Protein 6XS4 (pdb70)

Radius of gyration: 39.38 Å; Cα contacts (8 Å, |Δi|>4): 3560; chains: 2; bounding box: 83×91×117 Å

Organism: Enterobacter cloacae subsp. cloacae (strain ATCC 13047 / DSM 30054 / NBRC 13535 / NCTC 10005 / WDCM 00083 / NCDC 279-56) (NCBI:txid716541)

Secondary structure (DSSP, 8-state):
------S---HHHHHHHHHHHT--S-BEE-HHHHHHHHHHHHTTTS-HHHHHHHHHHHHHHHS-----TT-SS---SSSSTTPEEP-TTT--HHHHHSTTS-TT-TT---B--HHHHHHHHHHHHHHTTTSHHHHHTTT--HHHHHHHHHTSEE-HHHHSS----EE--HHHHHHHHHHHHHHHHHHHHTT--TTSHHHHHHHHHHHHHHHHHHHHHHHHHHHHHHHHHHHHH---HHHHHHHHHHHHHHHHHTTSPP-SHHHHHHHHHHHHHHHHHH-----EE-BSHHHHTHHHHIIIIIIS-SS-HHHHHHHHHHHHHHHHH------HHHHHHSTT-----EEEEE-EEEETTEEEE---HHHHHHHHHHHHH--S-SEEEEEE-TTS-HHHHHHHHHHHTTSS---EEEEHHHHHHHHHHHT--HHHHTTEEE-SSS-EEETTSB-S-SS---EEEHHHHHHHHTBTTB-TTT--BSS--S-BTTTT---SHHHHHHHHHHHHHHHHHHHHHHHHHHHHHHHHH---HHHHHTSTTHHHHTS-GGGT-SSEEEEE-EEE-HHHHHHHHHHIIIIIIIS--S-HHHHHHHHHTTT-SHHHHHHHHHHHHSS--TTS--HHHHHHHHHHHHHHHHHHTT---TTTTSSSEEEEEE-----GGGHHHHHHT----TTSPPTT-----TTPPPTTT--SHHHHHHHHHHTS-GGG-TT----EEEE-GGGGSSHHHHHHHHHHHHHHHHTS---EEEEEE--HHHHHHHHH-GGGGTT-EEE-SSSEEEGGGS-HHHHHHHHTS-EE--/------S---HHHHHHHHHHHT-SS-BEE-HHHHHHHHHHHHTTTS-HHHHHHHHHHHHHHHS-----TT-SS---SSSSTTPEE--TTT--HHHHHHTTS-SS-TT---B--HHHHHHHHHHHHHHTTTSHHHHHHTT--HHHHHHHHHTSEE-HHHHSS----SB--HHHHHHHHHHHHHHHHHHHHTT--TTSHHHHHHHHHHHHHHHHHHHHHHHHHHHHHHHHHHHHH---HHHHHHHHHHHHHHHHHTTSPP-SHHHHHHHHHHHHHHHHHH------B--BHHHHTHHHHIIIIIIS-SS-HHHHHHHHHHHHHHHHH------TTGGGGSTT-----EEEEE-EEEETTEEEE---HHHHHHHHHHHHH--S-SEEEEEE-TT--HHHHHHHHHHHTTSS---EEEEHHHHHHHHHHHT--HHHHHT-EE-SSS-EE-TTSB-S-SS---EEEHHHHHHHHTBTTB-TTT--BSS--S-BTTTT---SHHHHHHHHHHHHHHHHHHHHHHHHHHHHHHHHH---HHHHHTSTTHHHHTS-GGGT-SSEEEEE-EEE-HHHHHHHHHHIIIIIIIS--S-HHHHHHHHHTTT-SHHHHHHHHHHHHSS--TTS--HHHHHHHHHHHHHHHHHHTT---TTTTSSSEEEEEE-----TTTHHHHHHT----TTSPPTTSPPPPTTPPPTT---SHHHHHHHHHTTS-GGG-TT------EE-GGGGSSHHHHHHHHHHHHHHHHTS---EE--EE--HHHHHHHHH-GGG-TT-EEE-SSSEEEGGGS-HHHHHHHHTSPEE--

Structure (mmCIF, N/CA/C/O backbone):
data_6XS4
#
_entry.id   6XS4
#
_cell.length_a   283.101
_cell.length_b   60.974
_cell.length_c   118.951
_cell.angle_alpha   90.000
_cell.angle_beta   107.653
_cell.angle_gamma   90.000
#
_symmetry.space_group_name_H-M   'C 1 2 1'
#
loop_
_entity.id
_entity.type
_entity.pdbx_description
1 polymer 'Formate C-acetyltransferase'
2 non-polymer DI(HYDROXYETHYL)ETHER
3 non-polymer 1,2-ETHANEDIOL
4 water water
#
loop_
_atom_site.group_PDB
_atom_site.id
_atom_site.type_symbol
_atom_site.label_atom_id
_atom_site.label_alt_id
_atom_site.label_comp_id
_atom_site.label_asym_id
_atom_site.label_entity_id
_atom_site.label_seq_id
_atom_site.pdbx_PDB_ins_code
_atom_site.Cartn_x
_atom_site.Cartn_y
_atom_site.Cartn_z
_atom_site.occupancy
_atom_site.B_iso_or_equiv
_atom_site.auth_seq_id
_atom_site.auth_comp_id
_atom_site.auth_asym_id
_atom_site.auth_atom_id
_atom_site.pdbx_PDB_model_num
ATOM 1 N N . MET A 1 2 ? 111.39400 -6.89500 55.22300 1.000 116.12960 1 MET A N 1
ATOM 2 C CA . MET A 1 2 ? 110.88600 -5.79800 54.36000 1.000 111.02396 1 MET A CA 1
ATOM 3 C C . MET A 1 2 ? 112.05900 -4.96100 53.85400 1.000 104.83611 1 MET A C 1
ATOM 4 O O . MET A 1 2 ? 113.19400 -5.42400 53.98100 1.000 106.69465 1 MET A O 1
ATOM 9 N N . THR A 1 3 ? 111.78100 -3.78700 53.28100 1.000 96.91196 2 THR A N 1
ATOM 10 C CA . THR A 1 3 ? 112.84200 -2.93800 52.75400 1.000 89.53220 2 THR A CA 1
ATOM 11 C C . THR A 1 3 ? 112.99600 -1.72200 53.65500 1.000 86.54597 2 THR A C 1
ATOM 12 O O . THR A 1 3 ? 112.03100 -0.97900 53.86800 1.000 84.11657 2 THR A O 1
ATOM 16 N N . THR A 1 4 ? 114.20200 -1.52800 54.18600 1.000 85.80359 3 THR A N 1
ATOM 17 C CA . THR A 1 4 ? 114.55300 -0.35300 54.97700 1.000 84.49286 3 THR A CA 1
ATOM 18 C C . THR A 1 4 ? 115.58900 0.45100 54.20100 1.000 79.45161 3 THR A C 1
ATOM 19 O O . THR A 1 4 ? 116.64700 -0.07700 53.84100 1.000 78.90565 3 THR A O 1
ATOM 23 N N . LEU A 1 5 ? 115.28000 1.71700 53.94300 1.000 75.97976 4 LEU A N 1
ATOM 24 C CA . LEU A 1 5 ? 116.13700 2.59100 53.15800 1.000 71.68948 4 LEU A CA 1
ATOM 25 C C . LEU A 1 5 ? 117.02700 3.42600 54.07100 1.000 75.81135 4 LEU A C 1
ATOM 26 O O . LEU A 1 5 ? 116.65200 3.76500 55.19700 1.000 80.68392 4 LEU A O 1
ATOM 31 N N . ASN A 1 6 ? 118.21600 3.75200 53.56900 1.000 75.32409 5 ASN A N 1
ATOM 32 C CA . ASN A 1 6 ? 119.16700 4.61800 54.26600 1.000 80.12040 5 ASN A CA 1
ATOM 33 C C . ASN A 1 6 ? 119.00000 6.02400 53.69800 1.000 78.26907 5 ASN A C 1
ATOM 34 O O . ASN A 1 6 ? 119.48700 6.32700 52.60600 1.000 72.29531 5 ASN A O 1
ATOM 39 N N . LEU A 1 7 ? 118.30800 6.88200 54.44800 1.000 82.86243 6 LEU A N 1
ATOM 40 C CA . LEU A 1 7 ? 117.88700 8.19100 53.96900 1.000 82.36629 6 LEU A CA 1
ATOM 41 C C . LEU A 1 7 ? 118.77400 9.32000 54.47600 1.000 88.18884 6 LEU A C 1
ATOM 42 O O . LEU A 1 7 ? 118.36300 10.48600 54.43800 1.000 88.72702 6 LEU A O 1
ATOM 47 N N . ASN A 1 8 ? 119.97700 8.99100 54.95300 1.000 94.74223 7 ASN A N 1
ATOM 48 C CA . ASN A 1 8 ? 120.86100 10.03600 55.54300 1.000 99.07253 7 ASN A CA 1
ATOM 49 C C . ASN A 1 8 ? 122.22800 10.15600 54.86800 1.000 100.34027 7 ASN A C 1
ATOM 50 O O . ASN A 1 8 ? 122.89000 11.16700 55.09100 1.000 103.42242 7 ASN A O 1
ATOM 55 N N . THR A 1 9 ? 122.64300 9.17500 54.08700 1.000 99.67045 8 THR A N 1
ATOM 56 C CA . THR A 1 9 ? 123.98500 9.22200 53.52300 1.000 100.80456 8 THR A CA 1
ATOM 57 C C . THR A 1 9 ? 124.01200 10.11300 52.28700 1.000 91.27645 8 THR A C 1
ATOM 58 O O . THR A 1 9 ? 123.12900 10.03200 51.42900 1.000 90.48011 8 THR A O 1
ATOM 62 N N . LEU A 1 10 ? 125.02000 10.97700 52.21300 1.000 85.77629 9 LEU A N 1
ATOM 63 C CA . LEU A 1 10 ? 125.33200 11.71800 51.00100 1.000 75.75197 9 LEU A CA 1
ATOM 64 C C . LEU A 1 10 ? 126.84500 11.78900 50.86900 1.000 77.73584 9 LEU A C 1
ATOM 65 O O . LEU A 1 10 ? 127.55400 11.95000 51.86800 1.000 81.57139 9 LEU A O 1
ATOM 70 N N . SER A 1 11 ? 127.33400 11.65900 49.63900 1.000 74.71873 10 SER A N 1
ATOM 71 C CA . SER A 1 11 ? 128.76100 11.78900 49.39000 1.000 78.68894 10 SER A CA 1
ATOM 72 C C . SER A 1 11 ? 129.19400 13.23700 49.59300 1.000 85.08916 10 SER A C 1
ATOM 73 O O . SER A 1 11 ? 128.39600 14.17000 49.47900 1.000 82.79897 10 SER A O 1
ATOM 76 N N . GLU A 1 12 ? 130.47600 13.42700 49.88300 1.000 31.70193 11 GLU A N 1
ATOM 77 C CA . GLU A 1 12 ? 131.00100 14.78800 50.12400 1.000 40.23412 11 GLU A CA 1
ATOM 78 C C . GLU A 1 12 ? 130.75700 15.62500 48.88000 1.000 42.96229 11 GLU A C 1
ATOM 79 O O . GLU A 1 12 ? 130.48600 16.79900 49.01300 1.000 45.48290 11 GLU A O 1
ATOM 85 N N . ARG A 1 13 ? 130.87000 14.99700 47.72200 1.000 44.94868 12 ARG A N 1
ATOM 86 C CA . ARG A 1 13 ? 130.67800 15.66200 46.41800 1.000 47.41079 12 ARG A CA 1
ATOM 87 C C . ARG A 1 13 ? 129.26000 16.22300 46.33800 1.000 47.44194 12 ARG A C 1
ATOM 88 O O . ARG A 1 13 ? 129.12000 17.38300 45.98400 1.000 47.36420 12 ARG A O 1
ATOM 96 N N . ILE A 1 14 ? 128.26800 15.41500 46.68700 1.000 46.90279 13 ILE A N 1
ATOM 97 C CA . ILE A 1 14 ? 126.86000 15.88200 46.59500 1.000 47.36840 13 ILE A CA 1
ATOM 98 C C . ILE A 1 14 ? 126.57700 16.91500 47.68800 1.000 49.36433 13 ILE A C 1
ATOM 99 O O . ILE A 1 14 ? 125.95500 17.91700 47.36500 1.000 49.18817 13 ILE A O 1
ATOM 104 N N . LYS A 1 15 ? 127.03500 16.66700 48.92000 1.000 52.20409 14 LYS A N 1
ATOM 105 C CA . LYS A 1 15 ? 126.83000 17.59900 50.02500 1.000 53.83356 14 LYS A CA 1
ATOM 106 C C . LYS A 1 15 ? 127.27700 19.00500 49.64200 1.000 53.03661 14 LYS A C 1
ATOM 107 O O . LYS A 1 15 ? 126.49300 19.95900 49.68500 1.000 52.99693 14 LYS A O 1
ATOM 113 N N . ALA A 1 16 ? 128.54700 19.14700 49.25800 1.000 52.41613 15 ALA A N 1
ATOM 114 C CA . ALA A 1 16 ? 129.06700 20.46100 48.90000 1.000 51.64280 15 ALA A CA 1
ATOM 115 C C . ALA A 1 16 ? 128.26200 21.08000 47.76500 1.000 51.00934 15 ALA A C 1
ATOM 116 O O . ALA A 1 16 ? 128.01300 22.29100 47.75800 1.000 50.78055 15 ALA A O 1
ATOM 118 N N . HIS A 1 17 ? 127.84100 20.26300 46.79800 1.000 50.60638 16 HIS A N 1
ATOM 119 C CA . HIS A 1 17 ? 127.09100 20.78700 45.66300 1.000 50.73733 16 HIS A CA 1
ATOM 120 C C . HIS A 1 17 ? 125.72900 21.31100 46.10500 1.000 49.70601 16 HIS A C 1
ATOM 121 O O . HIS A 1 17 ? 125.34300 22.43400 45.76000 1.000 49.32731 16 HIS A O 1
ATOM 128 N N . LYS A 1 18 ? 124.98500 20.50900 46.87100 1.000 49.25810 17 LYS A N 1
ATOM 129 C CA . LYS A 1 18 ? 123.68800 20.96200 47.36500 1.000 49.05574 17 LYS A CA 1
ATOM 130 C C . LYS A 1 18 ? 123.82900 22.22300 48.21000 1.000 49.57166 17 LYS A C 1
ATOM 131 O O . LYS A 1 18 ? 122.99900 23.13500 48.12100 1.000 49.43087 17 LYS A O 1
ATOM 137 N N . MET A 1 19 ? 124.86400 22.28600 49.05200 1.000 50.53955 18 MET A N 1
ATOM 138 C CA . MET A 1 19 ? 125.06700 23.47600 49.87200 1.000 51.64928 18 MET A CA 1
ATOM 139 C C . MET A 1 19 ? 125.29100 24.70600 49.00200 1.000 50.52921 18 MET A C 1
ATOM 140 O O . MET A 1 19 ? 124.82400 25.80200 49.32900 1.000 50.49688 18 MET A O 1
ATOM 145 N N . ALA A 1 20 ? 126.00300 24.54300 47.88500 1.000 49.53692 19 ALA A N 1
ATOM 146 C CA . ALA A 1 20 ? 126.29700 25.68400 47.02600 1.000 48.89267 19 ALA A CA 1
ATOM 147 C C . ALA A 1 20 ? 125.02800 26.25700 46.40700 1.000 48.26351 19 ALA A C 1
ATOM 148 O O . ALA A 1 20 ? 124.89700 27.47900 46.26500 1.000 47.78870 19 ALA A O 1
ATOM 150 N N . LEU A 1 21 ? 124.08200 25.39400 46.03400 1.000 48.24377 20 LEU A N 1
ATOM 151 C CA . LEU A 1 21 ? 122.86500 25.86800 45.38400 1.000 48.20262 20 LEU A CA 1
ATOM 152 C C . LEU A 1 21 ? 121.89000 26.47700 46.38500 1.000 48.72903 20 LEU A C 1
ATOM 153 O O . LEU A 1 21 ? 121.29400 27.52500 46.11300 1.000 47.89744 20 LEU A O 1
ATOM 158 N N . VAL A 1 22 ? 121.71500 25.83900 47.54600 1.000 50.79316 21 VAL A N 1
ATOM 159 C CA . VAL A 1 22 ? 120.70800 26.29400 48.49700 1.000 52.19045 21 VAL A CA 1
ATOM 160 C C . VAL A 1 22 ? 121.07700 27.62400 49.14200 1.000 52.58073 21 VAL A C 1
ATOM 161 O O . VAL A 1 22 ? 120.19400 28.32300 49.65100 1.000 52.68316 21 VAL A O 1
ATOM 165 N N . HIS A 1 23 ? 122.35400 27.99600 49.14100 1.000 52.31246 22 HIS A N 1
ATOM 166 C CA . HIS A 1 23 ? 122.78400 29.26400 49.71200 1.000 52.67168 22 HIS A CA 1
ATOM 167 C C . HIS A 1 23 ? 122.84600 30.38300 48.68000 1.000 53.38119 22 HIS A C 1
ATOM 168 O O . HIS A 1 23 ? 123.41500 31.44200 48.96300 1.000 53.56956 22 HIS A O 1
ATOM 175 N N . ILE A 1 24 ? 122.27100 30.17400 47.49800 1.000 54.00985 23 ILE A N 1
ATOM 176 C CA . ILE A 1 24 ? 122.06700 31.24100 46.52400 1.000 53.58897 23 ILE A CA 1
ATOM 177 C C . ILE A 1 24 ? 120.71200 31.86100 46.85200 1.000 54.23531 23 ILE A C 1
ATOM 178 O O . ILE A 1 24 ? 119.66200 31.32300 46.49600 1.000 56.16009 23 ILE A O 1
ATOM 183 N N . VAL A 1 25 ? 120.73900 32.99600 47.54500 1.000 54.85030 24 VAL A N 1
ATOM 184 C CA . VAL A 1 25 ? 119.51600 33.62100 48.04000 1.000 55.92969 24 VAL A CA 1
ATOM 185 C C . VAL A 1 25 ? 118.93100 34.59200 47.02300 1.000 56.77520 24 VAL A C 1
ATOM 186 O O . VAL A 1 25 ? 117.70900 34.68500 46.88000 1.000 56.74889 24 VAL A O 1
ATOM 190 N N . LYS A 1 26 ? 119.78100 35.33000 46.30900 1.000 57.85180 25 LYS A N 1
ATOM 191 C CA . LYS A 1 26 ? 119.35400 36.32200 45.32500 1.000 59.17360 25 LYS A CA 1
ATOM 192 C C . LYS A 1 26 ? 119.98400 35.93600 43.99300 1.000 56.90539 25 LYS A C 1
ATOM 193 O O . LYS A 1 26 ? 121.04100 36.46800 43.61600 1.000 56.92118 25 LYS A O 1
ATOM 199 N N . PRO A 1 27 ? 119.37000 35.01900 43.25100 1.000 54.49565 26 PRO A N 1
ATOM 200 C CA . PRO A 1 27 ? 120.02200 34.47900 42.06100 1.000 52.99406 26 PRO A CA 1
ATOM 201 C C . PRO A 1 27 ? 120.24400 35.56400 41.02100 1.000 51.02795 26 PRO A C 1
ATOM 202 O O . PRO A 1 27 ? 119.53300 36.57900 41.00600 1.000 50.06107 26 PRO A O 1
ATOM 206 N N . PRO A 1 28 ? 121.22400 35.38700 40.14600 1.000 50.39929 27 PRO A N 1
ATOM 207 C CA . PRO A 1 28 ? 121.49700 36.38700 39.11100 1.000 49.83038 27 PRO A CA 1
ATOM 208 C C . PRO A 1 28 ? 120.60300 36.17000 37.89400 1.000 49.74405 27 PRO A C 1
ATOM 209 O O . PRO A 1 28 ? 119.78700 35.25300 37.84500 1.000 49.99468 27 PRO A O 1
ATOM 213 N N . VAL A 1 29 ? 120.77800 37.04200 36.90300 1.000 49.66262 28 VAL A N 1
ATOM 214 C CA . VAL A 1 29 ? 120.10300 36.93200 35.61700 1.000 50.10984 28 VAL A CA 1
ATOM 215 C C . VAL A 1 29 ? 121.15800 36.83100 34.52400 1.000 49.81621 28 VAL A C 1
ATOM 216 O O . VAL A 1 29 ? 122.25900 37.37900 34.64200 1.000 50.55734 28 VAL A O 1
ATOM 220 N N . CYS A 1 30 ? 120.81300 36.12100 33.45400 1.000 48.79727 29 CYS A N 1
ATOM 221 C CA . CYS A 1 30 ? 121.68400 35.94400 32.30000 1.000 47.60857 29 CYS A CA 1
ATOM 222 C C . CYS A 1 30 ? 120.98600 36.49700 31.06700 1.000 46.70622 29 CYS A C 1
ATOM 223 O O . CYS A 1 30 ? 119.79500 36.24000 30.85600 1.000 46.76098 29 CYS A O 1
ATOM 226 N N . THR A 1 31 ? 121.72500 37.26100 30.26200 1.000 45.57566 30 THR A N 1
ATOM 227 C CA . THR A 1 31 ? 121.19200 37.87300 29.05400 1.000 43.73468 30 THR A CA 1
ATOM 228 C C . THR A 1 31 ? 121.72600 37.24100 27.77700 1.000 42.32101 30 THR A C 1
ATOM 229 O O . THR A 1 31 ? 121.39400 37.71200 26.68500 1.000 42.05906 30 THR A O 1
ATOM 233 N N . GLU A 1 32 ? 122.54400 36.19100 27.88000 1.000 41.76580 31 GLU A N 1
ATOM 234 C CA . GLU A 1 32 ? 123.15900 35.61600 26.68700 1.000 41.51804 31 GLU A CA 1
ATOM 235 C C . GLU A 1 32 ? 122.10100 35.14700 25.69400 1.000 40.80428 31 GLU A C 1
ATOM 236 O O . GLU A 1 32 ? 122.13000 35.52500 24.51600 1.000 40.82080 31 GLU A O 1
ATOM 242 N N . ARG A 1 33 ? 121.14700 34.33100 26.15100 1.000 40.29663 32 ARG A N 1
ATOM 243 C CA . ARG A 1 33 ? 120.10400 33.85000 25.25000 1.000 40.39164 32 ARG A CA 1
ATOM 244 C C . ARG A 1 33 ? 119.34900 35.01400 24.61900 1.000 41.75059 32 ARG A C 1
ATOM 245 O O . ARG A 1 33 ? 119.09300 35.02200 23.40800 1.000 41.47776 32 ARG A O 1
ATOM 253 N N . ALA A 1 34 ? 118.97400 36.00500 25.42900 1.000 43.41551 33 ALA A N 1
ATOM 254 C CA . ALA A 1 34 ? 118.26900 37.16400 24.89300 1.000 46.05595 33 ALA A CA 1
ATOM 255 C C . ALA A 1 34 ? 119.10600 37.87100 23.83500 1.000 49.45735 33 ALA A C 1
ATOM 256 O O . ALA A 1 34 ? 118.59100 38.26000 22.78000 1.000 49.43325 33 ALA A O 1
ATOM 258 N N . GLN A 1 35 ? 120.40200 38.04300 24.09900 1.000 52.89401 34 GLN A N 1
ATOM 259 C CA . GLN A 1 35 ? 121.27500 38.70800 23.13800 1.000 56.75342 34 GLN A CA 1
ATOM 260 C C . GLN A 1 35 ? 121.37600 37.90600 21.84500 1.000 54.14668 34 GLN A C 1
ATOM 261 O O . GLN A 1 35 ? 121.23800 38.45500 20.74500 1.000 53.93459 34 GLN A O 1
ATOM 267 N N . HIS A 1 36 ? 121.61000 36.59800 21.96100 1.000 51.33191 35 HIS A N 1
ATOM 268 C CA . HIS A 1 36 ? 121.83100 35.77700 20.77600 1.000 49.20007 35 HIS A CA 1
ATOM 269 C C . HIS A 1 36 ? 120.54900 35.56900 19.98000 1.000 47.35919 35 HIS A C 1
ATOM 270 O O . HIS A 1 36 ? 120.59600 35.49600 18.74700 1.000 47.41168 35 HIS A O 1
ATOM 277 N N . TYR A 1 37 ? 119.40200 35.46600 20.65500 1.000 45.72705 36 TYR A N 1
ATOM 278 C CA . TYR A 1 37 ? 118.14200 35.32500 19.93200 1.000 44.28358 36 TYR A CA 1
ATOM 279 C C . TYR A 1 37 ? 117.80000 36.60000 19.17200 1.000 44.24515 36 TYR A C 1
ATOM 280 O O . TYR A 1 37 ? 117.30000 36.54000 18.04200 1.000 44.39417 36 TYR A O 1
ATOM 289 N N . THR A 1 38 ? 118.06300 37.76100 19.77300 1.000 44.49802 37 THR A N 1
ATOM 290 C CA . THR A 1 38 ? 117.83100 39.02200 19.07700 1.000 44.96989 37 THR A CA 1
ATOM 291 C C . THR A 1 38 ? 118.71700 39.12700 17.84100 1.000 46.12273 37 THR A C 1
ATOM 292 O O . THR A 1 38 ? 118.25600 39.51200 16.76100 1.000 46.50491 37 THR A O 1
ATOM 296 N N . GLU A 1 39 ? 119.99900 38.78400 17.98500 1.000 46.61124 38 GLU A N 1
ATOM 297 C CA . GLU A 1 39 ? 120.92000 38.85400 16.85500 1.000 46.93607 38 GLU A CA 1
ATOM 298 C C . GLU A 1 39 ? 120.40700 38.03400 15.67700 1.000 46.46709 38 GLU A C 1
ATOM 299 O O . GLU A 1 39 ? 120.35600 38.52100 14.54100 1.000 46.23528 38 GLU A O 1
ATOM 305 N N . MET A 1 40 ? 120.01500 36.78400 15.92900 1.000 45.97529 39 MET A N 1
ATOM 306 C CA . MET A 1 40 ? 119.55400 35.92500 14.84400 1.000 45.75927 39 MET A CA 1
ATOM 307 C C . MET A 1 40 ? 118.17400 36.33300 14.34500 1.000 45.50709 39 MET A C 1
ATOM 308 O O . MET A 1 40 ? 117.88900 36.20100 13.14900 1.000 45.94123 39 MET A O 1
ATOM 313 N N . TYR A 1 41 ? 117.30400 36.81700 15.23400 1.000 44.86440 40 TYR A N 1
ATOM 314 C CA . TYR A 1 41 ? 116.01000 37.32300 14.78800 1.000 44.50751 40 TYR A CA 1
ATOM 315 C C . TYR A 1 41 ? 116.18500 38.49000 13.82800 1.000 45.21594 40 TYR A C 1
ATOM 316 O O . TYR A 1 41 ? 115.41900 38.63900 12.86900 1.000 45.57713 40 TYR A O 1
ATOM 325 N N . GLN A 1 42 ? 117.18900 39.33400 14.07300 1.000 46.05117 41 GLN A N 1
ATOM 326 C CA . GLN A 1 42 ? 117.41300 40.49500 13.22100 1.000 47.55434 41 GLN A CA 1
ATOM 327 C C . GLN A 1 42 ? 118.08000 40.10900 11.90700 1.000 49.01131 41 GLN A C 1
ATOM 328 O O . GLN A 1 42 ? 117.76100 40.67400 10.85600 1.000 48.87786 41 GLN A O 1
ATOM 334 N N . GLN A 1 43 ? 119.00300 39.15600 11.94700 1.000 50.50462 42 GLN A N 1
ATOM 335 C CA . GLN A 1 43 ? 119.76400 38.76200 10.77200 1.000 52.07636 42 GLN A CA 1
ATOM 336 C C . GLN A 1 43 ? 119.06400 37.69400 9.94300 1.000 50.61504 42 GLN A C 1
ATOM 337 O O . GLN A 1 43 ? 119.57400 37.32600 8.88000 1.000 51.00002 42 GLN A O 1
ATOM 343 N N . HIS A 1 44 ? 117.90700 37.19900 10.39600 1.000 48.59121 43 HIS A N 1
ATOM 344 C CA . HIS A 1 44 ? 117.16300 36.18800 9.65600 1.000 47.65390 43 HIS A CA 1
ATOM 345 C C . HIS A 1 44 ? 115.67100 36.50200 9.62300 1.000 49.78268 43 HIS A C 1
ATOM 346 O O . HIS A 1 44 ? 114.84000 35.58700 9.62900 1.000 50.03846 43 HIS A O 1
ATOM 353 N N . MET A 1 45 ? 115.31500 37.79100 9.58400 1.000 52.40369 44 MET A N 1
ATOM 354 C CA . MET A 1 45 ? 113.92300 38.18000 9.38900 1.000 55.03372 44 MET A CA 1
ATOM 355 C C . MET A 1 45 ? 113.32700 37.56200 8.13300 1.000 53.65648 44 MET A C 1
ATOM 356 O O . MET A 1 45 ? 112.10200 37.41200 8.04400 1.000 53.88601 44 MET A O 1
ATOM 361 N N . ASP A 1 46 ? 114.16400 37.20600 7.15600 1.000 51.29089 45 ASP A N 1
ATOM 362 C CA . ASP A 1 46 ? 113.67600 36.66400 5.89600 1.000 49.91086 45 ASP A CA 1
ATOM 363 C C . ASP A 1 46 ? 113.25400 35.20500 5.99900 1.000 48.42984 45 ASP A C 1
ATOM 364 O O . ASP A 1 46 ? 112.51600 34.72700 5.13000 1.000 48.71354 45 ASP A O 1
ATOM 369 N N . LYS A 1 47 ? 113.70300 34.48900 7.02900 1.000 46.64537 46 LYS A N 1
ATOM 370 C CA . LYS A 1 47 ? 113.38000 33.07900 7.16200 1.000 44.46672 46 LYS A CA 1
ATOM 371 C C . LYS A 1 47 ? 111.98900 32.90000 7.76300 1.000 41.78553 46 LYS A C 1
ATOM 372 O O . LYS A 1 47 ? 111.49900 33.77400 8.48400 1.000 41.53821 46 LYS A O 1
ATOM 378 N N . PRO A 1 48 ? 111.33500 31.77300 7.48800 1.000 39.74453 47 PRO A N 1
ATOM 379 C CA . PRO A 1 48 ? 110.12000 31.43900 8.23700 1.000 38.50716 47 PRO A CA 1
ATOM 380 C C . PRO A 1 48 ? 110.41100 31.41000 9.72900 1.000 37.30698 47 PRO A C 1
ATOM 381 O O . PRO A 1 48 ? 111.52300 31.09300 10.16000 1.000 37.19994 47 PRO A O 1
ATOM 385 N N . ILE A 1 49 ? 109.39200 31.75200 10.52100 1.000 36.29087 48 ILE A N 1
ATOM 386 C CA . ILE A 1 49 ? 109.58400 31.85200 11.96900 1.000 35.28526 48 ILE A CA 1
ATOM 387 C C . ILE A 1 49 ? 110.14200 30.56100 12.55700 1.000 34.58232 48 ILE A C 1
ATOM 388 O O . ILE A 1 49 ? 111.08600 30.63200 13.36200 1.000 34.19406 48 ILE A O 1
ATOM 393 N N . PRO A 1 50 ? 109.63200 29.37200 12.21500 1.000 34.09261 49 PRO A N 1
ATOM 394 C CA . PRO A 1 50 ? 110.23000 28.14900 12.78000 1.000 34.03676 49 PRO A CA 1
ATOM 395 C C . PRO A 1 50 ? 111.71700 28.01400 12.48500 1.000 34.64823 49 PRO A C 1
ATOM 396 O O . PRO A 1 50 ? 112.47800 27.57100 13.35500 1.000 34.37102 49 PRO A O 1
ATOM 400 N N . VAL A 1 51 ? 112.15500 28.38100 11.27900 1.000 35.44633 50 VAL A N 1
ATOM 401 C CA . VAL A 1 51 ? 113.57400 28.28700 10.94500 1.000 36.00218 50 VAL A CA 1
ATOM 402 C C . VAL A 1 51 ? 114.36000 29.39100 11.64100 1.000 37.08174 50 VAL A C 1
ATOM 403 O O . VAL A 1 51 ? 115.49500 29.18100 12.08600 1.000 37.20663 50 VAL A O 1
ATOM 407 N N . ARG A 1 52 ? 113.77800 30.58900 11.72800 1.000 38.21062 51 ARG A N 1
ATOM 408 C CA . ARG A 1 52 ? 114.42000 31.67500 12.46200 1.000 38.95618 51 ARG A CA 1
ATOM 409 C C . ARG A 1 52 ? 114.70500 31.26900 13.90200 1.000 39.50363 51 ARG A C 1
ATOM 410 O O . ARG A 1 52 ? 115.76300 31.59800 14.45100 1.000 39.72969 51 ARG A O 1
ATOM 418 N N . ARG A 1 53 ? 113.77300 30.55000 14.53100 1.000 39.83326 52 ARG A N 1
ATOM 419 C CA . ARG A 1 53 ? 113.98200 30.13300 15.91300 1.000 40.82706 52 ARG A CA 1
ATOM 420 C C . ARG A 1 53 ? 115.02600 29.02800 16.01400 1.000 41.17231 52 ARG A C 1
ATOM 421 O O . ARG A 1 53 ? 115.74300 28.94600 17.01900 1.000 40.99523 52 ARG A O 1
ATOM 429 N N . ALA A 1 54 ? 115.13400 28.17600 14.99100 1.000 40.85001 53 ALA A N 1
ATOM 430 C CA . ALA A 1 54 ? 116.13500 27.11500 15.02500 1.000 40.72922 53 ALA A CA 1
ATOM 431 C C . ALA A 1 54 ? 117.54600 27.68600 14.94300 1.000 41.23931 53 ALA A C 1
ATOM 432 O O . ALA A 1 54 ? 118.46200 27.19400 15.61300 1.000 41.55756 53 ALA A O 1
ATOM 434 N N . LEU A 1 55 ? 117.74200 28.72400 14.12600 1.000 41.32894 54 LEU A N 1
ATOM 435 C CA . LEU A 1 55 ? 119.05700 29.34900 14.03100 1.000 40.94409 54 LEU A CA 1
ATOM 436 C C . LEU A 1 55 ? 119.39800 30.10400 15.31100 1.000 40.92286 54 LEU A C 1
ATOM 437 O O . LEU A 1 55 ? 120.55400 30.10300 15.74900 1.000 40.85310 54 LEU A O 1
ATOM 442 N N . ALA A 1 56 ? 118.40600 30.75100 15.92500 1.000 41.10634 55 ALA A N 1
ATOM 443 C CA . ALA A 1 56 ? 118.65000 31.43500 17.19100 1.000 41.60483 55 ALA A CA 1
ATOM 444 C C . ALA A 1 56 ? 119.20800 30.47400 18.23400 1.000 41.13323 55 ALA A C 1
ATOM 445 O O . ALA A 1 56 ? 120.15400 30.81000 18.95700 1.000 42.18355 55 ALA A O 1
ATOM 447 N N . LEU A 1 57 ? 118.64400 29.26700 18.31600 1.000 40.88853 56 LEU A N 1
ATOM 448 C CA . LEU A 1 57 ? 119.13500 28.28200 19.27400 1.000 40.95526 56 LEU A CA 1
ATOM 449 C C . LEU A 1 57 ? 120.53800 27.81100 18.90600 1.000 41.73205 56 LEU A C 1
ATOM 450 O O . LEU A 1 57 ? 121.42700 27.75000 19.76400 1.000 41.75491 56 LEU A O 1
ATOM 455 N N . ALA A 1 58 ? 120.75500 27.47400 17.63100 1.000 41.91757 57 ALA A N 1
ATOM 456 C CA . ALA A 1 58 ? 122.06800 26.99800 17.20900 1.000 42.36392 57 ALA A CA 1
ATOM 457 C C . ALA A 1 58 ? 123.12900 28.07000 17.41600 1.000 43.16154 57 ALA A C 1
ATOM 458 O O . ALA A 1 58 ? 124.26400 27.76700 17.80200 1.000 43.29149 57 ALA A O 1
ATOM 460 N N . HIS A 1 59 ? 122.77900 29.33100 17.15900 1.000 43.92517 58 HIS A N 1
ATOM 461 C CA . HIS A 1 59 ? 123.70100 30.42700 17.43400 1.000 44.71279 58 HIS A CA 1
ATOM 462 C C . HIS A 1 59 ? 123.93300 30.58400 18.93200 1.000 45.33279 58 HIS A C 1
ATOM 463 O O . HIS A 1 59 ? 125.06300 30.82800 19.37100 1.000 45.46881 58 HIS A O 1
ATOM 470 N N . HIS A 1 60 ? 122.87500 30.44200 19.73400 1.000 45.72899 59 HIS A N 1
ATOM 471 C CA . HIS A 1 60 ? 123.02000 30.55100 21.18200 1.000 45.84934 59 HIS A CA 1
ATOM 472 C C . HIS A 1 60 ? 123.88600 29.42400 21.73300 1.000 45.91103 59 HIS A C 1
ATOM 473 O O . HIS A 1 60 ? 124.85800 29.67300 22.45600 1.000 46.17303 59 HIS A O 1
ATOM 480 N N . LEU A 1 61 ? 123.55100 28.17600 21.40000 1.000 45.45100 60 LEU A N 1
ATOM 481 C CA . LEU A 1 61 ? 124.30900 27.04700 21.93000 1.000 45.16766 60 LEU A CA 1
ATOM 482 C C . LEU A 1 61 ? 125.78000 27.13600 21.54300 1.000 46.60690 60 LEU A C 1
ATOM 483 O O . LEU A 1 61 ? 126.66100 26.77900 22.33400 1.000 46.57565 60 LEU A O 1
ATOM 488 N N . ALA A 1 62 ? 126.06600 27.60900 20.32800 1.000 48.04066 61 ALA A N 1
ATOM 489 C CA . ALA A 1 62 ? 127.44900 27.66700 19.86800 1.000 48.97691 61 ALA A CA 1
ATOM 490 C C . ALA A 1 62 ? 128.23500 28.74500 20.60500 1.000 49.75453 61 ALA A C 1
ATOM 491 O O . ALA A 1 62 ? 129.41800 28.55600 20.91300 1.000 50.47339 61 ALA A O 1
ATOM 493 N N . GLN A 1 63 ? 127.59200 29.87400 20.91000 1.000 50.83269 62 GLN A N 1
ATOM 494 C CA . GLN A 1 63 ? 128.28300 31.03400 21.45400 1.000 51.80408 62 GLN A CA 1
ATOM 495 C C . GLN A 1 63 ? 128.15700 31.17800 22.96500 1.000 51.55668 62 GLN A C 1
ATOM 496 O O . GLN A 1 63 ? 129.00300 31.84100 23.57600 1.000 51.72359 62 GLN A O 1
ATOM 502 N N . ARG A 1 64 ? 127.13900 30.58400 23.58100 1.000 50.41049 63 ARG A N 1
ATOM 503 C CA . ARG A 1 64 ? 126.85800 30.87100 24.97900 1.000 48.45429 63 ARG A CA 1
ATOM 504 C C . ARG A 1 64 ? 127.98400 30.35800 25.87500 1.000 48.64867 63 ARG A C 1
ATOM 505 O O . ARG A 1 64 ? 128.85000 29.58200 25.46100 1.000 51.17987 63 ARG A O 1
ATOM 513 N N . THR A 1 65 ? 127.95600 30.81100 27.12600 1.000 47.82747 64 THR A N 1
ATOM 514 C CA . THR A 1 65 ? 128.92100 30.37900 28.12500 1.000 46.98824 64 THR A CA 1
ATOM 515 C C . THR A 1 65 ? 128.52600 29.01000 28.66200 1.000 47.11899 64 THR A C 1
ATOM 516 O O . THR A 1 65 ? 127.38600 28.81100 29.09700 1.000 47.23145 64 THR A O 1
ATOM 520 N N . ILE A 1 66 ? 129.46400 28.06500 28.62900 1.000 46.85045 65 ILE A N 1
ATOM 521 C CA . ILE A 1 66 ? 129.26900 26.76800 29.26000 1.000 46.72879 65 ILE A CA 1
ATOM 522 C C . ILE A 1 66 ? 130.39600 26.54800 30.26200 1.000 46.71646 65 ILE A C 1
ATOM 523 O O . ILE A 1 66 ? 131.45100 27.18500 30.20100 1.000 46.63082 65 ILE A O 1
ATOM 528 N N . TRP A 1 67 ? 130.15400 25.64000 31.20400 1.000 47.05400 66 TRP A N 1
ATOM 529 C CA . TRP A 1 67 ? 131.15300 25.31300 32.21100 1.000 47.60024 66 TRP A CA 1
ATOM 530 C C . TRP A 1 67 ? 130.76900 24.01300 32.90200 1.000 47.49132 66 TRP A C 1
ATOM 531 O O . TRP A 1 67 ? 129.65100 23.51000 32.75700 1.000 47.91561 66 TRP A O 1
ATOM 542 N N . ILE A 1 68 ? 131.72700 23.47300 33.65100 1.000 47.02341 67 ILE A N 1
ATOM 543 C CA . ILE A 1 68 ? 131.51900 22.32000 34.51800 1.000 47.64002 67 ILE A CA 1
ATOM 544 C C . ILE A 1 68 ? 132.03600 22.68300 35.90300 1.000 48.04539 67 ILE A C 1
ATOM 545 O O . ILE A 1 68 ? 133.19000 23.10300 36.04700 1.000 48.34422 67 ILE A O 1
ATOM 550 N N . LYS A 1 69 ? 131.18800 22.52100 36.91800 1.000 48.25908 68 LYS A N 1
ATOM 551 C CA . LYS A 1 69 ? 131.51300 22.95100 38.26900 1.000 47.52536 68 LYS A CA 1
ATOM 552 C C . LYS A 1 69 ? 131.12500 21.86900 39.26700 1.000 48.29882 68 LYS A C 1
ATOM 553 O O . LYS A 1 69 ? 130.48700 20.87000 38.92300 1.000 47.51067 68 LYS A O 1
ATOM 559 N N . HIS A 1 70 ? 131.53400 22.08100 40.52000 1.000 50.08990 69 HIS A N 1
ATOM 560 C CA . HIS A 1 70 ? 131.08300 21.27500 41.65400 1.000 51.12703 69 HIS A CA 1
ATOM 561 C C . HIS A 1 70 ? 131.41700 19.79500 41.48400 1.000 52.34593 69 HIS A C 1
ATOM 562 O O . HIS A 1 70 ? 130.72400 18.92900 42.02500 1.000 52.32688 69 HIS A O 1
ATOM 569 N N . ASP A 1 71 ? 132.48400 19.49600 40.74200 1.000 53.56299 70 ASP A N 1
ATOM 570 C CA . ASP A 1 71 ? 132.89200 18.11500 40.47100 1.000 54.46444 70 ASP A CA 1
ATOM 571 C C . ASP A 1 71 ? 131.69600 17.25900 40.05900 1.000 53.94910 70 ASP A C 1
ATOM 572 O O . ASP A 1 71 ? 131.58300 16.08800 40.42600 1.000 53.65479 70 ASP A O 1
ATOM 577 N N . GLU A 1 72 ? 130.79500 17.85400 39.28300 1.000 53.89635 71 GLU A N 1
ATOM 578 C CA . GLU A 1 72 ? 129.57000 17.17300 38.89200 1.000 53.59688 71 GLU A CA 1
ATOM 579 C C . GLU A 1 72 ? 129.86600 16.03300 37.92400 1.000 52.36197 71 GLU A C 1
ATOM 580 O O . GLU A 1 72 ? 130.76300 16.12700 37.08100 1.000 51.45278 71 GLU A O 1
ATOM 586 N N . LEU A 1 73 ? 129.10600 14.94600 38.05700 1.000 51.79606 72 LEU A N 1
ATOM 587 C CA . LEU A 1 73 ? 129.19300 13.81100 37.15000 1.000 51.30582 72 LEU A CA 1
ATOM 588 C C . LEU A 1 73 ? 128.21800 13.91600 35.98500 1.000 49.81064 72 LEU A C 1
ATOM 589 O O . LEU A 1 73 ? 128.33500 13.14600 35.02600 1.000 49.14891 72 LEU A O 1
ATOM 594 N N . ILE A 1 74 ? 127.25900 14.83700 36.05800 1.000 48.75841 73 ILE A N 1
ATOM 595 C CA . ILE A 1 74 ? 126.29500 15.09300 34.99400 1.000 47.49313 73 ILE A CA 1
ATOM 596 C C . ILE A 1 74 ? 126.43900 16.56100 34.61600 1.000 47.01688 73 ILE A C 1
ATOM 597 O O . ILE A 1 74 ? 126.25000 17.44400 35.46100 1.000 46.56602 73 ILE A O 1
ATOM 602 N N . VAL A 1 75 ? 126.77300 16.82100 33.35400 1.000 46.80670 74 VAL A N 1
ATOM 603 C CA . VAL A 1 75 ? 127.21000 18.14300 32.92900 1.000 46.16937 74 VAL A CA 1
ATOM 604 C C . VAL A 1 75 ? 126.15500 18.78100 32.03600 1.000 45.90488 74 VAL A C 1
ATOM 605 O O . VAL A 1 75 ? 125.27300 18.11700 31.48100 1.000 45.52584 74 VAL A O 1
ATOM 609 N N . GLY A 1 76 ? 126.26400 20.10300 31.89700 1.000 45.60831 75 GLY A N 1
ATOM 610 C CA . GLY A 1 76 ? 125.30100 20.89200 31.15800 1.000 45.12079 75 GLY A CA 1
ATOM 611 C C . GLY A 1 76 ? 124.72500 22.00400 32.01000 1.000 45.50744 75 GLY A C 1
ATOM 612 O O . GLY A 1 76 ? 123.96700 21.74200 32.94900 1.000 45.80256 75 GLY A O 1
ATOM 613 N N . ASN A 1 77 ? 125.08100 23.24800 31.70000 1.000 45.28406 76 ASN A N 1
ATOM 614 C CA . ASN A 1 77 ? 124.61600 24.41600 32.43700 1.000 45.25991 76 ASN A CA 1
ATOM 615 C C . ASN A 1 77 ? 123.56300 25.15700 31.62400 1.000 45.26656 76 ASN A C 1
ATOM 616 O O . ASN A 1 77 ? 123.65100 25.22600 30.39300 1.000 45.24252 76 ASN A O 1
ATOM 621 N N . GLN A 1 78 ? 122.57000 25.71900 32.31900 1.000 44.85562 77 GLN A N 1
ATOM 622 C CA . GLN A 1 78 ? 121.49800 26.42700 31.63100 1.000 44.92819 77 GLN A CA 1
ATOM 623 C C . GLN A 1 78 ? 121.92600 27.82500 31.20400 1.000 44.69227 77 GLN A C 1
ATOM 624 O O . GLN A 1 78 ? 121.55500 28.28400 30.11800 1.000 44.76322 77 GLN A O 1
ATOM 630 N N . ALA A 1 79 ? 122.68800 28.52200 32.04600 1.000 44.53694 78 ALA A N 1
ATOM 631 C CA . ALA A 1 79 ? 123.05500 29.90500 31.78500 1.000 45.01418 78 ALA A CA 1
ATOM 632 C C . ALA A 1 79 ? 124.49600 30.13100 32.22500 1.000 46.11645 78 ALA A C 1
ATOM 633 O O . ALA A 1 79 ? 125.18400 29.21000 32.67800 1.000 45.85048 78 ALA A O 1
ATOM 635 N N . SER A 1 80 ? 124.94800 31.38100 32.09400 1.000 47.49436 79 SER A N 1
ATOM 636 C CA . SER A 1 80 ? 126.36300 31.68400 32.28400 1.000 49.19564 79 SER A CA 1
ATOM 637 C C . SER A 1 80 ? 126.79000 31.54100 33.73700 1.000 50.55463 79 SER A C 1
ATOM 638 O O . SER A 1 80 ? 127.94000 31.17500 34.00900 1.000 50.51205 79 SER A O 1
ATOM 641 N N . GLU A 1 81 ? 125.89500 31.82000 34.67800 1.000 51.83581 80 GLU A N 1
ATOM 642 C CA . GLU A 1 81 ? 126.19600 31.74400 36.09900 1.000 52.85725 80 GLU A CA 1
ATOM 643 C C . GLU A 1 81 ? 125.30300 30.69900 36.75500 1.000 52.93575 80 GLU A C 1
ATOM 644 O O . GLU A 1 81 ? 124.34500 30.19900 36.16000 1.000 53.47230 80 GLU A O 1
ATOM 650 N N . VAL A 1 82 ? 125.63500 30.36900 38.00100 1.000 51.95677 81 VAL A N 1
ATOM 651 C CA . VAL A 1 82 ? 124.97000 29.28000 38.71100 1.000 50.63192 81 VAL A CA 1
ATOM 652 C C . VAL A 1 82 ? 123.59400 29.74400 39.17000 1.000 49.84006 81 VAL A C 1
ATOM 653 O O . VAL A 1 82 ? 123.45100 30.81700 39.76600 1.000 48.72793 81 VAL A O 1
ATOM 657 N N . ARG A 1 83 ? 122.57700 28.92400 38.89700 1.000 50.80363 82 ARG A N 1
ATOM 658 C CA . ARG A 1 83 ? 121.18100 29.24300 39.20200 1.000 51.31202 82 ARG A CA 1
ATOM 659 C C . ARG A 1 83 ? 120.75300 30.57200 38.58400 1.000 49.30490 82 ARG A C 1
ATOM 660 O O . ARG A 1 83 ? 119.79800 31.20400 39.04800 1.000 49.33021 82 ARG A O 1
ATOM 668 N N . ALA A 1 84 ? 121.44000 31.00900 37.53400 1.000 47.26455 83 ALA A N 1
ATOM 669 C CA . ALA A 1 84 ? 121.04100 32.22200 36.83800 1.000 45.29280 83 ALA A CA 1
ATOM 670 C C . ALA A 1 84 ? 119.78500 31.95800 36.01800 1.000 44.04985 83 ALA A C 1
ATOM 671 O O . ALA A 1 84 ? 119.63100 30.89300 35.41400 1.000 43.25064 83 ALA A O 1
ATOM 673 N N . ALA A 1 85 ? 118.87800 32.93000 36.01000 1.000 43.46058 84 ALA A N 1
ATOM 674 C CA . ALA A 1 85 ? 117.67300 32.83300 35.19900 1.000 43.47840 84 ALA A CA 1
ATOM 675 C C . ALA A 1 85 ? 117.91600 33.50200 33.85400 1.000 43.90368 84 ALA A C 1
ATOM 676 O O . ALA A 1 85 ? 118.30300 34.67800 33.82300 1.000 44.12899 84 ALA A O 1
ATOM 678 N N . PRO A 1 86 ? 117.72400 32.81200 32.73300 1.000 44.01212 85 PRO A N 1
ATOM 679 C CA . PRO A 1 86 ? 117.85700 33.47700 31.43500 1.000 43.95807 85 PRO A CA 1
ATOM 680 C C . PRO A 1 86 ? 116.64900 34.35400 31.14000 1.000 43.99564 85 PRO A C 1
ATOM 681 O O . PRO A 1 86 ? 115.58400 34.22700 31.74700 1.000 44.16576 85 PRO A O 1
ATOM 685 N N . ILE A 1 87 ? 116.83900 35.26300 30.18900 1.000 43.65438 86 ILE A N 1
ATOM 686 C CA . ILE A 1 87 ? 115.77700 36.14600 29.72000 1.000 43.23482 86 ILE A CA 1
ATOM 687 C C . ILE A 1 87 ? 115.28100 35.62600 28.37900 1.000 42.38893 86 ILE A C 1
ATOM 688 O O . ILE A 1 87 ? 116.07700 35.20200 27.53000 1.000 42.35499 86 ILE A O 1
ATOM 693 N N . PHE A 1 88 ? 113.96100 35.65000 28.19200 1.000 41.08680 87 PHE A N 1
ATOM 694 C CA . PHE A 1 88 ? 113.30500 35.13300 26.99000 1.000 40.51556 87 PHE A CA 1
ATOM 695 C C . PHE A 1 88 ? 112.42400 36.24200 26.43100 1.000 40.25718 87 PHE A C 1
ATOM 696 O O . PHE A 1 88 ? 111.22900 36.32100 26.74900 1.000 40.62824 87 PHE A O 1
ATOM 704 N N . PRO A 1 89 ? 112.97600 37.11100 25.57400 1.000 39.72921 88 PRO A N 1
ATOM 705 C CA . PRO A 1 89 ? 112.24100 38.32700 25.19000 1.000 39.08287 88 PRO A CA 1
ATOM 706 C C . PRO A 1 89 ? 111.10900 38.10700 24.20100 1.000 39.09334 88 PRO A C 1
ATOM 707 O O . PRO A 1 89 ? 110.25500 38.99500 24.07200 1.000 38.79879 88 PRO A O 1
ATOM 711 N N . GLU A 1 90 ? 111.06900 36.97300 23.49600 1.000 39.26587 89 GLU A N 1
ATOM 712 C CA . GLU A 1 90 ? 110.04100 36.78300 22.47800 1.000 40.21496 89 GLU A CA 1
ATOM 713 C C . GLU A 1 90 ? 108.65000 36.61600 23.07800 1.000 39.70499 89 GLU A C 1
ATOM 714 O O . GLU A 1 90 ? 107.65600 36.85000 22.38100 1.000 39.33269 89 GLU A O 1
ATOM 720 N N . TYR A 1 91 ? 108.55400 36.21600 24.34500 1.000 38.96363 90 TYR A N 1
ATOM 721 C CA . TYR A 1 91 ? 107.24200 36.04600 24.96000 1.000 39.17759 90 TYR A CA 1
ATOM 722 C C . TYR A 1 91 ? 106.71100 37.36800 25.49600 1.000 38.88520 90 TYR A C 1
ATOM 723 O O . TYR A 1 91 ? 105.53500 37.69200 25.29800 1.000 38.61521 90 TYR A O 1
ATOM 732 N N . THR A 1 92 ? 107.56400 38.14800 26.15400 1.000 38.86576 91 THR A N 1
ATOM 733 C CA . THR A 1 92 ? 107.17900 39.46800 26.62700 1.000 39.19705 91 THR A CA 1
ATOM 734 C C . THR A 1 92 ? 108.42000 40.19800 27.11400 1.000 40.37040 91 THR A C 1
ATOM 735 O O . THR A 1 92 ? 109.38500 39.57400 27.56600 1.000 40.34542 91 THR A O 1
ATOM 739 N N . VAL A 1 93 ? 108.38800 41.52300 26.99200 1.000 41.75835 92 VAL A N 1
ATOM 740 C CA . VAL A 1 93 ? 109.33700 42.40600 27.65500 1.000 43.38133 92 VAL A CA 1
ATOM 741 C C . VAL A 1 93 ? 108.64400 43.40400 28.56700 1.000 45.07297 92 VAL A C 1
ATOM 742 O O . VAL A 1 93 ? 109.31700 44.23800 29.17900 1.000 44.72768 92 VAL A O 1
ATOM 746 N N . SER A 1 94 ? 107.31600 43.34100 28.67800 1.000 46.94822 93 SER A N 1
ATOM 747 C CA . SER A 1 94 ? 106.57200 44.35300 29.42000 1.000 48.70738 93 SER A CA 1
ATOM 748 C C . SER A 1 94 ? 107.00800 44.40000 30.88000 1.000 47.87533 93 SER A C 1
ATOM 749 O O . SER A 1 94 ? 107.53000 45.41600 31.35300 1.000 48.44163 93 SER A O 1
ATOM 752 N N . TRP A 1 95 ? 106.80000 43.30500 31.61800 1.000 46.11047 94 TRP A N 1
ATOM 753 C CA . TRP A 1 95 ? 107.18400 43.30400 33.02400 1.000 44.88441 94 TRP A CA 1
ATOM 754 C C . TRP A 1 95 ? 108.68400 43.50800 33.20100 1.000 45.74140 94 TRP A C 1
ATOM 755 O O . TRP A 1 95 ? 109.11400 43.96900 34.26400 1.000 45.61079 94 TRP A O 1
ATOM 766 N N . ILE A 1 96 ? 109.49000 43.18900 32.18600 1.000 46.36449 95 ILE A N 1
ATOM 767 C CA . ILE A 1 96 ? 110.92500 43.43500 32.28800 1.000 47.46035 95 ILE A CA 1
ATOM 768 C C . ILE A 1 96 ? 111.20600 44.93300 32.31400 1.000 49.83109 95 ILE A C 1
ATOM 769 O O . ILE A 1 96 ? 112.02400 45.41100 33.10800 1.000 50.34779 95 ILE A O 1
ATOM 774 N N . GLU A 1 97 ? 110.54000 45.69700 31.44700 1.000 51.93815 96 GLU A N 1
ATOM 775 C CA . GLU A 1 97 ? 110.78900 47.13400 31.40400 1.000 54.58428 96 GLU A CA 1
ATOM 776 C C . GLU A 1 97 ? 110.24400 47.83500 32.64200 1.000 54.35707 96 GLU A C 1
ATOM 777 O O . GLU A 1 97 ? 110.78300 48.86700 33.05500 1.000 54.67782 96 GLU A O 1
ATOM 783 N N . LYS A 1 98 ? 109.19200 47.28700 33.25400 1.000 53.41701 97 LYS A N 1
ATOM 784 C CA . LYS A 1 98 ? 108.59600 47.92800 34.42000 1.000 52.41973 97 LYS A CA 1
ATOM 785 C C . LYS A 1 98 ? 109.40700 47.67600 35.68600 1.000 51.51419 97 LYS A C 1
ATOM 786 O O . LYS A 1 98 ? 109.58800 48.58800 36.50000 1.000 51.85947 97 LYS A O 1
ATOM 792 N N . GLU A 1 99 ? 109.90600 46.45100 35.86700 1.000 50.56312 98 GLU A N 1
ATOM 793 C CA . GLU A 1 99 ? 110.48400 46.01500 37.13100 1.000 50.24947 98 GLU A CA 1
ATOM 794 C C . GLU A 1 99 ? 112.00600 45.94200 37.09400 1.000 51.12083 98 GLU A C 1
ATOM 795 O O . GLU A 1 99 ? 112.61000 45.31000 37.96500 1.000 50.42813 98 GLU A O 1
ATOM 801 N N . ILE A 1 100 ? 112.64500 46.58700 36.11800 1.000 52.91746 99 ILE A N 1
ATOM 802 C CA . ILE A 1 100 ? 114.06000 46.32100 35.87100 1.000 54.29003 99 ILE A CA 1
ATOM 803 C C . ILE A 1 100 ? 114.91000 46.72700 37.07100 1.000 55.73217 99 ILE A C 1
ATOM 804 O O . ILE A 1 100 ? 115.89000 46.05100 37.40900 1.000 55.69539 99 ILE A O 1
ATOM 809 N N . ASP A 1 101 ? 114.55700 47.82700 37.73300 1.000 57.09428 100 ASP A N 1
ATOM 810 C CA . ASP A 1 101 ? 115.30900 48.29500 38.89100 1.000 58.26528 100 ASP A CA 1
ATOM 811 C C . ASP A 1 101 ? 114.77500 47.75400 40.21000 1.000 58.46003 100 ASP A C 1
ATOM 812 O O . ASP A 1 101 ? 115.41000 47.96500 41.25000 1.000 58.46364 100 ASP A O 1
ATOM 817 N N . ASP A 1 102 ? 113.60900 47.08300 40.17800 1.000 58.44936 101 ASP A N 1
ATOM 818 C CA . ASP A 1 102 ? 112.96400 46.63700 41.40600 1.000 57.87136 101 ASP A CA 1
ATOM 819 C C . ASP A 1 102 ? 112.83100 45.11900 41.43900 1.000 55.53227 101 ASP A C 1
ATOM 820 O O . ASP A 1 102 ? 111.76200 44.59300 41.76800 1.000 55.98299 101 ASP A O 1
ATOM 825 N N . LEU A 1 103 ? 113.91000 44.40700 41.10800 1.000 52.15797 102 LEU A N 1
ATOM 826 C CA . LEU A 1 103 ? 113.91100 42.95100 41.14400 1.000 48.96358 102 LEU A CA 1
ATOM 827 C C . LEU A 1 103 ? 114.54600 42.37800 42.40100 1.000 45.69022 102 LEU A C 1
ATOM 828 O O . LEU A 1 103 ? 114.26200 41.22600 42.74600 1.000 46.54973 102 LEU A O 1
ATOM 833 N N . ALA A 1 104 ? 115.38300 43.15000 43.09900 1.000 41.89583 103 ALA A N 1
ATOM 834 C CA . ALA A 1 104 ? 116.14900 42.58900 44.20900 1.000 37.07455 103 ALA A CA 1
ATOM 835 C C . ALA A 1 104 ? 115.27600 42.33000 45.43100 1.000 32.53992 103 ALA A C 1
ATOM 836 O O . ALA A 1 104 ? 115.46500 41.32600 46.12800 1.000 35.35076 103 ALA A O 1
ATOM 838 N N . ASP A 1 105 ? 114.32100 43.21400 45.71200 1.000 86.18759 104 ASP A N 1
ATOM 839 C CA . ASP A 1 105 ? 113.57700 43.17000 46.96200 1.000 82.93731 104 ASP A CA 1
ATOM 840 C C . ASP A 1 105 ? 112.17500 42.59200 46.81300 1.000 77.72904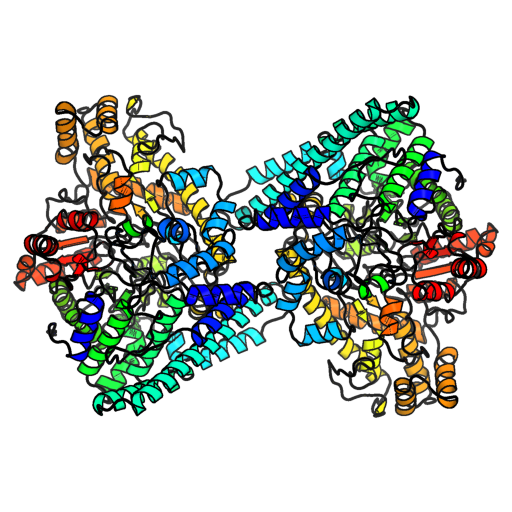 104 ASP A C 1
ATOM 841 O O . ASP A 1 105 ? 111.35500 42.75200 47.72300 1.000 81.46063 104 ASP A O 1
ATOM 846 N N . ARG A 1 106 ? 111.87500 41.93400 45.70100 1.000 70.16816 105 ARG A N 1
ATOM 847 C CA . ARG A 1 106 ? 110.57500 41.29500 45.55000 1.000 64.84228 105 ARG A CA 1
ATOM 848 C C . ARG A 1 106 ? 110.44900 40.16000 46.56100 1.000 64.25874 105 ARG A C 1
ATOM 849 O O . ARG A 1 106 ? 111.31100 39.26700 46.59000 1.000 64.27894 105 ARG A O 1
ATOM 857 N N . PRO A 1 107 ? 109.41700 40.15600 47.40500 1.000 64.69378 106 PRO A N 1
ATOM 858 C CA . PRO A 1 107 ? 109.33300 39.15400 48.48000 1.000 65.12251 106 PRO A CA 1
ATOM 859 C C . PRO A 1 107 ? 109.21000 37.74300 47.92600 1.000 59.91165 106 PRO A C 1
ATOM 860 O O . PRO A 1 107 ? 108.23600 37.40200 47.25300 1.000 57.36481 106 PRO A O 1
ATOM 864 N N . GLY A 1 108 ? 110.21400 36.91900 48.22000 1.000 58.63999 107 GLY A N 1
ATOM 865 C CA . GLY A 1 108 ? 110.21300 35.54600 47.76100 1.000 54.93086 107 GLY A CA 1
ATOM 866 C C . GLY A 1 108 ? 110.48300 35.35800 46.28700 1.000 51.11012 107 GLY A C 1
ATOM 867 O O . GLY A 1 108 ? 110.29600 34.25000 45.77600 1.000 48.56737 107 GLY A O 1
ATOM 868 N N . ALA A 1 109 ? 110.91600 36.40000 45.58600 1.000 50.73314 108 ALA A N 1
ATOM 869 C CA . ALA A 1 109 ? 111.19700 36.30200 44.15800 1.000 47.63451 108 ALA A CA 1
ATOM 870 C C . ALA A 1 109 ? 112.26000 37.33000 43.78100 1.000 49.43331 108 ALA A C 1
ATOM 871 O O . ALA A 1 109 ? 112.13600 38.05600 42.79300 1.000 48.83745 108 ALA A O 1
ATOM 873 N N . GLY A 1 110 ? 113.32600 37.39900 44.57400 1.000 51.68838 109 GLY A N 1
ATOM 874 C CA . GLY A 1 110 ? 114.36400 38.39200 44.36700 1.000 53.30066 109 GLY A CA 1
ATOM 875 C C . GLY A 1 110 ? 115.46100 37.88900 43.44300 1.000 51.17113 109 GLY A C 1
ATOM 876 O O . GLY A 1 110 ? 115.92000 36.75400 43.55800 1.000 49.55222 109 GLY A O 1
ATOM 877 N N . PHE A 1 111 ? 115.87400 38.75700 42.52200 1.000 51.59324 110 PHE A N 1
ATOM 878 C CA . PHE A 1 111 ? 116.96700 38.47700 41.60400 1.000 51.07180 110 PHE A CA 1
ATOM 879 C C . PHE A 1 111 ? 117.93600 39.65100 41.59300 1.000 54.22219 110 PHE A C 1
ATOM 880 O O . PHE A 1 111 ? 117.54500 40.79900 41.81900 1.000 56.99703 110 PHE A O 1
ATOM 888 N N . ALA A 1 112 ? 119.20500 39.35100 41.32700 1.000 54.48070 111 ALA A N 1
ATOM 889 C CA . ALA A 1 112 ? 120.25000 40.36300 41.23300 1.000 57.03316 111 ALA A CA 1
ATOM 890 C C . ALA A 1 112 ? 120.53000 40.67100 39.76700 1.000 56.45951 111 ALA A C 1
ATOM 891 O O . ALA A 1 112 ? 120.77700 39.75700 38.97200 1.000 55.50366 111 ALA A O 1
ATOM 893 N N . VAL A 1 113 ? 120.48900 41.95300 39.41600 1.000 58.84385 112 VAL A N 1
ATOM 894 C CA . VAL A 1 113 ? 120.69700 42.41100 38.04800 1.000 58.77915 112 VAL A CA 1
ATOM 895 C C . VAL A 1 113 ? 121.88500 43.35700 38.05200 1.000 64.22852 112 VAL A C 1
ATOM 896 O O . VAL A 1 113 ? 121.79500 44.47900 38.56700 1.000 66.59062 112 VAL A O 1
ATOM 900 N N . SER A 1 114 ? 122.99400 42.91400 37.47100 1.000 66.70676 113 SER A N 1
ATOM 901 C CA . SER A 1 114 ? 124.17200 43.76100 37.38100 1.000 72.98385 113 SER A CA 1
ATOM 902 C C . SER A 1 114 ? 123.91700 44.91500 36.41900 1.000 77.49879 113 SER A C 1
ATOM 903 O O . SER A 1 114 ? 123.07200 44.83300 35.52300 1.000 75.50791 113 SER A O 1
ATOM 906 N N . GLU A 1 115 ? 124.65100 46.01600 36.63100 1.000 84.89806 114 GLU A N 1
ATOM 907 C CA . GLU A 1 115 ? 124.50000 47.18500 35.77000 1.000 87.35678 114 GLU A CA 1
ATOM 908 C C . GLU A 1 115 ? 124.81600 46.85000 34.31900 1.000 83.50298 114 GLU A C 1
ATOM 909 O O . GLU A 1 115 ? 124.26700 47.47300 33.40400 1.000 82.51896 114 GLU A O 1
ATOM 915 N N . GLU A 1 116 ? 125.69600 45.87200 34.08800 1.000 81.04215 115 GLU A N 1
ATOM 916 C CA . GLU A 1 116 ? 125.95200 45.41400 32.72700 1.000 78.43847 115 GLU A CA 1
ATOM 917 C C . GLU A 1 116 ? 124.70400 44.78200 32.12300 1.000 73.45982 115 GLU A C 1
ATOM 918 O O . GLU A 1 116 ? 124.39000 45.00700 30.94900 1.000 73.37170 115 GLU A O 1
ATOM 924 N N . ASN A 1 117 ? 123.97700 43.99100 32.91500 1.000 69.89949 116 ASN A N 1
ATOM 925 C CA . ASN A 1 117 ? 122.76700 43.35100 32.41000 1.000 65.53915 116 ASN A CA 1
ATOM 926 C C . ASN A 1 117 ? 121.66400 44.37100 32.16200 1.000 64.40072 116 ASN A C 1
ATOM 927 O O . ASN A 1 117 ? 120.93900 44.27700 31.16500 1.000 62.51320 116 ASN A O 1
ATOM 932 N N . LYS A 1 118 ? 121.51800 45.35000 33.05800 1.000 66.16938 117 LYS A N 1
ATOM 933 C CA . LYS A 1 118 ? 120.58000 46.44000 32.80800 1.000 66.35490 117 LYS A CA 1
ATOM 934 C C . LYS A 1 118 ? 120.90400 47.14700 31.49800 1.000 68.75775 117 LYS A C 1
ATOM 935 O O . LYS A 1 118 ? 120.00000 47.58600 30.77600 1.000 67.86233 117 LYS A O 1
ATOM 941 N N . ARG A 1 119 ? 122.19300 47.26400 31.17500 1.000 72.25757 118 ARG A N 1
ATOM 942 C CA . ARG A 1 119 ? 122.59600 47.95400 29.95500 1.000 75.12329 118 ARG A CA 1
ATOM 943 C C . ARG A 1 119 ? 122.31800 47.10200 28.72300 1.000 71.22516 118 ARG A C 1
ATOM 944 O O . ARG A 1 119 ? 121.92900 47.62700 27.67300 1.000 71.81100 118 ARG A O 1
ATOM 952 N N . VAL A 1 120 ? 122.51400 45.78700 28.82900 1.000 67.65844 119 VAL A N 1
ATOM 953 C CA . VAL A 1 120 ? 122.25100 44.90300 27.69800 1.000 64.39056 119 VAL A CA 1
ATOM 954 C C . VAL A 1 120 ? 120.76300 44.88400 27.37400 1.000 61.07407 119 VAL A C 1
ATOM 955 O O . VAL A 1 120 ? 120.36100 44.97900 26.20900 1.000 61.02132 119 VAL A O 1
ATOM 959 N N . LEU A 1 121 ? 119.92100 44.76100 28.40100 1.000 59.40253 120 LEU A N 1
ATOM 960 C CA . LEU A 1 121 ? 118.48400 44.67500 28.17400 1.000 57.28182 120 LEU A CA 1
ATOM 961 C C . LEU A 1 121 ? 117.89400 45.98700 27.67400 1.000 60.29342 120 LEU A C 1
ATOM 962 O O . LEU A 1 121 ? 116.84100 45.96900 27.03000 1.000 57.19469 120 LEU A O 1
ATOM 967 N N . HIS A 1 122 ? 118.54200 47.12100 27.95300 1.000 66.51861 121 HIS A N 1
ATOM 968 C CA . HIS A 1 122 ? 118.05200 48.38500 27.41500 1.000 70.71601 121 HIS A CA 1
ATOM 969 C C . HIS A 1 122 ? 118.29100 48.48700 25.91300 1.000 72.08267 121 HIS A C 1
ATOM 970 O O . HIS A 1 122 ? 117.57400 49.22100 25.22600 1.000 74.05567 121 HIS A O 1
ATOM 977 N N . GLU A 1 123 ? 119.29300 47.77300 25.38800 1.000 72.65319 122 GLU A N 1
ATOM 978 C CA . GLU A 1 123 ? 119.47700 47.69500 23.94300 1.000 74.88962 122 GLU A CA 1
ATOM 979 C C . GLU A 1 123 ? 118.52800 46.68800 23.30500 1.000 71.17775 122 GLU A C 1
ATOM 980 O O . GLU A 1 123 ? 118.09500 46.88300 22.16400 1.000 71.36673 122 GLU A O 1
ATOM 986 N N . ILE A 1 124 ? 118.19100 45.61900 24.02600 1.000 67.20502 123 ILE A N 1
ATOM 987 C CA . ILE A 1 124 ? 117.47200 44.48400 23.46100 1.000 63.19688 123 ILE A CA 1
ATOM 988 C C . ILE A 1 124 ? 115.97000 44.72600 23.47400 1.000 59.08784 123 ILE A C 1
ATOM 989 O O . ILE A 1 124 ? 115.31000 44.65900 22.43000 1.000 59.70551 123 ILE A O 1
ATOM 994 N N . CYS A 1 125 ? 115.42200 45.00300 24.65500 1.000 55.48347 124 CYS A N 1
ATOM 995 C CA . CYS A 1 125 ? 113.97200 45.04900 24.83000 1.000 51.53300 124 CYS A CA 1
ATOM 996 C C . CYS A 1 125 ? 113.25200 45.94100 23.82800 1.000 51.49351 124 CYS A C 1
ATOM 997 O O . CYS A 1 125 ? 112.25500 45.48600 23.24300 1.000 49.30484 124 CYS A O 1
ATOM 1000 N N . PRO A 1 126 ? 113.66700 47.18700 23.58600 1.000 52.91869 125 PRO A N 1
ATOM 1001 C CA . PRO A 1 126 ? 112.87200 48.04200 22.68700 1.000 53.72250 125 PRO A CA 1
ATOM 1002 C C . PRO A 1 126 ? 112.66400 47.45300 21.30000 1.000 52.39258 125 PRO A C 1
ATOM 1003 O O . PRO A 1 126 ? 111.61600 47.70100 20.69000 1.000 52.59516 125 PRO A O 1
ATOM 1007 N N . TRP A 1 127 ? 113.61800 46.67700 20.77900 1.000 52.21025 126 TRP A N 1
ATOM 1008 C CA . TRP A 1 127 ? 113.43000 46.07600 19.46200 1.000 51.90650 126 TRP A CA 1
ATOM 1009 C C . TRP A 1 127 ? 112.26400 45.09600 19.45600 1.000 48.55357 126 TRP A C 1
ATOM 1010 O O . TRP A 1 127 ? 111.60300 44.92200 18.42600 1.000 48.64616 126 TRP A O 1
ATOM 1021 N N . TRP A 1 128 ? 111.99800 44.44800 20.59000 1.000 45.64786 127 TRP A N 1
ATOM 1022 C CA . TRP A 1 128 ? 110.95000 43.43900 20.66500 1.000 43.15317 127 TRP A CA 1
ATOM 1023 C C . TRP A 1 128 ? 109.56100 44.02700 20.87000 1.000 43.66140 127 TRP A C 1
ATOM 1024 O O . TRP A 1 128 ? 108.57700 43.29100 20.73900 1.000 42.43580 127 TRP A O 1
ATOM 1035 N N . ARG A 1 129 ? 109.45000 45.31600 21.18600 1.000 46.28309 128 ARG A N 1
ATOM 1036 C CA . ARG A 1 129 ? 108.13900 45.92200 21.37900 1.000 47.04928 128 ARG A CA 1
ATOM 1037 C C . ARG A 1 129 ? 107.27300 45.70700 20.14600 1.000 46.89570 128 ARG A C 1
ATOM 1038 O O . ARG A 1 129 ? 107.68700 46.00200 19.02100 1.000 49.41152 128 ARG A O 1
ATOM 1046 N N . GLY A 1 130 ? 106.06500 45.19000 20.36100 1.000 46.32328 129 GLY A N 1
ATOM 1047 C CA . GLY A 1 130 ? 105.14100 44.90700 19.29200 1.000 45.40709 129 GLY A CA 1
ATOM 1048 C C . GLY A 1 130 ? 105.20000 43.49000 18.75500 1.000 44.29764 129 GLY A C 1
ATOM 1049 O O . GLY A 1 130 ? 104.19500 42.99800 18.23200 1.000 43.80666 129 GLY A O 1
ATOM 1050 N N . GLN A 1 131 ? 106.34600 42.81600 18.88500 1.000 44.44545 130 GLN A N 1
ATOM 1051 C CA . GLN A 1 131 ? 106.54000 41.49000 18.31600 1.000 43.48375 130 GLN A CA 1
ATOM 1052 C C . GLN A 1 131 ? 106.37900 40.36300 19.32600 1.000 41.80312 130 GLN A C 1
ATOM 1053 O O . GLN A 1 131 ? 106.37700 39.19400 18.92500 1.000 40.25222 130 GLN A O 1
ATOM 1059 N N . THR A 1 132 ? 106.26600 40.67500 20.61500 1.000 42.00263 131 THR A N 1
ATOM 1060 C CA . THR A 1 132 ? 106.20800 39.63100 21.62600 1.000 40.85288 131 THR A CA 1
ATOM 1061 C C . THR A 1 132 ? 104.84200 38.95100 21.61200 1.000 40.01176 131 THR A C 1
ATOM 1062 O O . THR A 1 132 ? 103.85500 39.47800 21.09100 1.000 40.16619 131 THR A O 1
ATOM 1066 N N . VAL A 1 133 ? 104.80300 37.74900 22.19100 1.000 39.16158 132 VAL A N 1
ATOM 1067 C CA . VAL A 1 133 ? 103.54400 37.01900 22.31400 1.000 38.74778 132 VAL A CA 1
ATOM 1068 C C . VAL A 1 133 ? 102.51400 37.86100 23.05600 1.000 39.36545 132 VAL A C 1
ATOM 1069 O O . VAL A 1 133 ? 101.35600 37.97500 22.63500 1.000 39.71628 132 VAL A O 1
ATOM 1073 N N . GLN A 1 134 ? 102.92000 38.46800 24.17400 1.000 39.62223 133 GLN A N 1
ATOM 1074 C CA . GLN A 1 134 ? 101.96800 39.22000 24.98500 1.000 40.18208 133 GLN A CA 1
ATOM 1075 C C . GLN A 1 134 ? 101.42100 40.42200 24.22500 1.000 41.37800 133 GLN A C 1
ATOM 1076 O O . GLN A 1 134 ? 100.21400 40.68700 24.25600 1.000 41.97898 133 GLN A O 1
ATOM 1082 N N . ASP A 1 135 ? 102.29200 41.16600 23.53900 1.000 42.28752 134 ASP A N 1
ATOM 1083 C CA . ASP A 1 135 ? 101.82900 42.34900 22.82100 1.000 44.66776 134 ASP A CA 1
ATOM 1084 C C . ASP A 1 135 ? 100.83300 41.97900 21.72800 1.000 43.53942 134 ASP A C 1
ATOM 1085 O O . ASP A 1 135 ? 99.87300 42.71700 21.47900 1.000 43.53499 134 ASP A O 1
ATOM 1090 N N . ARG A 1 136 ? 101.04100 40.84000 21.06600 1.000 42.30641 135 ARG A N 1
ATOM 1091 C CA . ARG A 1 136 ? 100.15700 40.43900 19.97800 1.000 41.75042 135 ARG A CA 1
ATOM 1092 C C . ARG A 1 136 ? 98.87600 39.78700 20.47700 1.000 39.67998 135 ARG A C 1
ATOM 1093 O O . ARG A 1 136 ? 97.87400 39.79800 19.75200 1.000 39.38912 135 ARG A O 1
ATOM 1101 N N . CYS A 1 137 ? 98.88400 39.22000 21.68700 1.000 37.82873 136 CYS A N 1
ATOM 1102 C CA . CYS A 1 137 ? 97.62700 38.88600 22.34800 1.000 36.68867 136 CYS A CA 1
ATOM 1103 C C . CYS A 1 137 ? 96.77500 40.13600 22.52600 1.000 37.18009 136 CYS A C 1
ATOM 1104 O O . CYS A 1 137 ? 95.58300 40.14900 22.19900 1.000 37.08492 136 CYS A O 1
ATOM 1107 N N . TYR A 1 138 ? 97.37900 41.20700 23.04500 1.000 38.02178 137 TYR A N 1
ATOM 1108 C CA . TYR A 1 138 ? 96.65300 42.45400 23.24300 1.000 39.95911 137 TYR A CA 1
ATOM 1109 C C . TYR A 1 138 ? 96.41300 43.20400 21.94000 1.000 40.36420 137 TYR A C 1
ATOM 1110 O O . TYR A 1 138 ? 95.70300 44.21400 21.95000 1.000 40.96270 137 TYR A O 1
ATOM 1119 N N . GLY A 1 139 ? 96.98100 42.73600 20.82800 1.000 40.36371 138 GLY A N 1
ATOM 1120 C CA . GLY A 1 139 ? 96.57100 43.20700 19.52100 1.000 41.44495 138 GLY A CA 1
ATOM 1121 C C . GLY A 1 139 ? 95.30600 42.56600 18.99400 1.000 42.23288 138 GLY A C 1
ATOM 1122 O O . GLY A 1 139 ? 94.78400 43.00500 17.96500 1.000 44.06818 138 GLY A O 1
ATOM 1123 N N . MET A 1 140 ? 94.79600 41.54400 19.68900 1.000 42.24486 139 MET A N 1
ATOM 1124 C CA . MET A 1 140 ? 93.59700 40.82900 19.28100 1.000 42.69313 139 MET A CA 1
ATOM 1125 C C . MET A 1 140 ? 92.48100 40.82700 20.31800 1.000 42.49082 139 MET A C 1
ATOM 1126 O O . MET A 1 140 ? 91.32100 40.63400 19.93800 1.000 42.52827 139 MET A O 1
ATOM 1131 N N . PHE A 1 141 ? 92.78600 41.02300 21.60100 1.000 41.38325 140 PHE A N 1
ATOM 1132 C CA . PHE A 1 141 ? 91.75000 40.97000 22.62500 1.000 41.59513 140 PHE A CA 1
ATOM 1133 C C . PHE A 1 141 ? 90.67300 42.01800 22.36900 1.000 43.66396 140 PHE A C 1
ATOM 1134 O O . PHE A 1 141 ? 90.96600 43.16600 22.02100 1.000 44.47296 140 PHE A O 1
ATOM 1142 N N . THR A 1 142 ? 89.41800 41.61700 22.55400 1.000 44.80940 141 THR A N 1
ATOM 1143 C CA . THR A 1 142 ? 88.34200 42.58800 22.63600 1.000 47.20750 141 THR A CA 1
ATOM 1144 C C . THR A 1 142 ? 88.49900 43.40700 23.91600 1.000 49.59731 141 THR A C 1
ATOM 1145 O O . THR A 1 142 ? 89.18000 43.00300 24.86200 1.000 49.46971 141 THR A O 1
ATOM 1149 N N . ASP A 1 143 ? 87.86300 44.57900 23.93600 1.000 52.28866 142 ASP A N 1
ATOM 1150 C CA . ASP A 1 143 ? 87.94000 45.43000 25.11900 1.000 55.27449 142 ASP A CA 1
ATOM 1151 C C . ASP A 1 143 ? 87.40700 44.70600 26.34900 1.000 55.17704 142 ASP A C 1
ATOM 1152 O O . ASP A 1 143 ? 87.93800 44.86700 27.45400 1.000 56.29163 142 ASP A O 1
ATOM 1157 N N . GLU A 1 144 ? 86.36000 43.89800 26.17300 1.000 54.03029 143 GLU A N 1
ATOM 1158 C CA . GLU A 1 144 ? 85.82500 43.12200 27.28500 1.000 53.88458 143 GLU A CA 1
ATOM 1159 C C . GLU A 1 144 ? 86.85700 42.13500 27.81300 1.000 50.49035 143 GLU A C 1
ATOM 1160 O O . GLU A 1 144 ? 86.99900 41.96100 29.02900 1.000 51.03002 143 GLU A O 1
ATOM 1166 N N . GLN A 1 145 ? 87.58700 41.47400 26.91200 1.000 46.68388 144 GLN A N 1
ATOM 1167 C CA . GLN A 1 145 ? 88.59400 40.51100 27.34100 1.000 44.20500 144 GLN A CA 1
ATOM 1168 C C . GLN A 1 145 ? 89.77700 41.19900 28.01100 1.000 43.72990 144 GLN A C 1
ATOM 1169 O O . GLN A 1 145 ? 90.39500 40.62300 28.91400 1.000 43.18748 144 GLN A O 1
ATOM 1175 N N . LYS A 1 146 ? 90.10700 42.42100 27.59000 1.000 44.06926 145 LYS A N 1
ATOM 1176 C CA . LYS A 1 146 ? 91.14800 43.17500 28.27900 1.000 44.69083 145 LYS A CA 1
ATOM 1177 C C . LYS A 1 146 ? 90.70300 43.56500 29.68400 1.000 45.94761 145 LYS A C 1
ATOM 1178 O O . LYS A 1 146 ? 91.49400 43.49900 30.63400 1.000 45.68913 145 LYS A O 1
ATOM 1184 N N . SER A 1 147 ? 89.44000 43.97200 29.83600 1.000 47.06459 146 SER A N 1
ATOM 1185 C CA . SER A 1 147 ? 88.94300 44.38100 31.14600 1.000 49.20734 146 SER A CA 1
ATOM 1186 C C . SER A 1 147 ? 88.86600 43.19700 32.10300 1.000 49.08726 146 SER A C 1
ATOM 1187 O O . SER A 1 147 ? 89.20400 43.32500 33.28500 1.000 50.44098 146 SER A O 1
ATOM 1190 N N . LEU A 1 148 ? 88.41600 42.03900 31.61200 1.000 48.04567 147 LEU A N 1
ATOM 1191 C CA . LEU A 1 148 ? 88.36300 40.84900 32.45600 1.000 48.43224 147 LEU A CA 1
ATOM 1192 C C . LEU A 1 148 ? 89.74200 40.50600 33.00200 1.000 47.54206 147 LEU A C 1
ATOM 1193 O O . LEU A 1 148 ? 89.88900 40.19400 34.19100 1.000 47.90078 147 LEU A O 1
ATOM 1198 N N . LEU A 1 149 ? 90.76500 40.55500 32.14900 1.000 46.79091 148 LEU A N 1
ATOM 1199 C CA . LEU A 1 149 ? 92.11700 40.25600 32.60200 1.000 46.58655 148 LEU A CA 1
ATOM 1200 C C . LEU A 1 149 ? 92.65000 41.34100 33.52600 1.000 50.60854 148 LEU A C 1
ATOM 1201 O O . LEU A 1 149 ? 93.40100 41.04200 34.46200 1.000 49.70366 148 LEU A O 1
ATOM 1206 N N . GLU A 1 150 ? 92.27300 42.59800 33.28400 1.000 54.93487 149 GLU A N 1
ATOM 1207 C CA . GLU A 1 150 ? 92.74800 43.68900 34.12800 1.000 60.78618 149 GLU A CA 1
ATOM 1208 C C . GLU A 1 150 ? 92.24500 43.53700 35.55800 1.000 60.09704 149 GLU A C 1
ATOM 1209 O O . GLU A 1 150 ? 92.97600 43.82200 36.51400 1.000 62.56746 149 GLU A O 1
ATOM 1215 N N . THR A 1 151 ? 90.99800 43.08700 35.72800 1.000 57.22390 150 THR A N 1
ATOM 1216 C CA . THR A 1 151 ? 90.46200 42.90400 37.07200 1.000 57.03845 150 THR A CA 1
ATOM 1217 C C . THR A 1 151 ? 91.05100 41.67200 37.74700 1.000 54.03439 150 THR A C 1
ATOM 1218 O O . THR A 1 151 ? 91.13900 41.62300 38.97900 1.000 55.04268 150 THR A O 1
ATOM 1222 N N . GLY A 1 152 ? 91.44900 40.67200 36.96500 1.000 49.90996 151 GLY A N 1
ATOM 1223 C CA . GLY A 1 152 ? 91.99500 39.45000 37.50900 1.000 47.93965 151 GLY A CA 1
ATOM 1224 C C . GLY A 1 152 ? 90.97800 38.37000 37.79900 1.000 46.09388 151 GLY A C 1
ATOM 1225 O O . GLY A 1 152 ? 91.36700 37.27700 38.23100 1.000 44.46149 151 GLY A O 1
ATOM 1226 N N . ILE A 1 153 ? 89.68900 38.63500 37.57900 1.000 46.14914 152 ILE A N 1
ATOM 1227 C CA . ILE A 1 153 ? 88.68200 37.59900 37.78500 1.000 46.08341 152 ILE A CA 1
ATOM 1228 C C . ILE A 1 153 ? 88.96100 36.40900 36.87800 1.000 43.72596 152 ILE A C 1
ATOM 1229 O O . ILE A 1 153 ? 88.69300 35.25900 37.24700 1.000 42.90226 152 ILE A O 1
ATOM 1234 N N . ILE A 1 154 ? 89.50700 36.66100 35.68900 1.000 42.84146 153 ILE A N 1
ATOM 1235 C CA . ILE A 1 154 ? 90.10400 35.63700 34.83900 1.000 41.32775 153 ILE A CA 1
ATOM 1236 C C . ILE A 1 154 ? 91.55300 36.03500 34.59600 1.000 41.77921 153 ILE A C 1
ATOM 1237 O O . ILE A 1 154 ? 91.83500 37.20200 34.30100 1.000 41.90522 153 ILE A O 1
ATOM 1242 N N . LYS A 1 155 ? 92.46700 35.07200 34.71900 1.000 42.63116 154 LYS A N 1
ATOM 1243 C CA . LYS A 1 155 ? 93.89000 35.32400 34.54800 1.000 43.55571 154 LYS A CA 1
ATOM 1244 C C . LYS A 1 155 ? 94.50900 34.28100 33.62900 1.000 41.35511 154 LYS A C 1
ATOM 1245 O O . LYS A 1 155 ? 94.11500 33.11100 33.62700 1.000 39.93163 154 LYS A O 1
ATOM 1251 N N . ALA A 1 156 ? 95.49200 34.72600 32.84400 1.000 41.14503 155 ALA A N 1
ATOM 1252 C CA . ALA A 1 156 ? 96.25600 33.83800 31.97600 1.000 40.81587 155 ALA A CA 1
ATOM 1253 C C . ALA A 1 156 ? 97.67500 34.37500 31.82000 1.000 42.75638 155 ALA A C 1
ATOM 1254 O O . ALA A 1 156 ? 98.27500 34.29500 30.74300 1.000 40.60012 155 ALA A O 1
ATOM 1256 N N . GLU A 1 157 ? 98.22700 34.92200 32.90300 1.000 47.13391 156 GLU A N 1
ATOM 1257 C CA . GLU A 1 157 ? 99.51800 35.59900 32.82600 1.000 51.83919 156 GLU A CA 1
ATOM 1258 C C . GLU A 1 157 ? 100.63800 34.62500 32.47900 1.000 50.58310 156 GLU A C 1
ATOM 1259 O O . GLU A 1 157 ? 101.55400 34.97100 31.72400 1.000 51.39394 156 GLU A O 1
ATOM 1265 N N . GLY A 1 158 ? 100.57600 33.39900 33.00200 1.000 48.93718 157 GLY A N 1
ATOM 1266 C CA . GLY A 1 158 ? 101.61600 32.42300 32.72600 1.000 47.38630 157 GLY A CA 1
ATOM 1267 C C . GLY A 1 158 ? 101.69400 31.98800 31.27700 1.000 47.37760 157 GLY A C 1
ATOM 1268 O O . GLY A 1 158 ? 102.75000 31.51800 30.83700 1.000 51.08131 157 GLY A O 1
ATOM 1269 N N . ASN A 1 159 ? 100.60400 32.13200 30.52700 1.000 45.75787 158 ASN A N 1
ATOM 1270 C CA . ASN A 1 159 ? 100.58400 31.73000 29.12600 1.000 43.47405 158 ASN A CA 1
ATOM 1271 C C . ASN A 1 159 ? 101.10500 32.81500 28.19600 1.000 42.37984 158 ASN A C 1
ATOM 1272 O O . ASN A 1 159 ? 101.68700 32.49600 27.15100 1.000 41.66572 158 ASN A O 1
ATOM 1277 N N . MET A 1 160 ? 100.91400 34.08600 28.54200 1.000 41.37450 159 MET A N 1
ATOM 1278 C CA . MET A 1 160 ? 101.33100 35.17600 27.67300 1.000 40.84331 159 MET A CA 1
ATOM 1279 C C . MET A 1 160 ? 102.79000 35.56600 27.86000 1.000 40.39370 159 MET A C 1
ATOM 1280 O O . MET A 1 160 ? 103.34000 36.27000 27.00900 1.000 40.53330 159 MET A O 1
ATOM 1285 N N . THR A 1 161 ? 103.42400 35.12500 28.94400 1.000 39.71419 160 THR A N 1
ATOM 1286 C CA . THR A 1 161 ? 104.76800 35.55900 29.29600 1.000 40.14148 160 THR A CA 1
ATOM 1287 C C . THR A 1 161 ? 105.78800 34.43100 29.22200 1.000 40.73543 160 THR A C 1
ATOM 1288 O O . THR A 1 161 ? 106.94600 34.62800 29.60500 1.000 41.50110 160 THR A O 1
ATOM 1292 N N . SER A 1 162 ? 105.39400 33.25800 28.73400 1.000 41.08394 161 SER A N 1
ATOM 1293 C CA . SER A 1 162 ? 106.28300 32.10800 28.76000 1.000 42.46557 161 SER A CA 1
ATOM 1294 C C . SER A 1 162 ? 105.82500 31.08000 27.74000 1.000 42.86925 161 SER A C 1
ATOM 1295 O O . SER A 1 162 ? 104.67600 31.08700 27.29200 1.000 43.14431 161 SER A O 1
ATOM 1298 N N . GLY A 1 163 ? 106.74900 30.19800 27.37600 1.000 43.21724 162 GLY A N 1
ATOM 1299 C CA . GLY A 1 163 ? 106.39300 29.01200 26.62500 1.000 42.54672 162 GLY A CA 1
ATOM 1300 C C . GLY A 1 163 ? 105.48000 28.10700 27.43100 1.000 43.05767 162 GLY A C 1
ATOM 1301 O O . GLY A 1 163 ? 105.25900 28.28500 28.62900 1.000 43.37709 162 GLY A O 1
ATOM 1302 N N . ASP A 1 164 ? 104.94600 27.09700 26.74500 1.000 42.86368 163 ASP A N 1
ATOM 1303 C CA . ASP A 1 164 ? 103.93400 26.24100 27.35400 1.000 43.28841 163 ASP A CA 1
ATOM 1304 C C . ASP A 1 164 ? 104.55900 25.14600 28.21200 1.000 42.63129 163 ASP A C 1
ATOM 1305 O O . ASP A 1 164 ? 104.26100 25.03200 29.40500 1.000 43.71640 163 ASP A O 1
ATOM 1310 N N . ALA A 1 165 ? 105.42600 24.32700 27.61600 1.000 41.47472 164 ALA A N 1
ATOM 1311 C CA . ALA A 1 165 ? 105.99400 23.13900 28.26800 1.000 40.39127 164 ALA A CA 1
ATOM 1312 C C . ALA A 1 165 ? 104.83300 22.35300 28.88100 1.000 40.23475 164 ALA A C 1
ATOM 1313 O O . ALA A 1 165 ? 103.86600 22.05200 28.17000 1.000 39.85968 164 ALA A O 1
ATOM 1315 N N . HIS A 1 166 ? 104.87800 22.01000 30.16900 1.000 39.74484 165 HIS A N 1
ATOM 1316 C CA . HIS A 1 166 ? 103.82800 21.21300 30.80300 1.000 39.92107 165 HIS A CA 1
ATOM 1317 C C . HIS A 1 166 ? 103.62300 19.89000 30.06300 1.000 39.40954 165 HIS A C 1
ATOM 1318 O O . HIS A 1 166 ? 102.50800 19.53300 29.67400 1.000 39.52024 165 HIS A O 1
ATOM 1325 N N . LEU A 1 167 ? 104.71300 19.15300 29.87800 1.000 39.26076 166 LEU A N 1
ATOM 1326 C CA . LEU A 1 167 ? 104.64400 17.86200 29.20600 1.000 40.17566 166 LEU A CA 1
ATOM 1327 C C . LEU A 1 167 ? 105.95700 17.12600 29.43200 1.000 40.13431 166 LEU A C 1
ATOM 1328 O O . LEU A 1 167 ? 106.91700 17.67700 29.97700 1.000 39.25134 166 LEU A O 1
ATOM 1333 N N . ALA A 1 168 ? 105.98200 15.87200 28.99200 1.000 40.89734 167 ALA A N 1
ATOM 1334 C CA . ALA A 1 168 ? 107.19600 15.07500 28.90900 1.000 41.26078 167 ALA A CA 1
ATOM 1335 C C . ALA A 1 168 ? 107.43600 14.70300 27.45200 1.000 42.16274 167 ALA A C 1
ATOM 1336 O O . ALA A 1 168 ? 106.49800 14.34200 26.73400 1.000 43.00333 167 ALA A O 1
ATOM 1338 N N . VAL A 1 169 ? 108.69000 14.80000 27.01300 1.000 41.96837 168 VAL A N 1
ATOM 1339 C CA . VAL A 1 169 ? 109.04000 14.41800 25.64900 1.000 42.63211 168 VAL A CA 1
ATOM 1340 C C . VAL A 1 169 ? 109.23900 12.90800 25.60900 1.000 43.59390 168 VAL A C 1
ATOM 1341 O O . VAL A 1 169 ? 109.21500 12.23800 26.64900 1.000 44.16462 168 VAL A O 1
ATOM 1345 N N . ASN A 1 170 ? 109.44300 12.36600 24.40900 1.000 43.35636 169 ASN A N 1
ATOM 1346 C CA . ASN A 1 170 ? 109.55000 10.92200 24.20900 1.000 44.47901 169 ASN A CA 1
ATOM 1347 C C . ASN A 1 170 ? 110.99400 10.49500 24.46300 1.000 44.38574 169 ASN A C 1
ATOM 1348 O O . ASN A 1 170 ? 111.79400 10.29800 23.54600 1.000 45.82798 169 ASN A O 1
ATOM 1353 N N . PHE A 1 171 ? 111.32800 10.34900 25.74700 1.000 42.48999 170 PHE A N 1
ATOM 1354 C CA . PHE A 1 171 ? 112.67500 9.91300 26.10800 1.000 41.88478 170 PHE A CA 1
ATOM 1355 C C . PHE A 1 171 ? 113.01400 8.52600 25.57600 1.000 43.25597 170 PHE A C 1
ATOM 1356 O O . PHE A 1 171 ? 114.17400 8.31500 25.18000 1.000 43.48845 170 PHE A O 1
ATOM 1364 N N . PRO A 1 172 ? 112.09900 7.55000 25.55400 1.000 44.00787 171 PRO A N 1
ATOM 1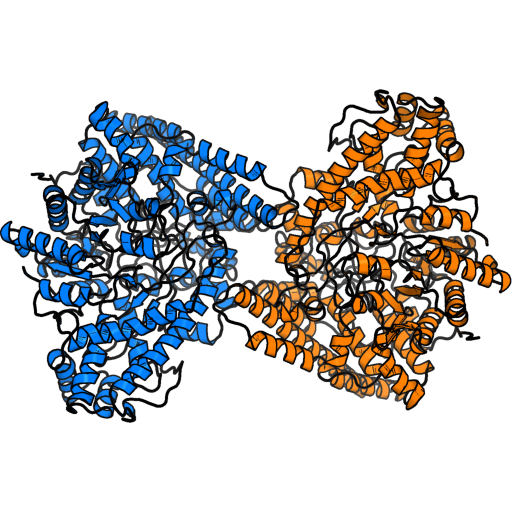365 C CA . PRO A 1 172 ? 112.44500 6.26100 24.93100 1.000 46.70210 171 PRO A CA 1
ATOM 1366 C C . PRO A 1 172 ? 112.89700 6.40700 23.48800 1.000 47.40659 171 PRO A C 1
ATOM 1367 O O . PRO A 1 172 ? 113.82000 5.70800 23.05300 1.000 49.77547 171 PRO A O 1
ATOM 1371 N N . LEU A 1 173 ? 112.26500 7.31000 22.73300 1.000 47.16124 172 LEU A N 1
ATOM 1372 C CA . LEU A 1 173 ? 112.66200 7.52800 21.34500 1.000 49.06022 172 LEU A CA 1
ATOM 1373 C C . LEU A 1 173 ? 114.07400 8.09500 21.25700 1.000 50.17913 172 LEU A C 1
ATOM 1374 O O . LEU A 1 173 ? 114.86900 7.67300 20.40800 1.000 52.28958 172 LEU A O 1
ATOM 1379 N N . VAL A 1 174 ? 114.40500 9.05200 22.12800 1.000 49.05110 173 VAL A N 1
ATOM 1380 C CA . VAL A 1 174 ? 115.75500 9.61000 22.14100 1.000 49.92606 173 VAL A CA 1
ATOM 1381 C C . VAL A 1 174 ? 116.77500 8.52900 22.47400 1.000 51.96050 173 VAL A C 1
ATOM 1382 O O . VAL A 1 174 ? 117.84900 8.45800 21.86600 1.000 53.10635 173 VAL A O 1
ATOM 1386 N N . LEU A 1 175 ? 116.45600 7.67200 23.44700 1.000 52.26225 174 LEU A N 1
ATOM 1387 C CA . LEU A 1 175 ? 117.39800 6.64100 23.86600 1.000 54.39387 174 LEU A CA 1
ATOM 1388 C C . LEU A 1 175 ? 117.53000 5.54900 22.81200 1.000 59.16662 174 LEU A C 1
ATOM 1389 O O . LEU A 1 175 ? 118.62800 5.02700 22.58400 1.000 59.85801 174 LEU A O 1
ATOM 1394 N N . GLU A 1 176 ? 116.42700 5.19400 22.15400 1.000 63.06959 175 GLU A N 1
ATOM 1395 C CA . GLU A 1 176 ? 116.45900 4.09000 21.20200 1.000 69.27195 175 GLU A CA 1
ATOM 1396 C C . GLU A 1 176 ? 117.14900 4.49100 19.90400 1.000 67.38112 175 GLU A C 1
ATOM 1397 O O . GLU A 1 176 ? 117.93200 3.71300 19.34700 1.000 70.64870 175 GLU A O 1
ATOM 1403 N N . LYS A 1 177 ? 116.88300 5.70100 19.41700 1.000 62.99403 176 LYS A N 1
ATOM 1404 C CA . LYS A 1 177 ? 117.41200 6.13600 18.13100 1.000 62.76913 176 LYS A CA 1
ATOM 1405 C C . LYS A 1 177 ? 118.75300 6.84400 18.24300 1.000 61.17789 176 LYS A C 1
ATOM 1406 O O . LYS A 1 177 ? 119.56600 6.76500 17.31400 1.000 63.09362 176 LYS A O 1
ATOM 1412 N N . GLY A 1 178 ? 119.01100 7.52400 19.35200 1.000 57.66756 177 GLY A N 1
ATOM 1413 C CA . GLY A 1 178 ? 120.14000 8.42800 19.42100 1.000 56.19308 177 GLY A CA 1
ATOM 1414 C C . GLY A 1 178 ? 119.90900 9.61700 18.50400 1.000 54.78880 177 GLY A C 1
ATOM 1415 O O . GLY A 1 178 ? 118.91100 9.71200 17.79100 1.000 54.42063 177 GLY A O 1
ATOM 1416 N N . LEU A 1 179 ? 120.86800 10.54100 18.52100 1.000 54.18923 178 LEU A N 1
ATOM 1417 C CA . LEU A 1 179 ? 120.68700 11.78300 17.77400 1.000 53.44859 178 LEU A CA 1
ATOM 1418 C C . LEU A 1 179 ? 120.84500 11.56000 16.27400 1.000 55.20916 178 LEU A C 1
ATOM 1419 O O . LEU A 1 179 ? 120.05100 12.08000 15.48200 1.000 55.34937 178 LEU A O 1
ATOM 1424 N N . ASP A 1 180 ? 121.85500 10.79000 15.85800 1.000 56.46106 179 ASP A N 1
ATOM 1425 C CA . ASP A 1 180 ? 121.98600 10.47600 14.43900 1.000 58.69172 179 ASP A CA 1
ATOM 1426 C C . ASP A 1 180 ? 120.73100 9.78900 13.91500 1.000 58.87170 179 ASP A C 1
ATOM 1427 O O . ASP A 1 180 ? 120.26800 10.08300 12.80600 1.000 58.58461 179 ASP A O 1
ATOM 1432 N N . GLY A 1 181 ? 120.17000 8.86400 14.69600 1.000 59.07018 180 GLY A N 1
ATOM 1433 C CA . GLY A 1 181 ? 118.93600 8.21800 14.28800 1.000 59.69910 180 GLY A CA 1
ATOM 1434 C C . GLY A 1 181 ? 117.79400 9.19700 14.11100 1.000 56.73153 180 GLY A C 1
ATOM 1435 O O . GLY A 1 181 ? 116.94000 9.01000 13.24000 1.000 57.67651 180 GLY A O 1
ATOM 1436 N N . LEU A 1 182 ? 117.76700 10.25600 14.92300 1.000 53.58740 181 LEU A N 1
ATOM 1437 C CA . LEU A 1 182 ? 116.70600 11.25000 14.80000 1.000 51.54493 181 LEU A CA 1
ATOM 1438 C C . LEU A 1 182 ? 116.86500 12.07900 13.53200 1.000 52.67516 181 LEU A C 1
ATOM 1439 O O . LEU A 1 182 ? 115.88000 12.34600 12.83400 1.000 53.02781 181 LEU A O 1
ATOM 1444 N N . ARG A 1 183 ? 118.09300 12.50900 13.22500 1.000 53.87545 182 ARG A N 1
ATOM 1445 C CA . ARG A 1 183 ? 118.32500 13.22400 11.97400 1.000 55.42236 182 ARG A CA 1
ATOM 1446 C C . ARG A 1 183 ? 117.93800 12.36200 10.77800 1.000 59.11855 182 ARG A C 1
ATOM 1447 O O . ARG A 1 183 ? 117.41900 12.87200 9.77800 1.000 58.78799 182 ARG A O 1
ATOM 1455 N N . ALA A 1 184 ? 118.17900 11.05100 10.86600 1.000 49.64239 183 ALA A N 1
ATOM 1456 C CA . ALA A 1 184 ? 117.79400 10.15400 9.78100 1.000 52.03765 183 ALA A CA 1
ATOM 1457 C C . ALA A 1 184 ? 116.27800 10.05900 9.65900 1.000 51.69295 183 ALA A C 1
ATOM 1458 O O . ALA A 1 184 ? 115.74100 10.03200 8.54700 1.000 53.82425 183 ALA A O 1
ATOM 1460 N N . LYS A 1 185 ? 115.57100 10.00000 10.78800 1.000 51.38731 184 LYS A N 1
ATOM 1461 C CA . LYS A 1 185 ? 114.11300 9.99100 10.73600 1.000 51.15486 184 LYS A CA 1
ATOM 1462 C C . LYS A 1 185 ? 113.59200 11.24900 10.05300 1.000 50.54235 184 LYS A C 1
ATOM 1463 O O . LYS A 1 185 ? 112.61100 11.19800 9.30200 1.000 50.72833 184 LYS A O 1
ATOM 1469 N N . VAL A 1 186 ? 114.25000 12.38600 10.29000 1.000 49.78913 185 VAL A N 1
ATOM 1470 C CA . VAL A 1 186 ? 113.84100 13.62900 9.64700 1.000 49.19462 185 VAL A CA 1
ATOM 1471 C C . VAL A 1 186 ? 114.15600 13.58700 8.15800 1.000 49.94581 185 VAL A C 1
ATOM 1472 O O . VAL A 1 186 ? 113.34200 14.00400 7.32500 1.000 50.40564 185 VAL A O 1
ATOM 1476 N N . ALA A 1 187 ? 115.33800 13.08200 7.79700 1.000 51.30005 186 ALA A N 1
ATOM 1477 C CA . ALA A 1 187 ? 115.71600 13.00700 6.39000 1.000 51.29598 186 ALA A CA 1
ATOM 1478 C C . ALA A 1 187 ? 114.72900 12.15400 5.60400 1.000 52.07553 186 ALA A C 1
ATOM 1479 O O . ALA A 1 187 ? 114.26400 12.55200 4.53100 1.000 52.45609 186 ALA A O 1
ATOM 1481 N N . GLU A 1 188 ? 114.40400 10.96700 6.12100 1.000 52.15361 187 GLU A N 1
ATOM 1482 C CA . GLU A 1 188 ? 113.45500 10.10500 5.42400 1.000 53.06659 187 GLU A CA 1
ATOM 1483 C C . GLU A 1 188 ? 112.11400 10.80600 5.24700 1.000 51.80841 187 GLU A C 1
ATOM 1484 O O . GLU A 1 188 ? 111.43800 10.62100 4.22700 1.000 52.60331 187 GLU A O 1
ATOM 1490 N N . ARG A 1 189 ? 111.71400 11.61600 6.23000 1.000 49.36060 188 ARG A N 1
ATOM 1491 C CA . ARG A 1 189 ? 110.44600 12.33100 6.13000 1.000 47.61477 188 ARG A CA 1
ATOM 1492 C C . ARG A 1 189 ? 110.53200 13.46500 5.11700 1.000 46.69942 188 ARG A C 1
ATOM 1493 O O . ARG A 1 189 ? 109.57100 13.72200 4.38400 1.000 45.96136 188 ARG A O 1
ATOM 1501 N N . ARG A 1 190 ? 111.66900 14.16700 5.06900 1.000 47.11176 189 ARG A N 1
ATOM 1502 C CA . ARG A 1 190 ? 111.82900 15.22100 4.07300 1.000 48.35539 189 ARG A CA 1
ATOM 1503 C C . ARG A 1 190 ? 111.88400 14.65100 2.66100 1.000 49.18546 189 ARG A C 1
ATOM 1504 O O . ARG A 1 190 ? 111.50400 15.33500 1.70500 1.000 49.60113 189 ARG A O 1
ATOM 1512 N N . SER A 1 191 ? 112.35300 13.40800 2.50900 1.000 49.92789 190 SER A N 1
ATOM 1513 C CA . SER A 1 191 ? 112.38300 12.78200 1.19300 1.000 51.36572 190 SER A CA 1
ATOM 1514 C C . SER A 1 191 ? 110.98500 12.56300 0.63400 1.000 50.98689 190 SER A C 1
ATOM 1515 O O . SER A 1 191 ? 110.84100 12.34400 -0.57200 1.000 52.03435 190 SER A O 1
ATOM 1518 N N . ARG A 1 192 ? 109.95700 12.61000 1.47900 1.000 50.00411 191 ARG A N 1
ATOM 1519 C CA . ARG A 1 192 ? 108.57600 12.46900 1.04400 1.000 50.24720 191 ARG A CA 1
ATOM 1520 C C . ARG A 1 192 ? 107.86900 13.81100 0.90200 1.000 49.25184 191 ARG A C 1
ATOM 1521 O O . ARG A 1 192 ? 106.64000 13.84400 0.77900 1.000 49.62806 191 ARG A O 1
ATOM 1529 N N . ILE A 1 193 ? 108.61400 14.91300 0.91400 1.000 48.61463 192 ILE A N 1
ATOM 1530 C CA . ILE A 1 193 ? 108.03300 16.24000 0.75000 1.000 47.00728 192 ILE A CA 1
ATOM 1531 C C . ILE A 1 193 ? 107.81200 16.50900 -0.73200 1.000 47.25404 192 ILE A C 1
ATOM 1532 O O . ILE A 1 193 ? 108.70500 16.27900 -1.55600 1.000 48.33593 192 ILE A O 1
ATOM 1537 N N . ASN A 1 194 ? 106.62400 17.00600 -1.07300 1.000 46.52373 193 ASN A N 1
ATOM 1538 C CA . ASN A 1 194 ? 106.29900 17.46600 -2.42000 1.000 46.70345 193 ASN A CA 1
ATOM 1539 C C . ASN A 1 194 ? 106.13400 18.98000 -2.35300 1.000 45.77108 193 ASN A C 1
ATOM 1540 O O . ASN A 1 194 ? 105.16500 19.47800 -1.76800 1.000 45.14441 193 ASN A O 1
ATOM 1545 N N . LEU A 1 195 ? 107.08000 19.71100 -2.93800 1.000 45.39494 194 LEU A N 1
ATOM 1546 C CA . LEU A 1 195 ? 107.09600 21.16600 -2.83700 1.000 44.05476 194 LEU A CA 1
ATOM 1547 C C . LEU A 1 195 ? 106.05200 21.83800 -3.72200 1.000 45.13125 194 LEU A C 1
ATOM 1548 O O . LEU A 1 195 ? 106.03600 23.07200 -3.80300 1.000 44.97392 194 LEU A O 1
ATOM 1553 N N . THR A 1 196 ? 105.19400 21.06200 -4.38900 1.000 46.55621 195 THR A N 1
ATOM 1554 C CA . THR A 1 196 ? 104.03200 21.59200 -5.09000 1.000 47.32556 195 THR A CA 1
ATOM 1555 C C . THR A 1 196 ? 102.73900 21.30100 -4.33300 1.000 48.08116 195 THR A C 1
ATOM 1556 O O . THR A 1 196 ? 101.64800 21.41900 -4.90100 1.000 48.80174 195 THR A O 1
ATOM 1560 N N . VAL A 1 197 ? 102.84800 20.92400 -3.06100 1.000 47.66387 196 VAL A N 1
ATOM 1561 C CA . VAL A 1 197 ? 101.70900 20.68400 -2.18200 1.000 48.15465 196 VAL A CA 1
ATOM 1562 C C . VAL A 1 197 ? 101.84300 21.64100 -1.00700 1.000 47.28320 196 VAL A C 1
ATOM 1563 O O . VAL A 1 197 ? 102.87600 21.65000 -0.32600 1.000 46.60189 196 VAL A O 1
ATOM 1567 N N . LEU A 1 198 ? 100.80000 22.44000 -0.76700 1.000 47.61429 197 LEU A N 1
ATOM 1568 C CA . LEU A 1 198 ? 100.91700 23.55500 0.16900 1.000 46.91885 197 LEU A CA 1
ATOM 1569 C C . LEU A 1 198 ? 101.37600 23.08700 1.54600 1.000 46.61912 197 LEU A C 1
ATOM 1570 O O . LEU A 1 198 ? 102.35700 23.60500 2.09200 1.000 47.08168 197 LEU A O 1
ATOM 1575 N N . ASP A 1 199 ? 100.67700 22.10600 2.12700 1.000 46.49709 198 ASP A N 1
ATOM 1576 C CA . ASP A 1 199 ? 101.02600 21.65800 3.47300 1.000 46.07521 198 ASP A CA 1
ATOM 1577 C C . ASP A 1 199 ? 102.45500 21.13900 3.54000 1.000 45.53393 198 ASP A C 1
ATOM 1578 O O . ASP A 1 199 ? 103.10100 21.23500 4.59100 1.000 43.99084 198 ASP A O 1
ATOM 1583 N N . ASP A 1 200 ? 102.96100 20.57700 2.43900 1.000 45.94081 199 ASP A N 1
ATOM 1584 C CA . ASP A 1 200 ? 104.33000 20.07700 2.41400 1.000 45.96591 199 ASP A CA 1
ATOM 1585 C C . ASP A 1 200 ? 105.34800 21.20600 2.32000 1.000 45.12828 199 ASP A C 1
ATOM 1586 O O . ASP A 1 200 ? 106.48500 21.04700 2.77600 1.000 44.92388 199 ASP A O 1
ATOM 1591 N N . LEU A 1 201 ? 104.97000 22.34100 1.72700 1.000 44.36343 200 LEU A N 1
ATOM 1592 C CA . LEU A 1 201 ? 105.87700 23.48300 1.68100 1.000 43.58765 200 LEU A CA 1
ATOM 1593 C C . LEU A 1 201 ? 106.12000 24.03300 3.08100 1.000 43.80076 200 LEU A C 1
ATOM 1594 O O . LEU A 1 201 ? 107.26800 24.25700 3.48100 1.000 48.16112 200 LEU A O 1
ATOM 1599 N N . HIS A 1 202 ? 105.04600 24.26300 3.84000 1.000 40.71484 201 HIS A N 1
ATOM 1600 C CA . HIS A 1 202 ? 105.20600 24.64300 5.23900 1.000 38.69171 201 HIS A CA 1
ATOM 1601 C C . HIS A 1 202 ? 105.87000 23.52600 6.03400 1.000 38.05707 201 HIS A C 1
ATOM 1602 O O . HIS A 1 202 ? 106.73800 23.78300 6.87600 1.000 37.71320 201 HIS A O 1
ATOM 1609 N N . GLY A 1 203 ? 105.46600 22.27800 5.78600 1.000 38.35264 202 GLY A N 1
ATOM 1610 C CA . GLY A 1 203 ? 106.05100 21.16500 6.51300 1.000 38.78426 202 GLY A CA 1
ATOM 1611 C C . GLY A 1 203 ? 107.55500 21.07500 6.33900 1.000 39.59093 202 GLY A C 1
ATOM 1612 O O . GLY A 1 203 ? 108.28500 20.80100 7.29400 1.000 39.27813 202 GLY A O 1
ATOM 1613 N N . ASP A 1 204 ? 108.03900 21.31100 5.11800 1.000 40.78612 203 ASP A N 1
ATOM 1614 C CA . ASP A 1 204 ? 109.47000 21.18500 4.86300 1.000 42.53668 203 ASP A CA 1
ATOM 1615 C C . ASP A 1 204 ? 110.26700 22.21700 5.64700 1.000 42.68715 203 ASP A C 1
ATOM 1616 O O . ASP A 1 204 ? 111.39300 21.93800 6.07800 1.000 42.67944 203 ASP A O 1
ATOM 1621 N N . GLN A 1 205 ? 109.71000 23.41300 5.83300 1.000 43.30521 204 GLN A N 1
ATOM 1622 C CA . GLN A 1 205 ? 110.39900 24.42300 6.62500 1.000 44.45539 204 GLN A CA 1
ATOM 1623 C C . GLN A 1 205 ? 110.48600 24.00400 8.08700 1.000 43.01909 204 GLN A C 1
ATOM 1624 O O . GLN A 1 205 ? 111.49500 24.26200 8.75400 1.000 43.06964 204 GLN A O 1
ATOM 1630 N N . PHE A 1 206 ? 109.44600 23.34900 8.60300 1.000 41.75712 205 PHE A N 1
ATOM 1631 C CA . PHE A 1 206 ? 109.50100 22.89500 9.98600 1.000 40.88614 205 PHE A CA 1
ATOM 1632 C C . PHE A 1 206 ? 110.50200 21.75900 10.15100 1.000 41.28965 205 PHE A C 1
ATOM 1633 O O . PHE A 1 206 ? 111.19100 21.67600 11.17400 1.000 41.23907 205 PHE A O 1
ATOM 1641 N N . LEU A 1 207 ? 110.59700 20.87400 9.15500 1.000 41.84323 206 LEU A N 1
ATOM 1642 C CA . LEU A 1 207 ? 111.57600 19.79400 9.22000 1.000 42.00476 206 LEU A CA 1
ATOM 1643 C C . LEU A 1 207 ? 112.99600 20.33700 9.12500 1.000 42.53830 206 LEU A C 1
ATOM 1644 O O . LEU A 1 207 ? 113.90200 19.85100 9.81300 1.000 43.27092 206 LEU A O 1
ATOM 1649 N N . LYS A 1 208 ? 113.21000 21.33900 8.26900 1.000 42.74903 207 LYS A N 1
ATOM 1650 C CA . LYS A 1 208 ? 114.51100 21.99500 8.20300 1.000 43.41341 207 LYS A CA 1
ATOM 1651 C C . LYS A 1 208 ? 114.90000 22.55900 9.56500 1.000 42.38815 207 LYS A C 1
ATOM 1652 O O . LYS A 1 208 ? 116.03900 22.39600 10.01600 1.000 43.18756 207 LYS A O 1
ATOM 1658 N N . ALA A 1 209 ? 113.95800 23.22600 10.23600 1.000 40.75238 208 ALA A N 1
ATOM 1659 C CA . ALA A 1 209 ? 114.22800 23.75100 11.57200 1.000 39.80084 208 ALA A CA 1
ATOM 1660 C C . ALA A 1 209 ? 114.63200 22.63400 12.52700 1.000 39.07757 208 ALA A C 1
ATOM 1661 O O . ALA A 1 209 ? 115.63200 22.74600 13.24500 1.000 38.98623 208 ALA A O 1
ATOM 1663 N N . ILE A 1 210 ? 113.86100 21.54300 12.54500 1.000 39.04210 209 ILE A N 1
ATOM 1664 C CA . ILE A 1 210 ? 114.17300 20.41200 13.41800 1.000 39.79050 209 ILE A CA 1
ATOM 1665 C C . ILE A 1 210 ? 115.60300 19.94100 13.18600 1.000 42.98213 209 ILE A C 1
ATOM 1666 O O . ILE A 1 210 ? 116.35800 19.69300 14.13400 1.000 43.19715 209 ILE A O 1
ATOM 1671 N N . ASP A 1 211 ? 115.99500 19.80800 11.91600 1.000 45.25076 210 ASP A N 1
ATOM 1672 C CA . ASP A 1 211 ? 117.32300 19.28600 11.60900 1.000 48.38284 210 ASP A CA 1
ATOM 1673 C C . ASP A 1 211 ? 118.41400 20.27000 12.01300 1.000 47.96816 210 ASP A C 1
ATOM 1674 O O . ASP A 1 211 ? 119.47900 19.86100 12.48800 1.000 49.25135 210 ASP A O 1
ATOM 1679 N N . ILE A 1 212 ? 118.17300 21.56900 11.82200 1.000 46.88973 211 ILE A N 1
ATOM 1680 C CA . ILE A 1 212 ? 119.11000 22.57600 12.31200 1.000 46.58834 211 ILE A CA 1
ATOM 1681 C C . ILE A 1 212 ? 119.35400 22.38500 13.80200 1.000 45.81250 211 ILE A C 1
ATOM 1682 O O . ILE A 1 212 ? 120.49200 22.47000 14.28000 1.000 46.74286 211 ILE A O 1
ATOM 1687 N N . VAL A 1 213 ? 118.28900 22.11200 14.55700 1.000 44.07638 212 VAL A N 1
ATOM 1688 C CA . VAL A 1 213 ? 118.39800 22.02500 16.00900 1.000 43.77197 212 VAL A CA 1
ATOM 1689 C C . VAL A 1 213 ? 119.07100 20.72600 16.42600 1.000 44.96572 212 VAL A C 1
ATOM 1690 O O . VAL A 1 213 ? 119.95300 20.71700 17.29400 1.000 45.24030 212 VAL A O 1
ATOM 1694 N N . LEU A 1 214 ? 118.66100 19.60600 15.82400 1.000 45.00669 213 LEU A N 1
ATOM 1695 C CA . LEU A 1 214 ? 119.30400 18.33300 16.12800 1.000 46.11737 213 LEU A CA 1
ATOM 1696 C C . LEU A 1 214 ? 120.80200 18.40500 15.85800 1.000 48.31358 213 LEU A C 1
ATOM 1697 O O . LEU A 1 214 ? 121.60900 17.90200 16.64900 1.000 49.65296 213 LEU A O 1
ATOM 1702 N N . GLU A 1 215 ? 121.19100 19.02700 14.74200 1.000 49.05399 214 GLU A N 1
ATOM 1703 C CA . GLU A 1 215 ? 122.60800 19.21900 14.45400 1.000 50.92714 214 GLU A CA 1
ATOM 1704 C C . GLU A 1 215 ? 123.27600 20.05700 15.53500 1.000 50.27798 214 GLU A C 1
ATOM 1705 O O . GLU A 1 215 ? 124.40200 19.76400 15.95300 1.000 51.28313 214 GLU A O 1
ATOM 1711 N N . ALA A 1 216 ? 122.59600 21.10800 15.99900 1.000 48.58462 215 ALA A N 1
ATOM 1712 C CA . ALA A 1 216 ? 123.17900 21.97100 17.02000 1.000 48.58931 215 ALA A CA 1
ATOM 1713 C C . ALA A 1 216 ? 123.28700 21.26000 18.36200 1.000 48.02578 215 ALA A C 1
ATOM 1714 O O . ALA A 1 216 ? 124.24300 21.49400 19.11000 1.000 48.97899 215 ALA A O 1
ATOM 1716 N N . VAL A 1 217 ? 122.32600 20.39200 18.68300 1.000 46.81253 216 VAL A N 1
ATOM 1717 C CA . VAL A 1 217 ? 122.39100 19.64200 19.93500 1.000 47.25593 216 VAL A CA 1
ATOM 1718 C C . VAL A 1 217 ? 123.60800 18.72600 19.94000 1.000 49.07069 216 VAL A C 1
ATOM 1719 O O . VAL A 1 217 ? 124.35600 18.66200 20.92200 1.000 51.69004 216 VAL A O 1
ATOM 1723 N N . SER A 1 218 ? 123.82100 17.99600 18.84200 1.000 51.10844 217 SER A N 1
ATOM 1724 C CA . SER A 1 218 ? 124.99200 17.13000 18.75600 1.000 52.19892 217 SER A CA 1
ATOM 1725 C C . SER A 1 218 ? 126.27800 17.93700 18.87000 1.000 53.02616 217 SER A C 1
ATOM 1726 O O . SER A 1 218 ? 127.20300 17.54900 19.59300 1.000 54.75906 217 SER A O 1
ATOM 1729 N N . LEU A 1 219 ? 126.35400 19.06700 18.16200 1.000 51.83320 218 LEU A N 1
ATOM 1730 C CA . LEU A 1 219 ? 127.53800 19.91400 18.25300 1.000 52.39988 218 LEU A CA 1
ATOM 1731 C C . LEU A 1 219 ? 127.72100 20.46500 19.65800 1.000 52.30187 218 LEU A C 1
ATOM 1732 O O . LEU A 1 219 ? 128.85600 20.70200 20.08900 1.000 54.27297 218 LEU A O 1
ATOM 1737 N N . HIS A 1 220 ? 126.62400 20.67500 20.38700 1.000 49.63375 219 HIS A N 1
ATOM 1738 C CA . HIS A 1 220 ? 126.72000 21.22200 21.73500 1.000 49.12747 219 HIS A CA 1
ATOM 1739 C C . HIS A 1 220 ? 127.20700 20.17000 22.72600 1.000 49.52196 219 HIS A C 1
ATOM 1740 O O . HIS A 1 220 ? 127.96200 20.48700 23.65200 1.000 50.92649 219 HIS A O 1
ATOM 1747 N N . ILE A 1 221 ? 126.77800 18.92000 22.55000 1.000 48.08902 220 ILE A N 1
ATOM 1748 C CA . ILE A 1 221 ? 127.27700 17.84200 23.39700 1.000 47.87639 220 ILE A CA 1
ATOM 1749 C C . ILE A 1 221 ? 128.76700 17.63100 23.16300 1.000 50.52898 220 ILE A C 1
ATOM 1750 O O . ILE A 1 221 ? 129.53800 17.43700 24.11200 1.000 51.77578 220 ILE A O 1
ATOM 1755 N N . GLU A 1 222 ? 129.19900 17.66300 21.90000 1.000 50.89711 221 GLU A N 1
ATOM 1756 C CA . GLU A 1 222 ? 130.62600 17.58900 21.61000 1.000 53.59223 221 GLU A CA 1
ATOM 1757 C C . GLU A 1 222 ? 131.36500 18.79100 22.18000 1.000 54.59412 221 GLU A C 1
ATOM 1758 O O . GLU A 1 222 ? 132.52500 18.67100 22.59100 1.000 56.80720 221 GLU A O 1
ATOM 1764 N N . ARG A 1 223 ? 130.71200 19.95600 22.21300 1.000 53.42658 222 ARG A N 1
ATOM 1765 C CA . ARG A 1 223 ? 131.32300 21.12300 22.83900 1.000 55.08166 222 ARG A CA 1
ATOM 1766 C C . ARG A 1 223 ? 131.62100 20.85700 24.31000 1.000 56.42316 222 ARG A C 1
ATOM 1767 O O . ARG A 1 223 ? 132.62900 21.33200 24.84500 1.000 58.43498 222 ARG A O 1
ATOM 1775 N N . PHE A 1 224 ? 130.75300 20.09800 24.98100 1.000 55.76492 223 PHE A N 1
ATOM 1776 C CA . PHE A 1 224 ? 131.00400 19.74900 26.37500 1.000 57.59694 223 PHE A CA 1
ATOM 1777 C C . PHE A 1 224 ? 132.05800 18.65500 26.49400 1.000 59.47253 223 PHE A C 1
ATOM 1778 O O . PHE A 1 224 ? 132.85800 18.66300 27.43700 1.000 62.90830 223 PHE A O 1
ATOM 1786 N N . ALA A 1 225 ? 132.07000 17.70400 25.55700 1.000 58.55925 224 ALA A N 1
ATOM 1787 C CA . ALA A 1 225 ? 133.10500 16.67600 25.57000 1.000 59.82378 224 ALA A CA 1
ATOM 1788 C C . ALA A 1 225 ? 134.49000 17.30000 25.46200 1.000 60.89127 224 ALA A C 1
ATOM 1789 O O . ALA A 1 225 ? 135.42500 16.88300 26.15600 1.000 62.63483 224 ALA A O 1
ATOM 1791 N N . ALA A 1 226 ? 134.63800 18.30800 24.59800 1.000 59.80658 225 ALA A N 1
ATOM 1792 C CA . ALA A 1 226 ? 135.92300 18.98500 24.47000 1.000 61.74068 225 ALA A CA 1
ATOM 1793 C C . ALA A 1 226 ? 136.29400 19.70300 25.76000 1.000 61.93715 225 ALA A C 1
ATOM 1794 O O . ALA A 1 226 ? 137.44600 19.64200 26.20500 1.000 64.28511 225 ALA A O 1
ATOM 1796 N N . LEU A 1 227 ? 135.32900 20.38600 26.38000 1.000 60.37753 226 LEU A N 1
ATOM 1797 C CA . LEU A 1 227 ? 135.61400 21.10400 27.61700 1.000 61.53063 226 LEU A CA 1
ATOM 1798 C C . LEU A 1 227 ? 136.09900 20.15600 28.70700 1.000 63.36156 226 LEU A C 1
ATOM 1799 O O . LEU A 1 227 ? 137.05900 20.46200 29.42400 1.000 64.85687 226 LEU A O 1
ATOM 1804 N N . ALA A 1 228 ? 135.44500 19.00100 28.85100 1.000 63.78966 227 ALA A N 1
ATOM 1805 C CA . ALA A 1 228 ? 135.86900 18.03900 29.86300 1.000 66.59949 227 ALA A CA 1
ATOM 1806 C C . ALA A 1 228 ? 137.30600 17.59100 29.62900 1.000 70.84311 227 ALA A C 1
ATOM 1807 O O . ALA A 1 228 ? 138.08800 17.46700 30.57800 1.000 72.11379 227 ALA A O 1
ATOM 1809 N N . ARG A 1 229 ? 137.67200 17.33900 28.36800 1.000 73.23205 228 ARG A N 1
ATOM 1810 C CA . ARG A 1 229 ? 139.05500 16.99100 28.05800 1.000 77.67807 228 ARG A CA 1
ATOM 1811 C C . ARG A 1 229 ? 139.99500 18.14600 28.37700 1.000 81.70020 228 ARG A C 1
ATOM 1812 O O . ARG A 1 229 ? 141.11200 17.93300 28.86400 1.000 84.36163 228 ARG A O 1
ATOM 1820 N N . GLU A 1 230 ? 139.56100 19.37800 28.10500 1.000 83.88473 229 GLU A N 1
ATOM 1821 C CA . GLU A 1 230 ? 140.38900 20.53900 28.41300 1.000 88.18069 229 GLU A CA 1
ATOM 1822 C C . GLU A 1 230 ? 140.62700 20.66100 29.91400 1.000 87.19849 229 GLU A C 1
ATOM 1823 O O . GLU A 1 230 ? 141.75200 20.92900 30.35200 1.000 90.14152 229 GLU A O 1
ATOM 1829 N N . MET A 1 231 ? 139.58000 20.46100 30.71800 1.000 82.45954 230 MET A N 1
ATOM 1830 C CA . MET A 1 231 ? 139.73100 20.57100 32.16600 1.000 81.26291 230 MET A CA 1
ATOM 1831 C C . MET A 1 231 ? 140.50200 19.38500 32.73200 1.000 82.00284 230 MET A C 1
ATOM 1832 O O . MET A 1 231 ? 141.28600 19.54200 33.67600 1.000 83.80844 230 MET A O 1
ATOM 1837 N N . ALA A 1 232 ? 140.29500 18.19000 32.17200 1.000 80.70753 231 ALA A N 1
ATOM 1838 C CA . ALA A 1 232 ? 141.05800 17.03000 32.61600 1.000 81.61698 231 ALA A CA 1
ATOM 1839 C C . ALA A 1 232 ? 142.55600 17.25600 32.45600 1.000 85.18852 231 ALA A C 1
ATOM 1840 O O . ALA A 1 232 ? 143.35500 16.68500 33.20800 1.000 86.35283 231 ALA A O 1
ATOM 1842 N N . ALA A 1 233 ? 142.95400 18.08700 31.48900 1.000 87.06244 232 ALA A N 1
ATOM 1843 C CA . ALA A 1 233 ? 144.37200 18.36100 31.28500 1.000 91.83623 232 ALA A CA 1
ATOM 1844 C C . ALA A 1 233 ? 144.94100 19.20500 32.41900 1.000 95.45835 232 ALA A C 1
ATOM 1845 O O . ALA A 1 233 ? 146.07600 18.98100 32.85700 1.000 97.58428 232 ALA A O 1
ATOM 1847 N N . THR A 1 234 ? 144.17200 20.18100 32.90600 1.000 96.66944 233 THR A N 1
ATOM 1848 C CA . THR A 1 234 ? 144.60400 21.01000 34.02300 1.000 100.33118 233 THR A CA 1
ATOM 1849 C C . THR A 1 234 ? 144.31700 20.37000 35.37500 1.000 102.52531 233 THR A C 1
ATOM 1850 O O . THR A 1 234 ? 144.79200 20.87800 36.39600 1.000 103.99956 233 THR A O 1
ATOM 1854 N N . GLU A 1 235 ? 143.55700 19.27900 35.40300 1.000 104.34309 234 GLU A N 1
ATOM 1855 C CA . GLU A 1 235 ? 143.16000 18.64800 36.65500 1.000 102.26050 234 GLU A CA 1
ATOM 1856 C C . GLU A 1 235 ? 144.33300 17.88300 37.25400 1.000 102.35090 234 GLU A C 1
ATOM 1857 O O . GLU A 1 235 ? 145.00000 17.10800 36.56200 1.000 105.11201 234 GLU A O 1
ATOM 1863 N N . SER A 1 236 ? 144.58200 18.10200 38.54600 1.000 97.58903 235 SER A N 1
ATOM 1864 C CA . SER A 1 236 ? 145.66000 17.42400 39.25500 1.000 97.08556 235 SER A CA 1
ATOM 1865 C C . SER A 1 236 ? 145.18600 16.23000 40.07000 1.000 93.24307 235 SER A C 1
ATOM 1866 O O . SER A 1 236 ? 145.96600 15.29600 40.28600 1.000 95.87321 235 SER A O 1
ATOM 1869 N N . ARG A 1 237 ? 143.93600 16.23400 40.53000 1.000 87.68547 236 ARG A N 1
ATOM 1870 C CA . ARG A 1 237 ? 143.38100 15.07100 41.21000 1.000 84.16136 236 ARG A CA 1
ATOM 1871 C C . ARG A 1 237 ? 143.18500 13.93900 40.20900 1.000 82.56296 236 ARG A C 1
ATOM 1872 O O . ARG A 1 237 ? 142.42100 14.07800 39.24700 1.000 79.23005 236 ARG A O 1
ATOM 1880 N N . VAL A 1 238 ? 143.87200 12.81600 40.43200 1.000 84.85794 237 VAL A N 1
ATOM 1881 C CA . VAL A 1 238 ? 143.72300 11.67600 39.53300 1.000 84.90200 237 VAL A CA 1
ATOM 1882 C C . VAL A 1 238 ? 142.27800 11.19500 39.53200 1.000 82.45785 237 VAL A C 1
ATOM 1883 O O . VAL A 1 238 ? 141.74600 10.77500 38.49700 1.000 80.89585 237 VAL A O 1
ATOM 1887 N N . SER A 1 239 ? 141.62000 11.25100 40.69100 1.000 82.49854 238 SER A N 1
ATOM 1888 C CA . SER A 1 239 ? 140.22300 10.84300 40.77900 1.000 80.33742 238 SER A CA 1
ATOM 1889 C C . SER A 1 239 ? 139.35900 11.66500 39.83000 1.000 78.13422 238 SER A C 1
ATOM 1890 O O . SER A 1 239 ? 138.69300 11.12000 38.94200 1.000 76.54567 238 SER A O 1
ATOM 1893 N N . ARG A 1 240 ? 139.36500 12.98900 39.99900 1.000 77.88351 239 ARG A N 1
ATOM 1894 C CA . ARG A 1 240 ? 138.50300 13.83900 39.18400 1.000 75.74550 239 ARG A CA 1
ATOM 1895 C C . ARG A 1 240 ? 138.96500 13.88900 37.73200 1.000 77.17652 239 ARG A C 1
ATOM 1896 O O . ARG A 1 240 ? 138.12900 13.97800 36.82400 1.000 75.24833 239 ARG A O 1
ATOM 1904 N N . ARG A 1 241 ? 140.27700 13.83800 37.48700 1.000 80.81288 240 ARG A N 1
ATOM 1905 C CA . ARG A 1 241 ? 140.76700 13.82200 36.11200 1.000 82.34049 240 ARG A CA 1
ATOM 1906 C C . ARG A 1 241 ? 140.14100 12.67200 35.33200 1.000 80.38467 240 ARG A C 1
ATOM 1907 O O . ARG A 1 241 ? 139.61000 12.86500 34.23300 1.000 79.52005 240 ARG A O 1
ATOM 1915 N N . ASP A 1 242 ? 140.19900 11.46100 35.89100 1.000 80.05995 241 ASP A N 1
ATOM 1916 C CA . ASP A 1 242 ? 139.62300 10.30800 35.20900 1.000 78.62305 241 ASP A CA 1
ATOM 1917 C C . ASP A 1 242 ? 138.11000 10.42900 35.08400 1.000 75.56979 241 ASP A C 1
ATOM 1918 O O . ASP A 1 242 ? 137.53300 9.95900 34.09700 1.000 74.49957 241 ASP A O 1
ATOM 1923 N N . GLU A 1 243 ? 137.45200 11.05200 36.06600 1.000 73.76309 242 GLU A N 1
ATOM 1924 C CA . GLU A 1 243 ? 136.01600 11.28800 35.94700 1.000 70.14659 242 GLU A CA 1
ATOM 1925 C C . GLU A 1 243 ? 135.70900 12.17000 34.74300 1.000 68.02235 242 GLU A C 1
ATOM 1926 O O . GLU A 1 243 ? 134.74300 11.92400 34.01200 1.000 66.14326 242 GLU A O 1
ATOM 1932 N N . LEU A 1 244 ? 136.53000 13.19800 34.51300 1.000 68.25902 243 LEU A N 1
ATOM 1933 C CA . LEU A 1 244 ? 136.31200 14.07800 33.37000 1.000 66.57235 243 LEU A CA 1
ATOM 1934 C C . LEU A 1 244 ? 136.55900 13.34700 32.05500 1.000 67.27331 243 LEU A C 1
ATOM 1935 O O . LEU A 1 244 ? 135.86100 13.59000 31.06400 1.000 65.41267 243 LEU A O 1
ATOM 1940 N N . LEU A 1 245 ? 137.54500 12.44600 32.02500 1.000 69.26538 244 LEU A N 1
ATOM 1941 C CA . LEU A 1 245 ? 137.76200 11.64000 30.82800 1.000 69.58954 244 LEU A CA 1
ATOM 1942 C C . LEU A 1 245 ? 136.55000 10.76400 30.53800 1.000 68.06391 244 LEU A C 1
ATOM 1943 O O . LEU A 1 245 ? 136.13200 10.62800 29.38200 1.000 67.63943 244 LEU A O 1
ATOM 1948 N N . ALA A 1 246 ? 135.97200 10.15900 31.57900 1.000 67.77812 245 ALA A N 1
ATOM 1949 C CA . ALA A 1 246 ? 134.78400 9.33600 31.39000 1.000 66.02681 245 ALA A CA 1
ATOM 1950 C C . ALA A 1 246 ? 133.59800 10.16700 30.92000 1.000 63.93929 245 ALA A C 1
ATOM 1951 O O . ALA A 1 246 ? 132.76300 9.67200 30.15400 1.000 62.74371 245 ALA A O 1
ATOM 1953 N N . ILE A 1 247 ? 133.50300 11.42200 31.36600 1.000 63.54115 246 ILE A N 1
ATOM 1954 C CA . ILE A 1 247 ? 132.45100 12.30600 30.87600 1.000 61.09201 246 ILE A CA 1
ATOM 1955 C C . ILE A 1 247 ? 132.67600 12.62500 29.40300 1.000 61.92051 246 ILE A C 1
ATOM 1956 O O . ILE A 1 247 ? 131.74700 12.56800 28.58900 1.000 59.28030 246 ILE A O 1
ATOM 1961 N N . ALA A 1 248 ? 133.91300 12.97300 29.04200 1.000 65.62540 247 ALA A N 1
ATOM 1962 C CA . ALA A 1 248 ? 134.22900 13.25200 27.64600 1.000 68.17720 247 ALA A CA 1
ATOM 1963 C C . ALA A 1 248 ? 133.86400 12.06800 26.76000 1.000 70.29224 247 ALA A C 1
ATOM 1964 O O . ALA A 1 248 ? 133.25500 12.23700 25.69700 1.000 69.68911 247 ALA A O 1
ATOM 1966 N N . GLU A 1 249 ? 134.22200 10.85400 27.18800 1.000 74.34037 248 GLU A N 1
ATOM 1967 C CA . GLU A 1 249 ? 133.88000 9.66700 26.41200 1.000 77.77950 248 GLU A CA 1
ATOM 1968 C C . GLU A 1 249 ? 132.37000 9.49700 26.29800 1.000 75.90494 248 GLU A C 1
ATOM 1969 O O . GLU A 1 249 ? 131.85700 9.13700 25.23200 1.000 76.25787 248 GLU A O 1
ATOM 1975 N N . ASN A 1 250 ? 131.64000 9.74200 27.38800 1.000 73.89468 249 ASN A N 1
ATOM 1976 C CA . ASN A 1 250 ? 130.19500 9.53900 27.36000 1.000 71.76263 249 ASN A CA 1
ATOM 1977 C C . ASN A 1 250 ? 129.49800 10.62500 26.54900 1.000 67.86719 249 ASN A C 1
ATOM 1978 O O . ASN A 1 250 ? 128.52400 10.34500 25.84200 1.000 66.67351 249 ASN A O 1
ATOM 1983 N N . CYS A 1 251 ? 129.97600 11.86900 26.64000 1.000 65.42556 250 CYS A N 1
ATOM 1984 C CA . CYS A 1 251 ? 129.47100 12.90900 25.75100 1.000 62.02687 250 CYS A CA 1
ATOM 1985 C C . CYS A 1 251 ? 129.75400 12.55500 24.29500 1.000 61.90210 250 CYS A C 1
ATOM 1986 O O . CYS A 1 251 ? 128.89700 12.74200 23.42200 1.000 60.97912 250 CYS A O 1
ATOM 1989 N N . ASP A 1 252 ? 130.95200 12.03600 24.01500 1.000 62.86889 251 ASP A N 1
ATOM 1990 C CA . ASP A 1 252 ? 131.26900 11.58800 22.66300 1.000 63.29664 251 ASP A CA 1
ATOM 1991 C C . ASP A 1 252 ? 130.25000 10.56700 22.17300 1.000 62.90337 251 ASP A C 1
ATOM 1992 O O . ASP A 1 252 ? 129.74200 10.66700 21.05000 1.000 62.46713 251 ASP A O 1
ATOM 1997 N N . ALA A 1 253 ? 129.94300 9.57100 23.00600 1.000 63.23888 252 ALA A N 1
ATOM 1998 C CA . ALA A 1 253 ? 129.04300 8.50200 22.58500 1.000 63.07270 252 ALA A CA 1
ATOM 1999 C C . ALA A 1 253 ? 127.65000 9.03800 22.28300 1.000 60.91523 252 ALA A C 1
ATOM 2000 O O . ALA A 1 253 ? 127.08500 8.76600 21.21700 1.000 63.27324 252 ALA A O 1
ATOM 2002 N N . ILE A 1 254 ? 127.07600 9.80900 23.21400 1.000 57.71356 253 ILE A N 1
ATOM 2003 C CA . ILE A 1 254 ? 125.68700 10.24400 23.07900 1.000 54.96257 253 ILE A CA 1
ATOM 2004 C C . ILE A 1 254 ? 125.52700 11.46100 22.18500 1.000 53.66127 253 ILE A C 1
ATOM 2005 O O . ILE A 1 254 ? 124.39100 11.88000 21.92700 1.000 52.70285 253 ILE A O 1
ATOM 2010 N N . ALA A 1 255 ? 126.62500 12.04700 21.70400 1.000 54.67345 254 ALA A N 1
ATOM 2011 C CA . ALA A 1 255 ? 126.51200 13.12600 20.73200 1.000 54.66901 254 ALA A CA 1
ATOM 2012 C C . ALA A 1 255 ? 125.92000 12.64800 19.41100 1.000 55.89986 254 ALA A C 1
ATOM 2013 O O . ALA A 1 255 ? 125.39500 13.46900 18.65100 1.000 54.91394 254 ALA A O 1
ATOM 2015 N N . HIS A 1 256 ? 125.98500 11.34500 19.12800 1.000 57.74213 255 HIS A N 1
ATOM 2016 C CA . HIS A 1 256 ? 125.47700 10.81100 17.87100 1.000 59.22684 255 HIS A CA 1
ATOM 2017 C C . HIS A 1 256 ? 124.77700 9.47100 18.06200 1.000 60.77823 255 HIS A C 1
ATOM 2018 O O . HIS A 1 256 ? 123.65900 9.27700 17.57600 1.000 60.23968 255 HIS A O 1
ATOM 2025 N N . GLU A 1 257 ? 125.42400 8.54200 18.76400 1.000 63.69498 256 GLU A N 1
ATOM 2026 C CA . GLU A 1 257 ? 124.92800 7.17600 18.83800 1.000 65.59239 256 GLU A CA 1
ATOM 2027 C C . GLU A 1 257 ? 123.92700 7.01600 19.97200 1.000 60.98133 256 GLU A C 1
ATOM 2028 O O . GLU A 1 257 ? 123.82800 7.86900 20.86000 1.000 59.26126 256 GLU A O 1
ATOM 2034 N N . PRO A 1 258 ? 123.15300 5.93400 19.96300 1.000 57.86997 257 PRO A N 1
ATOM 2035 C CA . PRO A 1 258 ? 122.32600 5.60900 21.13100 1.000 55.55200 257 PRO A CA 1
ATOM 2036 C C . PRO A 1 258 ? 123.20500 5.23100 22.30800 1.000 55.28491 257 PRO A C 1
ATOM 2037 O O . PRO A 1 258 ? 124.20400 4.51700 22.13600 1.000 56.38934 257 PRO A O 1
ATOM 2041 N N . PRO A 1 259 ? 122.87600 5.68300 23.51500 1.000 54.30829 258 PRO A N 1
ATOM 2042 C CA . PRO A 1 259 ? 123.73100 5.36700 24.66300 1.000 55.47530 258 PRO A CA 1
ATOM 2043 C C . PRO A 1 259 ? 123.69500 3.88000 24.97800 1.000 57.91695 258 PRO A C 1
ATOM 2044 O O . PRO A 1 259 ? 122.72300 3.18000 24.68100 1.000 58.45555 258 PRO A O 1
ATOM 2048 N N . LYS A 1 260 ? 124.79000 3.39500 25.56900 1.000 59.69190 259 LYS A N 1
ATOM 2049 C CA . LYS A 1 260 ? 124.91700 1.98800 25.91900 1.000 62.35896 259 LYS A CA 1
ATOM 2050 C C . LYS A 1 260 ? 124.95300 1.72700 27.41800 1.000 62.12624 259 LYS A C 1
ATOM 2051 O O . LYS A 1 260 ? 124.69500 0.59300 27.83300 1.000 62.90957 259 LYS A O 1
ATOM 2057 N N . THR A 1 261 ? 125.26000 2.73500 28.23200 1.000 60.64050 260 THR A N 1
ATOM 2058 C CA . THR A 1 261 ? 125.39600 2.57100 29.66900 1.000 60.20260 260 THR A CA 1
ATOM 2059 C C . THR A 1 261 ? 124.38400 3.45000 30.39400 1.000 56.95707 260 THR A C 1
ATOM 2060 O O . THR A 1 261 ? 123.80700 4.37800 29.82000 1.000 55.04518 260 THR A O 1
ATOM 2064 N N . PHE A 1 262 ? 124.17600 3.14500 31.67800 1.000 56.45789 261 PHE A N 1
ATOM 2065 C CA . PHE A 1 262 ? 123.25600 3.94400 32.48000 1.000 54.72477 261 PHE A CA 1
ATOM 2066 C C . PHE A 1 262 ? 123.73400 5.38700 32.59100 1.000 53.98215 261 PHE A C 1
ATOM 2067 O O . PHE A 1 262 ? 122.93500 6.32300 32.47300 1.000 51.81615 261 PHE A O 1
ATOM 2075 N N . TRP A 1 263 ? 125.03300 5.58900 32.82200 1.000 55.90671 262 TRP A N 1
ATOM 2076 C CA . TRP A 1 263 ? 125.55200 6.95100 32.90000 1.000 55.81812 262 TRP A CA 1
ATOM 2077 C C . TRP A 1 263 ? 125.31800 7.69700 31.59100 1.000 53.91810 262 TRP A C 1
ATOM 2078 O O . TRP A 1 263 ? 124.92300 8.86900 31.59800 1.000 51.21249 262 TRP A O 1
ATOM 2089 N N . GLN A 1 264 ? 125.54100 7.03000 30.45600 1.000 55.22333 263 GLN A N 1
ATOM 2090 C CA . GLN A 1 264 ? 125.27800 7.65800 29.16600 1.000 55.23410 263 GLN A CA 1
ATOM 2091 C C . GLN A 1 264 ? 123.79800 7.98300 29.00500 1.000 53.94367 263 GLN A C 1
ATOM 2092 O O . GLN A 1 264 ? 123.43400 9.09100 28.59400 1.000 52.83258 263 GLN A O 1
ATOM 2098 N N . ALA A 1 265 ? 122.92800 7.02200 29.32300 1.000 54.37094 264 ALA A N 1
ATOM 2099 C CA . ALA A 1 265 ? 121.49600 7.23000 29.13500 1.000 52.76584 264 ALA A CA 1
ATOM 2100 C C . ALA A 1 265 ? 120.97300 8.34500 30.03300 1.000 51.35312 264 ALA A C 1
ATOM 2101 O O . ALA A 1 265 ? 120.10100 9.12200 29.62500 1.000 50.17918 264 ALA A O 1
ATOM 2103 N N . LEU A 1 266 ? 121.48700 8.44000 31.26200 1.000 51.62238 265 LEU A N 1
ATOM 2104 C CA . LEU A 1 266 ? 121.07100 9.52400 32.14900 1.000 50.71813 265 LEU A CA 1
ATOM 2105 C C . LEU A 1 266 ? 121.59800 10.86400 31.64900 1.000 50.61003 265 LEU A C 1
ATOM 2106 O O . LEU A 1 266 ? 120.86300 11.85800 31.61300 1.000 49.58025 265 LEU A O 1
ATOM 2111 N N . GLN A 1 267 ? 122.87700 10.91100 31.26900 1.000 51.54378 266 GLN A N 1
ATOM 2112 C CA . GLN A 1 267 ? 123.45200 12.15400 30.76500 1.000 51.12100 266 GLN A CA 1
ATOM 2113 C C . GLN A 1 267 ? 122.67600 12.66800 29.56100 1.000 50.63156 266 GLN A C 1
ATOM 2114 O O . GLN A 1 267 ? 122.38400 13.86600 29.46800 1.000 50.71079 266 GLN A O 1
ATOM 2120 N N . LEU A 1 268 ? 122.33200 11.78000 28.62500 1.000 51.02275 267 LEU A N 1
ATOM 2121 C CA . LEU A 1 268 ? 121.60400 12.21800 27.43800 1.000 50.19176 267 LEU A CA 1
ATOM 2122 C C . LEU A 1 268 ? 120.20500 12.70000 27.79800 1.000 48.79075 267 LEU A C 1
ATOM 2123 O O . LEU A 1 268 ? 119.75000 13.73200 27.29000 1.000 46.88973 267 LEU A O 1
ATOM 2128 N N . CYS A 1 269 ? 119.50200 11.96500 28.66300 1.000 48.76233 268 CYS A N 1
ATOM 2129 C CA . CYS A 1 269 ? 118.18300 12.41300 29.09600 1.000 47.24582 268 CYS A CA 1
ATOM 2130 C C . CYS A 1 269 ? 118.25700 13.80400 29.71100 1.000 44.93121 268 CYS A C 1
ATOM 2131 O O . CYS A 1 269 ? 117.34600 14.62100 29.53000 1.000 43.47232 268 CYS A O 1
ATOM 2134 N N . TYR A 1 270 ? 119.34400 14.09900 30.43000 1.000 45.21121 269 TYR A N 1
ATOM 2135 C CA . TYR A 1 270 ? 119.48300 15.41900 31.03300 1.000 43.94370 269 TYR A CA 1
ATOM 2136 C C . TYR A 1 270 ? 119.78000 16.48400 29.98300 1.000 42.96918 269 TYR A C 1
ATOM 2137 O O . TYR A 1 270 ? 119.22500 17.58700 30.04000 1.000 41.87433 269 TYR A O 1
ATOM 2146 N N . PHE A 1 271 ? 120.66900 16.18100 29.03000 1.000 43.35982 270 PHE A N 1
ATOM 2147 C CA . PHE A 1 271 ? 120.95500 17.13200 27.95800 1.000 42.16247 270 PHE A CA 1
ATOM 2148 C C . PHE A 1 271 ? 119.67000 17.59400 27.28500 1.000 40.53037 270 PHE A C 1
ATOM 2149 O O . PHE A 1 271 ? 119.50400 18.78200 26.98800 1.000 40.67798 270 PHE A O 1
ATOM 2157 N N . ILE A 1 272 ? 118.74300 16.66600 27.04200 1.000 40.54758 271 ILE A N 1
ATOM 2158 C CA . ILE A 1 272 ? 117.45700 17.03400 26.45900 1.000 40.00406 271 ILE A CA 1
ATOM 2159 C C . ILE A 1 272 ? 116.67200 17.91500 27.42300 1.000 40.46463 271 ILE A C 1
ATOM 2160 O O . ILE A 1 272 ? 116.20800 19.00300 27.06000 1.000 38.65554 271 ILE A O 1
ATOM 2165 N N . GLN A 1 273 ? 116.50900 17.44900 28.66800 1.000 41.13626 272 GLN A N 1
ATOM 2166 C CA . GLN A 1 273 ? 115.78700 18.21900 29.67600 1.000 41.55452 272 GLN A CA 1
ATOM 2167 C C . GLN A 1 273 ? 116.35000 19.62900 29.79800 1.000 40.74854 272 GLN A C 1
ATOM 2168 O O . GLN A 1 273 ? 115.59600 20.60000 29.92800 1.000 40.28237 272 GLN A O 1
ATOM 2174 N N . LEU A 1 274 ? 117.67700 19.75900 29.75900 1.000 41.57754 273 LEU A N 1
ATOM 2175 C CA . LEU A 1 274 ? 118.30000 21.07400 29.86600 1.000 41.73797 273 LEU A CA 1
ATOM 2176 C C . LEU A 1 274 ? 117.99200 21.93400 28.64700 1.000 41.09830 273 LEU A C 1
ATOM 2177 O O . LEU A 1 274 ? 117.49700 23.06000 28.77800 1.000 40.48275 273 LEU A O 1
ATOM 2182 N N . ILE A 1 275 ? 118.29400 21.42500 27.45100 1.000 41.42832 274 ILE A N 1
ATOM 2183 C CA . ILE A 1 275 ? 118.16200 22.24500 26.25100 1.000 41.97767 274 ILE A CA 1
ATOM 2184 C C . ILE A 1 275 ? 116.70500 22.60000 25.99300 1.000 40.58106 274 ILE A C 1
ATOM 2185 O O . ILE A 1 275 ? 116.40900 23.68000 25.46900 1.000 39.97772 274 ILE A O 1
ATOM 2190 N N . LEU A 1 276 ? 115.77200 21.71600 26.35700 1.000 39.71196 275 LEU A N 1
ATOM 2191 C CA . LEU A 1 276 ? 114.36000 22.06600 26.25900 1.000 38.00296 275 LEU A CA 1
ATOM 2192 C C . LEU A 1 276 ? 114.07900 23.37300 26.98400 1.000 38.42388 275 LEU A C 1
ATOM 2193 O O . LEU A 1 276 ? 113.31000 24.21200 26.50200 1.000 38.12260 275 LEU A O 1
ATOM 2198 N N . GLN A 1 277 ? 114.70600 23.56400 28.14100 1.000 39.42169 276 GLN A N 1
ATOM 2199 C CA . GLN A 1 277 ? 114.50000 24.74500 28.96400 1.000 39.90652 276 GLN A CA 1
ATOM 2200 C C . GLN A 1 277 ? 115.50000 25.85300 28.66000 1.000 41.92551 276 GLN A C 1
ATOM 2201 O O . GLN A 1 277 ? 115.51500 26.86700 29.36400 1.000 42.98564 276 GLN A O 1
ATOM 2207 N N . ILE A 1 278 ? 116.33000 25.68100 27.63200 1.000 42.89866 277 ILE A N 1
ATOM 2208 C CA . ILE A 1 278 ? 117.07900 26.79900 27.06700 1.000 45.09182 277 ILE A CA 1
ATOM 2209 C C . ILE A 1 278 ? 116.34200 27.39500 25.87400 1.000 46.71117 277 ILE A C 1
ATOM 2210 O O . ILE A 1 278 ? 116.35600 28.61100 25.67200 1.000 47.51596 277 ILE A O 1
ATOM 2215 N N . GLU A 1 279 ? 115.69300 26.55300 25.06600 1.000 48.29222 278 GLU A N 1
ATOM 2216 C CA . GLU A 1 279 ? 114.94100 27.06000 23.92400 1.000 50.41934 278 GLU A CA 1
ATOM 2217 C C . GLU A 1 279 ? 113.61700 27.67800 24.35300 1.000 47.83078 278 GLU A C 1
ATOM 2218 O O . GLU A 1 279 ? 113.09100 28.55300 23.65600 1.000 47.06819 278 GLU A O 1
ATOM 2224 N N . SER A 1 280 ? 113.06900 27.24000 25.48500 1.000 45.33298 279 SER A N 1
ATOM 2225 C CA . SER A 1 280 ? 111.78500 27.71800 25.97300 1.000 43.22495 279 SER A CA 1
ATOM 2226 C C . SER A 1 280 ? 111.84700 27.87400 27.48400 1.000 43.05085 279 SER A C 1
ATOM 2227 O O . SER A 1 280 ? 112.44100 27.04200 28.17500 1.000 43.25819 279 SER A O 1
ATOM 2230 N N . ASN A 1 281 ? 111.23300 28.94000 27.99200 1.000 42.75438 280 ASN A N 1
ATOM 2231 C CA . ASN A 1 281 ? 111.13000 29.14600 29.42900 1.000 42.98698 280 ASN A CA 1
ATOM 2232 C C . ASN A 1 281 ? 109.89500 28.48500 30.02400 1.000 42.83006 280 ASN A C 1
ATOM 2233 O O . ASN A 1 281 ? 109.62500 28.66200 31.21500 1.000 44.98063 280 ASN A O 1
ATOM 2238 N N . GLY A 1 282 ? 109.13900 27.73900 29.22500 1.000 42.08612 281 GLY A N 1
ATOM 2239 C CA . GLY A 1 282 ? 108.05600 26.95000 29.77100 1.000 42.78488 281 GLY A CA 1
ATOM 2240 C C . GLY A 1 282 ? 108.55700 26.08700 30.91000 1.000 43.23645 281 GLY A C 1
ATOM 2241 O O . GLY A 1 282 ? 109.68200 25.58000 30.85500 1.000 43.59750 281 GLY A O 1
ATOM 2242 N N . HIS A 1 283 ? 107.75800 25.92600 31.95400 1.000 42.94746 282 HIS A N 1
ATOM 2243 C CA . HIS A 1 283 ? 108.14200 25.09700 33.08600 1.000 43.27838 282 HIS A CA 1
ATOM 2244 C C . HIS A 1 283 ? 107.26700 23.84800 33.12300 1.000 43.88062 282 HIS A C 1
ATOM 2245 O O . HIS A 1 283 ? 106.45900 23.59700 32.22300 1.000 43.39927 282 HIS A O 1
ATOM 2252 N N . SER A 1 284 ? 107.45000 23.05000 34.17300 1.000 44.73583 283 SER A N 1
ATOM 2253 C CA . SER A 1 284 ? 106.83100 21.73600 34.30100 1.000 45.53796 283 SER A CA 1
ATOM 2254 C C . SER A 1 284 ? 107.34000 20.76500 33.24400 1.000 45.07355 283 SER A C 1
ATOM 2255 O O . SER A 1 284 ? 106.64500 19.80600 32.88700 1.000 45.10244 283 SER A O 1
ATOM 2258 N N . VAL A 1 285 ? 108.54400 21.00300 32.72600 1.000 44.50437 284 VAL A N 1
ATOM 2259 C CA . VAL A 1 285 ? 109.20700 20.03300 31.86300 1.000 44.04678 284 VAL A CA 1
ATOM 2260 C C . VAL A 1 285 ? 109.52100 18.80000 32.69800 1.000 44.58136 284 VAL A C 1
ATOM 2261 O O . VAL A 1 285 ? 110.22500 18.88500 33.71100 1.000 45.26593 284 VAL A O 1
ATOM 2265 N N . SER A 1 286 ? 109.00300 17.65000 32.27900 1.000 44.73586 285 SER A N 1
ATOM 2266 C CA . SER A 1 286 ? 108.98800 16.45700 33.11000 1.000 45.22739 285 SER A CA 1
ATOM 2267 C C . SER A 1 286 ? 109.69900 15.29800 32.42400 1.000 45.35150 285 SER A C 1
ATOM 2268 O O . SER A 1 286 ? 109.78000 15.23200 31.19200 1.000 44.32552 285 SER A O 1
ATOM 2271 N N . PHE A 1 287 ? 110.20800 14.38100 33.24900 1.000 46.30375 286 PHE A N 1
ATOM 2272 C CA . PHE A 1 287 ? 110.90200 13.19600 32.76700 1.000 47.30115 286 PHE A CA 1
ATOM 2273 C C . PHE A 1 287 ? 109.97000 12.02300 32.50300 1.000 45.73256 286 PHE A C 1
ATOM 2274 O O . PHE A 1 287 ? 110.38300 11.06100 31.84800 1.000 46.33130 286 PHE A O 1
ATOM 2282 N N . ALA A 1 288 ? 108.74800 12.06500 33.00500 1.000 43.62804 287 ALA A N 1
ATOM 2283 C CA . ALA A 1 288 ? 107.82200 10.92800 32.86300 1.000 42.79270 287 ALA A CA 1
ATOM 2284 C C . ALA A 1 288 ? 108.37800 9.72500 33.62800 1.000 43.49511 287 ALA A C 1
ATOM 2285 O O . ALA A 1 288 ? 108.91100 9.86800 34.74100 1.000 43.92449 287 ALA A O 1
ATOM 2287 N N . ARG A 1 289 ? 108.27400 8.52800 33.05300 1.000 44.06726 288 ARG A N 1
ATOM 2288 C CA . ARG A 1 289 ? 108.55300 7.30100 33.78600 1.000 45.43006 288 ARG A CA 1
ATOM 2289 C C . ARG A 1 289 ? 110.02900 6.91400 33.64700 1.000 46.38399 288 ARG A C 1
ATOM 2290 O O . ARG A 1 289 ? 110.39800 5.96700 32.95500 1.000 47.90802 288 ARG A O 1
ATOM 2298 N N . MET A 1 290 ? 110.87400 7.65500 34.36800 1.000 46.17260 289 MET A N 1
ATOM 2299 C CA . MET A 1 290 ? 112.31000 7.39000 34.31000 1.000 46.52468 289 MET A CA 1
ATOM 2300 C C . MET A 1 290 ? 112.64400 5.99800 34.83600 1.000 48.43937 289 MET A C 1
ATOM 2301 O O . MET A 1 290 ? 113.50500 5.30900 34.27800 1.000 49.82341 289 MET A O 1
ATOM 2306 N N . ASP A 1 291 ? 111.98900 5.57000 35.91800 1.000 49.39452 290 ASP A N 1
ATOM 2307 C CA . ASP A 1 291 ? 112.28600 4.25700 36.48100 1.000 50.88488 290 ASP A CA 1
ATOM 2308 C C . ASP A 1 291 ? 111.99500 3.12400 35.50500 1.000 52.19822 290 ASP A C 1
ATOM 2309 O O . ASP A 1 291 ? 112.43700 1.99400 35.74200 1.000 54.78944 290 ASP A O 1
ATOM 2314 N N . GLN A 1 292 ? 111.27400 3.39400 34.41700 1.000 51.68357 291 GLN A N 1
ATOM 2315 C CA . GLN A 1 292 ? 110.97900 2.38500 33.40900 1.000 53.19412 291 GLN A CA 1
ATOM 2316 C C . GLN A 1 292 ? 111.95800 2.41600 32.24000 1.000 53.09448 291 GLN A C 1
ATOM 2317 O O . GLN A 1 292 ? 112.55200 1.38600 31.90800 1.000 54.92304 291 GLN A O 1
ATOM 2323 N N . TYR A 1 293 ? 112.15000 3.57400 31.60800 1.000 50.72406 292 TYR A N 1
ATOM 2324 C CA . TYR A 1 293 ? 112.94700 3.60500 30.38800 1.000 50.82121 292 TYR A CA 1
ATOM 2325 C C . TYR A 1 293 ? 114.44800 3.66300 30.64500 1.000 52.80167 292 TYR A C 1
ATOM 2326 O O . TYR A 1 293 ? 115.22200 3.57800 29.68700 1.000 53.04191 292 TYR A O 1
ATOM 2335 N N . LEU A 1 294 ? 114.88200 3.79300 31.89900 1.000 54.38587 293 LEU A N 1
ATOM 2336 C CA . LEU A 1 294 ? 116.29400 3.69000 32.24000 1.000 55.55317 293 LEU A CA 1
ATOM 2337 C C . LEU A 1 294 ? 116.63600 2.38100 32.94100 1.000 56.71982 293 LEU A C 1
ATOM 2338 O O . LEU A 1 294 ? 117.79900 2.17400 33.30400 1.000 58.14561 293 LEU A O 1
ATOM 2343 N N . TYR A 1 295 ? 115.66500 1.49800 33.14400 1.000 56.78433 294 TYR A N 1
ATOM 2344 C CA . TYR A 1 295 ? 115.93100 0.25900 33.86000 1.000 58.21655 294 TYR A CA 1
ATOM 2345 C C . TYR A 1 295 ? 116.80300 -0.69100 33.04500 1.000 59.02638 294 TYR A C 1
ATOM 2346 O O . TYR A 1 295 ? 117.67900 -1.35400 33.61800 1.000 59.86009 294 TYR A O 1
ATOM 2355 N N . PRO A 1 296 ? 116.60300 -0.80600 31.72400 1.000 58.16934 295 PRO A N 1
ATOM 2356 C CA . PRO A 1 296 ? 117.47600 -1.70200 30.94400 1.000 60.04998 295 PRO A CA 1
ATOM 2357 C C . PRO A 1 296 ? 118.95400 -1.42100 31.15300 1.000 60.62226 295 PRO A C 1
ATOM 2358 O O . PRO A 1 296 ? 119.76600 -2.35500 31.16800 1.000 62.97171 295 PRO A O 1
ATOM 2362 N N . TYR A 1 297 ? 119.32400 -0.15100 31.32600 1.000 58.70716 296 TYR A N 1
ATOM 2363 C CA . TYR A 1 297 ? 120.71500 0.19100 31.59900 1.000 59.17245 296 TYR A CA 1
ATOM 2364 C C . TYR A 1 297 ? 121.09300 -0.13000 33.04100 1.000 60.98589 296 TYR A C 1
ATOM 2365 O O . TYR A 1 297 ? 122.17000 -0.68100 33.29400 1.000 64.92141 296 TYR A O 1
ATOM 2374 N N . TYR A 1 298 ? 120.22100 0.20600 33.99600 1.000 60.62123 297 TYR A N 1
ATOM 2375 C CA . TYR A 1 298 ? 120.46800 -0.15500 35.38900 1.000 62.58200 297 TYR A CA 1
ATOM 2376 C C . TYR A 1 298 ? 120.67600 -1.65800 35.52900 1.000 65.79574 297 TYR A C 1
ATOM 2377 O O . TYR A 1 298 ? 121.63600 -2.11000 36.16300 1.000 66.87006 297 TYR A O 1
ATOM 2386 N N . ARG A 1 299 ? 119.78000 -2.45000 34.93400 1.000 66.77013 298 ARG A N 1
ATOM 2387 C CA . ARG A 1 299 ? 119.91600 -3.90200 34.99300 1.000 69.50255 298 ARG A CA 1
ATOM 2388 C C . ARG A 1 299 ? 121.21900 -4.36000 34.35100 1.000 71.43877 298 ARG A C 1
ATOM 2389 O O . ARG A 1 299 ? 121.92200 -5.21900 34.89700 1.000 73.62148 298 ARG A O 1
ATOM 2397 N N . ARG A 1 300 ? 121.54400 -3.83000 33.19100 1.000 71.59376 299 ARG A N 1
ATOM 2398 C CA . ARG A 1 300 ? 122.78100 -4.26000 32.51100 1.000 74.04762 299 ARG A CA 1
ATOM 2399 C C . ARG A 1 300 ? 124.00400 -3.88300 33.34900 1.000 74.23730 299 ARG A C 1
ATOM 2400 O O . ARG A 1 300 ? 124.83700 -4.74300 33.57700 1.000 77.33772 299 ARG A O 1
ATOM 2408 N N . ASP A 1 301 ? 124.07800 -2.65000 33.83100 1.000 71.08705 300 ASP A N 1
ATOM 2409 C CA . ASP A 1 301 ? 125.29200 -2.17900 34.49500 1.000 71.06863 300 ASP A CA 1
ATOM 2410 C C . ASP A 1 301 ? 125.37500 -2.60400 35.95800 1.000 72.04758 300 ASP A C 1
ATOM 2411 O O . ASP A 1 301 ? 126.48300 -2.80000 36.47200 1.000 74.37701 300 ASP A O 1
ATOM 2416 N N . VAL A 1 302 ? 124.24300 -2.74800 36.64100 1.000 70.29601 301 VAL A N 1
ATOM 2417 C CA . VAL A 1 302 ? 124.24800 -3.06400 38.06800 1.000 72.21156 301 VAL A CA 1
ATOM 2418 C C . VAL A 1 302 ? 124.12600 -4.56200 38.31000 1.000 76.60145 301 VAL A C 1
ATOM 2419 O O . VAL A 1 302 ? 124.94000 -5.15600 39.02300 1.000 80.61659 301 VAL A O 1
ATOM 2423 N N . GLU A 1 303 ? 123.10900 -5.19100 37.72400 1.000 76.60093 302 GLU A N 1
ATOM 2424 C CA . GLU A 1 303 ? 122.73400 -6.55000 38.09600 1.000 81.15590 302 GLU A CA 1
ATOM 2425 C C . GLU A 1 303 ? 123.38000 -7.61600 37.21700 1.000 84.52204 302 GLU A C 1
ATOM 2426 O O . GLU A 1 303 ? 123.84800 -8.63500 37.73600 1.000 89.56990 302 GLU A O 1
ATOM 2432 N N . LEU A 1 304 ? 123.38700 -7.45900 35.90000 1.000 83.00596 303 LEU A N 1
ATOM 2433 C CA . LEU A 1 304 ? 123.92900 -8.49000 34.98500 1.000 86.13229 303 LEU A CA 1
ATOM 2434 C C . LEU A 1 304 ? 125.45200 -8.40700 34.90000 1.000 88.17068 303 LEU A C 1
ATOM 2435 O O . LEU A 1 304 ? 126.08200 -9.43600 35.04800 1.000 94.24330 303 LEU A O 1
ATOM 2440 N N . ASN A 1 305 ? 126.02900 -7.23300 34.70400 1.000 84.73715 304 ASN A N 1
ATOM 2441 C CA . ASN A 1 305 ? 127.46400 -7.10800 34.49300 1.000 85.84749 304 ASN A CA 1
ATOM 2442 C C . ASN A 1 305 ? 128.22300 -6.55900 35.69100 1.000 86.84174 304 ASN A C 1
ATOM 2443 O O . ASN A 1 305 ? 129.44100 -6.74600 35.76400 1.000 91.06633 304 ASN A O 1
ATOM 2448 N N . GLN A 1 306 ? 127.54500 -5.89200 36.62100 1.000 84.19262 305 GLN A N 1
ATOM 2449 C CA . GLN A 1 306 ? 128.18600 -5.32800 37.80600 1.000 85.52736 305 GLN A CA 1
ATOM 2450 C C . GLN A 1 306 ? 129.33900 -4.40600 37.41700 1.000 86.39973 305 GLN A C 1
ATOM 2451 O O . GLN A 1 306 ? 130.44100 -4.47200 37.96800 1.000 90.01794 305 GLN A O 1
ATOM 2457 N N . SER A 1 307 ? 129.07500 -3.53200 36.44500 1.000 83.09631 306 SER A N 1
ATOM 2458 C CA . SER A 1 307 ? 130.05700 -2.53100 36.05000 1.000 83.62353 306 SER A CA 1
ATOM 2459 C C . SER A 1 307 ? 130.05300 -1.32000 36.97200 1.000 83.83196 306 SER A C 1
ATOM 2460 O O . SER A 1 307 ? 131.05700 -0.60200 37.03300 1.000 84.59542 306 SER A O 1
ATOM 2463 N N . LEU A 1 308 ? 128.93200 -1.08900 37.64700 1.000 83.99050 307 LEU A N 1
ATOM 2464 C CA . LEU A 1 308 ? 128.91600 -0.03600 38.69300 1.000 85.72028 307 LEU A CA 1
ATOM 2465 C C . LEU A 1 308 ? 128.00500 -0.45100 39.84200 1.000 86.47371 307 LEU A C 1
ATOM 2466 O O . LEU A 1 308 ? 127.03400 -1.15300 39.60800 1.000 86.37500 307 LEU A O 1
ATOM 2471 N N . ASP A 1 309 ? 128.38500 -0.06100 41.05000 1.000 88.76855 308 ASP A N 1
ATOM 2472 C CA . ASP A 1 309 ? 127.61000 -0.39800 42.23600 1.000 91.04254 308 ASP A CA 1
ATOM 2473 C C . ASP A 1 309 ? 126.31500 0.40700 42.28500 1.000 84.09658 308 ASP A C 1
ATOM 2474 O O . ASP A 1 309 ? 126.22700 1.52200 41.76300 1.000 81.12430 308 ASP A O 1
ATOM 2479 N N . ARG A 1 310 ? 125.29900 -0.17800 42.92500 1.000 80.99011 309 ARG A N 1
ATOM 2480 C CA . ARG A 1 310 ? 124.02000 0.51100 43.07800 1.000 74.72968 309 ARG A CA 1
ATOM 2481 C C . ARG A 1 310 ? 124.20100 1.87800 43.72300 1.000 72.30391 309 ARG A C 1
ATOM 2482 O O . ARG A 1 310 ? 123.48100 2.82900 43.39700 1.000 68.60360 309 ARG A O 1
ATOM 2490 N N . GLU A 1 311 ? 125.15400 1.99600 44.65100 1.000 75.62958 310 GLU A N 1
ATOM 2491 C CA . GLU A 1 311 ? 125.39400 3.28000 45.29900 1.000 74.33073 310 GLU A CA 1
ATOM 2492 C C . GLU A 1 311 ? 125.89700 4.32200 44.30800 1.000 72.07353 310 GLU A C 1
ATOM 2493 O O . GLU A 1 311 ? 125.56200 5.50600 44.43100 1.000 70.34357 310 GLU A O 1
ATOM 2499 N N . HIS A 1 312 ? 126.69500 3.90800 43.31900 1.000 72.51498 311 HIS A N 1
ATOM 2500 C CA . HIS A 1 312 ? 127.14800 4.85500 42.30500 1.000 71.13157 311 HIS A CA 1
ATOM 2501 C C . HIS A 1 312 ? 125.97100 5.37700 41.49100 1.000 66.70076 311 HIS A C 1
ATOM 2502 O O . HIS A 1 312 ? 125.93600 6.55500 41.11800 1.000 63.72666 311 HIS A O 1
ATOM 2509 N N . VAL A 1 313 ? 124.99500 4.51100 41.20700 1.000 63.75965 312 VAL A N 1
ATOM 2510 C CA . VAL A 1 313 ? 123.77800 4.95600 40.53600 1.000 61.58409 312 VAL A CA 1
ATOM 2511 C C . VAL A 1 313 ? 123.08100 6.02500 41.36400 1.000 59.14707 312 VAL A C 1
ATOM 2512 O O . VAL A 1 313 ? 122.56100 7.01000 40.82500 1.000 57.29204 312 VAL A O 1
ATOM 2516 N N . ILE A 1 314 ? 123.05600 5.84700 42.68600 1.000 60.35980 313 ILE A N 1
ATOM 2517 C CA . ILE A 1 314 ? 122.44000 6.84000 43.56200 1.000 59.92242 313 ILE A CA 1
ATOM 2518 C C . ILE A 1 314 ? 123.13200 8.18700 43.39400 1.000 59.62837 313 ILE A C 1
ATOM 2519 O O . ILE A 1 314 ? 122.48100 9.23000 43.26100 1.000 57.79784 313 ILE A O 1
ATOM 2524 N N . GLU A 1 315 ? 124.46700 8.18500 43.40000 1.000 61.32757 314 GLU A N 1
ATOM 2525 C CA . GLU A 1 315 ? 125.20400 9.43700 43.27300 1.000 61.51618 314 GLU A CA 1
ATOM 2526 C C . GLU A 1 315 ? 124.95400 10.08500 41.91700 1.000 59.17357 314 GLU A C 1
ATOM 2527 O O . GLU A 1 315 ? 124.84800 11.31400 41.81700 1.000 57.00825 314 GLU A O 1
ATOM 2533 N N . LEU A 1 316 ? 124.85700 9.27400 40.86000 1.000 59.20758 315 LEU A N 1
ATOM 2534 C CA . LEU A 1 316 ? 124.56100 9.81600 39.53900 1.000 57.51778 315 LEU A CA 1
ATOM 2535 C C . LEU A 1 316 ? 123.18500 10.46800 39.51100 1.000 55.53502 315 LEU A C 1
ATOM 2536 O O . LEU A 1 316 ? 123.01900 11.56400 38.96300 1.000 48.82389 315 LEU A O 1
ATOM 2541 N N . LEU A 1 317 ? 122.18300 9.81000 40.09600 1.000 55.34649 316 LEU A N 1
ATOM 2542 C CA . LEU A 1 317 ? 120.86600 10.42900 40.19300 1.000 53.55404 316 LEU A CA 1
ATOM 2543 C C . LEU A 1 317 ? 120.93300 11.72200 40.99700 1.000 52.78296 316 LEU A C 1
ATOM 2544 O O . LEU A 1 317 ? 120.30300 12.72000 40.63000 1.000 50.78840 316 LEU A O 1
ATOM 2549 N N . HIS A 1 318 ? 121.69900 11.72500 42.09200 1.000 54.49600 317 HIS A N 1
ATOM 2550 C CA . HIS A 1 318 ? 121.91700 12.96100 42.83600 1.000 54.71607 317 HIS A CA 1
ATOM 2551 C C . HIS A 1 318 ? 122.50100 14.04400 41.93700 1.000 54.01675 317 HIS A C 1
ATOM 2552 O O . HIS A 1 318 ? 122.07800 15.20600 41.99400 1.000 52.00918 317 HIS A O 1
ATOM 2559 N N . SER A 1 319 ? 123.48300 13.68400 41.10600 1.000 55.18038 318 SER A N 1
ATOM 2560 C CA . SER A 1 319 ? 124.06800 14.65400 40.18600 1.000 54.57112 318 SER A CA 1
ATOM 2561 C C . SER A 1 319 ? 122.99900 15.25300 39.28300 1.000 52.05236 318 SER A C 1
ATOM 2562 O O . SER A 1 319 ? 122.93600 16.47300 39.09800 1.000 51.57552 318 SER A O 1
ATOM 2565 N N . CYS A 1 320 ? 122.13300 14.40800 38.72300 1.000 50.61060 319 CYS A N 1
ATOM 2566 C CA . CYS A 1 320 ? 121.06400 14.91500 37.87100 1.000 48.41903 319 CYS A CA 1
ATOM 2567 C C . CYS A 1 320 ? 120.09100 15.77400 38.66800 1.000 46.72282 319 CYS A C 1
ATOM 2568 O O . CYS A 1 320 ? 119.71600 16.86900 38.23600 1.000 45.53010 319 CYS A O 1
ATOM 2571 N N . TRP A 1 321 ? 119.67000 15.29300 39.84400 1.000 46.46630 320 TRP A N 1
ATOM 2572 C CA . TRP A 1 321 ? 118.71300 16.04900 40.64500 1.000 45.04474 320 TRP A CA 1
ATOM 2573 C C . TRP A 1 321 ? 119.21700 17.46200 40.91800 1.000 45.24302 320 TRP A C 1
ATOM 2574 O O . TRP A 1 321 ? 118.44600 18.42700 40.86100 1.000 40.42159 320 TRP A O 1
ATOM 2585 N N . LEU A 1 322 ? 120.50800 17.60600 41.22000 1.000 42.99536 321 LEU A N 1
ATOM 2586 C CA . LEU A 1 322 ? 121.03900 18.93000 41.52800 1.000 45.31905 321 LEU A CA 1
ATOM 2587 C C . LEU A 1 322 ? 121.12500 19.79600 40.27600 1.000 44.07112 321 LEU A C 1
ATOM 2588 O O . LEU A 1 322 ? 120.87100 21.00500 40.33700 1.000 43.47048 321 LEU A O 1
ATOM 2593 N N . LYS A 1 323 ? 121.47900 19.20200 39.13300 1.000 44.31048 322 LYS A N 1
ATOM 2594 C CA . LYS A 1 323 ? 121.42200 19.94900 37.88100 1.000 44.11495 322 LYS A CA 1
ATOM 2595 C C . LYS A 1 323 ? 120.00900 20.45900 37.62100 1.000 43.54136 322 LYS A C 1
ATOM 2596 O O . LYS A 1 323 ? 119.82300 21.57300 37.11900 1.000 42.86763 322 LYS A O 1
ATOM 2602 N N . LEU A 1 324 ? 118.99600 19.65900 37.96600 1.000 43.57956 323 LEU A N 1
ATOM 2603 C CA . LEU A 1 324 ? 117.61900 20.12200 37.83500 1.000 42.56628 323 LEU A CA 1
ATOM 2604 C C . LEU A 1 324 ? 117.35800 21.32400 38.73500 1.000 42.20905 323 LEU A C 1
ATOM 2605 O O . LEU A 1 324 ? 116.63800 22.25300 38.35200 1.000 41.27441 323 LEU A O 1
ATOM 2610 N N . LEU A 1 325 ? 117.93400 21.32500 39.94000 1.000 44.18603 324 LEU A N 1
ATOM 2611 C CA . LEU A 1 325 ? 117.75500 22.46300 40.83400 1.000 45.06286 324 LEU A CA 1
ATOM 2612 C C . LEU A 1 325 ? 118.47800 23.70000 40.31500 1.000 46.35220 324 LEU A C 1
ATOM 2613 O O . LEU A 1 325 ? 118.05400 24.82700 40.59700 1.000 46.19221 324 LEU A O 1
ATOM 2618 N N . GLU A 1 326 ? 119.56500 23.51500 39.56100 1.000 47.28793 325 GLU A N 1
ATOM 2619 C CA . GLU A 1 326 ? 120.27000 24.66000 38.99600 1.000 48.59967 325 GLU A CA 1
ATOM 2620 C C . GLU A 1 326 ? 119.40200 25.42200 38.00300 1.000 48.53175 325 GLU A C 1
ATOM 2621 O O . GLU A 1 326 ? 119.62000 26.61800 37.77800 1.000 48.78666 325 GLU A O 1
ATOM 2627 N N . VAL A 1 327 ? 118.42400 24.75100 37.39000 1.000 47.75224 326 VAL A N 1
ATOM 2628 C CA . VAL A 1 327 ? 117.54000 25.43700 36.45700 1.000 46.92862 326 VAL A CA 1
ATOM 2629 C C . VAL A 1 327 ? 116.75600 26.50100 37.21000 1.000 46.03069 326 VAL A C 1
ATOM 2630 O O . VAL A 1 327 ? 116.30900 26.28700 38.34400 1.000 45.98265 326 VAL A O 1
ATOM 2634 N N . ASN A 1 328 ? 116.59200 27.66300 36.58200 1.000 46.35228 327 ASN A N 1
ATOM 2635 C CA . ASN A 1 328 ? 115.89300 28.77400 37.20800 1.000 46.42550 327 ASN A CA 1
ATOM 2636 C C . ASN A 1 328 ? 115.03200 29.47800 36.16900 1.000 46.11129 327 ASN A C 1
ATOM 2637 O O . ASN A 1 328 ? 115.21200 29.31100 34.95900 1.000 45.22805 327 ASN A O 1
ATOM 2642 N N . LYS A 1 329 ? 114.08300 30.26800 36.66700 1.000 45.78347 328 LYS A N 1
ATOM 2643 C CA . LYS A 1 329 ? 113.14500 30.99500 35.82300 1.000 44.41999 328 LYS A CA 1
ATOM 2644 C C . LYS A 1 329 ? 112.65900 32.21900 36.58400 1.000 45.57213 328 LYS A C 1
ATOM 2645 O O . LYS A 1 329 ? 112.31000 32.12000 37.76500 1.000 47.80307 328 LYS A O 1
ATOM 2651 N N . ILE A 1 330 ? 112.63300 33.36300 35.90600 1.000 45.18226 329 ILE A N 1
ATOM 2652 C CA . ILE A 1 330 ? 112.21100 34.62400 36.50000 1.000 45.26284 329 ILE A CA 1
ATOM 2653 C C . ILE A 1 330 ? 110.84200 34.99100 35.94500 1.000 44.73723 329 ILE A C 1
ATOM 2654 O O . ILE A 1 330 ? 110.58400 34.84400 34.74300 1.000 44.52013 329 ILE A O 1
ATOM 2659 N N . ARG A 1 331 ? 109.96300 35.45500 36.82700 1.000 44.94457 330 ARG A N 1
ATOM 2660 C CA . ARG A 1 331 ? 108.60800 35.85600 36.48300 1.000 44.40083 330 ARG A CA 1
ATOM 2661 C C . ARG A 1 331 ? 108.37900 37.29200 36.93800 1.000 44.51586 330 ARG A C 1
ATOM 2662 O O . ARG A 1 331 ? 109.18900 37.87600 37.66200 1.000 45.96203 330 ARG A O 1
ATOM 2670 N N . SER A 1 332 ? 107.26000 37.86500 36.50400 1.000 42.58629 331 SER A N 1
ATOM 2671 C CA . SER A 1 332 ? 106.90200 39.19800 36.95800 1.000 43.58303 331 SER A CA 1
ATOM 2672 C C . SER A 1 332 ? 106.58800 39.17700 38.45500 1.000 45.65525 331 SER A C 1
ATOM 2673 O O . SER A 1 332 ? 106.45600 38.12000 39.08200 1.000 44.43490 331 SER A O 1
ATOM 2676 N N . GLY A 1 333 ? 106.46700 40.37200 39.03200 1.000 48.88867 332 GLY A N 1
ATOM 2677 C CA . GLY A 1 333 ? 106.14100 40.46300 40.44400 1.000 51.98253 332 GLY A CA 1
ATOM 2678 C C . GLY A 1 333 ? 104.79100 39.85500 40.76900 1.000 53.01747 332 GLY A C 1
ATOM 2679 O O . GLY A 1 333 ? 104.64200 39.14500 41.76600 1.000 53.96114 332 GLY A O 1
ATOM 2680 N N . SER A 1 334 ? 103.79100 40.11900 39.92700 1.000 53.73194 333 SER A N 1
ATOM 2681 C CA . SER A 1 334 ? 102.44900 39.60700 40.18300 1.000 54.94193 333 SER A CA 1
ATOM 2682 C C . SER A 1 334 ? 102.39000 38.09600 39.99700 1.000 54.29267 333 SER A C 1
ATOM 2683 O O . SER A 1 334 ? 101.82400 37.37900 40.83200 1.000 56.13821 333 SER A O 1
ATOM 2686 N N . HIS A 1 335 ? 102.97000 37.59100 38.90500 1.000 51.91044 334 HIS A N 1
ATOM 2687 C CA . HIS A 1 335 ? 102.88400 36.16400 38.61900 1.000 49.98609 334 HIS A CA 1
ATOM 2688 C C . HIS A 1 335 ? 103.72300 35.34200 39.58600 1.000 48.73638 334 HIS A C 1
ATOM 2689 O O . HIS A 1 335 ? 103.40400 34.17600 39.84300 1.000 50.58912 334 HIS A O 1
ATOM 2696 N N . SER A 1 336 ? 104.80200 35.92000 40.11800 1.000 47.85272 335 SER A N 1
ATOM 2697 C CA . SER A 1 336 ? 105.61100 35.20000 41.09500 1.000 46.84799 335 SER A CA 1
ATOM 2698 C C . SER A 1 336 ? 104.81300 34.88100 42.35300 1.000 46.60518 335 SER A C 1
ATOM 2699 O O . SER A 1 336 ? 105.08000 33.87500 43.01900 1.000 46.52914 335 SER A O 1
ATOM 2702 N N . LYS A 1 337 ? 103.82900 35.71900 42.69000 1.000 46.78778 336 LYS A N 1
ATOM 2703 C CA . LYS A 1 337 ? 103.01700 35.46900 43.87700 1.000 47.40982 336 LYS A CA 1
ATOM 2704 C C . LYS A 1 337 ? 102.18800 34.20100 43.73300 1.000 47.46898 336 LYS A C 1
ATOM 2705 O O . LYS A 1 337 ? 101.89100 33.54200 44.73500 1.000 47.82222 336 LYS A O 1
ATOM 2711 N N . ALA A 1 338 ? 101.79600 33.85400 42.50600 1.000 47.48370 337 ALA A N 1
ATOM 2712 C CA . ALA A 1 338 ? 101.12100 32.59000 42.24900 1.000 47.65677 337 ALA A CA 1
ATOM 2713 C C . ALA A 1 338 ? 102.09500 31.42900 42.11600 1.000 46.82505 337 ALA A C 1
ATOM 2714 O O . ALA A 1 338 ? 101.65700 30.27600 42.06900 1.000 46.52379 337 ALA A O 1
ATOM 2716 N N . SER A 1 339 ? 103.39800 31.70800 42.05600 1.000 47.74271 338 SER A N 1
ATOM 2717 C CA . SER A 1 339 ? 104.42900 30.68800 41.89300 1.000 47.61101 338 SER A CA 1
ATOM 2718 C C . SER A 1 339 ? 105.46300 30.83900 43.01000 1.000 48.76588 338 SER A C 1
ATOM 2719 O O . SER A 1 339 ? 106.66100 30.99000 42.77500 1.000 47.62615 338 SER A O 1
ATOM 2722 N N . ALA A 1 340 ? 104.98200 30.79900 44.25100 1.000 50.80587 339 ALA A N 1
ATOM 2723 C CA . ALA A 1 340 ? 105.85500 31.00100 45.39900 1.000 52.13942 339 ALA A CA 1
ATOM 2724 C C . ALA A 1 340 ? 106.95900 29.95100 45.42700 1.000 52.35782 339 ALA A C 1
ATOM 2725 O O . ALA A 1 340 ? 106.70000 28.75200 45.28600 1.000 52.17231 339 ALA A O 1
ATOM 2727 N N . GLY A 1 341 ? 108.19500 30.41100 45.60000 1.000 53.24223 340 GLY A N 1
ATOM 2728 C CA . GLY A 1 341 ? 109.33500 29.53100 45.73100 1.000 53.84418 340 GLY A CA 1
ATOM 2729 C C . GLY A 1 341 ? 110.16800 29.34500 44.48400 1.000 55.76511 340 GLY A C 1
ATOM 2730 O O . GLY A 1 341 ? 111.03900 28.46700 44.47300 1.000 60.70388 340 GLY A O 1
ATOM 2731 N N . SER A 1 342 ? 109.93900 30.13800 43.44300 1.000 53.21855 341 SER A N 1
ATOM 2732 C CA . SER A 1 342 ? 110.65600 30.01200 42.17800 1.000 50.69299 341 SER A CA 1
ATOM 2733 C C . SER A 1 342 ? 110.70600 28.55800 41.71300 1.000 47.98073 341 SER A C 1
ATOM 2734 O O . SER A 1 342 ? 111.79900 28.00700 41.49300 1.000 47.26346 341 SER A O 1
ATOM 2737 N N . PRO A 1 343 ? 109.56400 27.90300 41.55100 1.000 46.21689 342 PRO A N 1
ATOM 2738 C CA . PRO A 1 343 ? 109.56200 26.49100 41.16000 1.000 45.70741 342 PRO A CA 1
ATOM 2739 C C . PRO A 1 343 ? 109.69900 26.29900 39.65700 1.000 44.61929 342 PRO A C 1
ATOM 2740 O O . PRO A 1 343 ? 109.45400 27.20200 38.85500 1.000 44.03041 342 PRO A O 1
ATOM 2744 N N . LEU A 1 344 ? 110.09700 25.07900 39.28900 1.000 45.02074 343 LEU A N 1
ATOM 2745 C CA . LEU A 1 344 ? 110.10100 24.64500 37.89900 1.000 44.98947 343 LEU A CA 1
ATOM 2746 C C . LEU A 1 344 ? 109.34200 23.34600 37.67600 1.000 44.79917 343 LEU A C 1
ATOM 2747 O O . LEU A 1 344 ? 109.12800 22.97200 36.51800 1.000 43.20538 343 LEU A O 1
ATOM 2752 N N . TYR A 1 345 ? 108.93200 22.65100 38.73800 1.000 45.49783 344 TYR A N 1
ATOM 2753 C CA . TYR A 1 345 ? 107.99200 21.53600 38.64800 1.000 45.53067 344 TYR A CA 1
ATOM 2754 C C . TYR A 1 345 ? 108.51700 20.40300 37.76900 1.000 43.41327 344 TYR A C 1
ATOM 2755 O O . TYR A 1 345 ? 107.75300 19.74300 37.06400 1.000 42.95142 344 TYR A O 1
ATOM 2764 N N . GLN A 1 346 ? 109.82200 20.15900 37.80700 1.000 42.28795 345 GLN A N 1
ATOM 2765 C CA . GLN A 1 346 ? 110.41100 19.10600 36.97900 1.000 41.27998 345 GLN A CA 1
ATOM 2766 C C . GLN A 1 346 ? 110.09800 17.75900 37.62000 1.000 40.54727 345 GLN A C 1
ATOM 2767 O O . GLN A 1 346 ? 110.75000 17.34200 38.57900 1.000 41.33795 345 GLN A O 1
ATOM 2773 N N . ASN A 1 347 ? 109.10300 17.07000 37.06600 1.000 39.71669 346 ASN A N 1
ATOM 2774 C CA . ASN A 1 347 ? 108.51400 15.88200 37.66400 1.000 40.58106 346 ASN A CA 1
ATOM 2775 C C . ASN A 1 347 ? 109.20600 14.61000 37.18500 1.000 41.56215 346 ASN A C 1
ATOM 2776 O O . ASN A 1 347 ? 109.63700 14.50700 36.03300 1.000 41.26404 346 ASN A O 1
ATOM 2781 N N . VAL A 1 348 ? 109.30100 13.63600 38.09000 1.000 42.70556 347 VAL A N 1
ATOM 2782 C CA . VAL A 1 348 ? 109.77200 12.29000 37.78000 1.000 44.07460 347 VAL A CA 1
ATOM 2783 C C . VAL A 1 348 ? 108.73800 11.30800 38.31500 1.000 45.64201 347 VAL A C 1
ATOM 2784 O O . VAL A 1 348 ? 108.42800 11.32100 39.51300 1.000 45.88600 347 VAL A O 1
ATOM 2788 N N . THR A 1 349 ? 108.21800 10.45400 37.43900 1.000 46.79598 348 THR A N 1
ATOM 2789 C CA . THR A 1 349 ? 107.18300 9.49400 37.79700 1.000 48.50348 348 THR A CA 1
ATOM 2790 C C . THR A 1 349 ? 107.79200 8.10800 37.96400 1.000 50.62496 348 THR A C 1
ATOM 2791 O O . THR A 1 349 ? 108.56400 7.65600 37.11100 1.000 54.35505 348 THR A O 1
ATOM 2795 N N . ILE A 1 350 ? 107.44100 7.43900 39.06500 1.000 49.69388 349 ILE A N 1
ATOM 2796 C CA . ILE A 1 350 ? 107.84700 6.06600 39.32400 1.000 50.23537 349 ILE A CA 1
ATOM 2797 C C . ILE A 1 350 ? 106.62400 5.27400 39.76500 1.000 51.89296 349 ILE A C 1
ATOM 2798 O O . ILE A 1 350 ? 105.61000 5.83200 40.18900 1.000 51.68264 349 ILE A O 1
ATOM 2803 N N . GLY A 1 351 ? 106.73300 3.95300 39.66100 1.000 54.09709 350 GLY A N 1
ATOM 2804 C CA . GLY A 1 351 ? 105.66200 3.07400 40.08500 1.000 55.75462 350 GLY A CA 1
ATOM 2805 C C . GLY A 1 351 ? 104.69000 2.74900 38.97200 1.000 56.17136 350 GLY A C 1
ATOM 2806 O O . GLY A 1 351 ? 105.09200 2.57300 37.81800 1.000 56.93488 350 GLY A O 1
ATOM 2807 N N . GLY A 1 352 ? 103.40500 2.66100 39.31000 1.000 56.09602 351 GLY A N 1
ATOM 2808 C CA . GLY A 1 352 ? 102.39000 2.37800 38.31900 1.000 56.37812 351 GLY A CA 1
ATOM 2809 C C . GLY A 1 352 ? 102.39200 0.91700 37.88800 1.000 59.13237 351 GLY A C 1
ATOM 2810 O O . GLY A 1 352 ? 102.86200 0.02200 38.59400 1.000 63.43622 351 GLY A O 1
ATOM 2811 N N . GLN A 1 353 ? 101.84800 0.69300 36.69500 1.000 58.62883 352 GLN A N 1
ATOM 2812 C CA . GLN A 1 353 ? 101.72600 -0.64100 36.12700 1.000 60.22390 352 GLN A CA 1
ATOM 2813 C C . GLN A 1 353 ? 102.33300 -0.65700 34.73000 1.000 59.62762 352 GLN A C 1
ATOM 2814 O O . GLN A 1 353 ? 102.73100 0.37400 34.18400 1.000 58.01384 352 GLN A O 1
ATOM 2820 N N . LYS A 1 354 ? 102.40000 -1.85400 34.15400 1.000 61.34171 353 LYS A N 1
ATOM 2821 C CA . LYS A 1 354 ? 102.86400 -2.02600 32.78700 1.000 61.59252 353 LYS A CA 1
ATOM 2822 C C . LYS A 1 354 ? 102.13900 -3.21600 32.17900 1.000 63.98351 353 LYS A C 1
ATOM 2823 O O . LYS A 1 354 ? 101.67700 -4.11600 32.88600 1.000 65.24921 353 LYS A O 1
ATOM 2829 N N . LEU A 1 355 ? 102.04100 -3.21000 30.85500 1.000 64.44159 354 LEU A N 1
ATOM 2830 C CA . LEU A 1 355 ? 101.38000 -4.27600 30.11500 1.000 67.60307 354 LEU A CA 1
ATOM 2831 C C . LEU A 1 355 ? 102.44000 -5.22800 29.57400 1.000 70.57304 354 LEU A C 1
ATOM 2832 O O . LEU A 1 355 ? 103.31100 -4.82100 28.79700 1.000 69.72067 354 LEU A O 1
ATOM 2837 N N . VAL A 1 356 ? 102.37200 -6.48400 29.99900 1.000 74.88343 355 VAL A N 1
ATOM 2838 C CA . VAL A 1 356 ? 103.26400 -7.53800 29.53600 1.000 78.31143 355 VAL A CA 1
ATOM 2839 C C . VAL A 1 356 ? 102.42000 -8.46500 28.67000 1.000 83.53185 355 VAL A C 1
ATOM 2840 O O . VAL A 1 356 ? 101.71900 -9.34600 29.18100 1.000 85.85808 355 VAL A O 1
ATOM 2844 N N . ASN A 1 357 ? 102.47900 -8.26200 27.35400 1.000 86.01266 356 ASN A N 1
ATOM 2845 C CA . ASN A 1 357 ? 101.62800 -8.99000 26.41600 1.000 91.10224 356 ASN A CA 1
ATOM 2846 C C . ASN A 1 357 ? 100.15800 -8.65100 26.65200 1.000 91.23175 356 ASN A C 1
ATOM 2847 O O . ASN A 1 357 ? 99.27600 -9.50500 26.54100 1.000 95.33385 356 ASN A O 1
ATOM 2852 N N . GLY A 1 358 ? 99.89500 -7.38800 26.98700 1.000 86.98271 357 GLY A N 1
ATOM 2853 C CA . GLY A 1 358 ? 98.55100 -6.92300 27.25200 1.000 85.81747 357 GLY A CA 1
ATOM 2854 C C . GLY A 1 358 ? 98.02100 -7.23100 28.63500 1.000 85.53834 357 GLY A C 1
ATOM 2855 O O . GLY A 1 358 ? 96.85500 -6.92100 28.91300 1.000 85.85262 357 GLY A O 1
ATOM 2856 N N . GLU A 1 359 ? 98.83300 -7.82500 29.51200 1.000 84.99316 358 GLU A N 1
ATOM 2857 C CA . GLU A 1 359 ? 98.39000 -8.19400 30.85000 1.000 84.64475 358 GLU A CA 1
ATOM 2858 C C . GLU A 1 359 ? 98.93500 -7.20000 31.86100 1.000 79.58896 358 GLU A C 1
ATOM 2859 O O . GLU A 1 359 ? 100.15800 -6.99500 31.90900 1.000 77.48767 358 GLU A O 1
ATOM 2865 N N . PRO A 1 360 ? 98.09300 -6.56000 32.67600 1.000 77.02038 359 PRO A N 1
ATOM 2866 C CA . PRO A 1 360 ? 98.62100 -5.64500 33.69500 1.000 74.38350 359 PRO A CA 1
ATOM 2867 C C . PRO A 1 360 ? 99.60000 -6.34400 34.62800 1.000 75.59897 359 PRO A C 1
ATOM 2868 O O . PRO A 1 360 ? 99.40900 -7.50000 35.01100 1.000 79.56085 359 PRO A O 1
ATOM 2872 N N . MET A 1 361 ? 100.65900 -5.62300 34.99000 1.000 73.99652 360 MET A N 1
ATOM 2873 C CA . MET A 1 361 ? 101.64600 -6.11500 35.93900 1.000 75.70939 360 MET A CA 1
ATOM 2874 C C . MET A 1 361 ? 102.25000 -4.93200 36.67900 1.000 72.84324 360 MET A C 1
ATOM 2875 O O . MET A 1 361 ? 102.36500 -3.83200 36.13300 1.000 69.99282 360 MET A O 1
ATOM 2880 N N . ASP A 1 362 ? 102.62900 -5.17100 37.93200 1.000 72.55659 361 ASP A N 1
ATOM 2881 C CA . ASP A 1 362 ? 103.33000 -4.15600 38.70400 1.000 69.62399 361 ASP A CA 1
ATOM 2882 C C . ASP A 1 362 ? 104.62500 -3.77500 37.99600 1.000 67.64481 361 ASP A C 1
ATOM 2883 O O . ASP A 1 362 ? 105.42400 -4.64100 37.62800 1.000 69.50787 361 ASP A O 1
ATOM 2888 N N . ALA A 1 363 ? 104.82600 -2.47400 37.79700 1.000 64.43684 362 ALA A N 1
ATOM 2889 C CA . ALA A 1 363 ? 106.00100 -1.96900 37.10100 1.000 62.44191 362 ALA A CA 1
ATOM 2890 C C . ALA A 1 363 ? 107.13400 -1.58600 38.04400 1.000 63.02106 362 ALA A C 1
ATOM 2891 O O . ALA A 1 363 ? 108.21700 -1.22400 37.57000 1.000 64.37307 362 ALA A O 1
ATOM 2893 N N . VAL A 1 364 ? 106.91500 -1.65400 39.36000 1.000 61.95783 363 VAL A N 1
ATOM 2894 C CA . VAL A 1 364 ? 107.96600 -1.30400 40.30800 1.000 60.72864 363 VAL A CA 1
ATOM 2895 C C . VAL A 1 364 ? 109.14300 -2.25000 40.12600 1.000 60.27625 363 VAL A C 1
ATOM 2896 O O . VAL A 1 364 ? 108.97200 -3.47200 40.03200 1.000 62.51723 363 VAL A O 1
ATOM 2900 N N . ASN A 1 365 ? 110.34900 -1.68600 40.08300 1.000 58.38179 364 ASN A N 1
ATOM 2901 C CA . ASN A 1 365 ? 111.56800 -2.44900 39.84300 1.000 59.66531 364 ASN A CA 1
ATOM 2902 C C . ASN A 1 365 ? 112.69800 -1.88600 40.70000 1.000 60.06101 364 ASN A C 1
ATOM 2903 O O . ASN A 1 365 ? 112.51700 -0.85100 41.35300 1.000 56.82930 364 ASN A O 1
ATOM 2908 N N . PRO A 1 366 ? 113.86800 -2.53500 40.74200 1.000 63.42578 365 PRO A N 1
ATOM 2909 C CA . PRO A 1 366 ? 114.96500 -1.99400 41.56200 1.000 58.74442 365 PRO A CA 1
ATOM 2910 C C . PRO A 1 366 ? 115.26200 -0.52500 41.30800 1.000 59.64341 365 PRO A C 1
ATOM 2911 O O . PRO A 1 366 ? 115.49400 0.22300 42.26500 1.000 60.62282 365 PRO A O 1
ATOM 2915 N N . LEU A 1 367 ? 115.25700 -0.08000 40.05000 1.000 57.91125 366 LEU A N 1
ATOM 2916 C CA . LEU A 1 367 ? 115.52000 1.33100 39.78100 1.000 55.10084 366 LEU A CA 1
ATOM 2917 C C . LEU A 1 367 ? 114.45600 2.21600 40.41800 1.000 55.29566 366 LEU A C 1
ATOM 2918 O O . LEU A 1 367 ? 114.75500 3.32600 40.87700 1.000 54.27421 366 LEU A O 1
ATOM 2923 N N . SER A 1 368 ? 113.20600 1.74700 40.45300 1.000 56.80693 367 SER A N 1
ATOM 2924 C CA . SER A 1 368 ? 112.16200 2.48100 41.16100 1.000 56.20095 367 SER A CA 1
ATOM 2925 C C . SER A 1 368 ? 112.57500 2.73800 42.60600 1.000 56.15687 367 SER A C 1
ATOM 2926 O O . SER A 1 368 ? 112.44000 3.85500 43.11600 1.000 54.70444 367 SER A O 1
ATOM 2929 N N . TYR A 1 369 ? 113.08800 1.70500 43.27900 1.000 58.00252 368 TYR A N 1
ATOM 2930 C CA . TYR A 1 369 ? 113.55500 1.87300 44.65100 1.000 58.11238 368 TYR A CA 1
ATOM 2931 C C . TYR A 1 369 ? 114.73300 2.83700 44.72000 1.000 57.40300 368 TYR A C 1
ATOM 2932 O O . TYR A 1 369 ? 114.78500 3.70400 45.60200 1.000 56.66966 368 TYR A O 1
ATOM 2941 N N . ALA A 1 370 ? 115.69100 2.70100 43.80000 1.000 57.38981 369 ALA A N 1
ATOM 2942 C CA . ALA A 1 370 ? 116.89100 3.53100 43.85000 1.000 57.02904 369 ALA A CA 1
ATOM 2943 C C . ALA A 1 370 ? 116.56200 5.00200 43.62300 1.000 54.09296 369 ALA A C 1
ATOM 2944 O O . ALA A 1 370 ? 117.20400 5.88400 44.20800 1.000 53.21731 369 ALA A O 1
ATOM 2946 N N . ILE A 1 371 ? 115.57800 5.28900 42.76700 1.000 52.34852 370 ILE A N 1
ATOM 2947 C CA . ILE A 1 371 ? 115.16200 6.67200 42.56100 1.000 49.85102 370 ILE A CA 1
ATOM 2948 C C . ILE A 1 371 ? 114.45300 7.19900 43.80100 1.000 49.58050 370 ILE A C 1
ATOM 2949 O O . ILE A 1 371 ? 114.70600 8.32500 44.24800 1.000 48.59485 370 ILE A O 1
ATOM 2954 N N . LEU A 1 372 ? 113.54800 6.40100 44.37000 1.000 50.98697 371 LEU A N 1
ATOM 2955 C CA . LEU A 1 372 ? 112.88100 6.79600 45.60500 1.000 51.08707 371 LEU A CA 1
ATOM 2956 C C . LEU A 1 372 ? 113.89800 7.05200 46.70900 1.000 52.74493 371 LEU A C 1
ATOM 2957 O O . LEU A 1 372 ? 113.82800 8.06500 47.41400 1.000 52.03318 371 LEU A O 1
ATOM 2962 N N . GLU A 1 373 ? 114.86500 6.14400 46.86300 1.000 54.96923 372 GLU A N 1
ATOM 2963 C CA . GLU A 1 373 ? 115.86900 6.29800 47.91100 1.000 56.67813 372 GLU A CA 1
ATOM 2964 C C . GLU A 1 373 ? 116.76300 7.50400 47.65000 1.000 55.55573 372 GLU A C 1
ATOM 2965 O O . GLU A 1 373 ? 117.11700 8.23400 48.58300 1.000 56.24323 372 GLU A O 1
ATOM 2971 N N . SER A 1 374 ? 117.13800 7.73100 46.38800 1.000 54.52069 373 SER A N 1
ATOM 2972 C CA . SER A 1 374 ? 118.01500 8.85400 46.07000 1.000 53.56265 373 SER A CA 1
ATOM 2973 C C . SER A 1 374 ? 117.36700 10.18300 46.43800 1.000 52.31390 373 SER A C 1
ATOM 2974 O O . SER A 1 374 ? 118.04200 11.10000 46.92000 1.000 51.73054 373 SER A O 1
ATOM 2977 N N . CYS A 1 375 ? 116.05800 10.31100 46.20800 1.000 51.61576 374 CYS A N 1
ATOM 2978 C CA . CYS A 1 375 ? 115.37000 11.54800 46.55700 1.000 50.92510 374 CYS A CA 1
ATOM 2979 C C . CYS A 1 375 ? 115.24100 11.71000 48.06600 1.000 51.93651 374 CYS A C 1
ATOM 2980 O O . CYS A 1 375 ? 115.28700 12.83700 48.57000 1.000 52.29933 374 CYS A O 1
ATOM 2983 N N . GLY A 1 376 ? 115.08200 10.60500 48.79900 1.000 52.73196 375 GLY A N 1
ATOM 2984 C CA . GLY A 1 376 ? 114.97000 10.69900 50.24500 1.000 54.36240 375 GLY A CA 1
ATOM 2985 C C . GLY A 1 376 ? 116.23300 11.22600 50.89800 1.000 56.32207 375 GLY A C 1
ATOM 2986 O O . GLY A 1 376 ? 116.17200 12.00600 51.85100 1.000 57.54852 375 GLY A O 1
ATOM 2987 N N . ARG A 1 377 ? 117.39700 10.81200 50.39000 1.000 57.07588 376 ARG A N 1
ATOM 2988 C CA . ARG A 1 377 ? 118.65800 11.26800 50.96600 1.000 57.95318 376 ARG A CA 1
ATOM 2989 C C . ARG A 1 377 ? 118.89900 12.74400 50.67300 1.000 57.33044 376 ARG A C 1
ATOM 2990 O O . ARG A 1 377 ? 119.39600 13.48000 51.53300 1.000 57.56369 376 ARG A O 1
ATOM 2998 N N . LEU A 1 378 ? 118.54800 13.19700 49.46700 1.000 55.41683 377 LEU A N 1
ATOM 2999 C CA . LEU A 1 378 ? 118.87600 14.55800 49.05400 1.000 55.16459 377 LEU A CA 1
ATOM 3000 C C . LEU A 1 378 ? 117.88200 15.57500 49.60600 1.000 55.03823 377 LEU A C 1
ATOM 3001 O O . LEU A 1 378 ? 118.27300 16.69000 49.96900 1.000 55.39136 377 LEU A O 1
ATOM 3006 N N . ARG A 1 379 ? 116.60100 15.21700 49.66300 1.000 55.51509 378 ARG A N 1
ATOM 3007 C CA . ARG A 1 379 ? 115.55700 16.08000 50.21600 1.000 56.51055 378 ARG A CA 1
ATOM 3008 C C . ARG A 1 379 ? 115.56900 17.45700 49.55400 1.000 56.20382 378 ARG A C 1
ATOM 3009 O O . ARG A 1 379 ? 115.57500 18.49600 50.21900 1.000 57.36554 378 ARG A O 1
ATOM 3017 N N . SER A 1 380 ? 115.55500 17.45600 48.22500 1.000 55.34584 379 SER A N 1
ATOM 3018 C CA . SER A 1 380 ? 115.57100 18.67100 47.42500 1.000 54.45193 379 SER A CA 1
ATOM 3019 C C . SER A 1 380 ? 114.21100 18.89600 46.77500 1.000 52.38063 379 SER A C 1
ATOM 3020 O O . SER A 1 380 ? 113.37100 17.99500 46.70500 1.000 51.40197 379 SER A O 1
ATOM 3023 N N . THR A 1 381 ? 114.00300 20.12600 46.29400 1.000 51.76285 380 THR A N 1
ATOM 3024 C CA . THR A 1 381 ? 112.75100 20.46400 45.62600 1.000 49.80511 380 THR A CA 1
ATOM 3025 C C . THR A 1 381 ? 112.65300 19.85200 44.23400 1.000 48.37898 380 THR A C 1
ATOM 3026 O O . THR A 1 381 ? 111.54400 19.73200 43.70000 1.000 46.75036 380 THR A O 1
ATOM 3030 N N . GLN A 1 382 ? 113.78000 19.47200 43.63400 1.000 48.45928 381 GLN A N 1
ATOM 3031 C CA . GLN A 1 382 ? 113.79500 18.83700 42.32700 1.000 47.59728 381 GLN A CA 1
ATOM 3032 C C . GLN A 1 382 ? 114.48900 17.48200 42.41900 1.000 48.94129 381 GLN A C 1
ATOM 3033 O O . GLN A 1 382 ? 115.54900 17.37500 43.04600 1.000 49.90728 381 GLN A O 1
ATOM 3039 N N . PRO A 1 383 ? 113.92800 16.42800 41.80700 1.000 49.92380 382 PRO A N 1
ATOM 3040 C CA . PRO A 1 383 ? 112.69000 16.40100 41.02000 1.000 49.61382 382 PRO A CA 1
ATOM 3041 C C . PRO A 1 383 ? 111.42200 16.40200 41.86200 1.000 49.80546 382 PRO A C 1
ATOM 3042 O O . PRO A 1 383 ? 111.46000 16.05600 43.04000 1.000 51.25579 382 PRO A O 1
ATOM 3046 N N . ASN A 1 384 ? 110.30800 16.79600 41.25200 1.000 48.80312 383 ASN A N 1
ATOM 3047 C CA . ASN A 1 384 ? 108.99100 16.66300 41.87000 1.000 48.82241 383 ASN A CA 1
ATOM 3048 C C . ASN A 1 384 ? 108.57600 15.20400 41.72500 1.000 48.21944 383 ASN A C 1
ATOM 3049 O O . ASN A 1 384 ? 108.07000 14.78900 40.68000 1.000 47.76246 383 ASN A O 1
ATOM 3054 N N . LEU A 1 385 ? 108.80100 14.41500 42.77300 1.000 47.01117 384 LEU A N 1
ATOM 3055 C CA . LEU A 1 385 ? 108.64800 12.96800 42.68400 1.000 45.89448 384 LEU A CA 1
ATOM 3056 C C . LEU A 1 385 ? 107.19100 12.57900 42.89800 1.000 46.06735 384 LEU A C 1
ATOM 3057 O O . LEU A 1 385 ? 106.59400 12.92000 43.92400 1.000 46.99989 384 LEU A O 1
ATOM 3062 N N . SER A 1 386 ? 106.62200 11.86600 41.92700 1.000 45.98197 385 SER A N 1
ATOM 3063 C CA . SER A 1 386 ? 105.26300 11.35400 42.00200 1.000 45.84167 385 SER A CA 1
ATOM 3064 C C . SER A 1 386 ? 105.28300 9.83800 41.86300 1.000 46.18238 385 SER A C 1
ATOM 3065 O O . SER A 1 386 ? 105.97900 9.29300 41.00000 1.000 45.88839 385 SER A O 1
ATOM 3068 N N . VAL A 1 387 ? 104.51600 9.16100 42.71600 1.000 46.35346 386 VAL A N 1
ATOM 3069 C CA . VAL A 1 387 ? 104.38400 7.71000 42.68800 1.000 46.83241 386 VAL A CA 1
ATOM 3070 C C . VAL A 1 387 ? 103.00300 7.36500 42.15100 1.000 46.55142 386 VAL A C 1
ATOM 3071 O O . VAL A 1 387 ? 101.99400 7.91200 42.61400 1.000 46.50546 386 VAL A O 1
ATOM 3075 N N . ARG A 1 388 ? 102.96000 6.46600 41.17200 1.000 46.50176 387 ARG A N 1
ATOM 3076 C CA . ARG A 1 388 ? 101.70000 5.97200 40.63000 1.000 47.08210 387 ARG A CA 1
ATOM 3077 C C . ARG A 1 388 ? 101.20700 4.83100 41.51100 1.000 49.04978 387 ARG A C 1
ATOM 3078 O O . ARG A 1 388 ? 101.77500 3.73400 41.49600 1.000 49.71778 387 ARG A O 1
ATOM 3086 N N . TYR A 1 389 ? 100.15800 5.08600 42.28300 1.000 50.19176 388 TYR A N 1
ATOM 3087 C CA . TYR A 1 389 ? 99.58700 4.04700 43.12100 1.000 52.49684 388 TYR A CA 1
ATOM 3088 C C . TYR A 1 389 ? 98.67100 3.14700 42.30100 1.000 54.16309 388 TYR A C 1
ATOM 3089 O O . TYR A 1 389 ? 98.00700 3.58800 41.35800 1.000 52.26449 388 TYR A O 1
ATOM 3098 N N . HIS A 1 390 ? 98.65100 1.87000 42.66900 1.000 54.69226 389 HIS A N 1
ATOM 3099 C CA . HIS A 1 390 ? 97.67200 0.92700 42.15200 1.000 56.75828 389 HIS A CA 1
ATOM 3100 C C . HIS A 1 390 ? 97.49900 -0.17400 43.18600 1.000 59.02672 389 HIS A C 1
ATOM 3101 O O . HIS A 1 390 ? 98.42000 -0.47500 43.95000 1.000 59.24327 389 HIS A O 1
ATOM 3108 N N . ALA A 1 391 ? 96.30500 -0.77100 43.19900 1.000 61.13927 390 ALA A N 1
ATOM 3109 C CA . ALA A 1 391 ? 95.96300 -1.73600 44.24000 1.000 63.52260 390 ALA A CA 1
ATOM 3110 C C . ALA A 1 391 ? 97.03900 -2.80100 44.40100 1.000 64.37061 390 ALA A C 1
ATOM 3111 O O . ALA A 1 391 ? 97.30400 -3.26400 45.51700 1.000 65.42108 390 ALA A O 1
ATOM 3113 N N . GLY A 1 392 ? 97.67700 -3.20000 43.30400 1.000 64.10557 391 GLY A N 1
ATOM 3114 C CA . GLY A 1 392 ? 98.65800 -4.26000 43.34900 1.000 65.24275 391 GLY A CA 1
ATOM 3115 C C . GLY A 1 392 ? 100.02000 -3.87600 43.87200 1.000 72.16467 391 GLY A C 1
ATOM 3116 O O . GLY A 1 392 ? 100.88100 -4.74900 44.01800 1.000 64.75094 391 GLY A O 1
ATOM 3117 N N . MET A 1 393 ? 100.25400 -2.59600 44.15500 1.000 69.27437 392 MET A N 1
ATOM 3118 C CA . MET A 1 393 ? 101.54900 -2.18200 44.67500 1.000 67.09566 392 MET A CA 1
ATOM 3119 C C . MET A 1 393 ? 101.77400 -2.78900 46.05500 1.000 66.34645 392 MET A C 1
ATOM 3120 O O . MET A 1 393 ? 100.87400 -2.80300 46.90100 1.000 66.82613 392 MET A O 1
ATOM 3125 N N . SER A 1 394 ? 102.98700 -3.28200 46.27900 1.000 65.03347 393 SER A N 1
ATOM 3126 C CA . SER A 1 394 ? 103.27400 -4.07300 47.46600 1.000 66.09823 393 SER A CA 1
ATOM 3127 C C . SER A 1 394 ? 103.33000 -3.19700 48.71300 1.000 64.91667 393 SER A C 1
ATOM 3128 O O . SER A 1 394 ? 103.66500 -2.01100 48.65700 1.000 62.03271 393 SER A O 1
ATOM 3131 N N . ASN A 1 395 ? 102.99100 -3.80200 49.85400 1.000 67.22498 394 ASN A N 1
ATOM 3132 C CA . ASN A 1 395 ? 103.14200 -3.10300 51.12600 1.000 67.58225 394 ASN A CA 1
ATOM 3133 C C . ASN A 1 395 ? 104.58000 -2.65000 51.33900 1.000 66.41492 394 ASN A C 1
ATOM 3134 O O . ASN A 1 395 ? 104.81700 -1.58200 51.91400 1.000 65.12112 394 ASN A O 1
ATOM 3139 N N . ASP A 1 396 ? 105.54900 -3.44000 50.87400 1.000 66.98085 395 ASP A N 1
ATOM 3140 C CA . ASP A 1 396 ? 106.95000 -3.09200 51.07600 1.000 67.03157 395 ASP A CA 1
ATOM 3141 C C . ASP A 1 396 ? 107.28800 -1.76200 50.41200 1.000 65.71645 395 ASP A C 1
ATOM 3142 O O . ASP A 1 396 ? 107.90900 -0.88800 51.02900 1.000 65.51521 395 ASP A O 1
ATOM 3147 N N . PHE A 1 397 ? 106.88500 -1.58600 49.15200 1.000 64.90827 396 PHE A N 1
ATOM 3148 C CA . PHE A 1 397 ? 107.20500 -0.34400 48.45700 1.000 62.87464 396 PHE A CA 1
ATOM 3149 C C . PHE A 1 397 ? 106.40900 0.82600 49.02300 1.000 63.05085 396 PHE A C 1
ATOM 3150 O O . PHE A 1 397 ? 106.92900 1.94400 49.12700 1.000 62.15894 396 PHE A O 1
ATOM 3158 N N . LEU A 1 398 ? 105.14900 0.59300 49.39800 1.000 64.86440 397 LEU A N 1
ATOM 3159 C CA . LEU A 1 398 ? 104.34000 1.67300 49.95700 1.000 65.33995 397 LEU A CA 1
ATOM 3160 C C . LEU A 1 398 ? 104.92600 2.17200 51.27200 1.000 66.66803 397 LEU A C 1
ATOM 3161 O O . LEU A 1 398 ? 104.86200 3.37000 51.57300 1.000 65.72415 397 LEU A O 1
ATOM 3166 N N . ASP A 1 399 ? 105.50000 1.27000 52.07100 1.000 68.99314 398 ASP A N 1
ATOM 3167 C CA . ASP A 1 399 ? 106.15800 1.69900 53.30100 1.000 70.02668 398 ASP A CA 1
ATOM 3168 C C . ASP A 1 399 ? 107.44200 2.45900 52.99400 1.000 67.47370 398 ASP A C 1
ATOM 3169 O O . ASP A 1 399 ? 107.76800 3.43900 53.67400 1.000 67.79056 398 ASP A O 1
ATOM 3174 N N . ALA A 1 400 ? 108.18400 2.02000 51.97500 1.000 65.50187 399 ALA A N 1
ATOM 3175 C CA . ALA A 1 400 ? 109.35300 2.77500 51.53600 1.000 62.75267 399 ALA A CA 1
ATOM 3176 C C . ALA A 1 400 ? 108.96800 4.20000 51.15700 1.000 60.48462 399 ALA A C 1
ATOM 3177 O O . ALA A 1 400 ? 109.73200 5.14300 51.39600 1.000 59.67316 399 ALA A O 1
ATOM 3179 N N . CYS A 1 401 ? 107.78200 4.37700 50.56900 1.000 59.04261 400 CYS A N 1
ATOM 3180 C CA . CYS A 1 401 ? 107.31600 5.71900 50.23900 1.000 57.19832 400 CYS A CA 1
ATOM 3181 C C . CYS A 1 401 ? 107.03000 6.52700 51.49900 1.000 57.61534 400 CYS A C 1
ATOM 3182 O O . CYS A 1 401 ? 107.37800 7.71100 51.57600 1.000 57.77940 400 CYS A O 1
ATOM 3185 N N . VAL A 1 402 ? 106.38900 5.90600 52.49300 1.000 58.43076 401 VAL A N 1
ATOM 3186 C CA . VAL A 1 402 ? 106.12200 6.60500 53.74600 1.000 58.66086 401 VAL A CA 1
ATOM 3187 C C . VAL A 1 402 ? 107.42500 6.92400 54.46600 1.000 59.65621 401 VAL A C 1
ATOM 3188 O O . VAL A 1 402 ? 107.53700 7.96400 55.12800 1.000 59.98752 401 VAL A O 1
ATOM 3192 N N . GLN A 1 403 ? 108.42600 6.04500 54.36100 1.000 60.90872 402 GLN A N 1
ATOM 3193 C CA . GLN A 1 403 ? 109.74400 6.36400 54.89800 1.000 61.74695 402 GLN A CA 1
ATOM 3194 C C . GLN A 1 403 ? 110.25600 7.68500 54.33800 1.000 59.26600 402 GLN A C 1
ATOM 3195 O O . GLN A 1 403 ? 110.84100 8.49600 55.06500 1.000 59.26918 402 GLN A O 1
ATOM 3201 N N . VAL A 1 404 ? 110.04500 7.91600 53.04100 1.000 56.73451 403 VAL A N 1
ATOM 3202 C CA . VAL A 1 404 ? 110.54500 9.13000 52.40600 1.000 54.19173 403 VAL A CA 1
ATOM 3203 C C . VAL A 1 404 ? 109.66500 10.32300 52.75300 1.000 52.60953 403 VAL A C 1
ATOM 3204 O O . VAL A 1 404 ? 110.15900 11.44600 52.91000 1.000 51.81143 403 VAL A O 1
ATOM 3208 N N . ILE A 1 405 ? 108.35200 10.10800 52.87000 1.000 52.68388 404 ILE A N 1
ATOM 3209 C CA . ILE A 1 405 ? 107.46300 11.18600 53.29400 1.000 52.26445 404 ILE A CA 1
ATOM 3210 C C . ILE A 1 405 ? 107.88700 11.71700 54.65400 1.000 53.33357 404 ILE A C 1
ATOM 3211 O O . ILE A 1 405 ? 107.72500 12.90800 54.94600 1.000 53.07570 404 ILE A O 1
ATOM 3216 N N . ARG A 1 406 ? 108.43900 10.85200 55.50500 1.000 61.11895 405 ARG A N 1
ATOM 3217 C CA . ARG A 1 406 ? 108.86600 11.25200 56.83900 1.000 63.56047 405 ARG A CA 1
ATOM 3218 C C . ARG A 1 406 ? 110.18000 12.01800 56.83800 1.000 62.18022 405 ARG A C 1
ATOM 3219 O O . ARG A 1 406 ? 110.59100 12.50500 57.89600 1.000 63.83673 405 ARG A O 1
ATOM 3227 N N . CYS A 1 407 ? 110.84200 12.14500 55.68500 1.000 58.90804 406 CYS A N 1
ATOM 3228 C CA . CYS A 1 407 ? 112.00900 13.01200 55.58400 1.000 57.95410 406 CYS A CA 1
ATOM 3229 C C . CYS A 1 407 ? 111.63400 14.48700 55.57200 1.000 57.30922 406 CYS A C 1
ATOM 3230 O O . CYS A 1 407 ? 112.52500 15.33600 55.67900 1.000 56.71578 406 CYS A O 1
ATOM 3233 N N . GLY A 1 408 ? 110.35100 14.80700 55.43000 1.000 58.05872 407 GLY A N 1
ATOM 3234 C CA . GLY A 1 408 ? 109.89100 16.16200 55.64600 1.000 58.90082 407 GLY A CA 1
ATOM 3235 C C . GLY A 1 408 ? 110.18400 17.14000 54.53500 1.000 56.31397 407 GLY A C 1
ATOM 3236 O O . GLY A 1 408 ? 110.40900 18.32300 54.80900 1.000 57.02300 407 GLY A O 1
ATOM 3237 N N . PHE A 1 409 ? 110.19200 16.68600 53.28100 1.000 54.09917 408 PHE A N 1
ATOM 3238 C CA . PHE A 1 409 ? 110.32900 17.59000 52.14400 1.000 52.21290 408 PHE A CA 1
ATOM 3239 C C . PHE A 1 409 ? 109.18200 17.42900 51.15100 1.000 51.47308 408 PHE A C 1
ATOM 3240 O O . PHE A 1 409 ? 109.28200 17.89300 50.01100 1.000 49.52680 408 PHE A O 1
ATOM 3248 N N . GLY A 1 410 ? 108.08900 16.79100 51.56700 1.000 53.61742 409 GLY A N 1
ATOM 3249 C CA . GLY A 1 410 ? 106.84800 16.80800 50.82000 1.000 53.96220 409 GLY A CA 1
ATOM 3250 C C . GLY A 1 410 ? 106.70600 15.76800 49.73200 1.000 52.82404 409 GLY A C 1
ATOM 3251 O O . GLY A 1 410 ? 105.75200 15.85000 48.94600 1.000 52.70467 409 GLY A O 1
ATOM 3252 N N . MET A 1 411 ? 107.60200 14.79500 49.66100 1.000 52.49298 410 MET A N 1
ATOM 3253 C CA . MET A 1 411 ? 107.61300 13.80300 48.59900 1.000 50.68641 410 MET A CA 1
ATOM 3254 C C . MET A 1 411 ? 107.80600 12.41300 49.18000 1.000 53.34391 410 MET A C 1
ATOM 3255 O O . MET A 1 411 ? 108.32400 12.26300 50.29300 1.000 57.63468 410 MET A O 1
ATOM 3260 N N . PRO A 1 412 ? 107.39000 11.36400 48.45000 1.000 52.95978 411 PRO A N 1
ATOM 3261 C CA . PRO A 1 412 ? 106.67900 11.45100 47.16900 1.000 51.28359 411 PRO A CA 1
ATOM 3262 C C . PRO A 1 412 ? 105.19900 11.78500 47.31600 1.000 51.06778 411 PRO A C 1
ATOM 3263 O O . PRO A 1 412 ? 104.58400 11.46600 48.33600 1.000 53.29930 411 PRO A O 1
ATOM 3267 N N . ALA A 1 413 ? 104.64200 12.44000 46.30300 1.000 48.58055 412 ALA A N 1
ATOM 3268 C CA . ALA A 1 413 ? 103.20100 12.57300 46.17700 1.000 48.35894 412 ALA A CA 1
ATOM 3269 C C . ALA A 1 413 ? 102.65700 11.37300 45.40500 1.000 48.19462 412 ALA A C 1
ATOM 3270 O O . ALA A 1 413 ? 103.40800 10.58600 44.82400 1.000 48.59332 412 ALA A O 1
ATOM 3272 N N . PHE A 1 414 ? 101.33400 11.23400 45.40000 1.000 48.53568 413 PHE A N 1
ATOM 3273 C CA . PHE A 1 414 ? 100.68400 10.04300 44.87500 1.000 49.31847 413 PHE A CA 1
ATOM 3274 C C . PHE A 1 414 ? 99.67400 10.40000 43.79600 1.000 48.18826 413 PHE A C 1
ATOM 3275 O O . PHE A 1 414 ? 98.82200 11.26900 43.99900 1.000 48.98213 413 PHE A O 1
ATOM 3283 N N . ASN A 1 415 ? 99.78400 9.72700 42.65300 1.000 46.78651 414 ASN A N 1
ATOM 3284 C CA . ASN A 1 415 ? 98.72500 9.63600 41.65900 1.000 45.65936 414 ASN A CA 1
ATOM 3285 C C . ASN A 1 415 ? 98.12400 8.23600 41.73000 1.000 47.17114 414 ASN A C 1
ATOM 3286 O O . ASN A 1 415 ? 98.72100 7.31100 42.28900 1.000 48.06926 414 ASN A O 1
ATOM 3291 N N . ASN A 1 416 ? 96.93100 8.08400 41.15700 1.000 47.29139 415 ASN A N 1
ATOM 3292 C CA . ASN A 1 416 ? 96.10300 6.89900 41.37900 1.000 49.19337 415 ASN A CA 1
ATOM 3293 C C . ASN A 1 416 ? 95.72100 6.25600 40.04900 1.000 48.41810 415 ASN A C 1
ATOM 3294 O O . ASN A 1 416 ? 94.77800 6.69900 39.38800 1.000 48.11180 415 ASN A O 1
ATOM 3299 N N . ASP A 1 417 ? 96.43900 5.19100 39.67300 1.000 48.41566 416 ASP A N 1
ATOM 3300 C CA . ASP A 1 417 ? 96.08700 4.44000 38.47300 1.000 48.37988 416 ASP A CA 1
ATOM 3301 C C . ASP A 1 417 ? 94.61800 4.03600 38.46700 1.000 51.33468 416 ASP A C 1
ATOM 3302 O O . ASP A 1 417 ? 94.01300 3.89500 37.39700 1.000 51.21620 416 ASP A O 1
ATOM 3307 N N . GLU A 1 418 ? 94.02800 3.84100 39.64900 1.000 54.05906 417 GLU A N 1
ATOM 3308 C CA . GLU A 1 418 ? 92.68100 3.29100 39.74500 1.000 57.56902 417 GLU A CA 1
ATOM 3309 C C . GLU A 1 418 ? 91.61000 4.22500 39.19500 1.000 55.24665 417 GLU A C 1
ATOM 3310 O O . GLU A 1 418 ? 90.48000 3.77300 38.97900 1.000 57.32641 417 GLU A O 1
ATOM 3316 N N . ILE A 1 419 ? 91.92400 5.50200 38.96100 1.000 51.64178 418 ILE A N 1
ATOM 3317 C CA . ILE A 1 419 ? 90.99800 6.43100 38.33000 1.000 50.12853 418 ILE A CA 1
ATOM 3318 C C . ILE A 1 419 ? 91.54700 6.97600 37.01700 1.000 48.78196 418 ILE A C 1
ATOM 3319 O O . ILE A 1 419 ? 90.79100 7.16800 36.05700 1.000 48.47501 418 ILE A O 1
ATOM 3324 N N . VAL A 1 420 ? 92.85700 7.22100 36.94200 1.000 47.90168 419 VAL A N 1
ATOM 3325 C CA . VAL A 1 420 ? 93.44100 7.78600 35.72700 1.000 47.04516 419 VAL A CA 1
ATOM 3326 C C . VAL A 1 420 ? 93.23300 6.83900 34.54900 1.000 49.64549 419 VAL A C 1
ATOM 3327 O O . VAL A 1 420 ? 92.66200 7.21400 33.51700 1.000 53.41998 419 VAL A O 1
ATOM 3331 N N . ILE A 1 421 ? 93.69300 5.59400 34.68800 1.000 49.35750 420 ILE A N 1
ATOM 3332 C CA . ILE A 1 421 ? 93.66600 4.66600 33.55700 1.000 49.30787 420 ILE A CA 1
ATOM 3333 C C . ILE A 1 421 ? 92.24800 4.44200 33.04300 1.000 49.44066 420 ILE A C 1
ATOM 3334 O O . ILE A 1 421 ? 92.03400 4.54500 31.82400 1.000 48.80478 420 ILE A O 1
ATOM 3339 N N . PRO A 1 422 ? 91.25400 4.12800 33.88100 1.000 49.82489 421 PRO A N 1
ATOM 3340 C CA . PRO A 1 422 ? 89.88900 3.97700 33.34600 1.000 51.68064 421 PRO A CA 1
ATOM 3341 C C . PRO A 1 422 ? 89.37200 5.21900 32.64200 1.000 49.74913 421 PRO A C 1
ATOM 3342 O O . PRO A 1 422 ? 88.70900 5.10300 31.60400 1.000 50.67091 421 PRO A O 1
ATOM 3346 N N . GLU A 1 423 ? 89.65000 6.41000 33.18100 1.000 48.50778 422 GLU A N 1
ATOM 3347 C CA . GLU A 1 423 ? 89.08100 7.62800 32.61500 1.000 47.74119 422 GLU A CA 1
ATOM 3348 C C . GLU A 1 423 ? 89.85000 8.11000 31.39100 1.000 47.00323 422 GLU A C 1
ATOM 3349 O O . GLU A 1 423 ? 89.25100 8.71100 30.49300 1.000 46.78879 422 GLU A O 1
ATOM 3355 N N . PHE A 1 424 ? 91.16400 7.88000 31.34300 1.000 46.69996 423 PHE A N 1
ATOM 3356 C CA . PHE A 1 424 ? 91.90900 8.12400 30.11300 1.000 45.96974 423 PHE A CA 1
ATOM 3357 C C . PHE A 1 424 ? 91.37900 7.24300 28.98700 1.000 47.90963 423 PHE A C 1
ATOM 3358 O O . PHE A 1 424 ? 91.15600 7.71000 27.86500 1.000 47.58776 423 PHE A O 1
ATOM 3366 N N . ILE A 1 425 ? 91.17100 5.95600 29.27300 1.000 50.26328 424 ILE A N 1
ATOM 3367 C CA . ILE A 1 425 ? 90.59400 5.06100 28.27500 1.000 52.93753 424 ILE A CA 1
ATOM 3368 C C . ILE A 1 425 ? 89.22500 5.56600 27.84000 1.000 54.42161 424 ILE A C 1
ATOM 3369 O O . ILE A 1 425 ? 88.88100 5.52900 26.65100 1.000 55.83392 424 ILE A O 1
ATOM 3374 N N . LYS A 1 426 ? 88.42200 6.04700 28.79400 1.000 54.99223 425 LYS A N 1
ATOM 3375 C CA . LYS A 1 426 ? 87.11800 6.60800 28.45100 1.000 57.00022 425 LYS A CA 1
ATOM 3376 C C . LYS A 1 426 ? 87.26100 7.79500 27.50600 1.000 55.58316 425 LYS A C 1
ATOM 3377 O O . LYS A 1 426 ? 86.48000 7.94000 26.55900 1.000 57.65762 425 LYS A O 1
ATOM 3383 N N . LEU A 1 427 ? 88.25100 8.65800 27.74900 1.000 53.24512 426 LEU A N 1
ATOM 3384 C CA . LEU A 1 427 ? 88.45300 9.81100 26.87700 1.000 51.91492 426 LEU A CA 1
ATOM 3385 C C . LEU A 1 427 ? 88.78000 9.39100 25.44900 1.000 52.08763 426 LEU A C 1
ATOM 3386 O O . LEU A 1 427 ? 88.39200 10.07700 24.49600 1.000 52.98544 426 LEU A O 1
ATOM 3391 N N . GLY A 1 428 ? 89.50100 8.28500 25.28200 1.000 51.43268 427 GLY A N 1
ATOM 3392 C CA . GLY A 1 428 ? 89.91900 7.84600 23.96700 1.000 52.28854 427 GLY A CA 1
ATOM 3393 C C . GLY A 1 428 ? 91.40500 7.56600 23.88100 1.000 52.28888 427 GLY A C 1
ATOM 3394 O O . GLY A 1 428 ? 91.93800 7.34600 22.79000 1.000 54.99013 427 GLY A O 1
ATOM 3395 N N . VAL A 1 429 ? 92.09000 7.58600 25.02400 1.000 50.38527 428 VAL A N 1
ATOM 3396 C CA . VAL A 1 429 ? 93.49400 7.19600 25.05500 1.000 50.08955 428 VAL A CA 1
ATOM 3397 C C . VAL A 1 429 ? 93.58800 5.69100 24.84800 1.000 51.43949 428 VAL A C 1
ATOM 3398 O O . VAL A 1 429 ? 92.82900 4.91600 25.44500 1.000 50.55176 428 VAL A O 1
ATOM 3402 N N . GLU A 1 430 ? 94.51200 5.26900 23.99100 1.000 53.35535 429 GLU A N 1
ATOM 3403 C CA . GLU A 1 430 ? 94.68300 3.84800 23.72100 1.000 56.10328 429 GLU A CA 1
ATOM 3404 C C . GLU A 1 430 ? 95.20600 3.13400 24.96100 1.000 55.43942 429 GLU A C 1
ATOM 3405 O O . GLU A 1 430 ? 96.03400 3.66900 25.70500 1.000 53.84332 429 GLU A O 1
ATOM 3411 N N . LYS A 1 431 ? 94.70400 1.91600 25.18300 1.000 57.90846 430 LYS A N 1
ATOM 3412 C CA . LYS A 1 431 ? 95.02600 1.17100 26.39800 1.000 59.29595 430 LYS A CA 1
ATOM 3413 C C . LYS A 1 431 ? 96.52900 1.11100 26.63300 1.000 62.14829 430 LYS A C 1
ATOM 3414 O O . LYS A 1 431 ? 97.00700 1.35200 27.74800 1.000 60.66066 430 LYS A O 1
ATOM 3420 N N . GLU A 1 432 ? 97.29500 0.79300 25.58600 1.000 67.24114 431 GLU A N 1
ATOM 3421 C CA . GLU A 1 432 ? 98.74400 0.71900 25.72700 1.000 70.49518 431 GLU A CA 1
ATOM 3422 C C . GLU A 1 432 ? 99.30300 2.02400 26.27900 1.000 65.36705 431 GLU A C 1
ATOM 3423 O O . GLU A 1 432 ? 100.20400 2.01700 27.12700 1.000 65.43249 431 GLU A O 1
ATOM 3429 N N . ASP A 1 433 ? 98.76400 3.15600 25.82400 1.000 61.12683 432 ASP A N 1
ATOM 3430 C CA . ASP A 1 433 ? 99.27700 4.45300 26.24700 1.000 56.58671 432 ASP A CA 1
ATOM 3431 C C . ASP A 1 433 ? 98.77300 4.84000 27.63100 1.000 52.19339 432 ASP A C 1
ATOM 3432 O O . ASP A 1 433 ? 99.52700 5.40300 28.43200 1.000 50.17078 432 ASP A O 1
ATOM 3437 N N . ALA A 1 434 ? 97.49900 4.56400 27.92300 1.000 52.04690 433 ALA A N 1
ATOM 3438 C CA . ALA A 1 434 ? 96.94800 4.92700 29.22300 1.000 50.92860 433 ALA A CA 1
ATOM 3439 C C . ALA A 1 434 ? 97.73400 4.27400 30.35300 1.000 51.40337 433 ALA A C 1
ATOM 3440 O O . ALA A 1 434 ? 98.05300 4.92600 31.35500 1.000 50.71074 433 ALA A O 1
ATOM 3442 N N . TYR A 1 435 ? 98.06600 2.98900 30.20800 1.000 52.84751 434 TYR A N 1
ATOM 3443 C CA . TYR A 1 435 ? 98.85500 2.30500 31.22500 1.000 54.20386 434 TYR A CA 1
ATOM 3444 C C . TYR A 1 435 ? 100.26200 2.87500 31.34800 1.000 53.96958 434 TYR A C 1
ATOM 3445 O O . TYR A 1 435 ? 100.94300 2.59700 32.34100 1.000 55.44177 434 TYR A O 1
ATOM 3454 N N . ASP A 1 436 ? 100.71100 3.66200 30.36800 1.000 52.22227 435 ASP A N 1
ATOM 3455 C CA . ASP A 1 436 ? 102.02400 4.29000 30.40700 1.000 51.93409 435 ASP A CA 1
ATOM 3456 C C . ASP A 1 436 ? 101.94400 5.77300 30.75600 1.000 50.01704 435 ASP A C 1
ATOM 3457 O O . ASP A 1 436 ? 102.86400 6.53200 30.43100 1.000 49.17639 435 ASP A O 1
ATOM 3462 N N . TYR A 1 437 ? 100.86700 6.20000 31.41200 1.000 49.52416 436 TYR A N 1
ATOM 3463 C CA . TYR A 1 437 ? 100.72700 7.60500 31.76100 1.000 48.65254 436 TYR A CA 1
ATOM 3464 C C . TYR A 1 437 ? 101.73900 7.98600 32.83700 1.000 49.07918 436 TYR A C 1
ATOM 3465 O O . TYR A 1 437 ? 102.34900 7.13500 33.49100 1.000 50.53078 436 TYR A O 1
ATOM 3474 N N . ALA A 1 438 ? 101.92200 9.29300 33.00200 1.000 48.16246 437 ALA A N 1
ATOM 3475 C CA . ALA A 1 438 ? 102.82100 9.82000 34.01500 1.000 48.85844 437 ALA A CA 1
ATOM 3476 C C . ALA A 1 438 ? 102.25500 11.13300 34.53100 1.000 48.12435 437 ALA A C 1
ATOM 3477 O O . ALA A 1 438 ? 101.37700 11.73900 33.91200 1.000 46.71536 437 ALA A O 1
ATOM 3479 N N . ALA A 1 439 ? 102.75900 11.56100 35.68300 1.000 48.88059 438 ALA A N 1
ATOM 3480 C CA . ALA A 1 439 ? 102.46500 12.89500 36.17600 1.000 47.86834 438 ALA A CA 1
ATOM 3481 C C . ALA A 1 439 ? 103.33300 13.90800 35.44200 1.000 46.63938 438 ALA A C 1
ATOM 3482 O O . ALA A 1 439 ? 104.48600 13.62700 35.09900 1.000 46.99903 438 ALA A O 1
ATOM 3484 N N . ILE A 1 440 ? 102.76600 15.08100 35.18500 1.000 44.63618 439 ILE A N 1
ATOM 3485 C CA . ILE A 1 440 ? 103.48200 16.19200 34.57500 1.000 42.88051 439 ILE A CA 1
ATOM 3486 C C . ILE A 1 440 ? 103.41600 17.36600 35.54000 1.000 42.65453 439 ILE A C 1
ATOM 3487 O O . ILE A 1 440 ? 102.34400 17.67600 36.07300 1.000 42.35625 439 ILE A O 1
ATOM 3492 N N . GLY A 1 441 ? 104.55700 18.00500 35.77800 1.000 42.73213 440 GLY A N 1
ATOM 3493 C CA . GLY A 1 441 ? 104.59600 19.14900 36.66600 1.000 42.90261 440 GLY A CA 1
ATOM 3494 C C . GLY A 1 441 ? 104.20000 18.81000 38.08900 1.000 43.89293 440 GLY A C 1
ATOM 3495 O O . GLY A 1 441 ? 105.00400 18.26100 38.85000 1.000 45.56524 440 GLY A O 1
ATOM 3496 N N . CYS A 1 442 ? 102.95900 19.12800 38.45800 1.000 43.02145 441 CYS A N 1
ATOM 3497 C CA . CYS A 1 442 ? 102.47900 18.90700 39.81700 1.000 43.90878 441 CYS A CA 1
ATOM 3498 C C . CYS A 1 442 ? 101.66600 17.62200 39.91000 1.000 44.80149 441 CYS A C 1
ATOM 3499 O O . CYS A 1 442 ? 102.22600 16.54300 40.13000 1.000 46.28191 441 CYS A O 1
ATOM 3502 N N . ILE A 1 443 ? 100.34900 17.72700 39.74100 1.000 44.53528 442 ILE A N 1
ATOM 3503 C CA . ILE A 1 443 ? 99.46000 16.58500 39.89400 1.000 45.48115 442 ILE A CA 1
ATOM 3504 C C . ILE A 1 443 ? 98.82100 16.15000 38.58000 1.000 45.97085 442 ILE A C 1
ATOM 3505 O O . ILE A 1 443 ? 98.30300 15.02400 38.50900 1.000 46.72025 442 ILE A O 1
ATOM 3510 N N . GLU A 1 444 ? 98.82700 16.99500 37.55000 1.000 45.64895 443 GLU A N 1
ATOM 3511 C CA . GLU A 1 444 ? 98.20400 16.64500 36.28200 1.000 45.84392 443 GLU A CA 1
ATOM 3512 C C . GLU A 1 444 ? 98.89400 15.43200 35.65900 1.000 46.26694 443 GLU A C 1
ATOM 3513 O O . GLU A 1 444 ? 100.06100 15.13600 35.92900 1.000 47.22955 443 GLU A O 1
ATOM 3519 N N . THR A 1 445 ? 98.15100 14.72500 34.80600 1.000 45.74065 444 THR A N 1
ATOM 3520 C CA . THR A 1 445 ? 98.62600 13.49100 34.20000 1.000 46.07315 444 THR A CA 1
ATOM 3521 C C . THR A 1 445 ? 98.46200 13.54200 32.68800 1.000 45.73066 444 THR A C 1
ATOM 3522 O O . THR A 1 445 ? 97.52200 14.14800 32.16500 1.000 44.01357 444 THR A O 1
ATOM 3526 N N . ALA A 1 446 ? 99.38600 12.88400 31.99600 1.000 46.67718 445 ALA A N 1
ATOM 3527 C CA . ALA A 1 446 ? 99.35100 12.77800 30.54500 1.000 46.75699 445 ALA A CA 1
ATOM 3528 C C . ALA A 1 446 ? 100.14200 11.53900 30.14900 1.000 47.94808 445 ALA A C 1
ATOM 3529 O O . ALA A 1 446 ? 100.66000 10.81000 31.00000 1.000 48.82255 445 ALA A O 1
ATOM 3531 N N . VAL A 1 447 ? 100.22700 11.30300 28.84500 1.000 47.94459 446 VAL A N 1
ATOM 3532 C CA . VAL A 1 447 ? 101.03500 10.22600 28.28700 1.000 49.24273 446 VAL A CA 1
ATOM 3533 C C . VAL A 1 447 ? 102.33000 10.85300 27.78900 1.000 48.43557 446 VAL A C 1
ATOM 3534 O O . VAL A 1 447 ? 102.33400 11.58500 26.79200 1.000 47.50867 446 VAL A O 1
ATOM 3538 N N . GLY A 1 448 ? 103.42800 10.57700 28.48600 1.000 48.85915 447 GLY A N 1
ATOM 3539 C CA . GLY A 1 448 ? 104.71100 11.13600 28.11900 1.000 48.77908 447 GLY A CA 1
ATOM 3540 C C . GLY A 1 448 ? 105.09800 10.82200 26.69000 1.000 49.15087 447 GLY A C 1
ATOM 3541 O O . GLY A 1 448 ? 104.97700 9.67700 26.24600 1.000 50.17700 447 GLY A O 1
ATOM 3542 N N . GLY A 1 449 ? 105.55400 11.83500 25.95500 1.000 48.17877 448 GLY A N 1
ATOM 3543 C CA . GLY A 1 449 ? 106.03000 11.64800 24.60200 1.000 48.88012 448 GLY A CA 1
ATOM 3544 C C . GLY A 1 449 ? 104.96000 11.57400 23.53400 1.000 48.12108 448 GLY A C 1
ATOM 3545 O O . GLY A 1 449 ? 105.30000 11.41200 22.35400 1.000 48.48606 448 GLY A O 1
ATOM 3546 N N . LYS A 1 450 ? 103.68000 11.68800 23.90100 1.000 46.92497 449 LYS A N 1
ATOM 3547 C CA . LYS A 1 450 ? 102.60000 11.58600 22.92900 1.000 46.61100 449 LYS A CA 1
ATOM 3548 C C . LYS A 1 450 ? 101.52500 12.64900 23.12500 1.000 44.83370 449 LYS A C 1
ATOM 3549 O O . LYS A 1 450 ? 100.47000 12.56600 22.48200 1.000 44.51652 449 LYS A O 1
ATOM 3555 N N . TRP A 1 451 ? 101.75800 13.64600 23.97500 1.000 43.23222 450 TRP A N 1
ATOM 3556 C CA . TRP A 1 451 ? 100.71600 14.55000 24.43700 1.000 41.91547 450 TRP A CA 1
ATOM 3557 C C . TRP A 1 451 ? 101.12200 15.99000 24.16800 1.000 40.33922 450 TRP A C 1
ATOM 3558 O O . TRP A 1 451 ? 102.30400 16.33800 24.21500 1.000 39.56165 450 TRP A O 1
ATOM 3569 N N . GLY A 1 452 ? 100.12600 16.82600 23.89500 1.000 40.13718 451 GLY A N 1
ATOM 3570 C CA . GLY A 1 452 ? 100.36000 18.23800 23.69900 1.000 39.54996 451 GLY A CA 1
ATOM 3571 C C . GLY A 1 452 ? 100.68200 18.94600 25.00600 1.000 40.28824 451 GLY A C 1
ATOM 3572 O O . GLY A 1 452 ? 100.83400 18.34400 26.07000 1.000 41.48724 451 GLY A O 1
ATOM 3573 N N . TYR A 1 453 ? 100.78400 20.26900 24.90900 1.000 40.10127 452 TYR A N 1
ATOM 3574 C CA . TYR A 1 453 ? 101.13300 21.07000 26.07200 1.000 39.68279 452 TYR A CA 1
ATOM 3575 C C . TYR A 1 453 ? 99.98500 21.13600 27.07300 1.000 38.95790 452 TYR A C 1
ATOM 3576 O O . TYR A 1 453 ? 98.80900 21.01200 26.71900 1.000 38.72943 452 TYR A O 1
ATOM 3585 N N . ARG A 1 454 ? 100.34800 21.34700 28.33800 1.000 39.11130 453 ARG A N 1
ATOM 3586 C CA . ARG A 1 454 ? 99.44100 21.83900 29.37400 1.000 38.04180 453 ARG A CA 1
ATOM 3587 C C . ARG A 1 454 ? 98.19300 20.96600 29.52100 1.000 37.73578 453 ARG A C 1
ATOM 3588 O O . ARG A 1 454 ? 97.05800 21.43000 29.40100 1.000 37.26012 453 ARG A O 1
ATOM 3596 N N . CYS A 1 455 ? 98.42200 19.68500 29.82400 1.000 38.93756 454 CYS A N 1
ATOM 3597 C CA . CYS A 1 455 ? 97.32100 18.85100 30.29900 1.000 39.55429 454 CYS A CA 1
ATOM 3598 C C . CYS A 1 455 ? 96.56800 19.55800 31.41900 1.000 39.60410 454 CYS A C 1
ATOM 3599 O O . CYS A 1 455 ? 95.35700 19.36900 31.57700 1.000 38.91834 454 CYS A O 1
ATOM 3602 N N . THR A 1 456 ? 97.27200 20.36600 32.21000 1.000 39.54846 455 THR A N 1
ATOM 3603 C CA . THR A 1 456 ? 96.66500 21.45800 32.95400 1.000 38.77757 455 THR A CA 1
ATOM 3604 C C . THR A 1 456 ? 97.57300 22.67200 32.80600 1.000 37.60651 455 THR A C 1
ATOM 3605 O O . THR A 1 456 ? 98.67300 22.58700 32.25300 1.000 36.94048 455 THR A O 1
ATOM 3609 N N . GLY A 1 457 ? 97.10500 23.80700 33.29900 1.000 37.43294 456 GLY A N 1
ATOM 3610 C CA . GLY A 1 457 ? 97.86400 25.03100 33.26300 1.000 37.39103 456 GLY A CA 1
ATOM 3611 C C . GLY A 1 457 ? 97.32800 26.11500 32.35000 1.000 36.90861 456 GLY A C 1
ATOM 3612 O O . GLY A 1 457 ? 98.09000 27.02100 31.98700 1.000 36.19651 456 GLY A O 1
ATOM 3613 N N . MET A 1 458 ? 96.05300 26.05600 31.97000 1.000 36.92775 457 MET A N 1
ATOM 3614 C CA . MET A 1 458 ? 95.45400 27.10500 31.15400 1.000 36.65475 457 MET A CA 1
ATOM 3615 C C . MET A 1 458 ? 94.92200 28.21800 32.05400 1.000 36.83134 457 MET A C 1
ATOM 3616 O O . MET A 1 458 ? 95.48100 28.47000 33.12700 1.000 36.73653 457 MET A O 1
ATOM 3621 N N . SER A 1 459 ? 93.85300 28.89000 31.63600 1.000 36.29901 458 SER A N 1
ATOM 3622 C CA . SER A 1 459 ? 93.43500 30.11200 32.31100 1.000 36.89108 458 SER A CA 1
ATOM 3623 C C . SER A 1 459 ? 92.90300 29.82400 33.71400 1.000 37.65441 458 SER A C 1
ATOM 3624 O O . SER A 1 459 ? 92.37000 28.74800 33.99900 1.000 37.89365 458 SER A O 1
ATOM 3627 N N . PHE A 1 460 ? 93.06000 30.81300 34.59200 1.000 37.86974 459 PHE A N 1
ATOM 3628 C CA . PHE A 1 460 ? 92.59100 30.74400 35.97000 1.000 38.67574 459 PHE A CA 1
ATOM 3629 C C . PHE A 1 460 ? 91.28200 31.51200 36.09900 1.000 39.20801 459 PHE A C 1
ATOM 3630 O O . PHE A 1 460 ? 91.21100 32.68700 35.72400 1.000 39.14415 459 PHE A O 1
ATOM 3638 N N . ILE A 1 461 ? 90.25800 30.86000 36.64300 1.000 40.44810 460 ILE A N 1
ATOM 3639 C CA . ILE A 1 461 ? 88.99500 31.51000 36.97800 1.000 40.93054 460 ILE A CA 1
ATOM 3640 C C . ILE A 1 461 ? 88.88000 31.57300 38.49500 1.000 41.23902 460 ILE A C 1
ATOM 3641 O O . ILE A 1 461 ? 89.06100 30.55700 39.17900 1.000 41.93634 460 ILE A O 1
ATOM 3646 N N . ASN A 1 462 ? 88.57800 32.76100 39.01700 1.000 41.45191 461 ASN A N 1
ATOM 3647 C CA . ASN A 1 462 ? 88.40800 32.96800 40.45500 1.000 42.06702 461 ASN A CA 1
ATOM 3648 C C . ASN A 1 462 ? 86.95200 32.67300 40.80100 1.000 42.36346 461 ASN A C 1
ATOM 3649 O O . ASN A 1 462 ? 86.07500 33.52300 40.63000 1.000 42.94492 461 ASN A O 1
ATOM 3654 N N . PHE A 1 463 ? 86.69800 31.45500 41.28800 1.000 42.06661 462 PHE A N 1
ATOM 3655 C CA . PHE A 1 463 ? 85.33100 31.03800 41.58500 1.000 42.48259 462 PHE A CA 1
ATOM 3656 C C . PHE A 1 463 ? 84.69600 31.92000 42.65700 1.000 43.26906 462 PHE A C 1
ATOM 3657 O O . PHE A 1 463 ? 83.49700 32.21500 42.59700 1.000 43.57115 462 PHE A O 1
ATOM 3665 N N . ALA A 1 464 ? 85.47900 32.34100 43.65400 1.000 42.95118 463 ALA A N 1
ATOM 3666 C CA . ALA A 1 464 ? 84.90400 33.09100 44.76800 1.000 43.90828 463 ALA A CA 1
ATOM 3667 C C . ALA A 1 464 ? 84.41300 34.46400 44.32100 1.000 43.12278 463 ALA A C 1
ATOM 3668 O O . ALA A 1 464 ? 83.35400 34.92400 44.76700 1.000 43.52101 463 ALA A O 1
ATOM 3670 N N . ARG A 1 465 ? 85.17100 35.13500 43.44700 1.000 41.93636 464 ARG A N 1
ATOM 3671 C CA . ARG A 1 465 ? 84.74400 36.43600 42.94000 1.000 41.76094 464 ARG A CA 1
ATOM 3672 C C . ARG A 1 465 ? 83.51200 36.30200 42.05300 1.000 41.97185 464 ARG A C 1
ATOM 3673 O O . ARG A 1 465 ? 82.59800 37.13300 42.11900 1.000 42.55291 464 ARG A O 1
ATOM 3681 N N . VAL A 1 466 ? 83.46700 35.26300 41.21700 1.000 41.76039 465 VAL A N 1
ATOM 3682 C CA . VAL A 1 466 ? 82.27400 35.01200 40.41500 1.000 42.54636 465 VAL A CA 1
ATOM 3683 C C . VAL A 1 466 ? 81.07900 34.75300 41.32100 1.000 43.97467 465 VAL A C 1
ATOM 3684 O O . VAL A 1 466 ? 79.97300 35.25600 41.08300 1.000 44.23509 465 VAL A O 1
ATOM 3688 N N . MET A 1 467 ? 81.28300 33.96200 42.37400 1.000 44.81753 466 MET A N 1
ATOM 3689 C CA . MET A 1 467 ? 80.20800 33.67400 43.31600 1.000 46.10260 466 MET A CA 1
ATOM 3690 C C . MET A 1 467 ? 79.68700 34.95300 43.96200 1.000 45.69216 466 MET A C 1
ATOM 3691 O O . MET A 1 467 ? 78.47200 35.15200 44.08200 1.000 46.60750 466 MET A O 1
ATOM 3696 N N . LEU A 1 468 ? 80.59500 35.83200 44.39300 1.000 44.25638 467 LEU A N 1
ATOM 3697 C CA . LEU A 1 468 ? 80.16800 37.10700 44.96200 1.000 44.26164 467 LEU A CA 1
ATOM 3698 C C . LEU A 1 468 ? 79.32300 37.89700 43.97000 1.000 44.73758 467 LEU A C 1
ATOM 3699 O O . LEU A 1 468 ? 78.32500 38.52100 44.35200 1.000 44.56643 467 LEU A O 1
ATOM 3704 N N . ALA A 1 469 ? 79.71200 37.89100 42.69000 1.000 44.03515 468 ALA A N 1
ATOM 3705 C CA . ALA A 1 469 ? 78.93400 38.59800 41.67800 1.000 45.46489 468 ALA A CA 1
ATOM 3706 C C . ALA A 1 469 ? 77.55900 37.96600 41.50200 1.000 46.88246 468 ALA A C 1
ATOM 3707 O O . ALA A 1 469 ? 76.56500 38.67300 41.30200 1.000 48.56361 468 ALA A O 1
ATOM 3709 N N . ALA A 1 470 ? 77.48300 36.63400 41.57400 1.000 47.27890 469 ALA A N 1
ATOM 3710 C CA . ALA A 1 470 ? 76.19300 35.96200 41.46600 1.000 48.67327 469 ALA A CA 1
ATOM 3711 C C . ALA A 1 470 ? 75.26700 36.33700 42.61600 1.000 52.09615 469 ALA A C 1
ATOM 3712 O O . ALA A 1 470 ? 74.04100 36.25800 42.47600 1.000 53.31004 469 ALA A O 1
ATOM 3714 N N . LEU A 1 471 ? 75.82600 36.74300 43.75300 1.000 53.89950 470 LEU A N 1
ATOM 3715 C CA . LEU A 1 471 ? 75.03300 37.13100 44.91000 1.000 56.74322 470 LEU A CA 1
ATOM 3716 C C . LEU A 1 471 ? 74.68500 38.61400 44.92800 1.000 57.93225 470 LEU A C 1
ATOM 3717 O O . LEU A 1 471 ? 73.95100 39.04900 45.82100 1.000 59.04011 470 LEU A O 1
ATOM 3722 N N . GLU A 1 472 ? 75.18500 39.40200 43.97000 1.000 56.88937 471 GLU A N 1
ATOM 3723 C CA . GLU A 1 472 ? 75.03900 40.85200 44.03400 1.000 57.86596 471 GLU A CA 1
ATOM 3724 C C . GLU A 1 472 ? 75.03200 41.43000 42.61500 1.000 56.43658 471 GLU A C 1
ATOM 3725 O O . GLU A 1 472 ? 75.95600 42.11000 42.17400 1.000 56.50419 471 GLU A O 1
ATOM 3731 N N . GLY A 1 473 ? 73.95100 41.15900 41.88500 1.000 55.29672 472 GLY A N 1
ATOM 3732 C CA . GLY A 1 473 ? 73.71000 41.81400 40.61300 1.000 54.48604 472 GLY A CA 1
ATOM 3733 C C . GLY A 1 473 ? 74.79900 41.64500 39.58100 1.000 53.61654 472 GLY A C 1
ATOM 3734 O O . GLY A 1 473 ? 74.90500 42.46500 38.66500 1.000 53.31489 472 GLY A O 1
ATOM 3735 N N . GLY A 1 474 ? 75.60600 40.59300 39.68900 1.000 53.21259 473 GLY A N 1
ATOM 3736 C CA . GLY A 1 474 ? 76.69800 40.40400 38.75900 1.000 51.59537 473 GLY A CA 1
ATOM 3737 C C . GLY A 1 474 ? 77.86300 41.34100 38.95600 1.000 50.78427 473 GLY A C 1
ATOM 3738 O O . GLY A 1 474 ? 78.72100 41.43300 38.07400 1.000 49.77953 473 GLY A O 1
ATOM 3739 N N . ARG A 1 475 ? 77.92600 42.03300 40.09000 1.000 52.02865 474 ARG A N 1
ATOM 3740 C CA . ARG A 1 475 ? 78.98500 42.99400 40.36200 1.000 52.87210 474 ARG A CA 1
ATOM 3741 C C . ARG A 1 475 ? 80.16700 42.29800 41.02400 1.000 51.61651 474 ARG A C 1
ATOM 3742 O O . ARG A 1 475 ? 79.99800 41.57200 42.00800 1.000 52.13845 474 ARG A O 1
ATOM 3750 N N . ASP A 1 476 ? 81.35900 42.52000 40.47900 1.000 49.75968 475 ASP A N 1
ATOM 3751 C CA . ASP A 1 476 ? 82.58800 42.09500 41.13500 1.000 48.91338 475 ASP A CA 1
ATOM 3752 C C . ASP A 1 476 ? 82.90100 43.07700 42.25900 1.000 50.22457 475 ASP A C 1
ATOM 3753 O O . ASP A 1 476 ? 83.13100 44.26500 42.00700 1.000 51.28795 475 ASP A O 1
ATOM 3758 N N . ALA A 1 477 ? 82.89900 42.58100 43.50000 1.000 49.80013 476 ALA A N 1
ATOM 3759 C CA . ALA A 1 477 ? 83.08200 43.46000 44.65000 1.000 50.72348 476 ALA A CA 1
ATOM 3760 C C . ALA A 1 477 ? 84.41500 44.19300 44.59900 1.000 50.32204 476 ALA A C 1
ATOM 3761 O O . ALA A 1 477 ? 84.52700 45.31200 45.11400 1.000 51.05597 476 ALA A O 1
ATOM 3763 N N . THR A 1 478 ? 85.43100 43.58700 43.98500 1.000 48.54027 477 THR A N 1
ATOM 3764 C CA . THR A 1 478 ? 86.77500 44.15500 44.02500 1.000 48.55935 477 THR A CA 1
ATOM 3765 C C . THR A 1 478 ? 86.91500 45.34200 43.07800 1.000 49.21198 477 THR A C 1
ATOM 3766 O O . THR A 1 478 ? 87.44700 46.39000 43.46000 1.000 51.02309 477 THR A O 1
ATOM 3770 N N . SER A 1 479 ? 86.44700 45.19800 41.83900 1.000 48.43556 478 SER A N 1
ATOM 3771 C CA . SER A 1 479 ? 86.64400 46.21900 40.82000 1.000 49.39354 478 SER A CA 1
ATOM 3772 C C . SER A 1 479 ? 85.42700 47.10600 40.59900 1.000 52.30524 478 SER A C 1
ATOM 3773 O O . SER A 1 479 ? 85.56600 48.17900 39.99900 1.000 52.77492 478 SER A O 1
ATOM 3776 N N . GLY A 1 480 ? 84.24800 46.68900 41.05600 1.000 54.21995 479 GLY A N 1
ATOM 3777 C CA . GLY A 1 480 ? 83.02600 47.40800 40.77800 1.000 56.71180 479 GLY A CA 1
ATOM 3778 C C . GLY A 1 480 ? 82.39800 47.10200 39.43700 1.000 57.12850 479 GLY A C 1
ATOM 3779 O O . GLY A 1 480 ? 81.24300 47.48500 39.21200 1.000 59.04678 479 GLY A O 1
ATOM 3780 N N . LYS A 1 481 ? 83.11000 46.41700 38.54400 1.000 56.53593 480 LYS A N 1
ATOM 3781 C CA . LYS A 1 481 ? 82.57800 46.12500 37.22100 1.000 56.20359 480 LYS A CA 1
ATOM 3782 C C . LYS A 1 481 ? 81.43500 45.12100 37.31000 1.000 54.26262 480 LYS A C 1
ATOM 3783 O O . LYS A 1 481 ? 81.45700 44.20000 38.13100 1.000 54.25806 480 LYS A O 1
ATOM 3789 N N . VAL A 1 482 ? 80.43300 45.30100 36.44900 1.000 52.55156 481 VAL A N 1
ATOM 3790 C CA . VAL A 1 482 ? 79.35300 44.33300 36.29100 1.000 50.79667 481 VAL A CA 1
ATOM 3791 C C . VAL A 1 482 ? 79.44700 43.74300 34.88800 1.000 49.55883 481 VAL A C 1
ATOM 3792 O O . VAL A 1 482 ? 78.86600 44.28100 33.93800 1.000 50.22438 481 VAL A O 1
ATOM 3796 N N . PHE A 1 483 ? 80.17800 42.63400 34.74600 1.000 48.06448 482 PHE A N 1
ATOM 3797 C CA . PHE A 1 483 ? 80.41600 42.07600 33.41800 1.000 46.69507 482 PHE A CA 1
ATOM 3798 C C . PHE A 1 483 ? 79.16800 41.40300 32.86000 1.000 47.31336 482 PHE A C 1
ATOM 3799 O O . PHE A 1 483 ? 78.89500 41.49400 31.65800 1.000 47.16243 482 PHE A O 1
ATOM 3807 N N . LEU A 1 484 ? 78.40500 40.72000 33.70900 1.000 47.51625 483 LEU A N 1
ATOM 3808 C CA . LEU A 1 484 ? 77.13900 40.10500 33.31000 1.000 48.38054 483 LEU A CA 1
ATOM 3809 C C . LEU A 1 484 ? 76.05400 40.59200 34.26200 1.000 51.55809 483 LEU A C 1
ATOM 3810 O O . LEU A 1 484 ? 75.95800 40.10000 35.40100 1.000 52.98982 483 LEU A O 1
ATOM 3815 N N . PRO A 1 485 ? 75.21500 41.53700 33.84200 1.000 53.29920 484 PRO A N 1
ATOM 3816 C CA . PRO A 1 485 ? 74.19600 42.06000 34.75500 1.000 54.86178 484 PRO A CA 1
ATOM 3817 C C . PRO A 1 485 ? 73.12900 41.02300 35.06600 1.000 56.72034 484 PRO A C 1
ATOM 3818 O O . PRO A 1 485 ? 72.83800 40.12900 34.26800 1.000 56.25381 484 PRO A O 1
ATOM 3822 N N . GLN A 1 486 ? 72.55500 41.14800 36.26000 1.000 58.50132 485 GLN A N 1
ATOM 3823 C CA . GLN A 1 486 ? 71.42400 40.32500 36.66200 1.000 60.16215 485 GLN A CA 1
ATOM 3824 C C . GLN A 1 486 ? 70.60100 41.11600 37.66500 1.000 62.20750 485 GLN A C 1
ATOM 3825 O O . GLN A 1 486 ? 71.08800 42.06700 38.28400 1.000 62.46439 485 GLN A O 1
ATOM 3831 N N . GLU A 1 487 ? 69.34400 40.71700 37.82600 1.000 63.87502 486 GLU A N 1
ATOM 3832 C CA . GLU A 1 487 ? 68.42400 41.49900 38.63800 1.000 66.51977 486 GLU A CA 1
ATOM 3833 C C . GLU A 1 487 ? 68.51600 41.16200 40.11800 1.000 65.75734 486 GLU A C 1
ATOM 3834 O O . GLU A 1 487 ? 68.35200 42.05400 40.95900 1.000 67.80037 486 GLU A O 1
ATOM 3840 N N . LYS A 1 488 ? 68.79900 39.90900 40.45800 1.000 62.81784 487 LYS A N 1
ATOM 3841 C CA . LYS A 1 488 ? 68.72500 39.45800 41.84000 1.000 61.32358 487 LYS A CA 1
ATOM 3842 C C . LYS A 1 488 ? 70.04400 39.67600 42.56900 1.000 58.75493 487 LYS A C 1
ATOM 3843 O O . LYS A 1 488 ? 71.12400 39.40000 42.03800 1.000 57.85160 487 LYS A O 1
ATOM 3849 N N . ALA A 1 489 ? 69.94000 40.18600 43.79400 1.000 58.06129 488 ALA A N 1
ATOM 3850 C CA . ALA A 1 489 ? 71.09800 40.58700 44.57800 1.000 56.40236 488 ALA A CA 1
ATOM 3851 C C . ALA A 1 489 ? 70.71100 40.59800 46.04800 1.000 56.15807 488 ALA A C 1
ATOM 3852 O O . ALA A 1 489 ? 69.56200 40.88100 46.39800 1.000 57.60615 488 ALA A O 1
ATOM 3854 N N . LEU A 1 490 ? 71.68500 40.28500 46.90700 1.000 54.04105 489 LEU A N 1
ATOM 3855 C CA . LEU A 1 490 ? 71.42400 40.29200 48.34300 1.000 54.33620 489 LEU A CA 1
ATOM 3856 C C . LEU A 1 490 ? 71.10700 41.70000 48.83700 1.000 56.22626 489 LEU A C 1
ATOM 3857 O O . LEU A 1 490 ? 70.27000 41.87600 49.73100 1.000 58.95353 489 LEU A O 1
ATOM 3862 N N . SER A 1 491 ? 71.76600 42.71100 48.26900 1.000 55.88751 490 SER A N 1
ATOM 3863 C CA . SER A 1 491 ? 71.48800 44.09000 48.65600 1.000 58.13336 490 SER A CA 1
ATOM 3864 C C . SER A 1 491 ? 70.01100 44.42100 48.49000 1.000 61.61666 490 SER A C 1
ATOM 3865 O O . SER A 1 491 ? 69.43400 45.15100 49.30500 1.000 64.00697 490 SER A O 1
ATOM 3868 N N . ALA A 1 492 ? 69.38500 43.90300 47.43500 1.000 62.66533 491 ALA A N 1
ATOM 3869 C CA . ALA A 1 492 ? 67.96700 44.13800 47.19800 1.000 65.23534 491 ALA A CA 1
ATOM 3870 C C . ALA A 1 492 ? 67.07400 43.16200 47.94900 1.000 68.07276 491 ALA A C 1
ATOM 3871 O O . ALA A 1 492 ? 65.86700 43.40700 48.05200 1.000 71.29872 491 ALA A O 1
ATOM 3873 N N . GLY A 1 493 ? 67.63200 42.07400 48.47500 1.000 67.80647 492 GLY A N 1
ATOM 3874 C CA . GLY A 1 493 ? 66.82300 41.07800 49.15400 1.000 68.63069 492 GLY A CA 1
ATOM 3875 C C . GLY A 1 493 ? 65.75200 40.46800 48.28100 1.000 67.64892 492 GLY A C 1
ATOM 3876 O O . GLY A 1 493 ? 64.71700 40.03100 48.79500 1.000 68.73229 492 GLY A O 1
ATOM 3877 N N . ASN A 1 494 ? 65.97100 40.42200 46.96700 1.000 65.67925 493 ASN A N 1
ATOM 3878 C CA . ASN A 1 494 ? 64.96900 39.92900 46.03400 1.000 66.33653 493 ASN A CA 1
ATOM 3879 C C . ASN A 1 494 ? 65.22200 38.49100 45.59200 1.000 64.64017 493 ASN A C 1
ATOM 3880 O O . ASN A 1 494 ? 64.57100 38.02100 44.65400 1.000 64.71928 493 ASN A O 1
ATOM 3885 N N . PHE A 1 495 ? 66.14500 37.78300 46.24100 1.000 63.00353 494 PHE A N 1
ATOM 3886 C CA . PHE A 1 495 ? 66.22400 36.33700 46.07600 1.000 61.62346 494 PHE A CA 1
ATOM 3887 C C . PHE A 1 495 ? 65.01300 35.69800 46.75100 1.000 63.93812 494 PHE A C 1
ATOM 3888 O O . PHE A 1 495 ? 64.81900 35.85000 47.96200 1.000 64.54734 494 PHE A O 1
ATOM 3896 N N . GLY A 1 496 ? 64.19200 34.99000 45.97200 1.000 65.16660 495 GLY A N 1
ATOM 3897 C CA . GLY A 1 496 ? 63.00000 34.37600 46.53200 1.000 67.93940 495 GLY A CA 1
ATOM 3898 C C . GLY A 1 496 ? 63.25100 33.09000 47.28600 1.000 68.07178 495 GLY A C 1
ATOM 3899 O O . GLY A 1 496 ? 62.42400 32.69900 48.11500 1.000 70.10315 495 GLY A O 1
ATOM 3900 N N . ASN A 1 497 ? 64.36600 32.42600 47.01100 1.000 66.76768 496 ASN A N 1
ATOM 3901 C CA . ASN A 1 497 ? 64.74200 31.17300 47.65700 1.000 67.17172 496 ASN A CA 1
ATOM 3902 C C . ASN A 1 497 ? 66.18300 30.88700 47.24900 1.000 65.10766 496 ASN A C 1
ATOM 3903 O O . ASN A 1 497 ? 66.79600 31.65500 46.50100 1.000 63.66564 496 ASN A O 1
ATOM 3908 N N . PHE A 1 498 ? 66.72200 29.76800 47.73500 1.000 64.15841 497 PHE A N 1
ATOM 3909 C CA . PHE A 1 498 ? 68.11100 29.45800 47.43000 1.000 62.10380 497 PHE A CA 1
ATOM 3910 C C . PHE A 1 498 ? 68.29600 28.87200 46.03500 1.000 61.37727 497 PHE A C 1
ATOM 3911 O O . PHE A 1 498 ? 69.39400 28.97400 45.48000 1.000 59.25733 497 PHE A O 1
ATOM 3919 N N . ASP A 1 499 ? 67.26300 28.25300 45.45900 1.000 63.36924 498 ASP A N 1
ATOM 3920 C CA . ASP A 1 499 ? 67.37400 27.78800 44.08100 1.000 63.33562 498 ASP A CA 1
ATOM 3921 C C . ASP A 1 499 ? 67.66100 28.95100 43.13900 1.000 61.51088 498 ASP A C 1
ATOM 3922 O O . ASP A 1 499 ? 68.39800 28.79900 42.15800 1.000 59.72713 498 ASP A O 1
ATOM 3927 N N . GLU A 1 500 ? 67.08800 30.12400 43.42300 1.000 61.62708 499 GLU A N 1
ATOM 3928 C CA . GLU A 1 500 ? 67.39100 31.30000 42.61700 1.000 59.80402 499 GLU A CA 1
ATOM 3929 C C . GLU A 1 500 ? 68.83800 31.73900 42.80100 1.000 56.54003 499 GLU A C 1
ATOM 3930 O O . GLU A 1 500 ? 69.44300 32.28100 41.86900 1.000 55.17805 499 GLU A O 1
ATOM 3936 N N . VAL A 1 501 ? 69.41200 31.50800 43.98300 1.000 55.68239 500 VAL A N 1
ATOM 3937 C CA . VAL A 1 501 ? 70.83100 31.78700 44.18100 1.000 53.37074 500 VAL A CA 1
ATOM 3938 C C . VAL A 1 501 ? 71.67000 30.91700 43.25500 1.000 52.70970 500 VAL A C 1
ATOM 3939 O O . VAL A 1 501 ? 72.58700 31.39900 42.57900 1.000 50.76911 500 VAL A O 1
ATOM 3943 N N . MET A 1 502 ? 71.37600 29.61600 43.22000 1.000 54.16616 501 MET A N 1
ATOM 3944 C CA . MET A 1 502 ? 72.15700 28.71100 42.38400 1.000 54.57701 501 MET A CA 1
ATOM 3945 C C . MET A 1 502 ? 71.98000 29.03300 40.90500 1.000 52.56957 501 MET A C 1
ATOM 3946 O O . MET A 1 502 ? 72.94100 28.96300 40.13200 1.000 51.64912 501 MET A O 1
ATOM 3951 N N . THR A 1 503 ? 70.75800 29.38100 40.49200 1.000 52.20601 502 THR A N 1
ATOM 3952 C CA . THR A 1 503 ? 70.54000 29.80300 39.11300 1.000 49.96750 502 THR A CA 1
ATOM 3953 C C . THR A 1 503 ? 71.46800 30.95200 38.74500 1.000 47.79213 502 THR A C 1
ATOM 3954 O O . THR A 1 503 ? 72.03800 30.97700 37.64800 1.000 46.00355 502 THR A O 1
ATOM 3958 N N . ALA A 1 504 ? 71.63400 31.91500 39.65400 1.000 48.16715 503 ALA A N 1
ATOM 3959 C CA . ALA A 1 504 ? 72.55300 33.01900 39.40400 1.000 47.55110 503 ALA A CA 1
ATOM 3960 C C . ALA A 1 504 ? 73.97600 32.50900 39.22100 1.000 46.39805 503 ALA A C 1
ATOM 3961 O O . ALA A 1 504 ? 74.66800 32.88900 38.26800 1.000 45.25591 503 ALA A O 1
ATOM 3963 N N . TRP A 1 505 ? 74.43200 31.64100 40.12800 1.000 46.06216 504 TRP A N 1
ATOM 3964 C CA . TRP A 1 505 ? 75.76200 31.05600 39.99100 1.000 44.77746 504 TRP A CA 1
ATOM 3965 C C . TRP A 1 505 ? 75.92200 30.37300 38.63800 1.000 45.82515 504 TRP A C 1
ATOM 3966 O O . TRP A 1 505 ? 76.91500 30.58900 37.93300 1.000 45.53003 504 TRP A O 1
ATOM 3977 N N . ASP A 1 506 ? 74.95400 29.53500 38.26300 1.000 48.43734 505 ASP A N 1
ATOM 3978 C CA . ASP A 1 506 ? 75.02100 28.84600 36.97900 1.000 49.91676 505 ASP A CA 1
ATOM 3979 C C . ASP A 1 506 ? 75.15400 29.84000 35.83000 1.000 49.93335 505 ASP A C 1
ATOM 3980 O O . ASP A 1 506 ? 75.99000 29.67000 34.93500 1.000 49.08892 505 ASP A O 1
ATOM 3985 N N . THR A 1 507 ? 74.33200 30.89000 35.84200 1.000 50.66613 506 THR A N 1
ATOM 3986 C CA . THR A 1 507 ? 74.34200 31.85000 34.74400 1.000 50.16971 506 THR A CA 1
ATOM 3987 C C . THR A 1 507 ? 75.66000 32.61100 34.68300 1.000 48.64139 506 THR A C 1
ATOM 3988 O O . THR A 1 507 ? 76.19600 32.84900 33.59500 1.000 47.97425 506 THR A O 1
ATOM 3992 N N . GLN A 1 508 ? 76.19700 33.00300 35.83800 1.000 48.22892 507 GLN A N 1
ATOM 3993 C CA . GLN A 1 508 ? 77.43100 33.77900 35.85100 1.000 47.06679 507 GLN A CA 1
ATOM 3994 C C . GLN A 1 508 ? 78.62300 32.92400 35.43600 1.000 45.25720 507 GLN A C 1
ATOM 3995 O O . GLN A 1 508 ? 79.45100 33.35100 34.62200 1.000 44.02411 507 GLN A O 1
ATOM 4001 N N . ILE A 1 509 ? 78.72800 31.71000 35.98000 1.000 44.62846 508 ILE A N 1
ATOM 4002 C CA . ILE A 1 509 ? 79.92300 30.91000 35.72900 1.000 42.84673 508 ILE A CA 1
ATOM 4003 C C . ILE A 1 509 ? 79.98100 30.46300 34.27400 1.000 42.90587 508 ILE A C 1
ATOM 4004 O O . ILE A 1 509 ? 81.07200 30.33700 33.70400 1.000 43.67345 508 ILE A O 1
ATOM 4009 N N . ARG A 1 510 ? 78.82800 30.21600 33.64500 1.000 44.31684 509 ARG A N 1
ATOM 4010 C CA . ARG A 1 510 ? 78.83500 29.91600 32.21600 1.000 44.44412 509 ARG A CA 1
ATOM 4011 C C . ARG A 1 510 ? 79.41600 31.08000 31.42400 1.000 43.44520 509 ARG A C 1
ATOM 4012 O O . ARG A 1 510 ? 80.22200 30.87800 30.50900 1.000 42.31053 509 ARG A O 1
ATOM 4020 N N . TYR A 1 511 ? 79.02800 32.30900 31.77200 1.000 44.04815 510 TYR A N 1
ATOM 4021 C CA . TYR A 1 511 ? 79.56300 33.47800 31.08300 1.000 43.54400 510 TYR A CA 1
ATOM 4022 C C . TYR A 1 511 ? 81.07800 33.55500 31.22700 1.000 42.31320 510 TYR A C 1
ATOM 4023 O O . TYR A 1 511 ? 81.80000 33.72600 30.23900 1.000 41.38004 510 TYR A O 1
ATOM 4032 N N . TYR A 1 512 ? 81.58100 33.44200 32.45800 1.000 42.51457 511 TYR A N 1
ATOM 4033 C CA . TYR A 1 512 ? 83.01900 33.55800 32.67400 1.000 41.85052 511 TYR A CA 1
ATOM 4034 C C . TYR A 1 512 ? 83.77400 32.37300 32.08600 1.000 40.54895 511 TYR A C 1
ATOM 4035 O O . TYR A 1 512 ? 84.95300 32.50600 31.73900 1.000 39.97900 511 TYR A O 1
ATOM 4044 N N . THR A 1 513 ? 83.12500 31.21200 31.97600 1.000 40.12710 512 THR A N 1
ATOM 4045 C CA . THR A 1 513 ? 83.76500 30.07200 31.32600 1.000 39.46845 512 THR A CA 1
ATOM 4046 C C . THR A 1 513 ? 83.99800 30.35800 29.84600 1.000 39.43392 512 THR A C 1
ATOM 4047 O O . THR A 1 513 ? 85.12200 30.23000 29.34700 1.000 38.13326 512 THR A O 1
ATOM 4051 N N . ARG A 1 514 ? 82.94200 30.75600 29.13000 1.000 40.25265 513 ARG A N 1
ATOM 4052 C CA . ARG A 1 514 ? 83.09000 31.10600 27.72200 1.000 40.96845 513 ARG A CA 1
ATOM 4053 C C . ARG A 1 514 ? 84.17800 32.15000 27.52500 1.000 41.36651 513 ARG A C 1
ATOM 4054 O O . ARG A 1 514 ? 84.99200 32.04600 26.60000 1.000 41.08536 513 ARG A O 1
ATOM 4062 N N . LYS A 1 515 ? 84.20300 33.17300 28.38000 1.000 42.71001 514 LYS A N 1
ATOM 4063 C CA . LYS A 1 515 ? 85.18600 34.23700 28.21500 1.000 42.86169 514 LYS A CA 1
ATOM 4064 C C . LYS A 1 515 ? 86.59800 33.74300 28.49900 1.000 41.19618 514 LYS A C 1
ATOM 4065 O O . LYS A 1 515 ? 87.54900 34.19900 27.85600 1.000 41.03066 514 LYS A O 1
ATOM 4071 N N . SER A 1 516 ? 86.75800 32.80800 29.43700 1.000 40.68708 515 SER A N 1
ATOM 4072 C CA . SER A 1 516 ? 88.08500 32.25300 29.68000 1.000 39.99460 515 SER A CA 1
ATOM 4073 C C . SER A 1 516 ? 88.61000 31.54200 28.44000 1.000 39.37345 515 SER A C 1
ATOM 4074 O O . SER A 1 516 ? 89.80500 31.61300 28.13300 1.000 39.40943 515 SER A O 1
ATOM 4077 N N . ILE A 1 517 ? 87.72900 30.85700 27.71000 1.000 38.86763 516 ILE A N 1
ATOM 4078 C CA . ILE A 1 517 ? 88.16500 30.10400 26.54000 1.000 38.70710 516 ILE A CA 1
ATOM 4079 C C . ILE A 1 517 ? 88.38700 31.03400 25.35400 1.000 37.91329 516 ILE A C 1
ATOM 4080 O O . ILE A 1 517 ? 89.32300 30.84100 24.57100 1.000 37.39136 516 ILE A O 1
ATOM 4085 N N . GLU A 1 518 ? 87.54300 32.05800 25.20400 1.000 37.28413 517 GLU A N 1
ATOM 4086 C CA . GLU A 1 518 ? 87.82200 33.09700 24.22000 1.000 36.17882 517 GLU A CA 1
ATOM 4087 C C . GLU A 1 518 ? 89.21400 33.67500 24.43200 1.000 34.87296 517 GLU A C 1
ATOM 4088 O O . GLU A 1 518 ? 89.94100 33.94700 23.47000 1.000 34.58330 517 GLU A O 1
ATOM 4094 N N . ILE A 1 519 ? 89.60400 33.86600 25.69300 1.000 34.09068 518 ILE A N 1
ATOM 4095 C CA . ILE A 1 519 ? 90.92600 34.40900 25.98600 1.000 33.93466 518 ILE A CA 1
ATOM 4096 C C . ILE A 1 519 ? 92.00700 33.38700 25.65700 1.000 34.96087 518 ILE A C 1
ATOM 4097 O O . ILE A 1 519 ? 93.05300 33.73200 25.09400 1.000 34.73819 518 ILE A O 1
ATOM 4102 N N . GLU A 1 520 ? 91.77500 32.11500 25.99700 1.000 36.12937 519 GLU A N 1
ATOM 4103 C CA . GLU A 1 520 ? 92.76000 31.08000 25.69800 1.000 36.93455 519 GLU A CA 1
ATOM 4104 C C . GLU A 1 520 ? 92.97700 30.94500 24.19700 1.000 36.55524 519 GLU A C 1
ATOM 4105 O O . GLU A 1 520 ? 94.10000 30.69800 23.74200 1.000 36.25029 519 GLU A O 1
ATOM 4111 N N . TYR A 1 521 ? 91.91200 31.10200 23.41000 1.000 36.00117 520 TYR A N 1
ATOM 4112 C CA . TYR A 1 521 ? 92.03900 30.95900 21.96400 1.000 35.42864 520 TYR A CA 1
ATOM 4113 C C . TYR A 1 521 ? 92.97600 32.01200 21.38700 1.000 36.03535 520 TYR A C 1
ATOM 4114 O O . TYR A 1 521 ? 93.79200 31.71100 20.50800 1.000 36.64968 520 TYR A O 1
ATOM 4123 N N . VAL A 1 522 ? 92.88800 33.24800 21.87800 1.000 36.72007 521 VAL A N 1
ATOM 4124 C CA . VAL A 1 522 ? 93.81400 34.28500 21.43200 1.000 37.17454 521 VAL A CA 1
ATOM 4125 C C . VAL A 1 522 ? 95.24200 33.92200 21.82200 1.000 38.66049 521 VAL A C 1
ATOM 4126 O O . VAL A 1 522 ? 96.16100 33.97200 20.99700 1.000 42.21969 521 VAL A O 1
ATOM 4130 N N . VAL A 1 523 ? 95.44800 33.53700 23.08500 1.000 37.90076 522 VAL A N 1
ATOM 4131 C CA . VAL A 1 523 ? 96.80500 33.31000 23.57800 1.000 38.70495 522 VAL A CA 1
ATOM 4132 C C . VAL A 1 523 ? 97.41800 32.08000 22.91700 1.000 38.57941 522 VAL A C 1
ATOM 4133 O O . VAL A 1 523 ? 98.56000 32.11900 22.44200 1.000 38.82757 522 VAL A O 1
ATOM 4137 N N . ASP A 1 524 ? 96.68400 30.96300 22.90000 1.000 38.16865 523 ASP A N 1
ATOM 4138 C CA . ASP A 1 524 ? 97.18000 29.76700 22.22800 1.000 38.01885 523 ASP A CA 1
ATOM 4139 C C . ASP A 1 524 ? 97.56400 30.06600 20.78300 1.000 36.81172 523 ASP A C 1
ATOM 4140 O O . ASP A 1 524 ? 98.60700 29.60900 20.30000 1.000 35.88399 523 ASP A O 1
ATOM 4145 N N . THR A 1 525 ? 96.73800 30.84600 20.08200 1.000 35.92443 524 THR A N 1
ATOM 4146 C CA . THR A 1 525 ? 97.00200 31.12500 18.67400 1.000 35.27830 524 THR A CA 1
ATOM 4147 C C . THR A 1 525 ? 98.23500 32.00600 18.50700 1.000 35.78390 524 THR A C 1
ATOM 4148 O O . THR A 1 525 ? 98.99300 31.84100 17.54500 1.000 35.47170 524 THR A O 1
ATOM 4152 N N . MET A 1 526 ? 98.45700 32.94300 19.43300 1.000 36.51537 525 MET A N 1
ATOM 4153 C CA . MET A 1 526 ? 99.65400 33.77300 19.35800 1.000 37.10816 525 MET A CA 1
ATOM 4154 C C . MET A 1 526 ? 100.91000 32.97500 19.69300 1.000 37.23608 525 MET A C 1
ATOM 4155 O O . MET A 1 526 ? 101.98900 33.27200 19.16800 1.000 38.43717 525 MET A O 1
ATOM 4160 N N . LEU A 1 527 ? 100.79700 31.96800 20.56200 1.000 36.25454 526 LEU A N 1
ATOM 4161 C CA . LEU A 1 527 ? 101.93100 31.08200 20.80600 1.000 35.47568 526 LEU A CA 1
ATOM 4162 C C . LEU A 1 527 ? 102.21800 30.21700 19.58300 1.000 36.31103 526 LEU A C 1
ATOM 4163 O O . LEU A 1 527 ? 103.38200 30.01100 19.22000 1.000 36.63705 526 LEU A O 1
ATOM 4168 N N . GLU A 1 528 ? 101.16800 29.71000 18.93300 1.000 37.22233 527 GLU A N 1
ATOM 4169 C CA . GLU A 1 528 ? 101.35700 28.86500 17.75800 1.000 38.92130 527 GLU A CA 1
ATOM 4170 C C . GLU A 1 528 ? 102.09700 29.60600 16.65100 1.000 38.56716 527 GLU A C 1
ATOM 4171 O O . GLU A 1 528 ? 103.00200 29.05000 16.01800 1.000 38.95067 527 GLU A O 1
ATOM 4177 N N . GLU A 1 529 ? 101.72400 30.86100 16.40000 1.000 38.03230 528 GLU A N 1
ATOM 4178 C CA . GLU A 1 529 ? 102.22600 31.57100 15.23300 1.000 38.53933 528 GLU A CA 1
ATOM 4179 C C . GLU A 1 529 ? 103.59900 32.19700 15.44400 1.000 38.74429 528 GLU A C 1
ATOM 4180 O O . GLU A 1 529 ? 104.27500 32.50200 14.45500 1.000 38.45332 528 GLU A O 1
ATOM 4186 N N . ASN A 1 530 ? 104.04200 32.37700 16.68900 1.000 38.43147 529 ASN A N 1
ATOM 4187 C CA . ASN A 1 530 ? 105.23000 33.17700 16.95500 1.000 38.77047 529 ASN A CA 1
ATOM 4188 C C . ASN A 1 530 ? 106.35900 32.44400 17.66300 1.000 39.22641 529 ASN A C 1
ATOM 4189 O O . ASN A 1 530 ? 107.51400 32.83900 17.49200 1.000 40.43462 529 ASN A O 1
ATOM 4194 N N . VAL A 1 531 ? 106.07500 31.40200 18.44700 1.000 39.45257 530 VAL A N 1
ATOM 4195 C CA . VAL A 1 531 ? 107.10800 30.77700 19.26800 1.000 40.02814 530 VAL A CA 1
ATOM 4196 C C . VAL A 1 531 ? 107.04000 29.25700 19.19000 1.000 40.33524 530 VAL A C 1
ATOM 4197 O O . VAL A 1 531 ? 106.78300 28.57800 20.19200 1.000 41.09834 530 VAL A O 1
ATOM 4201 N N . HIS A 1 532 ? 107.30400 28.71200 18.00600 1.000 40.49887 531 HIS A N 1
ATOM 4202 C CA . HIS A 1 532 ? 107.38000 27.26600 17.84500 1.000 41.09374 531 HIS A CA 1
ATOM 4203 C C . HIS A 1 532 ? 108.50400 26.69800 18.70700 1.000 41.90171 531 HIS A C 1
ATOM 4204 O O . HIS A 1 532 ? 109.59800 27.26500 18.77700 1.000 42.94651 531 HIS A O 1
ATOM 4211 N N . ASP A 1 533 ? 108.22700 25.57100 19.36600 1.000 42.02450 532 ASP A N 1
ATOM 4212 C CA . ASP A 1 533 ? 109.24300 24.82000 20.10500 1.000 42.72264 532 ASP A CA 1
ATOM 4213 C C . ASP A 1 533 ? 109.78200 23.73100 19.18200 1.000 42.83687 532 ASP A C 1
ATOM 4214 O O . ASP A 1 533 ? 109.10600 22.72400 18.93800 1.000 43.04398 532 ASP A O 1
ATOM 4219 N N . ILE A 1 534 ? 111.00100 23.92300 18.67800 1.000 42.16188 533 ILE A N 1
ATOM 4220 C CA . ILE A 1 534 ? 111.52500 23.04900 17.63300 1.000 42.13576 533 ILE A CA 1
ATOM 4221 C C . ILE A 1 534 ? 111.97800 21.71400 18.21200 1.000 42.04702 533 ILE A C 1
ATOM 4222 O O . ILE A 1 534 ? 111.59300 20.64600 17.72000 1.000 41.39322 533 ILE A O 1
ATOM 4227 N N . LEU A 1 535 ? 112.81800 21.74700 19.25000 1.000 42.00530 534 LEU A N 1
ATOM 4228 C CA . LEU A 1 535 ? 113.28100 20.50300 19.85700 1.000 42.72515 534 LEU A CA 1
ATOM 4229 C C . LEU A 1 535 ? 112.13200 19.76600 20.53300 1.000 41.66872 534 LEU A C 1
ATOM 4230 O O . LEU A 1 535 ? 111.98400 18.54900 20.37800 1.000 42.53783 534 LEU A O 1
ATOM 4235 N N . CYS A 1 536 ? 111.31000 20.48800 21.29600 1.000 40.76539 535 CYS A N 1
ATOM 4236 C CA . CYS A 1 536 ? 110.19500 19.84600 21.98400 1.000 40.51099 535 CYS A CA 1
ATOM 4237 C C . CYS A 1 536 ? 109.29100 19.12800 20.99000 1.000 40.29210 535 CYS A C 1
ATOM 4238 O O . CYS A 1 536 ? 109.02800 17.92800 21.12600 1.000 41.51757 535 CYS A O 1
ATOM 4241 N N . SER A 1 537 ? 108.82000 19.84600 19.96600 1.000 38.82602 536 SER A N 1
ATOM 4242 C CA . SER A 1 537 ? 107.98200 19.21800 18.94800 1.000 37.94285 536 SER A CA 1
ATOM 4243 C C . SER A 1 537 ? 108.66700 17.99600 18.35100 1.000 39.50541 536 SER A C 1
ATOM 4244 O O . SER A 1 537 ? 108.03800 16.94900 18.16200 1.000 39.74792 536 SER A O 1
ATOM 4247 N N . ALA A 1 538 ? 109.96700 18.11000 18.06100 1.000 40.02485 537 ALA A N 1
ATOM 4248 C CA . ALA A 1 538 ? 110.69700 17.00600 17.45000 1.000 41.28248 537 ALA A CA 1
ATOM 4249 C C . ALA A 1 538 ? 110.60800 15.73000 18.27600 1.000 42.55705 537 ALA A C 1
ATOM 4250 O O . ALA A 1 538 ? 110.60300 14.62800 17.71300 1.000 43.55351 537 ALA A O 1
ATOM 4252 N N . LEU A 1 539 ? 110.54200 15.85200 19.60300 1.000 42.35825 538 LEU A N 1
ATOM 4253 C CA . LEU A 1 539 ? 110.61000 14.70800 20.50000 1.000 43.64121 538 LEU A CA 1
ATOM 4254 C C . LEU A 1 539 ? 109.24700 14.30500 21.05300 1.000 43.57247 538 LEU A C 1
ATOM 4255 O O . LEU A 1 539 ? 109.18200 13.58100 22.05200 1.000 44.65173 538 LEU A O 1
ATOM 4260 N N . VAL A 1 540 ? 108.16300 14.74900 20.42100 1.000 43.44816 539 VAL A N 1
ATOM 4261 C CA . VAL A 1 540 ? 106.80500 14.37000 20.79300 1.000 43.90105 539 VAL A CA 1
ATOM 4262 C C . VAL A 1 540 ? 106.13500 13.75000 19.57200 1.000 46.74789 539 VAL A C 1
ATOM 4263 O O . VAL A 1 540 ? 106.18300 14.32100 18.47600 1.000 45.85742 539 VAL A O 1
ATOM 4267 N N . ASP A 1 541 ? 105.52000 12.58400 19.76500 1.000 49.91051 540 ASP A N 1
ATOM 4268 C CA . ASP A 1 541 ? 104.72000 11.95600 18.71800 1.000 53.24728 540 ASP A CA 1
ATOM 4269 C C . ASP A 1 541 ? 103.45600 12.77900 18.48700 1.000 53.10992 540 ASP A C 1
ATOM 4270 O O . ASP A 1 541 ? 102.74000 13.07800 19.44500 1.000 52.97311 540 ASP A O 1
ATOM 4275 N N . ASP A 1 542 ? 103.17600 13.13400 17.23600 1.000 53.79337 541 ASP A N 1
ATOM 4276 C CA . ASP A 1 542 ? 103.80700 12.63900 15.98900 1.000 55.76290 541 ASP A CA 1
ATOM 4277 C C . ASP A 1 542 ? 104.15200 13.87400 15.16100 1.000 52.15332 541 ASP A C 1
ATOM 4278 O O . ASP A 1 542 ? 103.65300 14.01400 14.06900 1.000 51.52526 541 ASP A O 1
ATOM 4283 N N . CYS A 1 543 ? 104.99300 14.74000 15.69100 1.000 48.77986 542 CYS A N 1
ATOM 4284 C CA . CYS A 1 543 ? 105.22300 16.02700 15.04100 1.000 45.51079 542 CYS A CA 1
ATOM 4285 C C . CYS A 1 543 ? 106.09700 15.88600 13.80100 1.000 45.20932 542 CYS A C 1
ATOM 4286 O O . CYS A 1 543 ? 105.83900 16.53400 12.78100 1.000 44.78588 542 CYS A O 1
ATOM 4289 N N . ILE A 1 544 ? 107.14200 15.06000 13.86900 1.000 45.75303 543 ILE A N 1
ATOM 4290 C CA . ILE A 1 544 ? 108.02800 14.89600 12.71900 1.000 45.66896 543 ILE A CA 1
ATOM 4291 C C . ILE A 1 544 ? 107.25400 14.33400 11.53300 1.000 46.07801 543 ILE A C 1
ATOM 4292 O O . ILE A 1 544 ? 107.35100 14.83800 10.40800 1.000 45.77030 543 ILE A O 1
ATOM 4297 N N . GLU A 1 545 ? 106.46900 13.28100 11.77000 1.000 46.69430 544 GLU A N 1
ATOM 4298 C CA . GLU A 1 545 ? 105.68700 12.68900 10.69000 1.000 47.18571 544 GLU A CA 1
ATOM 4299 C C . GLU A 1 545 ? 104.68000 13.68700 10.13300 1.000 45.59835 544 GLU A C 1
ATOM 4300 O O . GLU A 1 545 ? 104.42900 13.71700 8.92300 1.000 46.15949 544 GLU A O 1
ATOM 4306 N N . ARG A 1 546 ? 104.09600 14.51400 10.99800 1.000 43.58829 545 ARG A N 1
ATOM 4307 C CA . ARG A 1 546 ? 103.16200 15.54400 10.56500 1.000 42.01873 545 ARG A CA 1
ATOM 4308 C C . ARG A 1 546 ? 103.84900 16.83600 10.14300 1.000 40.52797 545 ARG A C 1
ATOM 4309 O O . ARG A 1 546 ? 103.17500 17.73500 9.62900 1.000 38.21656 545 ARG A O 1
ATOM 4317 N N . ALA A 1 547 ? 105.15700 16.95600 10.35900 1.000 41.26507 546 ALA A N 1
ATOM 4318 C CA . ALA A 1 547 ? 105.92300 18.12700 9.94000 1.000 41.55026 546 ALA A CA 1
ATOM 4319 C C . ALA A 1 547 ? 105.27600 19.41600 10.44400 1.000 41.03379 546 ALA A C 1
ATOM 4320 O O . ALA A 1 547 ? 105.01400 20.35100 9.68400 1.000 41.12902 546 ALA A O 1
ATOM 4322 N N . LYS A 1 548 ? 105.01700 19.46300 11.74800 1.000 41.19989 547 LYS A N 1
ATOM 4323 C CA . LYS A 1 548 ? 104.45300 20.65600 12.36500 1.000 40.26193 547 LYS A CA 1
ATOM 4324 C C . LYS A 1 548 ? 104.59100 20.53800 13.87400 1.000 40.10049 547 LYS A C 1
ATOM 4325 O O . LYS A 1 548 ? 104.82000 19.45000 14.41000 1.000 40.75114 547 LYS A O 1
ATOM 4331 N N . SER A 1 549 ? 104.44000 21.67500 14.54900 1.000 38.88092 548 SER A N 1
ATOM 4332 C CA . SER A 1 549 ? 104.71700 21.76500 15.97200 1.000 38.88636 548 SER A CA 1
ATOM 4333 C C . SER A 1 549 ? 103.57200 21.17900 16.79500 1.000 37.95028 548 SER A C 1
ATOM 4334 O O . SER A 1 549 ? 102.47300 20.91100 16.30000 1.000 37.11640 548 SER A O 1
ATOM 4337 N N . ILE A 1 550 ? 103.85000 20.98600 18.08400 1.000 37.81476 549 ILE A N 1
ATOM 4338 C CA . ILE A 1 550 ? 102.81800 20.53300 19.01200 1.000 38.01155 549 ILE A CA 1
ATOM 4339 C C . ILE A 1 550 ? 101.64000 21.49800 18.99400 1.000 37.62370 549 ILE A C 1
ATOM 4340 O O . ILE A 1 550 ? 100.47500 21.08700 18.93200 1.000 37.38955 549 ILE A O 1
ATOM 4345 N N . LYS A 1 551 ? 101.93000 22.80000 19.03400 1.000 37.97641 550 LYS A N 1
ATOM 4346 C CA . LYS A 1 551 ? 100.87500 23.80400 19.10400 1.000 38.03602 550 LYS A CA 1
ATOM 4347 C C . LYS A 1 551 ? 100.03900 23.85800 17.83200 1.000 38.44263 550 LYS A C 1
ATOM 4348 O O . LYS A 1 551 ? 98.92500 24.39100 17.86300 1.000 38.30830 550 LYS A O 1
ATOM 4354 N N . GLN A 1 552 ? 100.54700 23.32400 16.72100 1.000 38.27005 551 GLN A N 1
ATOM 4355 C CA . GLN A 1 552 ? 99.81300 23.28300 15.46400 1.000 37.57086 551 GLN A CA 1
ATOM 4356 C C . GLN A 1 552 ? 99.00000 22.00400 15.29600 1.000 37.09271 551 GLN A C 1
ATOM 4357 O O . GLN A 1 552 ? 98.27800 21.87200 14.30200 1.000 37.36556 551 GLN A O 1
ATOM 4363 N N . GLY A 1 553 ? 99.09300 21.07400 16.23500 1.000 35.93297 552 GLY A N 1
ATOM 4364 C CA . GLY A 1 553 ? 98.36800 19.82900 16.17800 1.000 34.87122 552 GLY A CA 1
ATOM 4365 C C . GLY A 1 553 ? 99.21900 18.59100 15.98700 1.000 34.71015 552 GLY A C 1
ATOM 4366 O O . GLY A 1 553 ? 98.68000 17.55600 15.57700 1.000 34.67306 552 GLY A O 1
ATOM 4367 N N . GLY A 1 554 ? 100.52100 18.65900 16.28100 1.000 34.74190 553 GLY A N 1
ATOM 4368 C CA . GLY A 1 554 ? 101.41600 17.55400 15.99500 1.000 32.16174 553 GLY A CA 1
ATOM 4369 C C . GLY A 1 554 ? 101.32400 16.38700 16.95100 1.000 38.91199 553 GLY A C 1
ATOM 4370 O O . GLY A 1 554 ? 101.66900 15.26400 16.57100 1.000 40.80322 553 GLY A O 1
ATOM 4371 N N . ALA A 1 555 ? 100.87000 16.61900 18.17700 1.000 38.14196 554 ALA A N 1
ATOM 4372 C CA . ALA A 1 555 ? 100.88200 15.57700 19.19200 1.000 38.11434 554 ALA A CA 1
ATOM 4373 C C . ALA A 1 555 ? 99.76600 14.56500 18.96200 1.000 39.94339 554 ALA A C 1
ATOM 4374 O O . ALA A 1 555 ? 98.69100 14.89100 18.45200 1.000 40.23489 554 ALA A O 1
ATOM 4376 N N . LYS A 1 556 ? 100.03800 13.31800 19.35300 1.000 41.84500 555 LYS A N 1
ATOM 4377 C CA . LYS A 1 556 ? 99.04500 12.25600 19.21800 1.000 43.27812 555 LYS A CA 1
ATOM 4378 C C . LYS A 1 556 ? 97.79400 12.55300 20.03600 1.000 43.17661 555 LYS A C 1
ATOM 4379 O O . LYS A 1 556 ? 96.67400 12.27000 19.59400 1.000 43.67669 555 LYS A O 1
ATOM 4385 N N . TYR A 1 557 ? 97.96300 13.11100 21.23400 1.000 41.86154 556 TYR A N 1
ATOM 4386 C CA . TYR A 1 557 ? 96.85500 13.46600 22.10800 1.000 41.23513 556 TYR A CA 1
ATOM 4387 C C . TYR A 1 557 ? 96.92400 14.94800 22.44800 1.000 40.83770 556 TYR A C 1
ATOM 4388 O O . TYR A 1 557 ? 98.01200 15.52000 22.57200 1.000 41.33829 556 TYR A O 1
ATOM 4397 N N . ASP A 1 558 ? 95.75500 15.57000 22.61600 1.000 40.54097 557 ASP A N 1
ATOM 4398 C CA . ASP A 1 558 ? 95.72100 16.98600 22.99100 1.000 39.61889 557 ASP A CA 1
ATOM 4399 C C . ASP A 1 558 ? 94.44200 17.24200 23.79100 1.000 39.53180 557 ASP A C 1
ATOM 4400 O O . ASP A 1 558 ? 93.38600 17.53300 23.22700 1.000 39.22778 557 ASP A O 1
ATOM 4405 N N . TRP A 1 559 ? 94.55700 17.11900 25.11100 1.000 39.80653 558 TRP A N 1
ATOM 4406 C CA . TRP A 1 559 ? 93.57300 17.62600 26.05300 1.000 39.04040 558 TRP A CA 1
ATOM 4407 C C . TRP A 1 559 ? 94.26900 18.60400 26.99300 1.000 39.20811 558 TRP A C 1
ATOM 4408 O O . TRP A 1 559 ? 95.43500 18.41200 27.35400 1.000 39.80116 558 TRP A O 1
ATOM 4419 N N . VAL A 1 560 ? 93.54600 19.64900 27.39800 1.000 38.92599 559 VAL A N 1
ATOM 4420 C CA . VAL A 1 560 ? 94.07300 20.66500 28.30200 1.000 38.34205 559 VAL A CA 1
ATOM 4421 C C . VAL A 1 560 ? 92.99600 21.03000 29.31700 1.000 38.40133 559 VAL A C 1
ATOM 4422 O O . VAL A 1 560 ? 91.81900 20.70100 29.15500 1.000 39.20437 559 VAL A O 1
ATOM 4426 N N . SER A 1 561 ? 93.41400 21.72100 30.37700 1.000 37.94042 560 SER A N 1
ATOM 4427 C CA . SER A 1 561 ? 92.48500 22.15500 31.41000 1.000 37.79224 560 SER A CA 1
ATOM 4428 C C . SER A 1 561 ? 92.95400 23.46600 32.01700 1.000 37.11028 560 SER A C 1
ATOM 4429 O O . SER A 1 561 ? 94.15700 23.69200 32.18100 1.000 36.56561 560 SER A O 1
ATOM 4432 N N . GLY A 1 562 ? 91.99300 24.32500 32.33900 1.000 37.49631 561 GLY A N 1
ATOM 4433 C CA . GLY A 1 562 ? 92.25300 25.50500 33.13000 1.000 38.85366 561 GLY A CA 1
ATOM 4434 C C . GLY A 1 562 ? 92.28700 25.17100 34.60900 1.000 40.91201 561 GLY A C 1
ATOM 4435 O O . GLY A 1 562 ? 92.28500 24.01100 35.02400 1.000 40.69459 561 GLY A O 1
ATOM 4436 N N . LEU A 1 563 ? 92.30800 26.22500 35.42100 1.000 42.63021 562 LEU A N 1
ATOM 4437 C CA . LEU A 1 563 ? 92.46400 26.09000 36.86500 1.000 45.46220 562 LEU A CA 1
ATOM 4438 C C . LEU A 1 563 ? 91.38600 26.90000 37.56200 1.000 47.12859 562 LEU A C 1
ATOM 4439 O O . LEU A 1 563 ? 91.28900 28.11500 37.36400 1.000 50.71821 562 LEU A O 1
ATOM 4444 N N . GLN A 1 564 ? 90.57300 26.22300 38.36800 1.000 44.61145 563 GLN A N 1
ATOM 4445 C CA . GLN A 1 564 ? 89.45900 26.84000 39.07800 1.000 43.44933 563 GLN A CA 1
ATOM 4446 C C . GLN A 1 564 ? 89.87500 27.04800 40.53100 1.000 43.18183 563 GLN A C 1
ATOM 4447 O O . GLN A 1 564 ? 90.09600 26.08000 41.26700 1.000 44.39546 563 GLN A O 1
ATOM 4453 N N . VAL A 1 565 ? 89.97800 28.31000 40.94300 1.000 41.69886 564 VAL A N 1
ATOM 4454 C CA . VAL A 1 565 ? 90.55600 28.68300 42.22900 1.000 41.16185 564 VAL A CA 1
ATOM 4455 C C . VAL A 1 565 ? 89.44500 29.09700 43.18300 1.000 41.63673 564 VAL A C 1
ATOM 4456 O O . VAL A 1 565 ? 88.52800 29.83500 42.80400 1.000 42.04139 564 VAL A O 1
ATOM 4460 N N . GLY A 1 566 ? 89.53800 28.62900 44.42900 1.000 41.92386 565 GLY A N 1
ATOM 4461 C CA . GLY A 1 566 ? 88.57400 28.97400 45.45700 1.000 42.42758 565 GLY A CA 1
ATOM 4462 C C . GLY A 1 566 ? 87.51400 27.91000 45.64500 1.000 43.47899 565 GLY A C 1
ATOM 4463 O O . GLY A 1 566 ? 86.33300 28.22000 45.83500 1.000 44.35794 565 GLY A O 1
ATOM 4464 N N . ILE A 1 567 ? 87.93300 26.64400 45.60500 1.000 43.71248 566 ILE A N 1
ATOM 4465 C CA . ILE A 1 567 ? 86.98200 25.53600 45.62700 1.000 43.94226 566 ILE A CA 1
ATOM 4466 C C . ILE A 1 567 ? 86.25000 25.48900 46.96300 1.000 45.37311 566 ILE A C 1
ATOM 4467 O O . ILE A 1 567 ? 85.02100 25.61900 47.02600 1.000 44.52249 566 ILE A O 1
ATOM 4472 N N . ALA A 1 568 ? 86.99700 25.29100 48.05400 1.000 46.66794 567 ALA A N 1
ATOM 4473 C CA . ALA A 1 568 ? 86.37000 25.19800 49.36700 1.000 48.30690 567 ALA A CA 1
ATOM 4474 C C . ALA A 1 568 ? 85.61900 26.47500 49.71700 1.000 48.03155 567 ALA A C 1
ATOM 4475 O O . ALA A 1 568 ? 84.58800 26.42300 50.39600 1.000 48.50983 567 ALA A O 1
ATOM 4477 N N . ASN A 1 569 ? 86.11500 27.62700 49.26500 1.000 47.57837 568 ASN A N 1
ATOM 4478 C CA . ASN A 1 569 ? 85.43400 28.88200 49.56500 1.000 47.70090 568 ASN A CA 1
ATOM 4479 C C . ASN A 1 569 ? 84.07500 28.94000 48.88300 1.000 47.96282 568 ASN A C 1
ATOM 4480 O O . ASN A 1 569 ? 83.10200 29.43300 49.46500 1.000 49.26507 568 ASN A O 1
ATOM 4485 N N . LEU A 1 570 ? 83.99000 28.43100 47.65400 1.000 47.75298 569 LEU A N 1
ATOM 4486 C CA . LEU A 1 570 ? 82.71500 28.39600 46.94800 1.000 48.13689 569 LEU A CA 1
ATOM 4487 C C . LEU A 1 570 ? 81.70000 27.54200 47.69800 1.000 48.98868 569 LEU A C 1
ATOM 4488 O O . LEU A 1 570 ? 80.56000 27.96400 47.92600 1.000 49.39983 569 LEU A O 1
ATOM 4493 N N . GLY A 1 571 ? 82.10100 26.33400 48.09800 1.000 48.87986 570 GLY A N 1
ATOM 4494 C CA . GLY A 1 571 ? 81.17700 25.45700 48.79800 1.000 50.03622 570 GLY A CA 1
ATOM 4495 C C . GLY A 1 571 ? 80.80200 25.98400 50.17000 1.000 51.06608 570 GLY A C 1
ATOM 4496 O O . GLY A 1 571 ? 79.62400 26.01000 50.53900 1.000 51.87128 570 GLY A O 1
ATOM 4497 N N . ASN A 1 572 ? 81.80200 26.40700 50.94700 1.000 50.89429 571 ASN A N 1
ATOM 4498 C CA . ASN A 1 572 ? 81.53200 26.94500 52.27600 1.000 52.06814 571 ASN A CA 1
ATOM 4499 C C . ASN A 1 572 ? 80.63900 28.17800 52.20300 1.000 52.39750 571 ASN A C 1
ATOM 4500 O O . ASN A 1 572 ? 79.71200 28.33300 53.00600 1.000 54.31046 571 ASN A O 1
ATOM 4505 N N . SER A 1 573 ? 80.90200 29.06700 51.24400 1.000 51.34492 572 SER A N 1
ATOM 4506 C CA . SER A 1 573 ? 80.13900 30.30700 51.15100 1.000 51.60055 572 SER A CA 1
ATOM 4507 C C . SER A 1 573 ? 78.67000 30.03100 50.85300 1.000 52.67673 572 SER A C 1
ATOM 4508 O O . SER A 1 573 ? 77.77800 30.53900 51.54300 1.000 53.78594 572 SER A O 1
ATOM 4511 N N . LEU A 1 574 ? 78.39600 29.23200 49.81900 1.000 51.88709 573 LEU A N 1
ATOM 4512 C CA . LEU A 1 574 ? 77.01200 28.91800 49.48100 1.000 52.70407 573 LEU A CA 1
ATOM 4513 C C . LEU A 1 574 ? 76.32700 28.14100 50.59800 1.000 54.23020 573 LEU A C 1
ATOM 4514 O O . LEU A 1 574 ? 75.12600 28.32300 50.83400 1.000 54.87721 573 LEU A O 1
ATOM 4519 N N . ALA A 1 575 ? 77.06800 27.27300 51.29300 1.000 55.12283 574 ALA A N 1
ATOM 4520 C CA . ALA A 1 575 ? 76.48800 26.51500 52.39700 1.000 56.14863 574 ALA A CA 1
ATOM 4521 C C . ALA A 1 575 ? 76.00200 27.44500 53.50100 1.000 56.68440 574 ALA A C 1
ATOM 4522 O O . ALA A 1 575 ? 74.88500 27.29700 54.01100 1.000 58.35531 574 ALA A O 1
ATOM 4524 N N . ALA A 1 576 ? 76.83600 28.41100 53.89000 1.000 55.63067 575 ALA A N 1
ATOM 4525 C CA . ALA A 1 576 ? 76.42500 29.38300 54.89600 1.000 56.28331 575 ALA A CA 1
ATOM 4526 C C . ALA A 1 576 ? 75.17700 30.13400 54.44900 1.000 55.85891 575 ALA A C 1
ATOM 4527 O O . ALA A 1 576 ? 74.22300 30.29700 55.21800 1.000 57.99982 575 ALA A O 1
ATOM 4529 N N . VAL A 1 577 ? 75.16600 30.59900 53.19900 1.000 54.20321 576 VAL A N 1
ATOM 4530 C CA . VAL A 1 577 ? 74.01000 31.32500 52.68200 1.000 53.67568 576 VAL A CA 1
ATOM 4531 C C . VAL A 1 577 ? 72.76800 30.44200 52.72000 1.000 54.40961 576 VAL A C 1
ATOM 4532 O O . VAL A 1 577 ? 71.70000 30.85900 53.18400 1.000 55.69225 576 VAL A O 1
ATOM 4536 N N . LYS A 1 578 ? 72.89200 29.20500 52.23600 1.000 53.57610 577 LYS A N 1
ATOM 4537 C CA . LYS A 1 578 ? 71.73100 28.32600 52.14800 1.000 54.17202 577 LYS A CA 1
ATOM 4538 C C . LYS A 1 578 ? 71.14800 28.04100 53.52700 1.000 56.16915 577 LYS A C 1
ATOM 4539 O O . LYS A 1 578 ? 69.93100 28.12500 53.72900 1.000 58.51312 577 LYS A O 1
ATOM 4545 N N . LYS A 1 579 ? 72.00600 27.70400 54.49300 1.000 56.40386 578 LYS A N 1
ATOM 4546 C CA . LYS A 1 579 ? 71.52000 27.31400 55.81400 1.000 57.40105 578 LYS A CA 1
ATOM 4547 C C . LYS A 1 579 ? 70.98900 28.51300 56.58900 1.000 58.98188 578 LYS A C 1
ATOM 4548 O O . LYS A 1 579 ? 69.86500 28.48400 57.10400 1.000 60.49545 578 LYS A O 1
ATOM 4554 N N . LEU A 1 580 ? 71.78700 29.57600 56.68900 1.000 58.13964 579 LEU A N 1
ATOM 4555 C CA . LEU A 1 580 ? 71.47000 30.64400 57.63000 1.000 59.96433 579 LEU A CA 1
ATOM 4556 C C . LEU A 1 580 ? 70.48900 31.65400 57.04700 1.000 59.97645 579 LEU A C 1
ATOM 4557 O O . LEU A 1 580 ? 69.58600 32.11600 57.75200 1.000 61.57788 579 LEU A O 1
ATOM 4562 N N . VAL A 1 581 ? 70.63600 32.00800 55.77200 1.000 58.97454 580 VAL A N 1
ATOM 4563 C CA . VAL A 1 581 ? 69.76300 33.02500 55.19300 1.000 59.71913 580 VAL A CA 1
ATOM 4564 C C . VAL A 1 581 ? 68.40200 32.43500 54.84300 1.000 61.59761 580 VAL A C 1
ATOM 4565 O O . VAL A 1 581 ? 67.36100 32.94600 55.27000 1.000 62.97447 580 VAL A O 1
ATOM 4569 N N . PHE A 1 582 ? 68.38600 31.35000 54.07000 1.000 61.05177 581 PHE A N 1
ATOM 4570 C CA . PHE A 1 582 ? 67.15200 30.83600 53.48600 1.000 62.94009 581 PHE A CA 1
ATOM 4571 C C . PHE A 1 582 ? 66.53300 29.69800 54.28800 1.000 66.65645 581 PHE A C 1
ATOM 4572 O O . PHE A 1 582 ? 65.34900 29.76200 54.63000 1.000 69.56896 581 PHE A O 1
ATOM 4580 N N . GLU A 1 583 ? 67.30400 28.65500 54.60200 1.000 67.60180 582 GLU A N 1
ATOM 4581 C CA . GLU A 1 583 ? 66.72600 27.50500 55.29200 1.000 70.51777 582 GLU A CA 1
ATOM 4582 C C . GLU A 1 583 ? 66.22100 27.87800 56.68100 1.000 72.98428 582 GLU A C 1
ATOM 4583 O O . GLU A 1 583 ? 65.14900 27.42300 57.10000 1.000 74.49208 582 GLU A O 1
ATOM 4589 N N . GLN A 1 584 ? 66.97100 28.70700 57.41100 1.000 73.06868 583 GLN A N 1
ATOM 4590 C CA . GLN A 1 584 ? 66.63600 29.03000 58.79200 1.000 75.47914 583 GLN A CA 1
ATOM 4591 C C . GLN A 1 584 ? 66.24900 30.48600 59.01500 1.000 76.47780 583 GLN A C 1
ATOM 4592 O O . GLN A 1 584 ? 65.80000 30.82400 60.11600 1.000 78.91316 583 GLN A O 1
ATOM 4598 N N . GLY A 1 585 ? 66.41300 31.35000 58.01600 1.000 75.33650 584 GLY A N 1
ATOM 4599 C CA . GLY A 1 585 ? 65.99200 32.73800 58.15300 1.000 76.04665 584 GLY A CA 1
ATOM 4600 C C . GLY A 1 585 ? 66.59900 33.44200 59.33800 1.000 77.27278 584 GLY A C 1
ATOM 4601 O O . GLY A 1 585 ? 65.97900 34.35900 59.90000 1.000 78.58860 584 GLY A O 1
ATOM 4602 N N . VAL A 1 586 ? 67.79900 33.04200 59.74600 1.000 77.05692 585 VAL A N 1
ATOM 4603 C CA . VAL A 1 586 ? 68.46500 33.66800 60.88100 1.000 78.67701 585 VAL A CA 1
ATOM 4604 C C . VAL A 1 586 ? 69.32500 34.85400 60.46000 1.000 76.71327 585 VAL A C 1
ATOM 4605 O O . VAL A 1 586 ? 69.59400 35.73400 61.29000 1.000 78.77010 585 VAL A O 1
ATOM 4609 N N . ILE A 1 587 ? 69.74500 34.91400 59.19800 1.000 72.96391 586 ILE A N 1
ATOM 4610 C CA . ILE A 1 587 ? 70.45000 36.06400 58.64600 1.000 69.89482 586 ILE A CA 1
ATOM 4611 C C . ILE A 1 587 ? 69.62900 36.60400 57.48400 1.000 68.76320 586 ILE A C 1
ATOM 4612 O O . ILE A 1 587 ? 69.03300 35.83400 56.72200 1.000 68.91813 586 ILE A O 1
ATOM 4617 N N . GLY A 1 588 ? 69.59400 37.93000 57.35300 1.000 67.84675 587 GLY A N 1
ATOM 4618 C CA . GLY A 1 588 ? 68.89100 38.55200 56.25500 1.000 67.02500 587 GLY A CA 1
ATOM 4619 C C . GLY A 1 588 ? 69.76100 38.70700 55.02100 1.000 64.61164 587 GLY A C 1
ATOM 4620 O O . GLY A 1 588 ? 70.98800 38.72600 55.09600 1.000 63.04353 587 GLY A O 1
ATOM 4621 N N . GLN A 1 589 ? 69.10500 38.81400 53.86400 1.000 64.11130 588 GLN A N 1
ATOM 4622 C CA . GLN A 1 589 ? 69.84200 39.00100 52.61900 1.000 63.02188 588 GLN A CA 1
ATOM 4623 C C . GLN A 1 589 ? 70.56900 40.34000 52.61300 1.000 63.57002 588 GLN A C 1
ATOM 4624 O O . GLN A 1 589 ? 71.78100 40.40000 52.37200 1.000 61.99672 588 GLN A O 1
ATOM 4630 N N . GLN A 1 590 ? 69.84200 41.43000 52.87200 1.000 66.26150 589 GLN A N 1
ATOM 4631 C CA . GLN A 1 590 ? 70.48700 42.73600 52.95100 1.000 67.80834 589 GLN A CA 1
ATOM 4632 C C . GLN A 1 590 ? 71.46900 42.78700 54.11300 1.000 67.89350 589 GLN A C 1
ATOM 4633 O O . GLN A 1 590 ? 72.55400 43.37000 53.99600 1.000 67.84895 589 GLN A O 1
ATOM 4639 N N . GLN A 1 591 ? 71.10000 42.18700 55.24600 1.000 67.98476 590 GLN A N 1
ATOM 4640 C CA . GLN A 1 591 ? 72.01400 42.09400 56.37800 1.000 67.47303 590 GLN A CA 1
ATOM 4641 C C . GLN A 1 591 ? 73.34600 41.48800 55.95200 1.000 64.89414 590 GLN A C 1
ATOM 4642 O O . GLN A 1 591 ? 74.41100 42.07800 56.16700 1.000 63.81884 590 GLN A O 1
ATOM 4648 N N . LEU A 1 592 ? 73.30200 40.30500 55.33700 1.000 63.43852 591 LEU A N 1
ATOM 4649 C CA . LEU A 1 592 ? 74.53000 39.67500 54.86400 1.000 60.49870 591 LEU A CA 1
ATOM 4650 C C . LEU A 1 592 ? 75.25300 40.56700 53.86400 1.000 58.66144 591 LEU A C 1
ATOM 4651 O O . LEU A 1 592 ? 76.48100 40.70800 53.92100 1.000 57.71375 591 LEU A O 1
ATOM 4656 N N . ALA A 1 593 ? 74.50900 41.18400 52.94400 1.000 59.75909 592 ALA A N 1
ATOM 4657 C CA . ALA A 1 593 ? 75.13400 42.01600 51.92100 1.000 59.60590 592 ALA A CA 1
ATOM 4658 C C . ALA A 1 593 ? 75.91800 43.16300 52.54600 1.000 61.24810 592 ALA A C 1
ATOM 4659 O O . ALA A 1 593 ? 77.05200 43.44500 52.14600 1.000 60.71209 592 ALA A O 1
ATOM 4661 N N . ALA A 1 594 ? 75.32500 43.84100 53.53400 1.000 63.64190 593 ALA A N 1
ATOM 4662 C CA . ALA A 1 594 ? 75.99800 44.97900 54.15100 1.000 64.79050 593 ALA A CA 1
ATOM 4663 C C . ALA A 1 594 ? 77.26300 44.54400 54.87800 1.000 65.02540 593 ALA A C 1
ATOM 4664 O O . ALA A 1 594 ? 78.28700 45.23600 54.82600 1.000 64.45282 593 ALA A O 1
ATOM 4666 N N . ALA A 1 595 ? 77.21200 43.40100 55.56900 1.000 65.89745 594 ALA A N 1
ATOM 4667 C CA . ALA A 1 595 ? 78.41400 42.87300 56.20500 1.000 65.50751 594 ALA A CA 1
ATOM 4668 C C . ALA A 1 595 ? 79.50100 42.58800 55.17500 1.000 63.48371 594 ALA A C 1
ATOM 4669 O O . ALA A 1 595 ? 80.68000 42.87900 55.40600 1.000 62.42175 594 ALA A O 1
ATOM 4671 N N . LEU A 1 596 ? 79.12300 42.02100 54.02700 1.000 62.12816 595 LEU A N 1
ATOM 4672 C CA . LEU A 1 596 ? 80.11300 41.68500 53.00800 1.000 60.81974 595 LEU A CA 1
ATOM 4673 C C . LEU A 1 596 ? 80.74800 42.94200 52.42300 1.000 62.22999 595 LEU A C 1
ATOM 4674 O O . LEU A 1 596 ? 81.97200 43.01000 52.25700 1.000 62.20920 595 LEU A O 1
ATOM 4679 N N . ALA A 1 597 ? 79.93200 43.94700 52.09900 1.000 65.64316 596 ALA A N 1
ATOM 4680 C CA . ALA A 1 597 ? 80.47700 45.19000 51.56700 1.000 68.02296 596 ALA A CA 1
ATOM 4681 C C . ALA A 1 597 ? 81.35200 45.89900 52.59000 1.000 71.10675 596 ALA A C 1
ATOM 4682 O O . ALA A 1 597 ? 82.33200 46.55700 52.22100 1.000 72.68875 596 ALA A O 1
ATOM 4684 N N . ASP A 1 598 ? 81.01900 45.77700 53.87300 1.000 73.42625 597 ASP A N 1
ATOM 4685 C CA . ASP A 1 598 ? 81.75200 46.43000 54.94900 1.000 77.21285 597 ASP A CA 1
ATOM 4686 C C . ASP A 1 598 ? 82.90500 45.58000 55.47500 1.000 71.17877 597 ASP A C 1
ATOM 4687 O O . ASP A 1 598 ? 83.53800 45.96000 56.46500 1.000 70.54982 597 ASP A O 1
ATOM 4692 N N . ASP A 1 599 ? 83.19200 44.44700 54.83300 1.000 76.09572 598 ASP A N 1
ATOM 4693 C CA . ASP A 1 599 ? 84.26300 43.54900 55.26600 1.000 69.41197 598 ASP A CA 1
ATOM 4694 C C . ASP A 1 599 ? 84.14200 43.23100 56.75600 1.000 67.17258 598 ASP A C 1
ATOM 4695 O O . ASP A 1 599 ? 85.12300 43.23800 57.50400 1.000 67.24071 598 ASP A O 1
ATOM 4700 N N . PHE A 1 600 ? 82.91200 42.95100 57.18900 1.000 65.81197 599 PHE A N 1
ATOM 4701 C CA . PHE A 1 600 ? 82.63700 42.48900 58.54900 1.000 65.70084 599 PHE A CA 1
ATOM 4702 C C . PHE A 1 600 ? 83.23400 43.42700 59.59700 1.000 69.73955 599 PHE A C 1
ATOM 4703 O O . PHE A 1 600 ? 83.69300 42.99600 60.65900 1.000 71.30609 599 PHE A O 1
ATOM 4711 N N . ASP A 1 601 ? 83.22200 44.72400 59.30400 1.000 72.34345 600 ASP A N 1
ATOM 4712 C CA . ASP A 1 601 ? 83.78900 45.70700 60.21700 1.000 78.05178 600 ASP A CA 1
ATOM 4713 C C . ASP A 1 601 ? 82.82800 45.99300 61.36500 1.000 83.01925 600 ASP A C 1
ATOM 4714 O O . ASP A 1 601 ? 81.60900 46.03900 61.17700 1.000 82.81656 600 ASP A O 1
ATOM 4719 N N . GLY A 1 602 ? 83.38600 46.19500 62.55000 1.000 88.09078 601 GLY A N 1
ATOM 4720 C CA . GLY A 1 602 ? 82.57800 46.49000 63.72500 1.000 92.56452 601 GLY A CA 1
ATOM 4721 C C . GLY A 1 602 ? 82.23200 45.24400 64.51300 1.000 89.93230 601 GLY A C 1
ATOM 4722 O O . GLY A 1 602 ? 82.10400 44.14400 63.97800 1.000 86.33984 601 GLY A O 1
ATOM 4723 N N . LEU A 1 603 ? 82.07800 45.42700 65.82700 1.000 93.20538 602 LEU A N 1
ATOM 4724 C CA . LEU A 1 603 ? 81.78800 44.29000 66.69500 1.000 91.94525 602 LEU A CA 1
ATOM 4725 C C . LEU A 1 603 ? 80.54600 43.54100 66.22800 1.000 87.90247 602 LEU A C 1
ATOM 4726 O O . LEU A 1 603 ? 80.53800 42.30600 66.18300 1.000 85.67467 602 LEU A O 1
ATOM 4731 N N . THR A 1 604 ? 79.48800 44.27100 65.86700 1.000 88.20870 603 THR A N 1
ATOM 4732 C CA . THR A 1 604 ? 78.24600 43.62200 65.46000 1.000 84.91172 603 THR A CA 1
ATOM 4733 C C . THR A 1 604 ? 78.46700 42.72100 64.25100 1.000 78.84313 603 THR A C 1
ATOM 4734 O O . THR A 1 604 ? 78.06300 41.55200 64.25100 1.000 76.48797 603 THR A O 1
ATOM 4738 N N . HIS A 1 605 ? 79.10800 43.25100 63.20400 1.000 76.35978 604 HIS A N 1
ATOM 4739 C CA . HIS A 1 605 ? 79.35600 42.44700 62.01100 1.000 71.19059 604 HIS A CA 1
ATOM 4740 C C . HIS A 1 605 ? 80.29100 41.28100 62.30200 1.000 68.85831 604 HIS A C 1
ATOM 4741 O O . HIS A 1 605 ? 80.15300 40.21000 61.69800 1.000 65.80383 604 HIS A O 1
ATOM 4748 N N . GLU A 1 606 ? 81.26000 41.47000 63.20200 1.000 70.50746 605 GLU A N 1
ATOM 4749 C CA . GLU A 1 606 ? 82.16800 40.37900 63.54000 1.000 68.85101 605 GLU A CA 1
ATOM 4750 C C . GLU A 1 606 ? 81.40900 39.19000 64.11500 1.000 67.85814 605 GLU A C 1
ATOM 4751 O O . GLU A 1 606 ? 81.79400 38.03800 63.88500 1.000 65.77754 605 GLU A O 1
ATOM 4757 N N . GLN A 1 607 ? 80.33200 39.44600 64.85800 1.000 70.14140 606 GLN A N 1
ATOM 4758 C CA . GLN A 1 607 ? 79.51700 38.34700 65.36400 1.000 70.08296 606 GLN A CA 1
ATOM 4759 C C . GLN A 1 607 ? 78.82400 37.61600 64.22200 1.000 68.64244 606 GLN A C 1
ATOM 4760 O O . GLN A 1 607 ? 78.78700 36.38000 64.20200 1.000 67.35951 606 GLN A O 1
ATOM 4766 N N . LEU A 1 608 ? 78.27900 38.35900 63.25700 1.000 69.66362 607 LEU A N 1
ATOM 4767 C CA . LEU A 1 608 ? 77.69100 37.72100 62.08400 1.000 68.27167 607 LEU A CA 1
ATOM 4768 C C . LEU A 1 608 ? 78.71900 36.85200 61.37100 1.000 65.43638 607 LEU A C 1
ATOM 4769 O O . LEU A 1 608 ? 78.44800 35.69200 61.04100 1.000 65.19551 607 LEU A O 1
ATOM 4774 N N . ARG A 1 609 ? 79.91100 37.40000 61.12700 1.000 64.04308 608 ARG A N 1
ATOM 4775 C CA . ARG A 1 609 ? 80.97800 36.61200 60.52000 1.000 61.69640 608 ARG A CA 1
ATOM 4776 C C . ARG A 1 609 ? 81.21800 35.33300 61.30800 1.000 61.59327 608 ARG A C 1
ATOM 4777 O O . ARG A 1 609 ? 81.27000 34.23400 60.74500 1.000 60.25575 608 ARG A O 1
ATOM 4785 N N . GLN A 1 610 ? 81.36000 35.46500 62.62500 1.000 63.16147 609 GLN A N 1
ATOM 4786 C CA . GLN A 1 610 ? 81.68100 34.31000 63.45300 1.000 63.73318 609 GLN A CA 1
ATOM 4787 C C . GLN A 1 610 ? 80.56700 33.27300 63.42500 1.000 62.62298 609 GLN A C 1
ATOM 4788 O O . GLN A 1 610 ? 80.83100 32.07800 63.60200 1.000 62.70332 609 GLN A O 1
ATOM 4794 N N . ARG A 1 611 ? 79.32200 33.70200 63.20200 1.000 62.30772 610 ARG A N 1
ATOM 4795 C CA . ARG A 1 611 ? 78.23700 32.74300 63.02900 1.000 62.47259 610 ARG A CA 1
ATOM 4796 C C . ARG A 1 611 ? 78.31300 32.05100 61.67300 1.000 60.97865 610 ARG A C 1
ATOM 4797 O O . ARG A 1 611 ? 77.97700 30.86600 61.56700 1.000 61.58779 610 ARG A O 1
ATOM 4805 N N . LEU A 1 612 ? 78.75200 32.76400 60.63000 1.000 58.80962 611 LEU A N 1
ATOM 4806 C CA . LEU A 1 612 ? 78.93400 32.12700 59.32900 1.000 57.46161 611 LEU A CA 1
ATOM 4807 C C . LEU A 1 612 ? 79.99800 31.03800 59.39700 1.000 57.40322 611 LEU A C 1
ATOM 4808 O O . LEU A 1 612 ? 79.88100 29.99900 58.73600 1.000 57.96558 611 LEU A O 1
ATOM 4813 N N . ILE A 1 613 ? 81.04100 31.25700 60.19700 1.000 56.46795 612 ILE A N 1
ATOM 4814 C CA . ILE A 1 613 ? 82.15900 30.31900 60.25800 1.000 56.71134 612 ILE A CA 1
ATOM 4815 C C . ILE A 1 613 ? 81.73800 29.02500 60.94600 1.000 59.82851 612 ILE A C 1
ATOM 4816 O O . ILE A 1 613 ? 81.88800 27.92900 60.39300 1.000 59.56678 612 ILE A O 1
ATOM 4821 N N . ASN A 1 614 ? 81.21000 29.13300 62.16700 1.000 60.31873 613 ASN A N 1
ATOM 4822 C CA . ASN A 1 614 ? 80.96800 27.96600 63.00600 1.000 63.94696 613 ASN A CA 1
ATOM 4823 C C . ASN A 1 614 ? 79.50400 27.55300 63.08000 1.000 64.69489 613 ASN A C 1
ATOM 4824 O O . ASN A 1 614 ? 79.20900 26.48400 63.62600 1.000 67.22062 613 ASN A O 1
ATOM 4829 N N . GLY A 1 615 ? 78.58700 28.35500 62.54500 1.000 63.98639 614 GLY A N 1
ATOM 4830 C CA . GLY A 1 615 ? 77.18400 27.99700 62.53400 1.000 65.63180 614 GLY A CA 1
ATOM 4831 C C . GLY A 1 615 ? 76.71800 27.22100 61.32200 1.000 67.72644 614 GLY A C 1
ATOM 4832 O O . GLY A 1 615 ? 75.57500 26.75300 61.30200 1.000 70.98963 614 GLY A O 1
ATOM 4833 N N . ALA A 1 616 ? 77.56900 27.06800 60.31000 1.000 57.84403 615 ALA A N 1
ATOM 4834 C CA . ALA A 1 616 ? 77.23000 26.34700 59.09300 1.000 58.55921 615 ALA A CA 1
ATOM 4835 C C . ALA A 1 616 ? 78.32900 25.35300 58.75100 1.000 57.55811 615 ALA A C 1
ATOM 4836 O O . ALA A 1 616 ? 79.50900 25.60900 59.01300 1.000 57.49049 615 ALA A O 1
ATOM 4838 N N . PRO A 1 617 ? 77.97400 24.21500 58.15500 1.000 57.04312 616 PRO A N 1
ATOM 4839 C CA . PRO A 1 617 ? 78.98000 23.18100 57.89300 1.000 55.86085 616 PRO A CA 1
ATOM 4840 C C . PRO A 1 617 ? 79.95300 23.58700 56.79900 1.000 54.63934 616 PRO A C 1
ATOM 4841 O O . PRO A 1 617 ? 79.64300 24.39200 55.91700 1.000 53.89945 616 PRO A O 1
ATOM 4845 N N . LYS A 1 618 ? 81.14500 23.00200 56.86400 1.000 54.00713 617 LYS A N 1
ATOM 4846 C CA . LYS A 1 618 ? 82.24000 23.35300 55.97500 1.000 52.33040 617 LYS A CA 1
ATOM 4847 C C . LYS A 1 618 ? 82.71800 22.12900 55.20400 1.000 52.32636 617 LYS A C 1
ATOM 4848 O O . LYS A 1 618 ? 82.55000 20.98600 55.64000 1.000 53.35906 617 LYS A O 1
ATOM 4854 N N . TYR A 1 619 ? 83.30900 22.39300 54.04100 1.000 50.82468 618 TYR A N 1
ATOM 4855 C CA . TYR A 1 619 ? 83.88200 21.34300 53.20800 1.000 50.13381 618 TYR A CA 1
ATOM 4856 C C . TYR A 1 619 ? 85.06200 20.69000 53.91700 1.000 50.52505 618 TYR A C 1
ATOM 4857 O O . TYR A 1 619 ? 85.93800 21.37700 54.45100 1.000 50.85707 618 TYR A O 1
ATOM 4866 N N . GLY A 1 620 ? 85.07600 19.36000 53.93400 1.000 50.62294 619 GLY A N 1
ATOM 4867 C CA . GLY A 1 620 ? 86.12500 18.60700 54.58600 1.000 51.26245 619 GLY A CA 1
ATOM 4868 C C . GLY A 1 620 ? 85.74500 17.95300 55.90000 1.000 53.91157 619 GLY A C 1
ATOM 4869 O O . GLY A 1 620 ? 86.64300 17.54300 56.64700 1.000 54.74188 619 GLY A O 1
ATOM 4870 N N . ASN A 1 621 ? 84.45100 17.84800 56.21300 1.000 54.77006 620 ASN A N 1
ATOM 4871 C CA . ASN A 1 621 ? 83.98400 17.15000 57.40500 1.000 56.57279 620 ASN A CA 1
ATOM 4872 C C . ASN A 1 621 ? 83.03700 16.00400 57.07100 1.000 57.74457 620 ASN A C 1
ATOM 4873 O O . ASN A 1 621 ? 82.36800 15.48500 57.97100 1.000 59.89943 620 ASN A O 1
ATOM 4878 N N . ASP A 1 622 ? 82.96200 15.60100 55.80200 1.000 56.68268 621 ASP A N 1
ATOM 4879 C CA . ASP A 1 622 ? 82.07400 14.52800 55.35500 1.000 57.35790 621 ASP A CA 1
ATOM 4880 C C . ASP A 1 622 ? 80.60800 14.86700 55.61000 1.000 57.44081 621 ASP A C 1
ATOM 4881 O O . ASP A 1 622 ? 79.79300 13.98500 55.89300 1.000 58.52284 621 ASP A O 1
ATOM 4886 N N . ASP A 1 623 ? 80.26000 16.14600 55.50200 1.000 56.31068 622 ASP A N 1
ATOM 4887 C CA . ASP A 1 623 ? 78.88300 16.60700 55.63900 1.000 56.83241 622 ASP A CA 1
ATOM 4888 C C . ASP A 1 623 ? 78.30600 16.79300 54.23900 1.000 56.69690 622 ASP A C 1
ATOM 4889 O O . ASP A 1 623 ? 78.73300 17.68500 53.49800 1.000 55.30923 622 ASP A O 1
ATOM 4894 N N . ASP A 1 624 ? 77.33300 15.95000 53.87800 1.000 58.03934 623 ASP A N 1
ATOM 4895 C CA . ASP A 1 624 ? 76.74000 16.03400 52.54700 1.000 58.71369 623 ASP A CA 1
ATOM 4896 C C . ASP A 1 624 ? 76.08100 17.38600 52.30500 1.000 59.60757 623 ASP A C 1
ATOM 4897 O O . ASP A 1 624 ? 76.08100 17.88100 51.17200 1.000 59.09172 623 ASP A O 1
ATOM 4902 N N . SER A 1 625 ? 75.52000 17.99700 53.35300 1.000 61.33141 624 SER A N 1
ATOM 4903 C CA . SER A 1 625 ? 74.79700 19.25300 53.18600 1.000 61.30894 624 SER A CA 1
ATOM 4904 C C . SER A 1 625 ? 75.64700 20.31100 52.49400 1.000 59.23452 624 SER A C 1
ATOM 4905 O O . SER A 1 625 ? 75.10900 21.17600 51.79200 1.000 58.39670 624 SER A O 1
ATOM 4908 N N . VAL A 1 626 ? 76.96700 20.25800 52.66600 1.000 58.19403 625 VAL A N 1
ATOM 4909 C CA . VAL A 1 626 ? 77.87600 21.20100 52.03300 1.000 56.40551 625 VAL A CA 1
ATOM 4910 C C . VAL A 1 626 ? 78.69900 20.54600 50.92900 1.000 55.30756 625 VAL A C 1
ATOM 4911 O O . VAL A 1 626 ? 78.97600 21.17700 49.90700 1.000 53.19001 625 VAL A O 1
ATOM 4915 N N . ASP A 1 627 ? 79.09800 19.28500 51.11100 1.000 56.45147 626 ASP A N 1
ATOM 4916 C CA . ASP A 1 627 ? 79.95100 18.63300 50.12100 1.000 56.69046 626 ASP A CA 1
ATOM 4917 C C . ASP A 1 627 ? 79.23100 18.48600 48.78400 1.000 57.96936 626 ASP A C 1
ATOM 4918 O O . ASP A 1 627 ? 79.76700 18.85300 47.73100 1.000 56.70856 626 ASP A O 1
ATOM 4923 N N . MET A 1 628 ? 78.01200 17.94100 48.80500 1.000 60.77158 627 MET A N 1
ATOM 4924 C CA . MET A 1 628 ? 77.26900 17.76600 47.56400 1.000 62.38507 627 MET A CA 1
ATOM 4925 C C . MET A 1 628 ? 76.84900 19.09800 46.95700 1.000 60.43825 627 MET A C 1
ATOM 4926 O O . MET A 1 628 ? 76.64400 19.17300 45.74000 1.000 59.67760 627 MET A O 1
ATOM 4931 N N . LEU A 1 629 ? 76.71600 20.14900 47.77000 1.000 58.79586 628 LEU A N 1
ATOM 4932 C CA . LEU A 1 629 ? 76.40700 21.46500 47.22000 1.000 56.60501 628 LEU A CA 1
ATOM 4933 C C . LEU A 1 629 ? 77.58800 22.01700 46.43100 1.000 54.06681 628 LEU A C 1
ATOM 4934 O O . LEU A 1 629 ? 77.41000 22.57400 45.34200 1.000 53.28800 628 LEU A O 1
ATOM 4939 N N . LEU A 1 630 ? 78.80400 21.87300 46.96500 1.000 52.64674 629 LEU A N 1
ATOM 4940 C CA . LEU A 1 630 ? 79.99100 22.26700 46.21400 1.000 50.57191 629 LEU A CA 1
ATOM 4941 C C . LEU A 1 630 ? 80.10100 21.48100 44.91300 1.000 49.57014 629 LEU A C 1
ATOM 4942 O O . LEU A 1 630 ? 80.43200 22.04400 43.86300 1.000 48.69688 629 LEU A O 1
ATOM 4947 N N . THR A 1 631 ? 79.82800 20.17600 44.96300 1.000 50.44814 630 THR A N 1
ATOM 4948 C CA . THR A 1 631 ? 79.88900 19.35800 43.75600 1.000 50.04155 630 THR A CA 1
ATOM 4949 C C . THR A 1 631 ? 78.87500 19.83000 42.72200 1.000 49.75982 630 THR A C 1
ATOM 4950 O O . THR A 1 631 ? 79.18500 19.90500 41.52600 1.000 48.66944 630 THR A O 1
ATOM 4954 N N . ARG A 1 632 ? 77.65900 20.15900 43.16500 1.000 50.51916 631 ARG A N 1
ATOM 4955 C CA . ARG A 1 632 ? 76.63800 20.65000 42.24300 1.000 51.00037 631 ARG A CA 1
ATOM 4956 C C . ARG A 1 632 ? 77.04600 21.98000 41.62300 1.000 48.82289 631 ARG A C 1
ATOM 4957 O O . ARG A 1 632 ? 76.76300 22.23700 40.44700 1.000 47.24187 631 ARG A O 1
ATOM 4965 N N . ALA A 1 633 ? 77.70500 22.84400 42.39800 1.000 48.32622 632 ALA A N 1
ATOM 4966 C CA . ALA A 1 633 ? 78.18200 24.10900 41.84500 1.000 47.53889 632 ALA A CA 1
ATOM 4967 C C . ALA A 1 633 ? 79.31400 23.88100 40.85000 1.000 46.69165 632 ALA A C 1
ATOM 4968 O O . ALA A 1 633 ? 79.35300 24.51600 39.78900 1.000 40.29447 632 ALA A O 1
ATOM 4970 N N . TYR A 1 634 ? 80.25400 22.99200 41.18700 1.000 46.84149 633 TYR A N 1
ATOM 4971 C CA . TYR A 1 634 ? 81.34400 22.67400 40.27000 1.000 45.64839 633 TYR A CA 1
ATOM 4972 C C . TYR A 1 634 ? 80.81900 22.02900 38.99800 1.000 46.89999 633 TYR A C 1
ATOM 4973 O O . TYR A 1 634 ? 81.39500 22.21700 37.92100 1.000 45.11555 633 TYR A O 1
ATOM 4982 N N . GLN A 1 635 ? 79.72300 21.27100 39.10200 1.000 49.82843 634 GLN A N 1
ATOM 4983 C CA . GLN A 1 635 ? 79.21100 20.52600 37.95600 1.000 52.09999 634 GLN A CA 1
ATOM 4984 C C . GLN A 1 635 ? 78.81100 21.44900 36.81300 1.000 50.83460 634 GLN A C 1
ATOM 4985 O O . GLN A 1 635 ? 78.87000 21.04800 35.64600 1.000 51.10444 634 GLN A O 1
ATOM 4991 N N . THR A 1 636 ? 78.40000 22.68100 37.12100 1.000 50.15105 635 THR A N 1
ATOM 4992 C CA . THR A 1 636 ? 77.96300 23.59000 36.06600 1.000 48.96296 635 THR A CA 1
ATOM 4993 C C . THR A 1 636 ? 79.13100 24.02600 35.19100 1.000 47.79039 635 THR A C 1
ATOM 4994 O O . THR A 1 636 ? 78.98700 24.13800 33.96800 1.000 47.81353 635 THR A O 1
ATOM 4998 N N . TYR A 1 637 ? 80.29300 24.28300 35.79600 1.000 46.56167 636 TYR A N 1
ATOM 4999 C CA . TYR A 1 637 ? 81.48200 24.59300 35.00900 1.000 45.47646 636 TYR A CA 1
ATOM 5000 C C . TYR A 1 637 ? 81.88800 23.39800 34.15700 1.000 44.98695 636 TYR A C 1
ATOM 5001 O O . TYR A 1 637 ? 82.16500 23.53400 32.95900 1.000 44.36529 636 TYR A O 1
ATOM 5010 N N . ILE A 1 638 ? 81.91500 22.20900 34.76300 1.000 44.90211 637 ILE A N 1
ATOM 5011 C CA . ILE A 1 638 ? 82.29700 21.00200 34.03700 1.000 44.21482 637 ILE A CA 1
ATOM 5012 C C . ILE A 1 638 ? 81.38400 20.78600 32.83600 1.000 45.82747 637 ILE A C 1
ATOM 5013 O O . ILE A 1 638 ? 81.84700 20.44600 31.74000 1.000 45.82867 637 ILE A O 1
ATOM 5018 N N . ASP A 1 639 ? 80.07600 20.98600 33.01700 1.000 48.00339 638 ASP A N 1
ATOM 5019 C CA . ASP A 1 639 ? 79.14800 20.78900 31.90900 1.000 50.05448 638 ASP A CA 1
ATOM 5020 C C . ASP A 1 639 ? 79.35300 21.83800 30.82100 1.000 49.44250 638 ASP A C 1
ATOM 5021 O O . ASP A 1 639 ? 79.27700 21.52600 29.62700 1.000 49.04145 638 ASP A O 1
ATOM 5026 N N . GLU A 1 640 ? 79.61400 23.08800 31.21100 1.000 48.81556 639 GLU A N 1
ATOM 5027 C CA . GLU A 1 640 ? 79.82400 24.13600 30.21900 1.000 48.56770 639 GLU A CA 1
ATOM 5028 C C . GLU A 1 640 ? 81.04700 23.84900 29.35600 1.000 46.98697 639 GLU A C 1
ATOM 5029 O O . GLU A 1 640 ? 81.08700 24.24700 28.18700 1.000 47.46744 639 GLU A O 1
ATOM 5035 N N . LEU A 1 641 ? 82.04500 23.15000 29.90600 1.000 45.75050 640 LEU A N 1
ATOM 5036 C CA . LEU A 1 641 ? 83.25100 22.85100 29.14000 1.000 44.69664 640 LEU A CA 1
ATOM 5037 C C . LEU A 1 641 ? 82.95900 21.94300 27.95100 1.000 46.59676 640 LEU A C 1
ATOM 5038 O O . LEU A 1 641 ? 83.69200 21.97100 26.95700 1.000 45.47498 640 LEU A O 1
ATOM 5043 N N . LYS A 1 642 ? 81.90900 21.12500 28.03700 1.000 49.81245 641 LYS A N 1
ATOM 5044 C CA . LYS A 1 642 ? 81.60800 20.17300 26.97500 1.000 52.50772 641 LYS A CA 1
ATOM 5045 C C . LYS A 1 642 ? 81.13300 20.84700 25.69700 1.000 53.91447 641 LYS A C 1
ATOM 5046 O O . LYS A 1 642 ? 81.10400 20.19500 24.64700 1.000 54.64715 641 LYS A O 1
ATOM 5052 N N . GLN A 1 643 ? 80.77000 22.12600 25.75600 1.000 54.81419 642 GLN A N 1
ATOM 5053 C CA . GLN A 1 643 ? 80.30800 22.85400 24.58400 1.000 55.76623 642 GLN A CA 1
ATOM 5054 C C . GLN A 1 643 ? 81.45300 23.37100 23.72400 1.000 52.93373 642 GLN A C 1
ATOM 5055 O O . GLN A 1 643 ? 81.19400 23.97700 22.67900 1.000 55.07345 642 GLN A O 1
ATOM 5061 N N . TYR A 1 644 ? 82.70200 23.14900 24.13100 1.000 49.55288 643 TYR A N 1
ATOM 5062 C CA . TYR A 1 644 ? 83.85200 23.74600 23.47600 1.000 46.11729 643 TYR A CA 1
ATOM 5063 C C . TYR A 1 644 ? 84.85100 22.67300 23.07000 1.000 44.38301 643 TYR A C 1
ATOM 5064 O O . TYR A 1 644 ? 84.87200 21.56700 23.61600 1.000 45.40844 643 TYR A O 1
ATOM 5073 N N . HIS A 1 645 ? 85.67200 23.01900 22.08300 1.000 41.76365 644 HIS A N 1
ATOM 5074 C CA . HIS A 1 645 ? 86.86000 22.26400 21.72200 1.000 39.93616 644 HIS A CA 1
ATOM 5075 C C . HIS A 1 645 ? 88.06500 23.18600 21.86200 1.000 39.76007 644 HIS A C 1
ATOM 5076 O O . HIS A 1 645 ? 87.93500 24.41000 21.76500 1.000 39.19955 644 HIS A O 1
ATOM 5083 N N . ASN A 1 646 ? 89.23600 22.60500 22.09400 1.000 40.18123 645 ASN A N 1
ATOM 5084 C CA . ASN A 1 646 ? 90.45400 23.40500 22.16900 1.000 40.53315 645 ASN A CA 1
ATOM 5085 C C . ASN A 1 646 ? 91.00000 23.63000 20.76200 1.000 40.02879 645 ASN A C 1
ATOM 5086 O O . ASN A 1 646 ? 90.57200 22.98900 19.80100 1.000 40.07212 645 ASN A O 1
ATOM 5091 N N . PRO A 1 647 ? 91.95200 24.55500 20.60700 1.000 39.33902 646 PRO A N 1
ATOM 5092 C CA . PRO A 1 647 ? 92.33700 24.99000 19.25200 1.000 38.13255 646 PRO A CA 1
ATOM 5093 C C . PRO A 1 647 ? 92.96000 23.91100 18.37400 1.000 37.68743 646 PRO A C 1
ATOM 5094 O O . PRO A 1 647 ? 92.92700 24.05700 17.14600 1.000 37.47251 646 PRO A O 1
ATOM 5098 N N . ARG A 1 648 ? 93.53700 22.85000 18.93700 1.000 37.61673 647 ARG A N 1
ATOM 5099 C CA . ARG A 1 648 ? 94.07900 21.78100 18.10400 1.000 37.08914 647 ARG A CA 1
ATOM 5100 C C . ARG A 1 648 ? 93.01700 20.79300 17.64100 1.000 37.23594 647 ARG A C 1
ATOM 5101 O O . ARG A 1 648 ? 93.34600 19.84600 16.91800 1.000 37.76092 647 ARG A O 1
ATOM 5109 N N . TYR A 1 649 ? 91.76200 20.98900 18.03300 1.000 37.38995 648 TYR A N 1
ATOM 5110 C CA . TYR A 1 649 ? 90.70400 20.06100 17.66400 1.000 38.51100 648 TYR A CA 1
ATOM 5111 C C . TYR A 1 649 ? 90.60600 19.93300 16.15000 1.000 38.52361 648 TYR A C 1
ATOM 5112 O O . TYR A 1 649 ? 90.58700 20.93400 15.42900 1.000 38.29545 648 TYR A O 1
ATOM 5121 N N . GLY A 1 650 ? 90.54400 18.69100 15.67200 1.000 39.01186 649 GLY A N 1
ATOM 5122 C CA . GLY A 1 650 ? 90.42600 18.41900 14.25500 1.000 39.11920 649 GLY A CA 1
ATOM 5123 C C . GLY A 1 650 ? 91.66600 18.68900 13.43700 1.000 39.60236 649 GLY A C 1
ATOM 5124 O O . GLY A 1 650 ? 91.61700 18.54800 12.20800 1.000 40.25896 649 GLY A O 1
ATOM 5125 N N . ARG A 1 651 ? 92.77500 19.07400 14.06900 1.000 39.18903 650 ARG A N 1
ATOM 5126 C CA . ARG A 1 651 ? 94.01700 19.36500 13.36500 1.000 38.49256 650 ARG A CA 1
ATOM 5127 C C . ARG A 1 651 ? 95.06400 18.27700 13.56700 1.000 37.55790 650 ARG A C 1
ATOM 5128 O O . ARG A 1 651 ? 96.25700 18.52700 13.36600 1.000 36.58468 650 ARG A O 1
ATOM 5136 N N . GLY A 1 652 ? 94.64600 17.07700 13.96800 1.000 37.97088 651 GLY A N 1
ATOM 5137 C CA . GLY A 1 652 ? 95.55200 15.96000 14.08000 1.000 38.44710 651 GLY A CA 1
ATOM 5138 C C . GLY A 1 652 ? 95.35900 15.13400 15.33700 1.000 38.18007 651 GLY A C 1
ATOM 5139 O O . GLY A 1 652 ? 95.12100 13.92300 15.27600 1.000 38.44999 651 GLY A O 1
ATOM 5140 N N . PRO A 1 653 ? 95.46400 15.77100 16.50100 1.000 37.67128 652 PRO A N 1
ATOM 5141 C CA . PRO A 1 653 ? 95.45800 15.01300 17.75900 1.000 38.86828 652 PRO A CA 1
ATOM 5142 C C . PRO A 1 653 ? 94.11600 14.36600 18.05900 1.000 39.62816 652 PRO A C 1
ATOM 5143 O O . PRO A 1 653 ? 93.05600 14.83400 17.63600 1.000 40.46413 652 PRO A O 1
ATOM 5147 N N . ILE A 1 654 ? 94.17800 13.27300 18.82100 1.000 41.52906 653 ILE A N 1
ATOM 5148 C CA . ILE A 1 654 ? 92.97900 12.68100 19.39800 1.000 42.55613 653 ILE A CA 1
ATOM 5149 C C . ILE A 1 654 ? 92.45400 13.58200 20.50800 1.000 43.89912 653 ILE A C 1
ATOM 5150 O O . ILE A 1 654 ? 93.22800 14.17000 21.27500 1.000 43.39412 653 ILE A O 1
ATOM 5155 N N . GLY A 1 655 ? 91.13100 13.69300 20.60100 1.000 45.24129 654 GLY A N 1
ATOM 5156 C CA . GLY A 1 655 ? 90.51500 14.45300 21.67000 1.000 45.30507 654 GLY A CA 1
ATOM 5157 C C . GLY A 1 655 ? 90.30800 15.91600 21.34000 1.000 44.38410 654 GLY A C 1
ATOM 5158 O O . GLY A 1 655 ? 89.25100 16.30300 20.83300 1.000 44.54055 654 GLY A O 1
ATOM 5159 N N . GLY A 1 656 ? 91.30600 16.74200 21.63500 1.000 43.59122 655 GLY A N 1
ATOM 5160 C CA . GLY A 1 656 ? 91.18700 18.16800 21.37400 1.000 42.12762 655 GLY A CA 1
ATOM 5161 C C . GLY A 1 656 ? 90.06700 18.83100 22.14400 1.000 41.72117 655 GLY A C 1
ATOM 5162 O O . GLY A 1 656 ? 89.34300 19.66500 21.58700 1.000 41.68558 655 GLY A O 1
ATOM 5163 N N . ASN A 1 657 ? 89.91100 18.48200 23.42200 1.000 41.27412 656 ASN A N 1
ATOM 5164 C CA . ASN A 1 657 ? 88.83900 18.99500 24.26300 1.000 40.45882 656 ASN A CA 1
ATOM 5165 C C . ASN A 1 657 ? 89.42100 19.52900 25.56900 1.000 40.48704 656 ASN A C 1
ATOM 5166 O O . ASN A 1 657 ? 90.63900 19.53900 25.77800 1.000 40.25621 656 ASN A O 1
ATOM 5171 N N . TYR A 1 658 ? 88.52900 19.98300 26.44900 1.000 40.06535 657 TYR A N 1
ATOM 5172 C CA . TYR A 1 658 ? 88.87800 20.47500 27.77100 1.000 39.43136 657 TYR A CA 1
ATOM 5173 C C . TYR A 1 658 ? 88.32300 19.55700 28.85300 1.000 39.56460 657 TYR A C 1
ATOM 5174 O O . TYR A 1 658 ? 87.32900 18.85100 28.65500 1.000 39.62133 657 TYR A O 1
ATOM 5183 N N . TYR A 1 659 ? 88.97600 19.58900 30.01400 1.000 39.00154 658 TYR A N 1
ATOM 5184 C CA . TYR A 1 659 ? 88.38300 19.13200 31.26400 1.000 38.97687 658 TYR A CA 1
ATOM 5185 C C . TYR A 1 659 ? 88.80700 20.10400 32.36400 1.000 38.67485 658 TYR A C 1
ATOM 5186 O O . TYR A 1 659 ? 89.45400 21.12400 32.10300 1.000 37.95719 658 TYR A O 1
ATOM 5195 N N . ALA A 1 660 ? 88.42300 19.79400 33.60200 1.000 39.01065 659 ALA A N 1
ATOM 5196 C CA . ALA A 1 660 ? 88.60800 20.70800 34.72000 1.000 38.80133 659 ALA A CA 1
ATOM 5197 C C . ALA A 1 660 ? 89.91700 20.42200 35.45500 1.000 39.15365 659 ALA A C 1
ATOM 5198 O O . ALA A 1 660 ? 90.57500 19.40200 35.23900 1.000 39.10307 659 ALA A O 1
ATOM 5200 N N . GLY A 1 661 ? 90.29200 21.34500 36.33900 1.000 39.46650 660 GLY A N 1
ATOM 5201 C CA . GLY A 1 661 ? 91.52000 21.20500 37.09900 1.000 40.39360 660 GLY A CA 1
ATOM 5202 C C . GLY A 1 661 ? 91.52600 22.10600 38.31100 1.000 40.70735 660 GLY A C 1
ATOM 5203 O O . GLY A 1 661 ? 90.88000 23.15800 38.32700 1.000 40.59090 660 GLY A O 1
ATOM 5204 N N . THR A 1 662 ? 92.27100 21.68800 39.33800 1.000 41.12259 661 THR A N 1
ATOM 5205 C CA . THR A 1 662 ? 92.42200 22.47400 40.55600 1.000 41.89863 661 THR A CA 1
ATOM 5206 C C . THR A 1 662 ? 93.88000 22.63800 40.97000 1.000 42.64260 661 THR A C 1
ATOM 5207 O O . THR A 1 662 ? 94.14400 23.13800 42.06800 1.000 43.57975 661 THR A O 1
ATOM 5211 N N . SER A 1 663 ? 94.83100 22.21800 40.13700 1.000 42.98921 662 SER A N 1
ATOM 5212 C CA . SER A 1 663 ? 96.24400 22.36900 40.46500 1.000 43.56320 662 SER A CA 1
ATOM 5213 C C . SER A 1 663 ? 96.64700 23.83300 40.33900 1.000 43.16625 662 SER A C 1
ATOM 5214 O O . SER A 1 663 ? 97.45600 24.19200 39.47600 1.000 42.31976 662 SER A O 1
ATOM 5217 N N . SER A 1 664 ? 96.08100 24.68500 41.19500 1.000 42.61429 663 SER A N 1
ATOM 5218 C CA . SER A 1 664 ? 96.21800 26.12900 41.08100 1.000 41.88311 663 SER A CA 1
ATOM 5219 C C . SER A 1 664 ? 97.47200 26.66600 41.76200 1.000 41.80672 663 SER A C 1
ATOM 5220 O O . SER A 1 664 ? 97.51000 27.85300 42.10900 1.000 41.30449 663 SER A O 1
ATOM 5223 N N . ILE A 1 665 ? 98.50400 25.83300 41.92400 1.000 42.27791 664 ILE A N 1
ATOM 5224 C CA . ILE A 1 665 ? 99.76200 26.22100 42.56200 1.000 42.52966 664 ILE A CA 1
ATOM 5225 C C . ILE A 1 665 ? 99.46200 27.12700 43.75300 1.000 43.29316 664 ILE A C 1
ATOM 5226 O O . ILE A 1 665 ? 98.49300 26.89300 44.48500 1.000 44.66920 664 ILE A O 1
ATOM 5231 N N . SER A 1 666 ? 100.28600 28.15300 43.97600 1.000 43.64688 665 SER A N 1
ATOM 5232 C CA . SER A 1 666 ? 100.08100 29.06400 45.09800 1.000 44.11746 665 SER A CA 1
ATOM 5233 C C . SER A 1 666 ? 99.23600 30.27300 44.72000 1.000 43.69890 665 SER A C 1
ATOM 5234 O O . SER A 1 666 ? 99.38000 31.34300 45.32800 1.000 43.53252 665 SER A O 1
ATOM 5237 N N . ALA A 1 667 ? 98.34800 30.12900 43.73400 1.000 43.22027 666 ALA A N 1
ATOM 5238 C CA . ALA A 1 667 ? 97.52600 31.25100 43.29900 1.000 43.14207 666 ALA A CA 1
ATOM 5239 C C . ALA A 1 667 ? 96.47400 31.63200 44.33100 1.000 42.79202 666 ALA A C 1
ATOM 5240 O O . ALA A 1 667 ? 95.93700 32.74200 44.26300 1.000 42.92654 666 ALA A O 1
ATOM 5242 N N . ASN A 1 668 ? 96.17300 30.74500 45.28300 1.000 42.80931 667 ASN A N 1
ATOM 5243 C CA . ASN A 1 668 ? 95.17300 31.06200 46.29900 1.000 43.06485 667 ASN A CA 1
ATOM 5244 C C . ASN A 1 668 ? 95.51400 32.34400 47.05000 1.000 43.54140 667 ASN A C 1
ATOM 5245 O O . ASN A 1 668 ? 94.61100 33.09700 47.43200 1.000 43.66031 667 ASN A O 1
ATOM 5250 N N . VAL A 1 669 ? 96.79700 32.61300 47.26900 1.000 43.55932 668 VAL A N 1
ATOM 5251 C CA . VAL A 1 669 ? 97.21400 33.78000 48.04400 1.000 43.66702 668 VAL A CA 1
ATOM 5252 C C . VAL A 1 669 ? 96.95100 35.05400 47.24700 1.000 42.87689 668 VAL A C 1
ATOM 5253 O O . VAL A 1 669 ? 96.18100 35.91100 47.70700 1.000 42.99807 668 VAL A O 1
ATOM 5257 N N . PRO A 1 670 ? 97.55500 35.24000 46.06700 1.000 42.37533 669 PRO A N 1
ATOM 5258 C CA . PRO A 1 670 ? 97.28300 36.47500 45.31200 1.000 42.01774 669 PRO A CA 1
ATOM 5259 C C . PRO A 1 670 ? 95.83400 36.60700 44.87500 1.000 42.89860 669 PRO A C 1
ATOM 5260 O O . PRO A 1 670 ? 95.31800 37.73000 44.80300 1.000 43.08267 669 PRO A O 1
ATOM 5264 N N . PHE A 1 671 ? 95.16000 35.49400 44.57400 1.000 43.30492 670 PHE A N 1
ATOM 5265 C CA . PHE A 1 671 ? 93.74200 35.56400 44.23200 1.000 43.82064 670 PHE A CA 1
ATOM 5266 C C . PHE A 1 671 ? 92.91100 35.99800 45.43200 1.000 46.32746 670 PHE A C 1
ATOM 5267 O O . PHE A 1 671 ? 91.98500 36.80600 45.29500 1.000 49.62263 670 PHE A O 1
ATOM 5275 N N . GLY A 1 672 ? 93.22200 35.46900 46.61700 1.000 46.02713 671 GLY A N 1
ATOM 5276 C CA . GLY A 1 672 ? 92.55900 35.94600 47.81500 1.000 46.63344 671 GLY A CA 1
ATOM 5277 C C . GLY A 1 672 ? 92.78100 37.42500 48.05000 1.000 46.08094 671 GLY A C 1
ATOM 5278 O O . GLY A 1 672 ? 91.88600 38.12300 48.53500 1.000 46.48619 671 GLY A O 1
ATOM 5279 N N . ALA A 1 673 ? 93.96700 37.92800 47.69800 1.000 45.04625 672 ALA A N 1
ATOM 5280 C CA . ALA A 1 673 ? 94.26300 39.34300 47.88300 1.000 45.27764 672 ALA A CA 1
ATOM 5281 C C . ALA A 1 673 ? 93.33600 40.23700 47.07200 1.000 45.43768 672 ALA A C 1
ATOM 5282 O O . ALA A 1 673 ? 93.13600 41.39900 47.44300 1.000 48.79497 672 ALA A O 1
ATOM 5284 N N . ALA A 1 674 ? 92.76900 39.72700 45.97700 1.000 44.19381 673 ALA A N 1
ATOM 5285 C CA . ALA A 1 674 ? 91.85400 40.48600 45.13400 1.000 44.79300 673 ALA A CA 1
ATOM 5286 C C . ALA A 1 674 ? 90.40600 40.03800 45.30700 1.000 45.09014 673 ALA A C 1
ATOM 5287 O O . ALA A 1 674 ? 89.55800 40.35500 44.46600 1.000 44.64335 673 ALA A O 1
ATOM 5289 N N . THR A 1 675 ? 90.11000 39.30200 46.37500 1.000 45.20991 674 THR A N 1
ATOM 5290 C CA . THR A 1 675 ? 88.76000 38.85100 46.68300 1.000 45.75985 674 THR A CA 1
ATOM 5291 C C . THR A 1 675 ? 88.30500 39.50800 47.97900 1.000 48.29517 674 THR A C 1
ATOM 5292 O O . THR A 1 675 ? 89.02400 39.46900 48.98400 1.000 48.76179 674 THR A O 1
ATOM 5296 N N . MET A 1 676 ? 87.11800 40.10700 47.95700 1.000 50.37644 675 MET A N 1
ATOM 5297 C CA . MET A 1 676 ? 86.58400 40.76200 49.13800 1.000 53.16984 675 MET A CA 1
ATOM 5298 C C . MET A 1 676 ? 85.97400 39.72300 50.07900 1.000 53.57171 675 MET A C 1
ATOM 5299 O O . MET A 1 676 ? 86.00800 38.51500 49.82300 1.000 53.08923 675 MET A O 1
ATOM 5304 N N . ALA A 1 677 ? 85.41300 40.19900 51.18900 1.000 54.85167 676 ALA A N 1
ATOM 5305 C CA . ALA A 1 677 ? 84.79400 39.30700 52.16000 1.000 55.20294 676 ALA A CA 1
ATOM 5306 C C . ALA A 1 677 ? 83.77100 38.40700 51.47800 1.000 55.05516 676 ALA A C 1
ATOM 5307 O O . ALA A 1 677 ? 83.05500 38.83300 50.56800 1.000 54.16226 676 ALA A O 1
ATOM 5309 N N . THR A 1 678 ? 83.70800 37.15800 51.92200 1.000 55.36970 677 THR A N 1
ATOM 5310 C CA . THR A 1 678 ? 82.80800 36.16200 51.36600 1.000 55.05773 677 THR A CA 1
ATOM 5311 C C . THR A 1 678 ? 81.89000 35.60500 52.44600 1.000 56.16009 677 THR A C 1
ATOM 5312 O O . THR A 1 678 ? 82.21000 35.66500 53.64000 1.000 56.88695 677 THR A O 1
ATOM 5316 N N . PRO A 1 679 ? 80.73500 35.05100 52.06000 1.000 56.62906 678 PRO A N 1
ATOM 5317 C CA . PRO A 1 679 ? 79.76700 34.58500 53.06700 1.000 57.66454 678 PRO A CA 1
ATOM 5318 C C . PRO A 1 679 ? 80.25300 33.40900 53.89900 1.000 58.29627 678 PRO A C 1
ATOM 5319 O O . PRO A 1 679 ? 79.54900 33.01200 54.83700 1.000 59.02736 678 PRO A O 1
ATOM 5323 N N . ASP A 1 680 ? 81.41000 32.82900 53.58700 1.000 57.63871 679 ASP A N 1
ATOM 5324 C CA . ASP A 1 680 ? 81.95200 31.73900 54.38700 1.000 58.26252 679 ASP A CA 1
ATOM 5325 C C . ASP A 1 680 ? 82.65600 32.22600 55.64700 1.000 58.39594 679 ASP A C 1
ATOM 5326 O O . ASP A 1 680 ? 83.23700 31.40700 56.36700 1.000 58.94529 679 ASP A O 1
ATOM 5331 N N . GLY A 1 681 ? 82.61800 33.52700 55.92900 1.000 57.61755 680 GLY A N 1
ATOM 5332 C CA . GLY A 1 681 ? 83.31900 34.09200 57.05900 1.000 57.52378 680 GLY A CA 1
ATOM 5333 C C . GLY A 1 681 ? 84.73400 34.53900 56.77200 1.000 56.45567 680 GLY A C 1
ATOM 5334 O O . GLY A 1 681 ? 85.43000 34.96900 57.70100 1.000 57.70487 680 GLY A O 1
ATOM 5335 N N . ARG A 1 682 ? 85.18500 34.45400 55.52300 1.000 54.28877 681 ARG A N 1
ATOM 5336 C CA . ARG A 1 682 ? 86.53300 34.87400 55.16700 1.000 52.42649 681 ARG A CA 1
ATOM 5337 C C . ARG A 1 682 ? 86.59600 36.39400 55.07800 1.000 52.39224 681 ARG A C 1
ATOM 5338 O O . ARG A 1 682 ? 85.71400 37.02800 54.49000 1.000 52.38743 681 ARG A O 1
ATOM 5346 N N . LYS A 1 683 ? 87.63900 36.97500 55.66400 1.000 52.09319 682 LYS A N 1
ATOM 5347 C CA . LYS A 1 683 ? 87.85400 38.40900 55.56500 1.000 52.30085 682 LYS A CA 1
ATOM 5348 C C . LYS A 1 683 ? 88.44600 38.76900 54.20200 1.000 51.83053 682 LYS A C 1
ATOM 5349 O O . LYS A 1 683 ? 89.05800 37.94400 53.51700 1.000 50.37302 682 LYS A O 1
ATOM 5355 N N . ALA A 1 684 ? 88.25500 40.02800 53.81600 1.000 52.06569 683 ALA A N 1
ATOM 5356 C CA . ALA A 1 684 ? 88.73100 40.50000 52.52600 1.000 51.29046 683 ALA A CA 1
ATOM 5357 C C . ALA A 1 684 ? 90.25400 40.48000 52.46200 1.000 51.12646 683 ALA A C 1
ATOM 5358 O O . ALA A 1 684 ? 90.94500 40.66300 53.46700 1.000 52.47208 683 ALA A O 1
ATOM 5360 N N . HIS A 1 685 ? 90.77400 40.24900 51.25800 1.000 50.34224 684 HIS A N 1
ATOM 5361 C CA . HIS A 1 685 ? 92.19500 40.27500 50.92800 1.000 50.02645 684 HIS A CA 1
ATOM 5362 C C . HIS A 1 685 ? 92.97000 39.10700 51.52400 1.000 49.65810 684 HIS A C 1
ATOM 5363 O O . HIS A 1 685 ? 94.18600 39.02200 51.31200 1.000 49.27988 684 HIS A O 1
ATOM 5370 N N . THR A 1 686 ? 92.31900 38.20400 52.25300 1.000 49.69281 685 THR A N 1
ATOM 5371 C CA . THR A 1 686 ? 93.00600 37.05900 52.83100 1.000 49.42320 685 THR A CA 1
ATOM 5372 C C . THR A 1 686 ? 93.01700 35.89400 51.85300 1.000 48.91794 685 THR A C 1
ATOM 5373 O O . THR A 1 686 ? 92.15300 35.79400 50.97700 1.000 48.54289 685 THR A O 1
ATOM 5377 N N . PRO A 1 687 ? 93.98100 34.98200 51.98400 1.000 48.71421 686 PRO A N 1
ATOM 5378 C CA . PRO A 1 687 ? 94.10400 33.90200 50.99800 1.000 47.54513 686 PRO A CA 1
ATOM 5379 C C . PRO A 1 687 ? 92.85100 33.04300 50.91900 1.000 47.68061 686 PRO A C 1
ATOM 5380 O O . PRO A 1 687 ? 92.08700 32.92000 51.87800 1.000 48.45337 686 PRO A O 1
ATOM 5384 N N . LEU A 1 688 ? 92.64900 32.44900 49.74800 1.000 46.76054 687 LEU A N 1
ATOM 5385 C CA . LEU A 1 688 ? 91.64400 31.41700 49.56300 1.000 46.69817 687 LEU A CA 1
ATOM 5386 C C . LEU A 1 688 ? 92.25000 30.05500 49.89400 1.000 47.06620 687 LEU A C 1
ATOM 5387 O O . LEU A 1 688 ? 93.44700 29.92800 50.16000 1.000 47.00506 687 LEU A O 1
ATOM 5392 N N . ALA A 1 689 ? 91.40900 29.02600 49.87400 1.000 47.54315 688 ALA A N 1
ATOM 5393 C CA . ALA A 1 689 ? 91.90700 27.66700 50.03500 1.000 47.74281 688 ALA A CA 1
ATOM 5394 C C . ALA A 1 689 ? 92.63000 27.22800 48.76700 1.000 47.05227 688 ALA A C 1
ATOM 5395 O O . ALA A 1 689 ? 92.19200 27.52300 47.65100 1.000 47.21583 688 ALA A O 1
ATOM 5397 N N . GLU A 1 690 ? 93.74800 26.52600 48.94000 1.000 47.68941 689 GLU A N 1
ATOM 5398 C CA . GLU A 1 690 ? 94.53600 26.08100 47.80100 1.000 47.37800 689 GLU A CA 1
ATOM 5399 C C . GLU A 1 690 ? 93.97100 24.78300 47.23600 1.000 46.44262 689 GLU A C 1
ATOM 5400 O O . GLU A 1 690 ? 93.40000 23.96100 47.95800 1.000 46.86927 689 GLU A O 1
ATOM 5406 N N . GLY A 1 691 ? 94.13700 24.61000 45.92700 1.000 44.76398 690 GLY A N 1
ATOM 5407 C CA . GLY A 1 691 ? 93.72300 23.37400 45.28300 1.000 44.39854 690 GLY A CA 1
ATOM 5408 C C . GLY A 1 691 ? 92.28100 23.03100 45.58300 1.000 45.51257 690 GLY A C 1
ATOM 5409 O O . GLY A 1 691 ? 91.37900 23.86900 45.46200 1.000 45.35306 690 GLY A O 1
ATOM 5410 N N . ALA A 1 692 ? 92.05400 21.77300 45.96300 1.000 46.90341 691 ALA A N 1
ATOM 5411 C CA . ALA A 1 692 ? 90.75100 21.30200 46.41500 1.000 48.25585 691 ALA A CA 1
ATOM 5412 C C . ALA A 1 692 ? 90.75500 20.96300 47.90200 1.000 49.90029 691 ALA A C 1
ATOM 5413 O O . ALA A 1 692 ? 89.90500 20.19600 48.36500 1.000 52.13370 691 ALA A O 1
ATOM 5415 N N . SER A 1 693 ? 91.69600 21.52400 48.65900 1.000 50.19523 692 SER A N 1
ATOM 5416 C CA . SER A 1 693 ? 91.83000 21.19900 50.06800 1.000 50.69255 692 SER A CA 1
ATOM 5417 C C . SER A 1 693 ? 90.75300 21.89600 50.89800 1.000 50.40738 692 SER A C 1
ATOM 5418 O O . SER A 1 693 ? 90.23200 22.94300 50.50300 1.000 49.59161 692 SER A O 1
ATOM 5421 N N . PRO A 1 694 ? 90.40200 21.33200 52.05500 1.000 51.27670 693 PRO A N 1
ATOM 5422 C CA . PRO A 1 694 ? 89.52900 22.05800 52.98300 1.000 51.09289 693 PRO A CA 1
ATOM 5423 C C . PRO A 1 694 ? 90.14900 23.38900 53.38000 1.000 50.06882 693 PRO A C 1
ATOM 5424 O O . PRO A 1 694 ? 91.37000 23.52600 53.48200 1.000 49.83104 693 PRO A O 1
ATOM 5428 N N . ALA A 1 695 ? 89.29200 24.38300 53.58900 1.000 49.65316 694 ALA A N 1
ATOM 5429 C CA . ALA A 1 695 ? 89.75800 25.64500 54.14400 1.000 49.67722 694 ALA A CA 1
ATOM 5430 C C . ALA A 1 695 ? 90.42200 25.39700 55.49400 1.000 50.40127 694 ALA A C 1
ATOM 5431 O O . ALA A 1 695 ? 89.95700 24.57900 56.29300 1.000 50.69952 694 ALA A O 1
ATOM 5433 N N . SER A 1 696 ? 91.52300 26.10200 55.74300 1.000 49.97913 695 SER A N 1
ATOM 5434 C CA . SER A 1 696 ? 92.31200 25.85000 56.94200 1.000 50.94989 695 SER A CA 1
ATOM 5435 C C . SER A 1 696 ? 91.49800 26.12600 58.20100 1.000 51.08084 695 SER A C 1
ATOM 5436 O O . SER A 1 696 ? 90.69100 27.05900 58.25300 1.000 50.04290 695 SER A O 1
ATOM 5439 N N . GLY A 1 697 ? 91.71400 25.29700 59.22100 1.000 52.08587 696 GLY A N 1
ATOM 5440 C CA . GLY A 1 697 ? 91.03400 25.46100 60.48800 1.000 53.17721 696 GLY A CA 1
ATOM 5441 C C . GLY A 1 697 ? 89.56900 25.09200 60.49600 1.000 53.33720 696 GLY A C 1
ATOM 5442 O O . GLY A 1 697 ? 88.90100 25.31000 61.51000 1.000 54.14504 696 GLY A O 1
ATOM 5443 N N . THR A 1 698 ? 89.04200 24.53900 59.40000 1.000 52.38285 697 THR A N 1
ATOM 5444 C CA . THR A 1 698 ? 87.63300 24.17700 59.31800 1.000 52.64262 697 THR A CA 1
ATOM 5445 C C . THR A 1 698 ? 87.38200 22.67700 59.32500 1.000 54.25078 697 THR A C 1
ATOM 5446 O O . THR A 1 698 ? 86.30300 22.24800 59.73800 1.000 55.59723 697 THR A O 1
ATOM 5450 N N . ASP A 1 699 ? 88.34500 21.86900 58.88500 1.000 54.82078 698 ASP A N 1
ATOM 5451 C CA . ASP A 1 699 ? 88.19000 20.41500 58.87400 1.000 56.50301 698 ASP A CA 1
ATOM 5452 C C . ASP A 1 699 ? 88.50700 19.89100 60.27000 1.000 58.82490 698 ASP A C 1
ATOM 5453 O O . ASP A 1 699 ? 89.67200 19.73600 60.64300 1.000 59.74665 698 ASP A O 1
ATOM 5458 N N . HIS A 1 700 ? 87.45800 19.60600 61.04400 1.000 60.35968 699 HIS A N 1
ATOM 5459 C CA . HIS A 1 700 ? 87.58000 19.32200 62.46700 1.000 62.32540 699 HIS A CA 1
ATOM 5460 C C . HIS A 1 700 ? 87.41300 17.85100 62.82300 1.000 62.93244 699 HIS A C 1
ATOM 5461 O O . HIS A 1 700 ? 87.47900 17.51000 64.00900 1.000 64.99357 699 HIS A O 1
ATOM 5468 N N . LEU A 1 701 ? 87.20200 16.96900 61.84500 1.000 61.14059 700 LEU A N 1
ATOM 5469 C CA . LEU A 1 701 ? 86.89900 15.56800 62.12100 1.000 60.37022 700 LEU A CA 1
ATOM 5470 C C . LEU A 1 701 ? 87.98700 14.62300 61.62000 1.000 59.89691 700 LEU A C 1
ATOM 5471 O O . LEU A 1 701 ? 87.71100 13.44500 61.36700 1.000 61.15299 700 LEU A O 1
ATOM 5476 N N . GLY A 1 702 ? 89.21800 15.10800 61.48000 1.000 58.60843 701 GLY A N 1
ATOM 5477 C CA . GLY A 1 702 ? 90.33900 14.25800 61.15600 1.000 59.03771 701 GLY A CA 1
ATOM 5478 C C . GLY A 1 702 ? 90.51700 14.02100 59.66900 1.000 59.34887 701 GLY A C 1
ATOM 5479 O O . GLY A 1 702 ? 89.74000 14.50000 58.83600 1.000 59.33592 701 GLY A O 1
ATOM 5480 N N . PRO A 1 703 ? 91.55800 13.26200 59.30900 1.000 59.64091 702 PRO A N 1
ATOM 5481 C CA . PRO A 1 703 ? 91.82400 13.03800 57.87800 1.000 58.17459 702 PRO A CA 1
ATOM 5482 C C . PRO A 1 703 ? 90.78100 12.16100 57.21100 1.000 58.37404 702 PRO A C 1
ATOM 5483 O O . PRO A 1 703 ? 90.35200 12.45700 56.08900 1.000 57.29279 702 PRO A O 1
ATOM 5487 N N . THR A 1 704 ? 90.36800 11.07800 57.87300 1.000 60.01415 703 THR A N 1
ATOM 5488 C CA . THR A 1 704 ? 89.39000 10.16600 57.28800 1.000 60.48509 703 THR A CA 1
ATOM 5489 C C . THR A 1 704 ? 88.15100 10.91100 56.80100 1.000 60.10158 703 THR A C 1
ATOM 5490 O O . THR A 1 704 ? 87.55500 10.54200 55.78200 1.000 59.13844 703 THR A O 1
ATOM 5494 N N . ALA A 1 705 ? 87.75000 11.96600 57.51500 1.000 60.17596 704 ALA A N 1
ATOM 5495 C CA . ALA A 1 705 ? 86.60200 12.75900 57.09000 1.000 59.15616 704 ALA A CA 1
ATOM 5496 C C . ALA A 1 705 ? 86.94400 13.66900 55.92000 1.000 57.73659 704 ALA A C 1
ATOM 5497 O O . ALA A 1 705 ? 86.06000 14.00400 55.12200 1.000 58.21388 704 ALA A O 1
ATOM 5499 N N . VAL A 1 706 ? 88.20800 14.07900 55.80000 1.000 57.40308 705 VAL A N 1
ATOM 5500 C CA . VAL A 1 706 ? 88.60800 14.94600 54.69700 1.000 55.51401 705 VAL A CA 1
ATOM 5501 C C . VAL A 1 706 ? 88.49100 14.20600 53.37000 1.000 54.00870 705 VAL A C 1
ATOM 5502 O O . VAL A 1 706 ? 87.88700 14.70500 52.41300 1.000 54.31484 705 VAL A O 1
ATOM 5506 N N . ILE A 1 707 ? 89.07100 13.00600 53.28700 1.000 53.54345 706 ILE A N 1
ATOM 5507 C CA . ILE A 1 707 ? 88.98700 12.24900 52.04400 1.000 52.58849 706 ILE A CA 1
ATOM 5508 C C . ILE A 1 707 ? 87.54000 11.89200 51.73900 1.000 53.01408 706 ILE A C 1
ATOM 5509 O O . ILE A 1 707 ? 87.14500 11.80200 50.56900 1.000 51.83357 706 ILE A O 1
ATOM 5514 N N . GLY A 1 708 ? 86.72900 11.67600 52.77600 1.000 53.92128 707 GLY A N 1
ATOM 5515 C CA . GLY A 1 708 ? 85.30300 11.51300 52.55500 1.000 54.34116 707 GLY A CA 1
ATOM 5516 C C . GLY A 1 708 ? 84.73100 12.64300 51.72700 1.000 52.87783 707 GLY A C 1
ATOM 5517 O O . GLY A 1 708 ? 84.06900 12.41600 50.71300 1.000 52.73908 707 GLY A O 1
ATOM 5518 N N . SER A 1 709 ? 85.01300 13.88400 52.13000 1.000 51.40845 708 SER A N 1
ATOM 5519 C CA . SER A 1 709 ? 84.51700 15.04100 51.39200 1.000 50.21966 708 SER A CA 1
ATOM 5520 C C . SER A 1 709 ? 85.14900 15.12800 50.00900 1.000 50.22599 708 SER A C 1
ATOM 5521 O O . SER A 1 709 ? 84.44300 15.25400 49.00200 1.000 50.21340 708 SER A O 1
ATOM 5524 N N . VAL A 1 710 ? 86.48200 15.07000 49.94000 1.000 50.36338 709 VAL A N 1
ATOM 5525 C CA . VAL A 1 710 ? 87.16800 15.24400 48.66100 1.000 49.51318 709 VAL A CA 1
ATOM 5526 C C . VAL A 1 710 ? 86.68000 14.21600 47.64700 1.000 50.42085 709 VAL A C 1
ATOM 5527 O O . VAL A 1 710 ? 86.43400 14.54100 46.47800 1.000 49.97605 709 VAL A O 1
ATOM 5531 N N . GLY A 1 711 ? 86.53100 12.96100 48.07500 1.000 51.98165 710 GLY A N 1
ATOM 5532 C CA . GLY A 1 711 ? 86.07100 11.91600 47.17900 1.000 53.15198 710 GLY A CA 1
ATOM 5533 C C . GLY A 1 711 ? 84.69800 12.16500 46.59200 1.000 54.94320 710 GLY A C 1
ATOM 5534 O O . GLY A 1 711 ? 84.34700 11.55200 45.57800 1.000 56.02475 710 GLY A O 1
ATOM 5535 N N . LYS A 1 712 ? 83.91000 13.04900 47.20400 1.000 56.08803 711 LYS A N 1
ATOM 5536 C CA . LYS A 1 712 ? 82.58700 13.36100 46.68200 1.000 56.85678 711 LYS A CA 1
ATOM 5537 C C . LYS A 1 712 ? 82.63000 14.31400 45.49700 1.000 55.86646 711 LYS A C 1
ATOM 5538 O O . LYS A 1 712 ? 81.59900 14.50600 44.84400 1.000 55.87378 711 LYS A O 1
ATOM 5544 N N . LEU A 1 713 ? 83.77800 14.92700 45.21700 1.000 55.02675 712 LEU A N 1
ATOM 5545 C CA . LEU A 1 713 ? 83.90900 15.73400 44.01600 1.000 54.73533 712 LEU A CA 1
ATOM 5546 C C . LEU A 1 713 ? 83.82400 14.84000 42.77900 1.000 56.21059 712 LEU A C 1
ATOM 5547 O O . LEU A 1 713 ? 84.15300 13.65200 42.83700 1.000 58.00064 712 LEU A O 1
ATOM 5552 N N . PRO A 1 714 ? 83.38500 15.38800 41.64300 1.000 55.99208 713 PRO A N 1
ATOM 5553 C CA . PRO A 1 714 ? 83.36800 14.59200 40.40700 1.000 55.73566 713 PRO A CA 1
ATOM 5554 C C . PRO A 1 714 ? 84.77100 14.40600 39.85300 1.000 54.77252 713 PRO A C 1
ATOM 5555 O O . PRO A 1 714 ? 85.14600 15.03300 38.85900 1.000 53.97874 713 PRO A O 1
ATOM 5559 N N . THR A 1 715 ? 85.55500 13.54000 40.50100 1.000 55.28212 714 THR A N 1
ATOM 5560 C CA . THR A 1 715 ? 86.96500 13.40600 40.15100 1.000 53.87689 714 THR A CA 1
ATOM 5561 C C . THR A 1 715 ? 87.15000 12.96400 38.70600 1.000 53.99406 714 THR A C 1
ATOM 5562 O O . THR A 1 715 ? 88.11200 13.37900 38.05000 1.000 51.83556 714 THR A O 1
ATOM 5566 N N . GLU A 1 716 ? 86.24000 12.13300 38.19000 1.000 55.56978 715 GLU A N 1
ATOM 5567 C CA . GLU A 1 716 ? 86.39100 11.62100 36.83300 1.000 56.54372 715 GLU A CA 1
ATOM 5568 C C . GLU A 1 716 ? 86.34300 12.72800 35.78700 1.000 52.35160 715 GLU A C 1
ATOM 5569 O O . GLU A 1 716 ? 86.79400 12.51600 34.65600 1.000 52.23676 715 GLU A O 1
ATOM 5575 N N . ALA A 1 717 ? 85.80800 13.89800 36.13300 1.000 48.88297 716 ALA A N 1
ATOM 5576 C CA . ALA A 1 717 ? 85.73600 15.02700 35.21600 1.000 45.31558 716 ALA A CA 1
ATOM 5577 C C . ALA A 1 717 ? 86.79500 16.08300 35.49400 1.000 43.50768 716 ALA A C 1
ATOM 5578 O O . ALA A 1 717 ? 86.84600 17.09100 34.78300 1.000 42.73139 716 ALA A O 1
ATOM 5580 N N . ILE A 1 718 ? 87.63800 15.87900 36.50300 1.000 43.34244 717 ILE A N 1
ATOM 5581 C CA . ILE A 1 718 ? 88.66900 16.84600 36.86400 1.000 42.70006 717 ILE A CA 1
ATOM 5582 C C . ILE A 1 718 ? 90.02400 16.22700 36.54700 1.000 42.79438 717 ILE A C 1
ATOM 5583 O O . ILE A 1 718 ? 90.88000 16.08800 37.42800 1.000 42.49665 717 ILE A O 1
ATOM 5588 N N . LEU A 1 719 ? 90.22800 15.84900 35.28500 1.000 43.40719 718 LEU A N 1
ATOM 5589 C CA . LEU A 1 719 ? 91.42300 15.10000 34.91500 1.000 44.46795 718 LEU A CA 1
ATOM 5590 C C . LEU A 1 719 ? 92.68000 15.96000 34.91500 1.000 43.81283 718 LEU A C 1
ATOM 5591 O O . LEU A 1 719 ? 93.77700 15.41900 34.73500 1.000 43.03350 718 LEU A O 1
ATOM 5596 N N . GLY A 1 720 ? 92.55200 17.27000 35.11800 1.000 43.72903 719 GLY A N 1
ATOM 5597 C CA . GLY A 1 720 ? 93.70700 18.08600 35.43900 1.000 43.40979 719 GLY A CA 1
ATOM 5598 C C . GLY A 1 720 ? 94.20400 17.91700 36.86000 1.000 43.63439 719 GLY A C 1
ATOM 5599 O O . GLY A 1 720 ? 95.31200 18.36700 37.17100 1.000 43.55745 719 GLY A O 1
ATOM 5600 N N . GLY A 1 721 ? 93.40700 17.29300 37.72500 1.000 43.07321 720 GLY A N 1
ATOM 5601 C CA . GLY A 1 721 ? 93.86600 16.92900 39.06400 1.000 43.21877 720 GLY A CA 1
ATOM 5602 C C . GLY A 1 721 ? 93.05300 17.56900 40.17200 1.000 42.96588 720 GLY A C 1
ATOM 5603 O O . GLY A 1 721 ? 92.74100 18.76000 40.14900 1.000 42.06921 720 GLY A O 1
ATOM 5604 N N . VAL A 1 722 ? 92.70300 16.75200 41.15900 1.000 43.28163 721 VAL A N 1
ATOM 5605 C CA . VAL A 1 722 ? 92.08300 17.21100 42.39700 1.000 43.86363 721 VAL A CA 1
ATOM 5606 C C . VAL A 1 722 ? 93.17800 17.24400 43.45800 1.000 44.12817 721 VAL A C 1
ATOM 5607 O O . VAL A 1 722 ? 93.67400 16.19700 43.88900 1.000 45.23881 721 VAL A O 1
ATOM 5611 N N . LEU A 1 723 ? 93.56000 18.44700 43.88000 1.000 43.95189 722 LEU A N 1
ATOM 5612 C CA . LEU A 1 723 ? 94.72100 18.63200 44.74000 1.000 45.48676 722 LEU A CA 1
ATOM 5613 C C . LEU A 1 723 ? 94.31100 18.61600 46.20900 1.000 48.02001 722 LEU A C 1
ATOM 5614 O O . LEU A 1 723 ? 93.44000 19.38500 46.63100 1.000 46.57360 722 LEU A O 1
ATOM 5619 N N . LEU A 1 724 ? 94.95200 17.74500 46.98500 1.000 49.95897 723 LEU A N 1
ATOM 5620 C CA . LEU A 1 724 ? 94.68000 17.61300 48.41100 1.000 51.45627 723 LEU A CA 1
ATOM 5621 C C . LEU A 1 724 ? 95.99400 17.69700 49.17100 1.000 52.97316 723 LEU A C 1
ATOM 5622 O O . LEU A 1 724 ? 96.86100 16.83000 49.01400 1.000 54.47762 723 LEU A O 1
ATOM 5627 N N . ASN A 1 725 ? 96.14100 18.73800 49.98000 1.000 55.21231 724 ASN A N 1
ATOM 5628 C CA . ASN A 1 725 ? 97.25400 18.84600 50.90700 1.000 57.88384 724 ASN A CA 1
ATOM 5629 C C . ASN A 1 725 ? 96.87200 18.22900 52.24800 1.000 61.86388 724 ASN A C 1
ATOM 5630 O O . ASN A 1 725 ? 95.69400 18.12700 52.60000 1.000 63.81011 724 ASN A O 1
ATOM 5635 N N . GLN A 1 726 ? 97.89000 17.81000 52.99400 1.000 64.39632 725 GLN A N 1
ATOM 5636 C CA . GLN A 1 726 ? 97.68300 17.25900 54.32700 1.000 67.56882 725 GLN A CA 1
ATOM 5637 C C . GLN A 1 726 ? 98.96600 17.45900 55.11800 1.000 67.02684 725 GLN A C 1
ATOM 5638 O O . GLN A 1 726 ? 100.05500 17.17900 54.60800 1.000 69.91161 725 GLN A O 1
ATOM 5644 N N . LYS A 1 727 ? 98.83700 17.95200 56.34700 1.000 63.65781 726 LYS A N 1
ATOM 5645 C CA . LYS A 1 727 ? 99.97700 18.29000 57.18900 1.000 60.59145 726 LYS A CA 1
ATOM 5646 C C . LYS A 1 727 ? 99.89400 17.52900 58.50400 1.000 59.64314 726 LYS A C 1
ATOM 5647 O O . LYS A 1 727 ? 98.83000 17.45500 59.12700 1.000 60.05763 726 LYS A O 1
ATOM 5653 N N . LEU A 1 728 ? 101.02800 16.96900 58.92000 1.000 58.40998 727 LEU A N 1
ATOM 5654 C CA . LEU A 1 728 ? 101.11900 16.21300 60.15700 1.000 58.28123 727 LEU A CA 1
ATOM 5655 C C . LEU A 1 728 ? 102.37500 16.62300 60.90600 1.000 58.64017 727 LEU A C 1
ATOM 5656 O O . LEU A 1 728 ? 103.38800 16.98500 60.30100 1.000 58.19083 727 LEU A O 1
ATOM 5661 N N . ASN A 1 729 ? 102.29800 16.56700 62.22900 1.000 59.03502 728 ASN A N 1
ATOM 5662 C CA . ASN A 1 729 ? 103.50100 16.65200 63.03900 1.000 59.44431 728 ASN A CA 1
ATOM 5663 C C . ASN A 1 729 ? 104.30300 15.36400 62.87000 1.000 60.11594 728 ASN A C 1
ATOM 5664 O O . ASN A 1 729 ? 103.71900 14.28000 62.76600 1.000 63.41884 728 ASN A O 1
ATOM 5669 N N . PRO A 1 730 ? 105.63300 15.44200 62.81800 1.000 59.09246 729 PRO A N 1
ATOM 5670 C CA . PRO A 1 730 ? 106.42000 14.20400 62.69200 1.000 60.32804 729 PRO A CA 1
ATOM 5671 C C . PRO A 1 730 ? 106.11300 13.17200 63.76600 1.000 63.26781 729 PRO A C 1
ATOM 5672 O O . PRO A 1 730 ? 106.29200 11.97100 63.52600 1.000 63.49433 729 PRO A O 1
ATOM 5676 N N . SER A 1 731 ? 105.65100 13.59600 64.94500 1.000 64.66087 730 SER A N 1
ATOM 5677 C CA . SER A 1 731 ? 105.38200 12.64000 66.01400 1.000 68.46410 730 SER A CA 1
ATOM 5678 C C . SER A 1 731 ? 104.19500 11.73800 65.69700 1.000 70.53864 730 SER A C 1
ATOM 5679 O O . SER A 1 731 ? 104.04600 10.68700 66.33100 1.000 73.19296 730 SER A O 1
ATOM 5682 N N . THR A 1 732 ? 103.35800 12.11400 64.73000 1.000 71.19801 731 THR A N 1
ATOM 5683 C CA . THR A 1 732 ? 102.19500 11.31500 64.36700 1.000 73.72183 731 THR A CA 1
ATOM 5684 C C . THR A 1 732 ? 102.55200 10.08300 63.54400 1.000 76.96277 731 THR A C 1
ATOM 5685 O O . THR A 1 732 ? 101.67900 9.23700 63.32000 1.000 80.59803 731 THR A O 1
ATOM 5689 N N . LEU A 1 733 ? 103.80300 9.95200 63.09700 1.000 74.96630 732 LEU A N 1
ATOM 5690 C CA . LEU A 1 733 ? 104.21500 8.83300 62.25700 1.000 74.68009 732 LEU A CA 1
ATOM 5691 C C . LEU A 1 733 ? 105.39600 8.06700 62.84800 1.000 78.12527 732 LEU A C 1
ATOM 5692 O O . LEU A 1 733 ? 106.08900 7.34700 62.12200 1.000 79.90909 732 LEU A O 1
ATOM 5697 N N . GLU A 1 734 ? 105.64200 8.20200 64.15100 1.000 80.36586 733 GLU A N 1
ATOM 5698 C CA . GLU A 1 734 ? 106.72700 7.44900 64.76900 1.000 83.70145 733 GLU A CA 1
ATOM 5699 C C . GLU A 1 734 ? 106.29600 6.03300 65.12600 1.000 86.70708 733 GLU A C 1
ATOM 5700 O O . GLU A 1 734 ? 107.11900 5.11200 65.09100 1.000 88.66503 733 GLU A O 1
ATOM 5706 N N . ASN A 1 735 ? 105.02300 5.84100 65.46200 1.000 88.11384 734 ASN A N 1
ATOM 5707 C CA . ASN A 1 735 ? 104.50400 4.51200 65.75100 1.000 90.26148 734 ASN A CA 1
ATOM 5708 C C . ASN A 1 735 ? 104.18100 3.79100 64.45100 1.000 88.82040 734 ASN A C 1
ATOM 5709 O O . ASN A 1 735 ? 103.45900 4.32300 63.60100 1.000 87.57042 734 ASN A O 1
ATOM 5714 N N . ASP A 1 736 ? 104.71500 2.57800 64.29300 1.000 89.28545 735 ASP A N 1
ATOM 5715 C CA . ASP A 1 736 ? 104.30200 1.75100 63.16400 1.000 88.34320 735 ASP A CA 1
ATOM 5716 C C . ASP A 1 736 ? 102.79900 1.51500 63.18900 1.000 87.83691 735 ASP A C 1
ATOM 5717 O O . ASP A 1 736 ? 102.18800 1.27400 62.14000 1.000 85.01893 735 ASP A O 1
ATOM 5722 N N . SER A 1 737 ? 102.18800 1.58700 64.37400 1.000 89.59756 736 SER A N 1
ATOM 5723 C CA . SER A 1 737 ? 100.73200 1.58700 64.46700 1.000 90.09212 736 SER A CA 1
ATOM 5724 C C . SER A 1 737 ? 100.13200 2.70800 63.62600 1.000 88.85175 736 SER A C 1
ATOM 5725 O O . SER A 1 737 ? 99.17600 2.49300 62.87200 1.000 89.31946 736 SER A O 1
ATOM 5728 N N . ASP A 1 738 ? 100.68600 3.91700 63.74300 1.000 88.26649 737 ASP A N 1
ATOM 5729 C CA . ASP A 1 738 ? 100.14000 5.06100 63.02200 1.000 88.61983 737 ASP A CA 1
ATOM 5730 C C . ASP A 1 738 ? 100.51200 5.02700 61.54500 1.000 85.58353 737 ASP A C 1
ATOM 5731 O O . ASP A 1 738 ? 99.71900 5.44400 60.69400 1.000 85.96627 737 ASP A O 1
ATOM 5736 N N . ARG A 1 739 ? 101.71300 4.54300 61.21900 1.000 83.22518 738 ARG A N 1
ATOM 5737 C CA . ARG A 1 739 ? 102.10000 4.44700 59.81500 1.000 80.10693 738 ARG A CA 1
ATOM 5738 C C . ARG A 1 739 ? 101.18100 3.49500 59.06000 1.000 79.00518 738 ARG A C 1
ATOM 5739 O O . ARG A 1 739 ? 100.82700 3.74800 57.90300 1.000 77.51037 738 ARG A O 1
ATOM 5747 N N . GLN A 1 740 ? 100.77700 2.39700 59.70200 1.000 79.21294 739 GLN A N 1
ATOM 5748 C CA . GLN A 1 740 ? 99.83800 1.47900 59.06500 1.000 78.95248 739 GLN A CA 1
ATOM 5749 C C . GLN A 1 740 ? 98.46100 2.11600 58.91800 1.000 77.71961 739 GLN A C 1
ATOM 5750 O O . GLN A 1 740 ? 97.76400 1.87400 57.92500 1.000 78.08390 739 GLN A O 1
ATOM 5756 N N . LYS A 1 741 ? 98.04900 2.93200 59.89400 1.000 76.93972 740 LYS A N 1
ATOM 5757 C CA . LYS A 1 741 ? 96.82000 3.70100 59.73000 1.000 74.97620 740 LYS A CA 1
ATOM 5758 C C . LYS A 1 741 ? 96.87900 4.55800 58.47200 1.000 75.53347 740 LYS A C 1
ATOM 5759 O O . LYS A 1 741 ? 95.91200 4.62000 57.70400 1.000 79.07518 740 LYS A O 1
ATOM 5765 N N . LEU A 1 742 ? 98.01200 5.22700 58.24500 1.000 72.02763 741 LEU A N 1
ATOM 5766 C CA . LEU A 1 742 ? 98.15000 6.08600 57.07400 1.000 69.31887 741 LEU A CA 1
ATOM 5767 C C . LEU A 1 742 ? 98.03200 5.28000 55.78700 1.000 68.41441 741 LEU A C 1
ATOM 5768 O O . LEU A 1 742 ? 97.24900 5.62200 54.89400 1.000 68.06963 741 LEU A O 1
ATOM 5773 N N . MET A 1 743 ? 98.81400 4.20400 55.67300 1.000 68.59361 742 MET A N 1
ATOM 5774 C CA . MET A 1 743 ? 98.79600 3.40200 54.45500 1.000 68.26697 742 MET A CA 1
ATOM 5775 C C . MET A 1 743 ? 97.41100 2.82200 54.19700 1.000 68.53432 742 MET A C 1
ATOM 5776 O O . MET A 1 743 ? 96.97100 2.73800 53.04500 1.000 67.34023 742 MET A O 1
ATOM 5781 N N . VAL A 1 744 ? 96.70700 2.41900 55.25600 1.000 69.69236 743 VAL A N 1
ATOM 5782 C CA . VAL A 1 744 ? 95.33100 1.95500 55.09000 1.000 69.91422 743 VAL A CA 1
ATOM 5783 C C . VAL A 1 744 ? 94.47900 3.06100 54.47800 1.000 70.27987 743 VAL A C 1
ATOM 5784 O O . VAL A 1 744 ? 93.71500 2.83200 53.53300 1.000 70.23622 743 VAL A O 1
ATOM 5788 N N . LEU A 1 745 ? 94.61300 4.28300 54.99800 1.000 71.74071 744 LEU A N 1
ATOM 5789 C CA . LEU A 1 745 ? 93.81100 5.38700 54.48500 1.000 73.78568 744 LEU A CA 1
ATOM 5790 C C . LEU A 1 745 ? 94.12700 5.66400 53.02000 1.000 72.65830 744 LEU A C 1
ATOM 5791 O O . LEU A 1 745 ? 93.22000 5.93900 52.22500 1.000 71.90639 744 LEU A O 1
ATOM 5796 N N . LEU A 1 746 ? 95.40700 5.60400 52.64200 1.000 71.89205 745 LEU A N 1
ATOM 5797 C CA . LEU A 1 746 ? 95.76800 5.82500 51.24500 1.000 70.14339 745 LEU A CA 1
ATOM 5798 C C . LEU A 1 746 ? 95.09600 4.79300 50.34600 1.000 66.99503 745 LEU A C 1
ATOM 5799 O O . LEU A 1 746 ? 94.39200 5.14700 49.39300 1.000 65.68393 745 LEU A O 1
ATOM 5804 N N . ARG A 1 747 ? 95.29900 3.50500 50.64100 1.000 65.02688 746 ARG A N 1
ATOM 5805 C CA . ARG A 1 747 ? 94.64800 2.46100 49.85800 1.000 62.88237 746 ARG A CA 1
ATOM 5806 C C . ARG A 1 747 ? 93.13700 2.64500 49.82600 1.000 61.79516 746 ARG A C 1
ATOM 5807 O O . ARG A 1 747 ? 92.49200 2.31500 48.82500 1.000 61.86461 746 ARG A O 1
ATOM 5815 N N . THR A 1 748 ? 92.55300 3.16500 50.90600 1.000 61.69534 747 THR A N 1
ATOM 5816 C CA . THR A 1 748 ? 91.11500 3.40800 50.92200 1.000 61.02583 747 THR A CA 1
ATOM 5817 C C . THR A 1 748 ? 90.75200 4.63300 50.09000 1.000 59.22216 747 THR A C 1
ATOM 5818 O O . THR A 1 748 ? 89.76100 4.61300 49.35100 1.000 58.94597 747 THR A O 1
ATOM 5822 N N . PHE A 1 749 ? 91.54500 5.70000 50.19100 1.000 57.64992 748 PHE A N 1
ATOM 5823 C CA . PHE A 1 749 ? 91.26100 6.90900 49.42400 1.000 57.25363 748 PHE A CA 1
ATOM 5824 C C . PHE A 1 749 ? 91.34000 6.64600 47.92500 1.000 57.69079 748 PHE A C 1
ATOM 5825 O O . PHE A 1 749 ? 90.51700 7.15200 47.15400 1.000 57.51501 748 PHE A O 1
ATOM 5833 N N . PHE A 1 750 ? 92.32800 5.85400 47.49700 1.000 59.48957 749 PHE A N 1
ATOM 5834 C CA . PHE A 1 750 ? 92.56500 5.63400 46.07500 1.000 60.30877 749 PHE A CA 1
ATOM 5835 C C . PHE A 1 750 ? 91.70300 4.51700 45.49500 1.000 63.19844 749 PHE A C 1
ATOM 5836 O O . PHE A 1 750 ? 91.34100 4.57800 44.31400 1.000 67.06521 749 PHE A O 1
ATOM 5844 N N . GLU A 1 751 ? 91.36900 3.49600 46.28500 1.000 63.19803 750 GLU A N 1
ATOM 5845 C CA . GLU A 1 751 ? 90.63800 2.34200 45.77400 1.000 64.17617 750 GLU A CA 1
ATOM 5846 C C . GLU A 1 751 ? 89.13200 2.44100 45.98100 1.000 65.88756 750 GLU A C 1
ATOM 5847 O O . GLU A 1 751 ? 88.36900 2.09700 45.07300 1.000 67.35101 750 GLU A O 1
ATOM 5853 N N . VAL A 1 752 ? 88.67800 2.89800 47.14500 1.000 66.46821 751 VAL A N 1
ATOM 5854 C CA . VAL A 1 752 ? 87.24400 2.99200 47.41000 1.000 67.55635 751 VAL A CA 1
ATOM 5855 C C . VAL A 1 752 ? 86.69200 4.34900 46.99300 1.000 66.14023 751 VAL A C 1
ATOM 5856 O O . VAL A 1 752 ? 85.68000 4.42900 46.29200 1.000 65.63302 751 VAL A O 1
ATOM 5860 N N . HIS A 1 753 ? 87.34000 5.43600 47.41600 1.000 65.05397 752 HIS A N 1
ATOM 5861 C CA . HIS A 1 753 ? 86.88500 6.77400 47.06200 1.000 63.53950 752 HIS A CA 1
ATOM 5862 C C . HIS A 1 753 ? 87.31500 7.20100 45.66600 1.000 60.83324 752 HIS A C 1
ATOM 5863 O O . HIS A 1 753 ? 86.77400 8.18200 45.14600 1.000 60.14707 752 HIS A O 1
ATOM 5870 N N . LYS A 1 754 ? 88.26900 6.49900 45.05400 1.000 59.78475 753 LYS A N 1
ATOM 5871 C CA . LYS A 1 754 ? 88.77300 6.84800 43.72500 1.000 57.64804 753 LYS A CA 1
ATOM 5872 C C . LYS A 1 754 ? 89.30200 8.28200 43.70700 1.000 55.64886 753 LYS A C 1
ATOM 5873 O O . LYS A 1 754 ? 88.97200 9.08300 42.82900 1.000 54.58712 753 LYS A O 1
ATOM 5879 N N . GLY A 1 755 ? 90.13000 8.60600 44.70400 1.000 54.95432 754 GLY A N 1
ATOM 5880 C CA . GLY A 1 755 ? 90.73400 9.91700 44.76500 1.000 53.73467 754 GLY A CA 1
ATOM 5881 C C . GLY A 1 755 ? 91.87800 10.07600 43.78100 1.000 53.34698 754 GLY A C 1
ATOM 5882 O O . GLY A 1 755 ? 92.47400 9.10800 43.30900 1.000 54.05991 754 GLY A O 1
ATOM 5883 N N . TRP A 1 756 ? 92.18900 11.33500 43.47400 1.000 52.23880 755 TRP A N 1
ATOM 5884 C CA . TRP A 1 756 ? 93.20200 11.63800 42.47200 1.000 50.85665 755 TRP A CA 1
ATOM 5885 C C . TRP A 1 756 ? 94.60900 11.69600 43.05200 1.000 50.81246 755 TRP A C 1
ATOM 5886 O O . TRP A 1 756 ? 95.54500 11.15400 42.45300 1.000 51.22688 755 TRP A O 1
ATOM 5897 N N . HIS A 1 757 ? 94.78400 12.33200 44.20800 1.000 50.45750 756 HIS A N 1
ATOM 5898 C CA . HIS A 1 757 ? 96.12500 12.68500 44.65200 1.000 50.37609 756 HIS A CA 1
ATOM 5899 C C . HIS A 1 757 ? 96.10900 13.05300 46.12800 1.000 50.60056 756 HIS A C 1
ATOM 5900 O O . HIS A 1 757 ? 95.11100 13.55500 46.65200 1.000 49.93694 756 HIS A O 1
ATOM 5907 N N . ILE A 1 758 ? 97.22700 12.76800 46.79500 1.000 50.82026 757 ILE A N 1
ATOM 5908 C CA . ILE A 1 758 ? 97.45800 13.23300 48.15600 1.000 51.38116 757 ILE A CA 1
ATOM 5909 C C . ILE A 1 758 ? 98.94700 13.50800 48.30900 1.000 51.58565 757 ILE A C 1
ATOM 5910 O O . ILE A 1 758 ? 99.78800 12.84100 47.69900 1.000 51.28229 757 ILE A O 1
ATOM 5915 N N . GLN A 1 759 ? 99.26600 14.52000 49.11100 1.000 52.25298 758 GLN A N 1
ATOM 5916 C CA . GLN A 1 759 ? 100.64100 14.88500 49.41900 1.000 53.52297 758 GLN A CA 1
ATOM 5917 C C . GLN A 1 759 ? 100.70400 15.30400 50.87900 1.000 54.53965 758 GLN A C 1
ATOM 5918 O O . GLN A 1 759 ? 99.71100 15.76900 51.44700 1.000 55.81881 758 GLN A O 1
ATOM 5924 N N . TYR A 1 760 ? 101.87700 15.14100 51.48500 1.000 55.30232 759 TYR A N 1
ATOM 5925 C CA . TYR A 1 760 ? 102.01100 15.24500 52.93100 1.000 56.83976 759 TYR A CA 1
ATOM 5926 C C . TYR A 1 760 ? 103.14300 16.18800 53.30500 1.000 55.67852 759 TYR A C 1
ATOM 5927 O O . TYR A 1 760 ? 104.30800 15.92200 52.99600 1.000 56.18951 759 TYR A O 1
ATOM 5936 N N . ASN A 1 761 ? 102.78700 17.29300 53.95800 1.000 54.38236 760 ASN A N 1
ATOM 5937 C CA . ASN A 1 761 ? 103.73500 18.04800 54.76100 1.000 54.22455 760 ASN A CA 1
ATOM 5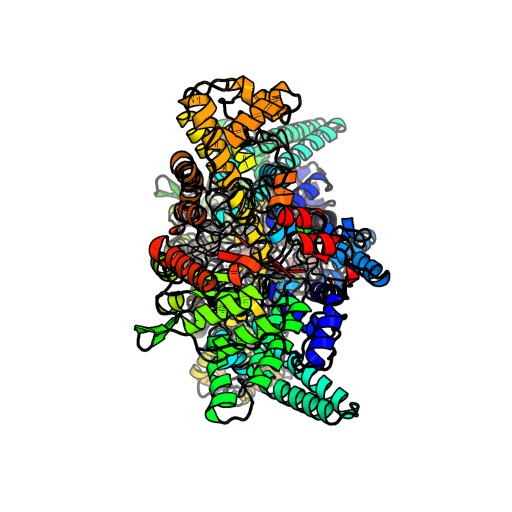938 C C . ASN A 1 761 ? 103.91300 17.35400 56.10500 1.000 55.01471 760 ASN A C 1
ATOM 5939 O O . ASN A 1 761 ? 102.93900 16.92100 56.72800 1.000 55.69862 760 ASN A O 1
ATOM 5944 N N . ILE A 1 762 ? 105.16100 17.24200 56.54800 1.000 54.85607 761 ILE A N 1
ATOM 5945 C CA . ILE A 1 762 ? 105.45500 16.65000 57.84800 1.000 56.14221 761 ILE A CA 1
ATOM 5946 C C . ILE A 1 762 ? 106.50400 17.51500 58.53200 1.000 56.77593 761 ILE A C 1
ATOM 5947 O O . ILE A 1 762 ? 107.69800 17.44200 58.21900 1.000 57.47182 761 ILE A O 1
ATOM 5952 N N . VAL A 1 763 ? 106.05300 18.33700 59.47700 1.000 56.30801 762 VAL A N 1
ATOM 5953 C CA . VAL A 1 763 ? 106.85000 19.42900 60.01900 1.000 56.19862 762 VAL A CA 1
ATOM 5954 C C . VAL A 1 763 ? 106.05800 20.05200 61.16000 1.000 56.06468 762 VAL A C 1
ATOM 5955 O O . VAL A 1 763 ? 104.82300 20.08000 61.12600 1.000 55.12076 762 VAL A O 1
ATOM 5959 N N . SER A 1 764 ? 106.75300 20.55200 62.17400 1.000 57.41094 763 SER A N 1
ATOM 5960 C CA . SER A 1 764 ? 106.08300 21.14200 63.32100 1.000 58.31463 763 SER A CA 1
ATOM 5961 C C . SER A 1 764 ? 105.84600 22.63200 63.09300 1.000 58.01040 763 SER A C 1
ATOM 5962 O O . SER A 1 764 ? 106.49100 23.27100 62.25800 1.000 57.01743 763 SER A O 1
ATOM 5965 N N . ARG A 1 765 ? 104.89200 23.18000 63.84900 1.000 58.45028 764 ARG A N 1
ATOM 5966 C CA . ARG A 1 765 ? 104.66500 24.61900 63.80400 1.000 58.39997 764 ARG A CA 1
ATOM 5967 C C . ARG A 1 765 ? 105.88100 25.38000 64.31300 1.000 58.89536 764 ARG A C 1
ATOM 5968 O O . ARG A 1 765 ? 106.19400 26.46400 63.80800 1.000 58.96472 764 ARG A O 1
ATOM 5976 N N . GLU A 1 766 ? 106.58400 24.82300 65.30300 1.000 60.10892 765 GLU A N 1
ATOM 5977 C CA . GLU A 1 766 ? 107.76100 25.49000 65.84500 1.000 60.95488 765 GLU A CA 1
ATOM 5978 C C . GLU A 1 766 ? 108.89200 25.54200 64.82700 1.000 59.40983 765 GLU A C 1
ATOM 5979 O O . GLU A 1 766 ? 109.66200 26.50900 64.80800 1.000 59.33921 765 GLU A O 1
ATOM 5985 N N . THR A 1 767 ? 109.00900 24.52100 63.97600 1.000 57.89297 766 THR A N 1
ATOM 5986 C CA . THR A 1 767 ? 110.04600 24.53100 62.94900 1.000 56.78435 766 THR A CA 1
ATOM 5987 C C . THR A 1 767 ? 109.78400 25.62700 61.92200 1.000 56.05311 766 THR A C 1
ATOM 5988 O O . THR A 1 767 ? 110.69600 26.37500 61.55000 1.000 56.47258 766 THR A O 1
ATOM 5992 N N . LEU A 1 768 ? 108.53800 25.74300 61.45900 1.000 54.75723 767 LEU A N 1
ATOM 5993 C CA . LEU A 1 768 ? 108.22500 26.72600 60.42800 1.000 54.15901 767 LEU A CA 1
ATOM 5994 C C . LEU A 1 768 ? 108.34600 28.14800 60.96200 1.000 55.00444 767 LEU A C 1
ATOM 5995 O O . LEU A 1 768 ? 108.78800 29.05200 60.24300 1.000 54.90573 767 LEU A O 1
ATOM 6000 N N . LEU A 1 769 ? 107.95900 28.37000 62.21900 1.000 56.63879 768 LEU A N 1
ATOM 6001 C CA . LEU A 1 769 ? 108.05900 29.71000 62.78700 1.000 57.76083 768 LEU A CA 1
ATOM 6002 C C . LEU A 1 769 ? 109.50100 30.08500 63.09500 1.000 59.76625 768 LEU A C 1
ATOM 6003 O O . LEU A 1 769 ? 109.87000 31.25900 62.98400 1.000 60.67291 768 LEU A O 1
ATOM 6008 N N . ASP A 1 770 ? 110.32400 29.11300 63.49100 1.000 61.01589 769 ASP A N 1
ATOM 6009 C CA . ASP A 1 770 ? 111.73500 29.40100 63.71700 1.000 62.71620 769 ASP A CA 1
ATOM 6010 C C . ASP A 1 770 ? 112.46100 29.65000 62.40200 1.000 62.53552 769 ASP A C 1
ATOM 6011 O O . ASP A 1 770 ? 113.47300 30.36000 62.37900 1.000 61.95373 769 ASP A O 1
ATOM 6016 N N . ALA A 1 771 ? 111.95800 29.08300 61.30200 1.000 62.07187 770 ALA A N 1
ATOM 6017 C CA . ALA A 1 771 ? 112.54100 29.35700 59.99400 1.000 62.71845 770 ALA A CA 1
ATOM 6018 C C . ALA A 1 771 ? 112.19000 30.75800 59.51300 1.000 62.67900 770 ALA A C 1
ATOM 6019 O O . ALA A 1 771 ? 112.98900 31.38900 58.81100 1.000 64.00229 770 ALA A O 1
ATOM 6021 N N . LYS A 1 772 ? 111.00200 31.25800 59.86800 1.000 62.44601 771 LYS A N 1
ATOM 6022 C CA . LYS A 1 772 ? 110.69000 32.65800 59.60900 1.000 62.72032 771 LYS A CA 1
ATOM 6023 C C . LYS A 1 772 ? 111.61200 33.58400 60.38900 1.000 64.23747 771 LYS A C 1
ATOM 6024 O O . LYS A 1 772 ? 111.96500 34.66600 59.90600 1.000 64.19131 771 LYS A O 1
ATOM 6030 N N . LYS A 1 773 ? 112.01000 33.17900 61.59400 1.000 64.91345 772 LYS A N 1
ATOM 6031 C CA . LYS A 1 773 ? 112.77900 34.04500 62.47700 1.000 65.99686 772 LYS A CA 1
ATOM 6032 C C . LYS A 1 773 ? 114.27500 33.97200 62.20000 1.000 65.51784 772 LYS A C 1
ATOM 6033 O O . LYS A 1 773 ? 114.97100 34.98700 62.30900 1.000 65.88094 772 LYS A O 1
ATOM 6039 N N . HIS A 1 774 ? 114.78700 32.79900 61.83600 1.000 65.29090 773 HIS A N 1
ATOM 6040 C CA . HIS A 1 774 ? 116.21300 32.59700 61.57800 1.000 65.55658 773 HIS A CA 1
ATOM 6041 C C . HIS A 1 774 ? 116.38400 31.86200 60.25400 1.000 63.02134 773 HIS A C 1
ATOM 6042 O O . HIS A 1 774 ? 116.69900 30.66600 60.22600 1.000 62.83848 773 HIS A O 1
ATOM 6049 N N . PRO A 1 775 ? 116.18700 32.55700 59.12800 1.000 61.13294 774 PRO A N 1
ATOM 6050 C CA . PRO A 1 775 ? 116.30000 31.87400 57.82500 1.000 59.70619 774 PRO A CA 1
ATOM 6051 C C . PRO A 1 775 ? 117.65100 31.22100 57.58900 1.000 61.08706 774 PRO A C 1
ATOM 6052 O O . PRO A 1 775 ? 117.70400 30.09100 57.08900 1.000 60.58403 774 PRO A O 1
ATOM 6056 N N . ASP A 1 776 ? 118.75000 31.90600 57.92500 1.000 62.65964 775 ASP A N 1
ATOM 6057 C CA . ASP A 1 776 ? 120.07700 31.34200 57.70000 1.000 64.42415 775 ASP A CA 1
ATOM 6058 C C . ASP A 1 776 ? 120.20800 29.95300 58.30700 1.000 64.64992 775 ASP A C 1
ATOM 6059 O O . ASP A 1 776 ? 121.01700 29.14100 57.84200 1.000 66.65487 775 ASP A O 1
ATOM 6064 N N . GLN A 1 777 ? 119.42500 29.66400 59.34300 1.000 63.53964 776 GLN A N 1
ATOM 6065 C CA . GLN A 1 777 ? 119.48000 28.37500 60.01600 1.000 62.94519 776 GLN A CA 1
ATOM 6066 C C . GLN A 1 777 ? 118.72200 27.28500 59.27000 1.000 61.89093 776 GLN A C 1
ATOM 6067 O O . GLN A 1 777 ? 119.00600 26.10100 59.48100 1.000 63.10903 776 GLN A O 1
ATOM 6073 N N . TYR A 1 778 ? 117.78200 27.65300 58.40100 1.000 60.27738 777 TYR A N 1
ATOM 6074 C CA . TYR A 1 778 ? 116.90500 26.70300 57.72800 1.000 59.36493 777 TYR A CA 1
ATOM 6075 C C . TYR A 1 778 ? 116.93100 26.90400 56.21700 1.000 58.19812 777 TYR A C 1
ATOM 6076 O O . TYR A 1 778 ? 115.89100 26.87700 55.55200 1.000 56.70006 777 TYR A O 1
ATOM 6085 N N . ARG A 1 779 ? 118.12000 27.10300 55.64500 1.000 58.85323 778 ARG A N 1
ATOM 6086 C CA . ARG A 1 779 ? 118.20800 27.30200 54.20200 1.000 58.01914 778 ARG A CA 1
ATOM 6087 C C . ARG A 1 779 ? 117.82100 26.05200 53.42200 1.000 58.58056 778 ARG A C 1
ATOM 6088 O O . ARG A 1 779 ? 117.40900 26.16500 52.26200 1.000 57.53225 778 ARG A O 1
ATOM 6096 N N . ASP A 1 780 ? 117.93500 24.86800 54.02700 1.000 60.38507 779 ASP A N 1
ATOM 6097 C CA . ASP A 1 780 ? 117.58800 23.61700 53.36600 1.000 61.06020 779 ASP A CA 1
ATOM 6098 C C . ASP A 1 780 ? 116.27200 23.03700 53.87900 1.000 59.26813 779 ASP A C 1
ATOM 6099 O O . ASP A 1 780 ? 116.01300 21.84300 53.69900 1.000 59.81261 779 ASP A O 1
ATOM 6104 N N . LEU A 1 781 ? 115.43600 23.85900 54.51100 1.000 57.23628 780 LEU A N 1
ATOM 6105 C CA . LEU A 1 781 ? 114.10400 23.42600 54.91700 1.000 54.84062 780 LEU A CA 1
ATOM 6106 C C . LEU A 1 781 ? 113.19300 23.43400 53.69700 1.000 52.45833 780 LEU A C 1
ATOM 6107 O O . LEU A 1 781 ? 113.03700 24.46900 53.04000 1.000 50.78925 780 LEU A O 1
ATOM 6112 N N . VAL A 1 782 ? 112.58700 22.28900 53.39900 1.000 51.58064 781 VAL A N 1
ATOM 6113 C CA . VAL A 1 782 ? 111.74400 22.13200 52.22200 1.000 50.81101 781 VAL A CA 1
ATOM 6114 C C . VAL A 1 782 ? 110.32000 21.84300 52.66900 1.000 51.62126 781 VAL A C 1
ATOM 6115 O O . VAL A 1 782 ? 110.09100 21.03600 53.57700 1.000 52.62327 781 VAL A O 1
ATOM 6119 N N . VAL A 1 783 ? 109.36500 22.49600 52.01200 1.000 52.10311 782 VAL A N 1
ATOM 6120 C CA . VAL A 1 783 ? 107.95800 22.45400 52.37900 1.000 52.53582 782 VAL A CA 1
ATOM 6121 C C . VAL A 1 783 ? 107.13400 22.18100 51.13000 1.000 52.10068 782 VAL A C 1
ATOM 6122 O O . VAL A 1 783 ? 107.48200 22.61100 50.02600 1.000 52.06421 782 VAL A O 1
ATOM 6126 N N . ARG A 1 784 ? 106.03400 21.45400 51.30900 1.000 52.99056 783 ARG A N 1
ATOM 6127 C CA . ARG A 1 784 ? 105.09200 21.22900 50.22300 1.000 52.81149 783 ARG A CA 1
ATOM 6128 C C . ARG A 1 784 ? 104.13600 22.41200 50.13300 1.000 50.90313 783 ARG A C 1
ATOM 6129 O O . ARG A 1 784 ? 103.51800 22.79700 51.13100 1.000 50.21949 783 ARG A O 1
ATOM 6137 N N . VAL A 1 785 ? 104.02300 22.99300 48.94000 1.000 49.18264 784 VAL A N 1
ATOM 6138 C CA . VAL A 1 785 ? 103.15700 24.14800 48.72900 1.000 48.49428 784 VAL A CA 1
ATOM 6139 C C . VAL A 1 785 ? 101.81200 23.66300 48.20100 1.000 49.24224 784 VAL A C 1
ATOM 6140 O O . VAL A 1 785 ? 100.88500 23.41000 48.97900 1.000 49.29996 784 VAL A O 1
ATOM 6144 N N . ALA A 1 786 ? 101.69900 23.52400 46.87600 1.000 49.09529 785 ALA A N 1
ATOM 6145 C CA . ALA A 1 786 ? 100.46900 23.03400 46.24500 1.000 49.47541 785 ALA A CA 1
ATOM 6146 C C . ALA A 1 786 ? 100.87800 22.33800 44.94500 1.000 49.86016 785 ALA A C 1
ATOM 6147 O O . ALA A 1 786 ? 100.96600 22.96700 43.88800 1.000 49.89148 785 ALA A O 1
ATOM 6149 N N . GLY A 1 787 ? 101.13000 21.03500 45.04300 1.000 50.45007 786 GLY A N 1
ATOM 6150 C CA . GLY A 1 787 ? 101.54400 20.24600 43.90700 1.000 49.95234 786 GLY A CA 1
ATOM 6151 C C . GLY 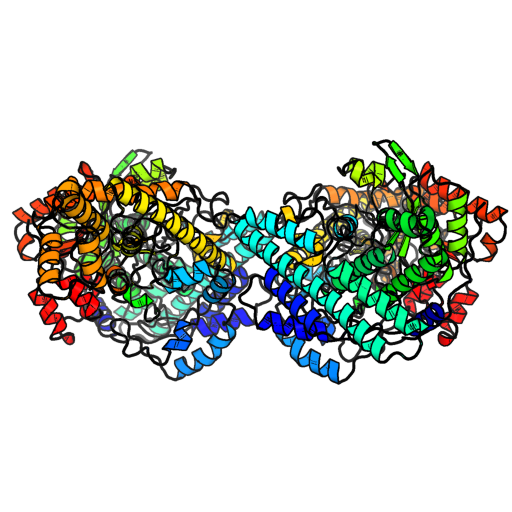A 1 787 ? 103.03900 20.14800 43.72500 1.000 49.96688 786 GLY A C 1
ATOM 6152 O O . GLY A 1 787 ? 103.49600 19.35000 42.89600 1.000 50.73493 786 GLY A O 1
ATOM 6153 N N . TYR A 1 788 ? 103.81200 20.92000 44.48100 1.000 49.18858 787 TYR A N 1
ATOM 6154 C CA . TYR A 1 788 ? 105.26000 20.94100 44.36400 1.000 48.17189 787 TYR A CA 1
ATOM 6155 C C . TYR A 1 788 ? 105.83800 21.28600 45.72800 1.000 48.22666 787 TYR A C 1
ATOM 6156 O O . TYR A 1 788 ? 105.11300 21.65200 46.65500 1.000 48.18156 787 TYR A O 1
ATOM 6165 N N . SER A 1 789 ? 107.15700 21.17000 45.83800 1.000 48.35693 788 SER A N 1
ATOM 6166 C CA . SER A 1 789 ? 107.88800 21.54100 47.03900 1.000 48.59300 788 SER A CA 1
ATOM 6167 C C . SER A 1 789 ? 108.73500 22.77800 46.77000 1.000 48.48579 788 SER A C 1
ATOM 6168 O O . SER A 1 789 ? 109.09500 23.08000 45.62700 1.000 47.03156 788 SER A O 1
ATOM 6171 N N . ALA A 1 790 ? 109.04300 23.50000 47.84400 1.000 49.04298 789 ALA A N 1
ATOM 6172 C CA . ALA A 1 790 ? 109.84600 24.70900 47.74900 1.000 49.28245 789 ALA A CA 1
ATOM 6173 C C . ALA A 1 790 ? 110.70000 24.83500 49.00000 1.000 49.43448 789 ALA A C 1
ATOM 6174 O O . ALA A 1 790 ? 110.41200 24.23200 50.03600 1.000 52.28717 789 ALA A O 1
ATOM 6176 N N . PHE A 1 791 ? 111.76500 25.62300 48.88800 1.000 48.51297 790 PHE A N 1
ATOM 6177 C CA . PHE A 1 791 ? 112.57300 25.97700 50.04500 1.000 48.86981 790 PHE A CA 1
ATOM 6178 C C . PHE A 1 791 ? 111.82400 27.02300 50.86000 1.000 49.37786 790 PHE A C 1
ATOM 6179 O O . PHE A 1 791 ? 111.50000 28.10200 50.35200 1.000 49.22333 790 PHE A O 1
ATOM 6187 N N . PHE A 1 792 ? 111.54200 26.69400 52.12300 1.000 50.23147 791 PHE A N 1
ATOM 6188 C CA . PHE A 1 792 ? 110.69100 27.54900 52.94200 1.000 50.42793 791 PHE A CA 1
ATOM 6189 C C . PHE A 1 792 ? 111.24600 28.96400 53.03600 1.000 50.37070 791 PHE A C 1
ATOM 6190 O O . PHE A 1 792 ? 110.49500 29.94100 52.92500 1.000 49.43269 791 PHE A O 1
ATOM 6198 N N . THR A 1 793 ? 112.55800 29.09700 53.23900 1.000 51.13846 792 THR A N 1
ATOM 6199 C CA . THR A 1 793 ? 113.16500 30.41700 53.35400 1.000 51.66083 792 THR A CA 1
ATOM 6200 C C . THR A 1 793 ? 113.13400 31.19200 52.04300 1.000 51.28389 792 THR A C 1
ATOM 6201 O O . THR A 1 793 ? 113.36000 32.40600 52.05700 1.000 51.94344 792 THR A O 1
ATOM 6205 N N . ALA A 1 794 ? 112.85300 30.53100 50.92300 1.000 50.67905 793 ALA A N 1
ATOM 6206 C CA . ALA A 1 794 ? 112.72200 31.19900 49.63600 1.000 50.87212 793 ALA A CA 1
ATOM 6207 C C . ALA A 1 794 ? 111.28900 31.61600 49.33200 1.000 50.80117 793 ALA A C 1
ATOM 6208 O O . ALA A 1 794 ? 111.03800 32.17800 48.26100 1.000 49.32525 793 ALA A O 1
ATOM 6210 N N . LEU A 1 795 ? 110.35100 31.36200 50.24000 1.000 52.16736 794 LEU A N 1
ATOM 6211 C CA . LEU A 1 795 ? 108.95500 31.70600 50.02200 1.000 52.51674 794 LEU A CA 1
ATOM 6212 C C . LEU A 1 795 ? 108.66400 33.11500 50.52100 1.000 54.33594 794 LEU A C 1
ATOM 6213 O O . LEU A 1 795 ? 109.34900 33.63900 51.40400 1.000 56.66220 794 LEU A O 1
ATOM 6218 N N . SER A 1 796 ? 107.63900 33.72800 49.93800 1.000 54.26341 795 SER A N 1
ATOM 6219 C CA . SER A 1 796 ? 107.19900 35.03500 50.39100 1.000 55.26517 795 SER A CA 1
ATOM 6220 C C . SER A 1 796 ? 106.58200 34.92400 51.78500 1.000 56.75923 795 SER A C 1
ATOM 6221 O O . SER A 1 796 ? 106.05500 33.87200 52.15600 1.000 56.76548 795 SER A O 1
ATOM 6224 N N . PRO A 1 797 ? 106.63900 35.99600 52.58000 1.000 58.30497 796 PRO A N 1
ATOM 6225 C CA . PRO A 1 797 ? 105.97900 35.95200 53.89600 1.000 59.26178 796 PRO A CA 1
ATOM 6226 C C . PRO A 1 797 ? 104.51800 35.54400 53.81600 1.000 58.32893 796 PRO A C 1
ATOM 6227 O O . PRO A 1 797 ? 104.06100 34.72700 54.62700 1.000 58.05473 796 PRO A O 1
ATOM 6231 N N . ASP A 1 798 ? 103.76900 36.09400 52.85600 1.000 57.14517 797 ASP A N 1
ATOM 6232 C CA . ASP A 1 798 ? 102.37700 35.69800 52.67700 1.000 56.05429 797 ASP A CA 1
ATOM 6233 C C . ASP A 1 798 ? 102.25500 34.18900 52.51000 1.000 54.65375 797 ASP A C 1
ATOM 6234 O O . ASP A 1 798 ? 101.42000 33.54300 53.15400 1.000 54.69400 797 ASP A O 1
ATOM 6239 N N . ALA A 1 799 ? 103.08800 33.60800 51.64300 1.000 53.71277 798 ALA A N 1
ATOM 6240 C CA . ALA A 1 799 ? 103.00500 32.17500 51.38400 1.000 52.88705 798 ALA A CA 1
ATOM 6241 C C . ALA A 1 799 ? 103.47000 31.36700 52.58800 1.000 53.40728 798 ALA A C 1
ATOM 6242 O O . ALA A 1 799 ? 102.90500 30.30800 52.88700 1.000 53.82785 798 ALA A O 1
ATOM 6244 N N . GLN A 1 800 ? 104.51100 31.83700 53.27900 1.000 53.99555 799 GLN A N 1
ATOM 6245 C CA . GLN A 1 800 ? 104.93800 31.17900 54.50900 1.000 54.70722 799 GLN A CA 1
ATOM 6246 C C . GLN A 1 800 ? 103.78500 31.08500 55.50100 1.000 55.37989 799 GLN A C 1
ATOM 6247 O O . GLN A 1 800 ? 103.54000 30.02600 56.09000 1.000 56.49763 799 GLN A O 1
ATOM 6253 N N . ASP A 1 801 ? 103.05600 32.18900 55.69100 1.000 55.05626 800 ASP A N 1
ATOM 6254 C CA . ASP A 1 801 ? 101.97000 32.19800 56.66600 1.000 55.60002 800 ASP A CA 1
ATOM 6255 C C . ASP A 1 801 ? 100.79500 31.34200 56.21200 1.000 55.25369 800 ASP A C 1
ATOM 6256 O O . ASP A 1 801 ? 100.09200 30.76500 57.05000 1.000 55.86570 800 ASP A O 1
ATOM 6261 N N . ASP A 1 802 ? 100.56200 31.25200 54.90000 1.000 53.87814 801 ASP A N 1
ATOM 6262 C CA . ASP A 1 802 ? 99.46000 30.43400 54.40800 1.000 53.33907 801 ASP A CA 1
ATOM 6263 C C . ASP A 1 802 ? 99.65700 28.97100 54.78600 1.000 53.30136 801 ASP A C 1
ATOM 6264 O O . ASP A 1 802 ? 98.69500 28.27400 55.12800 1.000 53.77833 801 ASP A O 1
ATOM 6269 N N . ILE A 1 803 ? 100.90200 28.49500 54.74500 1.000 52.91286 802 ILE A N 1
ATOM 6270 C CA . ILE A 1 803 ? 101.18100 27.10200 55.07800 1.000 52.86235 802 ILE A CA 1
ATOM 6271 C C . ILE A 1 803 ? 101.12800 26.88600 56.58500 1.000 53.28110 802 ILE A C 1
ATOM 6272 O O . ILE A 1 803 ? 100.55200 25.90200 57.06200 1.000 53.26609 802 ILE A O 1
ATOM 6277 N N . ILE A 1 804 ? 101.73400 27.79300 57.35400 1.000 53.61939 803 ILE A N 1
ATOM 6278 C CA . ILE A 1 804 ? 101.71200 27.67700 58.80900 1.000 54.72651 803 ILE A CA 1
ATOM 6279 C C . ILE A 1 804 ? 100.28200 27.63500 59.32800 1.000 55.90021 803 ILE A C 1
ATOM 6280 O O . ILE A 1 804 ? 100.00000 26.98900 60.34500 1.000 56.79484 803 ILE A O 1
ATOM 6285 N N . ALA A 1 805 ? 99.36000 28.31400 58.64600 1.000 55.34918 804 ALA A N 1
ATOM 6286 C CA . ALA A 1 805 ? 97.97400 28.37500 59.08800 1.000 55.70998 804 ALA A CA 1
ATOM 6287 C C . ALA A 1 805 ? 97.17900 27.12400 58.74100 1.000 56.05216 804 ALA A C 1
ATOM 6288 O O . ALA A 1 805 ? 96.05300 26.97500 59.22700 1.000 57.30700 804 ALA A O 1
ATOM 6290 N N . ARG A 1 806 ? 97.72800 26.22900 57.92500 1.000 55.44506 805 ARG A N 1
ATOM 6291 C CA . ARG A 1 806 ? 96.98800 25.05200 57.50000 1.000 54.46004 805 ARG A CA 1
ATOM 6292 C C . ARG A 1 806 ? 96.69200 24.13100 58.68200 1.000 55.34829 805 ARG A C 1
ATOM 6293 O O . ARG A 1 806 ? 97.39000 24.12400 59.70000 1.000 55.72929 805 ARG A O 1
ATOM 6301 N N . THR A 1 807 ? 95.63500 23.34100 58.52400 1.000 55.21043 806 THR A N 1
ATOM 6302 C CA . THR A 1 807 ? 95.24700 22.39500 59.55800 1.000 56.63712 806 THR A CA 1
ATOM 6303 C C . THR A 1 807 ? 96.34300 21.36000 59.77000 1.000 58.07286 806 THR A C 1
ATOM 6304 O O . THR A 1 807 ? 96.95000 20.86500 58.81600 1.000 58.22827 806 THR A O 1
ATOM 6308 N N . GLU A 1 808 ? 96.59700 21.03800 61.03500 1.000 59.91054 807 GLU A N 1
ATOM 6309 C CA . GLU A 1 808 ? 97.49700 19.96000 61.42100 1.000 61.02723 807 GLU A CA 1
ATOM 6310 C C . GLU A 1 808 ? 96.64600 18.80200 61.92600 1.000 63.50386 807 GLU A C 1
ATOM 6311 O O . GLU A 1 808 ? 95.91400 18.95000 62.91100 1.000 64.67750 807 GLU A O 1
ATOM 6317 N N . HIS A 1 809 ? 96.73800 17.66200 61.25100 1.000 64.32190 808 HIS A N 1
ATOM 6318 C CA . HIS A 1 809 ? 95.91800 16.50100 61.55700 1.000 65.90548 808 HIS A CA 1
ATOM 6319 C C . HIS A 1 809 ? 96.68900 15.48900 62.39600 1.000 67.74513 808 HIS A C 1
ATOM 6320 O O . HIS A 1 809 ? 97.91900 15.52200 62.48600 1.000 67.64079 808 HIS A O 1
ATOM 6327 N N . THR A 1 810 ? 95.93600 14.58700 63.02300 1.000 69.65725 809 THR A N 1
ATOM 6328 C CA . THR A 1 810 ? 96.49200 13.45400 63.74400 1.000 72.08380 809 THR A CA 1
ATOM 6329 C C . THR A 1 810 ? 95.82200 12.18200 63.24000 1.000 74.82399 809 THR A C 1
ATOM 6330 O O . THR A 1 810 ? 94.73900 12.21800 62.65000 1.000 75.42395 809 THR A O 1
ATOM 6334 N N . LEU A 1 811 ? 96.48400 11.05300 63.47400 1.000 78.34297 810 LEU A N 1
ATOM 6335 C CA . LEU A 1 811 ? 95.94400 9.75000 63.10200 1.000 81.43771 810 LEU A CA 1
ATOM 6336 C C . LEU A 1 811 ? 95.61300 8.93700 64.34900 1.000 85.71877 810 LEU A C 1
ATOM 6337 O O . LEU A 1 811 ? 94.49200 8.45700 64.51000 1.000 87.69806 810 LEU A O 1
ATOM 6342 N N . MET B 1 2 ? 73.24700 52.42800 -41.01100 1.000 101.76279 1 MET B N 1
ATOM 6343 C CA . MET B 1 2 ? 74.38100 51.77000 -40.29500 1.000 100.03804 1 MET B CA 1
ATOM 6344 C C . MET B 1 2 ? 75.13500 52.79600 -39.45100 1.000 96.03364 1 MET B C 1
ATOM 6345 O O . MET B 1 2 ? 75.59000 53.81900 -39.96300 1.000 97.91287 1 MET B O 1
ATOM 6350 N N . THR B 1 3 ? 75.25600 52.51700 -38.15400 1.000 90.56840 2 THR B N 1
ATOM 6351 C CA . THR B 1 3 ? 75.88600 53.45000 -37.22700 1.000 84.95090 2 THR B CA 1
ATOM 6352 C C . THR B 1 3 ? 77.24300 53.90700 -37.74500 1.000 82.33342 2 THR B C 1
ATOM 6353 O O . THR B 1 3 ? 78.15900 53.09700 -37.92200 1.000 81.59694 2 THR B O 1
ATOM 6357 N N . THR B 1 4 ? 77.36600 55.21000 -37.98200 1.000 80.76397 3 THR B N 1
ATOM 6358 C CA . THR B 1 4 ? 78.62800 55.84100 -38.34700 1.000 79.01551 3 THR B CA 1
ATOM 6359 C C . THR B 1 4 ? 79.09900 56.67500 -37.16400 1.000 75.61537 3 THR B C 1
ATOM 6360 O O . THR B 1 4 ? 78.40300 57.60400 -36.73800 1.000 76.29535 3 THR B O 1
ATOM 6364 N N . LEU B 1 5 ? 80.27000 56.34200 -36.63200 1.000 73.47402 4 LEU B N 1
ATOM 6365 C CA . LEU B 1 5 ? 80.79000 57.01000 -35.45100 1.000 70.44260 4 LEU B CA 1
ATOM 6366 C C . LEU B 1 5 ? 81.59700 58.24400 -35.83700 1.000 71.02675 4 LEU B C 1
ATOM 6367 O O . LEU B 1 5 ? 82.27600 58.27200 -36.86700 1.000 75.55571 4 LEU B O 1
ATOM 6372 N N . ASN B 1 6 ? 81.51000 59.27100 -34.99600 1.000 66.89931 5 ASN B N 1
ATOM 6373 C CA . ASN B 1 6 ? 82.36900 60.44500 -35.10200 1.000 65.28353 5 ASN B CA 1
ATOM 6374 C C . ASN B 1 6 ? 83.59400 60.21500 -34.22300 1.000 63.07738 5 ASN B C 1
ATOM 6375 O O . ASN B 1 6 ? 83.47000 60.10700 -32.99700 1.000 60.15355 5 ASN B O 1
ATOM 6380 N N . LEU B 1 7 ? 84.77300 60.14600 -34.84700 1.000 63.20237 6 LEU B N 1
ATOM 6381 C CA . LEU B 1 7 ? 85.97900 59.68600 -34.16900 1.000 62.05198 6 LEU B CA 1
ATOM 6382 C C . LEU B 1 7 ? 87.09100 60.73000 -34.15600 1.000 65.01328 6 LEU B C 1
ATOM 6383 O O . LEU B 1 7 ? 88.26500 60.36800 -34.02900 1.000 66.17168 6 LEU B O 1
ATOM 6388 N N . ASN B 1 8 ? 86.75300 62.01400 -34.26800 1.000 68.56425 7 ASN B N 1
ATOM 6389 C CA . ASN B 1 8 ? 87.75000 63.07500 -34.24400 1.000 73.08696 7 ASN B CA 1
ATOM 6390 C C . ASN B 1 8 ? 87.53500 64.10400 -33.14700 1.000 73.15161 7 ASN B C 1
ATOM 6391 O O . ASN B 1 8 ? 88.51500 64.65900 -32.64300 1.000 74.31580 7 ASN B O 1
ATOM 6396 N N . THR B 1 9 ? 86.29200 64.36500 -32.75300 1.000 73.13827 8 THR B N 1
ATOM 6397 C CA . THR B 1 9 ? 85.99300 65.50700 -31.90200 1.000 71.29170 8 THR B CA 1
ATOM 6398 C C . THR B 1 9 ? 86.35700 65.22700 -30.44900 1.000 66.56122 8 THR B C 1
ATOM 6399 O O . THR B 1 9 ? 86.03100 64.16800 -29.90300 1.000 64.71936 8 THR B O 1
ATOM 6403 N N . LEU B 1 10 ? 87.04200 66.18400 -29.83000 1.000 63.13249 9 LEU B N 1
ATOM 6404 C CA . LEU B 1 10 ? 87.30900 66.18600 -28.40100 1.000 58.10627 9 LEU B CA 1
ATOM 6405 C C . LEU B 1 10 ? 86.96300 67.56200 -27.85400 1.000 56.87625 9 LEU B C 1
ATOM 6406 O O . LEU B 1 10 ? 87.16800 68.57300 -28.53100 1.000 59.31794 9 LEU B O 1
ATOM 6411 N N . SER B 1 11 ? 86.43200 67.59900 -26.63700 1.000 53.89405 10 SER B N 1
ATOM 6412 C CA . SER B 1 11 ? 86.20200 68.87400 -25.97600 1.000 53.71927 10 SER B CA 1
ATOM 6413 C C . SER B 1 11 ? 87.53700 69.54200 -25.66600 1.000 54.64038 10 SER B C 1
ATOM 6414 O O . SER B 1 11 ? 88.56300 68.87800 -25.49000 1.000 53.87062 10 SER B O 1
ATOM 6417 N N . GLU B 1 12 ? 87.52100 70.87400 -25.60500 1.000 56.52952 11 GLU B N 1
ATOM 6418 C CA . GLU B 1 12 ? 88.73700 71.59800 -25.25400 1.000 57.76683 11 GLU B CA 1
ATOM 6419 C C . GLU B 1 12 ? 89.26200 71.15500 -23.89300 1.000 55.06084 11 GLU B C 1
ATOM 6420 O O . GLU B 1 12 ? 90.47800 71.08900 -23.68100 1.000 54.37180 11 GLU B O 1
ATOM 6426 N N . ARG B 1 13 ? 88.36000 70.84300 -22.95800 1.000 53.18975 12 ARG B N 1
ATOM 6427 C CA . ARG B 1 13 ? 88.79000 70.35900 -21.64900 1.000 50.36931 12 ARG B CA 1
ATOM 6428 C C . ARG B 1 13 ? 89.59500 69.07200 -21.77600 1.000 47.89565 12 ARG B C 1
ATOM 6429 O O . ARG B 1 13 ? 90.67400 68.93800 -21.18700 1.000 47.43071 12 ARG B O 1
ATOM 6437 N N . ILE B 1 14 ? 89.07400 68.10200 -22.52900 1.000 46.94519 13 ILE B N 1
ATOM 6438 C CA . ILE B 1 14 ? 89.75000 66.81400 -22.64700 1.000 45.72203 13 ILE B CA 1
ATOM 6439 C C . ILE B 1 14 ? 91.05900 66.96200 -23.41400 1.000 47.50347 13 ILE B C 1
ATOM 6440 O O . ILE B 1 14 ? 92.07700 66.36200 -23.05000 1.000 47.09962 13 ILE B O 1
ATOM 6445 N N . LYS B 1 15 ? 91.05300 67.75500 -24.48800 1.000 50.00494 14 LYS B N 1
ATOM 6446 C CA . LYS B 1 15 ? 92.27000 67.95300 -25.27000 1.000 51.87472 14 LYS B CA 1
ATOM 6447 C C . LYS B 1 15 ? 93.40100 68.47400 -24.39300 1.000 50.86204 14 LYS B C 1
ATOM 6448 O O . LYS B 1 15 ? 94.51000 67.92600 -24.39900 1.000 50.94450 14 LYS B O 1
ATOM 6454 N N . ALA B 1 16 ? 93.13600 69.53000 -23.62100 1.000 50.42628 15 ALA B N 1
ATOM 6455 C CA . ALA B 1 16 ? 94.17000 70.08500 -22.75500 1.000 50.86552 15 ALA B CA 1
ATOM 6456 C C . ALA B 1 16 ? 94.56500 69.09500 -21.66600 1.000 49.06043 15 ALA B C 1
ATOM 6457 O O . ALA B 1 16 ? 95.74200 69.00400 -21.29800 1.000 48.58593 15 ALA B O 1
ATOM 6459 N N . HIS B 1 17 ? 93.59800 68.34200 -21.14200 1.000 47.71083 16 HIS B N 1
ATOM 6460 C CA . HIS B 1 17 ? 93.91700 67.33100 -20.14100 1.000 46.69442 16 HIS B CA 1
ATOM 6461 C C . HIS B 1 17 ? 94.80800 66.24700 -20.73700 1.000 46.80999 16 HIS B C 1
ATOM 6462 O O . HIS B 1 17 ? 95.86600 65.92200 -20.18500 1.000 47.07396 16 HIS B O 1
ATOM 6469 N N . LYS B 1 18 ? 94.40700 65.68700 -21.88000 1.000 47.89333 17 LYS B N 1
ATOM 6470 C CA . LYS B 1 18 ? 95.22100 64.65600 -22.51400 1.000 48.74224 17 LYS B CA 1
ATOM 6471 C C . LYS B 1 18 ? 96.60700 65.18200 -22.87200 1.000 51.29250 17 LYS B C 1
ATOM 6472 O O . LYS B 1 18 ? 97.61100 64.48500 -22.68300 1.000 50.47426 17 LYS B O 1
ATOM 6478 N N . MET B 1 19 ? 96.68200 66.40600 -23.40300 1.000 54.18818 18 MET B N 1
ATOM 6479 C CA . MET B 1 19 ? 97.97800 66.96200 -23.77800 1.000 56.88135 18 MET B CA 1
ATOM 6480 C C . MET B 1 19 ? 98.89200 67.10000 -22.56600 1.000 55.78259 18 MET B C 1
ATOM 6481 O O . MET B 1 19 ? 100.10500 66.88000 -22.66600 1.000 57.21988 18 MET B O 1
ATOM 6486 N N . ALA B 1 20 ? 98.32900 67.46200 -21.41200 1.000 53.29405 19 ALA B N 1
ATOM 6487 C CA . ALA B 1 20 ? 99.14500 67.61200 -20.21100 1.000 52.03601 19 ALA B CA 1
ATOM 6488 C C . ALA B 1 20 ? 99.80400 66.29500 -19.82200 1.000 51.24362 19 ALA B C 1
ATOM 6489 O O . ALA B 1 20 ? 100.94600 66.28000 -19.34700 1.000 49.41150 19 ALA B O 1
ATOM 6491 N N . LEU B 1 21 ? 99.10400 65.17600 -20.02000 1.000 51.84561 20 LEU B N 1
ATOM 6492 C CA . LEU B 1 21 ? 99.62900 63.89000 -19.57700 1.000 51.23593 20 LEU B CA 1
ATOM 6493 C C . LEU B 1 21 ? 100.69100 63.34800 -20.52800 1.000 51.19266 20 LEU B C 1
ATOM 6494 O O . LEU B 1 21 ? 101.67900 62.75700 -20.08100 1.000 50.77135 20 LEU B O 1
ATOM 6499 N N . VAL B 1 22 ? 100.50900 63.53100 -21.83900 1.000 52.03321 21 VAL B N 1
ATOM 6500 C CA . VAL B 1 22 ? 101.44000 62.94000 -22.79200 1.000 53.93769 21 VAL B CA 1
ATOM 6501 C C . VAL B 1 22 ? 102.78200 63.66000 -22.79500 1.000 56.50439 21 VAL B C 1
ATOM 6502 O O . VAL B 1 22 ? 103.79600 63.06700 -23.18300 1.000 57.33356 21 VAL B O 1
ATOM 6506 N N . HIS B 1 23 ? 102.82000 64.92300 -22.37900 1.000 57.84806 22 HIS B N 1
ATOM 6507 C CA . HIS B 1 23 ? 104.06600 65.67300 -22.30100 1.000 60.22048 22 HIS B CA 1
ATOM 6508 C C . HIS B 1 23 ? 104.79000 65.47700 -20.97500 1.000 60.24280 22 HIS B C 1
ATOM 6509 O O . HIS B 1 23 ? 105.74100 66.21000 -20.68700 1.000 62.08403 22 HIS B O 1
ATOM 6516 N N . ILE B 1 24 ? 104.36500 64.51000 -20.16400 1.000 58.63649 23 ILE B N 1
ATOM 6517 C CA . ILE B 1 24 ? 105.11100 64.11100 -18.97000 1.000 58.59619 23 ILE B CA 1
ATOM 6518 C C . ILE B 1 24 ? 105.97000 62.92600 -19.40200 1.000 60.49769 23 ILE B C 1
ATOM 6519 O O . ILE B 1 24 ? 105.58400 61.76300 -19.27900 1.000 59.12070 23 ILE B O 1
ATOM 6524 N N . VAL B 1 25 ? 107.13000 63.24000 -19.99300 1.000 64.20260 24 VAL B N 1
ATOM 6525 C CA . VAL B 1 25 ? 108.00400 62.20200 -20.51800 1.000 65.95752 24 VAL B CA 1
ATOM 6526 C C . VAL B 1 25 ? 108.75800 61.49700 -19.39000 1.000 65.65223 24 VAL B C 1
ATOM 6527 O O . VAL B 1 25 ? 109.00200 60.28800 -19.45900 1.000 65.31292 24 VAL B O 1
ATOM 6531 N N . LYS B 1 26 ? 109.15400 62.22800 -18.34300 1.000 66.00504 25 LYS B N 1
ATOM 6532 C CA . LYS B 1 26 ? 109.92400 61.68400 -17.22600 1.000 65.35586 25 LYS B CA 1
ATOM 6533 C C . LYS B 1 26 ? 109.13500 61.95000 -15.94900 1.000 63.89451 25 LYS B C 1
ATOM 6534 O O . LYS B 1 26 ? 109.37100 62.95500 -15.26200 1.000 65.79210 25 LYS B O 1
ATOM 6540 N N . PRO B 1 27 ? 108.18000 61.08600 -15.61300 1.000 61.79198 26 PRO B N 1
ATOM 6541 C CA . PRO B 1 27 ? 107.27800 61.36600 -14.48500 1.000 59.20866 26 PRO B CA 1
ATOM 6542 C C . PRO B 1 27 ? 108.02000 61.27800 -13.16500 1.000 58.88646 26 PRO B C 1
ATOM 6543 O O . PRO B 1 27 ? 109.08400 60.64200 -13.07800 1.000 59.06500 26 PRO B O 1
ATOM 6547 N N . PRO B 1 28 ? 107.50300 61.91400 -12.11900 1.000 57.45319 27 PRO B N 1
ATOM 6548 C CA . PRO B 1 28 ? 108.17600 61.87800 -10.82000 1.000 57.64910 27 PRO B CA 1
ATOM 6549 C C . PRO B 1 28 ? 107.80400 60.63100 -10.02900 1.000 55.62840 27 PRO B C 1
ATOM 6550 O O . PRO B 1 28 ? 106.97200 59.82000 -10.43500 1.000 54.09459 27 PRO B O 1
ATOM 6554 N N . VAL B 1 29 ? 108.43600 60.50800 -8.86500 1.000 56.09258 28 VAL B N 1
ATOM 6555 C CA . VAL B 1 29 ? 108.20900 59.40400 -7.94000 1.000 54.06573 28 VAL B CA 1
ATOM 6556 C C . VAL B 1 29 ? 107.64900 59.96800 -6.64300 1.000 52.78340 28 VAL B C 1
ATOM 6557 O O . VAL B 1 29 ? 108.11800 61.00200 -6.15400 1.000 55.06707 28 VAL B O 1
ATOM 6561 N N . CYS B 1 30 ? 106.63300 59.28100 -6.07700 1.000 49.96472 29 CYS B N 1
ATOM 6562 C CA . CYS B 1 30 ? 105.97800 59.69700 -4.84500 1.000 48.83411 29 CYS B CA 1
ATOM 6563 C C . CYS B 1 30 ? 106.34300 58.73600 -3.72200 1.000 47.51408 29 CYS B C 1
ATOM 6564 O O . CYS B 1 30 ? 106.34000 57.51600 -3.91300 1.000 46.60571 29 CYS B O 1
ATOM 6567 N N . THR B 1 31 ? 106.65800 59.29500 -2.55200 1.000 47.30734 30 THR B N 1
ATOM 6568 C CA . THR B 1 31 ? 107.01900 58.51100 -1.37800 1.000 46.17662 30 THR B CA 1
ATOM 6569 C C . THR B 1 31 ? 105.97700 58.59800 -0.26800 1.000 44.90432 30 THR B C 1
ATOM 6570 O O . THR B 1 31 ? 106.20500 58.06700 0.82400 1.000 44.90526 30 THR B O 1
ATOM 6574 N N . GLU B 1 32 ? 104.84200 59.25600 -0.51500 1.000 43.80491 31 GLU B N 1
ATOM 6575 C CA . GLU B 1 32 ? 103.85400 59.44300 0.54300 1.000 43.02165 31 GLU B CA 1
ATOM 6576 C C . GLU B 1 32 ? 103.33100 58.10700 1.05400 1.000 41.94979 31 GLU B C 1
ATOM 6577 O O . GLU B 1 32 ? 103.29000 57.86600 2.26600 1.000 42.20924 31 GLU B O 1
ATOM 6583 N N . ARG B 1 33 ? 102.92100 57.22200 0.14300 1.000 40.99792 32 ARG B N 1
ATOM 6584 C CA . ARG B 1 33 ? 102.42700 55.91700 0.56800 1.000 39.83582 32 ARG B CA 1
ATOM 6585 C C . ARG B 1 33 ? 103.49900 55.15100 1.33200 1.000 41.54375 32 ARG B C 1
ATOM 6586 O O . ARG B 1 33 ? 103.20500 54.48600 2.33200 1.000 41.24519 32 ARG B O 1
ATOM 6594 N N . ALA B 1 34 ? 104.75000 55.23400 0.87500 1.000 43.58901 33 ALA B N 1
ATOM 6595 C CA . ALA B 1 34 ? 105.83100 54.51100 1.53500 1.000 45.33125 33 ALA B CA 1
ATOM 6596 C C . ALA B 1 34 ? 106.00200 54.97100 2.97800 1.000 47.11789 33 ALA B C 1
ATOM 6597 O O . ALA B 1 34 ? 106.16300 54.15000 3.88800 1.000 47.45877 33 ALA B O 1
ATOM 6599 N N . GLN B 1 35 ? 105.98500 56.28700 3.20500 1.000 49.44039 34 GLN B N 1
ATOM 6600 C CA . GLN B 1 35 ? 106.06600 56.80700 4.56500 1.000 52.13344 34 GLN B CA 1
ATOM 6601 C C . GLN B 1 35 ? 104.91100 56.29000 5.41300 1.000 50.26616 34 GLN B C 1
ATOM 6602 O O . GLN B 1 35 ? 105.11500 55.66200 6.45800 1.000 50.80297 34 GLN B O 1
ATOM 6608 N N . HIS B 1 36 ? 103.68000 56.55000 4.96800 1.000 48.61110 35 HIS B N 1
ATOM 6609 C CA . HIS B 1 36 ? 102.51000 56.25500 5.78800 1.000 47.34055 35 HIS B CA 1
ATOM 6610 C C . HIS B 1 36 ? 102.39000 54.76500 6.07600 1.000 45.09046 35 HIS B C 1
ATOM 6611 O O . HIS B 1 36 ? 101.96800 54.37000 7.17000 1.000 44.50444 35 HIS B O 1
ATOM 6618 N N . TYR B 1 37 ? 102.76100 53.91700 5.11400 1.000 42.38610 36 TYR B N 1
ATOM 6619 C CA . TYR B 1 37 ? 102.74000 52.48100 5.36900 1.000 40.11450 36 TYR B CA 1
ATOM 6620 C C . TYR B 1 37 ? 103.82600 52.08100 6.36100 1.000 41.57943 36 TYR B C 1
ATOM 6621 O O . TYR B 1 37 ? 103.58800 51.25000 7.24500 1.000 41.97151 36 TYR B O 1
ATOM 6630 N N . THR B 1 38 ? 105.02300 52.65900 6.23300 1.000 42.53565 37 THR B N 1
ATOM 6631 C CA . THR B 1 38 ? 106.07400 52.38400 7.20700 1.000 43.24368 37 THR B CA 1
ATOM 6632 C C . THR B 1 38 ? 105.66000 52.85000 8.59700 1.000 44.55563 37 THR B C 1
ATOM 6633 O O . THR B 1 38 ? 105.91300 52.16200 9.59300 1.000 45.90261 37 THR B O 1
ATOM 6637 N N . GLU B 1 39 ? 105.01700 54.01700 8.68200 1.000 45.26709 38 GLU B N 1
ATOM 6638 C CA . GLU B 1 39 ? 104.58700 54.53800 9.97500 1.000 46.69142 38 GLU B CA 1
ATOM 6639 C C . GLU B 1 39 ? 103.61800 53.58300 10.66100 1.000 45.82442 38 GLU B C 1
ATOM 6640 O O . GLU B 1 39 ? 103.74700 53.30200 11.85900 1.000 46.63974 38 GLU B O 1
ATOM 6646 N N . MET B 1 40 ? 102.63600 53.07100 9.91700 1.000 44.41301 39 MET B N 1
ATOM 6647 C CA . MET B 1 40 ? 101.63400 52.20400 10.52700 1.000 43.73900 39 MET B CA 1
ATOM 6648 C C . MET B 1 40 ? 102.18300 50.80500 10.78200 1.000 43.62656 39 MET B C 1
ATOM 6649 O O . MET B 1 40 ? 101.87900 50.20000 11.81700 1.000 44.02617 39 MET B O 1
ATOM 6654 N N . TYR B 1 41 ? 102.98700 50.27400 9.85700 1.000 42.79084 40 TYR B N 1
ATOM 6655 C CA . TYR B 1 41 ? 103.65300 49.00100 10.11300 1.000 42.68580 40 TYR B CA 1
ATOM 6656 C C . TYR B 1 41 ? 104.48100 49.05900 11.38900 1.000 45.20417 40 TYR B C 1
ATOM 6657 O O . TYR B 1 41 ? 104.59200 48.05800 12.10500 1.000 45.80475 40 TYR B O 1
ATOM 6666 N N . GLN B 1 42 ? 105.06200 50.22000 11.69000 1.000 46.45296 41 GLN B N 1
ATOM 6667 C CA . GLN B 1 42 ? 105.87600 50.35900 12.89000 1.000 49.15896 41 GLN B CA 1
ATOM 6668 C C . GLN B 1 42 ? 105.02500 50.58000 14.13500 1.000 51.91186 41 GLN B C 1
ATOM 6669 O O . GLN B 1 42 ? 105.39200 50.11200 15.21900 1.000 53.24911 41 GLN B O 1
ATOM 6675 N N . GLN B 1 43 ? 103.89200 51.27300 14.00100 1.000 53.35100 42 GLN B N 1
ATOM 6676 C CA . GLN B 1 43 ? 103.02500 51.53300 15.14100 1.000 55.39494 42 GLN B CA 1
ATOM 6677 C C . GLN B 1 43 ? 102.11000 50.36400 15.47600 1.000 53.33794 42 GLN B C 1
ATOM 6678 O O . GLN B 1 43 ? 101.54300 50.33700 16.57300 1.000 54.13651 42 GLN B O 1
ATOM 6684 N N . HIS B 1 44 ? 101.94000 49.40900 14.56000 1.000 51.16449 43 HIS B N 1
ATOM 6685 C CA . HIS B 1 44 ? 100.95500 48.34800 14.72700 1.000 49.95491 43 HIS B CA 1
ATOM 6686 C C . HIS B 1 44 ? 101.56000 46.97200 14.47600 1.000 50.04817 43 HIS B C 1
ATOM 6687 O O . HIS B 1 44 ? 100.87800 46.06700 13.98900 1.000 49.60085 43 HIS B O 1
ATOM 6694 N N . MET B 1 45 ? 102.84000 46.79400 14.81200 1.000 51.08926 44 MET B N 1
ATOM 6695 C CA . MET B 1 45 ? 103.43700 45.46500 14.75700 1.000 51.57106 44 MET B CA 1
ATOM 6696 C C . MET B 1 45 ? 102.66100 44.46100 15.59700 1.000 49.52500 44 MET B C 1
ATOM 6697 O O . MET B 1 45 ? 102.73800 43.25500 15.33400 1.000 48.99669 44 MET B O 1
ATOM 6702 N N . ASP B 1 46 ? 101.91500 44.93200 16.60100 1.000 47.55544 45 ASP B N 1
ATOM 6703 C CA . ASP B 1 46 ? 101.14300 44.05000 17.46400 1.000 46.32590 45 ASP B CA 1
ATOM 6704 C C . ASP B 1 46 ? 99.84800 43.57700 16.82000 1.000 44.25185 45 ASP B C 1
ATOM 6705 O O . ASP B 1 46 ? 99.26000 42.59700 17.29200 1.000 45.08894 45 ASP B O 1
ATOM 6710 N N . LYS B 1 47 ? 99.38400 44.24800 15.76900 1.000 42.06397 46 LYS B N 1
ATOM 6711 C CA . LYS B 1 47 ? 98.15900 43.82800 15.10700 1.000 40.59162 46 LYS B CA 1
ATOM 6712 C C . LYS B 1 47 ? 98.44900 42.70400 14.11500 1.000 40.04658 46 LYS B C 1
ATOM 6713 O O . LYS B 1 47 ? 99.56400 42.59600 13.60000 1.000 39.75071 46 LYS B O 1
ATOM 6719 N N . PRO B 1 48 ? 97.46400 41.85200 13.83100 1.000 40.15183 47 PRO B N 1
ATOM 6720 C CA . PRO B 1 48 ? 97.63000 40.89200 12.73500 1.000 40.43640 47 PRO B CA 1
ATOM 6721 C C . PRO B 1 48 ? 97.88200 41.61300 11.41900 1.000 39.47859 47 PRO B C 1
ATOM 6722 O O . PRO B 1 48 ? 97.39700 42.72400 11.19100 1.000 39.62165 47 PRO B O 1
ATOM 6726 N N . ILE B 1 49 ? 98.65200 40.96300 10.54600 1.000 39.30219 48 ILE B N 1
ATOM 6727 C CA . ILE B 1 49 ? 99.05500 41.61000 9.29800 1.000 38.84869 48 ILE B CA 1
ATOM 6728 C C . ILE B 1 49 ? 97.86900 42.20300 8.54800 1.000 37.43799 48 ILE B C 1
ATOM 6729 O O . ILE B 1 49 ? 97.95800 43.36200 8.11800 1.000 36.92706 48 ILE B O 1
ATOM 6734 N N . PRO B 1 50 ? 96.74400 41.50200 8.37200 1.000 36.79057 49 PRO B N 1
ATOM 6735 C CA . PRO B 1 50 ? 95.61300 42.12700 7.66100 1.000 35.91237 49 PRO B CA 1
ATOM 6736 C C . PRO B 1 50 ? 95.13800 43.41700 8.30700 1.000 36.23236 49 PRO B C 1
ATOM 6737 O O . PRO B 1 50 ? 94.88800 44.40300 7.60100 1.000 35.64341 49 PRO B O 1
ATOM 6741 N N . VAL B 1 51 ? 94.99900 43.43100 9.63900 1.000 36.47491 50 VAL B N 1
ATOM 6742 C CA . VAL B 1 51 ? 94.59200 44.64500 10.34100 1.000 36.50700 50 VAL B CA 1
ATOM 6743 C C . VAL B 1 51 ? 95.66900 45.71300 10.21800 1.000 36.63528 50 VAL B C 1
ATOM 6744 O O . VAL B 1 51 ? 95.37300 46.89200 9.99500 1.000 36.92453 50 VAL B O 1
ATOM 6748 N N . ARG B 1 52 ? 96.93500 45.31800 10.37300 1.000 37.30431 51 ARG B N 1
ATOM 6749 C CA . ARG B 1 52 ? 98.04000 46.25200 10.18300 1.000 38.16592 51 ARG B CA 1
ATOM 6750 C C . ARG B 1 52 ? 97.97500 46.91000 8.80900 1.000 37.36681 51 ARG B C 1
ATOM 6751 O O . ARG B 1 52 ? 98.15000 48.12900 8.68500 1.000 37.22339 51 ARG B O 1
ATOM 6759 N N . ARG B 1 53 ? 97.71300 46.11900 7.76500 1.000 36.33044 52 ARG B N 1
ATOM 6760 C CA . ARG B 1 53 ? 97.65200 46.66900 6.41400 1.000 36.00274 52 ARG B CA 1
ATOM 6761 C C . ARG B 1 53 ? 96.40600 47.52100 6.20600 1.000 35.35245 52 ARG B C 1
ATOM 6762 O O . ARG B 1 53 ? 96.45000 48.50500 5.45700 1.000 34.80332 52 ARG B O 1
ATOM 6770 N N . ALA B 1 54 ? 95.29100 47.16400 6.84800 1.000 34.99063 53 ALA B N 1
ATOM 6771 C CA . ALA B 1 54 ? 94.09700 47.99700 6.75600 1.000 35.10541 53 ALA B CA 1
ATOM 6772 C C . ALA B 1 54 ? 94.32500 49.35000 7.42000 1.000 36.23008 53 ALA B C 1
ATOM 6773 O O . ALA B 1 54 ? 93.90100 50.38600 6.89500 1.000 35.65784 53 ALA B O 1
ATOM 6775 N N . LEU B 1 55 ? 94.99500 49.35800 8.57900 1.000 36.59158 54 LEU B N 1
ATOM 6776 C CA . LEU B 1 55 ? 95.33100 50.61500 9.23900 1.000 36.72580 54 LEU B CA 1
ATOM 6777 C C . LEU B 1 55 ? 96.34100 51.41800 8.42800 1.000 36.61932 54 LEU B C 1
ATOM 6778 O O . LEU B 1 55 ? 96.33000 52.65400 8.47500 1.000 37.29057 54 LEU B O 1
ATOM 6783 N N . ALA B 1 56 ? 97.22100 50.73800 7.68900 1.000 36.39824 55 ALA B N 1
ATOM 6784 C CA . ALA B 1 56 ? 98.15300 51.44600 6.81600 1.000 37.17769 55 ALA B CA 1
ATOM 6785 C C . ALA B 1 56 ? 97.41100 52.20500 5.72100 1.000 37.76356 55 ALA B C 1
ATOM 6786 O O . ALA B 1 56 ? 97.73400 53.36200 5.42800 1.000 38.45934 55 ALA B O 1
ATOM 6788 N N . LEU B 1 57 ? 96.40700 51.57000 5.11000 1.000 37.05512 56 LEU B N 1
ATOM 6789 C CA . LEU B 1 57 ? 95.66200 52.22700 4.04000 1.000 37.04439 56 LEU B CA 1
ATOM 6790 C C . LEU B 1 57 ? 94.85200 53.40400 4.56800 1.000 38.56517 56 LEU B C 1
ATOM 6791 O O . LEU B 1 57 ? 94.79700 54.46100 3.93000 1.000 39.67502 56 LEU B O 1
ATOM 6796 N N . ALA B 1 58 ? 94.21200 53.24200 5.72700 1.000 39.64382 57 ALA B N 1
ATOM 6797 C CA . ALA B 1 58 ? 93.37600 54.31300 6.26000 1.000 41.37057 57 ALA B CA 1
ATOM 6798 C C . ALA B 1 58 ? 94.21300 55.52800 6.63700 1.000 41.71787 57 ALA B C 1
ATOM 6799 O O . ALA B 1 58 ? 93.78000 56.67200 6.45200 1.000 42.38899 57 ALA B O 1
ATOM 6801 N N . HIS B 1 59 ? 95.41700 55.29700 7.16400 1.000 41.23563 58 HIS B N 1
ATOM 6802 C CA . HIS B 1 59 ? 96.31300 56.39900 7.50100 1.000 41.01877 58 HIS B CA 1
ATOM 6803 C C . HIS B 1 59 ? 96.77400 57.13400 6.24700 1.000 40.99166 58 HIS B C 1
ATOM 6804 O O . HIS B 1 59 ? 96.81400 58.36900 6.22500 1.000 42.26334 58 HIS B O 1
ATOM 6811 N N . HIS B 1 60 ? 97.10900 56.38900 5.19000 1.000 40.28005 59 HIS B N 1
ATOM 6812 C CA . HIS B 1 60 ? 97.55200 57.00700 3.94100 1.000 40.39823 59 HIS B CA 1
ATOM 6813 C C . HIS B 1 60 ? 96.43500 57.82700 3.30600 1.000 39.77861 59 HIS B C 1
ATOM 6814 O O . HIS B 1 60 ? 96.64500 58.97800 2.90400 1.000 40.12370 59 HIS B O 1
ATOM 6821 N N . LEU B 1 61 ? 95.23500 57.24900 3.20800 1.000 38.02436 60 LEU B N 1
ATOM 6822 C CA . LEU B 1 61 ? 94.13100 57.95600 2.56900 1.000 37.32842 60 LEU B CA 1
ATOM 6823 C C . LEU B 1 61 ? 93.80300 59.25800 3.28700 1.000 38.26605 60 LEU B C 1
ATOM 6824 O O . LEU B 1 61 ? 93.43000 60.24300 2.64000 1.000 39.24703 60 LEU B O 1
ATOM 6829 N N . ALA B 1 62 ? 93.94300 59.29100 4.61500 1.000 38.72898 61 ALA B N 1
ATOM 6830 C CA . ALA B 1 62 ? 93.58600 60.48500 5.37100 1.000 40.15984 61 ALA B CA 1
ATOM 6831 C C . ALA B 1 62 ? 94.67800 61.54600 5.32800 1.000 41.36152 61 ALA B C 1
ATOM 6832 O O . ALA B 1 62 ? 94.37200 62.74300 5.39000 1.000 42.55490 61 ALA B O 1
ATOM 6834 N N . GLN B 1 63 ? 95.94300 61.13800 5.21700 1.000 41.43846 62 GLN B N 1
ATOM 6835 C CA . GLN B 1 63 ? 97.06200 62.06600 5.30900 1.000 43.00997 62 GLN B CA 1
ATOM 6836 C C . GLN B 1 63 ? 97.65200 62.46300 3.96300 1.000 42.83826 62 GLN B C 1
ATOM 6837 O O . GLN B 1 63 ? 98.31600 63.50100 3.88200 1.000 44.38971 62 GLN B O 1
ATOM 6843 N N . ARG B 1 64 ? 97.44000 61.67100 2.91700 1.000 41.03284 63 ARG B N 1
ATOM 6844 C CA . ARG B 1 64 ? 98.14500 61.90400 1.66900 1.000 40.81462 63 ARG B CA 1
ATOM 6845 C C . ARG B 1 64 ? 97.63900 63.17500 0.98800 1.000 41.96889 63 ARG B C 1
ATOM 6846 O O . ARG B 1 64 ? 96.61000 63.75100 1.35100 1.000 42.90842 63 ARG B O 1
ATOM 6854 N N . THR B 1 65 ? 98.39700 63.61200 -0.01400 1.000 42.08001 64 THR B N 1
ATOM 6855 C CA . THR B 1 65 ? 97.99100 64.74700 -0.82800 1.000 42.45400 64 THR B CA 1
ATOM 6856 C C . THR B 1 65 ? 96.88400 64.32400 -1.78500 1.000 40.62799 64 THR B C 1
ATOM 6857 O O . THR B 1 65 ? 96.94900 63.25800 -2.40000 1.000 40.35502 64 THR B O 1
ATOM 6861 N N . ILE B 1 66 ? 95.84900 65.16100 -1.89400 1.000 40.10248 65 ILE B N 1
ATOM 6862 C CA . ILE B 1 66 ? 94.81700 64.99300 -2.90700 1.000 39.05370 65 ILE B CA 1
ATOM 6863 C C . ILE B 1 66 ? 94.66100 66.31600 -3.64700 1.000 39.83042 65 ILE B C 1
ATOM 6864 O O . ILE B 1 66 ? 94.99300 67.38600 -3.13200 1.000 40.80724 65 ILE B O 1
ATOM 6869 N N . TRP B 1 67 ? 94.15500 66.23000 -4.87400 1.000 39.13036 66 TRP B N 1
ATOM 6870 C CA . TRP B 1 67 ? 93.91300 67.42900 -5.65900 1.000 40.52927 66 TRP B CA 1
ATOM 6871 C C . TRP B 1 67 ? 92.91000 67.12800 -6.76200 1.000 39.98641 66 TRP B C 1
ATOM 6872 O O . TRP B 1 67 ? 92.61800 65.96800 -7.06700 1.000 38.92299 66 TRP B O 1
ATOM 6883 N N . ILE B 1 68 ? 92.37400 68.20100 -7.33700 1.000 41.20586 67 ILE B N 1
ATOM 6884 C CA . ILE B 1 68 ? 91.48900 68.15200 -8.49700 1.000 41.44092 67 ILE B CA 1
ATOM 6885 C C . ILE B 1 68 ? 92.06600 69.11200 -9.52900 1.000 43.26570 67 ILE B C 1
ATOM 6886 O O . ILE B 1 68 ? 92.22900 70.30500 -9.24500 1.000 44.82035 67 ILE B O 1
ATOM 6891 N N . LYS B 1 69 ? 92.37700 68.59800 -10.71900 1.000 44.04523 68 LYS B N 1
ATOM 6892 C CA . LYS B 1 69 ? 93.12800 69.36100 -11.70400 1.000 45.55698 68 LYS B CA 1
ATOM 6893 C C . LYS B 1 69 ? 92.56100 69.12800 -13.09700 1.000 44.88171 68 LYS B C 1
ATOM 6894 O O . LYS B 1 69 ? 91.72900 68.24500 -13.32000 1.000 44.10780 68 LYS B O 1
ATOM 6900 N N . HIS B 1 70 ? 93.02300 69.95800 -14.03800 1.000 45.06292 69 HIS B N 1
ATOM 6901 C CA . HIS B 1 70 ? 92.68100 69.84100 -15.45500 1.000 44.69895 69 HIS B CA 1
ATOM 6902 C C . HIS B 1 70 ? 91.17600 69.93700 -15.69300 1.000 45.18098 69 HIS B C 1
ATOM 6903 O O . HIS B 1 70 ? 90.65300 69.37200 -16.65600 1.000 45.08676 69 HIS B O 1
ATOM 6910 N N . ASP B 1 71 ? 90.47100 70.66400 -14.82700 1.000 46.16015 70 ASP B N 1
ATOM 6911 C CA . ASP B 1 71 ? 89.02200 70.82900 -14.94300 1.000 46.89348 70 ASP B CA 1
ATOM 6912 C C . ASP B 1 71 ? 88.32400 69.47700 -15.08300 1.000 46.26983 70 ASP B C 1
ATOM 6913 O O . ASP B 1 71 ? 87.32000 69.34000 -15.78300 1.000 46.84595 70 ASP B O 1
ATOM 6918 N N . GLU B 1 72 ? 88.85900 68.47000 -14.40100 1.000 45.60769 71 GLU B N 1
ATOM 6919 C CA . GLU B 1 72 ? 88.36400 67.11100 -14.56000 1.000 45.13725 71 GLU B CA 1
ATOM 6920 C C . GLU B 1 72 ? 86.95300 66.96800 -14.00000 1.000 44.17852 71 GLU B C 1
ATOM 6921 O O . GLU B 1 72 ? 86.58000 67.61000 -13.01500 1.000 45.05541 71 GLU B O 1
ATOM 6927 N N . LEU B 1 73 ? 86.16500 66.11100 -14.64900 1.000 42.61149 72 LEU B N 1
ATOM 6928 C CA . LEU B 1 73 ? 84.83100 65.76400 -14.18100 1.000 41.86426 72 LEU B CA 1
ATOM 6929 C C . LEU B 1 73 ? 84.81600 64.49100 -13.34400 1.000 40.72494 72 LEU B C 1
ATOM 6930 O O . LEU B 1 73 ? 83.80200 64.20300 -12.69800 1.000 40.67070 72 LEU B O 1
ATOM 6935 N N . ILE B 1 74 ? 85.90700 63.72900 -13.35100 1.000 39.29949 73 ILE B N 1
ATOM 6936 C CA . ILE B 1 74 ? 86.06900 62.53800 -12.52500 1.000 37.89819 73 ILE B CA 1
ATOM 6937 C C . ILE B 1 74 ? 87.31800 62.74800 -11.67900 1.000 38.25672 73 ILE B C 1
ATOM 6938 O O . ILE B 1 74 ? 88.41300 62.94200 -12.22200 1.000 37.71855 73 ILE B O 1
ATOM 6943 N N . VAL B 1 75 ? 87.15700 62.71100 -10.35900 1.000 38.39811 74 VAL B N 1
ATOM 6944 C CA . VAL B 1 75 ? 88.21200 63.12000 -9.44200 1.000 39.51171 74 VAL B CA 1
ATOM 6945 C C . VAL B 1 75 ? 88.76300 61.90600 -8.70700 1.000 38.89135 74 VAL B C 1
ATOM 6946 O O . VAL B 1 75 ? 88.12000 60.85700 -8.59600 1.000 38.66623 74 VAL B O 1
ATOM 6950 N N . GLY B 1 76 ? 89.98100 62.06800 -8.19200 1.000 39.07474 75 GLY B N 1
ATOM 6951 C CA . GLY B 1 76 ? 90.69600 60.99200 -7.53700 1.000 38.25247 75 GLY B CA 1
ATOM 6952 C C . GLY B 1 76 ? 92.09900 60.83000 -8.08400 1.000 39.48648 75 GLY B C 1
ATOM 6953 O O . GLY B 1 76 ? 92.28500 60.27700 -9.17200 1.000 40.12571 75 GLY B O 1
ATOM 6954 N N . ASN B 1 77 ? 93.09400 61.31200 -7.34500 1.000 40.51842 76 ASN B N 1
ATOM 6955 C CA . ASN B 1 77 ? 94.48900 61.23000 -7.75300 1.000 41.09528 76 ASN B CA 1
ATOM 6956 C C . ASN B 1 77 ? 95.16700 60.04900 -7.07100 1.000 40.48732 76 ASN B C 1
ATOM 6957 O O . ASN B 1 77 ? 94.86200 59.71400 -5.92400 1.000 39.96439 76 ASN B O 1
ATOM 6962 N N . GLN B 1 78 ? 96.09800 59.41700 -7.79100 1.000 40.40505 77 GLN B N 1
ATOM 6963 C CA . GLN B 1 78 ? 96.79400 58.26100 -7.23500 1.000 40.33568 77 GLN B CA 1
ATOM 6964 C C . GLN B 1 78 ? 97.92700 58.68100 -6.30500 1.000 40.57736 77 GLN B C 1
ATOM 6965 O O . GLN B 1 78 ? 98.17900 58.01700 -5.29400 1.000 40.02688 77 GLN B O 1
ATOM 6971 N N . ALA B 1 79 ? 98.62400 59.77000 -6.63000 1.000 41.31477 78 ALA B N 1
ATOM 6972 C CA . ALA B 1 79 ? 99.79500 60.18700 -5.87400 1.000 41.79306 78 ALA B CA 1
ATOM 6973 C C . ALA B 1 79 ? 99.84100 61.70900 -5.80600 1.000 42.92121 78 ALA B C 1
ATOM 6974 O O . ALA B 1 79 ? 99.00400 62.40900 -6.38400 1.000 42.93382 78 ALA B O 1
ATOM 6976 N N . SER B 1 80 ? 100.84500 62.22100 -5.09100 1.000 44.08150 79 SER B N 1
ATOM 6977 C CA . SER B 1 80 ? 100.90100 63.64900 -4.80000 1.000 46.32357 79 SER B CA 1
ATOM 6978 C C . SER B 1 80 ? 101.10500 64.48800 -6.05600 1.000 48.39873 79 SER B C 1
ATOM 6979 O O . SER B 1 80 ? 100.66600 65.64300 -6.10100 1.000 49.56977 79 SER B O 1
ATOM 6982 N N . GLU B 1 81 ? 101.76400 63.94000 -7.07400 1.000 49.10413 80 GLU B N 1
ATOM 6983 C CA . GLU B 1 81 ? 102.01600 64.65400 -8.31500 1.000 51.48079 80 GLU B CA 1
ATOM 6984 C C . GLU B 1 81 ? 101.38900 63.91600 -9.49100 1.000 50.20981 80 GLU B C 1
ATOM 6985 O O . GLU B 1 81 ? 101.12900 62.71100 -9.43400 1.000 49.49264 80 GLU B O 1
ATOM 6991 N N . VAL B 1 82 ? 101.15800 64.66700 -10.57000 1.000 50.23688 81 VAL B N 1
ATOM 6992 C CA . VAL B 1 82 ? 100.56300 64.09100 -11.76800 1.000 49.01035 81 VAL B CA 1
ATOM 6993 C C . VAL B 1 82 ? 101.50800 63.05100 -12.35100 1.000 48.82653 81 VAL B C 1
ATOM 6994 O O . VAL B 1 82 ? 102.71200 63.29400 -12.50700 1.000 49.91366 81 VAL B O 1
ATOM 6998 N N . ARG B 1 83 ? 100.96300 61.87700 -12.67000 1.000 47.63742 82 ARG B N 1
ATOM 6999 C CA . ARG B 1 83 ? 101.70400 60.78400 -13.29500 1.000 47.91152 82 ARG B CA 1
ATOM 7000 C C . ARG B 1 83 ? 102.82100 60.24900 -12.40600 1.000 46.63070 82 ARG B C 1
ATOM 7001 O O . ARG B 1 83 ? 103.71200 59.54100 -12.88400 1.000 45.52817 82 ARG B O 1
ATOM 7009 N N . ALA B 1 84 ? 102.79200 60.55600 -11.11400 1.000 46.74114 83 ALA B N 1
ATOM 7010 C CA . ALA B 1 84 ? 103.80100 60.03800 -10.20500 1.000 46.67856 83 ALA B CA 1
ATOM 7011 C C . ALA B 1 84 ? 103.53300 58.56900 -9.89800 1.000 45.21940 83 ALA B C 1
ATOM 7012 O O . ALA B 1 84 ? 102.38400 58.11900 -9.84500 1.000 44.56820 83 ALA B O 1
ATOM 7014 N N . ALA B 1 85 ? 104.61600 57.81600 -9.71100 1.000 45.60646 84 ALA B N 1
ATOM 7015 C CA . ALA B 1 85 ? 104.52000 56.42400 -9.30100 1.000 45.19083 84 ALA B CA 1
ATOM 7016 C C . ALA B 1 85 ? 104.71000 56.33600 -7.79700 1.000 48.50626 84 ALA B C 1
ATOM 7017 O O . ALA B 1 85 ? 105.77600 56.73500 -7.30100 1.000 54.10573 84 ALA B O 1
ATOM 7019 N N . PRO B 1 86 ? 103.73800 55.84600 -7.03100 1.000 45.21453 85 PRO B N 1
ATOM 7020 C CA . PRO B 1 86 ? 103.98300 55.62200 -5.60400 1.000 44.48056 85 PRO B CA 1
ATOM 7021 C C . PRO B 1 86 ? 104.96200 54.47400 -5.41600 1.000 43.27616 85 PRO B C 1
ATOM 7022 O O . PRO B 1 86 ? 105.18500 53.65700 -6.31300 1.000 43.73369 85 PRO B O 1
ATOM 7026 N N . ILE B 1 87 ? 105.56100 54.42700 -4.23300 1.000 41.88621 86 ILE B N 1
ATOM 7027 C CA . ILE B 1 87 ? 106.49300 53.36500 -3.87300 1.000 41.29489 86 ILE B CA 1
ATOM 7028 C C . ILE B 1 87 ? 105.79100 52.40400 -2.92500 1.000 40.96073 86 ILE B C 1
ATOM 7029 O O . ILE B 1 87 ? 105.05600 52.82600 -2.02200 1.000 40.20228 86 ILE B O 1
ATOM 7034 N N . PHE B 1 88 ? 106.01900 51.10600 -3.13000 1.000 41.49368 87 PHE B N 1
ATOM 7035 C CA . PHE B 1 88 ? 105.36200 50.03700 -2.37800 1.000 40.92539 87 PHE B CA 1
ATOM 7036 C C . PHE B 1 88 ? 106.44600 49.17200 -1.74900 1.000 40.40007 87 PHE B C 1
ATOM 7037 O O . PHE B 1 88 ? 106.88100 48.17300 -2.34300 1.000 40.65305 87 PHE B O 1
ATOM 7045 N N . PRO B 1 89 ? 106.90800 49.51100 -0.54000 1.000 40.19153 88 PRO B N 1
ATOM 7046 C CA . PRO B 1 89 ? 108.09000 48.82800 0.00900 1.000 40.48462 88 PRO B CA 1
ATOM 7047 C C . PRO B 1 89 ? 107.82600 47.43000 0.53900 1.000 40.53639 88 PRO B C 1
ATOM 7048 O O . PRO B 1 89 ? 108.78500 46.66200 0.69600 1.000 40.83352 88 PRO B O 1
ATOM 7052 N N . GLU B 1 90 ? 106.57100 47.06300 0.81000 1.000 39.78001 89 GLU B N 1
ATOM 7053 C CA . GLU B 1 90 ? 106.30100 45.74400 1.36900 1.000 40.11902 89 GLU B CA 1
ATOM 7054 C C . GLU B 1 90 ? 106.62500 44.61900 0.39300 1.000 39.45176 89 GLU B C 1
ATOM 7055 O O . GLU B 1 90 ? 106.87400 43.49000 0.83000 1.000 40.09287 89 GLU B O 1
ATOM 7061 N N . TYR B 1 91 ? 106.63200 44.89400 -0.91000 1.000 38.39524 90 TYR B N 1
ATOM 7062 C CA . TYR B 1 91 ? 106.90800 43.85600 -1.89700 1.000 38.08139 90 TYR B CA 1
ATOM 7063 C C . TYR B 1 91 ? 108.40300 43.66600 -2.12000 1.000 38.96816 90 TYR B C 1
ATOM 7064 O O . TYR B 1 91 ? 108.87600 42.52600 -2.18700 1.000 39.22251 90 TYR B O 1
ATOM 7073 N N . THR B 1 92 ? 109.15700 44.75800 -2.22300 1.000 39.00313 91 THR B N 1
ATOM 7074 C CA . THR B 1 92 ? 110.61100 44.68500 -2.28700 1.000 40.54477 91 THR B CA 1
ATOM 7075 C C . THR B 1 92 ? 111.17600 46.09200 -2.17600 1.000 41.21614 91 THR B C 1
ATOM 7076 O O . THR B 1 92 ? 110.49400 47.08100 -2.46000 1.000 40.82426 91 THR B O 1
ATOM 7080 N N . VAL B 1 93 ? 112.43800 46.16400 -1.74700 1.000 42.97084 92 VAL B N 1
ATOM 7081 C CA . VAL B 1 93 ? 113.23500 47.37800 -1.85500 1.000 44.54990 92 VAL B CA 1
ATOM 7082 C C . VAL B 1 93 ? 114.57300 47.13100 -2.53300 1.000 47.24942 92 VAL B C 1
ATOM 7083 O O . VAL B 1 93 ? 115.38300 48.05300 -2.63000 1.000 48.78643 92 VAL B O 1
ATOM 7087 N N . SER B 1 94 ? 114.82700 45.91400 -3.02000 1.000 48.66170 93 SER B N 1
ATOM 7088 C CA . SER B 1 94 ? 116.13900 45.58600 -3.57000 1.000 51.69618 93 SER B CA 1
ATOM 7089 C C . SER B 1 94 ? 116.48500 46.49100 -4.74600 1.000 51.84358 93 SER B C 1
ATOM 7090 O O . SER B 1 94 ? 117.48300 47.22000 -4.71300 1.000 54.13895 93 SER B O 1
ATOM 7093 N N . TRP B 1 95 ? 115.67000 46.45500 -5.80300 1.000 49.28834 94 TRP B N 1
ATOM 7094 C CA . TRP B 1 95 ? 115.98000 47.26200 -6.97800 1.000 48.58640 94 TRP B CA 1
ATOM 7095 C C . TRP B 1 95 ? 115.91800 48.74900 -6.66100 1.000 48.10578 94 TRP B C 1
ATOM 7096 O O . TRP B 1 95 ? 116.60400 49.54900 -7.30700 1.000 49.80804 94 TRP B O 1
ATOM 7107 N N . ILE B 1 96 ? 115.11900 49.14000 -5.66700 1.000 46.39305 95 ILE B N 1
ATOM 7108 C CA . ILE B 1 96 ? 115.05000 50.54900 -5.28900 1.000 46.62018 95 ILE B CA 1
ATOM 7109 C C . ILE B 1 96 ? 116.39700 51.01700 -4.75300 1.000 49.82721 95 ILE B C 1
ATOM 7110 O O . ILE B 1 96 ? 116.94100 52.03600 -5.19100 1.000 50.88736 95 ILE B O 1
ATOM 7115 N N . GLU B 1 97 ? 116.95900 50.27400 -3.79600 1.000 51.81608 96 GLU B N 1
ATOM 7116 C CA . GLU B 1 97 ? 118.23900 50.67000 -3.21800 1.000 55.47187 96 GLU B CA 1
ATOM 7117 C C . GLU B 1 97 ? 119.36500 50.60400 -4.24300 1.000 58.39845 96 GLU B C 1
ATOM 7118 O O . GLU B 1 97 ? 120.29300 51.41800 -4.19400 1.000 60.57479 96 GLU B O 1
ATOM 7124 N N . LYS B 1 98 ? 119.29700 49.65400 -5.18000 1.000 59.80875 97 LYS B N 1
ATOM 7125 C CA . LYS B 1 98 ? 120.36000 49.51000 -6.17000 1.000 63.48336 97 LYS B CA 1
ATOM 7126 C C . LYS B 1 98 ? 120.32300 50.62800 -7.20500 1.000 64.02263 97 LYS B C 1
ATOM 7127 O O . LYS B 1 98 ? 121.37500 51.11100 -7.64200 1.000 66.00339 97 LYS B O 1
ATOM 7133 N N . GLU B 1 99 ? 119.12500 51.04700 -7.61400 1.000 62.08888 98 GLU B N 1
ATOM 7134 C CA . GLU B 1 99 ? 118.95300 51.87400 -8.80100 1.000 62.90789 98 GLU B CA 1
ATOM 7135 C C . GLU B 1 99 ? 118.50400 53.29700 -8.48900 1.000 62.75573 98 GLU B C 1
ATOM 7136 O O . GLU B 1 99 ? 118.23500 54.06300 -9.42000 1.000 62.25078 98 GLU B O 1
ATOM 7142 N N . ILE B 1 100 ? 118.43900 53.67800 -7.21000 1.000 63.49158 99 ILE B N 1
ATOM 7143 C CA . ILE B 1 100 ? 117.78000 54.93100 -6.84400 1.000 63.94181 99 ILE B CA 1
ATOM 7144 C C . ILE B 1 100 ? 118.45300 56.12900 -7.49800 1.000 67.87658 99 ILE B C 1
ATOM 7145 O O . ILE B 1 100 ? 117.79400 57.13400 -7.79100 1.000 68.11074 99 ILE B O 1
ATOM 7150 N N . ASP B 1 101 ? 119.76200 56.05900 -7.73000 1.000 71.20801 100 ASP B N 1
ATOM 7151 C CA . ASP B 1 101 ? 120.48500 57.15000 -8.37000 1.000 75.68359 100 ASP B CA 1
ATOM 7152 C C . ASP B 1 101 ? 120.53200 57.02200 -9.88700 1.000 78.92871 100 ASP B C 1
ATOM 7153 O O . ASP B 1 101 ? 121.07700 57.91000 -10.55100 1.000 82.31564 100 ASP B O 1
ATOM 7158 N N . ASP B 1 102 ? 119.99300 55.93500 -10.45200 1.000 79.14086 101 ASP B N 1
ATOM 7159 C CA . ASP B 1 102 ? 120.06900 55.65500 -11.88400 1.000 81.46446 101 ASP B CA 1
ATOM 7160 C C . ASP B 1 102 ? 118.66900 55.36300 -12.42700 1.000 81.27152 101 ASP B C 1
ATOM 7161 O O . ASP B 1 102 ? 118.40200 54.30700 -12.99800 1.000 86.44257 101 ASP B O 1
ATOM 7166 N N . LEU B 1 103 ? 117.76100 56.32100 -12.24400 1.000 74.32119 102 LEU B N 1
ATOM 7167 C CA . LEU B 1 103 ? 116.39900 56.19600 -12.73900 1.000 69.41601 102 LEU B CA 1
ATOM 7168 C C . LEU B 1 103 ? 116.05700 57.20200 -13.82700 1.000 69.76465 102 LEU B C 1
ATOM 7169 O O . LEU B 1 103 ? 114.97500 57.10500 -14.41700 1.000 68.64720 102 LEU B O 1
ATOM 7174 N N . ALA B 1 104 ? 116.94500 58.15300 -14.11800 1.000 72.02979 103 ALA B N 1
ATOM 7175 C CA . ALA B 1 104 ? 116.62800 59.19200 -15.09000 1.000 72.36592 103 ALA B CA 1
ATOM 7176 C C . ALA B 1 104 ? 116.86400 58.72600 -16.52300 1.000 73.61432 103 ALA B C 1
ATOM 7177 O O . ALA B 1 104 ? 116.06400 59.03200 -17.41400 1.000 72.84789 103 ALA B O 1
ATOM 7179 N N . ASP B 1 105 ? 117.94300 57.98400 -16.76500 1.000 76.00067 104 ASP B N 1
ATOM 7180 C CA . ASP B 1 105 ? 118.37800 57.66700 -18.11800 1.000 79.11929 104 ASP B CA 1
ATOM 7181 C C . ASP B 1 105 ? 118.07300 56.23200 -18.53300 1.000 78.62507 104 ASP B C 1
ATOM 7182 O O . ASP B 1 105 ? 118.63200 55.75800 -19.52700 1.000 80.80560 104 ASP B O 1
ATOM 7187 N N . ARG B 1 106 ? 117.20700 55.53500 -17.81000 1.000 75.76069 105 ARG B N 1
ATOM 7188 C CA . ARG B 1 106 ? 116.86900 54.16200 -18.17800 1.000 74.48530 105 ARG B CA 1
ATOM 7189 C C . ARG B 1 106 ? 116.07500 54.15700 -19.47800 1.000 73.61946 105 ARG B C 1
ATOM 7190 O O . ARG B 1 106 ? 115.03300 54.82200 -19.55900 1.000 71.62734 105 ARG B O 1
ATOM 7198 N N . PRO B 1 107 ? 116.52500 53.44500 -20.51200 1.000 75.45930 106 PRO B N 1
ATOM 7199 C CA . PRO B 1 107 ? 115.80300 53.44600 -21.79400 1.000 74.84324 106 PRO B CA 1
ATOM 7200 C C . PRO B 1 107 ? 114.38600 52.91100 -21.64500 1.000 71.37230 106 PRO B C 1
ATOM 7201 O O . PRO B 1 107 ? 114.17000 51.78500 -21.19100 1.000 70.88343 106 PRO B O 1
ATOM 7205 N N . GLY B 1 108 ? 113.41500 53.73900 -22.02700 1.000 96.27346 107 GLY B N 1
ATOM 7206 C CA . GLY B 1 108 ? 112.02300 53.33800 -22.01200 1.000 91.42936 107 GLY B CA 1
ATOM 7207 C C . GLY B 1 108 ? 111.38700 53.21800 -20.64700 1.000 81.74063 107 GLY B C 1
ATOM 7208 O O . GLY B 1 108 ? 110.27700 52.68600 -20.54600 1.000 78.10795 107 GLY B O 1
ATOM 7209 N N . ALA B 1 109 ? 112.04700 53.69500 -19.59100 1.000 77.53874 108 ALA B N 1
ATOM 7210 C CA . ALA B 1 109 ? 111.49400 53.60400 -18.24500 1.000 68.73655 108 ALA B CA 1
ATOM 7211 C C . ALA B 1 109 ? 112.13100 54.63300 -17.32000 1.000 67.65120 108 ALA B C 1
ATOM 7212 O O . ALA B 1 109 ? 112.60300 54.28800 -16.23200 1.000 64.53643 108 ALA B O 1
ATOM 7214 N N . GLY B 1 110 ? 112.14300 55.89600 -17.73900 1.000 70.77005 109 GLY B N 1
ATOM 7215 C CA . GLY B 1 110 ? 112.78000 56.94700 -16.96600 1.000 70.52748 109 GLY B CA 1
ATOM 7216 C C . GLY B 1 110 ? 111.83900 57.56200 -15.94200 1.000 65.00107 109 GLY B C 1
ATOM 7217 O O . GLY B 1 110 ? 110.64400 57.71900 -16.18800 1.000 63.29441 109 GLY B O 1
ATOM 7218 N N . PHE B 1 111 ? 112.40100 57.90700 -14.78600 1.000 62.46248 110 PHE B N 1
ATOM 7219 C CA . PHE B 1 111 ? 111.66600 58.56500 -13.71600 1.000 59.08648 110 PHE B CA 1
ATOM 7220 C C . PHE B 1 111 ? 112.53700 59.64800 -13.10000 1.000 61.38843 110 PHE B C 1
ATOM 7221 O O . PHE B 1 111 ? 113.75400 59.48000 -12.97600 1.000 63.65513 110 PHE B O 1
ATOM 7229 N N . ALA B 1 112 ? 111.90900 60.75500 -12.71700 1.000 61.64139 111 ALA B N 1
ATOM 7230 C CA . ALA B 1 112 ? 112.59600 61.83300 -12.02100 1.000 64.17263 111 ALA B CA 1
ATOM 7231 C C . ALA B 1 112 ? 112.42700 61.65100 -10.51900 1.000 59.72889 111 ALA B C 1
ATOM 7232 O O . ALA B 1 112 ? 111.30300 61.51100 -10.02600 1.000 56.92446 111 ALA B O 1
ATOM 7234 N N . VAL B 1 113 ? 113.54300 61.64300 -9.79700 1.000 60.65451 112 VAL B N 1
ATOM 7235 C CA . VAL B 1 113 ? 113.55200 61.43100 -8.35500 1.000 58.48988 112 VAL B CA 1
ATOM 7236 C C . VAL B 1 113 ? 114.14200 62.67500 -7.71000 1.000 63.40474 112 VAL B C 1
ATOM 7237 O O . VAL B 1 113 ? 115.32300 62.98700 -7.91300 1.000 66.54100 112 VAL B O 1
ATOM 7241 N N . SER B 1 114 ? 113.32700 63.38600 -6.93600 1.000 64.09574 113 SER B N 1
ATOM 7242 C CA . SER B 1 114 ? 113.82500 64.53500 -6.20200 1.000 68.70625 113 SER B CA 1
ATOM 7243 C C . SER B 1 114 ? 114.82400 64.08600 -5.14000 1.000 69.58682 113 SER B C 1
ATOM 7244 O O . SER B 1 114 ? 114.80800 62.94300 -4.67400 1.000 66.30420 113 SER B O 1
ATOM 7247 N N . GLU B 1 115 ? 115.69300 64.99700 -4.76300 1.000 75.36748 114 GLU B N 1
ATOM 7248 C CA . GLU B 1 115 ? 116.69800 64.66800 -3.75900 1.000 77.67787 114 GLU B CA 1
ATOM 7249 C C . GLU B 1 115 ? 116.06300 64.39700 -2.40200 1.000 77.81959 114 GLU B C 1
ATOM 7250 O O . GLU B 1 115 ? 116.60500 63.61700 -1.61200 1.000 77.24864 114 GLU B O 1
ATOM 7256 N N . GLU B 1 116 ? 114.92100 65.02600 -2.11200 1.000 80.19784 115 GLU B N 1
ATOM 7257 C CA . GLU B 1 116 ? 114.23800 64.76000 -0.85100 1.000 80.54215 115 GLU B CA 1
ATOM 7258 C C . GLU B 1 116 ? 113.57700 63.38700 -0.87000 1.000 74.56660 115 GLU B C 1
ATOM 7259 O O . GLU B 1 116 ? 113.63300 62.65000 0.12100 1.000 72.31943 115 GLU B O 1
ATOM 7265 N N . ASN B 1 117 ? 112.94100 63.02600 -1.98800 1.000 71.60338 116 ASN B N 1
ATOM 7266 C CA . ASN B 1 117 ? 112.47500 61.65400 -2.15300 1.000 66.89787 116 ASN B CA 1
ATOM 7267 C C . ASN B 1 117 ? 113.63900 60.67800 -2.05400 1.000 65.46131 116 ASN B C 1
ATOM 7268 O O . ASN B 1 117 ? 113.51800 59.60900 -1.44400 1.000 63.05779 116 ASN B O 1
ATOM 7273 N N . LYS B 1 118 ? 114.77700 61.03000 -2.65500 1.000 67.93786 117 LYS B N 1
ATOM 7274 C CA . LYS B 1 118 ? 115.98200 60.22500 -2.49400 1.000 67.76648 117 LYS B CA 1
ATOM 7275 C C . LYS B 1 118 ? 116.36800 60.12000 -1.02400 1.000 68.67096 117 LYS B C 1
ATOM 7276 O O . LYS B 1 118 ? 116.81400 59.06400 -0.56100 1.000 67.96862 117 LYS B O 1
ATOM 7282 N N . ARG B 1 119 ? 116.18300 61.20600 -0.27000 1.000 71.31617 118 ARG B N 1
ATOM 7283 C CA . ARG B 1 119 ? 116.51100 61.20000 1.15300 1.000 73.14326 118 ARG B CA 1
ATOM 7284 C C . ARG B 1 119 ? 115.53000 60.34000 1.94100 1.000 67.67444 118 ARG B C 1
ATOM 7285 O O . ARG B 1 119 ? 115.93300 59.58900 2.83800 1.000 66.30913 118 ARG B O 1
ATOM 7293 N N . VAL B 1 120 ? 114.23900 60.43500 1.62000 1.000 63.16991 119 VAL B N 1
ATOM 7294 C CA . VAL B 1 120 ? 113.22800 59.66900 2.34400 1.000 58.66547 119 VAL B CA 1
ATOM 7295 C C . VAL B 1 120 ? 113.42000 58.17500 2.12100 1.000 54.63447 119 VAL B C 1
ATOM 7296 O O . VAL B 1 120 ? 113.32400 57.37600 3.06000 1.000 53.71340 119 VAL B O 1
ATOM 7300 N N . LEU B 1 121 ? 113.68400 57.77000 0.87800 1.000 53.74376 120 LEU B N 1
ATOM 7301 C CA . LEU B 1 121 ? 113.77200 56.34600 0.57100 1.000 51.10905 120 LEU B CA 1
ATOM 7302 C C . LEU B 1 121 ? 114.91600 55.67900 1.32400 1.000 54.33294 120 LEU B C 1
ATOM 7303 O O . LEU B 1 121 ? 114.80100 54.52100 1.73700 1.000 52.48472 120 LEU B O 1
ATOM 7308 N N . HIS B 1 122 ? 116.03100 56.39000 1.51300 1.000 60.52715 121 HIS B N 1
ATOM 7309 C CA . HIS B 1 122 ? 117.14600 55.82200 2.26300 1.000 65.39064 121 HIS B CA 1
ATOM 7310 C C . HIS B 1 122 ? 116.85700 55.75200 3.75700 1.000 68.69412 121 HIS B C 1
ATOM 7311 O O . HIS B 1 122 ? 117.56100 55.03900 4.47900 1.000 70.71752 121 HIS B O 1
ATOM 7318 N N . GLU B 1 123 ? 115.84000 56.47000 4.23200 1.000 70.32275 122 GLU B N 1
ATOM 7319 C CA . GLU B 1 123 ? 115.39900 56.36600 5.61700 1.000 72.93239 122 GLU B CA 1
ATOM 7320 C C . GLU B 1 123 ? 114.39000 55.24400 5.82000 1.000 67.91452 122 GLU B C 1
ATOM 7321 O O . GLU B 1 123 ? 114.29700 54.69400 6.92400 1.000 68.72971 122 GLU B O 1
ATOM 7327 N N . ILE B 1 124 ? 113.64800 54.88500 4.77500 1.000 62.94932 123 ILE B N 1
ATOM 7328 C CA . ILE B 1 124 ? 112.57700 53.89700 4.87400 1.000 58.64861 123 ILE B CA 1
ATOM 7329 C C . ILE B 1 124 ? 113.06700 52.50000 4.51600 1.000 56.16856 123 ILE B C 1
ATOM 7330 O O . ILE B 1 124 ? 112.87500 51.54900 5.27800 1.000 55.13567 123 ILE B O 1
ATOM 7335 N N . CYS B 1 125 ? 113.69400 52.35900 3.35000 1.000 56.54265 124 CYS B N 1
ATOM 7336 C CA . CYS B 1 125 ? 114.03500 51.03800 2.83300 1.000 56.07830 124 CYS B CA 1
ATOM 7337 C C . CYS B 1 125 ? 114.81200 50.16600 3.81000 1.000 55.83983 124 CYS B C 1
ATOM 7338 O O . CYS B 1 125 ? 114.53200 48.95600 3.86600 1.000 57.53226 124 CYS B O 1
ATOM 7341 N N . PRO B 1 126 ? 115.77900 50.67700 4.57900 1.000 55.83780 125 PRO B N 1
ATOM 7342 C CA . PRO B 1 126 ? 116.51300 49.78900 5.49900 1.000 55.28844 125 PRO B CA 1
ATOM 7343 C C . PRO B 1 126 ? 115.61300 49.03900 6.46600 1.000 52.72563 125 PRO B C 1
ATOM 7344 O O . PRO B 1 126 ? 115.91400 47.89200 6.81600 1.000 52.97084 125 PRO B O 1
ATOM 7348 N N . TRP B 1 127 ? 114.51500 49.65200 6.90900 1.000 50.62518 126 TRP B N 1
ATOM 7349 C CA . TRP B 1 127 ? 113.63500 48.97800 7.85600 1.000 48.70979 126 TRP B CA 1
ATOM 7350 C C . TRP B 1 127 ? 112.93400 47.78300 7.22400 1.000 47.42522 126 TRP B C 1
ATOM 7351 O O . TRP B 1 127 ? 112.60700 46.81700 7.92300 1.000 47.29071 126 TRP B O 1
ATOM 7362 N N . TRP B 1 128 ? 112.70200 47.81900 5.91400 1.000 46.13271 127 TRP B N 1
ATOM 7363 C CA . TRP B 1 128 ? 111.95800 46.75500 5.25600 1.000 44.30366 127 TRP B CA 1
ATOM 7364 C C . TRP B 1 128 ? 112.82400 45.56900 4.86200 1.000 45.51527 127 TRP B C 1
ATOM 7365 O O . TRP B 1 128 ? 112.28200 44.49000 4.59800 1.000 45.11060 127 TRP B O 1
ATOM 7376 N N . ARG B 1 129 ? 114.14500 45.73500 4.82100 1.000 48.10131 128 ARG B N 1
ATOM 7377 C CA . ARG B 1 129 ? 115.02800 44.62400 4.49000 1.000 49.76057 128 ARG B CA 1
ATOM 7378 C C . ARG B 1 129 ? 114.70100 43.41100 5.35200 1.000 49.16595 128 ARG B C 1
ATOM 7379 O O . ARG B 1 129 ? 114.57100 43.51900 6.57500 1.000 49.72410 128 ARG B O 1
ATOM 7387 N N . GLY B 1 130 ? 114.57300 42.25500 4.70700 1.000 48.03730 129 GLY B N 1
ATOM 7388 C CA . GLY B 1 130 ? 114.21100 41.03300 5.38000 1.000 46.75899 129 GLY B CA 1
ATOM 7389 C C . GLY B 1 130 ? 112.72200 40.81000 5.53500 1.000 45.50611 129 GLY B C 1
ATOM 7390 O O . GLY B 1 130 ? 112.29500 39.65700 5.66300 1.000 45.26664 129 GLY B O 1
ATOM 7391 N N . GLN B 1 131 ? 111.92100 41.87700 5.52100 1.000 44.44302 130 GLN B N 1
ATOM 7392 C CA . GLN B 1 131 ? 110.48000 41.77700 5.69300 1.000 42.76254 130 GLN B CA 1
ATOM 7393 C C . GLN B 1 131 ? 109.71000 41.84800 4.38200 1.000 41.86586 130 GLN B C 1
ATOM 7394 O O . GLN B 1 131 ? 108.49400 41.62900 4.38400 1.000 41.47373 130 GLN B O 1
ATOM 7400 N N . THR B 1 132 ? 110.37500 42.16300 3.27500 1.000 41.49417 131 THR B N 1
ATOM 7401 C CA . THR B 1 132 ? 109.67900 42.29800 2.00700 1.000 39.86189 131 THR B CA 1
ATOM 7402 C C . THR B 1 132 ? 109.26300 40.92700 1.47800 1.000 38.83398 131 THR B C 1
ATOM 7403 O O . THR B 1 132 ? 109.79800 39.88700 1.87000 1.000 39.10237 131 THR B O 1
ATOM 7407 N N . VAL B 1 133 ? 108.27500 40.93900 0.58200 1.000 37.57344 132 VAL B N 1
ATOM 7408 C CA . VAL B 1 133 ? 107.85500 39.70700 -0.08000 1.000 37.56192 132 VAL B CA 1
ATOM 7409 C C . VAL B 1 133 ? 109.04100 39.03200 -0.75800 1.000 38.23889 132 VAL B C 1
ATOM 7410 O O . VAL B 1 133 ? 109.22400 37.81300 -0.65800 1.000 38.12250 132 VAL B O 1
ATOM 7414 N N . GLN B 1 134 ? 109.86800 39.81100 -1.45700 1.000 39.02395 133 GLN B N 1
ATOM 7415 C CA . GLN B 1 134 ? 110.95800 39.21900 -2.22600 1.000 40.93693 133 GLN B CA 1
ATOM 7416 C C . GLN B 1 134 ? 112.01700 38.61100 -1.31200 1.000 41.74142 133 GLN B C 1
ATOM 7417 O O . GLN B 1 134 ? 112.44600 37.47000 -1.51800 1.000 42.33083 133 GLN B O 1
ATOM 7423 N N . ASP B 1 135 ? 112.46000 39.36200 -0.30200 1.000 42.71179 134 ASP B N 1
ATOM 7424 C CA . ASP B 1 135 ? 113.45400 38.83000 0.62600 1.000 43.95942 134 ASP B CA 1
ATOM 7425 C C . ASP B 1 135 ? 112.96000 37.54900 1.29000 1.000 43.65695 134 ASP B C 1
ATOM 7426 O O . ASP B 1 135 ? 113.74900 36.63100 1.54700 1.000 43.96685 134 ASP B O 1
ATOM 7431 N N . ARG B 1 136 ? 111.65800 37.46700 1.57900 1.000 42.16472 135 ARG B N 1
ATOM 7432 C CA . ARG B 1 136 ? 111.12500 36.26200 2.20900 1.000 41.92400 135 ARG B CA 1
ATOM 7433 C C . ARG B 1 136 ? 111.03900 35.10600 1.22100 1.000 41.30153 135 ARG B C 1
ATOM 7434 O O . ARG B 1 136 ? 111.24300 33.94900 1.60800 1.000 41.66874 135 ARG B O 1
ATOM 7442 N N . CYS B 1 137 ? 110.73800 35.38900 -0.04900 1.000 40.64103 136 CYS B N 1
ATOM 7443 C CA . CYS B 1 137 ? 110.81100 34.35300 -1.07500 1.000 40.26264 136 CYS B CA 1
ATOM 7444 C C . CYS B 1 137 ? 112.19100 33.70700 -1.08800 1.000 41.37608 136 CYS B C 1
ATOM 7445 O O . CYS B 1 137 ? 112.31900 32.47800 -1.12300 1.000 41.08466 136 CYS B O 1
ATOM 7448 N N . TYR B 1 138 ? 113.24000 34.52900 -1.06400 1.000 42.31717 137 TYR B N 1
ATOM 7449 C CA . TYR B 1 138 ? 114.60200 34.01500 -1.09800 1.000 44.12059 137 TYR B CA 1
ATOM 7450 C C . TYR B 1 138 ? 115.04400 33.41900 0.22900 1.000 46.16114 137 TYR B C 1
ATOM 7451 O O . TYR B 1 138 ? 116.07400 32.73800 0.26800 1.000 48.06887 137 TYR B O 1
ATOM 7460 N N . GLY B 1 139 ? 114.30000 33.65100 1.30700 1.000 46.76181 138 GLY B N 1
ATOM 7461 C CA . GLY B 1 139 ? 114.52100 32.92700 2.53700 1.000 47.69777 138 GLY B CA 1
ATOM 7462 C C . GLY B 1 139 ? 113.99300 31.51300 2.53100 1.000 49.45964 138 GLY B C 1
ATOM 7463 O O . GLY B 1 139 ? 114.10300 30.81100 3.53900 1.000 51.07358 138 GLY B O 1
ATOM 7464 N N . MET B 1 140 ? 113.35600 31.11100 1.42000 1.000 50.37288 139 MET B N 1
ATOM 7465 C CA . MET B 1 140 ? 112.70300 29.77100 1.34200 1.000 51.86373 139 MET B CA 1
ATOM 7466 C C . MET B 1 140 ? 113.08000 29.00000 0.06800 1.000 51.14159 139 MET B C 1
ATOM 7467 O O . MET B 1 140 ? 112.97100 27.75800 0.09500 1.000 51.34892 139 MET B O 1
ATOM 7472 N N . PHE B 1 141 ? 113.50200 29.68700 -1.00300 1.000 49.19908 140 PHE B N 1
ATOM 7473 C CA . PHE B 1 141 ? 113.89400 29.02900 -2.23300 1.000 47.73098 140 PHE B CA 1
ATOM 7474 C C . PHE B 1 141 ? 115.02800 28.04600 -1.97000 1.000 49.11313 140 PHE B C 1
ATOM 7475 O O . PHE B 1 141 ? 115.94400 28.32200 -1.19100 1.000 50.13439 140 PHE B O 1
ATOM 7483 N N . THR B 1 142 ? 114.96300 26.89500 -2.63200 1.000 50.09301 141 THR B N 1
ATOM 7484 C CA . THR B 1 142 ? 116.11200 26.00400 -2.67700 1.000 51.45086 141 THR B CA 1
ATOM 7485 C C . THR B 1 142 ? 117.18400 26.61400 -3.57200 1.000 52.99474 141 THR B C 1
ATOM 7486 O O . THR B 1 142 ? 116.89300 27.39900 -4.48000 1.000 52.32446 141 THR B O 1
ATOM 7490 N N . ASP B 1 143 ? 118.44000 26.25300 -3.30700 1.000 54.72065 142 ASP B N 1
ATOM 7491 C CA . ASP B 1 143 ? 119.53700 26.78100 -4.11100 1.000 56.01886 142 ASP B CA 1
ATOM 7492 C C . ASP B 1 143 ? 119.31600 26.50800 -5.59300 1.000 54.84336 142 ASP B C 1
ATOM 7493 O O . ASP B 1 143 ? 119.60000 27.36300 -6.44100 1.000 55.40412 142 ASP B O 1
ATOM 7498 N N . GLU B 1 144 ? 118.81100 25.31700 -5.92500 1.000 53.25680 143 GLU B N 1
ATOM 7499 C CA . GLU B 1 144 ? 118.47800 25.01700 -7.31300 1.000 52.47539 143 GLU B CA 1
ATOM 7500 C C . GLU B 1 144 ? 117.49300 26.03900 -7.86400 1.000 52.41025 143 GLU B C 1
ATOM 7501 O O . GLU B 1 144 ? 117.68800 26.58700 -8.95500 1.000 53.40202 143 GLU B O 1
ATOM 7507 N N . GLN B 1 145 ? 116.42000 26.30700 -7.11600 1.000 51.84202 144 GLN B N 1
ATOM 7508 C CA . GLN B 1 145 ? 115.43400 27.28400 -7.56300 1.000 50.67323 144 GLN B CA 1
ATOM 7509 C C . GLN B 1 145 ? 116.05700 28.66500 -7.71400 1.000 50.36886 144 GLN B C 1
ATOM 7510 O O . GLN B 1 145 ? 115.73000 29.40200 -8.65200 1.000 49.94302 144 GLN B O 1
ATOM 7516 N N . LYS B 1 146 ? 116.95800 29.03500 -6.80000 1.000 50.19405 145 LYS B N 1
ATOM 7517 C CA . LYS B 1 146 ? 117.64700 30.31400 -6.92500 1.000 49.72158 145 LYS B CA 1
ATOM 7518 C C . LYS B 1 146 ? 118.47400 30.36800 -8.20000 1.000 50.65879 145 LYS B C 1
ATOM 7519 O O . LYS B 1 146 ? 118.48400 31.38700 -8.90000 1.000 51.30896 145 LYS B O 1
ATOM 7525 N N . SER B 1 147 ? 119.18500 29.28200 -8.51100 1.000 51.34428 146 SER B N 1
ATOM 7526 C CA . SER B 1 147 ? 120.00800 29.25000 -9.71600 1.000 51.56428 146 SER B CA 1
ATOM 7527 C C . SER B 1 147 ? 119.14500 29.36700 -10.96700 1.000 50.04010 146 SER B C 1
ATOM 7528 O O . SER B 1 147 ? 119.45900 30.13700 -11.88300 1.000 50.20633 146 SER B O 1
ATOM 7531 N N . LEU B 1 148 ? 118.05000 28.60500 -11.02300 1.000 47.83848 147 LEU B N 1
ATOM 7532 C CA . LEU B 1 148 ? 117.13000 28.70000 -12.15300 1.000 45.74328 147 LEU B CA 1
ATOM 7533 C C . LEU B 1 148 ? 116.67500 30.13800 -12.36400 1.000 44.69132 147 LEU B C 1
ATOM 7534 O O . LEU B 1 148 ? 116.77500 30.68100 -13.47100 1.000 44.56437 147 LEU B O 1
ATOM 7539 N N . LEU B 1 149 ? 116.17000 30.77400 -11.30300 1.000 43.93324 148 LEU B N 1
ATOM 7540 C CA . LEU B 1 149 ? 115.76500 32.17200 -11.40600 1.000 43.60910 148 LEU B CA 1
ATOM 7541 C C . LEU B 1 149 ? 116.94400 33.07300 -11.74300 1.000 46.88695 148 LEU B C 1
ATOM 7542 O O . LEU B 1 149 ? 116.75600 34.15100 -12.32200 1.000 45.38630 148 LEU B O 1
ATOM 7547 N N . GLU B 1 150 ? 118.16100 32.65600 -11.38800 1.000 51.14568 149 GLU B N 1
ATOM 7548 C CA . GLU B 1 150 ? 119.33700 33.46200 -11.69100 1.000 56.12911 149 GLU B CA 1
ATOM 7549 C C . GLU B 1 150 ? 119.63300 33.46400 -13.18700 1.000 54.72271 149 GLU B C 1
ATOM 7550 O O . GLU B 1 150 ? 119.98300 34.50700 -13.75300 1.000 55.56421 149 GLU B O 1
ATOM 7556 N N . THR B 1 151 ? 119.48900 32.30900 -13.84500 1.000 52.62342 150 THR B N 1
ATOM 7557 C CA . THR B 1 151 ? 119.78000 32.22900 -15.27400 1.000 51.72242 150 THR B CA 1
ATOM 7558 C C . THR B 1 151 ? 118.73700 32.96400 -16.10600 1.000 50.16763 150 THR B C 1
ATOM 7559 O O . THR B 1 151 ? 119.04300 33.43400 -17.20700 1.000 50.98829 150 THR B O 1
ATOM 7563 N N . GLY B 1 152 ? 117.50700 33.07000 -15.60600 1.000 48.40562 151 GLY B N 1
ATOM 7564 C CA . GLY B 1 152 ? 116.42100 33.64200 -16.36800 1.000 47.34655 151 GLY B CA 1
ATOM 7565 C C . GLY B 1 152 ? 115.65500 32.65100 -17.21400 1.000 47.38327 151 GLY B C 1
ATOM 7566 O O . GLY B 1 152 ? 114.71400 33.05200 -17.91200 1.000 46.29695 151 GLY B O 1
ATOM 7567 N N . ILE B 1 153 ? 116.02800 31.37000 -17.18100 1.000 48.68661 152 ILE B N 1
ATOM 7568 C CA . ILE B 1 153 ? 115.26800 30.36500 -17.91700 1.000 49.37401 152 ILE B CA 1
ATOM 7569 C C . ILE B 1 153 ? 113.85200 30.27700 -17.36600 1.000 48.41135 152 ILE B C 1
ATOM 7570 O O . ILE B 1 153 ? 112.88300 30.12100 -18.11900 1.000 48.04013 152 ILE B O 1
ATOM 7575 N N . ILE B 1 154 ? 113.71300 30.37400 -16.04700 1.000 48.39022 153 ILE B N 1
ATOM 7576 C CA . ILE B 1 154 ? 112.43700 30.62800 -15.39300 1.000 47.08203 153 ILE B CA 1
ATOM 7577 C C . ILE B 1 154 ? 112.52700 32.00600 -14.75400 1.000 47.32249 153 ILE B C 1
ATOM 7578 O O . ILE B 1 154 ? 113.57700 32.38200 -14.21800 1.000 47.29560 153 ILE B O 1
ATOM 7583 N N . LYS B 1 155 ? 111.43500 32.76300 -14.81900 1.000 47.35466 154 LYS B N 1
ATOM 7584 C CA . LYS B 1 155 ? 111.38800 34.08800 -14.22200 1.000 48.18438 154 LYS B CA 1
ATOM 7585 C C . LYS B 1 155 ? 110.02700 34.31000 -13.58400 1.000 47.33744 154 LYS B C 1
ATOM 7586 O O . LYS B 1 155 ? 109.00800 33.80300 -14.06000 1.000 46.67772 154 LYS B O 1
ATOM 7592 N N . ALA B 1 156 ? 110.02700 35.07400 -12.49100 1.000 47.42815 155 ALA B N 1
ATOM 7593 C CA . ALA B 1 156 ? 108.80000 35.40000 -11.77600 1.000 47.32338 155 ALA B CA 1
ATOM 7594 C C . ALA B 1 156 ? 108.95500 36.74300 -11.07300 1.000 49.21495 155 ALA B C 1
ATOM 7595 O O . ALA B 1 156 ? 108.48900 36.92900 -9.94300 1.000 48.40928 155 ALA B O 1
ATOM 7597 N N . GLU B 1 157 ? 109.61100 37.69600 -11.73700 1.000 52.42279 156 GLU B N 1
ATOM 7598 C CA . GLU B 1 157 ? 109.91300 38.96700 -11.08500 1.000 55.83278 156 GLU B CA 1
ATOM 7599 C C . GLU B 1 157 ? 108.64600 39.77200 -10.82700 1.000 52.44392 156 GLU B C 1
ATOM 7600 O O . GLU B 1 157 ? 108.52300 40.42600 -9.78500 1.000 53.20376 156 GLU B O 1
ATOM 7606 N N . GLY B 1 158 ? 107.69200 39.73800 -11.75900 1.000 49.16217 157 GLY B N 1
ATOM 7607 C CA . GLY B 1 158 ? 106.45000 40.46300 -11.55500 1.000 46.14592 157 GLY B CA 1
ATOM 7608 C C . GLY B 1 158 ? 105.69700 40.01800 -10.31800 1.000 44.52240 157 GLY B C 1
ATOM 7609 O O . GLY B 1 158 ? 104.96800 40.80800 -9.71200 1.000 43.98705 157 GLY B O 1
ATOM 7610 N N . ASN B 1 159 ? 105.86600 38.75500 -9.92000 1.000 43.27899 158 ASN B N 1
ATOM 7611 C CA . ASN B 1 159 ? 105.14500 38.23000 -8.76700 1.000 40.94492 158 ASN B CA 1
ATOM 7612 C C . ASN B 1 159 ? 105.83800 38.56700 -7.45200 1.000 40.44609 158 ASN B C 1
ATOM 7613 O O . ASN B 1 159 ? 105.17000 38.68700 -6.41800 1.000 39.25979 158 ASN B O 1
ATOM 7618 N N . MET B 1 160 ? 107.16300 38.72300 -7.47000 1.000 40.18701 159 MET B N 1
ATOM 7619 C CA . MET B 1 160 ? 107.92400 38.95400 -6.25200 1.000 40.09173 159 MET B CA 1
ATOM 7620 C C . MET B 1 160 ? 108.06800 40.42800 -5.89700 1.000 40.19267 159 MET B C 1
ATOM 7621 O O . MET B 1 160 ? 108.41700 40.74000 -4.75200 1.000 41.31860 159 MET B O 1
ATOM 7626 N N . THR B 1 161 ? 107.80100 41.33700 -6.83700 1.000 40.08120 160 THR B N 1
ATOM 7627 C CA . THR B 1 161 ? 108.01500 42.76200 -6.62200 1.000 40.17307 160 THR B CA 1
ATOM 7628 C C . THR B 1 161 ? 106.72800 43.57300 -6.68100 1.000 40.28994 160 THR B C 1
ATOM 7629 O O . THR B 1 161 ? 106.79100 44.80700 -6.74700 1.000 40.80253 160 THR B O 1
ATOM 7633 N N . SER B 1 162 ? 105.56700 42.92600 -6.65600 1.000 40.18267 161 SER B N 1
ATOM 7634 C CA . SER B 1 162 ? 104.31800 43.64300 -6.86100 1.000 40.41083 161 SER B CA 1
ATOM 7635 C C . SER B 1 162 ? 103.16200 42.82500 -6.31100 1.000 40.71383 161 SER B C 1
ATOM 7636 O O . SER B 1 162 ? 103.28000 41.61800 -6.08200 1.000 40.12479 161 SER B O 1
ATOM 7639 N N . GLY B 1 163 ? 102.04100 43.50900 -6.09400 1.000 41.38402 162 GLY B N 1
ATOM 7640 C CA . GLY B 1 163 ? 100.80600 42.81900 -5.80500 1.000 41.76263 162 GLY B CA 1
ATOM 7641 C C . GLY B 1 163 ? 100.28400 42.07800 -7.01800 1.000 42.00600 162 GLY B C 1
ATOM 7642 O O . GLY B 1 163 ? 100.67600 42.33000 -8.15700 1.000 42.47058 162 GLY B O 1
ATOM 7643 N N . ASP B 1 164 ? 99.36800 41.14500 -6.76600 1.000 41.89084 163 ASP B N 1
ATOM 7644 C CA . ASP B 1 164 ? 98.89300 40.27300 -7.83500 1.000 41.91702 163 ASP B CA 1
ATOM 7645 C C . ASP B 1 164 ? 97.95000 41.01000 -8.77500 1.000 41.49954 163 ASP B C 1
ATOM 7646 O O . ASP B 1 164 ? 98.17300 41.05300 -9.99000 1.000 41.89587 163 ASP B O 1
ATOM 7651 N N . ALA B 1 165 ? 96.88500 41.59000 -8.23700 1.000 40.77657 164 ALA B N 1
ATOM 7652 C CA . ALA B 1 165 ? 95.81600 42.18100 -9.05900 1.000 40.15647 164 ALA B CA 1
ATOM 7653 C C . ALA B 1 165 ? 95.46400 41.20300 -10.16800 1.000 39.58188 164 ALA B C 1
ATOM 7654 O O . ALA B 1 165 ? 95.16800 40.02600 -9.89700 1.000 39.21921 164 ALA B O 1
ATOM 7656 N N . HIS B 1 166 ? 95.49400 41.62800 -11.43200 1.000 39.57795 165 HIS B N 1
ATOM 7657 C CA . HIS B 1 166 ? 95.15400 40.78700 -12.56400 1.000 38.83288 165 HIS B CA 1
ATOM 7658 C C . HIS B 1 166 ? 93.73800 40.23200 -12.41700 1.000 38.19461 165 HIS B C 1
ATOM 7659 O O . HIS B 1 166 ? 93.49400 39.03500 -12.58400 1.000 38.48255 165 HIS B O 1
ATOM 7666 N N . LEU B 1 167 ? 92.79600 41.11500 -12.10300 1.000 37.42784 166 LEU B N 1
ATOM 7667 C CA . LEU B 1 167 ? 91.40900 40.70500 -11.93400 1.000 37.26894 166 LEU B CA 1
ATOM 7668 C C . LEU B 1 167 ? 90.50700 41.92400 -12.04600 1.000 37.08170 166 LEU B C 1
ATOM 7669 O O . LEU B 1 167 ? 90.96900 43.06500 -12.11900 1.000 37.94730 166 LEU B O 1
ATOM 7674 N N . ALA B 1 168 ? 89.20400 41.66000 -12.03800 1.000 36.53670 167 ALA B N 1
ATOM 7675 C CA . ALA B 1 168 ? 88.18000 42.68300 -11.89400 1.000 35.92447 167 ALA B CA 1
ATOM 7676 C C . ALA B 1 168 ? 87.37400 42.39000 -10.63600 1.000 36.06284 167 ALA B C 1
ATOM 7677 O O . ALA B 1 168 ? 87.02100 41.23600 -10.37100 1.000 35.42716 167 ALA B O 1
ATOM 7679 N N . VAL B 1 169 ? 87.09800 43.43000 -9.85100 1.000 35.72325 168 VAL B N 1
ATOM 7680 C CA . VAL B 1 169 ? 86.28200 43.27400 -8.65200 1.000 35.40271 168 VAL B CA 1
ATOM 7681 C C . VAL B 1 169 ? 84.81500 43.26800 -9.06000 1.000 35.36739 168 VAL B C 1
ATOM 7682 O O . VAL B 1 169 ? 84.48500 43.39800 -10.24500 1.000 35.38932 168 VAL B O 1
ATOM 7686 N N . ASN B 1 170 ? 83.92600 43.11100 -8.07900 1.000 35.09151 169 ASN B N 1
ATOM 7687 C CA . ASN B 1 170 ? 82.49300 42.96000 -8.33100 1.000 35.72516 169 ASN B CA 1
ATOM 7688 C C . ASN B 1 170 ? 81.84300 44.34000 -8.28500 1.000 36.29156 169 ASN B C 1
ATOM 7689 O O . ASN B 1 170 ? 81.22300 44.74600 -7.29800 1.000 37.21996 169 ASN B O 1
ATOM 7694 N N . PHE B 1 171 ? 81.99200 45.07400 -9.38800 1.000 35.93245 170 PHE B N 1
ATOM 7695 C CA . PHE B 1 171 ? 81.37700 46.39500 -9.47800 1.000 36.36584 170 PHE B CA 1
ATOM 7696 C C . PHE B 1 171 ? 79.86100 46.34700 -9.33200 1.000 36.37400 170 PHE B C 1
ATOM 7697 O O . PHE B 1 171 ? 79.30000 47.26900 -8.71300 1.000 36.55291 170 PHE B O 1
ATOM 7705 N N . PRO B 1 172 ? 79.14800 45.34500 -9.85600 1.000 36.25573 171 PRO B N 1
ATOM 7706 C CA . PRO B 1 172 ? 77.70000 45.28100 -9.58400 1.000 37.22125 171 PRO B CA 1
ATOM 7707 C C . PRO B 1 172 ? 77.37800 45.23900 -8.10000 1.000 38.43737 171 PRO B C 1
ATOM 7708 O O . PRO B 1 172 ? 76.38600 45.83500 -7.66300 1.000 39.51754 171 PRO B O 1
ATOM 7712 N N . LEU B 1 173 ? 78.19500 44.54200 -7.30900 1.000 38.61271 172 LEU B N 1
ATOM 7713 C CA . LEU B 1 173 ? 77.96000 44.48900 -5.87100 1.000 39.30591 172 LEU B CA 1
ATOM 7714 C C . LEU B 1 173 ? 78.16500 45.85600 -5.23100 1.000 40.77836 172 LEU B C 1
ATOM 7715 O O . LEU B 1 173 ? 77.39200 46.26200 -4.35400 1.000 42.51151 172 LEU B O 1
ATOM 7720 N N . VAL B 1 174 ? 79.20700 46.57700 -5.65000 1.000 40.84536 173 VAL B N 1
ATOM 7721 C CA . VAL B 1 174 ? 79.45200 47.91200 -5.11300 1.000 41.29298 173 VAL B CA 1
ATOM 7722 C C . VAL B 1 174 ? 78.31100 48.85100 -5.48200 1.000 41.34943 173 VAL B C 1
ATOM 7723 O O . VAL B 1 174 ? 77.87400 49.67400 -4.66800 1.000 41.50537 173 VAL B O 1
ATOM 7727 N N . LEU B 1 175 ? 77.81100 48.74300 -6.71700 1.000 40.76238 174 LEU B N 1
ATOM 7728 C CA . LEU B 1 175 ? 76.76300 49.64900 -7.17400 1.000 41.18566 174 LEU B CA 1
ATOM 7729 C C . LEU B 1 175 ? 75.42700 49.33500 -6.51100 1.000 43.21341 174 LEU B C 1
ATOM 7730 O O . LEU B 1 175 ? 74.66200 50.24900 -6.18200 1.000 43.03505 174 LEU B O 1
ATOM 7735 N N . GLU B 1 176 ? 75.12700 48.05200 -6.30900 1.000 45.70714 175 GLU B N 1
ATOM 7736 C CA . GLU B 1 176 ? 73.83300 47.68500 -5.74400 1.000 50.39614 175 GLU B CA 1
ATOM 7737 C C . GLU B 1 176 ? 73.74600 48.04500 -4.26500 1.000 48.20349 175 GLU B C 1
ATOM 7738 O O . GLU B 1 176 ? 72.72200 48.56700 -3.80600 1.000 49.00962 175 GLU B O 1
ATOM 7744 N N . LYS B 1 177 ? 74.80200 47.76800 -3.49900 1.000 45.37966 176 LYS B N 1
ATOM 7745 C CA . LYS B 1 177 ? 74.75400 47.92600 -2.05300 1.000 44.37745 176 LYS B CA 1
ATOM 7746 C C . LYS B 1 177 ? 75.30300 49.25300 -1.56200 1.000 42.26493 176 LYS B C 1
ATOM 7747 O O . LYS B 1 177 ? 74.93300 49.68900 -0.46400 1.000 42.53653 176 LYS B O 1
ATOM 7753 N N . GLY B 1 178 ? 76.16100 49.90500 -2.33400 1.000 39.74466 177 GLY B N 1
ATOM 7754 C CA . GLY B 1 178 ? 76.83500 51.08600 -1.84400 1.000 38.74002 177 GLY B CA 1
ATOM 7755 C C . GLY B 1 178 ? 77.75400 50.74500 -0.69500 1.000 37.71780 177 GLY B C 1
ATOM 7756 O O . GLY B 1 178 ? 77.83200 49.60000 -0.23900 1.000 37.55214 177 GLY B O 1
ATOM 7757 N N . LEU B 1 179 ? 78.45800 51.76300 -0.20200 1.000 37.51808 178 LEU B N 1
ATOM 7758 C CA . LEU B 1 179 ? 79.46700 51.51600 0.81500 1.000 37.62434 178 LEU B CA 1
ATOM 7759 C C . LEU B 1 179 ? 78.85500 51.20500 2.17800 1.000 38.54269 178 LEU B C 1
ATOM 7760 O O . LEU B 1 179 ? 79.41200 50.40000 2.93000 1.000 37.85259 178 LEU B O 1
ATOM 7765 N N . ASP B 1 180 ? 77.71000 51.81100 2.51200 1.000 39.25564 179 ASP B N 1
ATOM 7766 C CA . ASP B 1 180 ? 77.03900 51.44200 3.75500 1.000 40.45800 179 ASP B CA 1
ATOM 7767 C C . ASP B 1 180 ? 76.51600 50.01200 3.69500 1.000 39.96171 179 ASP B C 1
ATOM 7768 O O . ASP B 1 180 ? 76.59900 49.27200 4.68300 1.000 39.55674 179 ASP B O 1
ATOM 7773 N N . GLY B 1 181 ? 75.95600 49.61300 2.55000 1.000 39.82995 180 GLY B N 1
ATOM 7774 C CA . GLY B 1 181 ? 75.43200 48.26600 2.42400 1.000 39.47489 180 GLY B CA 1
ATOM 7775 C C . GLY B 1 181 ? 76.50100 47.20300 2.55900 1.000 38.43859 180 GLY B C 1
ATOM 7776 O O . GLY B 1 181 ? 76.23500 46.10700 3.05900 1.000 38.98127 180 GLY B O 1
ATOM 7777 N N . LEU B 1 182 ? 77.72400 47.50800 2.12200 1.000 37.35824 181 LEU B N 1
ATOM 7778 C CA . LEU B 1 182 ? 78.81800 46.55900 2.28500 1.000 36.37330 181 LEU B CA 1
ATOM 7779 C C . LEU B 1 182 ? 79.27300 46.49600 3.73700 1.000 35.71265 181 LEU B C 1
ATOM 7780 O O . LEU B 1 182 ? 79.56200 45.41200 4.25500 1.000 35.34598 181 LEU B O 1
ATOM 7785 N N . ARG B 1 183 ? 79.33900 47.64700 4.41000 1.000 35.69060 182 ARG B N 1
ATOM 7786 C CA . ARG B 1 183 ? 79.63000 47.64100 5.83900 1.000 35.64879 182 ARG B CA 1
ATOM 7787 C C . ARG B 1 183 ? 78.56800 46.86400 6.60700 1.000 36.08916 182 ARG B C 1
ATOM 7788 O O . ARG B 1 183 ? 78.88100 46.15300 7.57000 1.000 35.68047 182 ARG B O 1
ATOM 7796 N N . ALA B 1 184 ? 77.30300 46.99000 6.19900 1.000 36.85732 183 ALA B N 1
ATOM 7797 C CA . ALA B 1 184 ? 76.24500 46.20800 6.83000 1.000 37.79804 183 ALA B CA 1
ATOM 7798 C C . ALA B 1 184 ? 76.44400 44.72000 6.58000 1.000 38.57946 183 ALA B C 1
ATOM 7799 O O . ALA B 1 184 ? 76.22700 43.89700 7.47600 1.000 39.33568 183 ALA B O 1
ATOM 7801 N N . LYS B 1 185 ? 76.85400 44.35500 5.36400 1.000 39.39673 184 LYS B N 1
ATOM 7802 C CA . LYS B 1 185 ? 77.13000 42.95500 5.06100 1.000 39.85837 184 LYS B CA 1
ATOM 7803 C C . LYS B 1 185 ? 78.23200 42.41100 5.96000 1.000 37.49926 184 LYS B C 1
ATOM 7804 O O . LYS B 1 185 ? 78.15000 41.27300 6.43800 1.000 36.50854 184 LYS B O 1
ATOM 7810 N N . VAL B 1 186 ? 79.27000 43.21300 6.20800 1.000 35.65969 185 VAL B N 1
ATOM 7811 C CA . VAL B 1 186 ? 80.36300 42.76200 7.06200 1.000 34.42805 185 VAL B CA 1
ATOM 7812 C C . VAL B 1 186 ? 79.88000 42.60400 8.49800 1.000 34.36239 185 VAL B C 1
ATOM 7813 O O . VAL B 1 186 ? 80.27300 41.66500 9.20000 1.000 33.58760 185 VAL B O 1
ATOM 7817 N N . ALA B 1 187 ? 79.01500 43.51300 8.95600 1.000 35.09448 186 ALA B N 1
ATOM 7818 C CA . ALA B 1 187 ? 78.51800 43.43800 10.32500 1.000 36.07374 186 ALA B CA 1
ATOM 7819 C C . ALA B 1 187 ? 77.65200 42.20300 10.53200 1.000 36.40623 186 ALA B C 1
ATOM 7820 O O . ALA B 1 187 ? 77.77100 41.52100 11.55600 1.000 36.93284 186 ALA B O 1
ATOM 7822 N N . GLU B 1 188 ? 76.76900 41.89900 9.57800 1.000 37.40643 187 GLU B N 1
ATOM 7823 C CA . GLU B 1 188 ? 75.97000 40.68400 9.69600 1.000 38.70689 187 GLU B CA 1
ATOM 7824 C C . GLU B 1 188 ? 76.85400 39.44700 9.70500 1.000 39.30445 187 GLU B C 1
ATOM 7825 O O . GLU B 1 188 ? 76.52500 38.45300 10.36100 1.000 39.87495 187 GLU B O 1
ATOM 7831 N N . ARG B 1 189 ? 77.97400 39.48300 8.98300 1.000 39.65978 188 ARG B N 1
ATOM 7832 C CA . ARG B 1 189 ? 78.86200 38.32700 8.96000 1.000 40.27856 188 ARG B CA 1
ATOM 7833 C C . ARG B 1 189 ? 79.63900 38.20900 10.26300 1.000 39.50660 188 ARG B C 1
ATOM 7834 O O . ARG B 1 189 ? 79.90100 37.09800 10.73500 1.000 39.38320 188 ARG B O 1
ATOM 7842 N N . ARG B 1 190 ? 80.01800 39.34400 10.85700 1.000 39.91029 189 ARG B N 1
ATOM 7843 C CA . ARG B 1 190 ? 80.70500 39.30200 12.14200 1.000 40.95608 189 ARG B CA 1
ATOM 7844 C C . ARG B 1 190 ? 79.78100 38.83600 13.26000 1.000 42.40052 189 ARG B C 1
ATOM 7845 O O . ARG B 1 190 ? 80.25000 38.24400 14.23900 1.000 42.72472 189 ARG B O 1
ATOM 7853 N N . SER B 1 191 ? 78.47500 39.09500 13.14200 1.000 42.78123 190 SER B N 1
ATOM 7854 C CA . SER B 1 191 ? 77.54200 38.65200 14.17100 1.000 42.74319 190 SER B CA 1
ATOM 7855 C C . SER B 1 191 ? 77.47500 37.13500 14.25600 1.000 41.98143 190 SER B C 1
ATOM 7856 O O . SER B 1 191 ? 76.99500 36.60300 15.26100 1.000 42.22893 190 SER B O 1
ATOM 7859 N N . ARG B 1 192 ? 77.93400 36.43000 13.22300 1.000 40.96735 191 ARG B N 1
ATOM 7860 C CA . ARG B 1 192 ? 77.97500 34.97500 13.22600 1.000 40.67742 191 ARG B CA 1
ATOM 7861 C C . ARG B 1 192 ? 79.36100 34.43400 13.55100 1.000 40.00642 191 ARG B C 1
ATOM 7862 O O . ARG B 1 192 ? 79.60600 33.23600 13.37600 1.000 42.22756 191 ARG B O 1
ATOM 7870 N N . ILE B 1 193 ? 80.26700 35.28400 14.02300 1.000 38.79941 192 ILE B N 1
ATOM 7871 C CA . ILE B 1 193 ? 81.57300 34.83400 14.48700 1.000 37.76697 192 ILE B CA 1
ATOM 7872 C C . ILE B 1 193 ? 81.43900 34.26700 15.89300 1.000 38.94369 192 ILE B C 1
ATOM 7873 O O . ILE B 1 193 ? 80.78600 34.85800 16.76400 1.000 39.80205 192 ILE B O 1
ATOM 7878 N N . ASN B 1 194 ? 82.07000 33.11600 16.11700 1.000 38.40439 193 ASN B N 1
ATOM 7879 C CA . ASN B 1 194 ? 82.15100 32.46800 17.42300 1.000 38.12632 193 ASN B CA 1
ATOM 7880 C C . ASN B 1 194 ? 83.62500 32.40800 17.79500 1.000 38.15358 193 ASN B C 1
ATOM 7881 O O . ASN B 1 194 ? 84.40100 31.68500 17.16000 1.000 38.54542 193 ASN B O 1
ATOM 7886 N N . LEU B 1 195 ? 84.01500 33.16400 18.81800 1.000 37.88694 194 LEU B N 1
ATOM 7887 C CA . LEU B 1 195 ? 85.42800 33.34300 19.12700 1.000 36.82424 194 LEU B CA 1
ATOM 7888 C C . LEU B 1 195 ? 86.05200 32.14300 19.83300 1.000 36.21575 194 LEU B C 1
ATOM 7889 O O . LEU B 1 195 ? 87.24600 32.19600 20.15300 1.000 34.85092 194 LEU B O 1
ATOM 7894 N N . THR B 1 196 ? 85.29600 31.06600 20.06800 1.000 35.58544 195 THR B N 1
ATOM 7895 C CA . THR B 1 196 ? 85.86200 29.80700 20.53600 1.000 35.71286 195 THR B CA 1
ATOM 7896 C C . THR B 1 196 ? 86.00700 28.78900 19.40400 1.000 35.18258 195 THR B C 1
ATOM 7897 O O . THR B 1 196 ? 86.18900 27.59500 19.66500 1.000 35.55826 195 THR B O 1
ATOM 7901 N N . VAL B 1 197 ? 85.94000 29.24300 18.15500 1.000 35.30081 196 VAL B N 1
ATOM 7902 C CA . VAL B 1 197 ? 86.17600 28.40900 16.97900 1.000 35.27787 196 VAL B CA 1
ATOM 7903 C C . VAL B 1 197 ? 87.37200 28.99300 16.24000 1.000 35.51006 196 VAL B C 1
ATOM 7904 O O . VAL B 1 197 ? 87.35500 30.17000 15.85600 1.000 35.09731 196 VAL B O 1
ATOM 7908 N N . LEU B 1 198 ? 88.40600 28.17300 16.03600 1.000 36.54615 197 LEU B N 1
ATOM 7909 C CA . LEU B 1 198 ? 89.67300 28.69200 15.52700 1.000 37.37824 197 LEU B CA 1
ATOM 7910 C C . LEU B 1 198 ? 89.48500 29.46400 14.22400 1.000 37.91465 197 LEU B C 1
ATOM 7911 O O . LEU B 1 198 ? 89.96400 30.59400 14.08800 1.000 37.54111 197 LEU B O 1
ATOM 7916 N N . ASP B 1 199 ? 88.78900 28.86900 13.24900 1.000 39.30559 198 ASP B N 1
ATOM 7917 C CA . ASP B 1 199 ? 88.61000 29.55300 11.97000 1.000 39.63207 198 ASP B CA 1
ATOM 7918 C C . ASP B 1 199 ? 87.93100 30.90400 12.15700 1.000 39.56950 198 ASP B C 1
ATOM 7919 O O . ASP B 1 199 ? 88.28600 31.88400 11.49000 1.000 38.82305 198 ASP B O 1
ATOM 7924 N N . ASP B 1 200 ? 86.95600 30.98000 13.06700 1.000 39.96815 199 ASP B N 1
ATOM 7925 C CA . ASP B 1 200 ? 86.25000 32.23900 13.27800 1.000 40.11445 199 ASP B CA 1
ATOM 7926 C C . ASP B 1 200 ? 87.14400 33.28700 13.92600 1.000 39.75595 199 ASP B C 1
ATOM 7927 O O . ASP B 1 200 ? 86.94600 34.48700 13.70700 1.000 39.71783 199 ASP B O 1
ATOM 7932 N N . LEU B 1 201 ? 88.12400 32.86500 14.72800 1.000 39.87615 200 LEU B N 1
ATOM 7933 C CA . LEU B 1 201 ? 89.04800 33.82900 15.31600 1.000 39.71160 200 LEU B CA 1
ATOM 7934 C C . LEU B 1 201 ? 89.84700 34.53700 14.22900 1.000 38.13111 200 LEU B C 1
ATOM 7935 O O . LEU B 1 201 ? 89.94500 35.76900 14.21300 1.000 38.08061 200 LEU B O 1
ATOM 7940 N N . HIS B 1 202 ? 90.42400 33.76800 13.30500 1.000 37.17551 201 HIS B N 1
ATOM 7941 C CA . HIS B 1 202 ? 91.11000 34.37300 12.16800 1.000 36.70979 201 HIS B CA 1
ATOM 7942 C C . HIS B 1 202 ? 90.13700 35.14900 11.29200 1.000 36.24887 201 HIS B C 1
ATOM 7943 O O . HIS B 1 202 ? 90.45600 36.24400 10.81500 1.000 35.92429 201 HIS B O 1
ATOM 7950 N N . GLY B 1 203 ? 88.94300 34.59800 11.07200 1.000 36.68464 202 GLY B N 1
ATOM 7951 C CA . GLY B 1 203 ? 87.98000 35.26800 10.21600 1.000 36.69855 202 GLY B CA 1
ATOM 7952 C C . GLY B 1 203 ? 87.60600 36.64700 10.72200 1.000 37.02411 202 GLY B C 1
ATOM 7953 O O . GLY B 1 203 ? 87.46200 37.59000 9.93900 1.000 35.93338 202 GLY B O 1
ATOM 7954 N N . ASP B 1 204 ? 87.44900 36.78700 12.03900 1.000 38.50176 203 ASP B N 1
ATOM 7955 C CA . ASP B 1 204 ? 87.00800 38.06100 12.59400 1.000 40.13264 203 ASP B CA 1
ATOM 7956 C C . ASP B 1 204 ? 88.05100 39.15000 12.38400 1.000 40.11318 203 ASP B C 1
ATOM 7957 O O . ASP B 1 204 ? 87.70400 40.31100 12.14600 1.000 40.63828 203 ASP B O 1
ATOM 7962 N N . GLN B 1 205 ? 89.33400 38.79900 12.47500 1.000 40.36987 204 GLN B N 1
ATOM 7963 C CA . GLN B 1 205 ? 90.37800 39.79300 12.25300 1.000 40.53323 204 GLN B CA 1
ATOM 7964 C C . GLN B 1 205 ? 90.36900 40.28500 10.81100 1.000 38.70539 204 GLN B C 1
ATOM 7965 O O . GLN B 1 205 ? 90.60200 41.47100 10.55300 1.000 38.25404 204 GLN B O 1
ATOM 7971 N N . PHE B 1 206 ? 90.09500 39.39600 9.85500 1.000 36.96456 205 PHE B N 1
ATOM 7972 C CA . PHE B 1 206 ? 90.01100 39.84200 8.46900 1.000 35.50580 205 PHE B CA 1
ATOM 7973 C C . PHE B 1 206 ? 88.76500 40.68800 8.24100 1.000 35.56663 205 PHE B C 1
ATOM 7974 O O . PHE B 1 206 ? 88.80700 41.67800 7.50300 1.000 36.00463 205 PHE B O 1
ATOM 7982 N N . LEU B 1 207 ? 87.64400 40.31000 8.85900 1.000 36.01822 206 LEU B N 1
ATOM 7983 C CA . LEU B 1 207 ? 86.43900 41.12400 8.74800 1.000 36.13617 206 LEU B CA 1
ATOM 7984 C C . LEU B 1 207 ? 86.64200 42.48700 9.39700 1.000 36.96918 206 LEU B C 1
ATOM 7985 O O . LEU B 1 207 ? 86.16100 43.50500 8.88300 1.000 36.18218 206 LEU B O 1
ATOM 7990 N N . LYS B 1 208 ? 87.35600 42.53000 10.52600 1.000 37.85603 207 LYS B N 1
ATOM 7991 C CA . LYS B 1 208 ? 87.71400 43.81300 11.12200 1.000 39.05786 207 LYS B CA 1
ATOM 7992 C C . LYS B 1 208 ? 88.51600 44.65500 10.13800 1.000 38.54602 207 LYS B C 1
ATOM 7993 O O . LYS B 1 208 ? 88.25300 45.85100 9.96500 1.000 39.31082 207 LYS B O 1
ATOM 7999 N N . ALA B 1 209 ? 89.49900 44.04000 9.47600 1.000 37.29914 208 ALA B N 1
ATOM 8000 C CA . ALA B 1 209 ? 90.27800 44.75600 8.47200 1.000 36.31328 208 ALA B CA 1
ATOM 8001 C C . ALA B 1 209 ? 89.37400 45.33300 7.39000 1.000 36.00269 208 ALA B C 1
ATOM 8002 O O . ALA B 1 209 ? 89.47000 46.51900 7.05100 1.000 36.08589 208 ALA B O 1
ATOM 8004 N N . ILE B 1 210 ? 88.48000 44.50700 6.84100 1.000 35.84041 209 ILE B N 1
ATOM 8005 C CA . ILE B 1 210 ? 87.59300 44.97200 5.77700 1.000 35.00027 209 ILE B CA 1
ATOM 8006 C C . ILE B 1 210 ? 86.79600 46.18500 6.23600 1.000 35.70231 209 ILE B C 1
ATOM 8007 O O . ILE B 1 210 ? 86.65800 47.17100 5.50200 1.000 35.57562 209 ILE B O 1
ATOM 8012 N N . ASP B 1 211 ? 86.25300 46.13200 7.45400 1.000 36.27335 210 ASP B N 1
ATOM 8013 C CA . ASP B 1 211 ? 85.44200 47.24300 7.94200 1.000 37.38112 210 ASP B CA 1
ATOM 8014 C C . ASP B 1 211 ? 86.28400 48.50200 8.11300 1.000 37.06398 210 ASP B C 1
ATOM 8015 O O . ASP B 1 211 ? 85.81600 49.61200 7.83400 1.000 37.37802 210 ASP B O 1
ATOM 8020 N N . ILE B 1 212 ? 87.53300 48.34900 8.56100 1.000 36.54420 211 ILE B N 1
ATOM 8021 C CA . ILE B 1 212 ? 88.42100 49.50100 8.68200 1.000 36.45550 211 ILE B CA 1
ATOM 8022 C C . ILE B 1 212 ? 88.62600 50.15900 7.32400 1.000 37.25552 211 ILE B C 1
ATOM 8023 O O . ILE B 1 212 ? 88.69000 51.39000 7.21600 1.000 37.68196 211 ILE B O 1
ATOM 8028 N N . VAL B 1 213 ? 88.73300 49.35200 6.26700 1.000 37.22705 212 VAL B N 1
ATOM 8029 C CA . VAL B 1 213 ? 88.99300 49.89800 4.94000 1.000 37.16568 212 VAL B CA 1
ATOM 8030 C C . VAL B 1 213 ? 87.71900 50.46300 4.32300 1.000 37.84289 212 VAL B C 1
ATOM 8031 O O . VAL B 1 213 ? 87.75100 51.51200 3.66800 1.000 41.32236 212 VAL B O 1
ATOM 8035 N N . LEU B 1 214 ? 86.58400 49.78300 4.50300 1.000 36.78510 213 LEU B N 1
ATOM 8036 C CA . LEU B 1 214 ? 85.33000 50.31000 3.97100 1.000 37.13138 213 LEU B CA 1
ATOM 8037 C C . LEU B 1 214 ? 85.00600 51.66400 4.59100 1.000 39.55090 213 LEU B C 1
ATOM 8038 O O . LEU B 1 214 ? 84.57200 52.58800 3.89400 1.000 40.87025 213 LEU B O 1
ATOM 8043 N N . GLU B 1 215 ? 85.21600 51.80200 5.90300 1.000 40.58425 214 GLU B N 1
ATOM 8044 C CA . GLU B 1 215 ? 85.01200 53.09400 6.54900 1.000 42.07311 214 GLU B CA 1
ATOM 8045 C C . GLU B 1 215 ? 85.96000 54.14500 5.98700 1.000 42.27424 214 GLU B C 1
ATOM 8046 O O . GLU B 1 215 ? 85.56800 55.29900 5.77700 1.000 42.38198 214 GLU B O 1
ATOM 8052 N N . ALA B 1 216 ? 87.21700 53.76500 5.74300 1.000 41.72909 215 ALA B N 1
ATOM 8053 C CA . ALA B 1 216 ? 88.20100 54.72900 5.26400 1.000 41.61615 215 ALA B CA 1
ATOM 8054 C C . ALA B 1 216 ? 87.85500 55.22400 3.86600 1.000 40.52159 215 ALA B C 1
ATOM 8055 O O . ALA B 1 216 ? 88.03300 56.40900 3.56100 1.000 40.58085 215 ALA B O 1
ATOM 8057 N N . VAL B 1 217 ? 87.36000 54.33200 3.00500 1.000 39.69008 216 VAL B N 1
ATOM 8058 C CA . VAL B 1 217 ? 87.01700 54.72500 1.64000 1.000 39.78140 216 VAL B CA 1
ATOM 8059 C C . VAL B 1 217 ? 85.87400 55.73100 1.64400 1.000 41.53025 216 VAL B C 1
ATOM 8060 O O . VAL B 1 217 ? 85.89600 56.71900 0.90000 1.000 42.22435 216 VAL B O 1
ATOM 8064 N N . SER B 1 218 ? 84.85600 55.49900 2.47600 1.000 42.49940 217 SER B N 1
ATOM 8065 C CA . SER B 1 218 ? 83.77500 56.47100 2.60300 1.000 43.95137 217 SER B CA 1
ATOM 8066 C C . SER B 1 218 ? 84.31000 57.81400 3.08500 1.000 44.99511 217 SER B C 1
ATOM 8067 O O . SER B 1 218 ? 83.96600 58.86800 2.53800 1.000 47.75145 217 SER B O 1
ATOM 8070 N N . LEU B 1 219 ? 85.16200 57.79400 4.11300 1.000 43.99963 218 LEU B N 1
ATOM 8071 C CA . LEU B 1 219 ? 85.78200 59.02900 4.57500 1.000 43.63092 218 LEU B CA 1
ATOM 8072 C C . LEU B 1 219 ? 86.62000 59.67200 3.47800 1.000 42.98401 218 LEU B C 1
ATOM 8073 O O . LEU B 1 219 ? 86.69200 60.90400 3.39300 1.000 43.87605 218 LEU B O 1
ATOM 8078 N N . HIS B 1 220 ? 87.24800 58.86300 2.62300 1.000 41.40670 219 HIS B N 1
ATOM 8079 C CA . HIS B 1 220 ? 88.09100 59.42200 1.57100 1.000 41.10002 219 HIS B CA 1
ATOM 8080 C C . HIS B 1 220 ? 87.25200 60.09100 0.48900 1.000 40.11027 219 HIS B C 1
ATOM 8081 O O . HIS B 1 220 ? 87.63700 61.13900 -0.04400 1.000 40.59211 219 HIS B O 1
ATOM 8088 N N . ILE B 1 221 ? 86.10600 59.50000 0.14700 1.000 38.44687 220 ILE B N 1
ATOM 8089 C CA . ILE B 1 221 ? 85.20600 60.13600 -0.80800 1.000 37.75924 220 ILE B CA 1
ATOM 8090 C C . ILE B 1 221 ? 84.67600 61.44500 -0.23800 1.000 38.49900 220 ILE B C 1
ATOM 8091 O O . ILE B 1 221 ? 84.61500 62.46600 -0.93600 1.000 39.71470 220 ILE B O 1
ATOM 8096 N N . GLU B 1 222 ? 84.29000 61.43900 1.03900 1.000 37.90574 221 GLU B N 1
ATOM 8097 C CA . GLU B 1 222 ? 83.86500 62.67200 1.69200 1.000 39.17140 221 GLU B CA 1
ATOM 8098 C C . GLU B 1 222 ? 84.97700 63.71100 1.69600 1.000 40.33166 221 GLU B C 1
ATOM 8099 O O . GLU B 1 222 ? 84.70400 64.91400 1.60000 1.000 40.49605 221 GLU B O 1
ATOM 8105 N N . ARG B 1 223 ? 86.23100 63.27100 1.80500 1.000 40.69834 222 ARG B N 1
ATOM 8106 C CA . ARG B 1 223 ? 87.34700 64.21000 1.76600 1.000 41.39052 222 ARG B CA 1
ATOM 8107 C C . ARG B 1 223 ? 87.41600 64.91800 0.41600 1.000 40.98724 222 ARG B C 1
ATOM 8108 O O . ARG B 1 223 ? 87.68200 66.12400 0.35000 1.000 42.24228 222 ARG B O 1
ATOM 8116 N N . PHE B 1 224 ? 87.17400 64.18600 -0.67400 1.000 39.46857 223 PHE B N 1
ATOM 8117 C CA . PHE B 1 224 ? 87.14300 64.82300 -1.98700 1.000 39.81909 223 PHE B CA 1
ATOM 8118 C C . PHE B 1 224 ? 85.92500 65.72700 -2.13200 1.000 39.93860 223 PHE B C 1
ATOM 8119 O O . PHE B 1 224 ? 86.00300 66.78400 -2.77100 1.000 40.08171 223 PHE B O 1
ATOM 8127 N N . ALA B 1 225 ? 84.79000 65.32800 -1.55400 1.000 38.77538 224 ALA B N 1
ATOM 8128 C CA . ALA B 1 225 ? 83.61500 66.19300 -1.56900 1.000 39.15639 224 ALA B CA 1
ATOM 8129 C C . ALA B 1 225 ? 83.92600 67.53600 -0.92000 1.000 40.05730 224 ALA B C 1
ATOM 8130 O O . ALA B 1 225 ? 83.59900 68.59600 -1.46500 1.000 41.12549 224 ALA B O 1
ATOM 8132 N N . ALA B 1 226 ? 84.56800 67.50700 0.25100 1.000 39.65554 225 ALA B N 1
ATOM 8133 C CA . ALA B 1 226 ? 84.94900 68.74900 0.91600 1.000 40.45653 225 ALA B CA 1
ATOM 8134 C C . ALA B 1 226 ? 85.92000 69.55200 0.05800 1.000 41.38929 225 ALA B C 1
ATOM 8135 O O . ALA B 1 226 ? 85.84300 70.78600 0.00800 1.000 42.59668 225 ALA B O 1
ATOM 8137 N N . LEU B 1 227 ? 86.83900 68.87000 -0.62900 1.000 41.17547 226 LEU B N 1
ATOM 8138 C CA . LEU B 1 227 ? 87.77600 69.57200 -1.50000 1.000 42.09122 226 LEU B CA 1
ATOM 8139 C C . LEU B 1 227 ? 87.04800 70.26400 -2.64700 1.000 42.12748 226 LEU B C 1
ATOM 8140 O O . LEU B 1 227 ? 87.37600 71.40200 -3.00500 1.000 42.84667 226 LEU B O 1
ATOM 8145 N N . ALA B 1 228 ? 86.05900 69.59000 -3.24000 1.000 41.55946 227 ALA B N 1
ATOM 8146 C CA . ALA B 1 228 ? 85.30600 70.19700 -4.33200 1.000 42.69852 227 ALA B CA 1
ATOM 8147 C C . ALA B 1 228 ? 84.58700 71.45800 -3.87100 1.000 44.52520 227 ALA B C 1
ATOM 8148 O O . ALA B 1 228 ? 84.61200 72.48200 -4.56500 1.000 45.74652 227 ALA B O 1
ATOM 8150 N N . ARG B 1 229 ? 83.93900 71.40800 -2.70300 1.000 45.57983 228 ARG B N 1
ATOM 8151 C CA . ARG B 1 229 ? 83.27100 72.59800 -2.18300 1.000 47.46823 228 ARG B CA 1
ATOM 8152 C C . ARG B 1 229 ? 84.27000 73.71700 -1.92600 1.000 48.52458 228 ARG B C 1
ATOM 8153 O O . ARG B 1 229 ? 83.99400 74.88600 -2.22100 1.000 49.00145 228 ARG B O 1
ATOM 8161 N N . GLU B 1 230 ? 85.43700 73.37800 -1.37700 1.000 49.35700 229 GLU B N 1
ATOM 8162 C CA . GLU B 1 230 ? 86.46000 74.38900 -1.13200 1.000 51.94833 229 GLU B CA 1
ATOM 8163 C C . GLU B 1 230 ? 86.86100 75.08000 -2.43000 1.000 49.75897 229 GLU B C 1
ATOM 8164 O O . GLU B 1 230 ? 86.92300 76.31300 -2.50000 1.000 51.10953 229 GLU B O 1
ATOM 8170 N N . MET B 1 231 ? 87.13200 74.29500 -3.47600 1.000 46.33251 230 MET B N 1
ATOM 8171 C CA . MET B 1 231 ? 87.53900 74.87400 -4.75100 1.000 44.07224 230 MET B CA 1
ATOM 8172 C C . MET B 1 231 ? 86.38800 75.60600 -5.42900 1.000 42.77593 230 MET B C 1
ATOM 8173 O O . MET B 1 231 ? 86.61300 76.61400 -6.10800 1.000 42.59848 230 MET B O 1
ATOM 8178 N N . ALA B 1 232 ? 85.15600 75.12300 -5.25600 1.000 41.91088 231 ALA B N 1
ATOM 8179 C CA . ALA B 1 232 ? 84.01300 75.79600 -5.86200 1.000 42.40402 231 ALA B CA 1
ATOM 8180 C C . ALA B 1 232 ? 83.84700 77.21500 -5.33100 1.000 43.21085 231 ALA B C 1
ATOM 8181 O O . ALA B 1 232 ? 83.42300 78.10900 -6.07300 1.000 43.59707 231 ALA B O 1
ATOM 8183 N N . ALA B 1 233 ? 84.17600 77.44700 -4.05700 1.000 43.01173 232 ALA B N 1
ATOM 8184 C CA . ALA B 1 233 ? 84.02500 78.78000 -3.48500 1.000 44.25751 232 ALA B CA 1
ATOM 8185 C C . ALA B 1 233 ? 85.03300 79.77200 -4.05000 1.000 44.84972 232 ALA B C 1
ATOM 8186 O O . ALA B 1 233 ? 84.77700 80.98000 -4.02100 1.000 46.43243 232 ALA B O 1
ATOM 8188 N N . THR B 1 234 ? 86.17000 79.29400 -4.55700 1.000 44.16334 233 THR B N 1
ATOM 8189 C CA . THR B 1 234 ? 87.18800 80.16200 -5.12900 1.000 45.10507 233 THR B CA 1
ATOM 8190 C C . THR B 1 234 ? 87.25000 80.10800 -6.65100 1.000 45.18116 233 THR B C 1
ATOM 8191 O O . THR B 1 234 ? 88.01400 80.87400 -7.24700 1.000 45.69472 233 THR B O 1
ATOM 8195 N N . GLU B 1 235 ? 86.47900 79.23200 -7.29300 1.000 44.13924 234 GLU B N 1
ATOM 8196 C CA . GLU B 1 235 ? 86.44400 79.17200 -8.75000 1.000 44.64460 234 GLU B CA 1
ATOM 8197 C C . GLU B 1 235 ? 85.54800 80.28300 -9.28700 1.000 46.26452 234 GLU B C 1
ATOM 8198 O O . GLU B 1 235 ? 84.34600 80.31500 -9.00000 1.000 45.71556 234 GLU B O 1
ATOM 8204 N N . SER B 1 236 ? 86.13000 81.18700 -10.07600 1.000 48.26696 235 SER B N 1
ATOM 8205 C CA . SER B 1 236 ? 85.37400 82.32100 -10.59500 1.000 50.06621 235 SER B CA 1
ATOM 8206 C C . SER B 1 236 ? 84.49900 81.94200 -11.78500 1.000 49.33891 235 SER B C 1
ATOM 8207 O O . SER B 1 236 ? 83.44800 82.55800 -11.99500 1.000 49.84606 235 SER B O 1
ATOM 8210 N N . ARG B 1 237 ? 84.91000 80.94800 -12.56900 1.000 48.26862 236 ARG B N 1
ATOM 8211 C CA . ARG B 1 237 ? 84.15500 80.55100 -13.75200 1.000 47.56979 236 ARG B CA 1
ATOM 8212 C C . ARG B 1 237 ? 82.88300 79.81800 -13.34100 1.000 47.97528 236 ARG B C 1
ATOM 8213 O O . ARG B 1 237 ? 82.94400 78.74900 -12.72500 1.000 46.10736 236 ARG B O 1
ATOM 8221 N N . VAL B 1 238 ? 81.73000 80.38700 -13.69900 1.000 50.14711 237 VAL B N 1
ATOM 8222 C CA . VAL B 1 238 ? 80.45300 79.81300 -13.28200 1.000 50.04151 237 VAL B CA 1
ATOM 8223 C C . VAL B 1 238 ? 80.33800 78.36300 -13.73800 1.000 48.10764 237 VAL B C 1
ATOM 8224 O O . VAL B 1 238 ? 79.91600 77.48900 -12.97000 1.000 47.22002 237 VAL B O 1
ATOM 8228 N N . SER B 1 239 ? 80.71400 78.08100 -14.98800 1.000 46.96333 238 SER B N 1
ATOM 8229 C CA . SER B 1 239 ? 80.58600 76.72200 -15.50400 1.000 45.06304 238 SER B CA 1
ATOM 8230 C C . SER B 1 239 ? 81.37400 75.73800 -14.64900 1.000 44.31477 238 SER B C 1
ATOM 8231 O O . SER B 1 239 ? 80.86300 74.67800 -14.26800 1.000 42.97069 238 SER B O 1
ATOM 8234 N N . ARG B 1 240 ? 82.62600 76.07400 -14.32800 1.000 45.00862 239 ARG B N 1
ATOM 8235 C CA . ARG B 1 240 ? 83.43800 75.15900 -13.53300 1.000 45.01922 239 ARG B CA 1
ATOM 8236 C C . ARG B 1 240 ? 82.95200 75.10200 -12.09000 1.000 46.36466 239 ARG B C 1
ATOM 8237 O O . ARG B 1 240 ? 82.99100 74.03800 -11.46100 1.000 45.33557 239 ARG B O 1
ATOM 8245 N N . ARG B 1 241 ? 82.48600 76.23100 -11.54700 1.000 48.97793 240 ARG B N 1
ATOM 8246 C CA . ARG B 1 241 ? 81.95900 76.22800 -10.18500 1.000 50.85690 240 ARG B CA 1
ATOM 8247 C C . ARG B 1 241 ? 80.81300 75.23200 -10.04800 1.000 50.06822 240 ARG B C 1
ATOM 8248 O O . ARG B 1 241 ? 80.80700 74.39500 -9.13700 1.000 49.97818 240 ARG B O 1
ATOM 8256 N N . ASP B 1 242 ? 79.82700 75.30900 -10.94700 1.000 50.54516 241 ASP B N 1
ATOM 8257 C CA . ASP B 1 242 ? 78.69300 74.39500 -10.87200 1.000 50.32388 241 ASP B CA 1
ATOM 8258 C C . ASP B 1 242 ? 79.15200 72.94400 -10.94000 1.000 47.76884 241 ASP B C 1
ATOM 8259 O O . ASP B 1 242 ? 78.63800 72.08600 -10.21200 1.000 47.56255 241 ASP B O 1
ATOM 8264 N N . GLU B 1 243 ? 80.11800 72.64800 -11.81100 1.000 45.59783 242 GLU B N 1
ATOM 8265 C CA . GLU B 1 243 ? 80.63300 71.28600 -11.90100 1.000 43.49075 242 GLU B CA 1
ATOM 8266 C C . GLU B 1 243 ? 81.22200 70.84000 -10.56800 1.000 41.86100 242 GLU B C 1
ATOM 8267 O O . GLU B 1 243 ? 80.94200 69.73600 -10.08900 1.000 40.61495 242 GLU B O 1
ATOM 8273 N N . LEU B 1 244 ? 82.04100 71.69500 -9.95000 1.000 41.01418 243 LEU B N 1
ATOM 8274 C CA . LEU B 1 244 ? 82.64200 71.34400 -8.66800 1.000 40.26188 243 LEU B CA 1
ATOM 8275 C C . LEU B 1 244 ? 81.57400 71.07700 -7.61300 1.000 40.75918 243 LEU B C 1
ATOM 8276 O O . LEU B 1 244 ? 81.70600 70.14900 -6.80600 1.000 40.45114 243 LEU B O 1
ATOM 8281 N N . LEU B 1 245 ? 80.50600 71.87900 -7.60100 1.000 42.10789 244 LEU B N 1
ATOM 8282 C CA . LEU B 1 245 ? 79.40600 71.61300 -6.68000 1.000 42.76143 244 LEU B CA 1
ATOM 8283 C C . LEU B 1 245 ? 78.69600 70.31400 -7.03900 1.000 42.90013 244 LEU B C 1
ATOM 8284 O O . LEU B 1 245 ? 78.31700 69.54000 -6.15200 1.000 42.62989 244 LEU B O 1
ATOM 8289 N N . ALA B 1 246 ? 78.50800 70.05500 -8.33500 1.000 43.57413 245 ALA B N 1
ATOM 8290 C CA . ALA B 1 246 ? 77.93700 68.78000 -8.75500 1.000 44.10572 245 ALA B CA 1
ATOM 8291 C C . ALA B 1 246 ? 78.84400 67.62000 -8.35900 1.000 43.99791 245 ALA B C 1
ATOM 8292 O O . ALA B 1 246 ? 78.36500 66.55600 -7.95100 1.000 43.12957 245 ALA B O 1
ATOM 8294 N N . ILE B 1 247 ? 80.16100 67.81000 -8.47100 1.000 44.60472 246 ILE B N 1
ATOM 8295 C CA . ILE B 1 247 ? 81.10000 66.77700 -8.04200 1.000 44.45468 246 ILE B CA 1
ATOM 8296 C C . ILE B 1 247 ? 80.99000 66.54800 -6.54000 1.000 45.94532 246 ILE B C 1
ATOM 8297 O O . ILE B 1 247 ? 81.01000 65.40400 -6.06900 1.000 46.25027 246 ILE B O 1
ATOM 8302 N N . ALA B 1 248 ? 80.87700 67.62900 -5.76300 1.000 48.00873 247 ALA B N 1
ATOM 8303 C CA . ALA B 1 248 ? 80.76600 67.48700 -4.31400 1.000 49.08285 247 ALA B CA 1
ATOM 8304 C C . ALA B 1 248 ? 79.50100 66.73100 -3.93200 1.000 50.53803 247 ALA B C 1
ATOM 8305 O O . ALA B 1 248 ? 79.52300 65.88100 -3.03300 1.000 50.38203 247 ALA B O 1
ATOM 8307 N N . GLU B 1 249 ? 78.38500 67.02800 -4.60200 1.000 63.39727 248 GLU B N 1
ATOM 8308 C CA . GLU B 1 249 ? 77.13900 66.32800 -4.30900 1.000 64.95348 248 GLU B CA 1
ATOM 8309 C C . GLU B 1 249 ? 77.22700 64.85800 -4.69700 1.000 60.68859 248 GLU B C 1
ATOM 8310 O O . GLU B 1 249 ? 76.76300 63.98600 -3.95300 1.000 60.91173 248 GLU B O 1
ATOM 8316 N N . ASN B 1 250 ? 77.81600 64.56400 -5.85800 1.000 56.02205 249 ASN B N 1
ATOM 8317 C CA . ASN B 1 250 ? 78.00600 63.17300 -6.25700 1.000 51.62545 249 ASN B CA 1
ATOM 8318 C C . ASN B 1 250 ? 78.80000 62.40900 -5.20700 1.000 49.12826 249 ASN B C 1
ATOM 8319 O O . ASN B 1 250 ? 78.40900 61.31200 -4.79200 1.000 48.46144 249 ASN B O 1
ATOM 8324 N N . CYS B 1 251 ? 79.92700 62.97500 -4.76800 1.000 47.82101 250 CYS B N 1
ATOM 8325 C CA . CYS B 1 251 ? 80.75700 62.29700 -3.77900 1.000 46.40322 250 CYS B CA 1
ATOM 8326 C C . CYS B 1 251 ? 79.98700 62.05600 -2.48500 1.000 47.33680 250 CYS B C 1
ATOM 8327 O O . CYS B 1 251 ? 80.05100 60.96000 -1.91400 1.000 46.64391 250 CYS B O 1
ATOM 8330 N N . ASP B 1 252 ? 79.25300 63.06900 -2.00900 1.000 49.04980 251 ASP B N 1
ATOM 8331 C CA . ASP B 1 252 ? 78.43400 62.90200 -0.81100 1.000 50.89865 251 ASP B CA 1
ATOM 8332 C C . ASP B 1 252 ? 77.49800 61.70800 -0.94500 1.000 51.98999 251 ASP B C 1
ATOM 8333 O O . ASP B 1 252 ? 77.34800 60.91500 -0.00800 1.000 53.44611 251 ASP B O 1
ATOM 8338 N N . ALA B 1 253 ? 76.85600 61.56700 -2.10500 1.000 52.53069 252 ALA B N 1
ATOM 8339 C CA . ALA B 1 253 ? 75.90900 60.47600 -2.30700 1.000 52.72486 252 ALA B CA 1
ATOM 8340 C C . ALA B 1 253 ? 76.61100 59.12400 -2.27100 1.000 53.57687 252 ALA B C 1
ATOM 8341 O O . ALA B 1 253 ? 76.26000 58.24600 -1.47300 1.000 59.06955 252 ALA B O 1
ATOM 8343 N N . ILE B 1 254 ? 77.61900 58.93900 -3.12900 1.000 47.74666 253 ILE B N 1
ATOM 8344 C CA . ILE B 1 254 ? 78.24400 57.62600 -3.28200 1.000 44.03458 253 ILE B CA 1
ATOM 8345 C C . ILE B 1 254 ? 79.19600 57.28600 -2.14900 1.000 42.56126 253 ILE B C 1
ATOM 8346 O O . ILE B 1 254 ? 79.70200 56.15800 -2.09800 1.000 41.91639 253 ILE B O 1
ATOM 8351 N N . ALA B 1 255 ? 79.45400 58.22400 -1.23600 1.000 42.01492 254 ALA B N 1
ATOM 8352 C CA . ALA B 1 255 ? 80.23100 57.89400 -0.04800 1.000 41.17707 254 ALA B CA 1
ATOM 8353 C C . ALA B 1 255 ? 79.51500 56.88300 0.83700 1.000 40.85205 254 ALA B C 1
ATOM 8354 O O . ALA B 1 255 ? 80.17600 56.16200 1.59400 1.000 40.14765 254 ALA B O 1
ATOM 8356 N N . HIS B 1 256 ? 78.18500 56.80700 0.75300 1.000 42.20983 255 HIS B N 1
ATOM 8357 C CA . HIS B 1 256 ? 77.41000 55.92900 1.61800 1.000 43.88262 255 HIS B CA 1
ATOM 8358 C C . HIS B 1 256 ? 76.31700 55.18700 0.86100 1.000 45.77629 255 HIS B C 1
ATOM 8359 O O . HIS B 1 256 ? 76.19600 53.96400 0.99100 1.000 44.27209 255 HIS B O 1
ATOM 8366 N N . GLU B 1 257 ? 75.50800 55.91200 0.07200 1.000 48.77283 256 GLU B N 1
ATOM 8367 C CA . GLU B 1 257 ? 74.34400 55.31200 -0.56500 1.000 51.05328 256 GLU B CA 1
ATOM 8368 C C . GLU B 1 257 ? 74.69700 54.74500 -1.93200 1.000 46.93956 256 GLU B C 1
ATOM 8369 O O . GLU B 1 257 ? 75.71300 55.11200 -2.53400 1.000 45.69785 256 GLU B O 1
ATOM 8375 N N . PRO B 1 258 ? 73.87500 53.84100 -2.45700 1.000 44.43904 257 PRO B N 1
ATOM 8376 C CA . PRO B 1 258 ? 74.10900 53.32900 -3.81000 1.000 42.48602 257 PRO B CA 1
ATOM 8377 C C . PRO B 1 258 ? 73.90500 54.42600 -4.83700 1.000 42.03506 257 PRO B C 1
ATOM 8378 O O . PRO B 1 258 ? 73.01500 55.27600 -4.67600 1.000 42.22099 257 PRO B O 1
ATOM 8382 N N . PRO B 1 259 ? 74.70700 54.45200 -5.90200 1.000 41.94544 258 PRO B N 1
ATOM 8383 C CA . PRO B 1 259 ? 74.57500 55.53300 -6.88700 1.000 42.50396 258 PRO B CA 1
ATOM 8384 C C . PRO B 1 259 ? 73.18600 55.58100 -7.50300 1.000 44.09984 258 PRO B C 1
ATOM 8385 O O . PRO B 1 259 ? 72.52100 54.55800 -7.67900 1.000 44.51157 258 PRO B O 1
ATOM 8389 N N . LYS B 1 260 ? 72.75500 56.79900 -7.83900 1.000 45.56079 259 LYS B N 1
ATOM 8390 C CA . LYS B 1 260 ? 71.46200 57.02400 -8.46900 1.000 48.20923 259 LYS B CA 1
ATOM 8391 C C . LYS B 1 260 ? 71.55500 57.49600 -9.91400 1.000 48.34563 259 LYS B C 1
ATOM 8392 O O . LYS B 1 260 ? 70.59600 57.30400 -10.66800 1.000 48.51637 259 LYS B O 1
ATOM 8398 N N . THR B 1 261 ? 72.67100 58.09700 -10.31700 1.000 47.43241 260 THR B N 1
ATOM 8399 C CA . THR B 1 261 ? 72.84800 58.62100 -11.66300 1.000 46.30979 260 THR B CA 1
ATOM 8400 C C . THR B 1 261 ? 74.03800 57.94500 -12.33400 1.000 43.65736 260 THR B C 1
ATOM 8401 O O . THR B 1 261 ? 74.84100 57.26100 -11.69300 1.000 45.18015 260 THR B O 1
ATOM 8405 N N . PHE B 1 262 ? 74.14600 58.14800 -13.65000 1.000 41.54633 261 PHE B N 1
ATOM 8406 C CA . PHE B 1 262 ? 75.27200 57.59200 -14.39300 1.000 39.08025 261 PHE B CA 1
ATOM 8407 C C . PHE B 1 262 ? 76.58600 58.22300 -13.94700 1.000 38.13968 261 PHE B C 1
ATOM 8408 O O . PHE B 1 262 ? 77.58900 57.52700 -13.75100 1.000 37.25288 261 PHE B O 1
ATOM 8416 N N . TRP B 1 263 ? 76.60400 59.54900 -13.81400 1.000 38.62341 262 TRP B N 1
ATOM 8417 C CA . TRP B 1 263 ? 77.80500 60.23500 -13.35100 1.000 38.97389 262 TRP B CA 1
ATOM 8418 C C . TRP B 1 263 ? 78.23800 59.72200 -11.98200 1.000 39.83128 262 TRP B C 1
ATOM 8419 O O . TRP B 1 263 ? 79.43100 59.49600 -11.74200 1.000 39.24738 262 TRP B O 1
ATOM 8430 N N . GLN B 1 264 ? 77.28300 59.52000 -11.07100 1.000 40.80955 263 GLN B N 1
ATOM 8431 C CA . GLN B 1 264 ? 77.62100 59.01900 -9.74200 1.000 41.65857 263 GLN B CA 1
ATOM 8432 C C . GLN B 1 264 ? 78.17300 57.60000 -9.81000 1.000 41.43754 263 GLN B C 1
ATOM 8433 O O . GLN B 1 264 ? 79.18700 57.28500 -9.17600 1.000 41.65424 263 GLN B O 1
ATOM 8439 N N . ALA B 1 265 ? 77.51200 56.72400 -10.57100 1.000 41.50273 264 ALA B N 1
ATOM 8440 C CA . ALA B 1 265 ? 77.95700 55.33600 -10.64700 1.000 40.50392 264 ALA B CA 1
ATOM 8441 C C . ALA B 1 265 ? 79.35500 55.23800 -11.24400 1.000 40.27599 264 ALA B C 1
ATOM 8442 O O . ALA B 1 265 ? 80.19100 54.46400 -10.76200 1.000 39.50758 264 ALA B O 1
ATOM 8444 N N . LEU B 1 266 ? 79.63100 56.02300 -12.29000 1.000 39.89496 265 LEU B N 1
ATOM 8445 C CA . LEU B 1 266 ? 80.95200 56.00200 -12.91000 1.000 38.94066 265 LEU B CA 1
ATOM 8446 C C . LEU B 1 266 ? 82.02100 56.52600 -11.95700 1.000 38.68548 265 LEU B C 1
ATOM 8447 O O . LEU B 1 266 ? 83.12100 55.96600 -11.88100 1.000 38.71379 265 LEU B O 1
ATOM 8452 N N . GLN B 1 267 ? 81.72300 57.60700 -11.23100 1.000 38.76498 266 GLN B N 1
ATOM 8453 C CA . GLN B 1 267 ? 82.67600 58.12800 -10.25500 1.000 38.17926 266 GLN B CA 1
ATOM 8454 C C . GLN B 1 267 ? 82.94600 57.10900 -9.15400 1.000 37.73123 266 GLN B C 1
ATOM 8455 O O . GLN B 1 267 ? 84.08900 56.95600 -8.70400 1.000 37.06614 266 GLN B O 1
ATOM 8461 N N . LEU B 1 268 ? 81.90900 56.40400 -8.69900 1.000 38.06804 267 LEU B N 1
ATOM 8462 C CA . LEU B 1 268 ? 82.11000 55.39200 -7.66700 1.000 37.61515 267 LEU B CA 1
ATOM 8463 C C . LEU B 1 268 ? 82.97800 54.25500 -8.19100 1.000 37.27364 267 LEU B C 1
ATOM 8464 O O . LEU B 1 268 ? 83.91400 53.81000 -7.51700 1.000 36.75079 267 LEU B O 1
ATOM 8469 N N . CYS B 1 269 ? 82.68700 53.77700 -9.40400 1.000 36.99348 268 CYS B N 1
ATOM 8470 C CA . CYS B 1 269 ? 83.48700 52.70200 -9.97800 1.000 36.29023 268 CYS B CA 1
ATOM 8471 C C . CYS B 1 269 ? 84.94700 53.11500 -10.10900 1.000 35.81199 268 CYS B C 1
ATOM 8472 O O . CYS B 1 269 ? 85.85100 52.30400 -9.87600 1.000 35.50760 268 CYS B O 1
ATOM 8475 N N . TYR B 1 270 ? 85.20000 54.37300 -10.47600 1.000 35.30170 269 TYR B N 1
ATOM 8476 C CA . TYR B 1 270 ? 86.58300 54.81600 -10.60200 1.000 35.16733 269 TYR B CA 1
ATOM 8477 C C . TYR B 1 270 ? 87.26300 54.90700 -9.24000 1.000 35.10252 269 TYR B C 1
ATOM 8478 O O . TYR B 1 270 ? 88.42700 54.51400 -9.09600 1.000 35.31821 269 TYR B O 1
ATOM 8487 N N . PHE B 1 271 ? 86.56100 55.44400 -8.23600 1.000 35.16944 270 PHE B N 1
ATOM 8488 C CA . PHE B 1 271 ? 87.10600 55.46900 -6.88100 1.000 34.94891 270 PHE B CA 1
ATOM 8489 C C . PHE B 1 271 ? 87.62100 54.09000 -6.48800 1.000 34.32923 270 PHE B C 1
ATOM 8490 O O . PHE B 1 271 ? 88.72900 53.95100 -5.95900 1.000 34.10247 270 PHE B O 1
ATOM 8498 N N . ILE B 1 272 ? 86.82400 53.05300 -6.74700 1.000 34.17610 271 ILE B N 1
ATOM 8499 C CA . ILE B 1 272 ? 87.25600 51.69400 -6.43500 1.000 34.11662 271 ILE B CA 1
ATOM 8500 C C . ILE B 1 272 ? 88.49300 51.34100 -7.25000 1.000 34.12482 271 ILE B C 1
ATOM 8501 O O . ILE B 1 272 ? 89.51600 50.90800 -6.70700 1.000 34.07510 271 ILE B O 1
ATOM 8506 N N . GLN B 1 273 ? 88.41400 51.52400 -8.57200 1.000 34.30577 272 GLN B N 1
ATOM 8507 C CA . GLN B 1 273 ? 89.55800 51.25700 -9.43800 1.000 34.37218 272 GLN B CA 1
ATOM 8508 C C . GLN B 1 273 ? 90.80000 51.98100 -8.93800 1.000 35.39514 272 GLN B C 1
ATOM 8509 O O . GLN B 1 273 ? 91.90400 51.42400 -8.95100 1.000 35.72843 272 GLN B O 1
ATOM 8515 N N . LEU B 1 274 ? 90.63500 53.22400 -8.48400 1.000 35.87719 273 LEU B N 1
ATOM 8516 C CA . LEU B 1 274 ? 91.77100 54.01200 -8.02000 1.000 36.71483 273 LEU B CA 1
ATOM 8517 C C . LEU B 1 274 ? 92.35700 53.43400 -6.73800 1.000 37.68382 273 LEU B C 1
ATOM 8518 O O . LEU B 1 274 ? 93.54500 53.09500 -6.67900 1.000 38.29270 273 LEU B O 1
ATOM 8523 N N . ILE B 1 275 ? 91.53400 53.31900 -5.69200 1.000 37.84533 274 ILE B N 1
ATOM 8524 C CA . ILE B 1 275 ? 92.05100 52.91900 -4.38600 1.000 37.49248 274 ILE B CA 1
ATOM 8525 C C . ILE B 1 275 ? 92.61300 51.50600 -4.43300 1.000 36.97770 274 ILE B C 1
ATOM 8526 O O . ILE B 1 275 ? 93.53400 51.17400 -3.67700 1.000 37.35471 274 ILE B O 1
ATOM 8531 N N . LEU B 1 276 ? 92.08400 50.65300 -5.31300 1.000 36.54280 275 LEU B N 1
ATOM 8532 C CA . LEU B 1 276 ? 92.68400 49.33600 -5.50200 1.000 36.24739 275 LEU B CA 1
ATOM 8533 C C . LEU B 1 276 ? 94.15500 49.46200 -5.87300 1.000 37.65114 275 LEU B C 1
ATOM 8534 O O . LEU B 1 276 ? 94.98800 48.66200 -5.43100 1.000 37.92205 275 LEU B O 1
ATOM 8539 N N . GLN B 1 277 ? 94.49400 50.46700 -6.67600 1.000 38.87674 276 GLN B N 1
ATOM 8540 C CA . GLN B 1 277 ? 95.86100 50.68000 -7.13000 1.000 39.70577 276 GLN B CA 1
ATOM 8541 C C . GLN B 1 277 ? 96.62200 51.65100 -6.23900 1.000 40.42230 276 GLN B C 1
ATOM 8542 O O . GLN B 1 277 ? 97.73400 52.06000 -6.58800 1.000 41.45522 276 GLN B O 1
ATOM 8548 N N . ILE B 1 278 ? 96.05300 52.01500 -5.09500 1.000 40.89735 277 ILE B N 1
ATOM 8549 C CA . ILE B 1 278 ? 96.79800 52.66500 -4.02800 1.000 40.89294 277 ILE B CA 1
ATOM 8550 C C . ILE B 1 278 ? 97.19500 51.66900 -2.94600 1.000 41.70872 277 ILE B C 1
ATOM 8551 O O . ILE B 1 278 ? 98.30800 51.73000 -2.42400 1.000 41.71430 277 ILE B O 1
ATOM 8556 N N . GLU B 1 279 ? 96.30400 50.72800 -2.61600 1.000 41.83849 278 GLU B N 1
ATOM 8557 C CA . GLU B 1 279 ? 96.63000 49.71400 -1.61900 1.000 42.57779 278 GLU B CA 1
ATOM 8558 C C . GLU B 1 279 ? 97.56900 48.65200 -2.17800 1.000 42.99391 278 GLU B C 1
ATOM 8559 O O . GLU B 1 279 ? 98.31900 48.03200 -1.41600 1.000 44.16653 278 GLU B O 1
ATOM 8565 N N . SER B 1 280 ? 97.53800 48.42700 -3.49100 1.000 42.55237 279 SER B N 1
ATOM 8566 C CA . SER B 1 280 ? 98.40000 47.45500 -4.14700 1.000 42.18672 279 SER B CA 1
ATOM 8567 C C . SER B 1 280 ? 98.89300 48.04300 -5.45900 1.000 42.79304 279 SER B C 1
ATOM 8568 O O . SER B 1 280 ? 98.15700 48.76400 -6.13700 1.000 41.77460 279 SER B O 1
ATOM 8571 N N . ASN B 1 281 ? 100.14000 47.74000 -5.80900 1.000 43.42394 280 ASN B N 1
ATOM 8572 C CA . ASN B 1 281 ? 100.69600 48.14900 -7.09000 1.000 44.45756 280 ASN B CA 1
ATOM 8573 C C . ASN B 1 281 ? 100.52000 47.08400 -8.16400 1.000 43.64312 280 ASN B C 1
ATOM 8574 O O . ASN B 1 281 ? 101.10800 47.20700 -9.24300 1.000 45.38542 280 ASN B O 1
ATOM 8579 N N . GLY B 1 282 ? 99.73600 46.04400 -7.89300 1.000 41.17350 281 GLY B N 1
ATOM 8580 C CA . GLY B 1 282 ? 99.40000 45.10300 -8.94600 1.000 39.72198 281 GLY B CA 1
ATOM 8581 C C . GLY B 1 282 ? 98.74400 45.81700 -10.11400 1.000 40.78952 281 GLY B C 1
ATOM 8582 O O . GLY B 1 282 ? 97.95400 46.74700 -9.93400 1.000 42.19720 281 GLY B O 1
ATOM 8583 N N . HIS B 1 283 ? 99.08900 45.39000 -11.32300 1.000 40.82507 282 HIS B N 1
ATOM 8584 C CA . HIS B 1 283 ? 98.53900 45.99800 -12.52000 1.000 41.33595 282 HIS B CA 1
ATOM 8585 C C . HIS B 1 283 ? 97.49300 45.07100 -13.13400 1.000 40.06256 282 HIS B C 1
ATOM 8586 O O . HIS B 1 283 ? 97.12000 44.04000 -12.55900 1.000 39.14205 282 HIS B O 1
ATOM 8593 N N . SER B 1 284 ? 96.99900 45.44800 -14.31400 1.000 39.68626 283 SER B N 1
ATOM 8594 C CA . SER B 1 284 ? 95.90600 44.74600 -14.98000 1.000 38.96492 283 SER B CA 1
ATOM 8595 C C . SER B 1 284 ? 94.63600 44.74900 -14.13300 1.000 37.17782 283 SER B C 1
ATOM 8596 O O . SER B 1 284 ? 93.83900 43.81100 -14.18600 1.000 37.04131 283 SER B O 1
ATOM 8599 N N . VAL B 1 285 ? 94.44300 45.80200 -13.34000 1.000 36.68873 284 VAL B N 1
ATOM 8600 C CA . VAL B 1 285 ? 93.17100 46.00900 -12.65400 1.000 36.47891 284 VAL B CA 1
ATOM 8601 C C . VAL B 1 285 ? 92.13900 46.42600 -13.69500 1.000 36.83740 284 VAL B C 1
ATOM 8602 O O . VAL B 1 285 ? 92.32100 47.42400 -14.40100 1.000 37.39055 284 VAL B O 1
ATOM 8606 N N . SER B 1 286 ? 91.04700 45.67100 -13.78700 1.000 36.68271 285 SER B N 1
ATOM 8607 C CA . SER B 1 286 ? 90.12600 45.77400 -14.90900 1.000 37.78114 285 SER B CA 1
ATOM 8608 C C . SER B 1 286 ? 88.72100 46.14300 -14.45200 1.000 37.32182 285 SER B C 1
ATOM 8609 O O . SER B 1 286 ? 88.31700 45.85300 -13.32200 1.000 37.07713 285 SER B O 1
ATOM 8612 N N . PHE B 1 287 ? 87.97800 46.78200 -15.35800 1.000 37.66536 286 PHE B N 1
ATOM 8613 C CA . PHE B 1 287 ? 86.59500 47.17000 -15.11800 1.000 37.89086 286 PHE B CA 1
ATOM 8614 C C . PHE B 1 287 ? 85.58900 46.09000 -15.49500 1.000 36.95167 286 PHE B C 1
ATOM 8615 O O . PHE B 1 287 ? 84.42100 46.19400 -15.10800 1.000 36.77966 286 PHE B O 1
ATOM 8623 N N . ALA B 1 288 ? 86.00100 45.07600 -16.24600 1.000 36.51972 287 ALA B N 1
ATOM 8624 C CA . ALA B 1 288 ? 85.09300 44.00800 -16.69200 1.000 35.78655 287 ALA B CA 1
ATOM 8625 C C . ALA B 1 288 ? 84.00300 44.65700 -17.55200 1.000 36.18083 287 ALA B C 1
ATOM 8626 O O . ALA B 1 288 ? 84.28500 45.61800 -18.28400 1.000 36.41048 287 ALA B O 1
ATOM 8628 N N . ARG B 1 289 ? 82.75900 44.17900 -17.48200 1.000 36.74477 288 ARG B N 1
ATOM 8629 C CA . ARG B 1 289 ? 81.72100 44.54700 -18.44300 1.000 37.26315 288 ARG B CA 1
ATOM 8630 C C . ARG B 1 289 ? 81.04400 45.85500 -18.03100 1.000 37.32937 288 ARG B C 1
ATOM 8631 O O . ARG B 1 289 ? 79.89600 45.89400 -17.58100 1.000 35.89778 288 ARG B O 1
ATOM 8639 N N . MET B 1 290 ? 81.77300 46.95700 -18.23000 1.000 38.73367 289 MET B N 1
ATOM 8640 C CA . MET B 1 290 ? 81.24200 48.26200 -17.85100 1.000 39.83440 289 MET B CA 1
ATOM 8641 C C . MET B 1 290 ? 80.00300 48.61500 -18.66700 1.000 40.06834 289 MET B C 1
ATOM 8642 O O . MET B 1 290 ? 79.07000 49.24100 -18.15000 1.000 40.80649 289 MET B O 1
ATOM 8647 N N . ASP B 1 291 ? 79.97500 48.23000 -19.94400 1.000 39.24490 290 ASP B N 1
ATOM 8648 C CA . ASP B 1 291 ? 78.81700 48.53800 -20.77300 1.000 39.25755 290 ASP B CA 1
ATOM 8649 C C . ASP B 1 291 ? 77.55700 47.83100 -20.29400 1.000 39.53788 290 ASP B C 1
ATOM 8650 O O . ASP B 1 291 ? 76.46000 48.19600 -20.73000 1.000 40.97196 290 ASP B O 1
ATOM 8655 N N . GLN B 1 292 ? 77.68500 46.83700 -19.41500 1.000 38.80029 291 GLN B N 1
ATOM 8656 C CA . GLN B 1 292 ? 76.53700 46.12400 -18.86500 1.000 38.52202 291 GLN B CA 1
ATOM 8657 C C . GLN B 1 292 ? 76.09800 46.69500 -17.51800 1.000 38.13389 291 GLN B C 1
ATOM 8658 O O . GLN B 1 292 ? 74.93500 47.07600 -17.35500 1.000 38.07790 291 GLN B O 1
ATOM 8664 N N . TYR B 1 293 ? 77.00700 46.76900 -16.54200 1.000 37.23816 292 TYR B N 1
ATOM 8665 C CA . TYR B 1 293 ? 76.58300 47.14500 -15.19800 1.000 36.78800 292 TYR B CA 1
ATOM 8666 C C . TYR B 1 293 ? 76.37300 48.64500 -15.02600 1.000 36.07229 292 TYR B C 1
ATOM 8667 O O . TYR B 1 293 ? 75.78800 49.05200 -14.01900 1.000 36.82256 292 TYR B O 1
ATOM 8676 N N . LEU B 1 294 ? 76.81200 49.47100 -15.97100 1.000 36.29920 293 LEU B N 1
ATOM 8677 C CA . LEU B 1 294 ? 76.49400 50.89200 -15.95100 1.000 36.27555 293 LEU B CA 1
ATOM 8678 C C . LEU B 1 294 ? 75.38000 51.26200 -16.92300 1.000 36.53653 293 LEU B C 1
ATOM 8679 O O . LEU B 1 294 ? 75.05600 52.44700 -17.04600 1.000 36.60098 293 LEU B O 1
ATOM 8684 N N . TYR B 1 295 ? 74.78200 50.28800 -17.60700 1.000 36.43312 294 TYR B N 1
ATOM 8685 C CA . TYR B 1 295 ? 73.80000 50.61100 -18.63200 1.000 37.08226 294 TYR B CA 1
ATOM 8686 C C . TYR B 1 295 ? 72.46400 51.06400 -18.04600 1.000 37.32784 294 TYR B C 1
ATOM 8687 O O . TYR B 1 295 ? 71.81400 51.94400 -18.62500 1.000 38.39335 294 TYR B O 1
ATOM 8696 N N . PRO B 1 296 ? 71.99700 50.49300 -16.92800 1.000 37.73286 295 PRO B N 1
ATOM 8697 C CA . PRO B 1 296 ? 70.74000 51.00300 -16.35000 1.000 37.98322 295 PRO B CA 1
ATOM 8698 C C . PRO B 1 296 ? 70.78200 52.49300 -16.06400 1.000 38.68341 295 PRO B C 1
ATOM 8699 O O . PRO B 1 296 ? 69.77300 53.18700 -16.24900 1.000 39.23755 295 PRO B O 1
ATOM 8703 N N . TYR B 1 297 ? 71.93400 53.00800 -15.62500 1.000 38.34742 296 TYR B N 1
ATOM 8704 C CA . TYR B 1 297 ? 72.05800 54.44100 -15.38100 1.000 39.40926 296 TYR B CA 1
ATOM 8705 C C . TYR B 1 297 ? 72.10400 55.21800 -16.69100 1.000 40.39461 296 TYR B C 1
ATOM 8706 O O . TYR B 1 297 ? 71.47900 56.27900 -16.81400 1.000 40.91252 296 TYR B O 1
ATOM 8715 N N . TYR B 1 298 ? 72.84600 54.70900 -17.67900 1.000 40.11870 297 TYR B N 1
ATOM 8716 C CA . TYR B 1 298 ? 72.88400 55.34700 -18.99100 1.000 41.09268 297 TYR B CA 1
ATOM 8717 C C . TYR B 1 298 ? 71.48700 55.43100 -19.59100 1.000 42.36227 297 TYR B C 1
ATOM 8718 O O . TYR B 1 298 ? 71.04900 56.49900 -20.03600 1.000 42.67838 297 TYR B O 1
ATOM 8727 N N . ARG B 1 299 ? 70.77500 54.30300 -19.61600 1.000 43.67317 298 ARG B N 1
ATOM 8728 C CA . ARG B 1 299 ? 69.43000 54.27100 -20.17900 1.000 45.58531 298 ARG B CA 1
ATOM 8729 C C . ARG B 1 299 ? 68.53700 55.32500 -19.53500 1.000 46.34876 298 ARG B C 1
ATOM 8730 O O . ARG B 1 299 ? 67.86300 56.09500 -20.23000 1.000 47.35091 298 ARG B O 1
ATOM 8738 N N . ARG B 1 300 ? 68.52400 55.37700 -18.20000 1.000 45.43722 299 ARG B N 1
ATOM 8739 C CA . ARG B 1 300 ? 67.67200 56.33500 -17.50400 1.000 46.20175 299 ARG B CA 1
ATOM 8740 C C . ARG B 1 300 ? 68.08600 57.77000 -17.81300 1.000 46.37182 299 ARG B C 1
ATOM 8741 O O . ARG B 1 300 ? 67.24500 58.61300 -18.14700 1.000 47.93088 299 ARG B O 1
ATOM 8749 N N . ASP B 1 301 ? 69.38200 58.06700 -17.71100 1.000 45.40474 300 ASP B N 1
ATOM 8750 C CA . ASP B 1 301 ? 69.83100 59.45200 -17.79900 1.000 45.88551 300 ASP B CA 1
ATOM 8751 C C . ASP B 1 301 ? 69.83600 59.97600 -19.22800 1.000 45.86379 300 ASP B C 1
ATOM 8752 O O . ASP B 1 301 ? 69.56900 61.16400 -19.44600 1.000 47.34411 300 ASP B O 1
ATOM 8757 N N . VAL B 1 302 ? 70.12800 59.12500 -20.20500 1.000 44.06140 301 VAL B N 1
ATOM 8758 C CA . VAL B 1 302 ? 70.27100 59.55000 -21.59400 1.000 43.34666 301 VAL B CA 1
ATOM 8759 C C . VAL B 1 302 ? 69.01100 59.26900 -22.40200 1.000 44.31192 301 VAL B C 1
ATOM 8760 O O . VAL B 1 302 ? 68.48000 60.16000 -23.06500 1.000 45.42117 301 VAL B O 1
ATOM 8764 N N . GLU B 1 303 ? 68.51300 58.03600 -22.35300 1.000 44.25388 302 GLU B N 1
ATOM 8765 C CA . GLU B 1 303 ? 67.46600 57.60500 -23.27100 1.000 45.19418 302 GLU B CA 1
ATOM 8766 C C . GLU B 1 303 ? 66.06400 57.93100 -22.77000 1.000 45.25224 302 GLU B C 1
ATOM 8767 O O . GLU B 1 303 ? 65.21500 58.36100 -23.55800 1.000 46.60353 302 GLU B O 1
ATOM 8773 N N . LEU B 1 304 ? 65.79900 57.73800 -21.47800 1.000 45.14419 303 LEU B N 1
ATOM 8774 C CA . LEU B 1 304 ? 64.44300 57.86100 -20.95000 1.000 46.20498 303 LEU B CA 1
ATOM 8775 C C . LEU B 1 304 ? 64.15600 59.26900 -20.43500 1.000 47.55207 303 LEU B C 1
ATOM 8776 O O . LEU B 1 304 ? 63.23100 59.93600 -20.91000 1.000 49.09030 303 LEU B O 1
ATOM 8781 N N . ASN B 1 305 ? 64.93900 59.73100 -19.46400 1.000 47.27258 304 ASN B N 1
ATOM 8782 C CA . ASN B 1 305 ? 64.69100 61.01800 -18.82900 1.000 48.52025 304 ASN B CA 1
ATOM 8783 C C . ASN B 1 305 ? 65.43400 62.16400 -19.49700 1.000 50.05239 304 ASN B C 1
ATOM 8784 O O . ASN B 1 305 ? 65.06400 63.32600 -19.29500 1.000 50.90721 304 ASN B O 1
ATOM 8789 N N . GLN B 1 306 ? 66.46500 61.86600 -20.28800 1.000 50.36050 305 GLN B N 1
ATOM 8790 C CA . GLN B 1 306 ? 67.22400 62.88300 -21.01400 1.000 51.68637 305 GLN B CA 1
ATOM 8791 C C . GLN B 1 306 ? 67.83900 63.91400 -20.07100 1.000 52.79451 305 GLN B C 1
ATOM 8792 O O . GLN B 1 306 ? 68.05400 65.06800 -20.45100 1.000 53.93334 305 GLN B O 1
ATOM 8798 N N . SER B 1 307 ? 68.12400 63.50800 -18.83100 1.000 52.61796 306 SER B N 1
ATOM 8799 C CA . SER B 1 307 ? 68.86800 64.37400 -17.92500 1.000 53.50671 306 SER B CA 1
ATOM 8800 C C . SER B 1 307 ? 70.30000 64.57800 -18.40000 1.000 53.58464 306 SER B C 1
ATOM 8801 O O . SER B 1 307 ? 70.95300 65.53900 -17.97800 1.000 54.00690 306 SER B O 1
ATOM 8804 N N . LEU B 1 308 ? 70.79400 63.69500 -19.26600 1.000 53.71677 307 LEU B N 1
ATOM 8805 C CA . LEU B 1 308 ? 72.11200 63.80300 -19.86900 1.000 53.64583 307 LEU B CA 1
ATOM 8806 C C . LEU B 1 308 ? 71.99200 63.58200 -21.36900 1.000 54.34014 307 LEU B C 1
ATOM 8807 O O . LEU B 1 308 ? 71.17400 62.77500 -21.82100 1.000 53.08273 307 LEU B O 1
ATOM 8812 N N . ASP B 1 309 ? 72.81000 64.29300 -22.13400 1.000 55.58216 308 ASP B N 1
ATOM 8813 C CA . ASP B 1 309 ? 72.95200 64.00900 -23.55200 1.000 56.68165 308 ASP B CA 1
ATOM 8814 C C . ASP B 1 309 ? 74.03200 62.95300 -23.74700 1.000 53.47714 308 ASP B C 1
ATOM 8815 O O . ASP B 1 309 ? 74.96800 62.83700 -22.95100 1.000 53.86951 308 ASP B O 1
ATOM 8820 N N . ARG B 1 310 ? 73.88300 62.17100 -24.81700 1.000 51.13889 309 ARG B N 1
ATOM 8821 C CA . ARG B 1 310 ? 74.87500 61.15000 -25.13400 1.000 47.81210 309 ARG B CA 1
ATOM 8822 C C . ARG B 1 310 ? 76.27900 61.74100 -25.18000 1.000 47.84778 309 ARG B C 1
ATOM 8823 O O . ARG B 1 310 ? 77.24400 61.11100 -24.72900 1.000 46.68501 309 ARG B O 1
ATOM 8831 N N . GLU B 1 311 ? 76.40800 62.96300 -25.70800 1.000 48.34384 310 GLU B N 1
ATOM 8832 C CA . GLU B 1 311 ? 77.71600 63.60600 -25.78400 1.000 48.66089 310 GLU B CA 1
ATOM 8833 C C . GLU B 1 311 ? 78.29600 63.86000 -24.39700 1.000 48.89132 310 GLU B C 1
ATOM 8834 O O . GLU B 1 311 ? 79.51400 63.77500 -24.20200 1.000 48.61276 310 GLU B O 1
ATOM 8840 N N . HIS B 1 312 ? 77.44400 64.18500 -23.42200 1.000 49.08132 311 HIS B N 1
ATOM 8841 C CA . HIS B 1 312 ? 77.93300 64.36800 -22.06000 1.000 48.76139 311 HIS B CA 1
ATOM 8842 C C . HIS B 1 312 ? 78.51200 63.06900 -21.51200 1.000 46.94058 311 HIS B C 1
ATOM 8843 O O . HIS B 1 312 ? 79.52200 63.08100 -20.79800 1.000 46.43993 311 HIS B O 1
ATOM 8850 N N . VAL B 1 313 ? 77.89100 61.93600 -21.84300 1.000 46.14901 312 VAL B N 1
ATOM 8851 C CA . VAL B 1 313 ? 78.40100 60.64900 -21.37900 1.000 44.48446 312 VAL B CA 1
ATOM 8852 C C . VAL B 1 313 ? 79.80000 60.40200 -21.92900 1.000 44.37438 312 VAL B C 1
ATOM 8853 O O . VAL B 1 313 ? 80.69300 59.94000 -21.20900 1.000 42.87557 312 VAL B O 1
ATOM 8857 N N . ILE B 1 314 ? 80.01300 60.69800 -23.21400 1.000 45.29335 313 ILE B N 1
ATOM 8858 C CA . ILE B 1 314 ? 81.33900 60.52300 -23.80300 1.000 45.40554 313 ILE B CA 1
ATOM 8859 C C . ILE B 1 314 ? 82.36100 61.38200 -23.06800 1.000 45.53254 313 ILE B C 1
ATOM 8860 O O . ILE B 1 314 ? 83.47200 60.92900 -22.76600 1.000 46.33873 313 ILE B O 1
ATOM 8865 N N . GLU B 1 315 ? 82.00500 62.63300 -22.77200 1.000 46.22153 314 GLU B N 1
ATOM 8866 C CA . GLU B 1 315 ? 82.88800 63.49500 -21.99100 1.000 46.66426 314 GLU B CA 1
ATOM 8867 C C . GLU B 1 315 ? 83.23200 62.85100 -20.65200 1.000 45.31779 314 GLU B C 1
ATOM 8868 O O . GLU B 1 315 ? 84.39700 62.83200 -20.23900 1.000 44.10409 314 GLU B O 1
ATOM 8874 N N . LEU B 1 316 ? 82.22500 62.31800 -19.95600 1.000 44.19328 315 LEU B N 1
ATOM 8875 C CA . LEU B 1 316 ? 82.48200 61.67400 -18.67200 1.000 43.14862 315 LEU B CA 1
ATOM 8876 C C . LEU B 1 316 ? 83.38600 60.45800 -18.83900 1.000 41.10185 315 LEU B C 1
ATOM 8877 O O . LEU B 1 316 ? 84.31300 60.25000 -18.04600 1.000 41.03548 315 LEU B O 1
ATOM 8882 N N . LEU B 1 317 ? 83.13000 59.64200 -19.86500 1.000 40.28614 316 LEU B N 1
ATOM 8883 C CA . LEU B 1 317 ? 84.00400 58.50700 -20.14500 1.000 39.51686 316 LEU B CA 1
ATOM 8884 C C . LEU B 1 317 ? 85.42700 58.96800 -20.44200 1.000 40.24365 316 LEU B C 1
ATOM 8885 O O . LEU B 1 317 ? 86.39400 58.37400 -19.95100 1.000 38.29283 316 LEU B O 1
ATOM 8890 N N . HIS B 1 318 ? 85.57700 60.02000 -21.25100 1.000 41.23990 317 HIS B N 1
ATOM 8891 C CA . HIS B 1 318 ? 86.90400 60.57600 -21.49500 1.000 42.96414 317 HIS B CA 1
ATOM 8892 C C . HIS B 1 318 ? 87.56900 60.98200 -20.18600 1.000 43.43937 317 HIS B C 1
ATOM 8893 O O . HIS B 1 318 ? 88.75200 60.70300 -19.96200 1.000 44.14760 317 HIS B O 1
ATOM 8900 N N . SER B 1 319 ? 86.81900 61.65500 -19.31000 1.000 44.56535 318 SER B N 1
ATOM 8901 C CA . SER B 1 319 ? 87.35200 62.01400 -18.00100 1.000 45.25628 318 SER B CA 1
ATOM 8902 C C . SER B 1 319 ? 87.89400 60.78300 -17.28400 1.000 44.64654 318 SER B C 1
ATOM 8903 O O . SER B 1 319 ? 89.02400 60.78400 -16.78400 1.000 45.02136 318 SER B O 1
ATOM 8906 N N . CYS B 1 320 ? 87.10200 59.71000 -17.24200 1.000 43.21333 319 CYS B N 1
ATOM 8907 C CA . CYS B 1 320 ? 87.56100 58.48500 -16.59700 1.000 42.16854 319 CYS B CA 1
ATOM 8908 C C . CYS B 1 320 ? 88.79700 57.92600 -17.29600 1.000 41.53102 319 CYS B C 1
ATOM 8909 O O . CYS B 1 320 ? 89.77900 57.55800 -16.64000 1.000 40.55843 319 CYS B O 1
ATOM 8912 N N . TRP B 1 321 ? 88.76800 57.86000 -18.63300 1.000 41.00476 320 TRP B N 1
ATOM 8913 C CA . TRP B 1 321 ? 89.89000 57.28100 -19.36500 1.000 40.66842 320 TRP B CA 1
ATOM 8914 C C . TRP B 1 321 ? 91.19500 58.00000 -19.03600 1.000 40.93630 320 TRP B C 1
ATOM 8915 O O . TRP B 1 321 ? 92.24200 57.36200 -18.88100 1.000 41.88288 320 TRP B O 1
ATOM 8926 N N . LEU B 1 322 ? 91.15600 59.33000 -18.93200 1.000 40.37496 321 LEU B N 1
ATOM 8927 C CA . LEU B 1 322 ? 92.38600 60.07000 -18.67100 1.000 39.51186 321 LEU B CA 1
ATOM 8928 C C . LEU B 1 322 ? 92.86300 59.87800 -17.23600 1.000 40.27620 321 LEU B C 1
ATOM 8929 O O . LEU B 1 322 ? 94.07300 59.85600 -16.98800 1.000 40.66715 321 LEU B O 1
ATOM 8934 N N . LYS B 1 323 ? 91.94300 59.73500 -16.28000 1.000 40.58150 322 LYS B N 1
ATOM 8935 C CA . LYS B 1 323 ? 92.36400 59.37300 -14.93100 1.000 40.58763 322 LYS B CA 1
ATOM 8936 C C . LYS B 1 323 ? 93.06400 58.01800 -14.93500 1.000 39.41572 322 LYS B C 1
ATOM 8937 O O . LYS B 1 323 ? 94.03500 57.80900 -14.19700 1.000 39.71989 322 LYS B O 1
ATOM 8943 N N . LEU B 1 324 ? 92.59500 57.08800 -15.77200 1.000 38.64994 323 LEU B N 1
ATOM 8944 C CA . LEU B 1 324 ? 93.26600 55.79700 -15.87900 1.000 38.45998 323 LEU B CA 1
ATOM 8945 C C . LEU B 1 324 ? 94.67800 55.96200 -16.42600 1.000 40.62146 323 LEU B C 1
ATOM 8946 O O . LEU B 1 324 ? 95.60300 55.25800 -16.00400 1.000 40.44031 323 LEU B O 1
ATOM 8951 N N . LEU B 1 325 ? 94.86400 56.88900 -17.37100 1.000 41.99641 324 LEU B N 1
ATOM 8952 C CA . LEU B 1 325 ? 96.20000 57.17300 -17.87800 1.000 43.58301 324 LEU B CA 1
ATOM 8953 C C . LEU B 1 325 ? 97.07900 57.83200 -16.82500 1.000 44.14746 324 LEU B C 1
ATOM 8954 O O . LEU B 1 325 ? 98.30700 57.71800 -16.90300 1.000 45.17426 324 LEU B O 1
ATOM 8959 N N . GLU B 1 326 ? 96.48100 58.51300 -15.84300 1.000 43.98707 325 GLU B N 1
ATOM 8960 C CA . GLU B 1 326 ? 97.27200 59.10900 -14.77200 1.000 43.82729 325 GLU B CA 1
ATOM 8961 C C . GLU B 1 326 ? 97.88500 58.04600 -13.86900 1.000 42.85990 325 GLU B C 1
ATOM 8962 O O . GLU B 1 326 ? 98.94600 58.27800 -13.27900 1.000 43.05611 325 GLU B O 1
ATOM 8968 N N . VAL B 1 327 ? 97.24300 56.88200 -13.74400 1.000 41.49083 326 VAL B N 1
ATOM 8969 C CA . VAL B 1 327 ? 97.80800 55.81900 -12.92200 1.000 40.54266 326 VAL B CA 1
ATOM 8970 C C . VAL B 1 327 ? 99.15400 55.41500 -13.50500 1.000 41.50507 326 VAL B C 1
ATOM 8971 O O . VAL B 1 327 ? 99.29400 55.22500 -14.72100 1.000 41.75918 326 VAL B O 1
ATOM 8975 N N . ASN B 1 328 ? 100.15700 55.28800 -12.63800 1.000 41.66115 327 ASN B N 1
ATOM 8976 C CA . ASN B 1 328 ? 101.50800 54.96200 -13.06900 1.000 43.00731 327 ASN B CA 1
ATOM 8977 C C . ASN B 1 328 ? 102.10000 53.92600 -12.12500 1.000 43.07457 327 ASN B C 1
ATOM 8978 O O . ASN B 1 328 ? 101.59900 53.70100 -11.02000 1.000 43.41346 327 ASN B O 1
ATOM 8983 N N . LYS B 1 329 ? 103.18300 53.29500 -12.57700 1.000 43.86844 328 LYS B N 1
ATOM 8984 C CA . LYS B 1 329 ? 103.83700 52.23900 -11.81900 1.000 43.74934 328 LYS B CA 1
ATOM 8985 C C . LYS B 1 329 ? 105.30400 52.18300 -12.21400 1.000 44.24928 328 LYS B C 1
ATOM 8986 O O . LYS B 1 329 ? 105.63700 52.24100 -13.40100 1.000 44.82189 328 LYS B O 1
ATOM 8992 N N . ILE B 1 330 ? 106.17600 52.06200 -11.21800 1.000 43.65905 329 ILE B N 1
ATOM 8993 C CA . ILE B 1 330 ? 107.61500 51.98500 -11.43800 1.000 44.19827 329 ILE B CA 1
ATOM 8994 C C . ILE B 1 330 ? 108.06000 50.54400 -11.23100 1.000 44.34604 329 ILE B C 1
ATOM 8995 O O . ILE B 1 330 ? 107.62600 49.87500 -10.28500 1.000 43.87725 329 ILE B O 1
ATOM 9000 N N . ARG B 1 331 ? 108.91400 50.06500 -12.12900 1.000 44.99287 330 ARG B N 1
ATOM 9001 C CA . ARG B 1 331 ? 109.46500 48.71900 -12.07800 1.000 45.50470 330 ARG B CA 1
ATOM 9002 C C . ARG B 1 331 ? 110.98400 48.80300 -12.09800 1.000 47.02252 330 ARG B C 1
ATOM 9003 O O . ARG B 1 331 ? 111.56900 49.83900 -12.42200 1.000 47.75811 330 ARG B O 1
ATOM 9011 N N . SER B 1 332 ? 111.62900 47.69200 -11.74800 1.000 47.16156 331 SER B N 1
ATOM 9012 C CA . SER B 1 332 ? 113.07800 47.63800 -11.81600 1.000 48.33576 331 SER B CA 1
ATOM 9013 C C . SER B 1 332 ? 113.54300 47.88900 -13.25000 1.000 49.63122 331 SER B C 1
ATOM 9014 O O . SER B 1 332 ? 112.75500 47.89300 -14.20000 1.000 48.39822 331 SER B O 1
ATOM 9017 N N . GLY B 1 333 ? 114.85000 48.10200 -13.39900 1.000 52.37945 332 GLY B N 1
ATOM 9018 C CA . GLY B 1 333 ? 115.40500 48.27200 -14.73000 1.000 54.11242 332 GLY B CA 1
ATOM 9019 C C . GLY B 1 333 ? 115.21200 47.04400 -15.59700 1.000 55.26133 332 GLY B C 1
ATOM 9020 O O . GLY B 1 333 ? 114.91800 47.15400 -16.79100 1.000 55.52791 332 GLY B O 1
ATOM 9021 N N . SER B 1 334 ? 115.36600 45.85700 -15.00800 1.000 55.71147 333 SER B N 1
ATOM 9022 C CA . SER B 1 334 ? 115.26000 44.62100 -15.77400 1.000 56.59164 333 SER B CA 1
ATOM 9023 C C . SER B 1 334 ? 113.80700 44.26400 -16.06500 1.000 54.89741 333 SER B C 1
ATOM 9024 O O . SER B 1 334 ? 113.46100 43.91600 -17.19900 1.000 55.10199 333 SER B O 1
ATOM 9027 N N . HIS B 1 335 ? 112.94100 44.33900 -15.05100 1.000 53.38581 334 HIS B N 1
ATOM 9028 C CA . HIS B 1 335 ? 111.54000 43.98900 -15.25200 1.000 51.90945 334 HIS B CA 1
ATOM 9029 C C . HIS B 1 335 ? 110.82600 44.96800 -16.17400 1.000 51.08003 334 HIS B C 1
ATOM 9030 O O . HIS B 1 335 ? 109.81900 44.60000 -16.78900 1.000 49.52550 334 HIS B O 1
ATOM 9037 N N . SER B 1 336 ? 111.31600 46.20500 -16.27800 1.000 51.73937 335 SER B N 1
ATOM 9038 C CA . SER B 1 336 ? 110.70300 47.17600 -17.17500 1.000 51.02543 335 SER B CA 1
ATOM 9039 C C . SER B 1 336 ? 110.84100 46.77900 -18.63800 1.000 50.85543 335 SER B C 1
ATOM 9040 O O . SER B 1 336 ? 110.04300 47.23000 -19.46700 1.000 49.46531 335 SER B O 1
ATOM 9043 N N . LYS B 1 337 ? 111.86200 45.98500 -18.98200 1.000 52.24132 336 LYS B N 1
ATOM 9044 C CA . LYS B 1 337 ? 112.07200 45.59100 -20.37100 1.000 52.90235 336 LYS B CA 1
ATOM 9045 C C . LYS B 1 337 ? 110.99700 44.62500 -20.85100 1.000 53.39124 336 LYS B C 1
ATOM 9046 O O . LYS B 1 337 ? 110.69100 44.58900 -22.04900 1.000 53.79667 336 LYS B O 1
ATOM 9052 N N . ALA B 1 338 ? 110.42300 43.83300 -19.94500 1.000 53.67144 337 ALA B N 1
ATOM 9053 C CA . ALA B 1 338 ? 109.25500 43.03000 -20.27800 1.000 53.85658 337 ALA B CA 1
ATOM 9054 C C . ALA B 1 338 ? 107.97000 43.84300 -20.24000 1.000 54.25888 337 ALA B C 1
ATOM 9055 O O . ALA B 1 338 ? 106.93000 43.35100 -20.69100 1.000 54.35606 337 ALA B O 1
ATOM 9057 N N . SER B 1 339 ? 108.02200 45.07200 -19.72200 1.000 54.75843 338 SER B N 1
ATOM 9058 C CA . SER B 1 339 ? 106.84900 45.92900 -19.66800 1.000 54.16463 338 SER B CA 1
ATOM 9059 C C . SER B 1 339 ? 107.11100 47.22900 -20.41500 1.000 54.98941 338 SER B C 1
ATOM 9060 O O . SER B 1 339 ? 107.09100 48.31000 -19.82000 1.000 54.91869 338 SER B O 1
ATOM 9063 N N . ALA B 1 340 ? 107.35100 47.13200 -21.72300 1.000 55.29860 339 ALA B N 1
ATOM 9064 C CA . ALA B 1 340 ? 107.71000 48.31500 -22.49100 1.000 56.07492 339 ALA B CA 1
ATOM 9065 C C . ALA B 1 340 ? 106.53000 49.27200 -22.60500 1.000 56.07946 339 ALA B C 1
ATOM 9066 O O . ALA B 1 340 ? 105.41500 48.86800 -22.94900 1.000 55.19952 339 ALA B O 1
ATOM 9068 N N . GLY B 1 341 ? 106.78200 50.54700 -22.33500 1.000 56.97144 340 GLY B N 1
ATOM 9069 C CA . GLY B 1 341 ? 105.75900 51.57000 -22.43400 1.000 57.10640 340 GLY B CA 1
ATOM 9070 C C . GLY B 1 341 ? 105.06300 51.93400 -21.14100 1.000 56.39413 340 GLY B C 1
ATOM 9071 O O . GLY B 1 341 ? 104.01900 52.59400 -21.19000 1.000 56.13920 340 GLY B O 1
ATOM 9072 N N . SER B 1 342 ? 105.61800 51.54900 -19.99400 1.000 56.39878 341 SER B N 1
ATOM 9073 C CA . SER B 1 342 ? 105.03400 51.76000 -18.67200 1.000 56.48965 341 SER B CA 1
ATOM 9074 C C . SER B 1 342 ? 103.53300 51.43600 -18.66100 1.000 55.40224 341 SER B C 1
ATOM 9075 O O . SER B 1 342 ? 102.71400 52.29600 -18.32700 1.000 55.46696 341 SER B O 1
ATOM 9078 N N . PRO B 1 343 ? 103.15400 50.20800 -18.99400 1.000 53.94976 342 PRO B N 1
ATOM 9079 C CA . PRO B 1 343 ? 101.72900 49.88600 -19.09300 1.000 52.02367 342 PRO B CA 1
ATOM 9080 C C . PRO B 1 343 ? 101.12300 49.53100 -17.74600 1.000 50.07636 342 PRO B C 1
ATOM 9081 O O . PRO B 1 343 ? 101.80500 49.06800 -16.82700 1.000 50.24070 342 PRO B O 1
ATOM 9085 N N . LEU B 1 344 ? 99.81300 49.75600 -17.64700 1.000 48.83816 343 LEU B N 1
ATOM 9086 C CA . LEU B 1 344 ? 99.03100 49.30300 -16.51000 1.000 47.29234 343 LEU B CA 1
ATOM 9087 C C . LEU B 1 344 ? 97.86500 48.39600 -16.89100 1.000 45.79842 343 LEU B C 1
ATOM 9088 O O . LEU B 1 344 ? 97.19200 47.87300 -15.99400 1.000 44.79773 343 LEU B O 1
ATOM 9093 N N . TYR B 1 345 ? 97.61400 48.19800 -18.18500 1.000 44.94153 344 TYR B N 1
ATOM 9094 C CA . TYR B 1 345 ? 96.66700 47.21000 -18.70300 1.000 43.75370 344 TYR B CA 1
ATOM 9095 C C . TYR B 1 345 ? 95.30500 47.28300 -18.01700 1.000 42.11481 344 TYR B C 1
ATOM 9096 O O . TYR B 1 345 ? 94.70400 46.26200 -17.66200 1.000 41.14375 344 TYR B O 1
ATOM 9105 N N . GLN B 1 346 ? 94.81300 48.49900 -17.82100 1.000 41.91399 345 GLN B N 1
ATOM 9106 C CA . GLN B 1 346 ? 93.48800 48.69100 -17.23600 1.000 40.86223 345 GLN B CA 1
ATOM 9107 C C . GLN B 1 346 ? 92.43400 48.42600 -18.30600 1.000 40.01381 345 GLN B C 1
ATOM 9108 O O . GLN B 1 346 ? 92.18000 49.27900 -19.16200 1.000 40.39587 345 GLN B O 1
ATOM 9114 N N . ASN B 1 347 ? 91.82700 47.24300 -18.25800 1.000 38.84965 346 ASN B N 1
ATOM 9115 C CA . ASN B 1 347 ? 90.97700 46.73800 -19.32400 1.000 38.65230 346 ASN B CA 1
ATOM 9116 C C . ASN B 1 347 ? 89.51700 47.10200 -19.09700 1.000 38.53549 346 ASN B C 1
ATOM 9117 O O . ASN B 1 347 ? 89.03700 47.14400 -17.96200 1.000 38.32168 346 ASN B O 1
ATOM 9122 N N . VAL B 1 348 ? 88.82700 47.39000 -20.19900 1.000 39.07590 347 VAL B N 1
ATOM 9123 C CA . VAL B 1 348 ? 87.38000 47.57900 -20.21200 1.000 39.32293 347 VAL B CA 1
ATOM 9124 C C . VAL B 1 348 ? 86.79500 46.64100 -21.26000 1.000 40.00914 347 VAL B C 1
ATOM 9125 O O . VAL B 1 348 ? 87.26300 46.61400 -22.40300 1.000 40.73763 347 VAL B O 1
ATOM 9129 N N . THR B 1 349 ? 85.77400 45.88200 -20.87300 1.000 40.40219 348 THR B N 1
ATOM 9130 C CA . THR B 1 349 ? 85.13400 44.90200 -21.74100 1.000 41.27339 348 THR B CA 1
ATOM 9131 C C . THR B 1 349 ? 83.76400 45.41200 -22.16800 1.000 41.41672 348 THR B C 1
ATOM 9132 O O . THR B 1 349 ? 82.99300 45.90500 -21.33500 1.000 40.34496 348 THR B O 1
ATOM 9136 N N . ILE B 1 350 ? 83.46200 45.28900 -23.46300 1.000 41.55747 349 ILE B N 1
ATOM 9137 C CA . ILE B 1 350 ? 82.14400 45.60300 -23.99700 1.000 41.42843 349 ILE B CA 1
ATOM 9138 C C . ILE B 1 350 ? 81.71500 44.47500 -24.93000 1.000 42.13778 349 ILE B C 1
ATOM 9139 O O . ILE B 1 350 ? 82.51900 43.64400 -25.35100 1.000 42.82491 349 ILE B O 1
ATOM 9144 N N . GLY B 1 351 ? 80.42100 44.46400 -25.24900 1.000 42.48304 350 GLY B N 1
ATOM 9145 C CA . GLY B 1 351 ? 79.88800 43.46000 -26.14800 1.000 42.91768 350 GLY B CA 1
ATOM 9146 C C . GLY B 1 351 ? 79.53300 42.17200 -25.42100 1.000 43.09047 350 GLY B C 1
ATOM 9147 O O . GLY B 1 351 ? 79.25100 42.16100 -24.22200 1.000 42.81136 350 GLY B O 1
ATOM 9148 N N . GLY B 1 352 ? 79.55300 41.07500 -26.16800 1.000 44.19051 351 GLY B N 1
ATOM 9149 C CA . GLY B 1 352 ? 79.26000 39.77100 -25.60800 1.000 43.81061 351 GLY B CA 1
ATOM 9150 C C . GLY B 1 352 ? 77.77400 39.47000 -25.57600 1.000 43.75311 351 GLY B C 1
ATOM 9151 O O . GLY B 1 352 ? 76.96700 40.03300 -26.31800 1.000 44.35212 351 GLY B O 1
ATOM 9152 N N . GLN B 1 353 ? 77.41400 38.55700 -24.67600 1.000 43.32086 352 GLN B N 1
ATOM 9153 C CA . GLN B 1 353 ? 76.04400 38.09100 -24.54600 1.000 43.52819 352 GLN B CA 1
ATOM 9154 C C . GLN B 1 353 ? 75.59400 38.17800 -23.09400 1.000 45.02901 352 GLN B C 1
ATOM 9155 O O . GLN B 1 353 ? 76.39500 38.35600 -22.17100 1.000 43.86708 352 GLN B O 1
ATOM 9161 N N . LYS B 1 354 ? 74.28400 38.04400 -22.90800 1.000 47.50728 353 LYS B N 1
ATOM 9162 C CA . LYS B 1 354 ? 73.67600 37.99300 -21.58900 1.000 49.12975 353 LYS B CA 1
ATOM 9163 C C . LYS B 1 354 ? 72.58600 36.93200 -21.60900 1.000 50.28466 353 LYS B C 1
ATOM 9164 O O . LYS B 1 354 ? 72.08600 36.54800 -22.66900 1.000 51.26207 353 LYS B O 1
ATOM 9170 N N . LEU B 1 355 ? 72.22600 36.45500 -20.42300 1.000 50.34990 354 LEU B N 1
ATOM 9171 C CA . LEU B 1 355 ? 71.16200 35.47400 -20.27100 1.000 51.64095 354 LEU B CA 1
ATOM 9172 C C . LEU B 1 355 ? 69.89200 36.17900 -19.81500 1.000 53.37453 354 LEU B C 1
ATOM 9173 O O . LEU B 1 355 ? 69.91700 36.95500 -18.85500 1.000 52.30045 354 LEU B O 1
ATOM 9178 N N . VAL B 1 356 ? 68.79200 35.91500 -20.51400 1.000 56.04356 355 VAL B N 1
ATOM 9179 C CA . VAL B 1 356 ? 67.47400 36.42000 -20.14800 1.000 58.07004 355 VAL B CA 1
ATOM 9180 C C . VAL B 1 356 ? 66.57500 35.20900 -19.94800 1.000 60.99958 355 VAL B C 1
ATOM 9181 O O . VAL B 1 356 ? 66.21500 34.52800 -20.91800 1.000 61.94765 355 VAL B O 1
ATOM 9185 N N . ASN B 1 357 ? 66.21900 34.93400 -18.69200 1.000 62.57182 356 ASN B N 1
ATOM 9186 C CA . ASN B 1 357 ? 65.40900 33.76800 -18.34600 1.000 65.35739 356 ASN B CA 1
ATOM 9187 C C . ASN B 1 357 ? 66.11100 32.47900 -18.76400 1.000 65.66269 356 ASN B C 1
ATOM 9188 O O . ASN B 1 357 ? 65.48800 31.54400 -19.27100 1.000 67.21181 356 ASN B O 1
ATOM 9193 N N . GLY B 1 358 ? 67.42600 32.43300 -18.55300 1.000 64.61627 357 GLY B N 1
ATOM 9194 C CA . GLY B 1 358 ? 68.22300 31.28000 -18.90400 1.000 64.49592 357 GLY B CA 1
ATOM 9195 C C . GLY B 1 358 ? 68.63300 31.18900 -20.35800 1.000 63.83263 357 GLY B C 1
ATOM 9196 O O . GLY B 1 358 ? 69.43200 30.30900 -20.70100 1.000 64.04023 357 GLY B O 1
ATOM 9197 N N . GLU B 1 359 ? 68.12400 32.07300 -21.23100 1.000 62.80669 358 GLU B N 1
ATOM 9198 C CA . GLU B 1 359 ? 68.40600 31.97700 -22.65700 1.000 63.05807 358 GLU B CA 1
ATOM 9199 C C . GLU B 1 359 ? 69.34300 33.09100 -23.11100 1.000 59.53081 358 GLU B C 1
ATOM 9200 O O . GLU B 1 359 ? 69.18800 34.24200 -22.68900 1.000 58.54490 358 GLU B O 1
ATOM 9206 N N . PRO B 1 360 ? 70.31800 32.78500 -23.97000 1.000 57.54326 359 PRO B N 1
ATOM 9207 C CA . PRO B 1 360 ? 71.31400 33.79700 -24.34300 1.000 56.30623 359 PRO B CA 1
ATOM 9208 C C . PRO B 1 360 ? 70.81300 34.75900 -25.40900 1.000 57.34597 359 PRO B C 1
ATOM 9209 O O . PRO B 1 360 ? 70.07400 34.38400 -26.32300 1.000 58.88654 359 PRO B O 1
ATOM 9213 N N . MET B 1 361 ? 71.19100 36.01600 -25.25500 1.000 57.55084 360 MET B N 1
ATOM 9214 C CA . MET B 1 361 ? 70.86800 37.09400 -26.21900 1.000 59.35532 360 MET B CA 1
ATOM 9215 C C . MET B 1 361 ? 72.10200 37.97700 -26.38900 1.000 55.37462 360 MET B C 1
ATOM 9216 O O . MET B 1 361 ? 73.01400 37.86000 -25.60700 1.000 55.25750 360 MET B O 1
ATOM 9221 N N . ASP B 1 362 ? 72.14300 38.77000 -27.44800 1.000 52.03416 361 ASP B N 1
ATOM 9222 C CA . ASP B 1 362 ? 73.21300 39.73600 -27.65500 1.000 48.07487 361 ASP B CA 1
ATOM 9223 C C . ASP B 1 362 ? 73.15500 40.81300 -26.57700 1.000 44.99561 361 ASP B C 1
ATOM 9224 O O . ASP B 1 362 ? 72.08200 41.34100 -26.26800 1.000 44.25903 361 ASP B O 1
ATOM 9229 N N . ALA B 1 363 ? 74.31400 41.13600 -26.00200 1.000 42.49562 362 ALA B N 1
ATOM 9230 C CA . ALA B 1 363 ? 74.39900 42.09100 -24.90600 1.000 40.39546 362 ALA B CA 1
ATOM 9231 C C . ALA B 1 363 ? 74.76400 43.50000 -25.35100 1.000 39.35840 362 ALA B C 1
ATOM 9232 O O . ALA B 1 363 ? 74.71900 44.41900 -24.52400 1.000 38.66220 362 ALA B O 1
ATOM 9234 N N . VAL B 1 364 ? 75.13000 43.69100 -26.62200 1.000 38.93963 363 VAL B N 1
ATOM 9235 C CA . VAL B 1 364 ? 75.47700 45.02000 -27.11100 1.000 38.09213 363 VAL B CA 1
ATOM 9236 C C . VAL B 1 364 ? 74.31100 45.96700 -26.87300 1.000 38.65686 363 VAL B C 1
ATOM 9237 O O . VAL B 1 364 ? 73.15200 45.63900 -27.15700 1.000 39.07203 363 VAL B O 1
ATOM 9241 N N . ASN B 1 365 ? 74.61400 47.15500 -26.35200 1.000 38.65894 364 ASN B N 1
ATOM 9242 C CA . ASN B 1 365 ? 73.58700 48.15400 -26.07900 1.000 39.49495 364 ASN B CA 1
ATOM 9243 C C . ASN B 1 365 ? 74.12700 49.54300 -26.40200 1.000 39.75092 364 ASN B C 1
ATOM 9244 O O . ASN B 1 365 ? 75.31000 49.68300 -26.73700 1.000 39.91464 364 ASN B O 1
ATOM 9249 N N . PRO B 1 366 ? 73.29600 50.58900 -26.34500 1.000 40.74195 365 PRO B N 1
ATOM 9250 C CA . PRO B 1 366 ? 73.80700 51.93500 -26.66000 1.000 40.67333 365 PRO B CA 1
ATOM 9251 C C . PRO B 1 366 ? 75.06800 52.30800 -25.90100 1.000 40.29989 365 PRO B C 1
ATOM 9252 O O . PRO B 1 366 ? 75.95500 52.95500 -26.47200 1.000 40.87890 365 PRO B O 1
ATOM 9256 N N . LEU B 1 367 ? 75.18200 51.91600 -24.63000 1.000 39.41368 366 LEU B N 1
ATOM 9257 C CA . LEU B 1 367 ? 76.38900 52.24000 -23.87800 1.000 38.99795 366 LEU B CA 1
ATOM 9258 C C . LEU B 1 367 ? 77.61000 51.53300 -24.45400 1.000 38.15774 366 LEU B C 1
ATOM 9259 O O . LEU B 1 367 ? 78.71600 52.08600 -24.42000 1.000 37.90876 366 LEU B O 1
ATOM 9264 N N . SER B 1 368 ? 77.43500 50.31700 -24.98000 1.000 38.19990 367 SER B N 1
ATOM 9265 C CA . SER B 1 368 ? 78.51700 49.66200 -25.70800 1.000 37.98700 367 SER B CA 1
ATOM 9266 C C . SER B 1 368 ? 79.02800 50.55600 -26.83400 1.000 39.31897 367 SER B C 1
ATOM 9267 O O . SER B 1 368 ? 80.23900 50.73500 -27.00300 1.000 39.07546 367 SER B O 1
ATOM 9270 N N . TYR B 1 369 ? 78.10600 51.12600 -27.61800 1.000 40.37259 368 TYR B N 1
ATOM 9271 C CA . TYR B 1 369 ? 78.50600 52.01200 -28.70800 1.000 41.70505 368 TYR B CA 1
ATOM 9272 C C . TYR B 1 369 ? 79.17100 53.27500 -28.17700 1.000 41.39101 368 TYR B C 1
ATOM 9273 O O . TYR B 1 369 ? 80.20000 53.71200 -28.70700 1.000 41.34304 368 TYR B O 1
ATOM 9282 N N . ALA B 1 370 ? 78.59500 53.87800 -27.13200 1.000 40.95084 369 ALA B N 1
ATOM 9283 C CA . ALA B 1 370 ? 79.15200 55.11300 -26.58900 1.000 41.30131 369 ALA B CA 1
ATOM 9284 C C . ALA B 1 370 ? 80.55100 54.89800 -26.02700 1.000 41.06748 369 ALA B C 1
ATOM 9285 O O . ALA B 1 370 ? 81.40100 55.79100 -26.12100 1.000 40.76332 369 ALA B O 1
ATOM 9287 N N . ILE B 1 371 ? 80.81000 53.72800 -25.44100 1.000 40.11352 370 ILE B N 1
ATOM 9288 C CA . ILE B 1 371 ? 82.14300 53.44400 -24.91900 1.000 39.97416 370 ILE B CA 1
ATOM 9289 C C . ILE B 1 371 ? 83.12700 53.24800 -26.06700 1.000 40.12353 370 ILE B C 1
ATOM 9290 O O . ILE B 1 371 ? 84.23000 53.80700 -26.06500 1.000 40.83061 370 ILE B O 1
ATOM 9295 N N . LEU B 1 372 ? 82.73800 52.45300 -27.06700 1.000 40.39925 371 LEU B N 1
ATOM 9296 C CA . LEU B 1 372 ? 83.59400 52.24700 -28.23100 1.000 40.91670 371 LEU B CA 1
ATOM 9297 C C . LEU B 1 372 ? 83.89200 53.56400 -28.93700 1.000 41.98385 371 LEU B C 1
ATOM 9298 O O . LEU B 1 372 ? 85.03200 53.81500 -29.34600 1.000 42.37873 371 LEU B O 1
ATOM 9303 N N . GLU B 1 373 ? 82.87900 54.41700 -29.09500 1.000 42.07933 372 GLU B N 1
ATOM 9304 C CA . GLU B 1 373 ? 83.09200 55.69400 -29.76800 1.000 42.99797 372 GLU B CA 1
ATOM 9305 C C . GLU B 1 373 ? 84.00900 56.60200 -28.95800 1.000 42.44079 372 GLU B C 1
ATOM 9306 O O . GLU B 1 373 ? 84.87300 57.28200 -29.52500 1.000 42.44432 372 GLU B O 1
ATOM 9312 N N . SER B 1 374 ? 83.83800 56.62400 -27.63000 1.000 40.91660 373 SER B N 1
ATOM 9313 C CA . SER B 1 374 ? 84.64600 57.50500 -26.79200 1.000 40.06280 373 SER B CA 1
ATOM 9314 C C . SER B 1 374 ? 86.12200 57.14100 -26.87400 1.000 40.06244 373 SER B C 1
ATOM 9315 O O . SER B 1 374 ? 86.98900 58.02200 -26.83900 1.000 38.81618 373 SER B O 1
ATOM 9318 N N . CYS B 1 375 ? 86.43000 55.84700 -26.97700 1.000 40.42174 374 CYS B N 1
ATOM 9319 C CA . CYS B 1 375 ? 87.82000 55.43200 -27.11800 1.000 40.96882 374 CYS B CA 1
ATOM 9320 C C . CYS B 1 375 ? 88.37200 55.78800 -28.49300 1.000 43.04796 374 CYS B C 1
ATOM 9321 O O . CYS B 1 375 ? 89.55800 56.11400 -28.61700 1.000 43.56576 374 CYS B O 1
ATOM 9324 N N . GLY B 1 376 ? 87.53300 55.73600 -29.53000 1.000 43.92794 375 GLY B N 1
ATOM 9325 C CA . GLY B 1 376 ? 87.98500 56.11500 -30.85700 1.000 44.57685 375 GLY B CA 1
ATOM 9326 C C . GLY B 1 376 ? 88.33600 57.58400 -30.97100 1.000 44.81035 375 GLY B C 1
ATOM 9327 O O . GLY B 1 376 ? 89.22300 57.95300 -31.74800 1.000 44.93086 375 GLY B O 1
ATOM 9328 N N . ARG B 1 377 ? 87.65200 58.44100 -30.20600 1.000 44.78475 376 ARG B N 1
ATOM 9329 C CA . ARG B 1 377 ? 87.94700 59.86800 -30.23800 1.000 45.45016 376 ARG B CA 1
ATOM 9330 C C . ARG B 1 377 ? 89.20500 60.20800 -29.44900 1.000 45.07905 376 ARG B C 1
ATOM 9331 O O . ARG B 1 377 ? 89.92800 61.14100 -29.81500 1.000 45.67630 376 ARG B O 1
ATOM 9339 N N . LEU B 1 378 ? 89.47800 59.47400 -28.37100 1.000 44.60623 377 LEU B N 1
ATOM 9340 C CA . LEU B 1 378 ? 90.57800 59.80600 -27.47400 1.000 45.23774 377 LEU B CA 1
ATOM 9341 C C . LEU B 1 378 ? 91.88700 59.15700 -27.90300 1.000 47.08628 377 LEU B C 1
ATOM 9342 O O . LEU B 1 378 ? 92.95100 59.77300 -27.77800 1.000 47.49647 377 LEU B O 1
ATOM 9347 N N . ARG B 1 379 ? 91.83000 57.92100 -28.39600 1.000 48.13789 378 ARG B N 1
ATOM 9348 C CA . ARG B 1 379 ? 92.99600 57.23700 -28.94800 1.000 49.98302 378 ARG B CA 1
ATOM 9349 C C . ARG B 1 379 ? 94.14700 57.21400 -27.94500 1.000 50.27921 378 ARG B C 1
ATOM 9350 O O . ARG B 1 379 ? 95.27500 57.61700 -28.24000 1.000 51.55391 378 ARG B O 1
ATOM 9358 N N . SER B 1 380 ? 93.85100 56.72700 -26.74600 1.000 49.47153 379 SER B N 1
ATOM 9359 C CA . SER B 1 380 ? 94.81500 56.65900 -25.65900 1.000 49.49833 379 SER B CA 1
ATOM 9360 C C . SER B 1 380 ? 95.16800 55.20800 -25.35800 1.000 49.04954 379 SER B C 1
ATOM 9361 O O . SER B 1 380 ? 94.52800 54.27000 -25.84200 1.000 49.38285 379 SER B O 1
ATOM 9364 N N . THR B 1 381 ? 96.21400 55.03400 -24.54600 1.000 49.04641 380 THR B N 1
ATOM 9365 C CA . THR B 1 381 ? 96.64200 53.69100 -24.16900 1.000 47.99310 380 THR B CA 1
ATOM 9366 C C . THR B 1 381 ? 95.69300 53.06400 -23.15700 1.000 46.56803 380 THR B C 1
ATOM 9367 O O . THR B 1 381 ? 95.60500 51.83500 -23.07100 1.000 45.84715 380 THR B O 1
ATOM 9371 N N . GLN B 1 382 ? 94.98500 53.88600 -22.38400 1.000 45.95374 381 GLN B N 1
ATOM 9372 C CA . GLN B 1 382 ? 93.98900 53.41500 -21.44000 1.000 45.01687 381 GLN B CA 1
ATOM 9373 C C . GLN B 1 382 ? 92.63300 54.02200 -21.78400 1.000 43.09290 381 GLN B C 1
ATOM 9374 O O . GLN B 1 382 ? 92.56000 55.20200 -22.14400 1.000 43.73510 381 GLN B O 1
ATOM 9380 N N . PRO B 1 383 ? 91.54000 53.24900 -21.69200 1.000 40.79502 382 PRO B N 1
ATOM 9381 C CA . PRO B 1 383 ? 91.49000 51.83800 -21.29200 1.000 39.07579 382 PRO B CA 1
ATOM 9382 C C . PRO B 1 383 ? 92.00800 50.87600 -22.35600 1.000 39.90832 382 PRO B C 1
ATOM 9383 O O . PRO B 1 383 ? 92.13700 51.24300 -23.52300 1.000 41.24278 382 PRO B O 1
ATOM 9387 N N . ASN B 1 384 ? 92.31400 49.65100 -21.93300 1.000 39.64963 383 ASN B N 1
ATOM 9388 C CA . ASN B 1 384 ? 92.64600 48.55700 -22.84500 1.000 40.86630 383 ASN B CA 1
ATOM 9389 C C . ASN B 1 384 ? 91.32100 47.92100 -23.24700 1.000 41.40678 383 ASN B C 1
ATOM 9390 O O . ASN B 1 384 ? 90.81500 47.01200 -22.58700 1.000 41.31865 383 ASN B O 1
ATOM 9395 N N . LEU B 1 385 ? 90.74100 48.41700 -24.33700 1.000 42.49409 384 LEU B N 1
ATOM 9396 C CA . LEU B 1 385 ? 89.38100 48.05000 -24.71700 1.000 42.72928 384 LEU B CA 1
ATOM 9397 C C . LEU B 1 385 ? 89.36500 46.68600 -25.39800 1.000 43.39394 384 LEU B C 1
ATOM 9398 O O . LEU B 1 385 ? 90.03500 46.48400 -26.41500 1.000 44.02118 384 LEU B O 1
ATOM 9403 N N . SER B 1 386 ? 88.58300 45.76000 -24.84800 1.000 42.78311 385 SER B N 1
ATOM 9404 C CA . SER B 1 386 ? 88.39800 44.43400 -25.42000 1.000 43.14231 385 SER B CA 1
ATOM 9405 C C . SER B 1 386 ? 86.92600 44.21800 -25.74000 1.000 42.20419 385 SER B C 1
ATOM 9406 O O . SER B 1 386 ? 86.05100 44.53600 -24.92900 1.000 41.42090 385 SER B O 1
ATOM 9409 N N . VAL B 1 387 ? 86.65800 43.67700 -26.92600 1.000 41.50103 386 VAL B N 1
ATOM 9410 C CA . VAL B 1 387 ? 85.30400 43.40200 -27.39400 1.000 40.61476 386 VAL B CA 1
ATOM 9411 C C . VAL B 1 387 ? 85.07900 41.89600 -27.37300 1.000 40.63885 386 VAL B C 1
ATOM 9412 O O . VAL B 1 387 ? 85.89400 41.13100 -27.90500 1.000 40.50510 386 VAL B O 1
ATOM 9416 N N . ARG B 1 388 ? 83.97000 41.47500 -26.76700 1.000 40.07395 387 ARG B N 1
ATOM 9417 C CA . ARG B 1 388 ? 83.58300 40.06900 -26.71900 1.000 40.49730 387 ARG B CA 1
ATOM 9418 C C . ARG B 1 388 ? 82.81100 39.73100 -27.98900 1.000 41.24623 387 ARG B C 1
ATOM 9419 O O . ARG B 1 388 ? 81.65500 40.13700 -28.14600 1.000 41.59507 387 ARG B O 1
ATOM 9427 N N . TYR B 1 389 ? 83.44200 38.98200 -28.88700 1.000 41.83791 388 TYR B N 1
ATOM 9428 C CA . TYR B 1 389 ? 82.77000 38.56900 -30.10700 1.000 42.95166 388 TYR B CA 1
ATOM 9429 C C . TYR B 1 389 ? 81.86500 37.37200 -29.84100 1.000 42.93635 388 TYR B C 1
ATOM 9430 O O . TYR B 1 389 ? 82.15600 36.51700 -28.99800 1.000 42.31267 388 TYR B O 1
ATOM 9439 N N . HIS B 1 390 ? 80.75500 37.32600 -30.57200 1.000 42.94735 389 HIS B N 1
ATOM 9440 C CA . HIS B 1 390 ? 79.90500 36.14700 -30.62500 1.000 43.80109 389 HIS B CA 1
ATOM 9441 C C . HIS B 1 390 ? 79.17000 36.16000 -31.95800 1.000 45.53346 389 HIS B C 1
ATOM 9442 O O . HIS B 1 390 ? 79.04500 37.20100 -32.61000 1.000 45.49510 389 HIS B O 1
ATOM 9449 N N . ALA B 1 391 ? 78.69800 34.97900 -32.36300 1.000 46.93937 390 ALA B N 1
ATOM 9450 C CA . ALA B 1 391 ? 78.06400 34.83700 -33.67000 1.000 48.63581 390 ALA B CA 1
ATOM 9451 C C . ALA B 1 391 ? 76.92600 35.83300 -33.85500 1.000 50.18106 390 ALA B C 1
ATOM 9452 O O . ALA B 1 391 ? 76.71800 36.35300 -34.95700 1.000 52.45846 390 ALA B O 1
ATOM 9454 N N . GLY B 1 392 ? 76.17900 36.11200 -32.78800 1.000 49.61359 391 GLY B N 1
ATOM 9455 C CA . GLY B 1 392 ? 75.03100 36.99200 -32.88100 1.000 50.24964 391 GLY B CA 1
ATOM 9456 C C . GLY B 1 392 ? 75.34700 38.46600 -32.98200 1.000 49.33547 391 GLY B C 1
ATOM 9457 O O . GLY B 1 392 ? 74.43500 39.26200 -33.22500 1.000 49.95148 391 GLY B O 1
ATOM 9458 N N . MET B 1 393 ? 76.60600 38.85600 -32.79500 1.000 48.66095 392 MET B N 1
ATOM 9459 C CA . MET B 1 393 ? 76.96200 40.26500 -32.89900 1.000 49.17785 392 MET B CA 1
ATOM 9460 C C . MET B 1 393 ? 76.64200 40.78700 -34.29400 1.000 49.67735 392 MET B C 1
ATOM 9461 O O . MET B 1 393 ? 76.93800 40.13800 -35.30100 1.000 50.09141 392 MET B O 1
ATOM 9466 N N . SER B 1 394 ? 76.04000 41.97400 -34.34600 1.000 49.25979 393 SER B N 1
ATOM 9467 C CA . SER B 1 394 ? 75.55300 42.52900 -35.59900 1.000 49.87419 393 SER B CA 1
ATOM 9468 C C . SER B 1 394 ? 76.70200 43.07500 -36.43600 1.000 50.96847 393 SER B C 1
ATOM 9469 O O . SER B 1 394 ? 77.73600 43.50100 -35.91300 1.000 49.31879 393 SER B O 1
ATOM 9472 N N . ASN B 1 395 ? 76.50500 43.05800 -37.75700 1.000 52.96526 394 ASN B N 1
ATOM 9473 C CA . ASN B 1 395 ? 77.47700 43.66800 -38.65700 1.000 54.50161 394 ASN B CA 1
ATOM 9474 C C . ASN B 1 395 ? 77.65900 45.14800 -38.34000 1.000 53.89722 394 ASN B C 1
ATOM 9475 O O . ASN B 1 395 ? 78.77100 45.68100 -38.44100 1.000 55.02364 394 ASN B O 1
ATOM 9480 N N . ASP B 1 396 ? 76.57900 45.82600 -37.94700 1.000 53.30148 395 ASP B N 1
ATOM 9481 C CA . ASP B 1 396 ? 76.67500 47.24100 -37.60300 1.000 53.44796 395 ASP B CA 1
ATOM 9482 C C . ASP B 1 396 ? 77.70000 47.46500 -36.49900 1.000 52.11861 395 ASP B C 1
ATOM 9483 O O . ASP B 1 396 ? 78.58500 48.31900 -36.61900 1.000 52.43728 395 ASP B O 1
ATOM 9488 N N . PHE B 1 397 ? 77.59600 46.70200 -35.41000 1.000 50.14384 396 PHE B N 1
ATOM 9489 C CA . PHE B 1 397 ? 78.53300 46.87900 -34.30700 1.000 48.25060 396 PHE B CA 1
ATOM 9490 C C . PHE B 1 397 ? 79.93400 46.42300 -34.69600 1.000 48.70363 396 PHE B C 1
ATOM 9491 O O . PHE B 1 397 ? 80.92600 47.06400 -34.32800 1.000 48.19066 396 PHE B O 1
ATOM 9499 N N . LEU B 1 398 ? 80.03700 45.31700 -35.43700 1.000 49.39463 397 LEU B N 1
ATOM 9500 C CA . LEU B 1 398 ? 81.34500 44.86800 -35.90500 1.000 50.54422 397 LEU B CA 1
ATOM 9501 C C . LEU B 1 398 ? 81.95200 45.88300 -36.86400 1.000 51.96626 397 LEU B C 1
ATOM 9502 O O . LEU B 1 398 ? 83.17200 46.08300 -36.88000 1.000 51.85598 397 LEU B O 1
ATOM 9507 N N . ASP B 1 399 ? 81.11500 46.53200 -37.67500 1.000 53.89085 398 ASP B N 1
ATOM 9508 C CA . ASP B 1 399 ? 81.60600 47.61000 -38.52600 1.000 56.08450 398 ASP B CA 1
ATOM 9509 C C . ASP B 1 399 ? 82.09000 48.78500 -37.68700 1.000 55.25450 398 ASP B C 1
ATOM 9510 O O . ASP B 1 399 ? 83.15900 49.34700 -37.95300 1.000 55.43500 398 ASP B O 1
ATOM 9515 N N . ALA B 1 400 ? 81.32200 49.16300 -36.66200 1.000 54.11319 399 ALA B N 1
ATOM 9516 C CA . ALA B 1 400 ? 81.75400 50.23000 -35.76700 1.000 52.75604 399 ALA B CA 1
ATOM 9517 C C . ALA B 1 400 ? 83.08200 49.89600 -35.10100 1.000 51.45509 399 ALA B C 1
ATOM 9518 O O . ALA B 1 400 ? 83.86200 50.80000 -34.78000 1.000 52.27525 399 ALA B O 1
ATOM 9520 N N . CYS B 1 401 ? 83.35900 48.60800 -34.88600 1.000 50.30182 400 CYS B N 1
ATOM 9521 C CA . CYS B 1 401 ? 84.62600 48.22100 -34.27700 1.000 48.97338 400 CYS B CA 1
ATOM 9522 C C . CYS B 1 401 ? 85.79100 48.43600 -35.23500 1.000 49.45557 400 CYS B C 1
ATOM 9523 O O . CYS B 1 401 ? 86.85400 48.91500 -34.82600 1.000 48.88617 400 CYS B O 1
ATOM 9526 N N . VAL B 1 402 ? 85.61400 48.08000 -36.51000 1.000 49.73175 401 VAL B N 1
ATOM 9527 C CA . VAL B 1 402 ? 86.67400 48.30400 -37.48900 1.000 50.00122 401 VAL B CA 1
ATOM 9528 C C . VAL B 1 402 ? 86.93400 49.79600 -37.65200 1.000 50.80634 401 VAL B C 1
ATOM 9529 O O . VAL B 1 402 ? 88.08200 50.22700 -37.81600 1.000 50.97301 401 VAL B O 1
ATOM 9533 N N . GLN B 1 403 ? 85.87400 50.60900 -37.60500 1.000 51.49070 402 GLN B N 1
ATOM 9534 C CA . GLN B 1 403 ? 86.05100 52.05700 -37.66800 1.000 51.78987 402 GLN B CA 1
ATOM 9535 C C . GLN B 1 403 ? 87.06500 52.53100 -36.63300 1.000 49.91706 402 GLN B C 1
ATOM 9536 O O . GLN B 1 403 ? 87.89000 53.40700 -36.91600 1.000 52.64905 402 GLN B O 1
ATOM 9542 N N . VAL B 1 404 ? 87.02000 51.96100 -35.42700 1.000 47.13881 403 VAL B N 1
ATOM 9543 C CA . VAL B 1 404 ? 87.95500 52.37800 -34.38800 1.000 46.72722 403 VAL B CA 1
ATOM 9544 C C . VAL B 1 404 ? 89.32700 51.74800 -34.60400 1.000 47.86307 403 VAL B C 1
ATOM 9545 O O . VAL B 1 404 ? 90.35100 52.35800 -34.27300 1.000 48.49085 403 VAL B O 1
ATOM 9549 N N . ILE B 1 405 ? 89.38000 50.52900 -35.14900 1.000 48.25342 404 ILE B N 1
ATOM 9550 C CA . ILE B 1 405 ? 90.66900 49.91200 -35.44800 1.000 48.91474 404 ILE B CA 1
ATOM 9551 C C . ILE B 1 405 ? 91.44400 50.76600 -36.43800 1.000 51.36334 404 ILE B C 1
ATOM 9552 O O . ILE B 1 405 ? 92.67700 50.85100 -36.37300 1.000 51.42255 404 ILE B O 1
ATOM 9557 N N . ARG B 1 406 ? 90.74100 51.41300 -37.36700 1.000 52.88141 405 ARG B N 1
ATOM 9558 C CA . ARG B 1 406 ? 91.38900 52.27000 -38.34800 1.000 55.02778 405 ARG B CA 1
ATOM 9559 C C . ARG B 1 406 ? 91.92600 53.55900 -37.74300 1.000 55.20010 405 ARG B C 1
ATOM 9560 O O . ARG B 1 406 ? 92.62900 54.29900 -38.43900 1.000 57.39461 405 ARG B O 1
ATOM 9568 N N . CYS B 1 407 ? 91.61700 53.84900 -36.47600 1.000 53.28486 406 CYS B N 1
ATOM 9569 C CA . CYS B 1 407 ? 92.17800 55.02700 -35.82600 1.000 52.09067 406 CYS B CA 1
ATOM 9570 C C . CYS B 1 407 ? 93.64300 54.84300 -35.45500 1.000 52.51064 406 CYS B C 1
ATOM 9571 O O . CYS B 1 407 ? 94.28900 55.81600 -35.05300 1.000 53.46743 406 CYS B O 1
ATOM 9574 N N . GLY B 1 408 ? 94.17400 53.62900 -35.57600 1.000 52.10146 407 GLY B N 1
ATOM 9575 C CA . GLY B 1 408 ? 95.60700 53.43000 -35.51600 1.000 52.69820 407 GLY B CA 1
ATOM 9576 C C . GLY B 1 408 ? 96.22300 53.48800 -34.14000 1.000 52.14019 407 GLY B C 1
ATOM 9577 O O . GLY B 1 408 ? 97.37600 53.91300 -34.00800 1.000 53.23000 407 GLY B O 1
ATOM 9578 N N . PHE B 1 409 ? 95.49400 53.07300 -33.10200 1.000 50.04654 408 PHE B N 1
ATOM 9579 C CA . PHE B 1 409 ? 96.07800 52.95600 -31.77200 1.000 49.29058 408 PHE B CA 1
ATOM 9580 C C . PHE B 1 409 ? 95.87500 51.56900 -31.17000 1.000 49.14449 408 PHE B C 1
ATOM 9581 O O . PHE B 1 409 ? 96.09500 51.39100 -29.96700 1.000 48.06537 408 PHE B O 1
ATOM 9589 N N . GLY B 1 410 ? 95.46900 50.58500 -31.97400 1.000 50.51488 409 GLY B N 1
ATOM 9590 C CA . GLY B 1 410 ? 95.52700 49.19100 -31.58400 1.000 49.88166 409 GLY B CA 1
ATOM 9591 C C . GLY B 1 410 ? 94.25200 48.59500 -31.03500 1.000 48.53056 409 GLY B C 1
ATOM 9592 O O . GLY B 1 410 ? 94.26600 47.42500 -30.63000 1.000 48.17192 409 GLY B O 1
ATOM 9593 N N . MET B 1 411 ? 93.15400 49.33600 -31.02200 1.000 48.01357 410 MET B N 1
ATOM 9594 C CA . MET B 1 411 ? 91.93300 48.91800 -30.35300 1.000 46.88333 410 MET B CA 1
ATOM 9595 C C . MET B 1 411 ? 90.72900 49.11100 -31.25900 1.000 46.98784 410 MET B C 1
ATOM 9596 O O . MET B 1 411 ? 90.76700 49.91700 -32.19500 1.000 47.46761 410 MET B O 1
ATOM 9601 N N . PRO B 1 412 ? 89.63300 48.37300 -31.00900 1.000 46.58381 411 PRO B N 1
ATOM 9602 C CA . PRO B 1 412 ? 89.53500 47.33300 -29.97600 1.000 45.25468 411 PRO B CA 1
ATOM 9603 C C . PRO B 1 412 ? 90.19400 46.00700 -30.34800 1.000 46.13125 411 PRO B C 1
ATOM 9604 O O . PRO B 1 412 ? 90.30500 45.66700 -31.52800 1.000 46.73840 411 PRO B O 1
ATOM 9608 N N . ALA B 1 413 ? 90.63500 45.27300 -29.33200 1.000 45.24367 412 ALA B N 1
ATOM 9609 C CA . ALA B 1 413 ? 91.01400 43.87900 -29.48500 1.000 46.12294 412 ALA B CA 1
ATOM 9610 C C . ALA B 1 413 ? 89.77300 43.00300 -29.32600 1.000 46.67547 412 ALA B C 1
ATOM 9611 O O . ALA B 1 413 ? 88.71000 43.46100 -28.90100 1.000 46.25162 412 ALA B O 1
ATOM 9613 N N . PHE B 1 414 ? 89.91400 41.72500 -29.66800 1.000 47.76086 413 PHE B N 1
ATOM 9614 C CA . PHE B 1 414 ? 88.77700 40.81600 -29.69800 1.000 47.94987 413 PHE B CA 1
ATOM 9615 C C . PHE B 1 414 ? 89.04700 39.57800 -28.86200 1.000 47.73737 413 PHE B C 1
ATOM 9616 O O . PHE B 1 414 ? 90.11200 38.96500 -28.97400 1.000 47.60253 413 PHE B O 1
ATOM 9624 N N . ASN B 1 415 ? 88.08000 39.23000 -28.01900 1.000 47.03514 414 ASN B N 1
ATOM 9625 C CA . ASN B 1 415 ? 87.95600 37.91300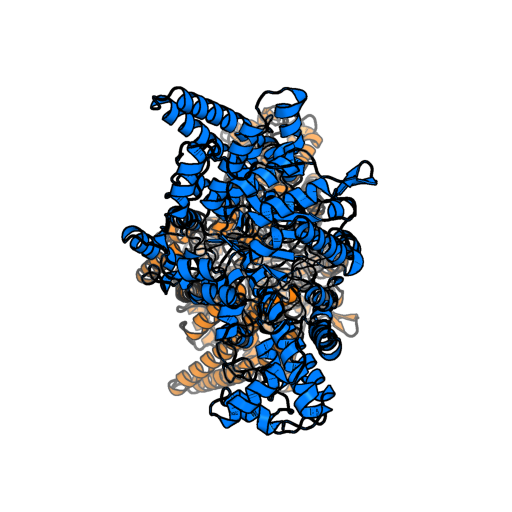 -27.41400 1.000 46.42559 414 ASN B CA 1
ATOM 9626 C C . ASN B 1 415 ? 86.74900 37.21900 -28.03500 1.000 46.00056 414 ASN B C 1
ATOM 9627 O O . ASN B 1 415 ? 85.93700 37.84300 -28.72300 1.000 46.85495 414 ASN B O 1
ATOM 9632 N N . ASN B 1 416 ? 86.62800 35.91500 -27.78900 1.000 44.38156 415 ASN B N 1
ATOM 9633 C CA . ASN B 1 416 ? 85.71300 35.06600 -28.55200 1.000 43.66280 415 ASN B CA 1
ATOM 9634 C C . ASN B 1 416 ? 84.85600 34.21900 -27.61800 1.000 42.07049 415 ASN B C 1
ATOM 9635 O O . ASN B 1 416 ? 85.33100 33.22100 -27.06900 1.000 41.60950 415 ASN B O 1
ATOM 9640 N N . ASP B 1 417 ? 83.58100 34.60100 -27.46700 1.000 41.17795 416 ASP B N 1
ATOM 9641 C CA . ASP B 1 417 ? 82.66200 33.79400 -26.67300 1.000 40.48872 416 ASP B CA 1
ATOM 9642 C C . ASP B 1 417 ? 82.56500 32.36900 -27.20400 1.000 41.68124 416 ASP B C 1
ATOM 9643 O O . ASP B 1 417 ? 82.32800 31.43200 -26.43300 1.000 40.68295 416 ASP B O 1
ATOM 9648 N N . GLU B 1 418 ? 82.73100 32.19200 -28.51900 1.000 43.50860 417 GLU B N 1
ATOM 9649 C CA . GLU B 1 418 ? 82.51800 30.89100 -29.14100 1.000 44.89486 417 GLU B CA 1
ATOM 9650 C C . GLU B 1 418 ? 83.49600 29.83300 -28.64800 1.000 45.09407 417 GLU B C 1
ATOM 9651 O O . GLU B 1 418 ? 83.25700 28.64200 -28.87000 1.000 45.63290 417 GLU B O 1
ATOM 9657 N N . ILE B 1 419 ? 84.58700 30.23100 -27.98800 1.000 45.25913 418 ILE B N 1
ATOM 9658 C CA . ILE B 1 419 ? 85.50200 29.29500 -27.35100 1.000 45.74209 418 ILE B CA 1
ATOM 9659 C C . ILE B 1 419 ? 85.54800 29.48600 -25.83900 1.000 44.84283 418 ILE B C 1
ATOM 9660 O O . ILE B 1 419 ? 85.66700 28.51000 -25.09000 1.000 43.69034 418 ILE B O 1
ATOM 9665 N N . VAL B 1 420 ? 85.44100 30.72900 -25.36400 1.000 44.61811 419 VAL B N 1
ATOM 9666 C CA . VAL B 1 420 ? 85.59000 30.99100 -23.93400 1.000 44.01074 419 VAL B CA 1
ATOM 9667 C C . VAL B 1 420 ? 84.43900 30.37000 -23.15000 1.000 43.25599 419 VAL B C 1
ATOM 9668 O O . VAL B 1 420 ? 84.65200 29.67800 -22.14600 1.000 43.12525 419 VAL B O 1
ATOM 9672 N N . ILE B 1 421 ? 83.20100 30.61400 -23.58800 1.000 42.57792 420 ILE B N 1
ATOM 9673 C CA . ILE B 1 421 ? 82.04300 30.13100 -22.83500 1.000 41.77664 420 ILE B CA 1
ATOM 9674 C C . ILE B 1 421 ? 82.00500 28.60800 -22.77500 1.000 42.20215 420 ILE B C 1
ATOM 9675 O O . ILE B 1 421 ? 81.86200 28.05900 -21.67000 1.000 40.99051 420 ILE B O 1
ATOM 9680 N N . PRO B 1 422 ? 82.11900 27.87400 -23.88800 1.000 42.50165 421 PRO B N 1
ATOM 9681 C CA . PRO B 1 422 ? 82.07700 26.40500 -23.78400 1.000 44.20665 421 PRO B CA 1
ATOM 9682 C C . PRO B 1 422 ? 83.15600 25.83000 -22.88300 1.000 44.16139 421 PRO B C 1
ATOM 9683 O O . PRO B 1 422 ? 82.89100 24.88200 -22.13200 1.000 45.16899 421 PRO B O 1
ATOM 9687 N N . GLU B 1 423 ? 84.37500 26.37200 -22.94000 1.000 44.31193 422 GLU B N 1
ATOM 9688 C CA . GLU B 1 423 ? 85.47800 25.78900 -22.18400 1.000 44.64651 422 GLU B CA 1
ATOM 9689 C C . GLU B 1 423 ? 85.40600 26.15800 -20.70700 1.000 43.63514 422 GLU B C 1
ATOM 9690 O O . GLU B 1 423 ? 85.71100 25.32600 -19.84500 1.000 43.82945 422 GLU B O 1
ATOM 9696 N N . PHE B 1 424 ? 85.01900 27.39700 -20.39400 1.000 41.82012 423 PHE B N 1
ATOM 9697 C CA . PHE B 1 424 ? 84.80200 27.76400 -18.99900 1.000 39.89224 423 PHE B CA 1
ATOM 9698 C C . PHE B 1 424 ? 83.76900 26.84400 -18.35800 1.000 40.62730 423 PHE B C 1
ATOM 9699 O O . PHE B 1 424 ? 83.97000 26.34400 -17.24700 1.000 40.56999 423 PHE B O 1
ATOM 9707 N N . ILE B 1 425 ? 82.65600 26.60000 -19.05300 1.000 41.62550 424 ILE B N 1
ATOM 9708 C CA . ILE B 1 425 ? 81.65000 25.68400 -18.52300 1.000 42.41055 424 ILE B CA 1
ATOM 9709 C C . ILE B 1 425 ? 82.23800 24.28700 -18.36100 1.000 44.40727 424 ILE B C 1
ATOM 9710 O O . ILE B 1 425 ? 81.99700 23.61100 -17.35300 1.000 47.21613 424 ILE B O 1
ATOM 9715 N N . LYS B 1 426 ? 83.02200 23.83300 -19.34400 1.000 45.47617 425 LYS B N 1
ATOM 9716 C CA . LYS B 1 426 ? 83.67400 22.53300 -19.21900 1.000 47.70103 425 LYS B CA 1
ATOM 9717 C C . LYS B 1 426 ? 84.52900 22.46600 -17.95700 1.000 47.39576 425 LYS B C 1
ATOM 9718 O O . LYS B 1 426 ? 84.52900 21.45100 -17.25100 1.000 47.66789 425 LYS B O 1
ATOM 9724 N N . LEU B 1 427 ? 85.26500 23.54200 -17.65900 1.000 46.25955 426 LEU B N 1
ATOM 9725 C CA . LEU B 1 427 ? 86.13700 23.55100 -16.48900 1.000 46.34931 426 LEU B CA 1
ATOM 9726 C C . LEU B 1 427 ? 85.34700 23.46700 -15.18900 1.000 45.31993 426 LEU B C 1
ATOM 9727 O O . LEU B 1 427 ? 85.84800 22.92800 -14.19500 1.000 46.06140 426 LEU B O 1
ATOM 9732 N N . GLY B 1 428 ? 84.13000 24.00100 -15.17100 1.000 43.23507 427 GLY B N 1
ATOM 9733 C CA . GLY B 1 428 ? 83.33000 24.00400 -13.96600 1.000 41.87790 427 GLY B CA 1
ATOM 9734 C C . GLY B 1 428 ? 82.82500 25.38200 -13.59600 1.000 41.13061 427 GLY B C 1
ATOM 9735 O O . GLY B 1 428 ? 82.32800 25.58700 -12.48400 1.000 41.09072 427 GLY B O 1
ATOM 9736 N N . VAL B 1 429 ? 82.96100 26.34300 -14.50900 1.000 40.28298 428 VAL B N 1
ATOM 9737 C CA . VAL B 1 429 ? 82.35000 27.64800 -14.30200 1.000 39.63100 428 VAL B CA 1
ATOM 9738 C C . VAL B 1 429 ? 80.84800 27.52500 -14.51400 1.000 40.58803 428 VAL B C 1
ATOM 9739 O O . VAL B 1 429 ? 80.39100 26.94900 -15.51000 1.000 41.23234 428 VAL B O 1
ATOM 9743 N N . GLU B 1 430 ? 80.07200 28.05200 -13.57100 1.000 40.71339 429 GLU B N 1
ATOM 9744 C CA . GLU B 1 430 ? 78.62200 27.97900 -13.68700 1.000 42.05987 429 GLU B CA 1
ATOM 9745 C C . GLU B 1 430 ? 78.15300 28.76000 -14.90900 1.000 43.94359 429 GLU B C 1
ATOM 9746 O O . GLU B 1 430 ? 78.74400 29.77300 -15.29400 1.000 43.44656 429 GLU B O 1
ATOM 9752 N N . LYS B 1 431 ? 77.07800 28.26600 -15.52900 1.000 46.54924 430 LYS B N 1
ATOM 9753 C CA . LYS B 1 431 ? 76.62700 28.81200 -16.80700 1.000 48.45304 430 LYS B CA 1
ATOM 9754 C C . LYS B 1 431 ? 76.40800 30.32000 -16.72700 1.000 49.71644 430 LYS B C 1
ATOM 9755 O O . LYS B 1 431 ? 76.88100 31.07200 -17.58600 1.000 48.41925 430 LYS B O 1
ATOM 9761 N N . GLU B 1 432 ? 75.68100 30.77900 -15.70400 1.000 52.02567 431 GLU B N 1
ATOM 9762 C CA . GLU B 1 432 ? 75.43100 32.20800 -15.56800 1.000 54.40830 431 GLU B CA 1
ATOM 9763 C C . GLU B 1 432 ? 76.73500 32.98500 -15.47000 1.000 49.63500 431 GLU B C 1
ATOM 9764 O O . GLU B 1 432 ? 76.85200 34.09000 -16.01400 1.000 50.71325 431 GLU B O 1
ATOM 9770 N N . ASP B 1 433 ? 77.73300 32.42400 -14.78300 1.000 45.26195 432 ASP B N 1
ATOM 9771 C CA . ASP B 1 433 ? 79.01200 33.11700 -14.64800 1.000 41.61148 432 ASP B CA 1
ATOM 9772 C C . ASP B 1 433 ? 79.80800 33.06900 -15.94600 1.000 39.88913 432 ASP B C 1
ATOM 9773 O O . ASP B 1 433 ? 80.46500 34.05000 -16.31300 1.000 38.47753 432 ASP B O 1
ATOM 9778 N N . ALA B 1 434 ? 79.76800 31.93500 -16.65000 1.000 38.99204 433 ALA B N 1
ATOM 9779 C CA . ALA B 1 434 ? 80.54800 31.79900 -17.87400 1.000 38.72409 433 ALA B CA 1
ATOM 9780 C C . ALA B 1 434 ? 80.10600 32.81200 -18.92400 1.000 38.57457 433 ALA B C 1
ATOM 9781 O O . ALA B 1 434 ? 80.94100 33.40500 -19.61700 1.000 38.36508 433 ALA B O 1
ATOM 9783 N N . TYR B 1 435 ? 78.79500 33.03300 -19.05100 1.000 39.13290 434 TYR B N 1
ATOM 9784 C CA . TYR B 1 435 ? 78.29500 34.00700 -20.01200 1.000 40.30716 434 TYR B CA 1
ATOM 9785 C C . TYR B 1 435 ? 78.64200 35.44000 -19.62500 1.000 39.87145 434 TYR B C 1
ATOM 9786 O O . TYR B 1 435 ? 78.62300 36.32100 -20.49200 1.000 39.85668 434 TYR B O 1
ATOM 9795 N N . ASP B 1 436 ? 78.95800 35.69600 -18.35300 1.000 38.58127 435 ASP B N 1
ATOM 9796 C CA . ASP B 1 436 ? 79.29300 37.03400 -17.88400 1.000 38.28819 435 ASP B CA 1
ATOM 9797 C C . ASP B 1 436 ? 80.79700 37.22300 -17.69600 1.000 37.08564 435 ASP B C 1
ATOM 9798 O O . ASP B 1 436 ? 81.21800 38.08100 -16.91200 1.000 36.75068 435 ASP B O 1
ATOM 9803 N N . TYR B 1 437 ? 81.60900 36.43400 -18.40500 1.000 36.74162 436 TYR B N 1
ATOM 9804 C CA . TYR B 1 437 ? 83.05000 36.57900 -18.28100 1.000 35.97200 436 TYR B CA 1
ATOM 9805 C C . TYR B 1 437 ? 83.49700 37.91400 -18.87400 1.000 36.48436 436 TYR B C 1
ATOM 9806 O O . TYR B 1 437 ? 82.75500 38.59600 -19.58800 1.000 36.91608 436 TYR B O 1
ATOM 9815 N N . ALA B 1 438 ? 84.73500 38.28600 -18.56500 1.000 36.54681 437 ALA B N 1
ATOM 9816 C CA . ALA B 1 438 ? 85.29200 39.53800 -19.04700 1.000 37.75303 437 ALA B CA 1
ATOM 9817 C C . ALA B 1 438 ? 86.76100 39.34500 -19.38000 1.000 38.99189 437 ALA B C 1
ATOM 9818 O O . ALA B 1 438 ? 87.39300 38.36800 -18.97100 1.000 37.85866 437 ALA B O 1
ATOM 9820 N N . ALA B 1 439 ? 87.29700 40.29300 -20.14100 1.000 39.83715 438 ALA B N 1
ATOM 9821 C CA . ALA B 1 439 ? 88.72700 40.32200 -20.40000 1.000 40.49191 438 ALA B CA 1
ATOM 9822 C C . ALA B 1 439 ? 89.44800 41.00200 -19.24700 1.000 40.69701 438 ALA B C 1
ATOM 9823 O O . ALA B 1 439 ? 88.97800 42.00700 -18.70300 1.000 41.71183 438 ALA B O 1
ATOM 9825 N N . ILE B 1 440 ? 90.59300 40.44000 -18.87300 1.000 40.37241 439 ILE B N 1
ATOM 9826 C CA . ILE B 1 440 ? 91.42600 40.96900 -17.80200 1.000 39.88912 439 ILE B CA 1
ATOM 9827 C C . ILE B 1 440 ? 92.76200 41.38300 -18.40200 1.000 41.90050 439 ILE B C 1
ATOM 9828 O O . ILE B 1 440 ? 93.33600 40.65100 -19.21600 1.000 41.63963 439 ILE B O 1
ATOM 9833 N N . GLY B 1 441 ? 93.24000 42.56400 -18.01700 1.000 44.41015 440 GLY B N 1
ATOM 9834 C CA . GLY B 1 441 ? 94.52100 43.07000 -18.47100 1.000 47.45050 440 GLY B CA 1
ATOM 9835 C C . GLY B 1 441 ? 94.67000 43.10700 -19.97900 1.000 49.06917 440 GLY B C 1
ATOM 9836 O O . GLY B 1 441 ? 94.22200 44.05400 -20.63300 1.000 50.29271 440 GLY B O 1
ATOM 9837 N N . CYS B 1 442 ? 95.28700 42.07100 -20.53900 1.000 49.13969 441 CYS B N 1
ATOM 9838 C CA . CYS B 1 442 ? 95.54600 42.02600 -21.97300 1.000 50.03894 441 CYS B CA 1
ATOM 9839 C C . CYS B 1 442 ? 94.52400 41.16000 -22.69500 1.000 49.77592 441 CYS B C 1
ATOM 9840 O O . CYS B 1 442 ? 93.50900 41.66100 -23.19300 1.000 50.60989 441 CYS B O 1
ATOM 9843 N N . ILE B 1 443 ? 94.79500 39.81600 -22.74300 1.000 48.78083 442 ILE B N 1
ATOM 9844 C CA . ILE B 1 443 ? 93.92500 38.89000 -23.51400 1.000 48.18748 442 ILE B CA 1
ATOM 9845 C C . ILE B 1 443 ? 93.27500 37.86300 -22.59300 1.000 47.13172 442 ILE B C 1
ATOM 9846 O O . ILE B 1 443 ? 92.30300 37.27200 -23.01600 1.000 46.57111 442 ILE B O 1
ATOM 9851 N N . GLU B 1 444 ? 93.78900 37.70800 -21.37600 1.000 45.99728 443 GLU B N 1
ATOM 9852 C CA . GLU B 1 444 ? 93.28300 36.71700 -20.39300 1.000 45.26746 443 GLU B CA 1
ATOM 9853 C C . GLU B 1 444 ? 91.81900 36.98700 -20.02100 1.000 44.30316 443 GLU B C 1
ATOM 9854 O O . GLU B 1 444 ? 91.38900 38.11800 -20.01600 1.000 44.80732 443 GLU B O 1
ATOM 9860 N N . THR B 1 445 ? 91.09400 35.94100 -19.68200 1.000 42.99758 444 THR B N 1
ATOM 9861 C CA . THR B 1 445 ? 89.67900 36.06000 -19.36700 1.000 41.81597 444 THR B CA 1
ATOM 9862 C C . THR B 1 445 ? 89.37500 35.46800 -17.99700 1.000 41.67277 444 THR B C 1
ATOM 9863 O O . THR B 1 445 ? 90.03800 34.53300 -17.54000 1.000 40.54100 444 THR B O 1
ATOM 9867 N N . ALA B 1 446 ? 88.34800 36.02300 -17.35600 1.000 42.02804 445 ALA B N 1
ATOM 9868 C CA . ALA B 1 446 ? 87.88300 35.56000 -16.05500 1.000 41.55063 445 ALA B CA 1
ATOM 9869 C C . ALA B 1 446 ? 86.47100 36.08800 -15.84100 1.000 40.77953 445 ALA B C 1
ATOM 9870 O O . ALA B 1 446 ? 85.97400 36.91600 -16.60800 1.000 41.52640 445 ALA B O 1
ATOM 9872 N N . VAL B 1 447 ? 85.82800 35.59400 -14.78600 1.000 40.29293 446 VAL B N 1
ATOM 9873 C CA . VAL B 1 447 ? 84.50800 36.07000 -14.38600 1.000 40.14978 446 VAL B CA 1
ATOM 9874 C C . VAL B 1 447 ? 84.73800 37.23800 -13.43300 1.000 40.39827 446 VAL B C 1
ATOM 9875 O O . VAL B 1 447 ? 85.11500 37.04400 -12.27600 1.000 38.92162 446 VAL B O 1
ATOM 9879 N N . GLY B 1 448 ? 84.51900 38.45400 -13.92200 1.000 41.55750 447 GLY B N 1
ATOM 9880 C CA . GLY B 1 448 ? 84.72900 39.63600 -13.11200 1.000 42.59094 447 GLY B CA 1
ATOM 9881 C C . GLY B 1 448 ? 83.98100 39.59400 -11.79700 1.000 42.07083 447 GLY B C 1
ATOM 9882 O O . GLY B 1 448 ? 82.79100 39.26900 -11.76200 1.000 42.51715 447 GLY B O 1
ATOM 9883 N N . GLY B 1 449 ? 84.67200 39.91400 -10.70600 1.000 41.61129 448 GLY B N 1
ATOM 9884 C CA . GLY B 1 449 ? 84.06000 39.95800 -9.39600 1.000 40.57986 448 GLY B CA 1
ATOM 9885 C C . GLY B 1 449 ? 83.89400 38.62200 -8.70500 1.000 40.56419 448 GLY B C 1
ATOM 9886 O O . GLY B 1 449 ? 83.32200 38.58200 -7.60700 1.000 40.96726 448 GLY B O 1
ATOM 9887 N N . LYS B 1 450 ? 84.37800 37.52400 -9.30100 1.000 40.32295 449 LYS B N 1
ATOM 9888 C CA . LYS B 1 450 ? 84.20900 36.20900 -8.69300 1.000 40.04332 449 LYS B CA 1
ATOM 9889 C C . LYS B 1 450 ? 85.43400 35.31600 -8.87000 1.000 38.54199 449 LYS B C 1
ATOM 9890 O O . LYS B 1 450 ? 85.33300 34.09900 -8.68000 1.000 38.35616 449 LYS B O 1
ATOM 9896 N N . TRP B 1 451 ? 86.58500 35.88500 -9.21300 1.000 36.75841 450 TRP B N 1
ATOM 9897 C CA . TRP B 1 451 ? 87.74800 35.12100 -9.63500 1.000 36.04756 450 TRP B CA 1
ATOM 9898 C C . TRP B 1 451 ? 88.97000 35.57400 -8.85400 1.000 34.71548 450 TRP B C 1
ATOM 9899 O O . TRP B 1 451 ? 89.10700 36.75200 -8.51200 1.000 34.19759 450 TRP B O 1
ATOM 9910 N N . GLY B 1 452 ? 89.85800 34.62500 -8.57700 1.000 34.17726 451 GLY B N 1
ATOM 9911 C CA . GLY B 1 452 ? 91.11000 34.93100 -7.92500 1.000 33.61521 451 GLY B CA 1
ATOM 9912 C C . GLY B 1 452 ? 92.02200 35.74900 -8.82100 1.000 34.23576 451 GLY B C 1
ATOM 9913 O O . GLY B 1 452 ? 91.68200 36.13200 -9.94100 1.000 34.29235 451 GLY B O 1
ATOM 9914 N N . TYR B 1 453 ? 93.21900 36.02000 -8.30400 1.000 34.99118 452 TYR B N 1
ATOM 9915 C CA . TYR B 1 453 ? 94.18800 36.79500 -9.06000 1.000 35.85437 452 TYR B CA 1
ATOM 9916 C C . TYR B 1 453 ? 94.74500 35.99000 -10.23300 1.000 35.56330 452 TYR B C 1
ATOM 9917 O O . TYR B 1 453 ? 94.68900 34.75800 -10.26500 1.000 35.05105 452 TYR B O 1
ATOM 9926 N N . ARG B 1 454 ? 95.30200 36.71700 -11.20000 1.000 36.38207 453 ARG B N 1
ATOM 9927 C CA . ARG B 1 454 ? 96.23500 36.15600 -12.17400 1.000 37.21064 453 ARG B CA 1
ATOM 9928 C C . ARG B 1 454 ? 95.63600 34.98400 -12.94900 1.000 38.05983 453 ARG B C 1
ATOM 9929 O O . ARG B 1 454 ? 96.22100 33.90100 -13.02500 1.000 37.28786 453 ARG B O 1
ATOM 9937 N N . CYS B 1 455 ? 94.46100 35.20400 -13.54400 1.000 38.70089 454 CYS B N 1
ATOM 9938 C CA . CYS B 1 455 ? 93.98000 34.24800 -14.53800 1.000 40.13503 454 CYS B CA 1
ATOM 9939 C C . CYS B 1 455 ? 95.09100 33.91900 -15.52900 1.000 39.43170 454 CYS B C 1
ATOM 9940 O O . CYS B 1 455 ? 95.16600 32.79400 -16.03600 1.000 39.70366 454 CYS B O 1
ATOM 9943 N N . THR B 1 456 ? 95.95700 34.89100 -15.81600 1.000 38.58683 455 THR B N 1
ATOM 9944 C CA . THR B 1 456 ? 97.29900 34.63500 -16.31500 1.000 37.91459 455 THR B CA 1
ATOM 9945 C C . THR B 1 456 ? 98.23900 35.61600 -15.62600 1.000 37.74828 455 THR B C 1
ATOM 9946 O O . THR B 1 456 ? 97.80500 36.56800 -14.96900 1.000 37.38561 455 THR B O 1
ATOM 9950 N N . GLY B 1 457 ? 99.53800 35.37200 -15.76500 1.000 38.09375 456 GLY B N 1
ATOM 9951 C CA . GLY B 1 457 ? 100.52800 36.28500 -15.23000 1.000 37.57340 456 GLY B CA 1
ATOM 9952 C C . GLY B 1 457 ? 101.43500 35.65900 -14.19400 1.000 37.20750 456 GLY B C 1
ATOM 9953 O O . GLY B 1 457 ? 102.07200 36.36600 -13.40600 1.000 37.06516 456 GLY B O 1
ATOM 9954 N N . MET B 1 458 ? 101.50000 34.33200 -14.17900 1.000 37.43179 457 MET B N 1
ATOM 9955 C CA . MET B 1 458 ? 102.36900 33.63200 -13.24200 1.000 37.53521 457 MET B CA 1
ATOM 9956 C C . MET B 1 458 ? 103.77900 33.53800 -13.82100 1.000 38.30399 457 MET B C 1
ATOM 9957 O O . MET B 1 458 ? 104.23400 34.46900 -14.49300 1.000 38.29386 457 MET B O 1
ATOM 9962 N N . SER B 1 459 ? 104.47900 32.43500 -13.57200 1.000 38.71662 458 SER B N 1
ATOM 9963 C CA . SER B 1 459 ? 105.89600 32.36900 -13.90400 1.000 39.93298 458 SER B CA 1
ATOM 9964 C C . SER B 1 459 ? 106.11200 32.23000 -15.40900 1.000 41.75347 458 SER B C 1
ATOM 9965 O O . SER B 1 459 ? 105.26000 31.72100 -16.14300 1.000 41.33478 458 SER B O 1
ATOM 9968 N N . PHE B 1 460 ? 107.27600 32.69400 -15.85900 1.000 43.07514 459 PHE B N 1
ATOM 9969 C CA . PHE B 1 460 ? 107.66300 32.65400 -17.26100 1.000 44.43506 459 PHE B CA 1
ATOM 9970 C C . PHE B 1 460 ? 108.67700 31.54000 -17.48200 1.000 45.31887 459 PHE B C 1
ATOM 9971 O O . PHE B 1 460 ? 109.69800 31.48200 -16.79100 1.000 45.94359 459 PHE B O 1
ATOM 9979 N N . ILE B 1 461 ? 108.39700 30.66900 -18.44700 1.000 45.69314 460 ILE B N 1
ATOM 9980 C CA . ILE B 1 461 ? 109.33400 29.64600 -18.89600 1.000 46.37502 460 ILE B CA 1
ATOM 9981 C C . ILE B 1 461 ? 109.78500 30.01500 -20.30200 1.000 47.63366 460 ILE B C 1
ATOM 9982 O O . ILE B 1 461 ? 108.95300 30.31500 -21.16600 1.000 46.64939 460 ILE B O 1
ATOM 9987 N N . ASN B 1 462 ? 111.09800 30.00300 -20.52700 1.000 49.58676 461 ASN B N 1
ATOM 9988 C CA . ASN B 1 462 ? 111.67000 30.28000 -21.84400 1.000 51.08398 461 ASN B CA 1
ATOM 9989 C C . ASN B 1 462 ? 111.75000 28.95900 -22.60100 1.000 51.78782 461 ASN B C 1
ATOM 9990 O O . ASN B 1 462 ? 112.68300 28.17500 -22.41000 1.000 52.89691 461 ASN B O 1
ATOM 9995 N N . PHE B 1 463 ? 110.76300 28.71400 -23.46700 1.000 51.16158 462 PHE B N 1
ATOM 9996 C CA . PHE B 1 463 ? 110.71400 27.45300 -24.20000 1.000 51.54323 462 PHE B CA 1
ATOM 9997 C C . PHE B 1 463 ? 111.95700 27.26200 -25.06600 1.000 52.66075 462 PHE B C 1
ATOM 9998 O O . PHE B 1 463 ? 112.45300 26.13900 -25.21200 1.000 53.47977 462 PHE B O 1
ATOM 10006 N N . ALA B 1 464 ? 112.47400 28.34500 -25.65300 1.000 52.82003 463 ALA B N 1
ATOM 10007 C CA . ALA B 1 464 ? 113.61100 28.21400 -26.55900 1.000 54.22127 463 ALA B CA 1
ATOM 10008 C C . ALA B 1 464 ? 114.84800 27.70800 -25.82600 1.000 54.06616 463 ALA B C 1
ATOM 10009 O O . ALA B 1 464 ? 115.55600 26.82500 -26.32400 1.000 55.23929 463 ALA B O 1
ATOM 10011 N N . ARG B 1 465 ? 115.12400 28.25400 -24.63800 1.000 52.75084 464 ARG B N 1
ATOM 10012 C CA . ARG B 1 465 ? 116.30800 27.83500 -23.89200 1.000 53.76146 464 ARG B CA 1
ATOM 10013 C C . ARG B 1 465 ? 116.18500 26.39000 -23.42100 1.000 53.15141 464 ARG B C 1
ATOM 10014 O O . ARG B 1 465 ? 117.17800 25.65200 -23.40400 1.000 54.24071 464 ARG B O 1
ATOM 10022 N N . VAL B 1 466 ? 114.97900 25.96900 -23.03200 1.000 51.36422 465 VAL B N 1
ATOM 10023 C CA . VAL B 1 466 ? 114.76400 24.57300 -22.66100 1.000 50.96652 465 VAL B CA 1
ATOM 10024 C C . VAL B 1 466 ? 114.98900 23.67000 -23.86600 1.000 52.67468 465 VAL B C 1
ATOM 10025 O O . VAL B 1 466 ? 115.58100 22.58900 -23.75400 1.000 54.19753 465 VAL B O 1
ATOM 10029 N N . MET B 1 467 ? 114.51600 24.09700 -25.03800 1.000 52.87807 466 MET B N 1
ATOM 10030 C CA . MET B 1 467 ? 114.70800 23.31300 -26.25300 1.000 53.70160 466 MET B CA 1
ATOM 10031 C C . MET B 1 467 ? 116.19000 23.16200 -26.57500 1.000 54.07629 466 MET B C 1
ATOM 10032 O O . MET B 1 467 ? 116.66100 22.06000 -26.87800 1.000 54.96052 466 MET B O 1
ATOM 10037 N N . LEU B 1 468 ? 116.94400 24.26200 -26.50700 1.000 53.03580 467 LEU B N 1
ATOM 10038 C CA . LEU B 1 468 ? 118.38800 24.17500 -26.70800 1.000 53.49617 467 LEU B CA 1
ATOM 10039 C C . LEU B 1 468 ? 119.01500 23.17700 -25.74300 1.000 52.50072 467 LEU B C 1
ATOM 10040 O O . LEU B 1 468 ? 119.89100 22.39400 -26.12800 1.000 52.92982 467 LEU B O 1
ATOM 10045 N N . ALA B 1 469 ? 118.57700 23.19100 -24.48000 1.000 50.82811 468 ALA B N 1
ATOM 10046 C CA . ALA B 1 469 ? 119.10200 22.23900 -23.50800 1.000 50.77189 468 ALA B CA 1
ATOM 10047 C C . ALA B 1 469 ? 118.71100 20.81200 -23.87100 1.000 52.00558 468 ALA B C 1
ATOM 10048 O O . ALA B 1 469 ? 119.50900 19.88300 -23.70500 1.000 52.28160 468 ALA B O 1
ATOM 10050 N N . ALA B 1 470 ? 117.48500 20.61800 -24.36400 1.000 51.27260 469 ALA B N 1
ATOM 10051 C CA . ALA B 1 470 ? 117.07000 19.29000 -24.80300 1.000 52.35577 469 ALA B CA 1
ATOM 10052 C C . ALA B 1 470 ? 117.90000 18.80800 -25.98500 1.000 54.85742 469 ALA B C 1
ATOM 10053 O O . ALA B 1 470 ? 118.04600 17.59700 -26.18700 1.000 55.63582 469 ALA B O 1
ATOM 10055 N N . LEU B 1 471 ? 118.45100 19.73300 -26.77000 1.000 56.05447 470 LEU B N 1
ATOM 10056 C CA . LEU B 1 471 ? 119.26100 19.39600 -27.93200 1.000 59.08030 470 LEU B CA 1
ATOM 10057 C C . LEU B 1 471 ? 120.74000 19.23900 -27.60900 1.000 63.00199 470 LEU B C 1
ATOM 10058 O O . LEU B 1 471 ? 121.52900 18.96600 -28.52000 1.000 65.32410 470 LEU B O 1
ATOM 10063 N N . GLU B 1 472 ? 121.14300 19.40700 -26.35400 1.000 64.83762 471 GLU B N 1
ATOM 10064 C CA . GLU B 1 472 ? 122.56100 19.46900 -26.02700 1.000 68.11574 471 GLU B CA 1
ATOM 10065 C C . GLU B 1 472 ? 122.79300 19.04200 -24.57900 1.000 68.53661 471 GLU B C 1
ATOM 10066 O O . GLU B 1 472 ? 123.24300 19.81100 -23.73500 1.000 68.42719 471 GLU B O 1
ATOM 10072 N N . GLY B 1 473 ? 122.48300 17.78200 -24.28000 1.000 69.41193 472 GLY B N 1
ATOM 10073 C CA . GLY B 1 473 ? 122.82600 17.20900 -22.99000 1.000 70.30731 472 GLY B CA 1
ATOM 10074 C C . GLY B 1 473 ? 122.28900 17.96600 -21.79700 1.000 69.07981 472 GLY B C 1
ATOM 10075 O O . GLY B 1 473 ? 122.90700 17.94300 -20.72800 1.000 69.24850 472 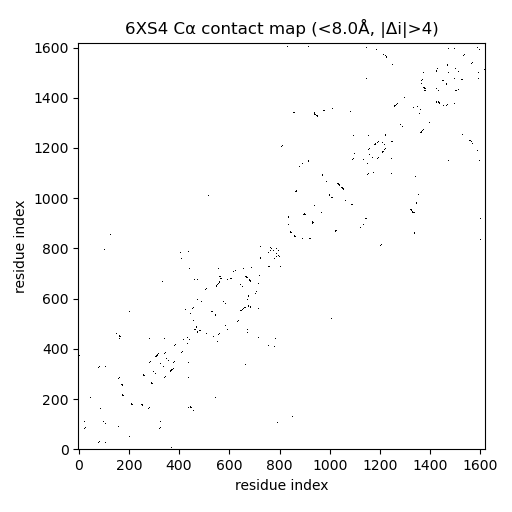GLY B O 1
ATOM 10076 N N . GLY B 1 474 ? 121.14600 18.63000 -21.94500 1.000 68.04198 473 GLY B N 1
ATOM 10077 C CA . GLY B 1 474 ? 120.55900 19.35900 -20.84200 1.000 66.87020 473 GLY B CA 1
ATOM 10078 C C . GLY B 1 474 ? 121.25800 20.64800 -20.48100 1.000 67.13871 473 GLY B C 1
ATOM 10079 O O . GLY B 1 474 ? 120.92000 21.25200 -19.45900 1.000 65.81547 473 GLY B O 1
ATOM 10080 N N . ARG B 1 475 ? 122.21500 21.09600 -21.28900 1.000 68.93221 474 ARG B N 1
ATOM 10081 C CA . ARG B 1 475 ? 122.98300 22.29500 -20.98800 1.000 69.91700 474 ARG B CA 1
ATOM 10082 C C . ARG B 1 475 ? 122.25900 23.53200 -21.50400 1.000 67.82999 474 ARG B C 1
ATOM 10083 O O . ARG B 1 475 ? 121.86400 23.58800 -22.67300 1.000 68.47159 474 ARG B O 1
ATOM 10091 N N . ASP B 1 476 ? 122.08800 24.51900 -20.63000 1.000 65.89575 475 ASP B N 1
ATOM 10092 C CA . ASP B 1 476 ? 121.60800 25.82900 -21.04700 1.000 64.36045 475 ASP B CA 1
ATOM 10093 C C . ASP B 1 476 ? 122.75900 26.58300 -21.70300 1.000 65.09118 475 ASP B C 1
ATOM 10094 O O . ASP B 1 476 ? 123.80000 26.80700 -21.07500 1.000 65.37116 475 ASP B O 1
ATOM 10099 N N . ALA B 1 477 ? 122.57900 26.96000 -22.96900 1.000 64.90460 476 ALA B N 1
ATOM 10100 C CA . ALA B 1 477 ? 123.67100 27.58000 -23.71100 1.000 66.96047 476 ALA B CA 1
ATOM 10101 C C . ALA B 1 477 ? 124.07800 28.91100 -23.08900 1.000 66.55598 476 ALA B C 1
ATOM 10102 O O . ALA B 1 477 ? 125.27000 29.23400 -23.01900 1.000 67.65616 476 ALA B O 1
ATOM 10104 N N . THR B 1 478 ? 123.10300 29.69300 -22.62200 1.000 64.96357 477 THR B N 1
ATOM 10105 C CA . THR B 1 478 ? 123.40900 31.01400 -22.08400 1.000 64.68601 477 THR B CA 1
ATOM 10106 C C . THR B 1 478 ? 124.25900 30.91200 -20.82200 1.000 66.21477 477 THR B C 1
ATOM 10107 O O . THR B 1 478 ? 125.31500 31.54500 -20.71800 1.000 70.38283 477 THR B O 1
ATOM 10111 N N . SER B 1 479 ? 123.81400 30.11100 -19.84900 1.000 63.67389 478 SER B N 1
ATOM 10112 C CA . SER B 1 479 ? 124.47400 30.04300 -18.55200 1.000 63.50524 478 SER B CA 1
ATOM 10113 C C . SER B 1 479 ? 125.52300 28.94500 -18.47300 1.000 65.00491 478 SER B C 1
ATOM 10114 O O . SER B 1 479 ? 126.47100 29.06100 -17.68700 1.000 66.41931 478 SER B O 1
ATOM 10117 N N . GLY B 1 480 ? 125.38100 27.88400 -19.26300 1.000 65.10351 479 GLY B N 1
ATOM 10118 C CA . GLY B 1 480 ? 126.27200 26.75000 -19.18900 1.000 66.83441 479 GLY B CA 1
ATOM 10119 C C . GLY B 1 480 ? 125.88400 25.70400 -18.16900 1.000 66.94447 479 GLY B C 1
ATOM 10120 O O . GLY B 1 480 ? 126.44800 24.60300 -18.18900 1.000 69.04101 479 GLY B O 1
ATOM 10121 N N . LYS B 1 481 ? 124.93600 26.00500 -17.28500 1.000 65.36247 480 LYS B N 1
ATOM 10122 C CA . LYS B 1 481 ? 124.54000 25.06500 -16.24800 1.000 65.10835 480 LYS B CA 1
ATOM 10123 C C . LYS B 1 481 ? 123.63500 23.98000 -16.82000 1.000 64.42237 480 LYS B C 1
ATOM 10124 O O . LYS B 1 481 ? 122.82700 24.23000 -17.72200 1.000 63.93147 480 LYS B O 1
ATOM 10130 N N . VAL B 1 482 ? 123.78100 22.77000 -16.28800 1.000 64.66367 481 VAL B N 1
ATOM 10131 C CA . VAL B 1 482 ? 122.99200 21.62200 -16.71800 1.000 63.38825 481 VAL B CA 1
ATOM 10132 C C . VAL B 1 482 ? 122.03400 21.24700 -15.59500 1.000 60.90780 481 VAL B C 1
ATOM 10133 O O . VAL B 1 482 ? 122.37100 20.44400 -14.71800 1.000 61.19559 481 VAL B O 1
ATOM 10137 N N . PHE B 1 483 ? 120.83000 21.82300 -15.61700 1.000 58.54904 482 PHE B N 1
ATOM 10138 C CA . PHE B 1 483 ? 119.89700 21.61800 -14.51400 1.000 56.39049 482 PHE B CA 1
ATOM 10139 C C . PHE B 1 483 ? 119.34200 20.19900 -14.50700 1.000 56.24461 482 PHE B C 1
ATOM 10140 O O . PHE B 1 483 ? 119.11400 19.62400 -13.43600 1.000 55.72561 482 PHE B O 1
ATOM 10148 N N . LEU B 1 484 ? 119.11700 19.61800 -15.68300 1.000 56.14966 483 LEU B N 1
ATOM 10149 C CA . LEU B 1 484 ? 118.68500 18.22600 -15.80300 1.000 55.78009 483 LEU B CA 1
ATOM 10150 C C . LEU B 1 484 ? 119.62500 17.50900 -16.76300 1.000 57.45603 483 LEU B C 1
ATOM 10151 O O . LEU B 1 484 ? 119.45600 17.60900 -17.99100 1.000 57.51429 483 LEU B O 1
ATOM 10156 N N . PRO B 1 485 ? 120.62000 16.78400 -16.25400 1.000 59.64336 484 PRO B N 1
ATOM 10157 C CA . PRO B 1 485 ? 121.53100 16.06700 -17.15200 1.000 62.17228 484 PRO B CA 1
ATOM 10158 C C . PRO B 1 485 ? 120.79900 15.08800 -18.05700 1.000 63.68291 484 PRO B C 1
ATOM 10159 O O . PRO B 1 485 ? 119.79400 14.48200 -17.68000 1.000 62.99778 484 PRO B O 1
ATOM 10163 N N . GLN B 1 486 ? 121.31400 14.95500 -19.27700 1.000 66.48451 485 GLN B N 1
ATOM 10164 C CA . GLN B 1 486 ? 120.87400 13.92400 -20.20400 1.000 68.91425 485 GLN B CA 1
ATOM 10165 C C . GLN B 1 486 ? 122.06100 13.56800 -21.08600 1.000 72.22361 485 GLN B C 1
ATOM 10166 O O . GLN B 1 486 ? 122.99900 14.35400 -21.24100 1.000 73.86498 485 GLN B O 1
ATOM 10172 N N . GLU B 1 487 ? 122.01300 12.37100 -21.66300 1.000 73.99149 486 GLU B N 1
ATOM 10173 C CA . GLU B 1 487 ? 123.15400 11.86500 -22.41400 1.000 77.50057 486 GLU B CA 1
ATOM 10174 C C . GLU B 1 487 ? 123.15200 12.30200 -23.87100 1.000 76.55606 486 GLU B C 1
ATOM 10175 O O . GLU B 1 487 ? 124.22700 12.49200 -24.45200 1.000 78.09552 486 GLU B O 1
ATOM 10181 N N . LYS B 1 488 ? 121.98000 12.47700 -24.47400 1.000 73.67589 487 LYS B N 1
ATOM 10182 C CA . LYS B 1 488 ? 121.90200 12.77100 -25.89900 1.000 71.86118 487 LYS B CA 1
ATOM 10183 C C . LYS B 1 488 ? 122.11700 14.25500 -26.16300 1.000 69.08152 487 LYS B C 1
ATOM 10184 O O . LYS B 1 488 ? 121.58900 15.11400 -25.45200 1.000 67.59634 487 LYS B O 1
ATOM 10190 N N . ALA B 1 489 ? 122.91000 14.54500 -27.19400 1.000 68.31440 488 ALA B N 1
ATOM 10191 C CA . ALA B 1 489 ? 123.27900 15.90900 -27.54600 1.000 66.54322 488 ALA B CA 1
ATOM 10192 C C . ALA B 1 489 ? 123.74400 15.93300 -28.99500 1.000 66.30602 488 ALA B C 1
ATOM 10193 O O . ALA B 1 489 ? 124.31700 14.95900 -29.49000 1.000 67.10237 488 ALA B O 1
ATOM 10195 N N . LEU B 1 490 ? 123.49600 17.06100 -29.66800 1.000 64.52038 489 LEU B N 1
ATOM 10196 C CA . LEU B 1 490 ? 123.93300 17.19900 -31.05400 1.000 65.26262 489 LEU B CA 1
ATOM 10197 C C . LEU B 1 490 ? 125.45100 17.11600 -31.16400 1.000 66.21068 489 LEU B C 1
ATOM 10198 O O . LEU B 1 490 ? 125.97900 16.45500 -32.06600 1.000 67.52220 489 LEU B O 1
ATOM 10203 N N . SER B 1 491 ? 126.17000 17.78400 -30.25600 1.000 66.02728 490 SER B N 1
ATOM 10204 C CA . SER B 1 491 ? 127.62700 17.71900 -30.27300 1.000 67.26225 490 SER B CA 1
ATOM 10205 C C . SER B 1 491 ? 128.11800 16.28000 -30.22300 1.000 69.30537 490 SER B C 1
ATOM 10206 O O . SER B 1 491 ? 129.16900 15.95900 -30.79100 1.000 70.73602 490 SER B O 1
ATOM 10209 N N . ALA B 1 492 ? 127.37800 15.40300 -29.54400 1.000 69.73185 491 ALA B N 1
ATOM 10210 C CA . ALA B 1 492 ? 127.71700 13.98800 -29.51800 1.000 72.02828 491 ALA B CA 1
ATOM 10211 C C . ALA B 1 492 ? 127.19800 13.24400 -30.74000 1.000 72.40421 491 ALA B C 1
ATOM 10212 O O . ALA B 1 492 ? 127.73000 12.17900 -31.07200 1.000 71.10571 491 ALA B O 1
ATOM 10214 N N . GLY B 1 493 ? 126.18000 13.77500 -31.41100 1.000 71.03122 492 GLY B N 1
ATOM 10215 C CA . GLY B 1 493 ? 125.61800 13.10300 -32.56800 1.000 71.56491 492 GLY B CA 1
ATOM 10216 C C . GLY B 1 493 ? 125.04500 11.73900 -32.26500 1.000 72.73476 492 GLY B C 1
ATOM 10217 O O . GLY B 1 493 ? 125.13200 10.83700 -33.10500 1.000 74.32102 492 GLY B O 1
ATOM 10218 N N . ASN B 1 494 ? 124.45300 11.56000 -31.08300 1.000 72.28758 493 ASN B N 1
ATOM 10219 C CA . ASN B 1 494 ? 123.92700 10.26800 -30.66500 1.000 73.32428 493 ASN B CA 1
ATOM 10220 C C . ASN B 1 494 ? 122.40300 10.23000 -30.62600 1.000 71.96246 493 ASN B C 1
ATOM 10221 O O . ASN B 1 494 ? 121.83200 9.28400 -30.07300 1.000 71.61838 493 ASN B O 1
ATOM 10226 N N . PHE B 1 495 ? 121.73100 11.23200 -31.18900 1.000 71.46986 494 PHE B N 1
ATOM 10227 C CA . PHE B 1 495 ? 120.30400 11.11300 -31.46600 1.000 70.80103 494 PHE B CA 1
ATOM 10228 C C . PHE B 1 495 ? 120.10800 10.15600 -32.63800 1.000 74.08018 494 PHE B C 1
ATOM 10229 O O . PHE B 1 495 ? 120.63500 10.38900 -33.73200 1.000 72.84241 494 PHE B O 1
ATOM 10237 N N . GLY B 1 496 ? 119.36300 9.07800 -32.41200 1.000 78.11902 495 GLY B N 1
ATOM 10238 C CA . GLY B 1 496 ? 119.13500 8.09100 -33.44900 1.000 82.44945 495 GLY B CA 1
ATOM 10239 C C . GLY B 1 496 ? 117.89700 8.37800 -34.27000 1.000 83.44307 495 GLY B C 1
ATOM 10240 O O . GLY B 1 496 ? 117.82400 8.02000 -35.44900 1.000 85.58057 495 GLY B O 1
ATOM 10241 N N . ASN B 1 497 ? 116.91100 9.01600 -33.64500 1.000 83.88741 496 ASN B N 1
ATOM 10242 C CA . ASN B 1 497 ? 115.67600 9.42100 -34.29600 1.000 86.79344 496 ASN B CA 1
ATOM 10243 C C . ASN B 1 497 ? 115.43200 10.89600 -34.01300 1.000 84.75844 496 ASN B C 1
ATOM 10244 O O . ASN B 1 497 ? 116.09900 11.50900 -33.17500 1.000 89.19050 496 ASN B O 1
ATOM 10249 N N . PHE B 1 498 ? 114.45500 11.46700 -34.71700 1.000 78.76845 497 PHE B N 1
ATOM 10250 C CA . PHE B 1 498 ? 113.84200 12.69300 -34.23000 1.000 72.89137 497 PHE B CA 1
ATOM 10251 C C . PHE B 1 498 ? 112.89200 12.41200 -33.07300 1.000 68.27050 497 PHE B C 1
ATOM 10252 O O . PHE B 1 498 ? 112.62600 13.31300 -32.27000 1.000 67.05948 497 PHE B O 1
ATOM 10260 N N . ASP B 1 499 ? 112.37700 11.18300 -32.97700 1.000 65.04175 498 ASP B N 1
ATOM 10261 C CA . ASP B 1 499 ? 111.60700 10.79100 -31.80200 1.000 61.55780 498 ASP B CA 1
ATOM 10262 C C . ASP B 1 499 ? 112.43100 10.96100 -30.53200 1.000 59.35091 498 ASP B C 1
ATOM 10263 O O . ASP B 1 499 ? 111.91300 11.40100 -29.49900 1.000 57.79610 498 ASP B O 1
ATOM 10268 N N . GLU B 1 500 ? 113.72000 10.61300 -30.59300 1.000 59.32865 499 GLU B N 1
ATOM 10269 C CA . GLU B 1 500 ? 114.59200 10.78700 -29.43800 1.000 59.27306 499 GLU B CA 1
ATOM 10270 C C . GLU B 1 500 ? 114.75500 12.25700 -29.07800 1.000 57.82202 499 GLU B C 1
ATOM 10271 O O . GLU B 1 500 ? 114.88700 12.59400 -27.89600 1.000 56.61464 499 GLU B O 1
ATOM 10277 N N . VAL B 1 501 ? 114.75100 13.14400 -30.07500 1.000 58.02649 500 VAL B N 1
ATOM 10278 C CA . VAL B 1 501 ? 114.78000 14.57400 -29.78600 1.000 57.23708 500 VAL B CA 1
ATOM 10279 C C . VAL B 1 501 ? 113.52300 14.98600 -29.03500 1.000 57.10480 500 VAL B C 1
ATOM 10280 O O . VAL B 1 501 ? 113.56300 15.85500 -28.15500 1.000 55.97148 500 VAL B O 1
ATOM 10284 N N . MET B 1 502 ? 112.38500 14.37500 -29.36900 1.000 58.74128 501 MET B N 1
ATOM 10285 C CA . MET B 1 502 ? 111.12600 14.76700 -28.74400 1.000 59.50495 501 MET B CA 1
ATOM 10286 C C . MET B 1 502 ? 111.00900 14.22300 -27.32500 1.000 60.60768 501 MET B C 1
ATOM 10287 O O . MET B 1 502 ? 110.47200 14.90300 -26.44400 1.000 60.09839 501 MET B O 1
ATOM 10292 N N . THR B 1 503 ? 111.49500 13.00400 -27.08000 1.000 62.48750 502 THR B N 1
ATOM 10293 C CA . THR B 1 503 ? 111.55700 12.51600 -25.70700 1.000 62.51882 502 THR B CA 1
ATOM 10294 C C . THR B 1 503 ? 112.46600 13.40200 -24.86500 1.000 61.02794 502 THR B C 1
ATOM 10295 O O . THR B 1 503 ? 112.16200 13.69300 -23.70300 1.000 60.85014 502 THR B O 1
ATOM 10299 N N . ALA B 1 504 ? 113.58400 13.85300 -25.44200 1.000 60.78770 503 ALA B N 1
ATOM 10300 C CA . ALA B 1 504 ? 114.46000 14.78000 -24.73500 1.000 59.48303 503 ALA B CA 1
ATOM 10301 C C . ALA B 1 504 ? 113.71900 16.06300 -24.38100 1.000 56.88777 503 ALA B C 1
ATOM 10302 O O . ALA B 1 504 ? 113.76000 16.52300 -23.23300 1.000 56.45309 503 ALA B O 1
ATOM 10304 N N . TRP B 1 505 ? 113.03500 16.65800 -25.36000 1.000 54.67653 504 TRP B N 1
ATOM 10305 C CA . TRP B 1 505 ? 112.22100 17.83400 -25.07400 1.000 52.45791 504 TRP B CA 1
ATOM 10306 C C . TRP B 1 505 ? 111.17300 17.52800 -24.01100 1.000 52.67416 504 TRP B C 1
ATOM 10307 O O . TRP B 1 505 ? 110.99700 18.29500 -23.05700 1.000 51.91104 504 TRP B O 1
ATOM 10318 N N . ASP B 1 506 ? 110.45800 16.41100 -24.16500 1.000 54.32091 505 ASP B N 1
ATOM 10319 C CA . ASP B 1 506 ? 109.40000 16.07200 -23.21800 1.000 54.93711 505 ASP B CA 1
ATOM 10320 C C . ASP B 1 506 ? 109.95000 15.94800 -21.80200 1.000 56.14604 505 ASP B C 1
ATOM 10321 O O . ASP B 1 506 ? 109.38000 16.49400 -20.85000 1.000 54.79260 505 ASP B O 1
ATOM 10326 N N . THR B 1 507 ? 111.06100 15.22800 -21.64200 1.000 58.37038 506 THR B N 1
ATOM 10327 C CA . THR B 1 507 ? 111.61000 15.01700 -20.30900 1.000 58.91127 506 THR B CA 1
ATOM 10328 C C . THR B 1 507 ? 112.19100 16.30200 -19.73000 1.000 57.39479 506 THR B C 1
ATOM 10329 O O . THR B 1 507 ? 112.11800 16.52000 -18.51500 1.000 56.76253 506 THR B O 1
ATOM 10333 N N . GLN B 1 508 ? 112.76200 17.16400 -20.57400 1.000 56.40350 507 GLN B N 1
ATOM 10334 C CA . GLN B 1 508 ? 113.31500 18.41800 -20.07200 1.000 54.68235 507 GLN B CA 1
ATOM 10335 C C . GLN B 1 508 ? 112.20800 19.38600 -19.67100 1.000 53.29661 507 GLN B C 1
ATOM 10336 O O . GLN B 1 508 ? 112.27600 20.00700 -18.60200 1.000 52.51365 507 GLN B O 1
ATOM 10342 N N . ILE B 1 509 ? 111.17700 19.52300 -20.50600 1.000 52.33558 508 ILE B N 1
ATOM 10343 C CA . ILE B 1 509 ? 110.11600 20.47700 -20.20000 1.000 51.15451 508 ILE B CA 1
ATOM 10344 C C . ILE B 1 509 ? 109.31200 20.02100 -18.98800 1.000 51.16590 508 ILE B C 1
ATOM 10345 O O . ILE B 1 509 ? 108.73000 20.84800 -18.27500 1.000 50.17160 508 ILE B O 1
ATOM 10350 N N . ARG B 1 510 ? 109.25700 18.71400 -18.73100 1.000 52.41783 509 ARG B N 1
ATOM 10351 C CA . ARG B 1 510 ? 108.58100 18.24000 -17.52800 1.000 52.49197 509 ARG B CA 1
ATOM 10352 C C . ARG B 1 510 ? 109.35700 18.63000 -16.27700 1.000 50.91839 509 ARG B C 1
ATOM 10353 O O . ARG B 1 510 ? 108.75700 18.94400 -15.24200 1.000 50.33631 509 ARG B O 1
ATOM 10361 N N . TYR B 1 511 ? 110.68900 18.62800 -16.35500 1.000 51.40056 510 TYR B N 1
ATOM 10362 C CA . TYR B 1 511 ? 111.49800 19.06900 -15.22400 1.000 51.17137 510 TYR B CA 1
ATOM 10363 C C . TYR B 1 511 ? 111.29200 20.55500 -14.95100 1.000 50.66372 510 TYR B C 1
ATOM 10364 O O . TYR B 1 511 ? 110.96300 20.95100 -13.82500 1.000 49.22629 510 TYR B O 1
ATOM 10373 N N . TYR B 1 512 ? 111.48200 21.39500 -15.97100 1.000 50.41232 511 TYR B N 1
ATOM 10374 C CA . TYR B 1 512 ? 111.32700 22.83300 -15.77500 1.000 49.74130 511 TYR B CA 1
ATOM 10375 C C . TYR B 1 512 ? 109.90200 23.19000 -15.37700 1.000 49.02253 511 TYR B C 1
ATOM 10376 O O . TYR B 1 512 ? 109.68700 24.16800 -14.65200 1.000 48.64546 511 TYR B O 1
ATOM 10385 N N . THR B 1 513 ? 108.92000 22.40700 -15.82800 1.000 49.28267 512 THR B N 1
ATOM 10386 C CA . THR B 1 513 ? 107.53900 22.65100 -15.42500 1.000 48.47566 512 THR B CA 1
ATOM 10387 C C . THR B 1 513 ? 107.37000 22.45000 -13.92300 1.000 48.96867 512 THR B C 1
ATOM 10388 O O . THR B 1 513 ? 106.74000 23.26700 -13.24400 1.000 47.36687 512 THR B O 1
ATOM 10392 N N . ARG B 1 514 ? 107.93200 21.36300 -13.38400 1.000 51.25960 513 ARG B N 1
ATOM 10393 C CA . ARG B 1 514 ? 107.84700 21.13700 -11.94400 1.000 52.49878 513 ARG B CA 1
ATOM 10394 C C . ARG B 1 514 ? 108.53800 22.25500 -11.17400 1.000 49.14687 513 ARG B C 1
ATOM 10395 O O . ARG B 1 514 ? 108.01100 22.74500 -10.16900 1.000 47.91129 513 ARG B O 1
ATOM 10403 N N . LYS B 1 515 ? 109.71900 22.67700 -11.63300 1.000 47.99988 514 LYS B N 1
ATOM 10404 C CA . LYS B 1 515 ? 110.43000 23.75600 -10.95700 1.000 46.24653 514 LYS B CA 1
ATOM 10405 C C . LYS B 1 515 ? 109.62300 25.04800 -10.98100 1.000 44.80631 514 LYS B C 1
ATOM 10406 O O . LYS B 1 515 ? 109.53700 25.75300 -9.97000 1.000 45.04528 514 LYS B O 1
ATOM 10412 N N . SER B 1 516 ? 109.02300 25.37600 -12.12700 1.000 44.77833 515 SER B N 1
ATOM 10413 C CA . SER B 1 516 ? 108.22500 26.59400 -12.20700 1.000 44.08948 515 SER B CA 1
ATOM 10414 C C . SER B 1 516 ? 107.10800 26.58000 -11.17200 1.000 43.25684 515 SER B C 1
ATOM 10415 O O . SER B 1 516 ? 106.81900 27.60600 -10.54600 1.000 45.09809 515 SER B O 1
ATOM 10418 N N . ILE B 1 517 ? 106.48000 25.42000 -10.96400 1.000 42.41552 516 ILE B N 1
ATOM 10419 C CA . ILE B 1 517 ? 105.37100 25.34100 -10.01900 1.000 42.02431 516 ILE B CA 1
ATOM 10420 C C . ILE B 1 517 ? 105.88300 25.40200 -8.58300 1.000 41.47678 516 ILE B C 1
ATOM 10421 O O . ILE B 1 517 ? 105.25400 26.01400 -7.71300 1.000 40.54550 516 ILE B O 1
ATOM 10426 N N . GLU B 1 518 ? 107.02500 24.76600 -8.30700 1.000 41.71149 517 GLU B N 1
ATOM 10427 C CA . GLU B 1 518 ? 107.62900 24.89700 -6.98600 1.000 41.42995 517 GLU B CA 1
ATOM 10428 C C . GLU B 1 518 ? 107.95300 26.35400 -6.68200 1.000 41.43796 517 GLU B C 1
ATOM 10429 O O . GLU B 1 518 ? 107.74600 26.82600 -5.55800 1.000 41.45593 517 GLU B O 1
ATOM 10435 N N . ILE B 1 519 ? 108.46100 27.08300 -7.67500 1.000 42.43348 518 ILE B N 1
ATOM 10436 C CA . ILE B 1 519 ? 108.78200 28.49100 -7.46900 1.000 42.81178 518 ILE B CA 1
ATOM 10437 C C . ILE B 1 519 ? 107.51600 29.28800 -7.18200 1.000 42.87252 518 ILE B C 1
ATOM 10438 O O . ILE B 1 519 ? 107.49000 30.13900 -6.28400 1.000 42.84014 518 ILE B O 1
ATOM 10443 N N . GLU B 1 520 ? 106.44400 29.02300 -7.93300 1.000 43.08467 519 GLU B N 1
ATOM 10444 C CA . GLU B 1 520 ? 105.19800 29.75300 -7.72400 1.000 43.20806 519 GLU B CA 1
ATOM 10445 C C . GLU B 1 520 ? 104.62200 29.48100 -6.34000 1.000 43.26473 519 GLU B C 1
ATOM 10446 O O . GLU B 1 520 ? 104.03900 30.37600 -5.71500 1.000 42.61903 519 GLU B O 1
ATOM 10452 N N . TYR B 1 521 ? 104.77600 28.25200 -5.84100 1.000 43.26909 520 TYR B N 1
ATOM 10453 C CA . TYR B 1 521 ? 104.22700 27.92400 -4.52900 1.000 41.77939 520 TYR B CA 1
ATOM 10454 C C . TYR B 1 521 ? 104.89000 28.75100 -3.43400 1.000 40.50737 520 TYR B C 1
ATOM 10455 O O . TYR B 1 521 ? 104.22400 29.18700 -2.48900 1.000 39.99680 520 TYR B O 1
ATOM 10464 N N . VAL B 1 522 ? 106.19600 28.98800 -3.54900 1.000 40.32056 521 VAL B N 1
ATOM 10465 C CA . VAL B 1 522 ? 106.87200 29.86100 -2.59500 1.000 39.70068 521 VAL B CA 1
ATOM 10466 C C . VAL B 1 522 ? 106.34500 31.28700 -2.71900 1.000 38.66757 521 VAL B C 1
ATOM 10467 O O . VAL B 1 522 ? 105.98400 31.92400 -1.72200 1.000 37.85101 521 VAL B O 1
ATOM 10471 N N . VAL B 1 523 ? 106.28100 31.80400 -3.94900 1.000 38.27086 522 VAL B N 1
ATOM 10472 C CA . VAL B 1 523 ? 105.94200 33.20900 -4.15300 1.000 37.97334 522 VAL B CA 1
ATOM 10473 C C . VAL B 1 523 ? 104.49100 33.47300 -3.76500 1.000 38.19041 522 VAL B C 1
ATOM 10474 O O . VAL B 1 523 ? 104.18700 34.45700 -3.08100 1.000 37.48227 522 VAL B O 1
ATOM 10478 N N . ASP B 1 524 ? 103.57100 32.60800 -4.20400 1.000 39.33453 523 ASP B N 1
ATOM 10479 C CA . ASP B 1 524 ? 102.16900 32.78500 -3.83400 1.000 40.30442 523 ASP B CA 1
ATOM 10480 C C . ASP B 1 524 ? 101.99400 32.77700 -2.31800 1.000 40.94353 523 ASP B C 1
ATOM 10481 O O . ASP B 1 524 ? 101.24400 33.59300 -1.76700 1.000 40.07874 523 ASP B O 1
ATOM 10486 N N . THR B 1 525 ? 102.67900 31.86300 -1.62700 1.000 41.75171 524 THR B N 1
ATOM 10487 C CA . THR B 1 525 ? 102.51300 31.75700 -0.18100 1.000 41.89088 524 THR B CA 1
ATOM 10488 C C . THR B 1 525 ? 103.09800 32.96400 0.54300 1.000 41.68593 524 THR B C 1
ATOM 10489 O O . THR B 1 525 ? 102.55900 33.38500 1.57400 1.000 41.78860 524 THR B O 1
ATOM 10493 N N . MET B 1 526 ? 104.18900 33.53300 0.02400 1.000 41.84515 525 MET B N 1
ATOM 10494 C CA . MET B 1 526 ? 104.74600 34.73900 0.62600 1.000 41.71651 525 MET B CA 1
ATOM 10495 C C . MET B 1 526 ? 103.85500 35.94800 0.37500 1.000 41.05487 525 MET B C 1
ATOM 10496 O O . MET B 1 526 ? 103.78500 36.85000 1.21600 1.000 41.83235 525 MET B O 1
ATOM 10501 N N . LEU B 1 527 ? 103.16900 35.98600 -0.76900 1.000 39.93551 526 LEU B N 1
ATOM 10502 C CA . LEU B 1 527 ? 102.15100 37.01100 -0.97300 1.000 39.12724 526 LEU B CA 1
ATOM 10503 C C . LEU B 1 527 ? 100.96200 36.77900 -0.05000 1.000 39.26229 526 LEU B C 1
ATOM 10504 O O . LEU B 1 527 ? 100.41400 37.73000 0.52000 1.000 38.83794 526 LEU B O 1
ATOM 10509 N N . GLU B 1 528 ? 100.55800 35.51700 0.11500 1.000 39.46432 527 GLU B N 1
ATOM 10510 C CA . GLU B 1 528 ? 99.41300 35.20400 0.96300 1.000 39.35793 527 GLU B CA 1
ATOM 10511 C C . GLU B 1 528 ? 99.63500 35.67900 2.39300 1.000 39.01431 527 GLU B C 1
ATOM 10512 O O . GLU B 1 528 ? 98.73300 36.26000 3.00900 1.000 38.52135 527 GLU B O 1
ATOM 10518 N N . GLU B 1 529 ? 100.83200 35.45100 2.93500 1.000 39.31509 528 GLU B N 1
ATOM 10519 C CA . GLU B 1 529 ? 101.07700 35.67200 4.35200 1.000 38.94714 528 GLU B CA 1
ATOM 10520 C C . GLU B 1 529 ? 101.42800 37.11400 4.69400 1.000 39.34845 528 GLU B C 1
ATOM 10521 O O . GLU B 1 529 ? 101.30800 37.49700 5.86500 1.000 39.15304 528 GLU B O 1
ATOM 10527 N N . ASN B 1 530 ? 101.84600 37.92200 3.72000 1.000 40.04266 529 ASN B N 1
ATOM 10528 C CA . ASN B 1 530 ? 102.43600 39.22100 4.01900 1.000 41.28742 529 ASN B CA 1
ATOM 10529 C C . ASN B 1 530 ? 101.71300 40.41900 3.41800 1.000 41.24956 529 ASN B C 1
ATOM 10530 O O . ASN B 1 530 ? 101.80400 41.51000 3.98700 1.000 41.65740 529 ASN B O 1
ATOM 10535 N N . VAL B 1 531 ? 100.99700 40.26100 2.30500 1.000 40.87293 530 VAL B N 1
ATOM 10536 C CA . VAL B 1 531 ? 100.44800 41.41700 1.60200 1.000 41.09981 530 VAL B CA 1
ATOM 10537 C C . VAL B 1 531 ? 98.99200 41.19600 1.21600 1.000 40.66878 530 VAL B C 1
ATOM 10538 O O . VAL B 1 531 ? 98.63600 41.23100 0.03300 1.000 41.18767 530 VAL B O 1
ATOM 10542 N N . HIS B 1 532 ? 98.13500 40.99800 2.21500 1.000 40.20895 531 HIS B N 1
ATOM 10543 C CA . HIS B 1 532 ? 96.71200 40.84300 1.95300 1.000 39.33910 531 HIS B CA 1
ATOM 10544 C C . HIS B 1 532 ? 96.16600 42.08500 1.25600 1.000 39.42414 531 HIS B C 1
ATOM 10545 O O . HIS B 1 532 ? 96.52800 43.21500 1.59500 1.000 40.28297 531 HIS B O 1
ATOM 10552 N N . ASP B 1 533 ? 95.28200 41.87600 0.28200 1.000 39.12421 532 ASP B N 1
ATOM 10553 C CA . ASP B 1 533 ? 94.55100 42.96900 -0.36100 1.000 39.83348 532 ASP B CA 1
ATOM 10554 C C . ASP B 1 533 ? 93.19000 43.07400 0.32300 1.000 38.62614 532 ASP B C 1
ATOM 10555 O O . ASP B 1 533 ? 92.29300 42.26500 0.07100 1.000 37.91515 532 ASP B O 1
ATOM 10560 N N . ILE B 1 534 ? 93.03500 44.07900 1.18400 1.000 37.82571 533 ILE B N 1
ATOM 10561 C CA . ILE B 1 534 ? 91.82500 44.18200 1.99500 1.000 36.76331 533 ILE B CA 1
ATOM 10562 C C . ILE B 1 534 ? 90.64500 44.63800 1.14100 1.000 36.08297 533 ILE B C 1
ATOM 10563 O O . ILE B 1 534 ? 89.60600 43.97100 1.08100 1.000 36.12935 533 ILE B O 1
ATOM 10568 N N . LEU B 1 535 ? 90.78300 45.78700 0.47300 1.000 35.67101 534 LEU B N 1
ATOM 10569 C CA . LEU B 1 535 ? 89.68300 46.27700 -0.35400 1.000 35.41499 534 LEU B CA 1
ATOM 10570 C C . LEU B 1 535 ? 89.40200 45.33200 -1.51500 1.000 35.40810 534 LEU B C 1
ATOM 10571 O O . LEU B 1 535 ? 88.23900 45.04100 -1.81900 1.000 35.02114 534 LEU B O 1
ATOM 10576 N N . CYS B 1 536 ? 90.44900 44.85700 -2.19100 1.000 35.90514 535 CYS B N 1
ATOM 10577 C CA . CYS B 1 536 ? 90.24200 43.96200 -3.32400 1.000 36.57275 535 CYS B CA 1
ATOM 10578 C C . CYS B 1 536 ? 89.49400 42.70600 -2.89500 1.000 36.79019 535 CYS B C 1
ATOM 10579 O O . CYS B 1 536 ? 88.51700 42.30000 -3.53400 1.000 37.16053 535 CYS B O 1
ATOM 10582 N N . SER B 1 537 ? 89.93600 42.07900 -1.80200 1.000 36.28364 536 SER B N 1
ATOM 10583 C CA . SER B 1 537 ? 89.25000 40.89000 -1.30900 1.000 36.14643 536 SER B CA 1
ATOM 10584 C C . SER B 1 537 ? 87.80500 41.20400 -0.93800 1.000 35.53267 536 SER B C 1
ATOM 10585 O O . SER B 1 537 ? 86.90000 40.40300 -1.19900 1.000 35.03656 536 SER B O 1
ATOM 10588 N N . ALA B 1 538 ? 87.56900 42.37000 -0.33100 1.000 35.40360 537 ALA B N 1
ATOM 10589 C CA . ALA B 1 538 ? 86.21400 42.73400 0.06900 1.000 35.08170 537 ALA B CA 1
ATOM 10590 C C . ALA B 1 538 ? 85.24300 42.71400 -1.10600 1.000 34.63060 537 ALA B C 1
ATOM 10591 O O . ALA B 1 538 ? 84.05700 42.41100 -0.92400 1.000 34.77228 537 ALA B O 1
ATOM 10593 N N . LEU B 1 539 ? 85.71700 43.03200 -2.30900 1.000 33.96468 538 LEU B N 1
ATOM 10594 C CA . LEU B 1 539 ? 84.85400 43.23900 -3.46500 1.000 34.19706 538 LEU B CA 1
ATOM 10595 C C . LEU B 1 539 ? 84.88700 42.07100 -4.44500 1.000 35.05889 538 LEU B C 1
ATOM 10596 O O . LEU B 1 539 ? 84.42200 42.21600 -5.58100 1.000 35.61458 538 LEU B O 1
ATOM 10601 N N . VAL B 1 540 ? 85.41000 40.91900 -4.02800 1.000 36.15521 539 VAL B N 1
ATOM 10602 C CA . VAL B 1 540 ? 85.42400 39.70100 -4.83200 1.000 37.18467 539 VAL B CA 1
ATOM 10603 C C . VAL B 1 540 ? 84.62600 38.63900 -4.08000 1.000 38.92138 539 VAL B C 1
ATOM 10604 O O . VAL B 1 540 ? 84.95700 38.30600 -2.93300 1.000 38.35857 539 VAL B O 1
ATOM 10608 N N . ASP B 1 541 ? 83.61800 38.08500 -4.73600 1.000 41.21216 540 ASP B N 1
ATOM 10609 C CA . ASP B 1 541 ? 82.87000 36.94800 -4.15700 1.000 43.80492 540 ASP B CA 1
ATOM 10610 C C . ASP B 1 541 ? 83.87100 35.80200 -4.02200 1.000 45.21896 540 ASP B C 1
ATOM 10611 O O . ASP B 1 541 ? 84.54800 35.52900 -4.98200 1.000 45.91446 540 ASP B O 1
ATOM 10616 N N . ASP B 1 542 ? 84.03600 35.22600 -2.84000 1.000 45.68605 541 ASP B N 1
ATOM 10617 C CA . ASP B 1 542 ? 83.08200 35.27100 -1.71400 1.000 46.12032 541 ASP B CA 1
ATOM 10618 C C . ASP B 1 542 ? 83.89600 35.53500 -0.45100 1.000 43.44626 541 ASP B C 1
ATOM 10619 O O . ASP B 1 542 ? 83.65400 34.88600 0.54200 1.000 43.51829 541 ASP B O 1
ATOM 10624 N N . CYS B 1 543 ? 84.79700 36.50400 -0.48900 1.000 40.04784 542 CYS B N 1
ATOM 10625 C CA . CYS B 1 543 ? 85.74800 36.65500 0.60500 1.000 37.39638 542 CYS B CA 1
ATOM 10626 C C . CYS B 1 543 ? 85.07500 37.08600 1.90300 1.000 35.83449 542 CYS B C 1
ATOM 10627 O O . CYS B 1 543 ? 85.44400 36.61100 2.98400 1.000 35.61768 542 CYS B O 1
ATOM 10630 N N . ILE B 1 544 ? 84.09400 37.98900 1.82800 1.000 34.68494 543 ILE B N 1
ATOM 10631 C CA . ILE B 1 544 ? 83.42500 38.44600 3.04700 1.000 34.93367 543 ILE B CA 1
ATOM 10632 C C . ILE B 1 544 ? 82.80100 37.26500 3.77900 1.000 35.44284 543 ILE B C 1
ATOM 10633 O O . ILE B 1 544 ? 83.03100 37.05900 4.97500 1.000 35.56167 543 ILE B O 1
ATOM 10638 N N . GLU B 1 545 ? 82.00800 36.46500 3.06600 1.000 36.27062 544 GLU B N 1
ATOM 10639 C CA . GLU B 1 545 ? 81.34400 35.33400 3.70400 1.000 37.35333 544 GLU B CA 1
ATOM 10640 C C . GLU B 1 545 ? 82.35700 34.33700 4.25400 1.000 37.35192 544 GLU B C 1
ATOM 10641 O O . GLU B 1 545 ? 82.14800 33.75500 5.32200 1.000 37.84479 544 GLU B O 1
ATOM 10647 N N . ARG B 1 546 ? 83.46400 34.13200 3.54100 1.000 37.84191 545 ARG B N 1
ATOM 10648 C CA . ARG B 1 546 ? 84.50200 33.21300 3.98900 1.000 38.34483 545 ARG B CA 1
ATOM 10649 C C . ARG B 1 546 ? 85.48200 33.85400 4.96000 1.000 38.43239 545 ARG B C 1
ATOM 10650 O O . ARG B 1 546 ? 86.24100 33.13100 5.61400 1.000 38.63416 545 ARG B O 1
ATOM 10658 N N . ALA B 1 547 ? 85.48800 35.18300 5.06500 1.000 38.55284 546 ALA B N 1
ATOM 10659 C CA . ALA B 1 547 ? 86.31800 35.89600 6.03400 1.000 38.80137 546 ALA B CA 1
ATOM 10660 C C . ALA B 1 547 ? 87.80300 35.59600 5.83300 1.000 38.68239 546 ALA B C 1
ATOM 10661 O O . ALA B 1 547 ? 88.52900 35.27600 6.77500 1.000 38.62620 546 ALA B O 1
ATOM 10663 N N . LYS B 1 548 ? 88.25800 35.71200 4.58800 1.000 38.65499 547 LYS B N 1
ATOM 10664 C CA . LYS B 1 548 ? 89.67600 35.56600 4.28600 1.000 39.75302 547 LYS B CA 1
ATOM 10665 C C . LYS B 1 548 ? 89.95200 36.16700 2.91500 1.000 39.29415 547 LYS B C 1
ATOM 10666 O O . LYS B 1 548 ? 89.03700 36.43000 2.13200 1.000 39.43881 547 LYS B O 1
ATOM 10672 N N . SER B 1 549 ? 91.23700 36.37700 2.63700 1.000 38.25375 548 SER B N 1
ATOM 10673 C CA . SER B 1 549 ? 91.65400 37.07400 1.43200 1.000 37.64944 548 SER B CA 1
ATOM 10674 C C . SER B 1 549 ? 91.52300 36.17700 0.20300 1.000 37.38225 548 SER B C 1
ATOM 10675 O O . SER B 1 549 ? 91.38900 34.95300 0.29800 1.000 37.22576 548 SER B O 1
ATOM 10678 N N . ILE B 1 550 ? 91.56200 36.81600 -0.96900 1.000 37.01990 549 ILE B N 1
ATOM 10679 C CA . ILE B 1 550 ? 91.57600 36.07200 -2.22500 1.000 36.36304 549 ILE B CA 1
ATOM 10680 C C . ILE B 1 550 ? 92.72000 35.06900 -2.22300 1.000 36.57657 549 ILE B C 1
ATOM 10681 O O . ILE B 1 550 ? 92.55700 33.91100 -2.62900 1.000 36.73184 549 ILE B O 1
ATOM 10686 N N . LYS B 1 551 ? 93.89600 35.49800 -1.76300 1.000 36.34920 550 LYS B N 1
ATOM 10687 C CA . LYS B 1 551 ? 95.06900 34.63600 -1.77800 1.000 36.28755 550 LYS B CA 1
ATOM 10688 C C . LYS B 1 551 ? 94.95900 33.47500 -0.79800 1.000 36.46655 550 LYS B C 1
ATOM 10689 O O . LYS B 1 551 ? 95.75200 32.53200 -0.89600 1.000 36.97042 550 LYS B O 1
ATOM 10695 N N . GLN B 1 552 ? 94.00700 33.51800 0.13400 1.000 36.06508 551 GLN B N 1
ATOM 10696 C CA . GLN B 1 552 ? 93.77300 32.43200 1.07400 1.000 36.66580 551 GLN B CA 1
ATOM 10697 C C . GLN B 1 552 ? 92.67400 31.48300 0.61700 1.000 37.14825 551 GLN B C 1
ATOM 10698 O O . GLN B 1 552 ? 92.41300 30.48600 1.29900 1.000 37.04697 551 GLN B O 1
ATOM 10704 N N . GLY B 1 553 ? 92.02300 31.77300 -0.50000 1.000 37.27811 552 GLY B N 1
ATOM 10705 C CA . GLY B 1 553 ? 90.95200 30.95800 -1.01700 1.000 37.38615 552 GLY B CA 1
ATOM 10706 C C . GLY B 1 553 ? 89.57100 31.58900 -0.96200 1.000 37.33178 552 GLY B C 1
ATOM 10707 O O . GLY B 1 553 ? 88.57700 30.85100 -0.98200 1.000 37.91338 552 GLY B O 1
ATOM 10708 N N . GLY B 1 554 ? 89.47900 32.92000 -0.90100 1.000 36.19103 553 GLY B N 1
ATOM 10709 C CA . GLY B 1 554 ? 88.19200 33.57300 -0.74600 1.000 35.39639 553 GLY B CA 1
ATOM 10710 C C . GLY B 1 554 ? 87.36000 33.65000 -2.00500 1.000 35.68372 553 GLY B C 1
ATOM 10711 O O . GLY B 1 554 ? 86.13400 33.77200 -1.91500 1.000 36.31906 553 GLY B O 1
ATOM 10712 N N . ALA B 1 555 ? 87.98800 33.57500 -3.17400 1.000 35.46601 554 ALA B N 1
ATOM 10713 C CA . ALA B 1 555 ? 87.27700 33.77300 -4.42700 1.000 35.02190 554 ALA B CA 1
ATOM 10714 C C . ALA B 1 555 ? 86.46800 32.53900 -4.80500 1.000 34.52277 554 ALA B C 1
ATOM 10715 O O . ALA B 1 555 ? 86.85100 31.40200 -4.51600 1.000 34.63859 554 ALA B O 1
ATOM 10717 N N . LYS B 1 556 ? 85.33000 32.78000 -5.46200 1.000 34.44093 555 LYS B N 1
ATOM 10718 C CA . LYS B 1 556 ? 84.48100 31.68100 -5.91200 1.000 34.00692 555 LYS B CA 1
ATOM 10719 C C . LYS B 1 556 ? 85.20500 30.79100 -6.91600 1.000 33.96814 555 LYS B C 1
ATOM 10720 O O . LYS B 1 556 ? 85.01100 29.56900 -6.92500 1.000 33.92268 555 LYS B O 1
ATOM 10726 N N . TYR B 1 557 ? 86.03200 31.38600 -7.77800 1.000 33.26145 556 TYR B N 1
ATOM 10727 C CA . TYR B 1 557 ? 86.80200 30.65100 -8.77300 1.000 33.76548 556 TYR B CA 1
ATOM 10728 C C . TYR B 1 557 ? 88.27800 31.00400 -8.64400 1.000 34.24163 556 TYR B C 1
ATOM 10729 O O . TYR B 1 557 ? 88.63300 32.13700 -8.30500 1.000 34.35480 556 TYR B O 1
ATOM 10738 N N . ASP B 1 558 ? 89.14400 30.03200 -8.93700 1.000 34.54035 557 ASP B N 1
ATOM 10739 C CA . ASP B 1 558 ? 90.58400 30.27600 -8.87200 1.000 35.26867 557 ASP B CA 1
ATOM 10740 C C . ASP B 1 558 ? 91.28400 29.35600 -9.86900 1.000 36.41853 557 ASP B C 1
ATOM 10741 O O . ASP B 1 558 ? 91.54500 28.18700 -9.56500 1.000 37.09543 557 ASP B O 1
ATOM 10746 N N . TRP B 1 559 ? 91.58200 29.89400 -11.05200 1.000 36.44661 558 TRP B N 1
ATOM 10747 C CA . TRP B 1 559 ? 92.46500 29.27000 -12.02700 1.000 36.75785 558 TRP B CA 1
ATOM 10748 C C . TRP B 1 559 ? 93.51800 30.29100 -12.44000 1.000 37.87546 558 TRP B C 1
ATOM 10749 O O . TRP B 1 559 ? 93.20200 31.47100 -12.63100 1.000 37.54384 558 TRP B O 1
ATOM 10760 N N . VAL B 1 560 ? 94.76300 29.84100 -12.59300 1.000 38.73998 559 VAL B N 1
ATOM 10761 C CA . VAL B 1 560 ? 95.85800 30.70600 -13.01500 1.000 38.77249 559 VAL B CA 1
ATOM 10762 C C . VAL B 1 560 ? 96.64600 30.01000 -14.11800 1.000 39.25520 559 VAL B C 1
ATOM 10763 O O . VAL B 1 560 ? 96.48200 28.81800 -14.37800 1.000 39.72329 559 VAL B O 1
ATOM 10767 N N . SER B 1 561 ? 97.51700 30.78300 -14.76700 1.000 39.70994 560 SER B N 1
ATOM 10768 C CA . SER B 1 561 ? 98.38300 30.26400 -15.81400 1.000 39.66366 560 SER B CA 1
ATOM 10769 C C . SER B 1 561 ? 99.67100 31.07400 -15.84500 1.000 40.21118 560 SER B C 1
ATOM 10770 O O . SER B 1 561 ? 99.65400 32.28900 -15.62800 1.000 39.87089 560 SER B O 1
ATOM 10773 N N . GLY B 1 562 ? 100.78200 30.38800 -16.09800 1.000 40.58218 561 GLY B N 1
ATOM 10774 C CA . GLY B 1 562 ? 102.03700 31.04100 -16.39500 1.000 40.94018 561 GLY B CA 1
ATOM 10775 C C . GLY B 1 562 ? 102.11100 31.43700 -17.85900 1.000 40.71934 561 GLY B C 1
ATOM 10776 O O . GLY B 1 562 ? 101.13700 31.35500 -18.61000 1.000 39.44545 561 GLY B O 1
ATOM 10777 N N . LEU B 1 563 ? 103.30100 31.87400 -18.26700 1.000 41.31031 562 LEU B N 1
ATOM 10778 C CA . LEU B 1 563 ? 103.54400 32.34000 -19.62800 1.000 42.24457 562 LEU B CA 1
ATOM 10779 C C . LEU B 1 563 ? 104.64800 31.50500 -20.25800 1.000 43.65163 562 LEU B C 1
ATOM 10780 O O . LEU B 1 563 ? 105.75900 31.42800 -19.72200 1.000 43.84532 562 LEU B O 1
ATOM 10785 N N . GLN B 1 564 ? 104.34300 30.89300 -21.39600 1.000 45.05531 563 GLN B N 1
ATOM 10786 C CA . GLN B 1 564 ? 105.31100 30.13800 -22.17900 1.000 47.33432 563 GLN B CA 1
ATOM 10787 C C . GLN B 1 564 ? 105.81700 31.03700 -23.30200 1.000 49.57259 563 GLN B C 1
ATOM 10788 O O . GLN B 1 564 ? 105.03100 31.48600 -24.14400 1.000 49.83618 563 GLN B O 1
ATOM 10794 N N . VAL B 1 565 ? 107.12200 31.30900 -23.30400 1.000 51.27939 564 VAL B N 1
ATOM 10795 C CA . VAL B 1 565 ? 107.73300 32.29000 -24.19500 1.000 52.46004 564 VAL B CA 1
ATOM 10796 C C . VAL B 1 565 ? 108.59600 31.56400 -25.21900 1.000 53.34721 564 VAL B C 1
ATOM 10797 O O . VAL B 1 565 ? 109.31700 30.61900 -24.88100 1.000 54.17969 564 VAL B O 1
ATOM 10801 N N . GLY B 1 566 ? 108.52900 32.01800 -26.46900 1.000 52.97738 565 GLY B N 1
ATOM 10802 C CA . GLY B 1 566 ? 109.29400 31.41300 -27.54200 1.000 53.99748 565 GLY B CA 1
ATOM 10803 C C . GLY B 1 566 ? 108.50300 30.36000 -28.29100 1.000 53.06515 565 GLY B C 1
ATOM 10804 O O . GLY B 1 566 ? 109.01400 29.27900 -28.59700 1.000 53.58669 565 GLY B O 1
ATOM 10805 N N . ILE B 1 567 ? 107.24400 30.67600 -28.59400 1.000 51.43043 566 ILE B N 1
ATOM 10806 C CA . ILE B 1 567 ? 106.34100 29.68900 -29.18000 1.000 49.96725 566 ILE B CA 1
ATOM 10807 C C . ILE B 1 567 ? 106.74400 29.39100 -30.62100 1.000 51.26263 566 ILE B C 1
ATOM 10808 O O . ILE B 1 567 ? 107.04800 28.24600 -30.97700 1.000 51.61506 566 ILE B O 1
ATOM 10813 N N . ALA B 1 568 ? 106.74600 30.41800 -31.47300 1.000 51.27449 567 ALA B N 1
ATOM 10814 C CA . ALA B 1 568 ? 107.12100 30.21200 -32.86700 1.000 51.66499 567 ALA B CA 1
ATOM 10815 C C . ALA B 1 568 ? 108.53900 29.66900 -32.99100 1.000 52.45477 567 ALA B C 1
ATOM 10816 O O . ALA B 1 568 ? 108.82900 28.89700 -33.91200 1.000 52.89003 567 ALA B O 1
ATOM 10818 N N . ASN B 1 569 ? 109.43100 30.05200 -32.07400 1.000 53.04423 568 ASN B N 1
ATOM 10819 C CA . ASN B 1 569 ? 110.81900 29.61100 -32.16800 1.000 54.20304 568 ASN B CA 1
ATOM 10820 C C . ASN B 1 569 ? 110.94900 28.12200 -31.87300 1.000 54.66107 568 ASN B C 1
ATOM 10821 O O . ASN B 1 569 ? 111.71700 27.41800 -32.53900 1.000 55.79600 568 ASN B O 1
ATOM 10826 N N . LEU B 1 570 ? 110.21400 27.62700 -30.87400 1.000 53.79694 569 LEU B N 1
ATOM 10827 C CA . LEU B 1 570 ? 110.24100 26.20100 -30.56500 1.000 54.45487 569 LEU B CA 1
ATOM 10828 C C . LEU B 1 570 ? 109.81700 25.37800 -31.77500 1.000 58.38361 569 LEU B C 1
ATOM 10829 O O . LEU B 1 570 ? 110.54100 24.48100 -32.22200 1.000 65.00538 569 LEU B O 1
ATOM 10834 N N . GLY B 1 571 ? 108.63000 25.66700 -32.31100 1.000 54.72646 570 GLY B N 1
ATOM 10835 C CA . GLY B 1 571 ? 108.14200 24.91000 -33.45100 1.000 54.55166 570 GLY B CA 1
ATOM 10836 C C . GLY B 1 571 ? 109.07300 24.99700 -34.64300 1.000 54.88376 570 GLY B C 1
ATOM 10837 O O . GLY B 1 571 ? 109.47100 23.97800 -35.21300 1.000 56.31638 570 GLY B O 1
ATOM 10838 N N . ASN B 1 572 ? 109.44300 26.22000 -35.03200 1.000 53.74765 571 ASN B N 1
ATOM 10839 C CA . ASN B 1 572 ? 110.32000 26.39000 -36.18500 1.000 55.04834 571 ASN B CA 1
ATOM 10840 C C . ASN B 1 572 ? 111.64700 25.67000 -35.99000 1.000 55.58123 571 ASN B C 1
ATOM 10841 O O . ASN B 1 572 ? 112.22100 25.15200 -36.95500 1.000 56.29295 571 ASN B O 1
ATOM 10846 N N . SER B 1 573 ? 112.14600 25.62300 -34.75400 1.000 55.28294 572 SER B N 1
ATOM 10847 C CA . SER B 1 573 ? 113.44200 25.00200 -34.49900 1.000 57.04825 572 SER B CA 1
ATOM 10848 C C . SER B 1 573 ? 113.35900 23.48400 -34.60700 1.000 58.05564 572 SER B C 1
ATOM 10849 O O . SER B 1 573 ? 114.21000 22.85000 -35.24100 1.000 59.77591 572 SER B O 1
ATOM 10852 N N . LEU B 1 574 ? 112.34600 22.88100 -33.98300 1.000 56.83588 573 LEU B N 1
ATOM 10853 C CA . LEU B 1 574 ? 112.18600 21.43400 -34.07900 1.000 57.41523 573 LEU B CA 1
ATOM 10854 C C . LEU B 1 574 ? 111.88800 21.01100 -35.51300 1.000 58.48547 573 LEU B C 1
ATOM 10855 O O . LEU B 1 574 ? 112.37500 19.97200 -35.97500 1.000 59.88015 573 LEU B O 1
ATOM 10860 N N . ALA B 1 575 ? 111.09700 21.80900 -36.23500 1.000 57.52301 574 ALA B N 1
ATOM 10861 C CA . ALA B 1 575 ? 110.78900 21.47700 -37.62300 1.000 57.52556 574 ALA B CA 1
ATOM 10862 C C . ALA B 1 575 ? 112.03900 21.52300 -38.49100 1.000 58.76253 574 ALA B C 1
ATOM 10863 O O . ALA B 1 575 ? 112.26000 20.63600 -39.32300 1.000 60.02712 574 ALA B O 1
ATOM 10865 N N . ALA B 1 576 ? 112.87200 22.55400 -38.31500 1.000 58.28337 575 ALA B N 1
ATOM 10866 C CA . ALA B 1 576 ? 114.13300 22.61000 -39.04800 1.000 59.22812 575 ALA B CA 1
ATOM 10867 C C . ALA B 1 576 ? 114.99700 21.39600 -38.73800 1.000 60.22299 575 ALA B C 1
ATOM 10868 O O . ALA B 1 576 ? 115.58800 20.79500 -39.64300 1.000 61.97980 575 ALA B O 1
ATOM 10870 N N . VAL B 1 577 ? 115.08200 21.01900 -37.46000 1.000 59.20553 576 VAL B N 1
ATOM 10871 C CA . VAL B 1 577 ? 115.84400 19.83300 -37.07800 1.000 60.58166 576 VAL B CA 1
ATOM 10872 C C . VAL B 1 577 ? 115.24600 18.59100 -37.72800 1.000 62.20623 576 VAL B C 1
ATOM 10873 O O . VAL B 1 577 ? 115.94500 17.81300 -38.38900 1.000 64.58660 576 VAL B O 1
ATOM 10877 N N . LYS B 1 578 ? 113.93800 18.39000 -37.55300 1.000 61.22820 577 LYS B N 1
ATOM 10878 C CA . LYS B 1 578 ? 113.29300 17.19000 -38.07800 1.000 61.75530 577 LYS B CA 1
ATOM 10879 C C . LYS B 1 578 ? 113.51300 17.05700 -39.58000 1.000 62.79692 577 LYS B C 1
ATOM 10880 O O . LYS B 1 578 ? 113.90800 15.99200 -40.06800 1.000 64.69758 577 LYS B O 1
ATOM 10886 N N . LYS B 1 579 ? 113.26300 18.13000 -40.33200 1.000 61.84484 578 LYS B N 1
ATOM 10887 C CA . LYS B 1 579 ? 113.35000 18.05100 -41.78600 1.000 62.12586 578 LYS B CA 1
ATOM 10888 C C . LYS B 1 579 ? 114.79900 17.94100 -42.25100 1.000 63.95526 578 LYS B C 1
ATOM 10889 O O . LYS B 1 579 ? 115.16500 17.00500 -42.97100 1.000 65.13419 578 LYS B O 1
ATOM 10895 N N . LEU B 1 580 ? 115.64000 18.89600 -41.84800 1.000 63.87122 579 LEU B N 1
ATOM 10896 C CA . LEU B 1 580 ? 116.95200 19.04100 -42.46800 1.000 66.13919 579 LEU B CA 1
ATOM 10897 C C . LEU B 1 580 ? 117.98800 18.08000 -41.89900 1.000 67.67646 579 LEU B C 1
ATOM 10898 O O . LEU B 1 580 ? 118.92900 17.70900 -42.61000 1.000 70.22544 579 LEU B O 1
ATOM 10903 N N . VAL B 1 581 ? 117.84600 17.66400 -40.64400 1.000 67.45131 580 VAL B N 1
ATOM 10904 C CA . VAL B 1 581 ? 118.84800 16.80500 -40.01700 1.000 68.98871 580 VAL B CA 1
ATOM 10905 C C . VAL B 1 581 ? 118.49200 15.33100 -40.16800 1.000 70.67583 580 VAL B C 1
ATOM 10906 O O . VAL B 1 581 ? 119.33500 14.51600 -40.55200 1.000 72.79247 580 VAL B O 1
ATOM 10910 N N . PHE B 1 582 ? 117.24400 14.96400 -39.87700 1.000 69.96140 581 PHE B N 1
ATOM 10911 C CA . PHE B 1 582 ? 116.84600 13.56300 -39.78500 1.000 71.09580 581 PHE B CA 1
ATOM 10912 C C . PHE B 1 582 ? 116.12500 13.05700 -41.02800 1.000 72.67857 581 PHE B C 1
ATOM 10913 O O . PHE B 1 582 ? 116.44900 11.97700 -41.53100 1.000 76.73259 581 PHE B O 1
ATOM 10921 N N . GLU B 1 583 ? 115.14900 13.81000 -41.53700 1.000 71.46825 582 GLU B N 1
ATOM 10922 C CA . GLU B 1 583 ? 114.38300 13.33100 -42.68300 1.000 71.77635 582 GLU B CA 1
ATOM 10923 C C . GLU B 1 583 ? 115.21200 13.35400 -43.96200 1.000 73.52965 582 GLU B C 1
ATOM 10924 O O . GLU B 1 583 ? 115.08200 12.46000 -44.80700 1.000 74.57983 582 GLU B O 1
ATOM 10930 N N . GLN B 1 584 ? 116.07300 14.36100 -44.12300 1.000 73.53506 583 GLN B N 1
ATOM 10931 C CA . GLN B 1 584 ? 116.81400 14.55400 -45.36200 1.000 74.75632 583 GLN B CA 1
ATOM 10932 C C . GLN B 1 584 ? 118.30600 14.28600 -45.22400 1.000 75.49426 583 GLN B C 1
ATOM 10933 O O . GLN B 1 584 ? 118.99700 14.20500 -46.24600 1.000 76.54511 583 GLN B O 1
ATOM 10939 N N . GLY B 1 585 ? 118.82200 14.15400 -44.00400 1.000 75.05544 584 GLY B N 1
ATOM 10940 C CA . GLY B 1 585 ? 120.24800 13.94300 -43.81900 1.000 76.23241 584 GLY B CA 1
ATOM 10941 C C . GLY B 1 585 ? 121.10800 15.01900 -44.44100 1.000 76.05488 584 GLY B C 1
ATOM 10942 O O . GLY B 1 585 ? 122.26600 14.75900 -44.78700 1.000 77.70525 584 GLY B O 1
ATOM 10943 N N . VAL B 1 586 ? 120.57400 16.22900 -44.58700 1.000 74.34585 585 VAL B N 1
ATOM 10944 C CA . VAL B 1 586 ? 121.30200 17.29700 -45.26100 1.000 75.12678 585 VAL B CA 1
ATOM 10945 C C . VAL B 1 586 ? 122.21900 18.06200 -44.31100 1.000 74.51541 585 VAL B C 1
ATOM 10946 O O . VAL B 1 586 ? 123.23500 18.61300 -44.74900 1.000 76.21992 585 VAL B O 1
ATOM 10950 N N . ILE B 1 587 ? 121.89000 18.10900 -43.02200 1.000 71.72272 586 ILE B N 1
ATOM 10951 C CA . ILE B 1 587 ? 122.70800 18.77200 -42.01300 1.000 71.11665 586 ILE B CA 1
ATOM 10952 C C . ILE B 1 587 ? 123.06100 17.75200 -40.94200 1.000 71.24884 586 ILE B C 1
ATOM 10953 O O . ILE B 1 587 ? 122.19300 16.99700 -40.48600 1.000 68.95997 586 ILE B O 1
ATOM 10958 N N . GLY B 1 588 ? 124.32400 17.72500 -40.53700 1.000 72.74862 587 GLY B N 1
ATOM 10959 C CA . GLY B 1 588 ? 124.77000 16.79700 -39.52300 1.000 70.30927 587 GLY B CA 1
ATOM 10960 C C . GLY B 1 588 ? 124.52800 17.31900 -38.11700 1.000 69.99274 587 GLY B C 1
ATOM 10961 O O . GLY B 1 588 ? 124.59000 18.51800 -37.85900 1.000 68.96206 587 GLY B O 1
ATOM 10962 N N . GLN B 1 589 ? 124.24800 16.39000 -37.20300 1.000 69.74882 588 GLN B N 1
ATOM 10963 C CA . GLN B 1 589 ? 123.99300 16.77100 -35.81600 1.000 69.09735 588 GLN B CA 1
ATOM 10964 C C . GLN B 1 589 ? 125.15400 17.58000 -35.25000 1.000 70.82255 588 GLN B C 1
ATOM 10965 O O . GLN B 1 589 ? 124.95900 18.67100 -34.70300 1.000 69.64082 588 GLN B O 1
ATOM 10971 N N . GLN B 1 590 ? 126.37600 17.05800 -35.37800 1.000 74.11638 589 GLN B N 1
ATOM 10972 C CA . GLN B 1 590 ? 127.54600 17.77900 -34.88900 1.000 76.70689 589 GLN B CA 1
ATOM 10973 C C . GLN B 1 590 ? 127.79200 19.05100 -35.69100 1.000 77.33177 589 GLN B C 1
ATOM 10974 O O . GLN B 1 590 ? 128.25700 20.05300 -35.13500 1.000 77.43511 589 GLN B O 1
ATOM 10980 N N . GLN B 1 591 ? 127.49400 19.02600 -36.99200 1.000 77.60885 590 GLN B N 1
ATOM 10981 C CA . GLN B 1 591 ? 127.59600 20.23300 -37.80500 1.000 77.79596 590 GLN B CA 1
ATOM 10982 C C . GLN B 1 591 ? 126.70800 21.33900 -37.24700 1.000 74.68517 590 GLN B C 1
ATOM 10983 O O . GLN B 1 591 ? 127.14000 22.48900 -37.10400 1.000 75.58312 590 GLN B O 1
ATOM 10989 N N . LEU B 1 592 ? 125.45700 21.00600 -36.92400 1.000 71.08017 591 LEU B N 1
ATOM 10990 C CA . LEU B 1 592 ? 124.52900 22.01600 -36.42900 1.000 67.54375 591 LEU B CA 1
ATOM 10991 C C . LEU B 1 592 ? 124.97800 22.57100 -35.08400 1.000 66.76871 591 LEU B C 1
ATOM 10992 O O . LEU B 1 592 ? 124.92200 23.78700 -34.85900 1.000 65.73596 591 LEU B O 1
ATOM 10997 N N . ALA B 1 593 ? 125.42000 21.69800 -34.17700 1.000 67.34606 592 ALA B N 1
ATOM 10998 C CA . ALA B 1 593 ? 125.80700 22.14800 -32.84400 1.000 66.90292 592 ALA B CA 1
ATOM 10999 C C . ALA B 1 593 ? 126.92500 23.18000 -32.91200 1.000 68.33594 592 ALA B C 1
ATOM 11000 O O . ALA B 1 593 ? 126.94300 24.13900 -32.13100 1.000 66.99382 592 ALA B O 1
ATOM 11002 N N . ALA B 1 594 ? 127.86800 23.00200 -33.84100 1.000 70.65811 593 ALA B N 1
ATOM 11003 C CA . ALA B 1 594 ? 128.97700 23.94400 -33.95300 1.000 72.93424 593 ALA B CA 1
ATOM 11004 C C . ALA B 1 594 ? 128.49400 25.31000 -34.42100 1.000 72.91327 593 ALA B C 1
ATOM 11005 O O . ALA B 1 594 ? 128.95600 26.34200 -33.92100 1.000 74.36096 593 ALA B O 1
ATOM 11007 N N . ALA B 1 595 ? 127.56800 25.34000 -35.38200 1.000 72.65125 594 ALA B N 1
ATOM 11008 C CA . ALA B 1 595 ? 127.01000 26.61300 -35.82300 1.000 72.94271 594 ALA B CA 1
ATOM 11009 C C . ALA B 1 595 ? 126.24100 27.29200 -34.69400 1.000 72.17642 594 ALA B C 1
ATOM 11010 O O . ALA B 1 595 ? 126.30600 28.51700 -34.53700 1.000 71.78190 594 ALA B O 1
ATOM 11012 N N . LEU B 1 596 ? 125.51300 26.51000 -33.89200 1.000 71.27520 595 LEU B N 1
ATOM 11013 C CA . LEU B 1 596 ? 124.76500 27.08500 -32.77900 1.000 68.70950 595 LEU B CA 1
ATOM 11014 C C . LEU B 1 596 ? 125.70000 27.63400 -31.70800 1.000 68.24213 595 LEU B C 1
ATOM 11015 O O . LEU B 1 596 ? 125.47200 28.72900 -31.17800 1.000 67.47026 595 LEU B O 1
ATOM 11020 N N . ALA B 1 597 ? 126.75000 26.88500 -31.36400 1.000 69.22044 596 ALA B N 1
ATOM 11021 C CA . ALA B 1 597 ? 127.71400 27.37600 -30.38600 1.000 70.99673 596 ALA B CA 1
ATOM 11022 C C . ALA B 1 597 ? 128.51500 28.55200 -30.93100 1.000 71.86224 596 ALA B C 1
ATOM 11023 O O . ALA B 1 597 ? 128.91400 29.43600 -30.16300 1.000 71.07835 596 ALA B O 1
ATOM 11025 N N . ASP B 1 598 ? 128.75700 28.58000 -32.24400 1.000 72.93811 597 ASP B N 1
ATOM 11026 C CA . ASP B 1 598 ? 129.47800 29.66800 -32.89200 1.000 74.86968 597 ASP B CA 1
ATOM 11027 C C . ASP B 1 598 ? 128.59100 30.86600 -33.21200 1.000 73.73803 597 ASP B C 1
ATOM 11028 O O . ASP B 1 598 ? 129.10300 31.87700 -33.70700 1.000 74.72635 597 ASP B O 1
ATOM 11033 N N . ASP B 1 599 ? 127.28800 30.77900 -32.94900 1.000 71.80237 598 ASP B N 1
ATOM 11034 C CA . ASP B 1 599 ? 126.33700 31.82600 -33.31900 1.000 70.52742 598 ASP B CA 1
ATOM 11035 C C . ASP B 1 599 ? 126.42900 32.13000 -34.81400 1.000 71.71140 598 ASP B C 1
ATOM 11036 O O . ASP B 1 599 ? 126.48800 33.28400 -35.24400 1.000 71.46982 598 ASP B O 1
ATOM 11041 N N . PHE B 1 600 ? 126.45100 31.05900 -35.61000 1.000 73.28836 599 PHE B N 1
ATOM 11042 C CA . PHE B 1 600 ? 126.42900 31.14800 -37.07200 1.000 74.77858 599 PHE B CA 1
ATOM 11043 C C . PHE B 1 600 ? 127.47800 32.12100 -37.60500 1.000 77.79292 599 PHE B C 1
ATOM 11044 O O . PHE B 1 600 ? 127.26600 32.79600 -38.61600 1.000 79.20330 599 PHE B O 1
ATOM 11052 N N . ASP B 1 601 ? 128.62400 32.19000 -36.93600 1.000 79.65564 600 ASP B N 1
ATOM 11053 C CA . ASP B 1 601 ? 129.70500 33.05600 -37.38300 1.000 83.04576 600 ASP B CA 1
ATOM 11054 C C . ASP B 1 601 ? 130.47700 32.39200 -38.51800 1.000 85.70685 600 ASP B C 1
ATOM 11055 O O . ASP B 1 601 ? 130.64200 31.17000 -38.55700 1.000 84.13147 600 ASP B O 1
ATOM 11060 N N . GLY B 1 602 ? 130.94800 33.21200 -39.44600 1.000 89.50505 601 GLY B N 1
ATOM 11061 C CA . GLY B 1 602 ? 131.66800 32.69300 -40.60000 1.000 92.57663 601 GLY B CA 1
ATOM 11062 C C . GLY B 1 602 ? 130.75100 32.43200 -41.77700 1.000 89.98249 601 GLY B C 1
ATOM 11063 O O . GLY B 1 602 ? 129.58900 32.05600 -41.63200 1.000 87.38320 601 GLY B O 1
ATOM 11064 N N . LEU B 1 603 ? 131.29800 32.64100 -42.98100 1.000 89.30404 602 LEU B N 1
ATOM 11065 C CA . LEU B 1 603 ? 130.52100 32.44900 -44.20100 1.000 89.73278 602 LEU B CA 1
ATOM 11066 C C . LEU B 1 603 ? 129.93300 31.04600 -44.26600 1.000 87.76751 602 LEU B C 1
ATOM 11067 O O . LEU B 1 603 ? 128.75500 30.86600 -44.59700 1.000 85.87628 602 LEU B O 1
ATOM 11072 N N . THR B 1 604 ? 130.74300 30.03400 -43.94600 1.000 88.32684 603 THR B N 1
ATOM 11073 C CA . THR B 1 604 ? 130.26500 28.65600 -43.97600 1.000 87.34458 603 THR B CA 1
ATOM 11074 C C . THR B 1 604 ? 129.00600 28.49200 -43.13200 1.000 84.30626 603 THR B C 1
ATOM 11075 O O . THR B 1 604 ? 127.99900 27.94600 -43.59600 1.000 82.78543 603 THR B O 1
ATOM 11079 N N . HIS B 1 605 ? 129.04200 28.97700 -41.88600 1.000 82.93930 604 HIS B N 1
ATOM 11080 C CA . HIS B 1 605 ? 127.88900 28.84100 -41.00200 1.000 80.41954 604 HIS B CA 1
ATOM 11081 C C . HIS B 1 605 ? 126.74200 29.76000 -41.41000 1.000 78.28165 604 HIS B C 1
ATOM 11082 O O . HIS B 1 605 ? 125.57600 29.44700 -41.14300 1.000 75.79539 604 HIS B O 1
ATOM 11089 N N . GLU B 1 606 ? 127.04800 30.89600 -42.04500 1.000 79.11446 605 GLU B N 1
ATOM 11090 C CA . GLU B 1 606 ? 126.00000 31.86300 -42.36000 1.000 78.12985 605 GLU B CA 1
ATOM 11091 C C . GLU B 1 606 ? 125.05000 31.33900 -43.43000 1.000 78.33768 605 GLU B C 1
ATOM 11092 O O . GLU B 1 606 ? 123.86100 31.67800 -43.41900 1.000 76.72964 605 GLU B O 1
ATOM 11098 N N . GLN B 1 607 ? 125.54600 30.52600 -44.36200 1.000 85.81682 606 GLN B N 1
ATOM 11099 C CA . GLN B 1 607 ? 124.66900 29.93400 -45.36400 1.000 85.10299 606 GLN B CA 1
ATOM 11100 C C . GLN B 1 607 ? 124.00100 28.66300 -44.85800 1.000 81.01926 606 GLN B C 1
ATOM 11101 O O . GLN B 1 607 ? 122.92900 28.30300 -45.35300 1.000 79.30766 606 GLN B O 1
ATOM 11107 N N . LEU B 1 608 ? 124.59800 27.98800 -43.87400 1.000 79.66150 607 LEU B N 1
ATOM 11108 C CA . LEU B 1 608 ? 123.86300 26.96100 -43.14500 1.000 75.59743 607 LEU B CA 1
ATOM 11109 C C . LEU B 1 608 ? 122.67300 27.57600 -42.41800 1.000 70.77559 607 LEU B C 1
ATOM 11110 O O . LEU B 1 608 ? 121.59300 26.97700 -42.35600 1.000 67.58669 607 LEU B O 1
ATOM 11115 N N . ARG B 1 609 ? 122.85500 28.78100 -41.87100 1.000 70.15987 608 ARG B N 1
ATOM 11116 C CA . ARG B 1 609 ? 121.75500 29.47500 -41.21000 1.000 67.00013 608 ARG B CA 1
ATOM 11117 C C . ARG B 1 609 ? 120.61200 29.74200 -42.18100 1.000 67.40332 608 ARG B C 1
ATOM 11118 O O . ARG B 1 609 ? 119.44000 29.54000 -41.84400 1.000 65.38740 608 ARG B O 1
ATOM 11126 N N . GLN B 1 610 ? 120.93300 30.19500 -43.39300 1.000 70.75947 609 GLN B N 1
ATOM 11127 C CA . GLN B 1 610 ? 119.88600 30.48100 -44.36700 1.000 71.52726 609 GLN B CA 1
ATOM 11128 C C . GLN B 1 610 ? 119.17500 29.21100 -44.81200 1.000 71.64310 609 GLN B C 1
ATOM 11129 O O . GLN B 1 610 ? 117.97300 29.24700 -45.09800 1.000 70.97707 609 GLN B O 1
ATOM 11135 N N . ARG B 1 611 ? 119.88900 28.08500 -44.87200 1.000 73.18164 610 ARG B N 1
ATOM 11136 C CA . ARG B 1 611 ? 119.22100 26.81600 -45.13600 1.000 73.05340 610 ARG B CA 1
ATOM 11137 C C . ARG B 1 611 ? 118.20800 26.49000 -44.04700 1.000 69.09633 610 ARG B C 1
ATOM 11138 O O . ARG B 1 611 ? 117.17400 25.87100 -44.32300 1.000 68.04665 610 ARG B O 1
ATOM 11146 N N . LEU B 1 612 ? 118.48400 26.89900 -42.80600 1.000 67.13847 611 LEU B N 1
ATOM 11147 C CA . LEU B 1 612 ? 117.53000 26.68100 -41.72500 1.000 64.34718 611 LEU B CA 1
ATOM 11148 C C . LEU B 1 612 ? 116.34200 27.63000 -41.83900 1.000 63.16941 611 LEU B C 1
ATOM 11149 O O . LEU B 1 612 ? 115.20500 27.25200 -41.53400 1.000 61.82426 611 LEU B O 1
ATOM 11154 N N . ILE B 1 613 ? 116.58600 28.86400 -42.28400 1.000 64.40819 612 ILE B N 1
ATOM 11155 C CA . ILE B 1 613 ? 115.52200 29.86200 -42.34000 1.000 63.84663 612 ILE B CA 1
ATOM 11156 C C . ILE B 1 613 ? 114.55300 29.55300 -43.47500 1.000 64.86663 612 ILE B C 1
ATOM 11157 O O . ILE B 1 613 ? 113.33100 29.53400 -43.28000 1.000 63.47423 612 ILE B O 1
ATOM 11162 N N . ASN B 1 614 ? 115.08000 29.30700 -44.67700 1.000 66.77013 613 ASN B N 1
ATOM 11163 C CA . ASN B 1 614 ? 114.26100 29.20600 -45.87700 1.000 68.85044 613 ASN B CA 1
ATOM 11164 C C . ASN B 1 614 ? 114.12100 27.79000 -46.42000 1.000 68.76935 613 ASN B C 1
ATOM 11165 O O . ASN B 1 614 ? 113.32600 27.58000 -47.34300 1.000 70.31231 613 ASN B O 1
ATOM 11170 N N . GLY B 1 615 ? 114.86100 26.82100 -45.88400 1.000 67.29935 614 GLY B N 1
ATOM 11171 C CA . GLY B 1 615 ? 114.76800 25.45100 -46.34700 1.000 67.90175 614 GLY B CA 1
ATOM 11172 C C . GLY B 1 615 ? 113.82800 24.56300 -45.56800 1.000 65.99260 614 GLY B C 1
ATOM 11173 O O . GLY B 1 615 ? 113.62000 23.40900 -45.95600 1.000 65.71062 614 GLY B O 1
ATOM 11174 N N . ALA B 1 616 ? 113.25200 25.06700 -44.47500 1.000 64.32567 615 ALA B N 1
ATOM 11175 C CA . ALA B 1 616 ? 112.33700 24.30500 -43.63900 1.000 62.72270 615 ALA B CA 1
ATOM 11176 C C . ALA B 1 616 ? 111.10500 25.14000 -43.31800 1.000 61.87488 615 ALA B C 1
ATOM 11177 O O . ALA B 1 616 ? 111.21300 26.35600 -43.11100 1.000 62.46338 615 ALA B O 1
ATOM 11179 N N . PRO B 1 617 ? 109.92900 24.52000 -43.24700 1.000 63.92146 616 PRO B N 1
ATOM 11180 C CA . PRO B 1 617 ? 108.69300 25.29700 -43.10200 1.000 62.49351 616 PRO B CA 1
ATOM 11181 C C . PRO B 1 617 ? 108.61500 25.99700 -41.75500 1.000 61.42588 616 PRO B C 1
ATOM 11182 O O . PRO B 1 617 ? 109.22200 25.58600 -40.76400 1.000 60.06679 616 PRO B O 1
ATOM 11186 N N . LYS B 1 618 ? 107.83400 27.07400 -41.73300 1.000 61.08625 617 LYS B N 1
ATOM 11187 C CA . LYS B 1 618 ? 107.73400 27.93900 -40.57000 1.000 59.20651 617 LYS B CA 1
ATOM 11188 C C . LYS B 1 618 ? 106.28900 28.06400 -40.10800 1.000 57.14596 617 LYS B C 1
ATOM 11189 O O . LYS B 1 618 ? 105.34900 28.01700 -40.90800 1.000 57.51278 617 LYS B O 1
ATOM 11195 N N . TYR B 1 619 ? 106.13800 28.21500 -38.79500 1.000 54.73537 618 TYR B N 1
ATOM 11196 C CA . TYR B 1 619 ? 104.83600 28.43700 -38.18200 1.000 53.36771 618 TYR B CA 1
ATOM 11197 C C . TYR B 1 619 ? 104.21500 29.72200 -38.71100 1.000 53.86893 618 TYR B C 1
ATOM 11198 O O . TYR B 1 619 ? 104.86100 30.77300 -38.74000 1.000 53.10703 618 TYR B O 1
ATOM 11207 N N . GLY B 1 620 ? 102.95900 29.63100 -39.14800 1.000 54.72254 619 GLY B N 1
ATOM 11208 C CA . GLY B 1 620 ? 102.23500 30.77200 -39.67000 1.000 50.47004 619 GLY B CA 1
ATOM 11209 C C . GLY B 1 620 ? 101.95300 30.73100 -41.15600 1.000 54.21047 619 GLY B C 1
ATOM 11210 O O . GLY B 1 620 ? 101.37900 31.69200 -41.68400 1.000 55.96375 619 GLY B O 1
ATOM 11211 N N . ASN B 1 621 ? 102.33900 29.65900 -41.85100 1.000 54.48409 620 ASN B N 1
ATOM 11212 C CA . ASN B 1 621 ? 102.06300 29.49800 -43.27300 1.000 56.11862 620 ASN B CA 1
ATOM 11213 C C . ASN B 1 621 ? 101.07900 28.36700 -43.54600 1.000 57.07501 620 ASN B C 1
ATOM 11214 O O . ASN B 1 621 ? 100.94700 27.93600 -44.69500 1.000 58.47001 620 ASN B O 1
ATOM 11219 N N . ASP B 1 622 ? 100.39300 27.87100 -42.51500 1.000 56.12185 621 ASP B N 1
ATOM 11220 C CA . ASP B 1 622 ? 99.38400 26.82400 -42.65400 1.000 56.85275 621 ASP B CA 1
ATOM 11221 C C . ASP B 1 622 ? 99.99000 25.49700 -43.10400 1.000 57.86719 621 ASP B C 1
ATOM 11222 O O . ASP B 1 622 ? 99.30900 24.67400 -43.71900 1.000 56.10277 621 ASP B O 1
ATOM 11227 N N . ASP B 1 623 ? 101.26800 25.28100 -42.80300 1.000 57.51670 622 ASP B N 1
ATOM 11228 C CA . ASP B 1 623 ? 101.94300 24.02100 -43.09300 1.000 58.44201 622 ASP B CA 1
ATOM 11229 C C . ASP B 1 623 ? 101.87600 23.12800 -41.85800 1.000 57.35956 622 ASP B C 1
ATOM 11230 O O . ASP B 1 623 ? 102.37200 23.49900 -40.78800 1.000 56.34492 622 ASP B O 1
ATOM 11235 N N . ASP B 1 624 ? 101.27300 21.94600 -42.01200 1.000 57.83976 623 ASP B N 1
ATOM 11236 C CA . ASP B 1 624 ? 101.07700 21.06000 -40.87000 1.000 57.14519 623 ASP B CA 1
ATOM 11237 C C . ASP B 1 624 ? 102.38400 20.45000 -40.38200 1.000 58.08094 623 ASP B C 1
ATOM 11238 O O . ASP B 1 624 ? 102.52100 20.16700 -39.18800 1.000 57.19008 623 ASP B O 1
ATOM 11243 N N . SER B 1 625 ? 103.34700 20.22900 -41.28000 1.000 60.10467 624 SER B N 1
ATOM 11244 C CA . SER B 1 625 ? 104.58800 19.57200 -40.88100 1.000 61.16478 624 SER B CA 1
ATOM 11245 C C . SER B 1 625 ? 105.27400 20.30800 -39.73800 1.000 60.00204 624 SER B C 1
ATOM 11246 O O . SER B 1 625 ? 105.98000 19.68500 -38.93600 1.000 59.82731 624 SER B O 1
ATOM 11249 N N . VAL B 1 626 ? 105.08800 21.62300 -39.64700 1.000 60.14302 625 VAL B N 1
ATOM 11250 C CA . VAL B 1 626 ? 105.67100 22.42000 -38.57700 1.000 59.29311 625 VAL B CA 1
ATOM 11251 C C . VAL B 1 626 ? 104.63200 22.81000 -37.53300 1.000 56.93656 625 VAL B C 1
ATOM 11252 O O . VAL B 1 626 ? 104.91000 22.76500 -36.33600 1.000 56.01134 625 VAL B O 1
ATOM 11256 N N . ASP B 1 627 ? 103.43100 23.19800 -37.96900 1.000 57.35064 626 ASP B N 1
ATOM 11257 C CA . ASP B 1 627 ? 102.40500 23.64200 -37.03100 1.000 56.40406 626 ASP B CA 1
ATOM 11258 C C . ASP B 1 627 ? 102.05600 22.54200 -36.03400 1.000 57.71383 626 ASP B C 1
ATOM 11259 O O . ASP B 1 627 ? 102.11600 22.74700 -34.81500 1.000 56.08754 626 ASP B O 1
ATOM 11264 N N . MET B 1 628 ? 101.68600 21.36000 -36.53700 1.000 60.02482 627 MET B N 1
ATOM 11265 C CA . MET B 1 628 ? 101.30000 20.27000 -35.64800 1.000 61.54960 627 MET B CA 1
ATOM 11266 C C . MET B 1 628 ? 102.45900 19.80300 -34.77900 1.000 59.78614 627 MET B C 1
ATOM 11267 O O . MET B 1 628 ? 102.22500 19.24200 -33.70300 1.000 58.87568 627 MET B O 1
ATOM 11272 N N . LEU B 1 629 ? 103.70000 20.01300 -35.22500 1.000 59.25028 628 LEU B N 1
ATOM 11273 C CA . LEU B 1 629 ? 104.85600 19.70400 -34.39000 1.000 57.39692 628 LEU B CA 1
ATOM 11274 C C . LEU B 1 629 ? 104.93000 20.64500 -33.19500 1.000 55.84132 628 LEU B C 1
ATOM 11275 O O . LEU B 1 629 ? 105.20700 20.21200 -32.07100 1.000 57.93459 628 LEU B O 1
ATOM 11280 N N . LEU B 1 630 ? 104.68500 21.93800 -33.41800 1.000 53.49629 629 LEU B N 1
ATOM 11281 C CA . LEU B 1 630 ? 104.62300 22.88500 -32.30900 1.000 51.16089 629 LEU B CA 1
ATOM 11282 C C . LEU B 1 630 ? 103.56600 22.46500 -31.29400 1.000 49.38155 629 LEU B C 1
ATOM 11283 O O . LEU B 1 630 ? 103.82400 22.43500 -30.08600 1.000 49.04426 629 LEU B O 1
ATOM 11288 N N . THR B 1 631 ? 102.36200 22.13900 -31.77300 1.000 48.27430 630 THR B N 1
ATOM 11289 C CA . THR B 1 631 ? 101.30200 21.68400 -30.87900 1.000 46.69431 630 THR B CA 1
ATOM 11290 C C . THR B 1 631 ? 101.72900 20.44000 -30.10900 1.000 47.52573 630 THR B C 1
ATOM 11291 O O . THR B 1 631 ? 101.47600 20.32700 -28.90200 1.000 46.34327 630 THR B O 1
ATOM 11295 N N . ARG B 1 632 ? 102.38100 19.49400 -30.79000 1.000 48.75918 631 ARG B N 1
ATOM 11296 C CA . ARG B 1 632 ? 102.82800 18.27600 -30.12200 1.000 49.64295 631 ARG B CA 1
ATOM 11297 C C . ARG B 1 632 ? 103.82600 18.59000 -29.01400 1.000 49.84012 631 ARG B C 1
ATOM 11298 O O . ARG B 1 632 ? 103.76900 17.99500 -27.93200 1.000 52.09435 631 ARG B O 1
ATOM 11306 N N . ALA B 1 633 ? 104.75000 19.51900 -29.26400 1.000 49.16953 632 ALA B N 1
ATOM 11307 C CA . ALA B 1 633 ? 105.70600 19.89300 -28.22800 1.000 49.45841 632 ALA B CA 1
ATOM 11308 C C . ALA B 1 633 ? 105.02400 20.67500 -27.11300 1.000 47.52762 632 ALA B C 1
ATOM 11309 O O . ALA B 1 633 ? 105.33200 20.48300 -25.93100 1.000 47.28359 632 ALA B O 1
ATOM 11311 N N . TYR B 1 634 ? 104.09400 21.56400 -27.47200 1.000 46.51323 633 TYR B N 1
ATOM 11312 C CA . TYR B 1 634 ? 103.35600 22.32100 -26.46700 1.000 45.12941 633 TYR B CA 1
ATOM 11313 C C . TYR B 1 634 ? 102.48500 21.40100 -25.62000 1.000 45.33360 633 TYR B C 1
ATOM 11314 O O . TYR B 1 634 ? 102.32500 21.62400 -24.41400 1.000 44.07664 633 TYR B O 1
ATOM 11323 N N . GLN B 1 635 ? 101.92300 20.35600 -26.23400 1.000 46.68860 634 GLN B N 1
ATOM 11324 C CA . GLN B 1 635 ? 100.98500 19.49000 -25.52800 1.000 47.03844 634 GLN B CA 1
ATOM 11325 C C . GLN B 1 635 ? 101.62700 18.82800 -24.31600 1.000 46.87731 634 GLN B C 1
ATOM 11326 O O . GLN B 1 635 ? 100.93600 18.52900 -23.33500 1.000 46.53757 634 GLN B O 1
ATOM 11332 N N . THR B 1 636 ? 102.93800 18.58300 -24.36200 1.000 46.99228 635 THR B N 1
ATOM 11333 C CA . THR B 1 636 ? 103.60300 17.96400 -23.22100 1.000 46.80198 635 THR B CA 1
ATOM 11334 C C . THR B 1 636 ? 103.53600 18.86700 -21.99600 1.000 46.12047 635 THR B C 1
ATOM 11335 O O . THR B 1 636 ? 103.28800 18.39500 -20.88000 1.000 45.35538 635 THR B O 1
ATOM 11339 N N . TYR B 1 637 ? 103.74900 20.17000 -22.18500 1.000 46.14012 636 TYR B N 1
ATOM 11340 C CA . TYR B 1 637 ? 103.59500 21.11200 -21.08300 1.000 45.66677 636 TYR B CA 1
ATOM 11341 C C . TYR B 1 637 ? 102.16100 21.11400 -20.57200 1.000 44.91255 636 TYR B C 1
ATOM 11342 O O . TYR B 1 637 ? 101.91900 21.06400 -19.36100 1.000 45.51542 636 TYR B O 1
ATOM 11351 N N . ILE B 1 638 ? 101.19300 21.17100 -21.48900 1.000 44.98448 637 ILE B N 1
ATOM 11352 C CA . ILE B 1 638 ? 99.78600 21.18000 -21.09800 1.000 44.12292 637 ILE B CA 1
ATOM 11353 C C . ILE B 1 638 ? 99.46200 19.95900 -20.24500 1.000 46.46703 637 ILE B C 1
ATOM 11354 O O . ILE B 1 638 ? 98.81100 20.06600 -19.19900 1.000 44.39634 637 ILE B O 1
ATOM 11359 N N . ASP B 1 639 ? 99.91800 18.77900 -20.67400 1.000 50.18915 638 ASP B N 1
ATOM 11360 C CA . ASP B 1 639 ? 99.61600 17.56500 -19.92200 1.000 54.05495 638 ASP B CA 1
ATOM 11361 C C . ASP B 1 639 ? 100.29500 17.57300 -18.55700 1.000 53.23886 638 ASP B C 1
ATOM 11362 O O . ASP B 1 639 ? 99.68900 17.17700 -17.55600 1.000 54.40372 638 ASP B O 1
ATOM 11367 N N . GLU B 1 640 ? 101.55700 18.00800 -18.50000 1.000 52.10685 639 GLU B N 1
ATOM 11368 C CA . GLU B 1 640 ? 102.28000 18.01000 -17.23300 1.000 51.35897 639 GLU B CA 1
ATOM 11369 C C . GLU B 1 640 ? 101.57400 18.88400 -16.20300 1.000 49.41334 639 GLU B C 1
ATOM 11370 O O . GLU B 1 640 ? 101.54300 18.55000 -15.01200 1.000 49.57684 639 GLU B O 1
ATOM 11376 N N . LEU B 1 641 ? 100.99200 20.00200 -16.64300 1.000 46.52872 640 LEU B N 1
ATOM 11377 C CA . LEU B 1 641 ? 100.25000 20.86100 -15.72900 1.000 44.81774 640 LEU B CA 1
ATOM 11378 C C . LEU B 1 641 ? 99.12100 20.11800 -15.02600 1.000 46.42694 640 LEU B C 1
ATOM 11379 O O . LEU B 1 641 ? 98.71200 20.52500 -13.93300 1.000 46.54924 640 LEU B O 1
ATOM 11384 N N . LYS B 1 642 ? 98.60800 19.04100 -15.62500 1.000 48.21137 641 LYS B N 1
ATOM 11385 C CA . LYS B 1 642 ? 97.50400 18.30200 -15.02700 1.000 49.75461 641 LYS B CA 1
ATOM 11386 C C . LYS B 1 642 ? 97.90700 17.55200 -13.76400 1.000 50.42725 641 LYS B C 1
ATOM 11387 O O . LYS B 1 642 ? 97.02200 17.07400 -13.04400 1.000 50.34378 641 LYS B O 1
ATOM 11393 N N . GLN B 1 643 ? 99.20300 17.43500 -13.47900 1.000 50.64656 642 GLN B N 1
ATOM 11394 C CA . GLN B 1 643 ? 99.67400 16.74300 -12.28700 1.000 50.97083 642 GLN B CA 1
ATOM 11395 C C . GLN B 1 643 ? 99.62700 17.61100 -11.03700 1.000 48.29119 642 GLN B C 1
ATOM 11396 O O . GLN B 1 643 ? 99.91000 17.11000 -9.94500 1.000 49.30773 642 GLN B O 1
ATOM 11402 N N . TYR B 1 644 ? 99.27800 18.88800 -11.16800 1.000 44.51951 643 TYR B N 1
ATOM 11403 C CA . TYR B 1 644 ? 99.42800 19.84800 -10.09100 1.000 41.85428 643 TYR B CA 1
ATOM 11404 C C . TYR B 1 644 ? 98.11700 20.57600 -9.83900 1.000 40.79390 643 TYR B C 1
ATOM 11405 O O . TYR B 1 644 ? 97.21600 20.60000 -10.68100 1.000 40.35876 643 TYR B O 1
ATOM 11414 N N . HIS B 1 645 ? 98.02900 21.16700 -8.65000 1.000 40.38865 644 HIS B N 1
ATOM 11415 C CA . HIS B 1 645 ? 96.96600 22.08800 -8.28200 1.000 38.60458 644 HIS B CA 1
ATOM 11416 C C . HIS B 1 645 ? 97.60500 23.38900 -7.81500 1.000 38.48949 644 HIS B C 1
ATOM 11417 O O . HIS B 1 645 ? 98.74200 23.39400 -7.33200 1.000 39.17508 644 HIS B O 1
ATOM 11424 N N . ASN B 1 646 ? 96.88200 24.49600 -7.95900 1.000 36.88784 645 ASN B N 1
ATOM 11425 C CA . ASN B 1 646 ? 97.42200 25.75600 -7.46600 1.000 37.42315 645 ASN B CA 1
ATOM 11426 C C . ASN B 1 646 ? 97.16600 25.87800 -5.96500 1.000 37.61664 645 ASN B C 1
ATOM 11427 O O . ASN B 1 646 ? 96.31800 25.17500 -5.40700 1.000 38.42999 645 ASN B O 1
ATOM 11432 N N . PRO B 1 647 ? 97.89700 26.76400 -5.28400 1.000 37.52635 646 PRO B N 1
ATOM 11433 C CA . PRO B 1 647 ? 97.89400 26.73900 -3.80800 1.000 36.83081 646 PRO B CA 1
ATOM 11434 C C . PRO B 1 647 ? 96.52500 26.91000 -3.16500 1.000 36.21035 646 PRO B C 1
ATOM 11435 O O . PRO B 1 647 ? 96.35000 26.48100 -2.01900 1.000 36.28734 646 PRO B O 1
ATOM 11439 N N . ARG B 1 648 ? 95.55200 27.51900 -3.84500 1.000 34.97333 647 ARG B N 1
ATOM 11440 C CA . ARG B 1 648 ? 94.21500 27.66000 -3.27900 1.000 33.79229 647 ARG B CA 1
ATOM 11441 C C . ARG B 1 648 ? 93.36500 26.40400 -3.43300 1.000 33.60033 647 ARG B C 1
ATOM 11442 O O . ARG B 1 648 ? 92.23000 26.38400 -2.94400 1.000 33.79857 647 ARG B O 1
ATOM 11450 N N . TYR B 1 649 ? 93.87600 25.37000 -4.09500 1.000 34.37383 648 TYR B N 1
ATOM 11451 C CA . TYR B 1 649 ? 93.08700 24.16800 -4.33400 1.000 35.73764 648 TYR B CA 1
ATOM 11452 C C . TYR B 1 649 ? 92.57400 23.58900 -3.02300 1.000 36.35130 648 TYR B C 1
ATOM 11453 O O . TYR B 1 649 ? 93.33500 23.41700 -2.06700 1.000 36.63663 648 TYR B O 1
ATOM 11462 N N . GLY B 1 650 ? 91.27600 23.29000 -2.98500 1.000 36.63016 649 GLY B N 1
ATOM 11463 C CA . GLY B 1 650 ? 90.65100 22.68500 -1.83000 1.000 37.17517 649 GLY B CA 1
ATOM 11464 C C . GLY B 1 650 ? 90.39500 23.61700 -0.66700 1.000 37.48344 649 GLY B C 1
ATOM 11465 O O . GLY B 1 650 ? 89.87200 23.16500 0.36000 1.000 38.62648 649 GLY B O 1
ATOM 11466 N N . ARG B 1 651 ? 90.73500 24.90000 -0.79300 1.000 36.86532 650 ARG B N 1
ATOM 11467 C CA . ARG B 1 651 ? 90.58600 25.86400 0.28900 1.000 36.29932 650 ARG B CA 1
ATOM 11468 C C . ARG B 1 651 ? 89.42300 26.82300 0.06200 1.000 35.51302 650 ARG B C 1
ATOM 11469 O O . ARG B 1 651 ? 89.39200 27.90300 0.66000 1.000 36.26678 650 ARG B O 1
ATOM 11477 N N . GLY B 1 652 ? 88.46400 26.45300 -0.78600 1.000 35.32685 651 GLY B N 1
ATOM 11478 C CA . GLY B 1 652 ? 87.29000 27.26600 -1.00500 1.000 35.30611 651 GLY B CA 1
ATOM 11479 C C . GLY B 1 652 ? 86.90500 27.40700 -2.46600 1.000 36.40961 651 GLY B C 1
ATOM 11480 O O . GLY B 1 652 ? 85.77400 27.10600 -2.86200 1.000 36.57149 651 GLY B O 1
ATOM 11481 N N . PRO B 1 653 ? 87.83500 27.87400 -3.29700 1.000 36.98789 652 PRO B N 1
ATOM 11482 C CA . PRO B 1 653 ? 87.47900 28.19400 -4.68400 1.000 37.44159 652 PRO B CA 1
ATOM 11483 C C . PRO B 1 653 ? 87.23200 26.95400 -5.52900 1.000 36.88873 652 PRO B C 1
ATOM 11484 O O . PRO B 1 653 ? 87.83100 25.89500 -5.32500 1.000 36.46600 652 PRO B O 1
ATOM 11488 N N . ILE B 1 654 ? 86.32600 27.10500 -6.49500 1.000 36.43820 653 ILE B N 1
ATOM 11489 C CA . ILE B 1 654 ? 86.14600 26.09100 -7.52300 1.000 35.96623 653 ILE B CA 1
ATOM 11490 C C . ILE B 1 654 ? 87.36900 26.07800 -8.42900 1.000 35.78972 653 ILE B C 1
ATOM 11491 O O . ILE B 1 654 ? 87.95000 27.12900 -8.73500 1.000 35.33616 653 ILE B O 1
ATOM 11496 N N . GLY B 1 655 ? 87.77100 24.88700 -8.86100 1.000 36.94868 654 GLY B N 1
ATOM 11497 C CA . GLY B 1 655 ? 88.91900 24.75100 -9.73500 1.000 36.54265 654 GLY B CA 1
ATOM 11498 C C . GLY B 1 655 ? 90.22000 24.55800 -8.98500 1.000 36.53551 654 GLY B C 1
ATOM 11499 O O . GLY B 1 655 ? 90.57900 23.43100 -8.62700 1.000 36.95659 654 GLY B O 1
ATOM 11500 N N . GLY B 1 656 ? 90.93600 25.64900 -8.73800 1.000 36.27301 655 GLY B N 1
ATOM 11501 C CA . GLY B 1 656 ? 92.21600 25.56700 -8.05700 1.000 36.40073 655 GLY B CA 1
ATOM 11502 C C . GLY B 1 656 ? 93.29500 24.88200 -8.86600 1.000 36.53976 655 GLY B C 1
ATOM 11503 O O . GLY B 1 656 ? 94.13900 24.18000 -8.29600 1.000 36.73889 655 GLY B O 1
ATOM 11504 N N . ASN B 1 657 ? 93.30200 25.08400 -10.18300 1.000 37.06212 656 ASN B N 1
ATOM 11505 C CA . ASN B 1 657 ? 94.19300 24.37300 -11.09000 1.000 37.78698 656 ASN B CA 1
ATOM 11506 C C . ASN B 1 657 ? 94.89700 25.36100 -12.01600 1.000 37.25040 656 ASN B C 1
ATOM 11507 O O . ASN B 1 657 ? 94.72400 26.58000 -11.91300 1.000 36.36419 656 ASN B O 1
ATOM 11512 N N . TYR B 1 658 ? 95.70700 24.81300 -12.92400 1.000 37.84541 657 TYR B N 1
ATOM 11513 C CA . TYR B 1 658 ? 96.47100 25.58400 -13.89000 1.000 37.97962 657 TYR B CA 1
ATOM 11514 C C . TYR B 1 658 ? 96.01300 25.27800 -15.31200 1.000 39.05637 657 TYR B C 1
ATOM 11515 O O . TYR B 1 658 ? 95.45300 24.21400 -15.59800 1.000 39.33110 657 TYR B O 1
ATOM 11524 N N . TYR B 1 659 ? 96.28000 26.22600 -16.20700 1.000 39.11733 658 TYR B N 1
ATOM 11525 C CA . TYR B 1 659 ? 96.29700 25.97500 -17.64100 1.000 39.96906 658 TYR B CA 1
ATOM 11526 C C . TYR B 1 659 ? 97.39000 26.84700 -18.25100 1.000 40.71588 658 TYR B C 1
ATOM 11527 O O . TYR B 1 659 ? 98.11600 27.55200 -17.54300 1.000 40.50663 658 TYR B O 1
ATOM 11536 N N . ALA B 1 660 ? 97.51800 26.78600 -19.57400 1.000 41.19726 659 ALA B N 1
ATOM 11537 C CA . ALA B 1 660 ? 98.60300 27.45500 -20.27300 1.000 41.50769 659 ALA B CA 1
ATOM 11538 C C . ALA B 1 660 ? 98.19800 28.86400 -20.70000 1.000 41.59128 659 ALA B C 1
ATOM 11539 O O . ALA B 1 660 ? 97.03100 29.25800 -20.63400 1.000 40.73527 659 ALA B O 1
ATOM 11541 N N . GLY B 1 661 ? 99.19500 29.62800 -21.14500 1.000 42.71708 660 GLY B N 1
ATOM 11542 C CA . GLY B 1 661 ? 98.98300 30.98400 -21.61100 1.000 42.76300 660 GLY B CA 1
ATOM 11543 C C . GLY B 1 661 ? 100.19200 31.53400 -22.33900 1.000 42.56159 660 GLY B C 1
ATOM 11544 O O . GLY B 1 661 ? 101.32300 31.11900 -22.06700 1.000 42.35649 660 GLY B O 1
ATOM 11545 N N . THR B 1 662 ? 99.97300 32.46800 -23.26900 1.000 42.37907 661 THR B N 1
ATOM 11546 C CA . THR B 1 662 ? 101.06100 33.03000 -24.05800 1.000 43.34725 661 THR B CA 1
ATOM 11547 C C . THR B 1 662 ? 101.04200 34.55400 -24.09000 1.000 44.40356 661 THR B C 1
ATOM 11548 O O . THR B 1 662 ? 101.73900 35.15100 -24.92000 1.000 45.36991 661 THR B O 1
ATOM 11552 N N . SER B 1 663 ? 100.26200 35.20100 -23.22300 1.000 44.35181 662 SER B N 1
ATOM 11553 C CA . SER B 1 663 ? 100.23300 36.66300 -23.15200 1.000 45.43556 662 SER B CA 1
ATOM 11554 C C . SER B 1 663 ? 101.49000 37.13900 -22.42000 1.000 45.99356 662 SER B C 1
ATOM 11555 O O . SER B 1 663 ? 101.45600 37.64300 -21.29600 1.000 45.10849 662 SER B O 1
ATOM 11558 N N . SER B 1 664 ? 102.62700 36.96000 -23.09500 1.000 47.41198 663 SER B N 1
ATOM 11559 C CA . SER B 1 664 ? 103.94300 37.21600 -22.52500 1.000 48.87437 663 SER B CA 1
ATOM 11560 C C . SER B 1 664 ? 104.37800 38.67200 -22.66100 1.000 51.13868 663 SER B C 1
ATOM 11561 O O . SER B 1 664 ? 105.57900 38.95700 -22.56400 1.000 51.75561 663 SER B O 1
ATOM 11564 N N . ILE B 1 665 ? 103.43100 39.59600 -22.84700 1.000 53.28242 664 ILE B N 1
ATOM 11565 C CA . ILE B 1 665 ? 103.71400 41.02000 -23.03500 1.000 56.21226 664 ILE B CA 1
ATOM 11566 C C . ILE B 1 665 ? 104.96800 41.17200 -23.89200 1.000 60.03131 664 ILE B C 1
ATOM 11567 O O . ILE B 1 665 ? 105.11900 40.47300 -24.90100 1.000 64.76520 664 ILE B O 1
ATOM 11572 N N . SER B 1 666 ? 105.87000 42.08000 -23.51900 1.000 59.47538 665 SER B N 1
ATOM 11573 C CA . SER B 1 666 ? 107.07600 42.33400 -24.30100 1.000 60.45460 665 SER B CA 1
ATOM 11574 C C . SER B 1 666 ? 108.28000 41.55500 -23.77800 1.000 58.94428 665 SER B C 1
ATOM 11575 O O . SER B 1 666 ? 109.42500 41.98300 -23.96300 1.000 60.16131 665 SER B O 1
ATOM 11578 N N . ALA B 1 667 ? 108.04300 40.41400 -23.12800 1.000 55.53344 666 ALA B N 1
ATOM 11579 C CA . ALA B 1 667 ? 109.14100 39.59300 -22.63300 1.000 54.19686 666 ALA B CA 1
ATOM 11580 C C . ALA B 1 667 ? 109.92400 38.91900 -23.75100 1.000 53.32221 666 ALA B C 1
ATOM 11581 O O . ALA B 1 667 ? 110.99200 38.35800 -23.48400 1.000 54.19342 666 ALA B O 1
ATOM 11583 N N . ASN B 1 668 ? 109.43800 38.97300 -24.99200 1.000 51.91197 667 ASN B N 1
ATOM 11584 C CA . ASN B 1 668 ? 110.15500 38.33100 -26.08700 1.000 51.18122 667 ASN B CA 1
ATOM 11585 C C . ASN B 1 668 ? 111.52400 38.96200 -26.31600 1.000 51.89812 667 ASN B C 1
ATOM 11586 O O . ASN B 1 668 ? 112.46700 38.26800 -26.71300 1.000 51.79189 667 ASN B O 1
ATOM 11591 N N . VAL B 1 669 ? 111.66000 40.26200 -26.06900 1.000 52.20402 668 VAL B N 1
ATOM 11592 C CA . VAL B 1 669 ? 112.91800 40.95900 -26.33300 1.000 53.48013 668 VAL B CA 1
ATOM 11593 C C . VAL B 1 669 ? 113.93000 40.61800 -25.24300 1.000 52.39498 668 VAL B C 1
ATOM 11594 O O . VAL B 1 669 ? 115.04300 40.17400 -25.56700 1.000 52.65614 668 VAL B O 1
ATOM 11598 N N . PRO B 1 670 ? 113.61200 40.79000 -23.95200 1.000 51.41823 669 PRO B N 1
ATOM 11599 C CA . PRO B 1 670 ? 114.59800 40.41400 -22.92300 1.000 51.68560 669 PRO B CA 1
ATOM 11600 C C . PRO B 1 670 ? 114.90300 38.92600 -22.90300 1.000 51.20863 669 PRO B C 1
ATOM 11601 O O . PRO B 1 670 ? 116.06700 38.53900 -22.74100 1.000 52.60262 669 PRO B O 1
ATOM 11605 N N . PHE B 1 671 ? 113.88500 38.07500 -23.05100 1.000 49.62443 670 PHE B N 1
ATOM 11606 C CA . PHE B 1 671 ? 114.13200 36.63700 -23.07000 1.000 49.77234 670 PHE B CA 1
ATOM 11607 C C . PHE B 1 671 ? 115.01800 36.25000 -24.24700 1.000 50.79432 670 PHE B C 1
ATOM 11608 O O . PHE B 1 671 ? 115.93800 35.43700 -24.09900 1.000 51.05951 670 PHE B O 1
ATOM 11616 N N . GLY B 1 672 ? 114.76100 36.82600 -25.42400 1.000 50.81711 671 GLY B N 1
ATOM 11617 C CA . GLY B 1 672 ? 115.62300 36.56800 -26.56100 1.000 52.19284 671 GLY B CA 1
ATOM 11618 C C . GLY B 1 672 ? 117.03800 37.05800 -26.34000 1.000 54.45546 671 GLY B C 1
ATOM 11619 O O . GLY B 1 672 ? 117.99600 36.43700 -26.81000 1.000 53.32416 671 GLY B O 1
ATOM 11620 N N . ALA B 1 673 ? 117.19300 38.16900 -25.61300 1.000 52.45839 672 ALA B N 1
ATOM 11621 C CA . ALA B 1 673 ? 118.52600 38.69700 -25.34200 1.000 54.48621 672 ALA B CA 1
ATOM 11622 C C . ALA B 1 673 ? 119.36200 37.71500 -24.53200 1.000 54.81151 672 ALA B C 1
ATOM 11623 O O . ALA B 1 673 ? 120.59600 37.73500 -24.61600 1.000 56.63459 672 ALA B O 1
ATOM 11625 N N . ALA B 1 674 ? 118.71600 36.85400 -23.74600 1.000 52.92356 673 ALA B N 1
ATOM 11626 C CA . ALA B 1 674 ? 119.40200 35.83300 -22.96800 1.000 57.30627 673 ALA B CA 1
ATOM 11627 C C . ALA B 1 674 ? 119.28700 34.45000 -23.60000 1.000 56.25296 673 ALA B C 1
ATOM 11628 O O . ALA B 1 674 ? 119.53600 33.44300 -22.92700 1.000 55.92525 673 ALA B O 1
ATOM 11630 N N . THR B 1 675 ? 118.91100 34.38300 -24.87500 1.000 56.16094 674 THR B N 1
ATOM 11631 C CA . THR B 1 675 ? 118.79200 33.12900 -25.60600 1.000 55.77247 674 THR B CA 1
ATOM 11632 C C . THR B 1 675 ? 119.84400 33.09300 -26.70400 1.000 57.69860 674 THR B C 1
ATOM 11633 O O . THR B 1 675 ? 119.98100 34.05200 -27.47200 1.000 58.71330 674 THR B O 1
ATOM 11637 N N . MET B 1 676 ? 120.58200 31.99000 -26.77500 1.000 58.61484 675 MET B N 1
ATOM 11638 C CA . MET B 1 676 ? 121.61800 31.83500 -27.78100 1.000 60.45636 675 MET B CA 1
ATOM 11639 C C . MET B 1 676 ? 120.99000 31.47300 -29.12700 1.000 60.02985 675 MET B C 1
ATOM 11640 O O . MET B 1 676 ? 119.76900 31.34500 -29.26200 1.000 57.56281 675 MET B O 1
ATOM 11645 N N . ALA B 1 677 ? 121.84000 31.31400 -30.14200 1.000 61.36772 676 ALA B N 1
ATOM 11646 C CA . ALA B 1 677 ? 121.36500 30.93200 -31.46400 1.000 61.50081 676 ALA B CA 1
ATOM 11647 C C . ALA B 1 677 ? 120.54500 29.65300 -31.37700 1.000 59.80212 676 ALA B C 1
ATOM 11648 O O . ALA B 1 677 ? 120.87000 28.73900 -30.61400 1.000 59.76851 676 ALA B O 1
ATOM 11650 N N . THR B 1 678 ? 119.47400 29.59600 -32.15700 1.000 59.15713 677 THR B N 1
ATOM 11651 C CA . THR B 1 678 ? 118.58800 28.44500 -32.22000 1.000 58.71254 677 THR B CA 1
ATOM 11652 C C . THR B 1 678 ? 118.54300 27.89100 -33.63900 1.000 61.58028 677 THR B C 1
ATOM 11653 O O . THR B 1 678 ? 118.91700 28.57900 -34.59600 1.000 62.82778 677 THR B O 1
ATOM 11657 N N . PRO B 1 679 ? 118.09100 26.64300 -33.81100 1.000 63.08132 678 PRO B N 1
ATOM 11658 C CA . PRO B 1 679 ? 118.14400 26.01600 -35.14200 1.000 65.62714 678 PRO B CA 1
ATOM 11659 C C . PRO B 1 679 ? 117.13600 26.56600 -36.13900 1.000 66.47221 678 PRO B C 1
ATOM 11660 O O . PRO B 1 679 ? 117.20900 26.19600 -37.31600 1.000 69.22232 678 PRO B O 1
ATOM 11664 N N . ASP B 1 680 ? 116.19700 27.41200 -35.72100 1.000 65.53466 679 ASP B N 1
ATOM 11665 C CA . ASP B 1 680 ? 115.29000 28.05500 -36.66200 1.000 65.94454 679 ASP B CA 1
ATOM 11666 C C . ASP B 1 680 ? 115.96300 29.18200 -37.43700 1.000 67.27715 679 ASP B C 1
ATOM 11667 O O . ASP B 1 680 ? 115.27900 29.91300 -38.16200 1.000 66.81314 679 ASP B O 1
ATOM 11672 N N . GLY B 1 681 ? 117.28200 29.33100 -37.30200 1.000 68.08495 680 GLY B N 1
ATOM 11673 C CA . GLY B 1 681 ? 118.02000 30.36200 -37.99400 1.000 69.51277 680 GLY B CA 1
ATOM 11674 C C . GLY B 1 681 ? 118.19400 31.64400 -37.21700 1.000 67.80601 680 GLY B C 1
ATOM 11675 O O . GLY B 1 681 ? 118.94400 32.52300 -37.65900 1.000 69.98347 680 GLY B O 1
ATOM 11676 N N . ARG B 1 682 ? 117.52300 31.78400 -36.08000 1.000 64.51230 681 ARG B N 1
ATOM 11677 C CA . ARG B 1 682 ? 117.66700 32.98000 -35.26400 1.000 62.85387 681 ARG B CA 1
ATOM 11678 C C . ARG B 1 682 ? 119.06700 33.04200 -34.66500 1.000 64.09285 681 ARG B C 1
ATOM 11679 O O . ARG B 1 682 ? 119.61100 32.03100 -34.21400 1.000 64.34311 681 ARG B O 1
ATOM 11687 N N . LYS B 1 683 ? 119.65400 34.23400 -34.67300 1.000 65.41500 682 LYS B N 1
ATOM 11688 C CA . LYS B 1 683 ? 120.96300 34.43700 -34.07200 1.000 66.88320 682 LYS B CA 1
ATOM 11689 C C . LYS B 1 683 ? 120.82300 34.78500 -32.59200 1.000 65.66469 682 LYS B C 1
ATOM 11690 O O . LYS B 1 683 ? 119.76200 35.20100 -32.11600 1.000 63.15470 682 LYS B O 1
ATOM 11696 N N . ALA B 1 684 ? 121.91900 34.60000 -31.86200 1.000 66.24274 683 ALA B N 1
ATOM 11697 C CA . ALA B 1 684 ? 121.89600 34.79100 -30.42000 1.000 64.02338 683 ALA B CA 1
ATOM 11698 C C . ALA B 1 684 ? 121.55900 36.23600 -30.07000 1.000 63.50582 683 ALA B C 1
ATOM 11699 O O . ALA B 1 684 ? 121.88300 37.17200 -30.80400 1.000 64.95711 683 ALA B O 1
ATOM 11701 N N . HIS B 1 685 ? 120.88700 36.40600 -28.93200 1.000 61.34404 684 HIS B N 1
ATOM 11702 C CA . HIS B 1 685 ? 120.58000 37.68900 -28.31100 1.000 60.79861 684 HIS B CA 1
ATOM 11703 C C . HIS B 1 685 ? 119.47700 38.45800 -29.02600 1.000 59.88477 684 HIS B C 1
ATOM 11704 O O . HIS B 1 685 ? 119.10500 39.54400 -28.56400 1.000 60.20374 684 HIS B O 1
ATOM 11711 N N . THR B 1 686 ? 118.93500 37.94200 -30.12400 1.000 59.54829 685 THR B N 1
ATOM 11712 C CA . THR B 1 686 ? 117.87900 38.64500 -30.83800 1.000 58.95614 685 THR B CA 1
ATOM 11713 C C . THR B 1 686 ? 116.51500 38.25300 -30.29200 1.000 57.70521 685 THR B C 1
ATOM 11714 O O . THR B 1 686 ? 116.34700 37.17000 -29.72400 1.000 55.17361 685 THR B O 1
ATOM 11718 N N . PRO B 1 687 ? 115.51000 39.11500 -30.45600 1.000 58.60349 686 PRO B N 1
ATOM 11719 C CA . PRO B 1 687 ? 114.19700 38.82600 -29.86900 1.000 58.86295 686 PRO B CA 1
ATOM 11720 C C . PRO B 1 687 ? 113.63900 37.49200 -30.34000 1.000 59.43386 686 PRO B C 1
ATOM 11721 O O . PRO B 1 687 ? 113.91700 37.02800 -31.44600 1.000 61.05391 686 PRO B O 1
ATOM 11725 N N . LEU B 1 688 ? 112.85400 36.86800 -29.47000 1.000 59.53856 687 LEU B N 1
ATOM 11726 C CA . LEU B 1 688 ? 112.02000 35.74400 -29.85900 1.000 58.50754 687 LEU B CA 1
ATOM 11727 C C . LEU B 1 688 ? 110.69300 36.27300 -30.39900 1.000 57.38312 687 LEU B C 1
ATOM 11728 O O . LEU B 1 688 ? 110.36600 37.45400 -30.26500 1.000 57.90813 687 LEU B O 1
ATOM 11733 N N . ALA B 1 689 ? 109.92300 35.38700 -31.02400 1.000 56.58633 688 ALA B N 1
ATOM 11734 C CA . ALA B 1 689 ? 108.57000 35.75000 -31.42600 1.000 56.43246 688 ALA B CA 1
ATOM 11735 C C . ALA B 1 689 ? 107.74500 36.08300 -30.18800 1.000 54.60345 688 ALA B C 1
ATOM 11736 O O . ALA B 1 689 ? 107.78500 35.35600 -29.19200 1.000 53.55316 688 ALA B O 1
ATOM 11738 N N . GLU B 1 690 ? 107.00300 37.18700 -30.24700 1.000 54.76400 689 GLU B N 1
ATOM 11739 C CA . GLU B 1 690 ? 106.18900 37.59700 -29.11200 1.000 54.70966 689 GLU B CA 1
ATOM 11740 C C . GLU B 1 690 ? 104.86000 36.85200 -29.11800 1.000 53.56784 689 GLU B C 1
ATOM 11741 O O . GLU B 1 690 ? 104.31500 36.51300 -30.17300 1.000 54.61139 689 GLU B O 1
ATOM 11747 N N . GLY B 1 691 ? 104.34300 36.59900 -27.91800 1.000 51.30401 690 GLY B N 1
ATOM 11748 C CA . GLY B 1 691 ? 103.07200 35.90500 -27.79500 1.000 49.36816 690 GLY B CA 1
ATOM 11749 C C . GLY B 1 691 ? 103.08800 34.58600 -28.53700 1.000 48.67942 690 GLY B C 1
ATOM 11750 O O . GLY B 1 691 ? 104.02200 33.78400 -28.41000 1.000 48.67173 690 GLY B O 1
ATOM 11751 N N . ALA B 1 692 ? 102.03200 34.34700 -29.31700 1.000 48.14902 691 ALA B N 1
ATOM 11752 C CA . ALA B 1 692 ? 101.93200 33.17800 -30.18100 1.000 47.83700 691 ALA B CA 1
ATOM 11753 C C . ALA B 1 692 ? 101.94900 33.55900 -31.65800 1.000 48.88543 691 ALA B C 1
ATOM 11754 O O . ALA B 1 692 ? 101.55500 32.75700 -32.51000 1.000 49.07822 691 ALA B O 1
ATOM 11756 N N . SER B 1 693 ? 102.39600 34.77100 -31.97700 1.000 49.14629 692 SER B N 1
ATOM 11757 C CA . SER B 1 693 ? 102.46300 35.20400 -33.35800 1.000 50.27811 692 SER B CA 1
ATOM 11758 C C . SER B 1 693 ? 103.54300 34.42700 -34.10500 1.000 51.31546 692 SER B C 1
ATOM 11759 O O . SER B 1 693 ? 104.48400 33.91200 -33.49800 1.000 51.18261 692 SER B O 1
ATOM 11762 N N . PRO B 1 694 ? 103.42300 34.32100 -35.42900 1.000 53.40172 693 PRO B N 1
ATOM 11763 C CA . PRO B 1 694 ? 104.53700 33.78200 -36.21700 1.000 54.75164 693 PRO B CA 1
ATOM 11764 C C . PRO B 1 694 ? 105.76900 34.66100 -36.07000 1.000 57.92725 693 PRO B C 1
ATOM 11765 O O . PRO B 1 694 ? 105.67200 35.87300 -35.86700 1.000 59.97203 693 PRO B O 1
ATOM 11769 N N . ALA B 1 695 ? 106.93900 34.03500 -36.16500 1.000 57.58236 694 ALA B N 1
ATOM 11770 C CA . ALA B 1 695 ? 108.17900 34.79700 -36.15300 1.000 58.68157 694 ALA B CA 1
ATOM 11771 C C . ALA B 1 695 ? 108.16300 35.82400 -37.28100 1.000 59.86812 694 ALA B C 1
ATOM 11772 O O . ALA B 1 695 ? 107.72400 35.53800 -38.39800 1.000 62.48649 694 ALA B O 1
ATOM 11774 N N . SER B 1 696 ? 108.64200 37.02900 -36.97800 1.000 59.07608 695 SER B N 1
ATOM 11775 C CA . SER B 1 696 ? 108.52200 38.13900 -37.91400 1.000 60.96220 695 SER B CA 1
ATOM 11776 C C . SER B 1 696 ? 109.20400 37.81800 -39.23900 1.000 63.11363 695 SER B C 1
ATOM 11777 O O . SER B 1 696 ? 110.30600 37.26300 -39.27700 1.000 61.78368 695 SER B O 1
ATOM 11780 N N . GLY B 1 697 ? 108.53500 38.17300 -40.33400 1.000 65.37659 696 GLY B N 1
ATOM 11781 C CA . GLY B 1 697 ? 109.08800 37.97200 -41.65800 1.000 67.85402 696 GLY B CA 1
ATOM 11782 C C . GLY B 1 697 ? 109.15000 36.53700 -42.12300 1.000 66.46720 696 GLY B C 1
ATOM 11783 O O . GLY B 1 697 ? 109.84200 36.25200 -43.10400 1.000 60.93199 696 GLY B O 1
ATOM 11784 N N . THR B 1 698 ? 108.45600 35.62000 -41.44800 1.000 63.04898 697 THR B N 1
ATOM 11785 C CA . THR B 1 698 ? 108.42400 34.22000 -41.84300 1.000 61.54419 697 THR B CA 1
ATOM 11786 C C . THR B 1 698 ? 107.06400 33.77100 -42.35800 1.000 61.78665 697 THR B C 1
ATOM 11787 O O . THR B 1 698 ? 106.96500 32.67300 -42.91600 1.000 62.56261 697 THR B O 1
ATOM 11791 N N . ASP B 1 699 ? 106.02100 34.58000 -42.18700 1.000 61.94256 698 ASP B N 1
ATOM 11792 C CA . ASP B 1 699 ? 104.68200 34.26700 -42.68000 1.000 62.91366 698 ASP B CA 1
ATOM 11793 C C . ASP B 1 699 ? 104.50400 34.97900 -44.01800 1.000 65.54626 698 ASP B C 1
ATOM 11794 O O . ASP B 1 699 ? 104.23900 36.18400 -44.06300 1.000 66.55636 698 ASP B O 1
ATOM 11799 N N . HIS B 1 700 ? 104.65500 34.22700 -45.11000 1.000 66.59657 699 HIS B N 1
ATOM 11800 C CA . HIS B 1 700 ? 104.64400 34.78300 -46.45400 1.000 69.12523 699 HIS B CA 1
ATOM 11801 C C . HIS B 1 700 ? 103.35500 34.50600 -47.21700 1.000 70.50251 699 HIS B C 1
ATOM 11802 O O . HIS B 1 700 ? 103.25600 34.89200 -48.38800 1.000 72.17672 699 HIS B O 1
ATOM 11809 N N . LEU B 1 701 ? 102.36900 33.84800 -46.60100 1.000 70.01429 700 LEU B N 1
ATOM 11810 C CA . LEU B 1 701 ? 101.14400 33.46100 -47.29100 1.000 70.84171 700 LEU B CA 1
ATOM 11811 C C . LEU B 1 701 ? 99.92900 34.26600 -46.83500 1.000 69.01687 700 LEU B C 1
ATOM 11812 O O . LEU B 1 701 ? 98.79100 33.81700 -47.00600 1.000 68.64832 700 LEU B O 1
ATOM 11817 N N . GLY B 1 702 ? 100.14400 35.44900 -46.26900 1.000 67.95958 701 GLY B N 1
ATOM 11818 C CA . GLY B 1 702 ? 99.05400 36.33700 -45.94000 1.000 67.97667 701 GLY B CA 1
ATOM 11819 C C . GLY B 1 702 ? 98.37700 36.00600 -44.62600 1.000 66.45408 701 GLY B C 1
ATOM 11820 O O . GLY B 1 702 ? 98.70200 35.01900 -43.95800 1.000 65.81895 701 GLY B O 1
ATOM 11821 N N . PRO B 1 703 ? 97.40900 36.84000 -44.22900 1.000 66.44078 702 PRO B N 1
ATOM 11822 C CA . PRO B 1 703 ? 96.74600 36.61900 -42.93200 1.000 63.87441 702 PRO B CA 1
ATOM 11823 C C . PRO B 1 703 ? 95.97700 35.31200 -42.84100 1.000 63.57996 702 PRO B C 1
ATOM 11824 O O . PRO B 1 703 ? 95.96600 34.68300 -41.77400 1.000 62.45909 702 PRO B O 1
ATOM 11828 N N . THR B 1 704 ? 95.31300 34.89100 -43.92200 1.000 64.76966 703 THR B N 1
ATOM 11829 C CA . THR B 1 704 ? 94.50600 33.67500 -43.85700 1.000 64.03065 703 THR B CA 1
ATOM 11830 C C . THR B 1 704 ? 95.35700 32.46900 -43.48000 1.000 61.82643 703 THR B C 1
ATOM 11831 O O . THR B 1 704 ? 94.90300 31.58400 -42.74400 1.000 60.96852 703 THR B O 1
ATOM 11835 N N . ALA B 1 705 ? 96.59800 32.42000 -43.96900 1.000 61.23988 704 ALA B N 1
ATOM 11836 C CA . ALA B 1 705 ? 97.48500 31.32000 -43.61300 1.000 59.40743 704 ALA B CA 1
ATOM 11837 C C . ALA B 1 705 ? 97.87600 31.37000 -42.14200 1.000 56.66886 704 ALA B C 1
ATOM 11838 O O . ALA B 1 705 ? 98.08300 30.32200 -41.52100 1.000 55.19350 704 ALA B O 1
ATOM 11840 N N . VAL B 1 706 ? 97.98000 32.57100 -41.56900 1.000 55.80275 705 VAL B N 1
ATOM 11841 C CA . VAL B 1 706 ? 98.35600 32.69300 -40.16400 1.000 53.87896 705 VAL B CA 1
ATOM 11842 C C . VAL B 1 706 ? 97.27000 32.10700 -39.26900 1.000 52.75320 705 VAL B C 1
ATOM 11843 O O . VAL B 1 706 ? 97.54900 31.29900 -38.37600 1.000 48.10521 705 VAL B O 1
ATOM 11847 N N . ILE B 1 707 ? 96.01500 32.50400 -39.49300 1.000 52.80811 706 ILE B N 1
ATOM 11848 C CA . ILE B 1 707 ? 94.94400 32.03300 -38.62400 1.000 51.77118 706 ILE B CA 1
ATOM 11849 C C . ILE B 1 707 ? 94.73800 30.53300 -38.79100 1.000 52.53391 706 ILE B C 1
ATOM 11850 O O . ILE B 1 707 ? 94.35400 29.84100 -37.83900 1.000 51.70713 706 ILE B O 1
ATOM 11855 N N . GLY B 1 708 ? 94.98100 30.00300 -39.99100 1.000 54.81734 707 GLY B N 1
ATOM 11856 C CA . GLY B 1 708 ? 94.97400 28.56100 -40.15600 1.000 55.27669 707 GLY B CA 1
ATOM 11857 C C . GLY B 1 708 ? 95.97300 27.87800 -39.24200 1.000 55.91659 707 GLY B C 1
ATOM 11858 O O . GLY B 1 708 ? 95.68100 26.83300 -38.65600 1.000 58.79695 707 GLY B O 1
ATOM 11859 N N . SER B 1 709 ? 97.16100 28.47000 -39.09600 1.000 55.68667 708 SER B N 1
ATOM 11860 C CA . SER B 1 709 ? 98.17600 27.90000 -38.21600 1.000 54.78025 708 SER B CA 1
ATOM 11861 C C . SER B 1 709 ? 97.82600 28.13000 -36.75000 1.000 52.99663 708 SER B C 1
ATOM 11862 O O . SER B 1 709 ? 97.86100 27.19800 -35.93600 1.000 51.84382 708 SER B O 1
ATOM 11865 N N . VAL B 1 710 ? 97.49500 29.37300 -36.39500 1.000 51.73834 709 VAL B N 1
ATOM 11866 C CA . VAL B 1 710 ? 97.19100 29.69000 -35.00400 1.000 49.45896 709 VAL B CA 1
ATOM 11867 C C . VAL B 1 710 ? 96.05100 28.81900 -34.49500 1.000 50.07619 709 VAL B C 1
ATOM 11868 O O . VAL B 1 710 ? 96.07000 28.35100 -33.34900 1.000 49.30670 709 VAL B O 1
ATOM 11872 N N . GLY B 1 711 ? 95.04300 28.58500 -35.33500 1.000 52.57373 710 GLY B N 1
ATOM 11873 C CA . GLY B 1 711 ? 93.89400 27.79800 -34.92600 1.000 53.63757 710 GLY B CA 1
ATOM 11874 C C . GLY B 1 711 ? 94.20900 26.35200 -34.60300 1.000 53.83733 710 GLY B C 1
ATOM 11875 O O . GLY B 1 711 ? 93.36700 25.67300 -34.00300 1.000 53.59958 710 GLY B O 1
ATOM 11876 N N . LYS B 1 712 ? 95.39000 25.86600 -34.98200 1.000 54.43676 711 LYS B N 1
ATOM 11877 C CA . LYS B 1 712 ? 95.77000 24.48400 -34.72800 1.000 55.02561 711 LYS B CA 1
ATOM 11878 C C . LYS B 1 712 ? 96.44400 24.29000 -33.37700 1.000 54.15604 711 LYS B C 1
ATOM 11879 O O . LYS B 1 712 ? 96.64000 23.14300 -32.96100 1.000 53.90045 711 LYS B O 1
ATOM 11885 N N . LEU B 1 713 ? 96.80600 25.37100 -32.68600 1.000 53.01844 712 LEU B N 1
ATOM 11886 C CA . LEU B 1 713 ? 97.26600 25.24400 -31.31700 1.000 52.34928 712 LEU B CA 1
ATOM 11887 C C . LEU B 1 713 ? 96.13900 24.67600 -30.45700 1.000 52.45936 712 LEU B C 1
ATOM 11888 O O . LEU B 1 713 ? 94.96100 24.79800 -30.80300 1.000 53.37681 712 LEU B O 1
ATOM 11893 N N . PRO B 1 714 ? 96.47900 24.03900 -29.33100 1.000 52.68442 713 PRO B N 1
ATOM 11894 C CA . PRO B 1 714 ? 95.43500 23.54600 -28.41900 1.000 51.70946 713 PRO B CA 1
ATOM 11895 C C . PRO B 1 714 ? 94.78000 24.67900 -27.64300 1.000 51.25701 713 PRO B C 1
ATOM 11896 O O . PRO B 1 714 ? 94.87500 24.74800 -26.41300 1.000 50.10420 713 PRO B O 1
ATOM 11900 N N . THR B 1 715 ? 94.09300 25.56400 -28.37100 1.000 51.69891 714 THR B N 1
ATOM 11901 C CA . THR B 1 715 ? 93.53100 26.77000 -27.76900 1.000 51.38604 714 THR B CA 1
ATOM 11902 C C . THR B 1 715 ? 92.68100 26.44700 -26.54600 1.000 51.72311 714 THR B C 1
ATOM 11903 O O . THR B 1 715 ? 92.67100 27.20400 -25.56700 1.000 50.35736 714 THR B O 1
ATOM 11907 N N . GLU B 1 716 ? 91.96100 25.32300 -26.58300 1.000 53.67172 715 GLU B N 1
ATOM 11908 C CA . GLU B 1 716 ? 91.04800 24.98700 -25.49500 1.000 54.56767 715 GLU B CA 1
ATOM 11909 C C . GLU B 1 716 ? 91.78400 24.76600 -24.17700 1.000 51.06316 715 GLU B C 1
ATOM 11910 O O . GLU B 1 716 ? 91.19800 24.94700 -23.10400 1.000 51.05215 715 GLU B O 1
ATOM 11916 N N . ALA B 1 717 ? 93.05500 24.37700 -24.23200 1.000 48.89428 716 ALA B N 1
ATOM 11917 C CA . ALA B 1 717 ? 93.86800 24.17300 -23.04200 1.000 46.45545 716 ALA B CA 1
ATOM 11918 C C . ALA B 1 717 ? 94.71900 25.38500 -22.69300 1.000 44.92063 716 ALA B C 1
ATOM 11919 O O . ALA B 1 717 ? 95.44800 25.34700 -21.69700 1.000 44.01658 716 ALA B O 1
ATOM 11921 N N . ILE B 1 718 ? 94.64700 26.45300 -23.48300 1.000 44.88524 717 ILE B N 1
ATOM 11922 C CA . ILE B 1 718 ? 95.45300 27.64600 -23.25100 1.000 44.52244 717 ILE B CA 1
ATOM 11923 C C . ILE B 1 718 ? 94.51400 28.78700 -22.88000 1.000 42.76333 717 ILE B C 1
ATOM 11924 O O . ILE B 1 718 ? 94.45500 29.81000 -23.57300 1.000 42.80439 717 ILE B O 1
ATOM 11929 N N . LEU B 1 719 ? 93.77400 28.61800 -21.78300 1.000 40.35343 718 LEU B N 1
ATOM 11930 C CA . LEU B 1 719 ? 92.79100 29.61800 -21.38900 1.000 38.69984 718 LEU B CA 1
ATOM 11931 C C . LEU B 1 719 ? 93.43100 30.86800 -20.80000 1.000 38.20943 718 LEU B C 1
ATOM 11932 O O . LEU B 1 719 ? 92.71400 31.83300 -20.51600 1.000 38.47428 718 LEU B O 1
ATOM 11937 N N . GLY B 1 720 ? 94.74800 30.87500 -20.61100 1.000 37.80706 719 GLY B N 1
ATOM 11938 C CA . GLY B 1 720 ? 95.44400 32.12400 -20.37400 1.000 37.77995 719 GLY B CA 1
ATOM 11939 C C . GLY B 1 720 ? 95.53200 33.01300 -21.59400 1.000 38.68018 719 GLY B C 1
ATOM 11940 O O . GLY B 1 720 ? 95.86700 34.19500 -21.46000 1.000 39.08968 719 GLY B O 1
ATOM 11941 N N . GLY B 1 721 ? 95.24700 32.46900 -22.77700 1.000 38.80333 720 GLY B N 1
ATOM 11942 C CA . GLY B 1 721 ? 95.14900 33.27100 -23.97700 1.000 39.32048 720 GLY B CA 1
ATOM 11943 C C . GLY B 1 721 ? 96.19100 32.96300 -25.03000 1.000 40.02374 720 GLY B C 1
ATOM 11944 O O . GLY B 1 721 ? 97.37700 32.80700 -24.72200 1.000 39.72637 720 GLY B O 1
ATOM 11945 N N . VAL B 1 722 ? 95.74800 32.87400 -26.27900 1.000 41.50749 721 VAL B N 1
ATOM 11946 C CA . VAL B 1 722 ? 96.63000 32.76900 -27.43600 1.000 41.99934 721 VAL B CA 1
ATOM 11947 C C . VAL B 1 722 ? 96.70800 34.15800 -28.05600 1.000 43.93531 721 VAL B C 1
ATOM 11948 O O . VAL B 1 722 ? 95.72200 34.66000 -28.60600 1.000 44.69778 721 VAL B O 1
ATOM 11952 N N . LEU B 1 723 ? 97.87500 34.78600 -27.95400 1.000 45.66315 722 LEU B N 1
ATOM 11953 C CA . LEU B 1 723 ? 98.05500 36.16900 -28.37900 1.000 48.98924 722 LEU B CA 1
ATOM 11954 C C . LEU B 1 723 ? 98.47800 36.20500 -29.84200 1.000 52.19944 722 LEU B C 1
ATOM 11955 O O . LEU B 1 723 ? 99.53600 35.67700 -30.20200 1.000 52.35345 722 LEU B O 1
ATOM 11960 N N . LEU B 1 724 ? 97.65500 36.83400 -30.68200 1.000 54.96656 723 LEU B N 1
ATOM 11961 C CA . LEU B 1 724 ? 97.93700 36.97900 -32.10700 1.000 57.67130 723 LEU B CA 1
ATOM 11962 C C . LEU B 1 724 ? 97.96300 38.46200 -32.45600 1.000 61.23376 723 LEU B C 1
ATOM 11963 O O . LEU B 1 724 ? 96.92400 39.13100 -32.42700 1.000 62.18348 723 LEU B O 1
ATOM 11968 N N . ASN B 1 725 ? 99.14700 38.96900 -32.78800 1.000 64.75137 724 ASN B N 1
ATOM 11969 C CA . ASN B 1 725 ? 99.27800 40.31300 -33.32300 1.000 68.90959 724 ASN B CA 1
ATOM 11970 C C . ASN B 1 725 ? 99.03900 40.30500 -34.83000 1.000 70.09407 724 ASN B C 1
ATOM 11971 O O . ASN B 1 725 ? 99.04100 39.26000 -35.48500 1.000 70.70949 724 ASN B O 1
ATOM 11976 N N . GLN B 1 726 ? 98.83500 41.49800 -35.38100 1.000 70.24613 725 GLN B N 1
ATOM 11977 C CA . GLN B 1 726 ? 98.72400 41.66700 -36.82300 1.000 70.15562 725 GLN B CA 1
ATOM 11978 C C . GLN B 1 726 ? 98.90800 43.14300 -37.13900 1.000 69.45961 725 GLN B C 1
ATOM 11979 O O . GLN B 1 726 ? 98.35800 44.00200 -36.44500 1.000 68.83966 725 GLN B O 1
ATOM 11985 N N . LYS B 1 727 ? 99.68700 43.42700 -38.18000 1.000 68.50257 726 LYS B N 1
ATOM 11986 C CA . LYS B 1 727 ? 100.00900 44.79100 -38.57600 1.000 67.65056 726 LYS B CA 1
ATOM 11987 C C . LYS B 1 727 ? 99.61200 44.99900 -40.02900 1.000 68.34335 726 LYS B C 1
ATOM 11988 O O . LYS B 1 727 ? 99.96200 44.19100 -40.89600 1.000 68.56994 726 LYS B O 1
ATOM 11994 N N . LEU B 1 728 ? 98.88700 46.08500 -40.28900 1.000 68.46659 727 LEU B N 1
ATOM 11995 C CA . LEU B 1 728 ? 98.41100 46.41300 -41.62200 1.000 69.43622 727 LEU B CA 1
ATOM 11996 C C . LEU B 1 728 ? 98.78300 47.84900 -41.95900 1.000 71.11618 727 LEU B C 1
ATOM 11997 O O . LEU B 1 728 ? 98.92100 48.69700 -41.07400 1.000 71.51532 727 LEU B O 1
ATOM 12002 N N . ASN B 1 729 ? 98.94900 48.11000 -43.24600 1.000 72.19172 728 ASN B N 1
ATOM 12003 C CA . ASN B 1 729 ? 99.08000 49.48800 -43.69700 1.000 74.02568 728 ASN B CA 1
ATOM 12004 C C . ASN B 1 729 ? 97.69300 50.12700 -43.77600 1.000 75.59027 728 ASN B C 1
ATOM 12005 O O . ASN B 1 729 ? 96.73200 49.47000 -44.18400 1.000 77.55449 728 ASN B O 1
ATOM 12010 N N . PRO B 1 730 ? 97.55200 51.39500 -43.38000 1.000 72.58743 729 PRO B N 1
ATOM 12011 C CA . PRO B 1 730 ? 96.21800 52.01800 -43.41800 1.000 73.43176 729 PRO B CA 1
ATOM 12012 C C . PRO B 1 730 ? 95.51600 51.88600 -44.75800 1.000 77.82822 729 PRO B C 1
ATOM 12013 O O . PRO B 1 730 ? 94.28500 51.76000 -44.79200 1.000 77.96952 729 PRO B O 1
ATOM 12017 N N . SER B 1 731 ? 96.25900 51.90100 -45.86700 1.000 81.07294 730 SER B N 1
ATOM 12018 C CA . SER B 1 731 ? 95.63000 51.83400 -47.18100 1.000 87.19646 730 SER B CA 1
ATOM 12019 C C . SER B 1 731 ? 94.89500 50.51800 -47.40700 1.000 86.83459 730 SER B C 1
ATOM 12020 O O . SER B 1 731 ? 94.04400 50.44400 -48.30100 1.000 91.11691 730 SER B O 1
ATOM 12023 N N . THR B 1 732 ? 95.19500 49.48500 -46.61900 1.000 83.56548 731 THR B N 1
ATOM 12024 C CA . THR B 1 732 ? 94.53000 48.19500 -46.75800 1.000 84.11413 731 THR B CA 1
ATOM 12025 C C . THR B 1 732 ? 93.12000 48.18500 -46.18000 1.000 84.58696 731 THR B C 1
ATOM 12026 O O . THR B 1 732 ? 92.48800 47.12200 -46.15200 1.000 84.02864 731 THR B O 1
ATOM 12030 N N . LEU B 1 733 ? 92.62000 49.31200 -45.69900 1.000 85.65690 732 LEU B N 1
ATOM 12031 C CA . LEU B 1 733 ? 91.21900 49.34600 -45.22500 1.000 87.08679 732 LEU B CA 1
ATOM 12032 C C . LEU B 1 733 ? 90.49500 50.62700 -45.65000 1.000 91.80391 732 LEU B C 1
ATOM 12033 O O . LEU B 1 733 ? 89.47700 50.91300 -45.03100 1.000 92.71355 732 LEU B O 1
ATOM 12038 N N . GLU B 1 734 ? 90.96300 51.31900 -46.68500 1.000 95.95386 733 GLU B N 1
ATOM 12039 C CA . GLU B 1 734 ? 90.27900 52.56100 -47.12500 1.000 100.94268 733 GLU B CA 1
ATOM 12040 C C . GLU B 1 734 ? 88.94100 52.22500 -47.80400 1.000 103.36639 733 GLU B C 1
ATOM 12041 O O . GLU B 1 734 ? 87.99000 52.99400 -47.64300 1.000 104.92837 733 GLU B O 1
ATOM 12047 N N . ASN B 1 735 ? 88.87100 51.08800 -48.49500 1.000 103.01783 734 ASN B N 1
ATOM 12048 C CA . ASN B 1 735 ? 87.69000 50.69200 -49.24800 1.000 105.21130 734 ASN B CA 1
ATOM 12049 C C . ASN B 1 735 ? 86.81900 49.76900 -48.40700 1.000 101.71323 734 ASN B C 1
ATOM 12050 O O . ASN B 1 735 ? 87.32200 48.85300 -47.75000 1.000 99.03506 734 ASN B O 1
ATOM 12055 N N . ASP B 1 736 ? 85.50600 50.01700 -48.43200 1.000 102.76499 735 ASP B N 1
ATOM 12056 C CA . ASP B 1 736 ? 84.57700 49.11700 -47.75800 1.000 100.57237 735 ASP B CA 1
ATOM 12057 C C . ASP B 1 736 ? 84.77400 47.68100 -48.21800 1.000 100.06700 735 ASP B C 1
ATOM 12058 O O . ASP B 1 736 ? 84.53700 46.74100 -47.45100 1.000 96.52107 735 ASP B O 1
ATOM 12063 N N . SER B 1 737 ? 85.20200 47.49200 -49.46800 1.000 103.66812 736 SER B N 1
ATOM 12064 C CA . SER B 1 737 ? 85.54200 46.15800 -49.95000 1.000 103.99574 736 SER B CA 1
ATOM 12065 C C . SER B 1 737 ? 86.50100 45.45700 -48.99500 1.000 100.17624 736 SER B C 1
ATOM 12066 O O . SER B 1 737 ? 86.31200 44.28500 -48.65100 1.000 99.88235 736 SER B O 1
ATOM 12069 N N . ASP B 1 738 ? 87.54200 46.16800 -48.55500 1.000 98.52153 737 ASP B N 1
ATOM 12070 C CA . ASP B 1 738 ? 88.55000 45.56200 -47.69300 1.000 95.59273 737 ASP B CA 1
ATOM 12071 C C . ASP B 1 738 ? 88.11200 45.51800 -46.23400 1.000 92.58118 737 ASP B C 1
ATOM 12072 O O . ASP B 1 738 ? 88.47200 44.57800 -45.51700 1.000 90.74792 737 ASP B O 1
ATOM 12077 N N . ARG B 1 739 ? 87.35100 46.51400 -45.77400 1.000 93.64214 738 ARG B N 1
ATOM 12078 C CA . ARG B 1 739 ? 86.80600 46.45300 -44.42200 1.000 91.71487 738 ARG B CA 1
ATOM 12079 C C . ARG B 1 739 ? 85.94200 45.21000 -44.24800 1.000 91.46874 738 ARG B C 1
ATOM 12080 O O . ARG B 1 739 ? 86.06900 44.48100 -43.25800 1.000 87.94863 738 ARG B O 1
ATOM 12088 N N . GLN B 1 740 ? 85.04900 44.95500 -45.20700 1.000 95.10330 739 GLN B N 1
ATOM 12089 C CA . GLN B 1 740 ? 84.24900 43.73500 -45.16500 1.000 96.01734 739 GLN B CA 1
ATOM 12090 C C . GLN B 1 740 ? 85.13400 42.49900 -45.25600 1.000 94.27420 739 GLN B C 1
ATOM 12091 O O . GLN B 1 740 ? 84.86100 41.47900 -44.61100 1.000 94.67262 739 GLN B O 1
ATOM 12097 N N . LYS B 1 741 ? 86.19700 42.56800 -46.06100 1.000 76.12256 740 LYS B N 1
ATOM 12098 C CA . LYS B 1 741 ? 87.12500 41.44800 -46.16400 1.000 76.13006 740 LYS B CA 1
ATOM 12099 C C . LYS B 1 741 ? 87.69100 41.08400 -44.79800 1.000 75.07004 740 LYS B C 1
ATOM 12100 O O . LYS B 1 741 ? 87.92300 39.90200 -44.51200 1.000 77.93375 740 LYS B O 1
ATOM 12106 N N . LEU B 1 742 ? 87.90200 42.08100 -43.94100 1.000 71.28519 741 LEU B N 1
ATOM 12107 C CA . LEU B 1 742 ? 88.40000 41.82600 -42.59700 1.000 68.00626 741 LEU B CA 1
ATOM 12108 C C . LEU B 1 742 ? 87.30400 41.27200 -41.69300 1.000 66.91008 741 LEU B C 1
ATOM 12109 O O . LEU B 1 742 ? 87.53900 40.32100 -40.93900 1.000 66.14162 741 LEU B O 1
ATOM 12114 N N . MET B 1 743 ? 86.10100 41.85100 -41.75900 1.000 67.61116 742 MET B N 1
ATOM 12115 C CA . MET B 1 743 ? 85.01400 41.40900 -40.89300 1.000 67.26465 742 MET B CA 1
ATOM 12116 C C . MET B 1 743 ? 84.67200 39.94300 -41.12200 1.000 67.76606 742 MET B C 1
ATOM 12117 O O . MET B 1 743 ? 84.29100 39.24200 -40.17800 1.000 65.92373 742 MET B O 1
ATOM 12122 N N . VAL B 1 744 ? 84.80300 39.46100 -42.35700 1.000 70.84322 743 VAL B N 1
ATOM 12123 C CA . VAL B 1 744 ? 84.58700 38.04100 -42.61700 1.000 71.97135 743 VAL B CA 1
ATOM 12124 C C . VAL B 1 744 ? 85.78400 37.22200 -42.14700 1.000 71.96211 743 VAL B C 1
ATOM 12125 O O . VAL B 1 744 ? 85.62000 36.08700 -41.68600 1.000 72.09851 743 VAL B O 1
ATOM 12129 N N . LEU B 1 745 ? 86.99500 37.77400 -42.25100 1.000 72.45517 744 LEU B N 1
ATOM 12130 C CA . LEU B 1 745 ? 88.15700 37.11200 -41.66800 1.000 72.76100 744 LEU B CA 1
ATOM 12131 C C . LEU B 1 745 ? 87.98200 36.93700 -40.16400 1.000 70.33923 744 LEU B C 1
ATOM 12132 O O . LEU B 1 745 ? 88.34900 35.89700 -39.60400 1.000 70.55459 744 LEU B O 1
ATOM 12137 N N . LEU B 1 746 ? 87.42100 37.94600 -39.49400 1.000 68.07326 745 LEU B N 1
ATOM 12138 C CA . LEU B 1 746 ? 87.17900 37.84400 -38.06000 1.000 65.32559 745 LEU B CA 1
ATOM 12139 C C . LEU B 1 746 ? 86.19000 36.72500 -37.75300 1.000 62.57626 745 LEU B C 1
ATOM 12140 O O . LEU B 1 746 ? 86.49300 35.79800 -36.99400 1.000 61.55762 745 LEU B O 1
ATOM 12145 N N . ARG B 1 747 ? 84.98900 36.80300 -38.33700 1.000 60.53028 746 ARG B N 1
ATOM 12146 C CA . ARG B 1 747 ? 83.96600 35.80300 -38.05200 1.000 58.03696 746 ARG B CA 1
ATOM 12147 C C . ARG B 1 747 ? 84.46900 34.39200 -38.32700 1.000 57.21157 746 ARG B C 1
ATOM 12148 O O . ARG B 1 747 ? 84.07500 33.44600 -37.63600 1.000 56.84196 746 ARG B O 1
ATOM 12156 N N . THR B 1 748 ? 85.34000 34.23100 -39.32500 1.000 57.41106 747 THR B N 1
ATOM 12157 C CA . THR B 1 748 ? 85.84800 32.90800 -39.66500 1.000 57.87510 747 THR B CA 1
ATOM 12158 C C . THR B 1 748 ? 86.88700 32.43200 -38.65800 1.000 57.50973 747 THR B C 1
ATOM 12159 O O . THR B 1 748 ? 86.92800 31.24500 -38.32000 1.000 55.59524 747 THR B O 1
ATOM 12163 N N . PHE B 1 749 ? 87.73400 33.34000 -38.17000 1.000 57.07721 748 PHE B N 1
ATOM 12164 C CA . PHE B 1 749 ? 88.72400 32.95800 -37.16700 1.000 57.07614 748 PHE B CA 1
ATOM 12165 C C . PHE B 1 749 ? 88.05300 32.51000 -35.87500 1.000 55.27737 748 PHE B C 1
ATOM 12166 O O . PHE B 1 749 ? 88.47400 31.52500 -35.25500 1.000 55.39049 748 PHE B O 1
ATOM 12174 N N . PHE B 1 750 ? 86.99900 33.21400 -35.46000 1.000 53.90535 749 PHE B N 1
ATOM 12175 C CA . PHE B 1 750 ? 86.37400 32.94400 -34.17100 1.000 54.03082 749 PHE B CA 1
ATOM 12176 C C . PHE B 1 750 ? 85.35400 31.81500 -34.24600 1.000 55.61253 749 PHE B C 1
ATOM 12177 O O . PHE B 1 750 ? 85.20100 31.06300 -33.27700 1.000 56.38275 749 PHE B O 1
ATOM 12185 N N . GLU B 1 751 ? 84.65000 31.67900 -35.37000 1.000 56.51375 750 GLU B N 1
ATOM 12186 C CA . GLU B 1 751 ? 83.60500 30.66900 -35.48200 1.000 58.60612 750 GLU B CA 1
ATOM 12187 C C . GLU B 1 751 ? 84.12600 29.34800 -36.03800 1.000 60.97090 750 GLU B C 1
ATOM 12188 O O . GLU B 1 751 ? 83.72900 28.28000 -35.55900 1.000 62.81735 750 GLU B O 1
ATOM 12194 N N . VAL B 1 752 ? 85.01500 29.39200 -37.03000 1.000 61.83718 751 VAL B N 1
ATOM 12195 C CA . VAL B 1 752 ? 85.51300 28.17800 -37.66900 1.000 63.95392 751 VAL B CA 1
ATOM 12196 C C . VAL B 1 752 ? 86.71500 27.64600 -36.90000 1.000 64.35652 751 VAL B C 1
ATOM 12197 O O . VAL B 1 752 ? 86.70700 26.50200 -36.43100 1.000 67.87498 751 VAL B O 1
ATOM 12201 N N . HIS B 1 753 ? 87.75500 28.47000 -36.76500 1.000 62.38489 752 HIS B N 1
ATOM 12202 C CA . HIS B 1 753 ? 88.98800 28.03400 -36.12200 1.000 62.10360 752 HIS B CA 1
ATOM 12203 C C . HIS B 1 753 ? 88.94900 28.14400 -34.60400 1.000 60.03696 752 HIS B C 1
ATOM 12204 O O . HIS B 1 753 ? 89.88100 27.66900 -33.94500 1.000 61.46099 752 HIS B O 1
ATOM 12211 N N . LYS B 1 754 ? 87.90400 28.74700 -34.03600 1.000 57.68624 753 LYS B N 1
ATOM 12212 C CA . LYS B 1 754 ? 87.79100 28.92800 -32.58700 1.000 56.14436 753 LYS B CA 1
ATOM 12213 C C . LYS B 1 754 ? 89.00400 29.68000 -32.03800 1.000 55.01406 753 LYS B C 1
ATOM 12214 O O . LYS B 1 754 ? 89.60000 29.29800 -31.02700 1.000 55.78392 753 LYS B O 1
ATOM 12220 N N . GLY B 1 755 ? 89.36600 30.76600 -32.71600 1.000 53.74621 754 GLY B N 1
ATOM 12221 C CA . GLY B 1 755 ? 90.48400 31.56900 -32.26700 1.000 53.34700 754 GLY B CA 1
ATOM 12222 C C . GLY B 1 755 ? 90.18100 32.28600 -30.96500 1.000 52.65379 754 GLY B C 1
ATOM 12223 O O . GLY B 1 755 ? 89.03200 32.58400 -30.63900 1.000 51.23627 754 GLY B O 1
ATOM 12224 N N . TRP B 1 756 ? 91.24200 32.56600 -30.20900 1.000 53.61824 755 TRP B N 1
ATOM 12225 C CA . TRP B 1 756 ? 91.10000 33.22900 -28.91900 1.000 53.75911 755 TRP B CA 1
ATOM 12226 C C . TRP B 1 756 ? 91.05900 34.74700 -29.04500 1.000 53.39087 755 TRP B C 1
ATOM 12227 O O . TRP B 1 756 ? 90.24400 35.39800 -28.38200 1.000 53.09953 755 TRP B O 1
ATOM 12238 N N . HIS B 1 757 ? 91.91400 35.32900 -29.88200 1.000 54.69728 756 HIS B N 1
ATOM 12239 C CA . HIS B 1 757 ? 92.08100 36.77600 -29.86600 1.000 55.79570 756 HIS B CA 1
ATOM 12240 C C . HIS B 1 757 ? 92.89300 37.22700 -31.07000 1.000 56.35213 756 HIS B C 1
ATOM 12241 O O . HIS B 1 757 ? 93.75200 36.49400 -31.56900 1.000 58.14980 756 HIS B O 1
ATOM 12248 N N . ILE B 1 758 ? 92.59600 38.44100 -31.53100 1.000 55.42590 757 ILE B N 1
ATOM 12249 C CA . ILE B 1 758 ? 93.39000 39.11700 -32.55500 1.000 56.21909 757 ILE B CA 1
ATOM 12250 C C . ILE B 1 758 ? 93.37400 40.60900 -32.25200 1.000 56.08517 757 ILE B C 1
ATOM 12251 O O . ILE B 1 758 ? 92.36500 41.15300 -31.79600 1.000 55.29210 757 ILE B O 1
ATOM 12256 N N . GLN B 1 759 ? 94.50800 41.26700 -32.49600 1.000 57.57228 758 GLN B N 1
ATOM 12257 C CA . GLN B 1 759 ? 94.64000 42.70700 -32.31800 1.000 58.81561 758 GLN B CA 1
ATOM 12258 C C . GLN B 1 759 ? 95.41900 43.26800 -33.49800 1.000 60.98317 758 GLN B C 1
ATOM 12259 O O . GLN B 1 759 ? 96.27200 42.58700 -34.07400 1.000 61.74257 758 GLN B O 1
ATOM 12265 N N . TYR B 1 760 ? 95.12300 44.51700 -33.85200 1.000 62.16460 759 TYR B N 1
ATOM 12266 C CA . TYR B 1 760 ? 95.56700 45.09400 -35.11300 1.000 64.40914 759 TYR B CA 1
ATOM 12267 C C . TYR B 1 760 ? 96.35000 46.37800 -34.89700 1.000 63.43489 759 TYR B C 1
ATOM 12268 O O . TYR B 1 760 ? 95.87000 47.30300 -34.23400 1.000 63.22088 759 TYR B O 1
ATOM 12277 N N . ASN B 1 761 ? 97.54900 46.43000 -35.47000 1.000 63.27529 760 ASN B N 1
ATOM 12278 C CA . ASN B 1 761 ? 98.28000 47.67400 -35.66200 1.000 63.37740 760 ASN B CA 1
ATOM 12279 C C . ASN B 1 761 ? 98.01100 48.17200 -37.07600 1.000 65.03206 760 ASN B C 1
ATOM 12280 O O . ASN B 1 761 ? 98.09500 47.39900 -38.03700 1.000 66.21957 760 ASN B O 1
ATOM 12285 N N . ILE B 1 762 ? 97.67400 49.45100 -37.19900 1.000 65.25005 761 ILE B N 1
ATOM 12286 C CA . ILE B 1 762 ? 97.42600 50.08100 -38.48900 1.000 66.64179 761 ILE B CA 1
ATOM 12287 C C . ILE B 1 762 ? 98.25500 51.35600 -38.52200 1.000 67.29507 761 ILE B C 1
ATOM 12288 O O . ILE B 1 762 ? 97.92300 52.33900 -37.84900 1.000 66.11377 761 ILE B O 1
ATOM 12293 N N . VAL B 1 763 ? 99.33200 51.33800 -39.30300 1.000 68.83992 762 VAL B N 1
ATOM 12294 C CA . VAL B 1 763 ? 100.34400 52.38500 -39.26400 1.000 70.09017 762 VAL B CA 1
ATOM 12295 C C . VAL B 1 763 ? 101.33200 52.12900 -40.39400 1.000 72.79604 762 VAL B C 1
ATOM 12296 O O . VAL B 1 763 ? 101.65000 50.97500 -40.70200 1.000 72.77499 762 VAL B O 1
ATOM 12300 N N . SER B 1 764 ? 101.81700 53.19100 -41.02400 1.000 75.66225 763 SER B N 1
ATOM 12301 C CA . SER B 1 764 ? 102.81300 53.03600 -42.07100 1.000 80.72387 763 SER B CA 1
ATOM 12302 C C . SER B 1 764 ? 104.20100 52.90400 -41.45500 1.000 82.11233 763 SER B C 1
ATOM 12303 O O . SER B 1 764 ? 104.48500 53.45500 -40.38700 1.000 81.96280 763 SER B O 1
ATOM 12306 N N . ARG B 1 765 ? 105.06900 52.15300 -42.13800 1.000 85.43022 764 ARG B N 1
ATOM 12307 C CA . ARG B 1 765 ? 106.45200 52.05800 -41.68800 1.000 88.36561 764 ARG B CA 1
ATOM 12308 C C . ARG B 1 765 ? 107.12900 53.42200 -41.69400 1.000 92.25935 764 ARG B C 1
ATOM 12309 O O . ARG B 1 765 ? 108.04500 53.66500 -40.90100 1.000 92.99879 764 ARG B O 1
ATOM 12317 N N . GLU B 1 766 ? 106.69400 54.32300 -42.57900 1.000 94.73896 765 GLU B N 1
ATOM 12318 C CA . GLU B 1 766 ? 107.28100 55.65800 -42.61700 1.000 98.41816 765 GLU B CA 1
ATOM 12319 C C . GLU B 1 766 ? 106.93500 56.45100 -41.36100 1.000 94.93209 765 GLU B C 1
ATOM 12320 O O . GLU B 1 766 ? 107.77700 57.19000 -40.83700 1.000 95.73674 765 GLU B O 1
ATOM 12326 N N . THR B 1 767 ? 105.70600 56.30900 -40.86000 1.000 91.23401 766 THR B N 1
ATOM 12327 C CA . THR B 1 767 ? 105.29100 57.07500 -39.68800 1.000 82.68710 766 THR B CA 1
ATOM 12328 C C . THR B 1 767 ? 106.13200 56.71400 -38.46900 1.000 82.69874 766 THR B C 1
ATOM 12329 O O . THR B 1 767 ? 106.59900 57.59600 -37.73900 1.000 81.33048 766 THR B O 1
ATOM 12333 N N . LEU B 1 768 ? 106.33100 55.41700 -38.22800 1.000 81.06465 767 LEU B N 1
ATOM 12334 C CA . LEU B 1 768 ? 107.08900 54.99900 -37.05500 1.000 80.72666 767 LEU B CA 1
ATOM 12335 C C . LEU B 1 768 ? 108.54700 55.42400 -37.14800 1.000 85.56157 767 LEU B C 1
ATOM 12336 O O . LEU B 1 768 ? 109.19200 55.65400 -36.11800 1.000 86.86319 767 LEU B O 1
ATOM 12341 N N . LEU B 1 769 ? 109.08600 55.53000 -38.36300 1.000 90.57246 768 LEU B N 1
ATOM 12342 C CA . LEU B 1 769 ? 110.46000 55.99400 -38.51600 1.000 93.87051 768 LEU B CA 1
ATOM 12343 C C . LEU B 1 769 ? 110.56200 57.49400 -38.27300 1.000 95.22512 768 LEU B C 1
ATOM 12344 O O . LEU B 1 769 ? 111.54600 57.96900 -37.69400 1.000 96.60045 768 LEU B O 1
ATOM 12349 N N . ASP B 1 770 ? 109.55300 58.25600 -38.70000 1.000 94.09378 769 ASP B N 1
ATOM 12350 C CA . ASP B 1 770 ? 109.53300 59.68300 -38.40600 1.000 95.10996 769 ASP B CA 1
ATOM 12351 C C . ASP B 1 770 ? 109.22900 59.95300 -36.93800 1.000 91.01796 769 ASP B C 1
ATOM 12352 O O . ASP B 1 770 ? 109.56800 61.03000 -36.43600 1.000 91.54914 769 ASP B O 1
ATOM 12357 N N . ALA B 1 771 ? 108.59800 59.00400 -36.24200 1.000 87.21613 770 ALA B N 1
ATOM 12358 C CA . ALA B 1 771 ? 108.43700 59.13400 -34.79800 1.000 84.47634 770 ALA B CA 1
ATOM 12359 C C . ALA B 1 771 ? 109.76800 58.96500 -34.07800 1.000 85.37101 770 ALA B C 1
ATOM 12360 O O . ALA B 1 771 ? 109.99700 59.59600 -33.04000 1.000 84.15267 770 ALA B O 1
ATOM 12362 N N . LYS B 1 772 ? 110.65200 58.11600 -34.60800 1.000 87.80017 771 LYS B N 1
ATOM 12363 C CA . LYS B 1 772 ? 112.01200 58.04700 -34.08500 1.000 90.60508 771 LYS B CA 1
ATOM 12364 C C . LYS B 1 772 ? 112.76900 59.33900 -34.36800 1.000 95.20356 771 LYS B C 1
ATOM 12365 O O . LYS B 1 772 ? 113.51100 59.83300 -33.51200 1.000 97.34395 771 LYS B O 1
ATOM 12371 N N . LYS B 1 773 ? 112.59000 59.89900 -35.56700 1.000 98.08599 772 LYS B N 1
ATOM 12372 C CA . LYS B 1 773 ? 113.30500 61.11300 -35.94400 1.000 102.66278 772 LYS B CA 1
ATOM 12373 C C . LYS B 1 773 ? 112.94900 62.27300 -35.02100 1.000 102.32620 772 LYS B C 1
ATOM 12374 O O . LYS B 1 773 ? 113.81000 62.81600 -34.32000 1.000 104.76846 772 LYS B O 1
ATOM 12380 N N . HIS B 1 774 ? 111.67400 62.67400 -35.01900 1.000 99.89984 773 HIS B N 1
ATOM 12381 C CA . HIS B 1 774 ? 111.20400 63.86800 -34.31900 1.000 99.56340 773 HIS B CA 1
ATOM 12382 C C . HIS B 1 774 ? 110.15600 63.45400 -33.29200 1.000 93.74844 773 HIS B C 1
ATOM 12383 O O . HIS B 1 774 ? 108.94700 63.49800 -33.56800 1.000 91.84363 773 HIS B O 1
ATOM 12390 N N . PRO B 1 775 ? 110.58100 63.04200 -32.09300 1.000 90.78191 774 PRO B N 1
ATOM 12391 C CA . PRO B 1 775 ? 109.59600 62.62700 -31.07800 1.000 86.07209 774 PRO B CA 1
ATOM 12392 C C . PRO B 1 775 ? 108.57500 63.69700 -30.72600 1.000 86.46832 774 PRO B C 1
ATOM 12393 O O . PRO B 1 775 ? 107.38200 63.38700 -30.62400 1.000 83.58827 774 PRO B O 1
ATOM 12397 N N . ASP B 1 776 ? 109.03800 64.92600 -30.52700 1.000 89.99684 775 ASP B N 1
ATOM 12398 C CA . ASP B 1 776 ? 108.12600 66.02300 -30.12300 1.000 91.78073 775 ASP B CA 1
ATOM 12399 C C . ASP B 1 776 ? 106.98700 66.13800 -31.13000 1.000 95.21909 775 ASP B C 1
ATOM 12400 O O . ASP B 1 776 ? 105.99500 66.78900 -30.83500 1.000 98.11958 775 ASP B O 1
ATOM 12405 N N . GLN B 1 777 ? 107.11900 65.45400 -32.25500 1.000 97.40694 776 GLN B N 1
ATOM 12406 C CA . GLN B 1 777 ? 106.06800 65.53800 -33.29500 1.000 102.94238 776 GLN B CA 1
ATOM 12407 C C . GLN B 1 777 ? 104.95400 64.53900 -32.96900 1.000 100.15503 776 GLN B C 1
ATOM 12408 O O . GLN B 1 777 ? 103.77600 64.92200 -33.02100 1.000 100.24843 776 GLN B O 1
ATOM 12414 N N . TYR B 1 778 ? 105.35500 63.32200 -32.60600 1.000 93.48612 777 TYR B N 1
ATOM 12415 C CA . TYR B 1 778 ? 104.42800 62.19900 -32.34100 1.000 87.42580 777 TYR B CA 1
ATOM 12416 C C . TYR B 1 778 ? 104.31700 61.88900 -30.84700 1.000 82.73334 777 TYR B C 1
ATOM 12417 O O . TYR B 1 778 ? 104.48600 60.74400 -30.47300 1.000 80.95854 777 TYR B O 1
ATOM 12426 N N . ARG B 1 779 ? 103.96900 62.87200 -30.03000 1.000 82.24297 778 ARG B N 1
ATOM 12427 C CA . ARG B 1 779 ? 103.86600 62.59300 -28.58200 1.000 79.06868 778 ARG B CA 1
ATOM 12428 C C . ARG B 1 779 ? 102.63400 61.73300 -28.29300 1.000 75.35056 778 ARG B C 1
ATOM 12429 O O . ARG B 1 779 ? 102.68100 60.96800 -27.33400 1.000 72.48246 778 ARG B O 1
ATOM 12437 N N . ASP B 1 780 ? 101.60200 61.83800 -29.12300 1.000 74.65067 779 ASP B N 1
ATOM 12438 C CA . ASP B 1 780 ? 100.35200 61.11600 -28.93400 1.000 71.89986 779 ASP B CA 1
ATOM 12439 C C . ASP B 1 780 ? 100.18200 59.96600 -29.92200 1.000 70.12674 779 ASP B C 1
ATOM 12440 O O . ASP B 1 780 ? 99.05700 59.49800 -30.13000 1.000 69.81304 779 ASP B O 1
ATOM 12445 N N . LEU B 1 781 ? 101.27000 59.50100 -30.53200 1.000 59.36292 780 LEU B N 1
ATOM 12446 C CA . LEU B 1 781 ? 101.22100 58.32800 -31.39800 1.000 57.84317 780 LEU B CA 1
ATOM 12447 C C . LEU B 1 781 ? 101.18800 57.07500 -30.53200 1.000 57.52050 780 LEU B C 1
ATOM 12448 O O . LEU B 1 781 ? 102.11400 56.82800 -29.75200 1.000 57.65215 780 LEU B O 1
ATOM 12453 N N . VAL B 1 782 ? 100.12700 56.28600 -30.66900 1.000 57.24329 781 VAL B N 1
ATOM 12454 C CA . VAL B 1 782 ? 99.93600 55.08200 -29.87100 1.000 58.49317 781 VAL B CA 1
ATOM 12455 C C . VAL B 1 782 ? 100.13400 53.85900 -30.75500 1.000 61.36308 781 VAL B C 1
ATOM 12456 O O . VAL B 1 782 ? 99.81600 53.86900 -31.95000 1.000 63.00175 781 VAL B O 1
ATOM 12460 N N . VAL B 1 783 ? 100.65700 52.79300 -30.15000 1.000 65.19546 782 VAL B N 1
ATOM 12461 C CA . VAL B 1 783 ? 101.08400 51.59500 -30.86500 1.000 67.45478 782 VAL B CA 1
ATOM 12462 C C . VAL B 1 783 ? 100.71500 50.36600 -30.04100 1.000 67.43656 782 VAL B C 1
ATOM 12463 O O . VAL B 1 783 ? 100.87500 50.35700 -28.81700 1.000 68.95927 782 VAL B O 1
ATOM 12467 N N . ARG B 1 784 ? 100.22400 49.32700 -30.71800 1.000 66.18936 783 ARG B N 1
ATOM 12468 C CA . ARG B 1 784 ? 99.89800 48.06300 -30.06700 1.000 65.41109 783 ARG B CA 1
ATOM 12469 C C . ARG B 1 784 ? 101.17500 47.25000 -29.89100 1.000 66.44156 783 ARG B C 1
ATOM 12470 O O . ARG B 1 784 ? 101.84600 46.92700 -30.87600 1.000 68.24683 783 ARG B O 1
ATOM 12478 N N . VAL B 1 785 ? 101.50600 46.89500 -28.65500 1.000 65.28713 784 VAL B N 1
ATOM 12479 C CA . VAL B 1 785 ? 102.73400 46.10100 -28.38000 1.000 66.75781 784 VAL B CA 1
ATOM 12480 C C . VAL B 1 785 ? 102.38800 44.60900 -28.37900 1.000 69.95116 784 VAL B C 1
ATOM 12481 O O . VAL B 1 785 ? 102.59900 43.96900 -29.38400 1.000 73.39443 784 VAL B O 1
ATOM 12485 N N . ALA B 1 786 ? 101.89600 44.08400 -27.26100 1.000 70.37846 785 ALA B N 1
ATOM 12486 C CA . ALA B 1 786 ? 101.51100 42.66000 -27.16300 1.000 74.56299 785 ALA B CA 1
ATOM 12487 C C . ALA B 1 786 ? 100.47300 42.50000 -26.06100 1.000 74.51476 785 ALA B C 1
ATOM 12488 O O . ALA B 1 786 ? 100.84600 42.16600 -24.95900 1.000 76.21645 785 ALA B O 1
ATOM 12490 N N . GLY B 1 787 ? 99.21100 42.72200 -26.38800 1.000 73.15045 786 GLY B N 1
ATOM 12491 C CA . GLY B 1 787 ? 98.13400 42.61600 -25.39900 1.000 72.50603 786 GLY B CA 1
ATOM 12492 C C . GLY B 1 787 ? 97.64800 43.98400 -24.96400 1.000 68.78768 786 GLY B C 1
ATOM 12493 O O . GLY B 1 787 ? 96.52600 44.06300 -24.50500 1.000 71.80328 786 GLY B O 1
ATOM 12494 N N . TYR B 1 788 ? 98.43500 45.02600 -25.20500 1.000 64.83953 787 TYR B N 1
ATOM 12495 C CA . TYR B 1 788 ? 98.07900 46.40300 -24.79400 1.000 61.09838 787 TYR B CA 1
ATOM 12496 C C . TYR B 1 788 ? 98.70600 47.41500 -25.75600 1.000 59.13377 787 TYR B C 1
ATOM 12497 O O . TYR B 1 788 ? 99.48800 47.01200 -26.59300 1.000 59.79065 787 TYR B O 1
ATOM 12506 N N . SER B 1 789 ? 98.35700 48.69200 -25.60200 1.000 57.20560 788 SER B N 1
ATOM 12507 C CA . SER B 1 789 ? 98.86100 49.78400 -26.41200 1.000 56.10957 788 SER B CA 1
ATOM 12508 C C . SER B 1 789 ? 99.83900 50.61900 -25.59800 1.000 56.64660 788 SER B C 1
ATOM 12509 O O . SER B 1 789 ? 99.76700 50.66300 -24.36800 1.000 59.01184 788 SER B O 1
ATOM 12512 N N . ALA B 1 790 ? 100.76400 51.27500 -26.29800 1.000 57.05173 789 ALA B N 1
ATOM 12513 C CA . ALA B 1 790 ? 101.73500 52.14600 -25.65500 1.000 57.70720 789 ALA B CA 1
ATOM 12514 C C . ALA B 1 790 ? 102.04700 53.30200 -26.58900 1.000 57.90732 789 ALA B C 1
ATOM 12515 O O . ALA B 1 790 ? 101.86400 53.21000 -27.80500 1.000 58.27457 789 ALA B O 1
ATOM 12517 N N . PHE B 1 791 ? 102.51700 54.40100 -26.00700 1.000 57.71749 790 PHE B N 1
ATOM 12518 C CA . PHE B 1 791 ? 102.96800 55.53900 -26.79600 1.000 58.03942 790 PHE B CA 1
ATOM 12519 C C . PHE B 1 791 ? 104.32500 55.22000 -27.40900 1.000 59.97359 790 PHE B C 1
ATOM 12520 O O . PHE B 1 791 ? 105.26800 54.85600 -26.69900 1.000 61.21189 790 PHE B O 1
ATOM 12528 N N . PHE B 1 792 ? 104.41500 55.35500 -28.73500 1.000 60.66540 791 PHE B N 1
ATOM 12529 C CA . PHE B 1 792 ? 105.60700 54.90900 -29.44900 1.000 62.89400 791 PHE B CA 1
ATOM 12530 C C . PHE B 1 792 ? 106.85400 55.63700 -28.96400 1.000 65.59839 791 PHE B C 1
ATOM 12531 O O . PHE B 1 792 ? 107.92700 55.03400 -28.84900 1.000 67.38138 791 PHE B O 1
ATOM 12539 N N . THR B 1 793 ? 106.73500 56.93200 -28.67300 1.000 66.79473 792 THR B N 1
ATOM 12540 C CA . THR B 1 793 ? 107.88400 57.71200 -28.23200 1.000 70.56721 792 THR B CA 1
ATOM 12541 C C . THR B 1 793 ? 108.26000 57.44900 -26.77900 1.000 69.98952 792 THR B C 1
ATOM 12542 O O . THR B 1 793 ? 109.35000 57.85200 -26.35800 1.000 73.45668 792 THR B O 1
ATOM 12546 N N . ALA B 1 794 ? 107.39500 56.79200 -26.00800 1.000 66.56172 793 ALA B N 1
ATOM 12547 C CA . ALA B 1 794 ? 107.73300 56.35600 -24.66000 1.000 66.20151 793 ALA B CA 1
ATOM 12548 C C . ALA B 1 794 ? 108.38300 54.97800 -24.64200 1.000 65.76937 793 ALA B C 1
ATOM 12549 O O . ALA B 1 794 ? 108.73900 54.49000 -23.56400 1.000 65.16612 793 ALA B O 1
ATOM 12551 N N . LEU B 1 795 ? 108.54100 54.34500 -25.80100 1.000 65.64324 794 LEU B N 1
ATOM 12552 C CA . LEU B 1 795 ? 109.20100 53.05400 -25.89800 1.000 66.75534 794 LEU B CA 1
ATOM 12553 C C . LEU B 1 795 ? 110.70600 53.24300 -26.02100 1.000 72.34027 794 LEU B C 1
ATOM 12554 O O . LEU B 1 795 ? 111.18400 54.21900 -26.60500 1.000 72.93750 794 LEU B O 1
ATOM 12559 N N . SER B 1 796 ? 111.44600 52.22600 -25.61800 1.000 76.61059 795 SER B N 1
ATOM 12560 C CA . SER B 1 796 ? 112.91200 52.26600 -25.81500 1.000 83.84613 795 SER B CA 1
ATOM 12561 C C . SER B 1 796 ? 113.18500 51.83900 -27.25700 1.000 90.58430 795 SER B C 1
ATOM 12562 O O . SER B 1 796 ? 112.40200 51.05900 -27.79300 1.000 91.06740 795 SER B O 1
ATOM 12565 N N . PRO B 1 797 ? 114.30900 52.23100 -27.88700 1.000 99.11577 796 PRO B N 1
ATOM 12566 C CA . PRO B 1 797 ? 114.62200 51.79900 -29.25400 1.000 105.25925 796 PRO B CA 1
ATOM 12567 C C . PRO B 1 797 ? 114.58700 50.27900 -29.47300 1.000 104.39021 796 PRO B C 1
ATOM 12568 O O . PRO B 1 797 ? 114.12800 49.84100 -30.50100 1.000 105.03302 796 PRO B O 1
ATOM 12572 N N . ASP B 1 798 ? 115.00800 49.49300 -28.48900 1.000 99.78842 797 ASP B N 1
ATOM 12573 C CA . ASP B 1 798 ? 114.93200 48.01900 -28.62100 1.000 98.64700 797 ASP B CA 1
ATOM 12574 C C . ASP B 1 798 ? 113.49800 47.56600 -28.92500 1.000 93.09204 797 ASP B C 1
ATOM 12575 O O . ASP B 1 798 ? 113.34100 46.63200 -29.71200 1.000 94.56661 797 ASP B O 1
ATOM 12580 N N . ALA B 1 799 ? 112.48800 48.15400 -28.28700 1.000 87.39894 798 ALA B N 1
ATOM 12581 C CA . ALA B 1 799 ? 111.10600 47.71200 -28.54500 1.000 83.22988 798 ALA B CA 1
ATOM 12582 C C . ALA B 1 799 ? 110.57100 48.42000 -29.78500 1.000 80.87625 798 ALA B C 1
ATOM 12583 O O . ALA B 1 799 ? 109.74500 47.83200 -30.47900 1.000 81.73945 798 ALA B O 1
ATOM 12585 N N . GLN B 1 800 ? 111.03600 49.64100 -30.02700 1.000 79.94961 799 GLN B N 1
ATOM 12586 C CA . GLN B 1 800 ? 110.57100 50.39100 -31.21200 1.000 80.30748 799 GLN B CA 1
ATOM 12587 C C . GLN B 1 800 ? 110.88600 49.55100 -32.44600 1.000 84.88919 799 GLN B C 1
ATOM 12588 O O . GLN B 1 800 ? 109.98200 49.30100 -33.23200 1.000 83.90986 799 GLN B O 1
ATOM 12594 N N . ASP B 1 801 ? 112.11500 49.05500 -32.54100 1.000 89.49443 800 ASP B N 1
ATOM 12595 C CA . ASP B 1 801 ? 112.52500 48.32100 -33.73300 1.000 95.16452 800 ASP B CA 1
ATOM 12596 C C . ASP B 1 801 ? 111.81900 46.97500 -33.83100 1.000 95.82811 800 ASP B C 1
ATOM 12597 O O . ASP B 1 801 ? 111.43000 46.55300 -34.92600 1.000 99.01400 800 ASP B O 1
ATOM 12602 N N . ASP B 1 802 ? 111.63900 46.28500 -32.70200 1.000 94.74232 801 ASP B N 1
ATOM 12603 C CA . ASP B 1 802 ? 110.97400 44.98500 -32.73900 1.000 97.10578 801 ASP B CA 1
ATOM 12604 C C . ASP B 1 802 ? 109.57400 45.10100 -33.33200 1.000 98.89111 801 ASP B C 1
ATOM 12605 O O . ASP B 1 802 ? 109.11100 44.19100 -34.03000 1.000 98.85203 801 ASP B O 1
ATOM 12610 N N . ILE B 1 803 ? 108.88300 46.21400 -33.06600 1.000 100.05577 802 ILE B N 1
ATOM 12611 C CA . ILE B 1 803 ? 107.57600 46.43800 -33.67200 1.000 104.02548 802 ILE B CA 1
ATOM 12612 C C . ILE B 1 803 ? 107.72400 46.80600 -35.14400 1.000 116.34282 802 ILE B C 1
ATOM 12613 O O . ILE B 1 803 ? 106.93400 46.36800 -35.98900 1.000 118.68164 802 ILE B O 1
ATOM 12618 N N . ILE B 1 804 ? 108.73700 47.61600 -35.47500 1.000 48.89251 803 ILE B N 1
ATOM 12619 C CA . ILE B 1 804 ? 108.96800 48.00400 -36.86500 1.000 52.35606 803 ILE B CA 1
ATOM 12620 C C . ILE B 1 804 ? 109.28400 46.78300 -37.72000 1.000 57.38331 803 ILE B C 1
ATOM 12621 O O . ILE B 1 804 ? 108.89800 46.72000 -38.89400 1.000 57.71078 803 ILE B O 1
ATOM 12626 N N . ALA B 1 805 ? 109.96400 45.78900 -37.15000 1.000 61.22818 804 ALA B N 1
ATOM 12627 C CA . ALA B 1 805 ? 110.34400 44.59800 -37.89900 1.000 64.58609 804 ALA B CA 1
ATOM 12628 C C . ALA B 1 805 ? 109.18800 43.63100 -38.11600 1.000 67.24558 804 ALA B C 1
ATOM 12629 O O . ALA B 1 805 ? 109.34800 42.66600 -38.87300 1.000 68.03636 804 ALA B O 1
ATOM 12631 N N . ARG B 1 806 ? 108.04100 43.85800 -37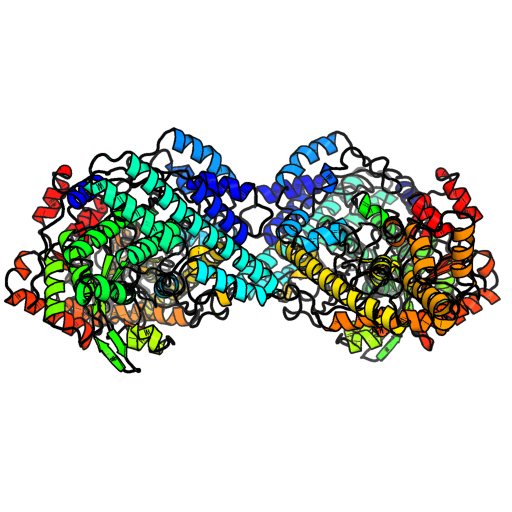.48300 1.000 68.52344 805 ARG B N 1
ATOM 12632 C CA . ARG B 1 806 ? 106.92800 42.92800 -37.60600 1.000 69.06875 805 ARG B CA 1
ATOM 12633 C C . ARG B 1 806 ? 106.42000 42.87900 -39.04200 1.000 70.22678 805 ARG B C 1
ATOM 12634 O O . ARG B 1 806 ? 106.53100 43.84500 -39.80200 1.000 70.40395 805 ARG B O 1
ATOM 12642 N N . THR B 1 807 ? 105.85600 41.73000 -39.40700 1.000 71.26712 806 THR B N 1
ATOM 12643 C CA . THR B 1 807 ? 105.33100 41.53600 -40.75100 1.000 72.43702 806 THR B CA 1
ATOM 12644 C C . THR B 1 807 ? 104.19500 42.51400 -41.02900 1.000 73.45398 806 THR B C 1
ATOM 12645 O O . THR B 1 807 ? 103.27200 42.65900 -40.22200 1.000 73.69094 806 THR B O 1
ATOM 12649 N N . GLU B 1 808 ? 104.26500 43.18400 -42.17700 1.000 74.06961 807 GLU B N 1
ATOM 12650 C CA . GLU B 1 808 ? 103.17600 44.01600 -42.67100 1.000 74.81223 807 GLU B CA 1
ATOM 12651 C C . GLU B 1 808 ? 102.36500 43.20400 -43.67300 1.000 75.35546 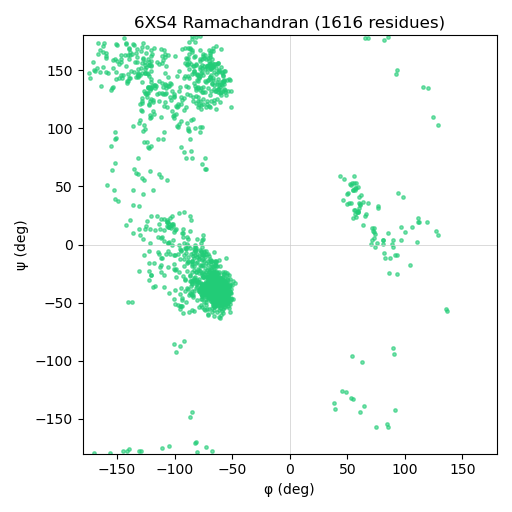807 GLU B C 1
ATOM 12652 O O . GLU B 1 808 ? 102.92200 42.66700 -44.63600 1.000 75.71499 807 GLU B O 1
ATOM 12658 N N . HIS B 1 809 ? 101.07800 43.02500 -43.38400 1.000 75.78594 808 HIS B N 1
ATOM 12659 C CA . HIS B 1 809 ? 100.20200 42.15300 -44.20500 1.000 76.47151 808 HIS B CA 1
ATOM 12660 C C . HIS B 1 809 ? 99.20400 42.95400 -45.03700 1.000 76.45261 808 HIS B C 1
ATOM 12661 O O . HIS B 1 809 ? 98.95100 44.10200 -44.69400 1.000 76.59009 808 HIS B O 1
ATOM 12668 N N . THR B 1 810 ? 98.65800 42.31500 -46.07300 1.000 76.41510 809 THR B N 1
ATOM 12669 C CA . THR B 1 810 ? 97.62300 42.92800 -46.94100 1.000 76.52126 809 THR B CA 1
ATOM 12670 C C . THR B 1 810 ? 96.41900 41.98800 -46.98000 1.000 76.41937 809 THR B C 1
ATOM 12671 O O . THR B 1 810 ? 96.60100 40.80900 -46.75200 1.000 76.16686 809 THR B O 1
ATOM 12675 N N . LEU B 1 811 ? 95.23700 42.52900 -47.24600 1.000 76.51172 810 LEU B N 1
ATOM 12676 C CA . LEU B 1 811 ? 94.01100 41.70800 -47.35600 1.000 75.94131 810 LEU B CA 1
ATOM 12677 C C . LEU B 1 811 ? 93.70200 41.51500 -48.84000 1.000 75.66581 810 LEU B C 1
ATOM 12678 O O . LEU B 1 811 ? 93.11000 40.48200 -49.15100 1.000 75.41574 810 LEU B O 1
#

Nearest PDB structures (foldseek):
  6xs4-assembly1_B  TM=1.001E+00  e=0.000E+00  Enterobacter cloacae subsp. cloacae ATCC 13047
  8id7-assembly1_A  TM=9.994E-01  e=0.000E+00  Escherichia coli str. K-12 substr. MG1655
  5a0z-assembly1_B  TM=9.334E-01  e=4.814E-46  Klebsiella pneumoniae
  5a0z-assembly1_A  TM=9.283E-01  e=4.814E-46  Klebsiella pneumoniae
  5a0z-assembly2_D  TM=9.219E-01  e=6.721E-42  Klebsiella pneumoniae

Foldseek 3Di:
DDDFDLADDDPLLVVLLVVLLPCQAAAAAALLLLLLQVLCVVVVVAAQLQSLLVSLLSSLVPFAADDDSLFLFGDAQHNDFLHAYDDPQLHCVLCVVCVPPQQPQFLFHHDYDPVNVVVCVVRNVVNVCRHLLNVLVVPDDPLLVVCCVLPLKHFQLLSRWDFALAFFQLLVCQVQFLQNLLVLLVVLLVPQDCVDVLSVLLNSLSVSLNSNSLSLLVSLLVQLVNLQVVLVVDDPPVSSVSSPVSSVLSNCRSGHRGDALSSSLSNLLSLLSSLCNSIVHFLHENAACLQSSVVRVCVCDPVPVVDHLVVVLNNLSSSQSSQSSHFHHDRSLVCLLVRFRDRLHEYEYWFWAQDVHRTDTPHDVSSLSNLSSCSNSLDQPPQYEYEDELPDDPVVVVSQVVSLLSFFWDDWYFFLQQQQVLCVVLPNDNNQSSRKGRTRFQFIDRHQFEFGALESGMERELQQLLQCLQAQCARLQPRDRSDGDDHHLLVLPPPALVSSLVSLLVSLLVVLVSSQVSRQSSLVSCQSNRASSSRQSRHAPCSSSSGGSSQQRGQAYEHAYAYAQLQVNLLQSQLCNVCCHVPNPAGSSRLVVCQSVQLDDPVSLVQLVCSQPVTATFQQLDCSRLVSSQVSVVSSQVSQVVDFAPSPPSHYRNRGYFYAHLSRSVQQSSQLSHADGSSSDGGRGGHDHFQETDAPRNDRFNLSRLSSQLSHPVSRHSRFRWYEAEAESVQVPDPVSVVVVVVSVSCSCNVSVHGIYIYRYHDLVVLVVCVVPVVVQSSNWGDQIRTIHRSNSGGPSSSVSVSRHYYGHD/DDDFDQADDDPLLVVLLVVLLVPLAAAAAALLLVLLLVLCVVPVVAAQLQSLLNSLLSSLVPFAADDDSLFLFGDAQHNDFLYAYDDPQLHCVLCVVCVVPQQPQFLGHHDYDVVNVVVSVVRNVVCVCRHLQNQLVVPDDPLLVVCCVLVLKHFQLLRRWDFQLAFFFLLVCQVQFLQNLLVLLVVLLVPQDCVDVLSVLLNSLSVSLNSNSLSLLVSLLVQLVVLQVVLVVDPDPVSSVSSNVSSVLSNCRSGHRDDALSSSLSNLLSLVSSLCNSIVHFLHENAACLQSSVVRVCVCDPNVVVDHLVVVLSNLSSSQSSVSSHFHHDRSQVVLLVRFRDRLHEYEYWFWAADVNHIDTPHDVSSLSNLSSCSNSLAQPPQYEYEDDPRDDPVVVLSQVVSLLSFFWDDWYFFLLQQLVLCVVLPNDNNQSRRKGATRFQFIDRHQFEFGALESGMERELQQLLQCLQAQQARLLPRDRSDGDDHHLLVLPDPALVSSLVSLLVSLLVVLVSSQVSRQSSLVSCQNNRASSSRQSRHPPCSNSSGGSSQQRGQAYEHAYAYAQLQVNLLQSQLCNVCCHVPVNAGSSNLVVCQSVQLPDPVSLVLLVCLQPVTATQQQLDCSRLVSSQVSVVSSQVSQVVDFAPSPPRHYRRRGYFYAHLSRSVQQVSQLSHADGSSSDHGRGGHDHFNETDAPRNPNFNVSRLSSLLPHPVSRHSNFRWYEAEEESVLVPDVVSSVVVSVVVCCSCNPSVHGMYIYRYHDLVVLVVCVVDVVVQSSNWGDGTRTIHRLNSGGVSSSVVVSRHDYGHD

B-factor: mean 53.09, std 14.27, range [23.78, 126.78]

Sequence (1620 aa):
MTTLNLNTLSERIKAHKMALVHIVKPPVCTERAQHYTEMYQQHMDKPIPVRRALALAHHLAQRTIWIKHDELIVGNQASEVRAAPIFPEYTVSWIEKEIDDLADRPGAGFAVSEENKRVLHEICPWWRGQTVQDRCYGMFTDEQKSLLETGIIKAEGNMTSGDAHLAVNFPLVLEKGLDGLRAKVAERRSRINLTVLDDLHGDQFLKAIDIVLEAVSLHIERFAALAREMAATESRVSRRDELLAIAENCDAIAHEPPKTFWQALQLCYFIQLILQIESNGHSVSFARMDQYLYPYYRRDVELNQSLDREHVIELLHSCWLKLLEVNKIRSGSHSKASAGSPLYQNVTIGGQKLVNGEPMDAVNPLSYAILESCGRLRSTQPNLSVRYHAGMSNDFLDACVQVIRCGFGMPAFNNDEIVIPEFIKLGVEKEDAYDYAAIGCIETAVGGKWGYRCTGMSFINFARVMLAALEGGRDATSGKVFLPQEKALSAGNFGNFDEVMTAWDTQIRYYTRKSIEIEYVVDTMLEENVHDILCSALVDDCIERAKSIKQGGAKYDWVSGLQVGIANLGNSLAAVKKLVFEQGVIGQQQLAAALADDFDGLTHEQLRQRLINGAPKYGNDDDSVDMLLTRAYQTYIDELKQYHNPRYGRGPIGGNYYAGTSSISANVPFGAATMATPDGRKAHTPLAEGASPASGTDHLGPTAVIGSVGKLPTEAILGGVLLNQKLNPSTLENDSDRQKLMVLLRTFFEVHKGWHIQYNIVSRETLLDAKKHPDQYRDLVVRVAGYSAFFTALSPDAQDDIIARTEHTLMTTLNLNTLSERIKAHKMALVHIVKPPVCTERAQHYTEMYQQHMDKPIPVRRALALAHHLAQRTIWIKHDELIVGNQASEVRAAPIFPEYTVSWIEKEIDDLADRPGAGFAVSEENKRVLHEICPWWRGQTVQDRCYGMFTDEQKSLLETGIIKAEGNMTSGDAHLAVNFPLVLEKGLDGLRAKVAERRSRINLTVLDDLHGDQFLKAIDIVLEAVSLHIERFAALAREMAATESRVSRRDELLAIAENCDAIAHEPPKTFWQALQLCYFIQLILQIESNGHSVSFARMDQYLYPYYRRDVELNQSLDREHVIELLHSCWLKLLEVNKIRSGSHSKASAGSPLYQNVTIGGQKLVNGEPMDAVNPLSYAILESCGRLRSTQPNLSVRYHAGMSNDFLDACVQVIRCGFGMPAFNNDEIVIPEFIKLGVEKEDAYDYAAIGCIETAVGGKWGYRCTGMSFINFARVMLAALEGGRDATSGKVFLPQEKALSAGNFGNFDEVMTAWDTQIRYYTRKSIEIEYVVDTMLEENVHDILCSALVDDCIERAKSIKQGGAKYDWVSGLQVGIANLGNSLAAVKKLVFEQGVIGQQQLAAALADDFDGLTHEQLRQRLINGAPKYGNDDDSVDMLLTRAYQTYIDELKQYHNPRYGRGPIGGNYYAGTSSISANVPFGAATMATPDGRKAHTPLAEGASPASGTDHLGPTAVIGSVGKLPTEAILGGVLLNQKLNPSTLENDSDRQKLMVLLRTFFEVHKGWHIQYNIVSRETLLDAKKHPDQYRDLVVRVAGYSAFFTALSPDAQDDIIARTEHTL

InterPro domains:
  IPR001150 Glycine radical domain [PF01228] (688-792)
  IPR001150 Glycine radical domain [PS51149] (689-810)
  IPR004184 Pyruvate formate lyase domain [PF02901] (10-671)
  IPR004184 Pyruvate formate lyase domain [PS51554] (11-682)
  IPR010098 Glycyl radical enzyme, PFL2/glycerol dehydratase family [TIGR01774] (8-810)
  IPR019777 Formate C-acetyltransferase glycine radical, conserved site [PS00850] (781-789)
  IPR051215 Glycyl Radical Enzyme [PTHR43641] (3-809)

Solvent-accessible surface area: 51071 Å² total; per-residue (Å²): 181,44,126,17,70,20,120,58,31,46,129,55,1,95,67,3,16,80,40,4,14,102,47,91,93,10,26,4,5,12,39,2,0,72,16,2,9,52,22,12,71,116,38,46,32,38,30,48,20,1,21,9,0,37,0,2,25,42,5,2,59,108,1,56,22,25,12,81,58,46,1,12,0,0,0,1,15,6,28,91,27,31,2,0,5,6,16,0,3,1,4,4,45,26,9,67,164,32,39,101,99,10,40,127,25,96,26,9,15,4,42,24,60,127,94,21,56,122,18,7,144,121,12,5,47,68,4,121,13,41,0,0,24,49,43,0,79,5,16,11,54,122,68,3,80,24,0,12,133,16,10,0,0,57,3,32,14,3,6,15,3,3,5,8,12,3,2,2,16,0,66,30,0,7,131,94,0,0,62,20,0,81,59,75,1,60,95,26,86,90,114,28,49,34,7,68,23,113,28,5,78,3,12,14,6,0,62,0,1,32,30,1,0,71,8,0,5,104,4,0,62,78,0,0,58,35,0,108,113,53,4,80,115,29,99,118,99,78,8,87,72,42,2,75,33,2,1,116,17,0,59,30,0,0,61,100,48,9,163,48,0,40,19,0,0,2,0,0,2,0,0,0,1,0,8,3,2,8,7,16,1,17,3,7,0,0,8,8,0,0,36,26,0,46,63,19,4,106,104,9,21,77,112,102,148,82,36,79,69,78,93,0,2,34,8,0,4,1,0,0,0,0,0,11,9,1,2,14,12,12,7,21,68,24,13,123,9,3,5,13,28,4,8,2,0,0,0,0,0,0,0,25,76,44,57,151,45,108,60,88,53,0,29,16,51,0,0,41,0,0,0,8,0,4,0,15,2,81,5,9,9,2,1,0,2,0,1,0,8,50,53,3,50,80,27,0,0,28,0,0,0,35,0,1,84,16,18,3,2,1,1,2,0,1,0,2,43,10,0,8,58,19,0,73,149,65,35,5,79,96,118,11,0,31,67,0,0,0,0,0,7,0,4,0,2,2,20,0,49,3,0,11,10,0,3,7,2,3,22,2,0,0,0,3,0,1,11,0,1,2,51,16,0,107,1,38,56,47,31,96,70,32,41,99,46,155,71,8,1,61,59,28,49,7,60,69,17,112,52,1,11,84,8,1,24,69,0,0,94,34,0,0,96,23,2,2,14,0,7,5,2,1,3,2,10,5,22,78,17,10,13,10,4,0,9,0,3,0,3,32,54,0,4,75,72,8,53,1,0,14,47,0,0,0,39,0,2,2,1,0,5,5,0,0,0,0,0,6,0,0,2,0,1,5,0,0,65,64,9,10,47,115,98,58,78,3,31,25,106,89,0,14,54,0,19,98,66,43,2,92,42,141,112,40,53,105,9,44,76,97,0,38,110,35,7,33,11,0,0,24,74,51,84,67,0,2,86,16,0,19,98,0,0,58,6,7,9,48,14,9,141,132,10,73,1,5,6,107,71,64,44,12,66,22,0,47,20,13,0,0,0,4,0,20,5,0,2,14,27,15,0,53,30,0,48,1,0,0,11,3,25,68,9,113,49,52,5,9,9,2,0,4,14,16,49,46,19,10,137,116,21,7,89,12,1,2,8,0,3,19,48,7,14,6,91,26,0,5,0,0,2,0,0,14,9,12,0,36,55,65,16,0,111,85,78,74,20,52,85,104,1,5,92,19,0,49,45,1,0,57,112,61,90,2,1,2,0,1,2,8,8,11,20,124,122,41,2,78,44,0,81,153,80,48,117,118,45,38,70,23,5,0,1,5,0,0,3,2,2,23,0,23,44,7,17,69,93,4,16,64,22,2,10,62,22,31,83,11,97,53,159,54,119,15,76,18,123,61,33,40,131,61,1,95,64,2,23,123,36,5,21,102,47,90,96,8,25,4,5,6,36,1,0,60,21,2,8,69,16,13,78,121,37,42,29,40,30,47,19,0,23,7,0,40,0,2,26,44,6,2,61,109,2,55,25,23,10,88,58,46,1,12,0,0,0,0,15,6,29,93,26,34,2,0,5,5,17,1,4,0,3,2,36,26,7,50,169,35,9,93,97,6,48,129,31,105,26,10,16,5,42,28,59,128,105,27,47,135,19,3,96,129,12,2,56,68,2,126,12,42,1,0,15,38,44,0,81,5,16,11,52,119,68,3,76,29,0,13,134,16,9,0,0,61,4,46,14,4,0,18,4,3,4,8,11,2,2,2,16,1,68,27,0,7,127,81,0,0,58,20,0,75,61,60,0,60,93,29,81,90,116,27,60,35,10,69,27,113,26,4,83,4,15,15,5,0,67,0,0,32,33,1,0,78,7,0,6,107,4,0,61,74,0,1,62,31,0,99,125,58,2,90,118,38,109,118,91,72,9,88,67,36,2,68,28,2,0,108,13,0,61,31,0,0,65,99,48,10,160,47,0,46,21,0,0,3,0,0,2,0,0,0,0,0,7,3,0,7,7,18,3,17,2,5,0,0,7,9,0,0,36,25,0,38,61,21,3,103,96,13,20,68,98,103,140,82,37,78,72,86,99,0,3,27,7,0,3,1,0,0,0,1,0,13,9,3,2,17,13,13,11,19,72,29,12,128,14,3,8,14,31,5,10,2,0,0,0,0,0,0,0,25,79,32,62,150,33,118,57,94,54,0,26,15,54,0,0,36,0,0,0,8,0,4,0,14,1,77,5,8,8,5,1,0,1,0,1,0,4,54,53,3,52,82,27,0,0,9,0,0,0,24,0,1,100,18,17,3,1,1,1,1,0,2,0,2,49,8,0,11,59,26,0,70,156,73,34,4,91,102,109,8,0,32,65,0,0,1,0,0,5,1,4,0,1,2,17,0,53,2,1,12,10,1,4,9,2,4,29,2,0,0,0,2,0,0,11,0,1,2,45,15,0,107,1,32,54,43,28,100,64,28,53,101,44,157,72,9,1,60,59,33,57,8,55,76,22,96,46,1,10,76,8,0,20,75,0,0,98,30,0,0,80,25,2,3,8,0,5,6,3,1,2,1,11,5,18,76,16,9,15,9,4,0,8,0,2,1,2,36,53,0,6,70,72,7,57,1,0,12,51,0,0,0,35,0,2,2,1,0,5,1,1,0,0,0,0,4,0,0,1,0,1,4,0,0,68,65,12,12,50,105,103,61,70,3,34,28,117,79,0,13,45,0,19,91,68,42,2,104,44,153,119,35,52,127,6,44,70,102,0,45,111,34,7,33,12,1,0,23,75,54,82,67,0,3,91,14,0,18,99,0,0,57,8,7,8,49,17,8,144,135,13,75,0,5,5,106,70,64,42,10,65,22,0,46,20,14,0,0,0,7,1,22,5,0,3,22,32,13,0,51,32,0,38,1,0,0,12,1,26,60,12,115,52,52,4,10,10,0,0,7,14,16,53,45,20,11,140,113,23,8,89,8,1,4,10,1,2,18,51,7,10,6,94,27,0,5,0,0,2,0,0,14,11,15,0,34,52,66,16,0,113,87,78,81,28,42,91,109,0,6,95,16,1,48,48,2,0,61,106,58,88,1,1,3,1,1,1,8,8,12,23,131,130,42,2,74,41,0,74,151,88,52,112,125,57,40,78,27,4,1,1,5,0,0,1,2,1,24,0,24,50,8,19,78,101,9,14,72,24,2,16,65,23,33,83,12,98,50